Protein 8I4L (pdb70)

Organism: NCBI:txid2914505

Structure (mmCIF, N/CA/C/O backbone):
data_8I4L
#
_entry.id   8I4L
#
loop_
_atom_site.group_PDB
_atom_site.id
_atom_site.type_symbol
_atom_site.label_atom_id
_atom_site.label_alt_id
_atom_site.label_comp_id
_atom_site.label_asym_id
_atom_site.label_entity_id
_atom_site.label_seq_id
_atom_site.pdbx_PDB_ins_code
_atom_site.Cartn_x
_atom_site.Cartn_y
_atom_site.Cartn_z
_atom_site.occupancy
_atom_site.B_iso_or_equiv
_atom_site.auth_seq_id
_atom_site.auth_comp_id
_atom_site.auth_asym_id
_atom_site.auth_atom_id
_atom_site.pdbx_PDB_model_num
ATOM 1 N N . ALA A 1 2 ? 252.743 75.217 197.301 1.00 53.74 2 ALA D N 1
ATOM 2 C CA . ALA A 1 2 ? 251.516 75.798 197.833 1.00 59.96 2 ALA D CA 1
ATOM 3 C C . ALA A 1 2 ? 250.335 74.842 197.669 1.00 72.22 2 ALA D C 1
ATOM 4 O O . ALA A 1 2 ? 249.322 74.975 198.357 1.00 73.99 2 ALA D O 1
ATOM 6 N N . ASN A 1 3 ? 250.475 73.880 196.753 1.00 76.85 3 ASN D N 1
ATOM 7 C CA . ASN A 1 3 ? 249.472 72.839 196.515 1.00 69.90 3 ASN D CA 1
ATOM 8 C C . ASN A 1 3 ? 248.099 73.438 196.207 1.00 63.09 3 ASN D C 1
ATOM 9 O O . ASN A 1 3 ? 247.132 73.274 196.954 1.00 63.68 3 ASN D O 1
ATOM 14 N N . PHE A 1 4 ? 248.033 74.152 195.086 1.00 60.21 4 PHE D N 1
ATOM 15 C CA . PHE A 1 4 ? 246.767 74.670 194.594 1.00 66.92 4 PHE D CA 1
ATOM 16 C C . PHE A 1 4 ? 246.781 74.708 193.073 1.00 68.77 4 PHE D C 1
ATOM 17 O O . PHE A 1 4 ? 247.735 75.199 192.463 1.00 65.27 4 PHE D O 1
ATOM 25 N N . THR A 1 5 ? 245.724 74.171 192.475 1.00 69.37 5 THR D N 1
ATOM 26 C CA . THR A 1 5 ? 245.428 74.347 191.053 1.00 65.19 5 THR D CA 1
ATOM 27 C C . THR A 1 5 ? 244.147 75.163 190.963 1.00 64.52 5 THR D C 1
ATOM 28 O O . THR A 1 5 ? 243.055 74.626 191.233 1.00 65.29 5 THR D O 1
ATOM 32 N N . PRO A 1 6 ? 244.216 76.436 190.597 1.00 49.96 6 PRO D N 1
ATOM 33 C CA . PRO A 1 6 ? 243.107 77.355 190.868 1.00 53.23 6 PRO D CA 1
ATOM 34 C C . PRO A 1 6 ? 241.961 77.213 189.873 1.00 55.00 6 PRO D C 1
ATOM 35 O O . PRO A 1 6 ? 242.055 76.534 188.851 1.00 57.26 6 PRO D O 1
ATOM 39 N N . SER A 1 7 ? 240.854 77.878 190.213 1.00 46.96 7 SER D N 1
ATOM 40 C CA . SER A 1 7 ? 239.667 77.933 189.367 1.00 52.38 7 SER D CA 1
ATOM 41 C C . SER A 1 7 ? 239.684 79.116 188.408 1.00 53.50 7 SER D C 1
ATOM 42 O O . SER A 1 7 ? 239.014 79.072 187.369 1.00 51.63 7 SER D O 1
ATOM 45 N N . ARG A 1 8 ? 240.400 80.181 188.771 1.00 50.89 8 ARG D N 1
ATOM 46 C CA . ARG A 1 8 ? 240.719 81.335 187.933 1.00 52.77 8 ARG D CA 1
ATOM 47 C C . ARG A 1 8 ? 239.542 82.283 187.724 1.00 52.76 8 ARG D C 1
ATOM 48 O O . ARG A 1 8 ? 239.728 83.387 187.202 1.00 58.85 8 ARG D O 1
ATOM 56 N N . LEU A 1 9 ? 238.334 81.870 188.110 1.00 40.28 9 LEU D N 1
ATOM 57 C CA . LEU A 1 9 ? 237.184 82.762 188.266 1.00 41.85 9 LEU D CA 1
ATOM 58 C C . LEU A 1 9 ? 236.806 83.541 187.008 1.00 49.08 9 LEU D C 1
ATOM 59 O O . LEU A 1 9 ? 235.852 84.325 187.029 1.00 46.77 9 LEU D O 1
ATOM 64 N N . GLY A 1 10 ? 237.542 83.353 185.916 1.00 58.63 10 GLY D N 1
ATOM 65 C CA . GLY A 1 10 ? 237.235 84.051 184.684 1.00 49.98 10 GLY D CA 1
ATOM 66 C C . GLY A 1 10 ? 237.586 83.252 183.450 1.00 52.92 10 GLY D C 1
ATOM 67 O O . GLY A 1 10 ? 237.416 83.725 182.323 1.00 56.92 10 GLY D O 1
ATOM 68 N N . LEU A 1 11 ? 238.078 82.035 183.651 1.00 72.68 11 LEU D N 1
ATOM 69 C CA . LEU A 1 11 ? 238.664 81.284 182.555 1.00 73.76 11 LEU D CA 1
ATOM 70 C C . LEU A 1 11 ? 237.565 80.731 181.649 1.00 80.83 11 LEU D C 1
ATOM 71 O O . LEU A 1 11 ? 236.388 80.675 182.014 1.00 77.96 11 LEU D O 1
ATOM 76 N N . VAL A 1 12 ? 237.965 80.337 180.444 1.00 111.44 12 VAL D N 1
ATOM 77 C CA . VAL A 1 12 ? 237.076 79.749 179.450 1.00 112.17 12 VAL D CA 1
ATOM 78 C C . VAL A 1 12 ? 237.641 78.389 179.058 1.00 111.63 12 VAL D C 1
ATOM 79 O O . VAL A 1 12 ? 238.849 78.254 178.825 1.00 109.29 12 VAL D O 1
ATOM 83 N N . ASN A 1 13 ? 236.776 77.375 179.033 1.00 122.75 13 ASN D N 1
ATOM 84 C CA . ASN A 1 13 ? 237.118 75.996 178.689 1.00 123.17 13 ASN D CA 1
ATOM 85 C C . ASN A 1 13 ? 238.165 75.388 179.612 1.00 121.48 13 ASN D C 1
ATOM 86 O O . ASN A 1 13 ? 238.637 74.275 179.349 1.00 123.50 13 ASN D O 1
ATOM 91 N N . ASN A 1 14 ? 238.540 76.083 180.688 1.00 113.25 14 ASN D N 1
ATOM 92 C CA . ASN A 1 14 ? 239.599 75.633 181.595 1.00 116.89 14 ASN D CA 1
ATOM 93 C C . ASN A 1 14 ? 240.887 75.320 180.833 1.00 118.80 14 ASN D C 1
ATOM 94 O O . ASN A 1 14 ? 241.717 74.523 181.279 1.00 117.47 14 ASN D O 1
ATOM 99 N N . THR A 1 15 ? 241.059 75.953 179.672 1.00 115.61 15 THR D N 1
ATOM 100 C CA . THR A 1 15 ? 242.164 75.672 178.768 1.00 114.97 15 THR D CA 1
ATOM 101 C C . THR A 1 15 ? 242.537 76.949 178.027 1.00 114.16 15 THR D C 1
ATOM 102 O O . THR A 1 15 ? 241.667 77.760 177.698 1.00 111.80 15 THR D O 1
ATOM 106 N N . GLY A 1 16 ? 243.833 77.121 177.769 1.00 104.95 16 GLY D N 1
ATOM 107 C CA . GLY A 1 16 ? 244.292 78.260 177.002 1.00 102.93 16 GLY D CA 1
ATOM 108 C C . GLY A 1 16 ? 244.299 79.549 177.809 1.00 102.46 16 GLY D C 1
ATOM 109 O O . GLY A 1 16 ? 244.202 79.561 179.038 1.00 104.92 16 GLY D O 1
ATOM 110 N N . THR A 1 17 ? 244.415 80.653 177.082 1.00 93.66 17 THR D N 1
ATOM 111 C CA . THR A 1 17 ? 244.507 81.978 177.668 1.00 94.27 17 THR D CA 1
ATOM 112 C C . THR A 1 17 ? 243.107 82.567 177.837 1.00 93.11 17 THR D C 1
ATOM 113 O O . THR A 1 17 ? 242.094 81.882 177.666 1.00 93.69 17 THR D O 1
ATOM 117 N N . GLY A 1 18 ? 243.044 83.850 178.179 1.00 73.94 18 GLY D N 1
ATOM 118 C CA . GLY A 1 18 ? 241.772 84.513 178.381 1.00 71.70 18 GLY D CA 1
ATOM 119 C C . GLY A 1 18 ? 241.245 84.351 179.790 1.00 70.00 18 GLY D C 1
ATOM 120 O O . GLY A 1 18 ? 240.052 84.106 179.992 1.00 68.71 18 GLY D O 1
ATOM 121 N N . VAL A 1 19 ? 242.131 84.487 180.780 1.00 63.96 19 VAL D N 1
ATOM 122 C CA . VAL A 1 19 ? 241.746 84.267 182.173 1.00 60.41 19 VAL D CA 1
ATOM 123 C C . VAL A 1 19 ? 241.120 85.488 182.822 1.00 58.53 19 VAL D C 1
ATOM 124 O O . VAL A 1 19 ? 240.667 85.398 183.970 1.00 64.09 19 VAL D O 1
ATOM 128 N N . LYS A 1 20 ? 241.079 86.625 182.129 1.00 46.92 20 LYS D N 1
ATOM 129 C CA . LYS A 1 20 ? 240.453 87.835 182.648 1.00 53.15 20 LYS D CA 1
ATOM 130 C C . LYS A 1 20 ? 239.243 88.257 181.822 1.00 53.11 20 LYS D C 1
ATOM 131 O O . LYS A 1 20 ? 238.927 89.449 181.756 1.00 52.17 20 LYS D O 1
ATOM 137 N N . ASP A 1 21 ? 238.561 87.303 181.189 1.00 51.10 21 ASP D N 1
ATOM 138 C CA . ASP A 1 21 ? 237.438 87.606 180.312 1.00 48.71 21 ASP D CA 1
ATOM 139 C C . ASP A 1 21 ? 236.169 87.990 181.062 1.00 48.58 21 ASP D C 1
ATOM 140 O O . ASP A 1 21 ? 235.412 88.831 180.566 1.00 48.84 21 ASP D O 1
ATOM 145 N N . LEU A 1 22 ? 235.915 87.403 182.231 1.00 44.46 22 LEU D N 1
ATOM 146 C CA . LEU A 1 22 ? 234.700 87.670 182.988 1.00 44.81 22 LEU D CA 1
ATOM 147 C C . LEU A 1 22 ? 234.823 88.891 183.889 1.00 46.52 22 LEU D C 1
ATOM 148 O O . LEU A 1 22 ? 233.827 89.311 184.485 1.00 47.12 22 LEU D O 1
ATOM 153 N N . PHE A 1 23 ? 236.012 89.465 184.006 1.00 44.52 23 PHE D N 1
ATOM 154 C CA . PHE A 1 23 ? 236.207 90.702 184.743 1.00 33.78 23 PHE D CA 1
ATOM 155 C C . PHE A 1 23 ? 235.845 91.886 183.855 1.00 38.42 23 PHE D C 1
ATOM 156 O O . PHE A 1 23 ? 235.915 91.815 182.626 1.00 45.96 23 PHE D O 1
ATOM 164 N N . LEU A 1 24 ? 235.454 92.984 184.493 1.00 27.58 24 LEU D N 1
ATOM 165 C CA . LEU A 1 24 ? 234.956 94.150 183.781 1.00 34.13 24 LEU D CA 1
ATOM 166 C C . LEU A 1 24 ? 235.704 95.392 184.241 1.00 36.44 24 LEU D C 1
ATOM 167 O O . LEU A 1 24 ? 236.181 95.464 185.375 1.00 43.12 24 LEU D O 1
ATOM 172 N N . LYS A 1 25 ? 235.815 96.364 183.340 1.00 32.77 25 LYS D N 1
ATOM 173 C CA . LYS A 1 25 ? 236.590 97.570 183.587 1.00 34.77 25 LYS D CA 1
ATOM 174 C C . LYS A 1 25 ? 235.724 98.641 184.237 1.00 35.25 25 LYS D C 1
ATOM 175 O O . LYS A 1 25 ? 234.505 98.682 184.052 1.00 34.67 25 LYS D O 1
ATOM 181 N N . THR A 1 26 ? 236.371 99.514 185.004 1.00 31.31 26 THR D N 1
ATOM 182 C CA . THR A 1 26 ? 235.683 100.465 185.862 1.00 34.23 26 THR D CA 1
ATOM 183 C C . THR A 1 26 ? 236.057 101.896 185.504 1.00 30.47 26 THR D C 1
ATOM 184 O O . THR A 1 26 ? 237.192 102.186 185.120 1.00 30.63 26 THR D O 1
ATOM 188 N N . PHE A 1 27 ? 235.077 102.786 185.637 1.00 29.73 27 PHE D N 1
ATOM 189 C CA . PHE A 1 27 ? 235.294 104.208 185.410 1.00 26.35 27 PHE D CA 1
ATOM 190 C C . PHE A 1 27 ? 236.179 104.789 186.506 1.00 34.88 27 PHE D C 1
ATOM 191 O O . PHE A 1 27 ? 235.957 104.541 187.695 1.00 40.19 27 PHE D O 1
ATOM 199 N N . ALA A 1 28 ? 237.186 105.569 186.106 1.00 37.87 28 ALA D N 1
ATOM 200 C CA . ALA A 1 28 ? 238.133 106.105 187.079 1.00 35.32 28 ALA D CA 1
ATOM 201 C C . ALA A 1 28 ? 237.546 107.263 187.875 1.00 36.71 28 ALA D C 1
ATOM 202 O O . ALA A 1 28 ? 237.931 107.473 189.031 1.00 38.23 28 ALA D O 1
ATOM 204 N N . GLY A 1 29 ? 236.632 108.027 187.286 1.00 43.01 29 GLY D N 1
ATOM 205 C CA . GLY A 1 29 ? 235.973 109.111 187.983 1.00 41.06 29 GLY D CA 1
ATOM 206 C C . GLY A 1 29 ? 236.439 110.511 187.643 1.00 47.10 29 GLY D C 1
ATOM 207 O O . GLY A 1 29 ? 236.100 111.447 188.376 1.00 53.38 29 GLY D O 1
ATOM 208 N N . GLU A 1 30 ? 237.191 110.695 186.560 1.00 55.42 30 GLU D N 1
ATOM 209 C CA . GLU A 1 30 ? 237.753 112.000 186.244 1.00 50.18 30 GLU D CA 1
ATOM 210 C C . GLU A 1 30 ? 237.847 112.163 184.734 1.00 51.52 30 GLU D C 1
ATOM 211 O O . GLU A 1 30 ? 238.330 111.268 184.036 1.00 58.33 30 GLU D O 1
ATOM 217 N N . VAL A 1 31 ? 237.380 113.313 184.241 1.00 42.30 31 VAL D N 1
ATOM 218 C CA . VAL A 1 31 ? 237.427 113.655 182.823 1.00 36.82 31 VAL D CA 1
ATOM 219 C C . VAL A 1 31 ? 238.582 114.619 182.596 1.00 41.31 31 VAL D C 1
ATOM 220 O O . VAL A 1 31 ? 238.890 115.464 183.444 1.00 50.17 31 VAL D O 1
ATOM 224 N N . LEU A 1 32 ? 239.225 114.501 181.435 1.00 30.60 32 LEU D N 1
ATOM 225 C CA . LEU A 1 32 ? 240.489 115.188 181.184 1.00 35.54 32 LEU D CA 1
ATOM 226 C C . LEU A 1 32 ? 240.298 116.569 180.555 1.00 40.92 32 LEU D C 1
ATOM 227 O O . LEU A 1 32 ? 240.771 117.571 181.100 1.00 47.81 32 LEU D O 1
ATOM 232 N N . SER A 1 33 ? 239.620 116.634 179.407 1.00 31.75 33 SER D N 1
ATOM 233 C CA . SER A 1 33 ? 239.393 117.875 178.665 1.00 36.87 33 SER D CA 1
ATOM 234 C C . SER A 1 33 ? 240.703 118.549 178.265 1.00 37.07 33 SER D C 1
ATOM 235 O O . SER A 1 33 ? 241.770 117.930 178.328 1.00 45.48 33 SER D O 1
ATOM 238 N N . ALA A 1 34 ? 240.635 119.813 177.850 1.00 34.47 34 ALA D N 1
ATOM 239 C CA . ALA A 1 34 ? 241.773 120.519 177.278 1.00 33.21 34 ALA D CA 1
ATOM 240 C C . ALA A 1 34 ? 241.967 121.864 177.969 1.00 37.83 34 ALA D C 1
ATOM 241 O O . ALA A 1 34 ? 241.067 122.390 178.627 1.00 39.96 34 ALA D O 1
ATOM 243 N N . PHE A 1 35 ? 243.167 122.418 177.805 1.00 35.76 35 PHE D N 1
ATOM 244 C CA . PHE A 1 35 ? 243.551 123.674 178.431 1.00 29.22 35 PHE D CA 1
ATOM 245 C C . PHE A 1 35 ? 242.989 124.863 177.659 1.00 33.29 35 PHE D C 1
ATOM 246 O O . PHE A 1 35 ? 242.692 124.772 176.465 1.00 40.88 35 PHE D O 1
ATOM 254 N N . ARG A 1 36 ? 242.857 125.988 178.356 1.00 30.19 36 ARG D N 1
ATOM 255 C CA . ARG A 1 36 ? 242.324 127.212 177.772 1.00 26.28 36 ARG D CA 1
ATOM 256 C C . ARG A 1 36 ? 243.459 128.149 177.379 1.00 31.43 36 ARG D C 1
ATOM 257 O O . ARG A 1 36 ? 244.387 128.373 178.163 1.00 40.54 36 ARG D O 1
ATOM 265 N N . LYS A 1 37 ? 243.379 128.695 176.170 1.00 29.13 37 LYS D N 1
ATOM 266 C CA . LYS A 1 37 ? 244.388 129.633 175.702 1.00 29.71 37 LYS D CA 1
ATOM 267 C C . LYS A 1 37 ? 244.229 130.985 176.388 1.00 29.83 37 LYS D C 1
ATOM 268 O O . LYS A 1 37 ? 243.143 131.356 176.840 1.00 34.85 37 LYS D O 1
ATOM 274 N N . ALA A 1 38 ? 245.333 131.724 176.464 1.00 30.20 38 ALA D N 1
ATOM 275 C CA . ALA A 1 38 ? 245.328 133.044 177.080 1.00 29.51 38 ALA D CA 1
ATOM 276 C C . ALA A 1 38 ? 244.848 134.077 176.069 1.00 34.31 38 ALA D C 1
ATOM 277 O O . ALA A 1 38 ? 245.454 134.240 175.005 1.00 42.66 38 ALA D O 1
ATOM 279 N N . THR A 1 39 ? 243.768 134.773 176.404 1.00 32.69 39 THR D N 1
ATOM 280 C CA . THR A 1 39 ? 243.164 135.776 175.536 1.00 32.44 39 THR D CA 1
ATOM 281 C C . THR A 1 39 ? 243.363 137.149 176.163 1.00 33.09 39 THR D C 1
ATOM 282 O O . THR A 1 39 ? 242.884 137.400 177.274 1.00 45.10 39 THR D O 1
ATOM 286 N N . ILE A 1 40 ? 244.065 138.030 175.455 1.00 27.06 40 ILE D N 1
ATOM 287 C CA . ILE A 1 40 ? 244.435 139.328 176.005 1.00 29.11 40 ILE D CA 1
ATOM 288 C C . ILE A 1 40 ? 243.875 140.504 175.217 1.00 31.45 40 ILE D C 1
ATOM 289 O O . ILE A 1 40 ? 243.871 141.629 175.741 1.00 35.59 40 ILE D O 1
ATOM 294 N N . PHE A 1 41 ? 243.397 140.308 173.992 1.00 32.84 41 PHE D N 1
ATOM 295 C CA . PHE A 1 41 ? 242.952 141.412 173.152 1.00 18.76 41 PHE D CA 1
ATOM 296 C C . PHE A 1 41 ? 241.503 141.818 173.390 1.00 29.88 41 PHE D C 1
ATOM 297 O O . PHE A 1 41 ? 241.037 142.772 172.760 1.00 33.06 41 PHE D O 1
ATOM 305 N N . GLU A 1 42 ? 240.776 141.123 174.269 1.00 35.71 42 GLU D N 1
ATOM 306 C CA . GLU A 1 42 ? 239.407 141.534 174.572 1.00 30.28 42 GLU D CA 1
ATOM 307 C C . GLU A 1 42 ? 239.383 142.910 175.224 1.00 27.61 42 GLU D C 1
ATOM 308 O O . GLU A 1 42 ? 238.517 143.737 174.917 1.00 34.66 42 GLU D O 1
ATOM 314 N N . ASP A 1 43 ? 240.310 143.167 176.139 1.00 29.48 43 ASP D N 1
ATOM 315 C CA . ASP A 1 43 ? 240.575 144.519 176.598 1.00 36.71 43 ASP D CA 1
ATOM 316 C C . ASP A 1 43 ? 241.689 145.107 175.733 1.00 36.78 43 ASP D C 1
ATOM 317 O O . ASP A 1 43 ? 242.035 144.562 174.682 1.00 43.26 43 ASP D O 1
ATOM 322 N N . LEU A 1 44 ? 242.258 146.232 176.164 1.00 14.97 44 LEU D N 1
ATOM 323 C CA . LEU A 1 44 ? 243.278 146.953 175.399 1.00 24.76 44 LEU D CA 1
ATOM 324 C C . LEU A 1 44 ? 242.741 147.443 174.057 1.00 28.58 44 LEU D C 1
ATOM 325 O O . LEU A 1 44 ? 243.499 147.599 173.098 1.00 27.14 44 LEU D O 1
ATOM 330 N N . HIS A 1 45 ? 241.434 147.687 173.978 1.00 28.20 45 HIS D N 1
ATOM 331 C CA . HIS A 1 45 ? 240.846 148.368 172.832 1.00 23.94 45 HIS D CA 1
ATOM 332 C C . HIS A 1 45 ? 239.451 148.845 173.217 1.00 27.98 45 HIS D C 1
ATOM 333 O O . HIS A 1 45 ? 238.930 148.511 174.283 1.00 32.64 45 HIS D O 1
ATOM 340 N N . THR A 1 46 ? 238.857 149.643 172.333 1.00 16.78 46 THR D N 1
ATOM 341 C CA . THR A 1 46 ? 237.596 150.326 172.594 1.00 25.38 46 THR D CA 1
ATOM 342 C C . THR A 1 46 ? 236.425 149.519 172.048 1.00 29.52 46 THR D C 1
ATOM 343 O O . THR A 1 46 ? 236.487 148.992 170.934 1.00 35.54 46 THR D O 1
ATOM 347 N N . VAL A 1 47 ? 235.356 149.426 172.836 1.00 26.74 47 VAL D N 1
ATOM 348 C CA . VAL A 1 47 ? 234.157 148.685 172.458 1.00 30.33 47 VAL D CA 1
ATOM 349 C C . VAL A 1 47 ? 232.960 149.620 172.560 1.00 27.23 47 VAL D C 1
ATOM 350 O O . VAL A 1 47 ? 232.712 150.207 173.621 1.00 27.18 47 VAL D O 1
ATOM 354 N N . ARG A 1 48 ? 232.219 149.753 171.464 1.00 28.84 48 ARG D N 1
ATOM 355 C CA . ARG A 1 48 ? 231.014 150.566 171.398 1.00 24.39 48 ARG D CA 1
ATOM 356 C C . ARG A 1 48 ? 229.850 149.716 170.903 1.00 29.06 48 ARG D C 1
ATOM 357 O O . ARG A 1 48 ? 230.030 148.599 170.414 1.00 38.07 48 ARG D O 1
ATOM 365 N N . THR A 1 49 ? 228.638 150.249 171.050 1.00 26.72 49 THR D N 1
ATOM 366 C CA . THR A 1 49 ? 227.434 149.572 170.587 1.00 25.61 49 THR D CA 1
ATOM 367 C C . THR A 1 49 ? 226.560 150.554 169.821 1.00 29.49 49 THR D C 1
ATOM 368 O O . THR A 1 49 ? 226.470 151.729 170.186 1.00 41.51 49 THR D O 1
ATOM 372 N N . ILE A 1 50 ? 225.919 150.066 168.760 1.00 18.64 50 ILE D N 1
ATOM 373 C CA . ILE A 1 50 ? 224.972 150.850 167.980 1.00 17.76 50 ILE D CA 1
ATOM 374 C C . ILE A 1 50 ? 223.683 150.047 167.851 1.00 21.78 50 ILE D C 1
ATOM 375 O O . ILE A 1 50 ? 223.662 148.827 168.027 1.00 25.84 50 ILE D O 1
ATOM 380 N N . SER A 1 51 ? 222.595 150.752 167.541 1.00 24.41 51 SER D N 1
ATOM 381 C CA . SER A 1 51 ? 221.276 150.134 167.546 1.00 23.15 51 SER D CA 1
ATOM 382 C C . SER A 1 51 ? 220.792 149.705 166.168 1.00 24.89 51 SER D C 1
ATOM 383 O O . SER A 1 51 ? 219.900 148.853 166.084 1.00 27.93 51 SER D O 1
ATOM 386 N N . SER A 1 52 ? 221.342 150.261 165.095 1.00 24.32 52 SER D N 1
ATOM 387 C CA . SER A 1 52 ? 220.918 149.901 163.747 1.00 13.39 52 SER D CA 1
ATOM 388 C C . SER A 1 52 ? 222.030 150.277 162.774 1.00 19.70 52 SER D C 1
ATOM 389 O O . SER A 1 52 ? 223.153 150.590 163.180 1.00 32.27 52 SER D O 1
ATOM 392 N N . GLY A 1 53 ? 221.719 150.235 161.486 1.00 20.42 53 GLY D N 1
ATOM 393 C CA . GLY A 1 53 ? 222.660 150.629 160.461 1.00 21.52 53 GLY D CA 1
ATOM 394 C C . GLY A 1 53 ? 223.630 149.520 160.095 1.00 22.65 53 GLY D C 1
ATOM 395 O O . GLY A 1 53 ? 223.771 148.515 160.788 1.00 30.28 53 GLY D O 1
ATOM 396 N N . LYS A 1 54 ? 224.315 149.721 158.971 1.00 33.93 54 LYS D N 1
ATOM 397 C CA . LYS A 1 54 ? 225.289 148.757 158.482 1.00 36.27 54 LYS D CA 1
ATOM 398 C C . LYS A 1 54 ? 226.730 149.141 158.791 1.00 44.61 54 LYS D C 1
ATOM 399 O O . LYS A 1 54 ? 227.628 148.325 158.563 1.00 44.08 54 LYS D O 1
ATOM 405 N N . SER A 1 55 ? 226.974 150.346 159.298 1.00 34.04 55 SER D N 1
ATOM 406 C CA . SER A 1 55 ? 228.319 150.780 159.658 1.00 19.03 55 SER D CA 1
ATOM 407 C C . SER A 1 55 ? 228.206 151.933 160.649 1.00 22.17 55 SER D C 1
ATOM 408 O O . SER A 1 55 ? 227.107 152.362 161.008 1.00 28.21 55 SER D O 1
ATOM 411 N N . ALA A 1 56 ? 229.361 152.426 161.101 1.00 16.00 56 ALA D N 1
ATOM 412 C CA . ALA A 1 56 ? 229.426 153.519 162.062 1.00 13.71 56 ALA D CA 1
ATOM 413 C C . ALA A 1 56 ? 230.558 154.462 161.684 1.00 21.73 56 ALA D C 1
ATOM 414 O O . ALA A 1 56 ? 231.544 154.051 161.069 1.00 26.28 56 ALA D O 1
ATOM 416 N N . GLN A 1 57 ? 230.416 155.731 162.065 1.00 20.10 57 GLN D N 1
ATOM 417 C CA . GLN A 1 57 ? 231.346 156.783 161.669 1.00 16.98 57 GLN D CA 1
ATOM 418 C C . GLN A 1 57 ? 231.928 157.479 162.893 1.00 26.51 57 GLN D C 1
ATOM 419 O O . GLN A 1 57 ? 231.188 157.860 163.805 1.00 33.66 57 GLN D O 1
ATOM 425 N N . PHE A 1 58 ? 233.249 157.655 162.901 1.00 19.75 58 PHE D N 1
ATOM 426 C CA . PHE A 1 58 ? 233.946 158.388 163.954 1.00 7.46 58 PHE D CA 1
ATOM 427 C C . PHE A 1 58 ? 234.553 159.659 163.373 1.00 15.89 58 PHE D C 1
ATOM 428 O O . PHE A 1 58 ? 235.528 159.576 162.612 1.00 21.62 58 PHE D O 1
ATOM 436 N N . PRO A 1 59 ? 234.031 160.844 163.687 1.00 17.35 59 PRO D N 1
ATOM 437 C CA . PRO A 1 59 ? 234.603 162.075 163.125 1.00 18.59 59 PRO D CA 1
ATOM 438 C C . PRO A 1 59 ? 235.877 162.511 163.837 1.00 23.93 59 PRO D C 1
ATOM 439 O O . PRO A 1 59 ? 236.095 162.208 165.012 1.00 36.49 59 PRO D O 1
ATOM 443 N N . ILE A 1 60 ? 236.723 163.238 163.104 1.00 11.54 60 ILE D N 1
ATOM 444 C CA . ILE A 1 60 ? 238.021 163.701 163.585 1.00 19.39 60 ILE D CA 1
ATOM 445 C C . ILE A 1 60 ? 238.107 165.209 163.383 1.00 20.84 60 ILE D C 1
ATOM 446 O O . ILE A 1 60 ? 237.548 165.746 162.421 1.00 35.94 60 ILE D O 1
ATOM 451 N N . VAL A 1 61 ? 238.809 165.892 164.288 1.00 13.93 61 VAL D N 1
ATOM 452 C CA . VAL A 1 61 ? 238.927 167.348 164.270 1.00 10.90 61 VAL D CA 1
ATOM 453 C C . VAL A 1 61 ? 240.400 167.728 164.370 1.00 17.90 61 VAL D C 1
ATOM 454 O O . VAL A 1 61 ? 241.137 167.181 165.197 1.00 31.52 61 VAL D O 1
ATOM 458 N N . GLY A 1 62 ? 240.827 168.674 163.535 1.00 9.73 62 GLY D N 1
ATOM 459 C CA . GLY A 1 62 ? 242.213 169.083 163.446 1.00 14.82 62 GLY D CA 1
ATOM 460 C C . GLY A 1 62 ? 242.562 170.243 164.359 1.00 21.01 62 GLY D C 1
ATOM 461 O O . GLY A 1 62 ? 241.830 170.579 165.296 1.00 25.67 62 GLY D O 1
ATOM 462 N N . LEU A 1 63 ? 243.706 170.865 164.077 1.00 23.31 63 LEU D N 1
ATOM 463 C CA . LEU A 1 63 ? 244.262 171.921 164.912 1.00 19.71 63 LEU D CA 1
ATOM 464 C C . LEU A 1 63 ? 243.951 173.309 164.350 1.00 25.80 63 LEU D C 1
ATOM 465 O O . LEU A 1 63 ? 243.663 173.484 163.165 1.00 27.17 63 LEU D O 1
ATOM 470 N N . SER A 1 64 ? 244.040 174.307 165.227 1.00 19.71 64 SER D N 1
ATOM 471 C CA . SER A 1 64 ? 243.795 175.706 164.905 1.00 15.92 64 SER D CA 1
ATOM 472 C C . SER A 1 64 ? 245.108 176.477 164.807 1.00 15.71 64 SER D C 1
ATOM 473 O O . SER A 1 64 ? 246.199 175.909 164.901 1.00 26.49 64 SER D O 1
ATOM 476 N N . SER A 1 65 ? 244.989 177.789 164.616 1.00 12.70 65 SER D N 1
ATOM 477 C CA . SER A 1 65 ? 246.142 178.658 164.426 1.00 13.37 65 SER D CA 1
ATOM 478 C C . SER A 1 65 ? 245.961 179.980 165.163 1.00 22.96 65 SER D C 1
ATOM 479 O O . SER A 1 65 ? 244.950 180.209 165.832 1.00 36.46 65 SER D O 1
ATOM 482 N N . THR A 1 66 ? 246.956 180.854 165.028 1.00 17.87 66 THR D N 1
ATOM 483 C CA . THR A 1 66 ? 247.005 182.127 165.733 1.00 18.23 66 THR D CA 1
ATOM 484 C C . THR A 1 66 ? 247.556 183.208 164.811 1.00 24.24 66 THR D C 1
ATOM 485 O O . THR A 1 66 ? 248.188 182.903 163.795 1.00 31.19 66 THR D O 1
ATOM 489 N N . SER A 1 67 ? 247.312 184.469 165.163 1.00 18.89 67 SER D N 1
ATOM 490 C CA . SER A 1 67 ? 247.773 185.600 164.363 1.00 16.56 67 SER D CA 1
ATOM 491 C C . SER A 1 67 ? 247.761 186.853 165.235 1.00 21.01 67 SER D C 1
ATOM 492 O O . SER A 1 67 ? 247.395 186.812 166.412 1.00 25.31 67 SER D O 1
ATOM 495 N N . TYR A 1 68 ? 248.160 187.977 164.647 1.00 31.04 68 TYR D N 1
ATOM 496 C CA . TYR A 1 68 ? 248.194 189.265 165.324 1.00 28.21 68 TYR D CA 1
ATOM 497 C C . TYR A 1 68 ? 247.090 190.175 164.796 1.00 29.95 68 TYR D C 1
ATOM 498 O O . TYR A 1 68 ? 246.715 190.120 163.623 1.00 34.48 68 TYR D O 1
ATOM 507 N N . HIS A 1 69 ? 246.577 191.025 165.680 1.00 20.13 69 HIS D N 1
ATOM 508 C CA . HIS A 1 69 ? 245.449 191.893 165.370 1.00 19.91 69 HIS D CA 1
ATOM 509 C C . HIS A 1 69 ? 245.917 193.337 165.279 1.00 22.80 69 HIS D C 1
ATOM 510 O O . HIS A 1 69 ? 246.695 193.798 166.119 1.00 24.75 69 HIS D O 1
ATOM 517 N N . SER A 1 70 ? 245.446 194.039 164.251 1.00 24.06 70 SER D N 1
ATOM 518 C CA . SER A 1 70 ? 245.702 195.465 164.102 1.00 25.78 70 SER D CA 1
ATOM 519 C C . SER A 1 70 ? 244.513 196.243 164.649 1.00 34.33 70 SER D C 1
ATOM 520 O O . SER A 1 70 ? 243.366 195.856 164.388 1.00 34.92 70 SER D O 1
ATOM 523 N N . PRO A 1 71 ? 244.726 197.326 165.403 1.00 27.07 71 PRO D N 1
ATOM 524 C CA . PRO A 1 71 ? 243.591 198.010 166.038 1.00 21.18 71 PRO D CA 1
ATOM 525 C C . PRO A 1 71 ? 242.679 198.706 165.042 1.00 25.20 71 PRO D C 1
ATOM 526 O O . PRO A 1 71 ? 243.144 199.456 164.179 1.00 32.85 71 PRO D O 1
ATOM 530 N N . GLY A 1 72 ? 241.372 198.458 165.155 1.00 20.43 72 GLY D N 1
ATOM 531 C CA . GLY A 1 72 ? 240.364 199.091 164.322 1.00 11.93 72 GLY D CA 1
ATOM 532 C C . GLY A 1 72 ? 239.743 198.159 163.298 1.00 15.70 72 GLY D C 1
ATOM 533 O O . GLY A 1 72 ? 238.551 198.279 163.005 1.00 22.43 72 GLY D O 1
ATOM 534 N N . THR A 1 73 ? 240.527 197.230 162.759 1.00 18.22 73 THR D N 1
ATOM 535 C CA . THR A 1 73 ? 240.066 196.374 161.677 1.00 21.53 73 THR D CA 1
ATOM 536 C C . THR A 1 73 ? 239.164 195.264 162.213 1.00 24.33 73 THR D C 1
ATOM 537 O O . THR A 1 73 ? 238.952 195.122 163.419 1.00 32.68 73 THR D O 1
ATOM 541 N N . GLN A 1 74 ? 238.627 194.464 161.297 1.00 20.72 74 GLN D N 1
ATOM 542 C CA . GLN A 1 74 ? 237.693 193.396 161.615 1.00 13.62 74 GLN D CA 1
ATOM 543 C C . GLN A 1 74 ? 238.353 192.042 161.393 1.00 21.96 74 GLN D C 1
ATOM 544 O O . GLN A 1 74 ? 239.095 191.847 160.426 1.00 29.22 74 GLN D O 1
ATOM 550 N N . LEU A 1 75 ? 238.082 191.109 162.304 1.00 19.86 75 LEU D N 1
ATOM 551 C CA . LEU A 1 75 ? 238.552 189.738 162.176 1.00 20.35 75 LEU D CA 1
ATOM 552 C C . LEU A 1 75 ? 237.588 188.936 161.312 1.00 21.36 75 LEU D C 1
ATOM 553 O O . LEU A 1 75 ? 236.372 189.133 161.372 1.00 24.10 75 LEU D O 1
ATOM 558 N N . THR A 1 76 ? 238.138 188.027 160.507 1.00 22.49 76 THR D N 1
ATOM 559 C CA . THR A 1 76 ? 237.344 187.221 159.587 1.00 23.76 76 THR D CA 1
ATOM 560 C C . THR A 1 76 ? 237.271 185.761 160.012 1.00 24.24 76 THR D C 1
ATOM 561 O O . THR A 1 76 ? 236.173 185.221 160.177 1.00 31.55 76 THR D O 1
ATOM 565 N N . GLY A 1 77 ? 238.410 185.098 160.196 1.00 23.00 77 GLY D N 1
ATOM 566 C CA . GLY A 1 77 ? 238.396 183.722 160.651 1.00 24.12 77 GLY D CA 1
ATOM 567 C C . GLY A 1 77 ? 239.294 182.784 159.873 1.00 27.55 77 GLY D C 1
ATOM 568 O O . GLY A 1 77 ? 239.663 183.068 158.730 1.00 31.82 77 GLY D O 1
ATOM 569 N N . ASN A 1 78 ? 239.653 181.661 160.486 1.00 26.15 78 ASN D N 1
ATOM 570 C CA . ASN A 1 78 ? 240.474 180.647 159.844 1.00 24.66 78 ASN D CA 1
ATOM 571 C C . ASN A 1 78 ? 239.708 179.329 159.738 1.00 25.45 78 ASN D C 1
ATOM 572 O O . ASN A 1 78 ? 238.610 179.172 160.275 1.00 28.36 78 ASN D O 1
ATOM 577 N N . ALA A 1 79 ? 240.305 178.372 159.035 1.00 23.24 79 ALA D N 1
ATOM 578 C CA . ALA A 1 79 ? 239.657 177.104 158.735 1.00 19.00 79 ALA D CA 1
ATOM 579 C C . ALA A 1 79 ? 240.189 175.985 159.623 1.00 24.59 79 ALA D C 1
ATOM 580 O O . ALA A 1 79 ? 241.277 176.081 160.195 1.00 26.67 79 ALA D O 1
ATOM 582 N N . ILE A 1 80 ? 239.400 174.917 159.728 1.00 24.59 80 ILE D N 1
ATOM 583 C CA . ILE A 1 80 ? 239.713 173.757 160.553 1.00 22.66 80 ILE D CA 1
ATOM 584 C C . ILE A 1 80 ? 239.532 172.512 159.694 1.00 28.53 80 ILE D C 1
ATOM 585 O O . ILE A 1 80 ? 238.510 172.368 159.013 1.00 37.50 80 ILE D O 1
ATOM 590 N N . LYS A 1 81 ? 240.523 171.621 159.716 1.00 23.31 81 LYS D N 1
ATOM 591 C CA . LYS A 1 81 ? 240.465 170.410 158.905 1.00 27.68 81 LYS D CA 1
ATOM 592 C C . LYS A 1 81 ? 239.523 169.385 159.529 1.00 28.16 81 LYS D C 1
ATOM 593 O O . LYS A 1 81 ? 239.413 169.294 160.755 1.00 33.76 81 LYS D O 1
ATOM 599 N N . HIS A 1 82 ? 238.847 168.609 158.682 1.00 19.85 82 HIS D N 1
ATOM 600 C CA . HIS A 1 82 ? 237.895 167.601 159.127 1.00 15.44 82 HIS D CA 1
ATOM 601 C C . HIS A 1 82 ? 238.076 166.318 158.326 1.00 24.67 82 HIS D C 1
ATOM 602 O O . HIS A 1 82 ? 238.570 166.339 157.196 1.00 30.57 82 HIS D O 1
ATOM 609 N N . ALA A 1 83 ? 237.671 165.202 158.926 1.00 22.39 83 ALA D N 1
ATOM 610 C CA . ALA A 1 83 ? 237.708 163.887 158.290 1.00 15.37 83 ALA D CA 1
ATOM 611 C C . ALA A 1 83 ? 236.857 162.935 159.126 1.00 16.77 83 ALA D C 1
ATOM 612 O O . ALA A 1 83 ? 236.171 163.357 160.062 1.00 21.29 83 ALA D O 1
ATOM 614 N N . GLU A 1 84 ? 236.893 161.647 158.787 1.00 8.86 84 GLU D N 1
ATOM 615 C CA . GLU A 1 84 ? 236.182 160.649 159.577 1.00 14.68 84 GLU D CA 1
ATOM 616 C C . GLU A 1 84 ? 236.786 159.276 159.322 1.00 22.95 84 GLU D C 1
ATOM 617 O O . GLU A 1 84 ? 237.575 159.085 158.393 1.00 28.33 84 GLU D O 1
ATOM 623 N N . ALA A 1 85 ? 236.393 158.320 160.163 1.00 20.59 85 ALA D N 1
ATOM 624 C CA . ALA A 1 85 ? 236.748 156.916 160.011 1.00 13.55 85 ALA D CA 1
ATOM 625 C C . ALA A 1 85 ? 235.483 156.078 160.114 1.00 21.68 85 ALA D C 1
ATOM 626 O O . ALA A 1 85 ? 234.568 156.417 160.870 1.00 30.29 85 ALA D O 1
ATOM 628 N N . VAL A 1 86 ? 235.431 154.983 159.357 1.00 19.84 86 VAL D N 1
ATOM 629 C CA . VAL A 1 86 ? 234.233 154.160 159.239 1.00 15.19 86 VAL D CA 1
ATOM 630 C C . VAL A 1 86 ? 234.569 152.723 159.611 1.00 19.39 86 VAL D C 1
ATOM 631 O O . VAL A 1 86 ? 235.642 152.215 159.266 1.00 26.43 86 VAL D O 1
ATOM 635 N N . ILE A 1 87 ? 233.646 152.071 160.314 1.00 14.93 87 ILE D N 1
ATOM 636 C CA . ILE A 1 87 ? 233.786 150.679 160.728 1.00 16.07 87 ILE D CA 1
ATOM 637 C C . ILE A 1 87 ? 232.542 149.928 160.278 1.00 23.86 87 ILE D C 1
ATOM 638 O O . ILE A 1 87 ? 231.423 150.309 160.637 1.00 28.98 87 ILE D O 1
ATOM 643 N N . ASN A 1 88 ? 232.734 148.865 159.503 1.00 19.61 88 ASN D N 1
ATOM 644 C CA . ASN A 1 88 ? 231.624 148.080 158.987 1.00 13.63 88 ASN D CA 1
ATOM 645 C C . ASN A 1 88 ? 231.208 147.005 159.989 1.00 21.05 88 ASN D C 1
ATOM 646 O O . ASN A 1 88 ? 231.878 146.755 160.991 1.00 33.66 88 ASN D O 1
ATOM 651 N N . ILE A 1 89 ? 230.076 146.369 159.706 1.00 20.33 89 ILE D N 1
ATOM 652 C CA . ILE A 1 89 ? 229.540 145.294 160.532 1.00 19.02 89 ILE D CA 1
ATOM 653 C C . ILE A 1 89 ? 229.682 143.987 159.767 1.00 24.66 89 ILE D C 1
ATOM 654 O O . ILE A 1 89 ? 229.311 143.905 158.590 1.00 33.98 89 ILE D O 1
ATOM 659 N N . ASP A 1 90 ? 230.217 142.967 160.431 1.00 24.05 90 ASP D N 1
ATOM 660 C CA . ASP A 1 90 ? 230.427 141.672 159.805 1.00 20.21 90 ASP D CA 1
ATOM 661 C C . ASP A 1 90 ? 229.126 140.874 159.789 1.00 22.57 90 ASP D C 1
ATOM 662 O O . ASP A 1 90 ? 228.064 141.349 160.197 1.00 28.82 90 ASP D O 1
ATOM 667 N N . ASP A 1 91 ? 229.211 139.637 159.308 1.00 22.68 91 ASP D N 1
ATOM 668 C CA . ASP A 1 91 ? 228.083 138.718 159.349 1.00 20.45 91 ASP D CA 1
ATOM 669 C C . ASP A 1 91 ? 227.988 138.104 160.744 1.00 31.55 91 ASP D C 1
ATOM 670 O O . ASP A 1 91 ? 228.655 138.535 161.688 1.00 43.07 91 ASP D O 1
ATOM 675 N N . LYS A 1 92 ? 227.159 137.077 160.889 1.00 22.88 92 LYS D N 1
ATOM 676 C CA . LYS A 1 92 ? 226.886 136.469 162.182 1.00 20.80 92 LYS D CA 1
ATOM 677 C C . LYS A 1 92 ? 227.665 135.168 162.325 1.00 21.91 92 LYS D C 1
ATOM 678 O O . LYS A 1 92 ? 227.599 134.298 161.450 1.00 29.68 92 LYS D O 1
ATOM 684 N N . LEU A 1 93 ? 228.406 135.047 163.423 1.00 14.02 93 LEU D N 1
ATOM 685 C CA . LEU A 1 93 ? 229.163 133.843 163.736 1.00 17.60 93 LEU D CA 1
ATOM 686 C C . LEU A 1 93 ? 228.302 132.895 164.557 1.00 23.67 93 LEU D C 1
ATOM 687 O O . LEU A 1 93 ? 227.535 133.331 165.417 1.00 28.66 93 LEU D O 1
ATOM 692 N N . VAL A 1 94 ? 228.427 131.595 164.291 1.00 17.32 94 VAL D N 1
ATOM 693 C CA . VAL A 1 94 ? 227.628 130.590 164.982 1.00 13.12 94 VAL D CA 1
ATOM 694 C C . VAL A 1 94 ? 228.512 129.430 165.416 1.00 16.57 94 VAL D C 1
ATOM 695 O O . VAL A 1 94 ? 229.571 129.174 164.836 1.00 21.70 94 VAL D O 1
ATOM 699 N N . SER A 1 95 ? 228.060 128.728 166.454 1.00 19.68 95 SER D N 1
ATOM 700 C CA . SER A 1 95 ? 228.670 127.486 166.911 1.00 20.12 95 SER D CA 1
ATOM 701 C C . SER A 1 95 ? 227.560 126.615 167.479 1.00 27.22 95 SER D C 1
ATOM 702 O O . SER A 1 95 ? 226.769 127.089 168.298 1.00 33.19 95 SER D O 1
ATOM 705 N N . ASN A 1 96 ? 227.498 125.355 167.052 1.00 27.10 96 ASN D N 1
ATOM 706 C CA . ASN A 1 96 ? 226.345 124.524 167.365 1.00 23.26 96 ASN D CA 1
ATOM 707 C C . ASN A 1 96 ? 226.751 123.060 167.450 1.00 30.97 96 ASN D C 1
ATOM 708 O O . ASN A 1 96 ? 227.799 122.654 166.943 1.00 39.10 96 ASN D O 1
ATOM 713 N N . VAL A 1 97 ? 225.897 122.272 168.107 1.00 36.88 97 VAL D N 1
ATOM 714 C CA . VAL A 1 97 ? 226.092 120.837 168.288 1.00 36.26 97 VAL D CA 1
ATOM 715 C C . VAL A 1 97 ? 224.731 120.197 168.545 1.00 44.85 97 VAL D C 1
ATOM 716 O O . VAL A 1 97 ? 223.776 120.859 168.954 1.00 45.55 97 VAL D O 1
ATOM 720 N N . PHE A 1 98 ? 224.640 118.891 168.289 1.00 47.67 98 PHE D N 1
ATOM 721 C CA . PHE A 1 98 ? 223.421 118.121 168.512 1.00 39.36 98 PHE D CA 1
ATOM 722 C C . PHE A 1 98 ? 223.756 116.887 169.337 1.00 43.07 98 PHE D C 1
ATOM 723 O O . PHE A 1 98 ? 224.730 116.189 169.041 1.00 48.51 98 PHE D O 1
ATOM 731 N N . ILE A 1 99 ? 222.954 116.619 170.365 1.00 48.52 99 ILE D N 1
ATOM 732 C CA . ILE A 1 99 ? 223.155 115.479 171.254 1.00 47.22 99 ILE D CA 1
ATOM 733 C C . ILE A 1 99 ? 221.913 114.599 171.208 1.00 47.70 99 ILE D C 1
ATOM 734 O O . ILE A 1 99 ? 220.793 115.088 171.387 1.00 50.59 99 ILE D O 1
ATOM 739 N N . ALA A 1 100 ? 222.117 113.303 170.982 1.00 36.20 100 ALA D N 1
ATOM 740 C CA . ALA A 1 100 ? 221.032 112.340 170.870 1.00 30.99 100 ALA D CA 1
ATOM 741 C C . ALA A 1 100 ? 220.626 111.845 172.258 1.00 38.90 100 ALA D C 1
ATOM 742 O O . ALA A 1 100 ? 221.029 112.399 173.283 1.00 52.78 100 ALA D O 1
ATOM 744 N N . ASP A 1 101 ? 219.812 110.792 172.304 1.00 38.76 101 ASP D N 1
ATOM 745 C CA . ASP A 1 101 ? 219.331 110.214 173.554 1.00 36.83 101 ASP D CA 1
ATOM 746 C C . ASP A 1 101 ? 219.863 108.809 173.795 1.00 41.48 101 ASP D C 1
ATOM 747 O O . ASP A 1 101 ? 220.284 108.488 174.910 1.00 37.30 101 ASP D O 1
ATOM 752 N N . VAL A 1 102 ? 219.850 107.953 172.774 1.00 41.51 102 VAL D N 1
ATOM 753 C CA . VAL A 1 102 ? 220.439 106.624 172.902 1.00 39.81 102 VAL D CA 1
ATOM 754 C C . VAL A 1 102 ? 221.945 106.720 173.119 1.00 48.99 102 VAL D C 1
ATOM 755 O O . VAL A 1 102 ? 222.497 106.109 174.044 1.00 45.82 102 VAL D O 1
ATOM 759 N N . ASP A 1 103 ? 222.632 107.482 172.262 1.00 53.93 103 ASP D N 1
ATOM 760 C CA . ASP A 1 103 ? 224.060 107.710 172.455 1.00 42.31 103 ASP D CA 1
ATOM 761 C C . ASP A 1 103 ? 224.338 108.371 173.795 1.00 35.48 103 ASP D C 1
ATOM 762 O O . ASP A 1 103 ? 225.389 108.133 174.399 1.00 43.29 103 ASP D O 1
ATOM 767 N N . GLU A 1 104 ? 223.408 109.197 174.277 1.00 20.58 104 GLU D N 1
ATOM 768 C CA . GLU A 1 104 ? 223.527 109.730 175.628 1.00 33.39 104 GLU D CA 1
ATOM 769 C C . GLU A 1 104 ? 223.482 108.606 176.655 1.00 46.81 104 GLU D C 1
ATOM 770 O O . GLU A 1 104 ? 224.251 108.610 177.622 1.00 47.26 104 GLU D O 1
ATOM 776 N N . ALA A 1 105 ? 222.579 107.638 176.470 1.00 57.89 105 ALA D N 1
ATOM 777 C CA . ALA A 1 105 ? 222.512 106.512 177.398 1.00 48.89 105 ALA D CA 1
ATOM 778 C C . ALA A 1 105 ? 223.774 105.662 177.336 1.00 42.99 105 ALA D C 1
ATOM 779 O O . ALA A 1 105 ? 224.130 105.004 178.320 1.00 20.97 105 ALA D O 1
ATOM 781 N N . MET A 1 106 ? 224.467 105.672 176.195 1.00 59.64 106 MET D N 1
ATOM 782 C CA . MET A 1 106 ? 225.793 105.060 176.085 1.00 56.55 106 MET D CA 1
ATOM 783 C C . MET A 1 106 ? 226.833 106.039 176.646 1.00 54.76 106 MET D C 1
ATOM 784 O O . MET A 1 106 ? 227.747 106.511 175.970 1.00 46.91 106 MET D O 1
ATOM 789 N N . ASN A 1 107 ? 226.636 106.387 177.917 1.00 44.96 107 ASN D N 1
ATOM 790 C CA . ASN A 1 107 ? 227.519 107.314 178.607 1.00 39.39 107 ASN D CA 1
ATOM 791 C C . ASN A 1 107 ? 227.320 107.178 180.108 1.00 39.84 107 ASN D C 1
ATOM 792 O O . ASN A 1 107 ? 226.220 106.882 180.582 1.00 39.73 107 ASN D O 1
ATOM 797 N N . HIS A 1 108 ? 228.403 107.411 180.850 1.00 41.64 108 HIS D N 1
ATOM 798 C CA . HIS A 1 108 ? 228.397 107.336 182.304 1.00 34.22 108 HIS D CA 1
ATOM 799 C C . HIS A 1 108 ? 228.828 108.643 182.960 1.00 38.44 108 HIS D C 1
ATOM 800 O O . HIS A 1 108 ? 228.949 108.691 184.189 1.00 41.40 108 HIS D O 1
ATOM 807 N N . TYR A 1 109 ? 229.055 109.699 182.182 1.00 39.20 109 TYR D N 1
ATOM 808 C CA . TYR A 1 109 ? 229.358 111.018 182.719 1.00 29.94 109 TYR D CA 1
ATOM 809 C C . TYR A 1 109 ? 228.516 112.051 181.985 1.00 38.94 109 TYR D C 1
ATOM 810 O O . TYR A 1 109 ? 227.880 111.759 180.969 1.00 48.35 109 TYR D O 1
ATOM 819 N N . ASP A 1 110 ? 228.520 113.274 182.506 1.00 34.41 110 ASP D N 1
ATOM 820 C CA . ASP A 1 110 ? 227.676 114.344 181.996 1.00 36.12 110 ASP D CA 1
ATOM 821 C C . ASP A 1 110 ? 228.494 115.264 181.099 1.00 39.91 110 ASP D C 1
ATOM 822 O O . ASP A 1 110 ? 229.612 115.654 181.448 1.00 41.86 110 ASP D O 1
ATOM 827 N N . VAL A 1 111 ? 227.926 115.613 179.945 1.00 41.13 111 VAL D N 1
ATOM 828 C CA . VAL A 1 111 ? 228.638 116.345 178.906 1.00 36.43 111 VAL D CA 1
ATOM 829 C C . VAL A 1 111 ? 227.998 117.682 178.571 1.00 36.51 111 VAL D C 1
ATOM 830 O O . VAL A 1 111 ? 228.495 118.381 177.685 1.00 43.75 111 VAL D O 1
ATOM 834 N N . ARG A 1 112 ? 226.915 118.064 179.241 1.00 37.67 112 ARG D N 1
ATOM 835 C CA . ARG A 1 112 ? 226.230 119.293 178.862 1.00 39.65 112 ARG D CA 1
ATOM 836 C C . ARG A 1 112 ? 226.886 120.545 179.425 1.00 42.20 112 ARG D C 1
ATOM 837 O O . ARG A 1 112 ? 226.446 121.652 179.098 1.00 41.02 112 ARG D O 1
ATOM 845 N N . SER A 1 113 ? 227.914 120.403 180.257 1.00 47.28 113 SER D N 1
ATOM 846 C CA . SER A 1 113 ? 228.608 121.561 180.805 1.00 43.66 113 SER D CA 1
ATOM 847 C C . SER A 1 113 ? 229.884 121.893 180.045 1.00 43.33 113 SER D C 1
ATOM 848 O O . SER A 1 113 ? 230.303 123.056 180.033 1.00 50.65 113 SER D O 1
ATOM 851 N N . GLN A 1 114 ? 230.513 120.898 179.415 1.00 38.58 114 GLN D N 1
ATOM 852 C CA . GLN A 1 114 ? 231.740 121.145 178.665 1.00 39.46 114 GLN D CA 1
ATOM 853 C C . GLN A 1 114 ? 231.464 121.825 177.330 1.00 46.98 114 GLN D C 1
ATOM 854 O O . GLN A 1 114 ? 232.299 122.599 176.843 1.00 53.74 114 GLN D O 1
ATOM 860 N N . TYR A 1 115 ? 230.310 121.543 176.723 1.00 33.28 115 TYR D N 1
ATOM 861 C CA . TYR A 1 115 ? 230.047 122.016 175.368 1.00 32.54 115 TYR D CA 1
ATOM 862 C C . TYR A 1 115 ? 229.905 123.533 175.322 1.00 38.06 115 TYR D C 1
ATOM 863 O O . TYR A 1 115 ? 230.405 124.181 174.393 1.00 44.77 115 TYR D O 1
ATOM 872 N N . SER A 1 116 ? 229.222 124.115 176.311 1.00 30.58 116 SER D N 1
ATOM 873 C CA . SER A 1 116 ? 229.091 125.567 176.363 1.00 38.65 116 SER D CA 1
ATOM 874 C C . SER A 1 116 ? 230.451 126.234 176.514 1.00 42.95 116 SER D C 1
ATOM 875 O O . SER A 1 116 ? 230.724 127.264 175.880 1.00 46.23 116 SER D O 1
ATOM 878 N N . VAL A 1 117 ? 231.316 125.658 177.350 1.00 30.28 117 VAL D N 1
ATOM 879 C CA . VAL A 1 117 ? 232.664 126.187 177.516 1.00 29.30 117 VAL D CA 1
ATOM 880 C C . VAL A 1 117 ? 233.417 126.141 176.194 1.00 31.45 117 VAL D C 1
ATOM 881 O O . VAL A 1 117 ? 234.091 127.107 175.813 1.00 44.10 117 VAL D O 1
ATOM 885 N N . GLN A 1 118 ? 233.310 125.027 175.468 1.00 20.99 118 GLN D N 1
ATOM 886 C CA . GLN A 1 118 ? 234.032 124.916 174.203 1.00 24.80 118 GLN D CA 1
ATOM 887 C C . GLN A 1 118 ? 233.522 125.922 173.175 1.00 32.17 118 GLN D C 1
ATOM 888 O O . GLN A 1 118 ? 234.315 126.532 172.444 1.00 43.10 118 GLN D O 1
ATOM 894 N N . MET A 1 119 ? 232.202 126.122 173.108 1.00 20.98 119 MET D N 1
ATOM 895 C CA . MET A 1 119 ? 231.658 127.105 172.171 1.00 29.73 119 MET D CA 1
ATOM 896 C C . MET A 1 119 ? 232.110 128.521 172.518 1.00 32.03 119 MET D C 1
ATOM 897 O O . MET A 1 119 ? 232.502 129.296 171.628 1.00 38.49 119 MET D O 1
ATOM 902 N N . GLY A 1 120 ? 232.057 128.879 173.803 1.00 19.78 120 GLY D N 1
ATOM 903 C CA . GLY A 1 120 ? 232.541 130.187 174.212 1.00 17.13 120 GLY D CA 1
ATOM 904 C C . GLY A 1 120 ? 234.005 130.392 173.879 1.00 17.39 120 GLY D C 1
ATOM 905 O O . GLY A 1 120 ? 234.407 131.470 173.429 1.00 34.09 120 GLY D O 1
ATOM 906 N N . ASN A 1 121 ? 234.824 129.358 174.094 1.00 8.90 121 ASN D N 1
ATOM 907 C CA . ASN A 1 121 ? 236.238 129.456 173.754 1.00 19.46 121 ASN D CA 1
ATOM 908 C C . ASN A 1 121 ? 236.431 129.677 172.260 1.00 27.13 121 ASN D C 1
ATOM 909 O O . ASN A 1 121 ? 237.264 130.493 171.850 1.00 36.88 121 ASN D O 1
ATOM 914 N N . ALA A 1 122 ? 235.669 128.959 171.430 1.00 11.11 122 ALA D N 1
ATOM 915 C CA . ALA A 1 122 ? 235.761 129.145 169.983 1.00 11.76 122 ALA D CA 1
ATOM 916 C C . ALA A 1 122 ? 235.477 130.589 169.594 1.00 28.77 122 ALA D C 1
ATOM 917 O O . ALA A 1 122 ? 236.245 131.217 168.844 1.00 31.44 122 ALA D O 1
ATOM 919 N N . LEU A 1 123 ? 234.368 131.132 170.100 1.00 25.74 123 LEU D N 1
ATOM 920 C CA . LEU A 1 123 ? 233.989 132.495 169.743 1.00 15.68 123 LEU D CA 1
ATOM 921 C C . LEU A 1 123 ? 235.034 133.504 170.212 1.00 16.42 123 LEU D C 1
ATOM 922 O O . LEU A 1 123 ? 235.406 134.422 169.464 1.00 26.12 123 LEU D O 1
ATOM 927 N N . ALA A 1 124 ? 235.535 133.341 171.439 1.00 4.43 124 ALA D N 1
ATOM 928 C CA . ALA A 1 124 ? 236.533 134.271 171.957 1.00 12.79 124 ALA D CA 1
ATOM 929 C C . ALA A 1 124 ? 237.822 134.216 171.144 1.00 22.01 124 ALA D C 1
ATOM 930 O O . ALA A 1 124 ? 238.436 135.256 170.868 1.00 28.84 124 ALA D O 1
ATOM 932 N N . TYR A 1 125 ? 238.251 133.011 170.754 1.00 13.98 125 TYR D N 1
ATOM 933 C CA . TYR A 1 125 ? 239.473 132.884 169.968 1.00 14.92 125 TYR D CA 1
ATOM 934 C C . TYR A 1 125 ? 239.335 133.588 168.626 1.00 23.37 125 TYR D C 1
ATOM 935 O O . TYR A 1 125 ? 240.249 134.305 168.193 1.00 37.99 125 TYR D O 1
ATOM 944 N N . THR A 1 126 ? 238.198 133.397 167.951 1.00 14.14 126 THR D N 1
ATOM 945 C CA . THR A 1 126 ? 238.007 134.062 166.663 1.00 14.47 126 THR D CA 1
ATOM 946 C C . THR A 1 126 ? 238.000 135.579 166.821 1.00 17.47 126 THR D C 1
ATOM 947 O O . THR A 1 126 ? 238.639 136.301 166.038 1.00 23.45 126 THR D O 1
ATOM 951 N N . PHE A 1 127 ? 237.306 136.077 167.848 1.00 15.15 127 PHE D N 1
ATOM 952 C CA . PHE A 1 127 ? 237.263 137.517 168.085 1.00 17.12 127 PHE D CA 1
ATOM 953 C C . PHE A 1 127 ? 238.661 138.087 168.307 1.00 19.75 127 PHE D C 1
ATOM 954 O O . PHE A 1 127 ? 239.016 139.128 167.737 1.00 30.87 127 PHE D O 1
ATOM 962 N N . ASP A 1 128 ? 239.479 137.410 169.117 1.00 10.11 128 ASP D N 1
ATOM 963 C CA . ASP A 1 128 ? 240.797 137.954 169.434 1.00 14.02 128 ASP D CA 1
ATOM 964 C C . ASP A 1 128 ? 241.742 137.882 168.240 1.00 17.37 128 ASP D C 1
ATOM 965 O O . ASP A 1 128 ? 242.569 138.783 168.041 1.00 28.31 128 ASP D O 1
ATOM 970 N N . GLN A 1 129 ? 241.640 136.825 167.431 1.00 16.29 129 GLN D N 1
ATOM 971 C CA . GLN A 1 129 ? 242.440 136.779 166.210 1.00 11.50 129 GLN D CA 1
ATOM 972 C C . GLN A 1 129 ? 242.085 137.936 165.284 1.00 26.19 129 GLN D C 1
ATOM 973 O O . GLN A 1 129 ? 242.975 138.585 164.712 1.00 29.21 129 GLN D O 1
ATOM 979 N N . ASN A 1 130 ? 240.788 138.222 165.136 1.00 26.77 130 ASN D N 1
ATOM 980 C CA . ASN A 1 130 ? 240.382 139.347 164.298 1.00 11.52 130 ASN D CA 1
ATOM 981 C C . ASN A 1 130 ? 240.905 140.669 164.852 1.00 15.74 130 ASN D C 1
ATOM 982 O O . ASN A 1 130 ? 241.330 141.545 164.088 1.00 22.60 130 ASN D O 1
ATOM 987 N N . VAL A 1 131 ? 240.885 140.831 166.179 1.00 15.35 131 VAL D N 1
ATOM 988 C CA . VAL A 1 131 ? 241.369 142.074 166.782 1.00 8.10 131 VAL D CA 1
ATOM 989 C C . VAL A 1 131 ? 242.861 142.263 166.519 1.00 9.59 131 VAL D C 1
ATOM 990 O O . VAL A 1 131 ? 243.315 143.367 166.187 1.00 14.14 131 VAL D O 1
ATOM 994 N N . ALA A 1 132 ? 243.649 141.196 166.668 1.00 16.94 132 ALA D N 1
ATOM 995 C CA . ALA A 1 132 ? 245.082 141.304 166.393 1.00 11.92 132 ALA D CA 1
ATOM 996 C C . ALA A 1 132 ? 245.340 141.643 164.927 1.00 18.49 132 ALA D C 1
ATOM 997 O O . ALA A 1 132 ? 246.211 142.470 164.609 1.00 13.10 132 ALA D O 1
ATOM 999 N N . ALA A 1 133 ? 244.590 141.014 164.018 1.00 23.45 133 ALA D N 1
ATOM 1000 C CA . ALA A 1 133 ? 244.740 141.335 162.602 1.00 14.32 133 ALA D CA 1
ATOM 1001 C C . ALA A 1 133 ? 244.430 142.803 162.335 1.00 19.46 133 ALA D C 1
ATOM 1002 O O . ALA A 1 133 ? 245.136 143.465 161.564 1.00 22.30 133 ALA D O 1
ATOM 1004 N N . MET A 1 134 ? 243.378 143.330 162.965 1.00 20.49 134 MET D N 1
ATOM 1005 C CA . MET A 1 134 ? 243.039 144.735 162.758 1.00 11.37 134 MET D CA 1
ATOM 1006 C C . MET A 1 134 ? 244.091 145.668 163.342 1.00 9.72 134 MET D C 1
ATOM 1007 O O . MET A 1 134 ? 244.324 146.747 162.792 1.00 8.98 134 MET D O 1
ATOM 1012 N N . ILE A 1 135 ? 244.737 145.279 164.444 1.00 27.72 135 ILE D N 1
ATOM 1013 C CA . ILE A 1 135 ? 245.830 146.097 164.973 1.00 14.57 135 ILE D CA 1
ATOM 1014 C C . ILE A 1 135 ? 246.978 146.162 163.973 1.00 8.20 135 ILE D C 1
ATOM 1015 O O . ILE A 1 135 ? 247.551 147.233 163.727 1.00 9.31 135 ILE D O 1
ATOM 1020 N N . ALA A 1 136 ? 247.330 145.022 163.376 1.00 21.95 136 ALA D N 1
ATOM 1021 C CA . ALA A 1 136 ? 248.380 145.039 162.357 1.00 12.99 136 ALA D CA 1
ATOM 1022 C C . ALA A 1 136 ? 247.980 145.902 161.162 1.00 15.29 136 ALA D C 1
ATOM 1023 O O . ALA A 1 136 ? 248.791 146.684 160.645 1.00 13.82 136 ALA D O 1
ATOM 1025 N N . GLN A 1 137 ? 246.726 145.785 160.719 1.00 29.65 137 GLN D N 1
ATOM 1026 C CA . GLN A 1 137 ? 246.259 146.583 159.588 1.00 22.08 137 GLN D CA 1
ATOM 1027 C C . GLN A 1 137 ? 246.290 148.073 159.906 1.00 25.34 137 GLN D C 1
ATOM 1028 O O . GLN A 1 137 ? 246.575 148.897 159.030 1.00 15.11 137 GLN D O 1
ATOM 1034 N N . ALA A 1 138 ? 245.985 148.439 161.152 1.00 28.16 138 ALA D N 1
ATOM 1035 C CA . ALA A 1 138 ? 246.109 149.832 161.568 1.00 12.75 138 ALA D CA 1
ATOM 1036 C C . ALA A 1 138 ? 247.560 150.284 161.541 1.00 10.59 138 ALA D C 1
ATOM 1037 O O . ALA A 1 138 ? 247.857 151.421 161.162 1.00 14.66 138 ALA D O 1
ATOM 1039 N N . ALA A 1 139 ? 248.477 149.410 161.955 1.00 25.92 139 ALA D N 1
ATOM 1040 C CA . ALA A 1 139 ? 249.895 149.746 161.897 1.00 22.15 139 ALA D CA 1
ATOM 1041 C C . ALA A 1 139 ? 250.405 149.879 160.469 1.00 19.00 139 ALA D C 1
ATOM 1042 O O . ALA A 1 139 ? 251.430 150.532 160.253 1.00 14.26 139 ALA D O 1
ATOM 1044 N N . ARG A 1 140 ? 249.727 149.275 159.494 1.00 26.67 140 ARG D N 1
ATOM 1045 C CA . ARG A 1 140 ? 250.177 149.326 158.106 1.00 25.89 140 ARG D CA 1
ATOM 1046 C C . ARG A 1 140 ? 249.560 150.468 157.296 1.00 29.39 140 ARG D C 1
ATOM 1047 O O . ARG A 1 140 ? 249.637 150.439 156.064 1.00 32.64 140 ARG D O 1
ATOM 1055 N N . THR A 1 141 ? 248.951 151.460 157.943 1.00 26.51 141 THR D N 1
ATOM 1056 C CA . THR A 1 141 ? 248.356 152.592 157.238 1.00 23.48 141 THR D CA 1
ATOM 1057 C C . THR A 1 141 ? 249.362 153.738 157.172 1.00 26.25 141 THR D C 1
ATOM 1058 O O . THR A 1 141 ? 249.822 154.226 158.208 1.00 32.59 141 THR D O 1
ATOM 1062 N N . SER A 1 142 ? 249.695 154.166 155.953 1.00 23.60 142 SER D N 1
ATOM 1063 C CA . SER A 1 142 ? 250.759 155.148 155.766 1.00 27.50 142 SER D CA 1
ATOM 1064 C C . SER A 1 142 ? 250.311 156.568 156.098 1.00 26.02 142 SER D C 1
ATOM 1065 O O . SER A 1 142 ? 251.092 157.346 156.656 1.00 22.12 142 SER D O 1
ATOM 1068 N N . THR A 1 143 ? 249.074 156.930 155.762 1.00 29.53 143 THR D N 1
ATOM 1069 C CA . THR A 1 143 ? 248.610 158.307 155.892 1.00 23.01 143 THR D CA 1
ATOM 1070 C C . THR A 1 143 ? 247.336 158.358 156.722 1.00 24.80 143 THR D C 1
ATOM 1071 O O . THR A 1 143 ? 246.404 157.584 156.486 1.00 31.82 143 THR D O 1
ATOM 1075 N N . ASN A 1 144 ? 247.301 159.278 157.680 1.00 18.34 144 ASN D N 1
ATOM 1076 C CA . ASN A 1 144 ? 246.120 159.461 158.508 1.00 21.23 144 ASN D CA 1
ATOM 1077 C C . ASN A 1 144 ? 244.962 159.989 157.663 1.00 27.07 144 ASN D C 1
ATOM 1078 O O . ASN A 1 144 ? 245.181 160.761 156.725 1.00 28.50 144 ASN D O 1
ATOM 1083 N N . PRO A 1 145 ? 243.723 159.577 157.954 1.00 22.40 145 PRO D N 1
ATOM 1084 C CA . PRO A 1 145 ? 242.578 160.168 157.240 1.00 21.22 145 PRO D CA 1
ATOM 1085 C C . PRO A 1 145 ? 242.490 161.676 157.393 1.00 25.54 145 PRO D C 1
ATOM 1086 O O . PRO A 1 145 ? 242.077 162.368 156.454 1.00 32.62 145 PRO D O 1
ATOM 1090 N N . ASN A 1 146 ? 242.861 162.207 158.554 1.00 19.59 146 ASN D N 1
ATOM 1091 C CA . ASN A 1 146 ? 242.946 163.645 158.773 1.00 9.93 146 ASN D CA 1
ATOM 1092 C C . ASN A 1 146 ? 244.399 164.066 158.588 1.00 21.49 146 ASN D C 1
ATOM 1093 O O . ASN A 1 146 ? 245.271 163.650 159.357 1.00 26.14 146 ASN D O 1
ATOM 1098 N N . THR A 1 147 ? 244.654 164.889 157.569 1.00 21.95 147 THR D N 1
ATOM 1099 C CA . THR A 1 147 ? 246.024 165.185 157.164 1.00 26.49 147 THR D CA 1
ATOM 1100 C C . THR A 1 147 ? 246.792 165.969 158.222 1.00 28.18 147 THR D C 1
ATOM 1101 O O . THR A 1 147 ? 248.019 166.077 158.129 1.00 29.17 147 THR D O 1
ATOM 1105 N N . ASP A 1 148 ? 246.104 166.514 159.224 1.00 27.64 148 ASP D N 1
ATOM 1106 C CA . ASP A 1 148 ? 246.786 167.288 160.256 1.00 24.46 148 ASP D CA 1
ATOM 1107 C C . ASP A 1 148 ? 247.572 166.385 161.201 1.00 30.95 148 ASP D C 1
ATOM 1108 O O . ASP A 1 148 ? 248.599 166.798 161.752 1.00 36.14 148 ASP D O 1
ATOM 1113 N N . LEU A 1 149 ? 247.107 165.154 161.400 1.00 26.37 149 LEU D N 1
ATOM 1114 C CA . LEU A 1 149 ? 247.721 164.206 162.317 1.00 18.78 149 LEU D CA 1
ATOM 1115 C C . LEU A 1 149 ? 248.654 163.255 161.562 1.00 27.32 149 LEU D C 1
ATOM 1116 O O . LEU A 1 149 ? 248.525 163.085 160.347 1.00 32.30 149 LEU D O 1
ATOM 1121 N N . PRO A 1 150 ? 249.609 162.633 162.250 1.00 27.25 150 PRO D N 1
ATOM 1122 C CA . PRO A 1 150 ? 250.555 161.743 161.568 1.00 26.20 150 PRO D CA 1
ATOM 1123 C C . PRO A 1 150 ? 249.973 160.351 161.350 1.00 28.08 150 PRO D C 1
ATOM 1124 O O . PRO A 1 150 ? 248.899 160.005 161.842 1.00 27.57 150 PRO D O 1
ATOM 1128 N N . GLY A 1 151 ? 250.719 159.545 160.592 1.00 17.60 151 GLY D N 1
ATOM 1129 C CA . GLY A 1 151 ? 250.273 158.232 160.183 1.00 18.20 151 GLY D CA 1
ATOM 1130 C C . GLY A 1 151 ? 250.978 157.106 160.919 1.00 26.35 151 GLY D C 1
ATOM 1131 O O . GLY A 1 151 ? 251.655 157.302 161.930 1.00 32.53 151 GLY D O 1
ATOM 1132 N N . GLY A 1 152 ? 250.803 155.896 160.389 1.00 23.45 152 GLY D N 1
ATOM 1133 C CA . GLY A 1 152 ? 251.398 154.726 161.000 1.00 17.26 152 GLY D CA 1
ATOM 1134 C C . GLY A 1 152 ? 252.885 154.615 160.727 1.00 17.61 152 GLY D C 1
ATOM 1135 O O . GLY A 1 152 ? 253.453 155.313 159.888 1.00 27.88 152 GLY D O 1
ATOM 1136 N N . THR A 1 153 ? 253.529 153.708 161.460 1.00 9.86 153 THR D N 1
ATOM 1137 C CA . THR A 1 153 ? 254.974 153.543 161.393 1.00 17.55 153 THR D CA 1
ATOM 1138 C C . THR A 1 153 ? 255.319 152.061 161.371 1.00 21.54 153 THR D C 1
ATOM 1139 O O . THR A 1 153 ? 254.617 151.246 161.974 1.00 30.71 153 THR D O 1
ATOM 1143 N N . ARG A 1 154 ? 256.397 151.719 160.670 1.00 22.69 154 ARG D N 1
ATOM 1144 C CA . ARG A 1 154 ? 256.948 150.371 160.670 1.00 17.55 154 ARG D CA 1
ATOM 1145 C C . ARG A 1 154 ? 258.450 150.445 160.891 1.00 25.70 154 ARG D C 1
ATOM 1146 O O . ARG A 1 154 ? 259.131 151.292 160.306 1.00 33.40 154 ARG D O 1
ATOM 1154 N N . ILE A 1 155 ? 258.961 149.553 161.733 1.00 26.14 155 ILE D N 1
ATOM 1155 C CA . ILE A 1 155 ? 260.378 149.494 162.072 1.00 21.84 155 ILE D CA 1
ATOM 1156 C C . ILE A 1 155 ? 260.941 148.200 161.507 1.00 28.22 155 ILE D C 1
ATOM 1157 O O . ILE A 1 155 ? 260.419 147.114 161.785 1.00 38.11 155 ILE D O 1
ATOM 1162 N N . LYS A 1 156 ? 262.004 148.313 160.718 1.00 27.98 156 LYS D N 1
ATOM 1163 C CA . LYS A 1 156 ? 262.582 147.180 160.010 1.00 25.41 156 LYS D CA 1
ATOM 1164 C C . LYS A 1 156 ? 263.906 146.790 160.649 1.00 29.68 156 LYS D C 1
ATOM 1165 O O . LYS A 1 156 ? 264.743 147.653 160.930 1.00 35.50 156 LYS D O 1
ATOM 1171 N N . ILE A 1 157 ? 264.087 145.495 160.880 1.00 38.04 157 ILE D N 1
ATOM 1172 C CA . ILE A 1 157 ? 265.330 144.959 161.428 1.00 38.70 157 ILE D CA 1
ATOM 1173 C C . ILE A 1 157 ? 266.108 144.390 160.246 1.00 41.92 157 ILE D C 1
ATOM 1174 O O . ILE A 1 157 ? 265.948 143.230 159.866 1.00 42.30 157 ILE D O 1
ATOM 1179 N N . LEU A 1 158 ? 266.962 145.221 159.653 1.00 51.67 158 LEU D N 1
ATOM 1180 C CA . LEU A 1 158 ? 267.806 144.765 158.557 1.00 50.33 158 LEU D CA 1
ATOM 1181 C C . LEU A 1 158 ? 268.776 143.702 159.053 1.00 55.01 158 LEU D C 1
ATOM 1182 O O . LEU A 1 158 ? 269.438 143.881 160.079 1.00 58.49 158 LEU D O 1
ATOM 1187 N N . LYS A 1 159 ? 268.867 142.594 158.320 1.00 61.81 159 LYS D N 1
ATOM 1188 C CA . LYS A 1 159 ? 269.653 141.452 158.763 1.00 63.15 159 LYS D CA 1
ATOM 1189 C C . LYS A 1 159 ? 270.867 141.190 157.881 1.00 67.25 159 LYS D C 1
ATOM 1190 O O . LYS A 1 159 ? 271.999 141.211 158.372 1.00 67.84 159 LYS D O 1
ATOM 1196 N N . SER A 1 160 ? 270.667 140.956 156.592 1.00 83.50 160 SER D N 1
ATOM 1197 C CA . SER A 1 160 ? 271.755 140.583 155.691 1.00 84.83 160 SER D CA 1
ATOM 1198 C C . SER A 1 160 ? 271.242 140.708 154.261 1.00 86.91 160 SER D C 1
ATOM 1199 O O . SER A 1 160 ? 270.149 141.234 154.019 1.00 85.65 160 SER D O 1
ATOM 1202 N N . GLY A 1 161 ? 272.037 140.225 153.311 1.00 95.08 161 GLY D N 1
ATOM 1203 C CA . GLY A 1 161 ? 271.674 140.168 151.913 1.00 94.72 161 GLY D CA 1
ATOM 1204 C C . GLY A 1 161 ? 270.917 138.925 151.503 1.00 96.14 161 GLY D C 1
ATOM 1205 O O . GLY A 1 161 ? 270.688 138.722 150.306 1.00 95.79 161 GLY D O 1
ATOM 1206 N N . THR A 1 162 ? 270.527 138.084 152.461 1.00 96.66 162 THR D N 1
ATOM 1207 C CA . THR A 1 162 ? 269.816 136.848 152.166 1.00 96.77 162 THR D CA 1
ATOM 1208 C C . THR A 1 162 ? 268.516 137.143 151.417 1.00 100.32 162 THR D C 1
ATOM 1209 O O . THR A 1 162 ? 267.930 138.223 151.533 1.00 97.84 162 THR D O 1
ATOM 1213 N N . ALA A 1 163 ? 268.072 136.167 150.628 1.00 109.24 163 ALA D N 1
ATOM 1214 C CA . ALA A 1 163 ? 266.843 136.320 149.865 1.00 108.73 163 ALA D CA 1
ATOM 1215 C C . ALA A 1 163 ? 265.643 136.439 150.801 1.00 108.70 163 ALA D C 1
ATOM 1216 O O . ALA A 1 163 ? 265.667 135.981 151.947 1.00 106.51 163 ALA D O 1
ATOM 1218 N N . ASN A 1 164 ? 264.581 137.072 150.295 1.00 109.73 164 ASN D N 1
ATOM 1219 C CA . ASN A 1 164 ? 263.383 137.282 151.099 1.00 109.45 164 ASN D CA 1
ATOM 1220 C C . ASN A 1 164 ? 262.816 135.935 151.520 1.00 107.96 164 ASN D C 1
ATOM 1221 O O . ASN A 1 164 ? 262.255 135.202 150.698 1.00 108.30 164 ASN D O 1
ATOM 1226 N N . THR A 1 165 ? 262.955 135.605 152.801 1.00 78.17 165 THR D N 1
ATOM 1227 C CA . THR A 1 165 ? 262.643 134.271 153.292 1.00 81.15 165 THR D CA 1
ATOM 1228 C C . THR A 1 165 ? 262.392 134.374 154.791 1.00 76.34 165 THR D C 1
ATOM 1229 O O . THR A 1 165 ? 262.613 135.419 155.407 1.00 66.46 165 THR D O 1
ATOM 1233 N N . ALA A 1 166 ? 261.912 133.273 155.371 1.00 62.53 166 ALA D N 1
ATOM 1234 C CA . ALA A 1 166 ? 261.843 133.152 156.820 1.00 55.52 166 ALA D CA 1
ATOM 1235 C C . ALA A 1 166 ? 263.218 132.998 157.455 1.00 57.46 166 ALA D C 1
ATOM 1236 O O . ALA A 1 166 ? 263.318 133.022 158.686 1.00 61.70 166 ALA D O 1
ATOM 1238 N N . ALA A 1 167 ? 264.268 132.823 156.648 1.00 49.25 167 ALA D N 1
ATOM 1239 C CA . ALA A 1 167 ? 265.623 132.764 157.183 1.00 47.13 167 ALA D CA 1
ATOM 1240 C C . ALA A 1 167 ? 266.013 134.067 157.868 1.00 53.16 167 ALA D C 1
ATOM 1241 O O . ALA A 1 167 ? 266.813 134.057 158.810 1.00 52.60 167 ALA D O 1
ATOM 1243 N N . ALA A 1 168 ? 265.471 135.195 157.405 1.00 51.48 168 ALA D N 1
ATOM 1244 C CA . ALA A 1 168 ? 265.718 136.463 158.082 1.00 45.23 168 ALA D CA 1
ATOM 1245 C C . ALA A 1 168 ? 264.963 136.536 159.402 1.00 47.28 168 ALA D C 1
ATOM 1246 O O . ALA A 1 168 ? 265.485 137.056 160.393 1.00 52.11 168 ALA D O 1
ATOM 1248 N N . VAL A 1 169 ? 263.731 136.025 159.430 1.00 42.75 169 VAL D N 1
ATOM 1249 C CA . VAL A 1 169 ? 262.952 136.020 160.664 1.00 41.53 169 VAL D CA 1
ATOM 1250 C C . VAL A 1 169 ? 263.611 135.129 161.709 1.00 42.01 169 VAL D C 1
ATOM 1251 O O . VAL A 1 169 ? 263.625 135.453 162.903 1.00 46.71 169 VAL D O 1
ATOM 1255 N N . ALA A 1 170 ? 264.179 134.004 161.282 1.00 36.18 170 ALA D N 1
ATOM 1256 C CA . ALA A 1 170 ? 264.783 133.054 162.206 1.00 39.36 170 ALA D CA 1
ATOM 1257 C C . ALA A 1 170 ? 266.134 133.506 162.747 1.00 44.06 170 ALA D C 1
ATOM 1258 O O . ALA A 1 170 ? 266.630 132.899 163.701 1.00 44.33 170 ALA D O 1
ATOM 1260 N N . ALA A 1 171 ? 266.740 134.543 162.172 1.00 41.38 171 ALA D N 1
ATOM 1261 C CA . ALA A 1 171 ? 268.071 134.983 162.569 1.00 38.76 171 ALA D CA 1
ATOM 1262 C C . ALA A 1 171 ? 268.057 136.149 163.548 1.00 41.07 171 ALA D C 1
ATOM 1263 O O . ALA A 1 171 ? 269.127 136.604 163.959 1.00 44.05 171 ALA D O 1
ATOM 1265 N N . VAL A 1 172 ? 266.879 136.635 163.941 1.00 41.27 172 VAL D N 1
ATOM 1266 C CA . VAL A 1 172 ? 266.795 137.792 164.824 1.00 40.15 172 VAL D CA 1
ATOM 1267 C C . VAL A 1 172 ? 267.250 137.408 166.226 1.00 46.59 172 VAL D C 1
ATOM 1268 O O . VAL A 1 172 ? 266.939 136.319 166.724 1.00 50.05 172 VAL D O 1
ATOM 1272 N N . THR A 1 173 ? 268.004 138.300 166.867 1.00 43.39 173 THR D N 1
ATOM 1273 C CA . THR A 1 173 ? 268.481 138.117 168.231 1.00 40.48 173 THR D CA 1
ATOM 1274 C C . THR A 1 173 ? 267.821 139.137 169.155 1.00 44.09 173 THR D C 1
ATOM 1275 O O . THR A 1 173 ? 266.963 139.922 168.743 1.00 50.30 173 THR D O 1
ATOM 1279 N N . GLY A 1 174 ? 268.232 139.119 170.426 1.00 37.96 174 GLY D N 1
ATOM 1280 C CA . GLY A 1 174 ? 267.613 139.988 171.413 1.00 39.55 174 GLY D CA 1
ATOM 1281 C C . GLY A 1 174 ? 268.078 141.427 171.362 1.00 44.46 174 GLY D C 1
ATOM 1282 O O . GLY A 1 174 ? 267.322 142.335 171.724 1.00 45.39 174 GLY D O 1
ATOM 1283 N N . THR A 1 175 ? 269.318 141.661 170.926 1.00 39.78 175 THR D N 1
ATOM 1284 C CA . THR A 1 175 ? 269.807 143.029 170.790 1.00 41.19 175 THR D CA 1
ATOM 1285 C C . THR A 1 175 ? 268.988 143.804 169.766 1.00 44.83 175 THR D C 1
ATOM 1286 O O . THR A 1 175 ? 268.650 144.976 169.982 1.00 43.85 175 THR D O 1
ATOM 1290 N N . ASP A 1 176 ? 268.662 143.163 168.643 1.00 37.59 176 ASP D N 1
ATOM 1291 C CA . ASP A 1 176 ? 267.820 143.800 167.638 1.00 30.55 176 ASP D CA 1
ATOM 1292 C C . ASP A 1 176 ? 266.452 144.140 168.209 1.00 34.30 176 ASP D C 1
ATOM 1293 O O . ASP A 1 176 ? 265.903 145.211 167.931 1.00 43.76 176 ASP D O 1
ATOM 1298 N N . LEU A 1 177 ? 265.887 143.240 169.016 1.00 21.24 177 LEU D N 1
ATOM 1299 C CA . LEU A 1 177 ? 264.585 143.498 169.619 1.00 26.24 177 LEU D CA 1
ATOM 1300 C C . LEU A 1 177 ? 264.643 144.673 170.588 1.00 30.01 177 LEU D C 1
ATOM 1301 O O . LEU A 1 177 ? 263.736 145.514 170.606 1.00 38.74 177 LEU D O 1
ATOM 1306 N N . ALA A 1 178 ? 265.701 144.755 171.399 1.00 18.48 178 ALA D N 1
ATOM 1307 C CA . ALA A 1 178 ? 265.830 145.881 172.322 1.00 17.32 178 ALA D CA 1
ATOM 1308 C C . ALA A 1 178 ? 265.987 147.201 171.572 1.00 27.57 178 ALA D C 1
ATOM 1309 O O . ALA A 1 178 ? 265.366 148.212 171.933 1.00 28.46 178 ALA D O 1
ATOM 1311 N N . THR A 1 179 ? 266.810 147.209 170.521 1.00 26.30 179 THR D N 1
ATOM 1312 C CA . THR A 1 179 ? 266.975 148.417 169.719 1.00 17.23 179 THR D CA 1
ATOM 1313 C C . THR A 1 179 ? 265.659 148.834 169.071 1.00 24.35 179 THR D C 1
ATOM 1314 O O . THR A 1 179 ? 265.311 150.022 169.058 1.00 33.27 179 THR D O 1
ATOM 1318 N N . ALA A 1 180 ? 264.912 147.868 168.533 1.00 19.25 180 ALA D N 1
ATOM 1319 C CA . ALA A 1 180 ? 263.622 148.174 167.926 1.00 16.94 180 ALA D CA 1
ATOM 1320 C C . ALA A 1 180 ? 262.642 148.721 168.953 1.00 20.23 180 ALA D C 1
ATOM 1321 O O . ALA A 1 180 ? 261.862 149.630 168.652 1.00 26.33 180 ALA D O 1
ATOM 1323 N N . LEU A 1 181 ? 262.656 148.173 170.170 1.00 16.28 181 LEU D N 1
ATOM 1324 C CA . LEU A 1 181 ? 261.769 148.678 171.213 1.00 17.50 181 LEU D CA 1
ATOM 1325 C C . LEU A 1 181 ? 262.108 150.118 171.577 1.00 23.04 181 LEU D C 1
ATOM 1326 O O . LEU A 1 181 ? 261.210 150.947 171.770 1.00 31.08 181 LEU D O 1
ATOM 1331 N N . PHE A 1 182 ? 263.400 150.438 171.670 1.00 22.83 182 PHE D N 1
ATOM 1332 C CA . PHE A 1 182 ? 263.784 151.819 171.959 1.00 23.23 182 PHE D CA 1
ATOM 1333 C C . PHE A 1 182 ? 263.381 152.759 170.826 1.00 25.50 182 PHE D C 1
ATOM 1334 O O . PHE A 1 182 ? 262.916 153.880 171.075 1.00 30.67 182 PHE D O 1
ATOM 1342 N N . SER A 1 183 ? 263.549 152.321 169.575 1.00 20.56 183 SER D N 1
ATOM 1343 C CA . SER A 1 183 ? 263.122 153.140 168.442 1.00 19.31 183 SER D CA 1
ATOM 1344 C C . SER A 1 183 ? 261.616 153.371 168.465 1.00 17.10 183 SER D C 1
ATOM 1345 O O . SER A 1 183 ? 261.143 154.478 168.179 1.00 18.31 183 SER D O 1
ATOM 1348 N N . ALA A 1 184 ? 260.847 152.332 168.797 1.00 16.89 184 ALA D N 1
ATOM 1349 C CA . ALA A 1 184 ? 259.400 152.476 168.901 1.00 16.07 184 ALA D CA 1
ATOM 1350 C C . ALA A 1 184 ? 259.020 153.454 170.003 1.00 20.14 184 ALA D C 1
ATOM 1351 O O . ALA A 1 184 ? 258.100 154.260 169.836 1.00 21.94 184 ALA D O 1
ATOM 1353 N N . ALA A 1 185 ? 259.715 153.396 171.142 1.00 16.79 185 ALA D N 1
ATOM 1354 C CA . ALA A 1 185 ? 259.442 154.346 172.217 1.00 14.49 185 ALA D CA 1
ATOM 1355 C C . ALA A 1 185 ? 259.727 155.776 171.777 1.00 24.14 185 ALA D C 1
ATOM 1356 O O . ALA A 1 185 ? 258.941 156.692 172.056 1.00 23.94 185 ALA D O 1
ATOM 1358 N N . GLU A 1 186 ? 260.844 155.989 171.077 1.00 27.45 186 GLU D N 1
ATOM 1359 C CA . GLU A 1 186 ? 261.165 157.332 170.601 1.00 20.19 186 GLU D CA 1
ATOM 1360 C C . GLU A 1 186 ? 260.117 157.836 169.613 1.00 17.12 186 GLU D C 1
ATOM 1361 O O . GLU A 1 186 ? 259.683 158.994 169.689 1.00 24.56 186 GLU D O 1
ATOM 1367 N N . GLN A 1 187 ? 259.690 156.977 168.683 1.00 20.51 187 GLN D N 1
ATOM 1368 C CA . GLN A 1 187 ? 258.685 157.388 167.706 1.00 19.04 187 GLN D CA 1
ATOM 1369 C C . GLN A 1 187 ? 257.347 157.674 168.375 1.00 16.74 187 GLN D C 1
ATOM 1370 O O . GLN A 1 187 ? 256.626 158.590 167.967 1.00 8.14 187 GLN D O 1
ATOM 1376 N N . MET A 1 188 ? 256.996 156.898 169.402 1.00 25.09 188 MET D N 1
ATOM 1377 C CA . MET A 1 188 ? 255.789 157.186 170.169 1.00 16.82 188 MET D CA 1
ATOM 1378 C C . MET A 1 188 ? 255.893 158.538 170.857 1.00 17.89 188 MET D C 1
ATOM 1379 O O . MET A 1 188 ? 254.907 159.280 170.940 1.00 27.52 188 MET D O 1
ATOM 1384 N N . ASP A 1 189 ? 257.080 158.870 171.367 1.00 28.31 189 ASP D N 1
ATOM 1385 C CA . ASP A 1 189 ? 257.270 160.168 172.006 1.00 21.96 189 ASP D CA 1
ATOM 1386 C C . ASP A 1 189 ? 257.126 161.309 171.005 1.00 22.37 189 ASP D C 1
ATOM 1387 O O . ASP A 1 189 ? 256.575 162.364 171.338 1.00 20.46 189 ASP D O 1
ATOM 1392 N N . ILE A 1 190 ? 257.622 161.121 169.780 1.00 32.15 190 ILE D N 1
ATOM 1393 C CA . ILE A 1 190 ? 257.515 162.174 168.769 1.00 21.72 190 ILE D CA 1
ATOM 1394 C C . ILE A 1 190 ? 256.053 162.456 168.434 1.00 25.03 190 ILE D C 1
ATOM 1395 O O . ILE A 1 190 ? 255.659 163.612 168.237 1.00 35.58 190 ILE D O 1
ATOM 1400 N N . ASN A 1 191 ? 255.223 161.415 168.388 1.00 26.45 191 ASN D N 1
ATOM 1401 C CA . ASN A 1 191 ? 253.817 161.548 168.022 1.00 12.34 191 ASN D CA 1
ATOM 1402 C C . ASN A 1 191 ? 252.948 162.105 169.145 1.00 19.59 191 ASN D C 1
ATOM 1403 O O . ASN A 1 191 ? 251.721 162.107 169.003 1.00 30.20 191 ASN D O 1
ATOM 1408 N N . ASN A 1 192 ? 253.548 162.551 170.252 1.00 17.61 192 ASN D N 1
ATOM 1409 C CA . ASN A 1 192 ? 252.831 163.217 171.343 1.00 15.73 192 ASN D CA 1
ATOM 1410 C C . ASN A 1 192 ? 251.850 162.274 172.038 1.00 22.81 192 ASN D C 1
ATOM 1411 O O . ASN A 1 192 ? 250.758 162.677 172.437 1.00 23.47 192 ASN D O 1
ATOM 1416 N N . LEU A 1 193 ? 252.241 161.017 172.191 1.00 29.60 193 LEU D N 1
ATOM 1417 C CA . LEU A 1 193 ? 251.393 160.050 172.866 1.00 23.00 193 LEU D CA 1
ATOM 1418 C C . LEU A 1 193 ? 251.557 160.162 174.381 1.00 33.38 193 LEU D C 1
ATOM 1419 O O . LEU A 1 193 ? 252.607 160.587 174.868 1.00 35.73 193 LEU D O 1
ATOM 1424 N N . PRO A 1 1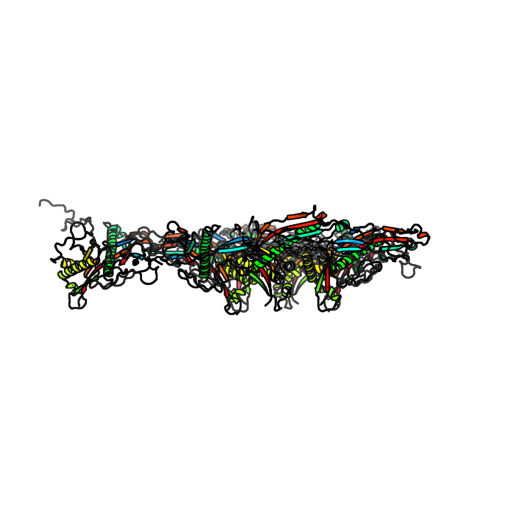94 ? 250.528 159.800 175.147 1.00 33.50 194 PRO D N 1
ATOM 1425 C CA . PRO A 1 194 ? 250.663 159.809 176.607 1.00 34.62 194 PRO D CA 1
ATOM 1426 C C . PRO A 1 194 ? 251.733 158.833 177.076 1.00 41.45 194 PRO D C 1
ATOM 1427 O O . PRO A 1 194 ? 252.181 157.951 176.342 1.00 40.28 194 PRO D O 1
ATOM 1431 N N . GLU A 1 195 ? 252.144 159.009 178.328 1.00 55.35 195 GLU D N 1
ATOM 1432 C CA . GLU A 1 195 ? 253.258 158.263 178.898 1.00 52.75 195 GLU D CA 1
ATOM 1433 C C . GLU A 1 195 ? 252.822 156.992 179.618 1.00 46.64 195 GLU D C 1
ATOM 1434 O O . GLU A 1 195 ? 253.669 156.303 180.195 1.00 45.66 195 GLU D O 1
ATOM 1440 N N . GLU A 1 196 ? 251.535 156.661 179.597 1.00 62.97 196 GLU D N 1
ATOM 1441 C CA . GLU A 1 196 ? 251.011 155.508 180.311 1.00 64.89 196 GLU D CA 1
ATOM 1442 C C . GLU A 1 196 ? 250.261 154.584 179.361 1.00 67.63 196 GLU D C 1
ATOM 1443 O O . GLU A 1 196 ? 249.695 155.024 178.355 1.00 66.21 196 GLU D O 1
ATOM 1449 N N . ASP A 1 197 ? 250.262 153.295 179.702 1.00 58.47 197 ASP D N 1
ATOM 1450 C CA . ASP A 1 197 ? 249.544 152.257 178.962 1.00 56.90 197 ASP D CA 1
ATOM 1451 C C . ASP A 1 197 ? 250.059 152.122 177.526 1.00 52.54 197 ASP D C 1
ATOM 1452 O O . ASP A 1 197 ? 249.328 152.306 176.551 1.00 55.27 197 ASP D O 1
ATOM 1457 N N . ARG A 1 198 ? 251.342 151.790 177.416 1.00 38.63 198 ARG D N 1
ATOM 1458 C CA . ARG A 1 198 ? 251.950 151.368 176.160 1.00 34.28 198 ARG D CA 1
ATOM 1459 C C . ARG A 1 198 ? 252.284 149.886 176.259 1.00 36.69 198 ARG D C 1
ATOM 1460 O O . ARG A 1 198 ? 252.941 149.460 177.214 1.00 45.73 198 ARG D O 1
ATOM 1468 N N . TYR A 1 199 ? 251.838 149.108 175.277 1.00 30.18 199 TYR D N 1
ATOM 1469 C CA . TYR A 1 199 ? 251.960 147.659 175.318 1.00 26.39 199 TYR D CA 1
ATOM 1470 C C . TYR A 1 199 ? 252.764 147.152 174.130 1.00 20.56 199 TYR D C 1
ATOM 1471 O O . TYR A 1 199 ? 252.929 147.842 173.121 1.00 31.49 199 TYR D O 1
ATOM 1480 N N . CYS A 1 200 ? 253.275 145.931 174.270 1.00 17.57 200 CYS D N 1
ATOM 1481 C CA . CYS A 1 200 ? 254.007 145.256 173.205 1.00 20.62 200 CYS D CA 1
ATOM 1482 C C . CYS A 1 200 ? 253.652 143.780 173.235 1.00 31.37 200 CYS D C 1
ATOM 1483 O O . CYS A 1 200 ? 253.974 143.086 174.203 1.00 35.58 200 CYS D O 1
ATOM 1486 N N . ALA A 1 201 ? 252.993 143.303 172.185 1.00 27.24 201 ALA D N 1
ATOM 1487 C CA . ALA A 1 201 ? 252.600 141.906 172.072 1.00 20.26 201 ALA D CA 1
ATOM 1488 C C . ALA A 1 201 ? 253.660 141.152 171.282 1.00 23.45 201 ALA D C 1
ATOM 1489 O O . ALA A 1 201 ? 254.045 141.578 170.189 1.00 34.38 201 ALA D O 1
ATOM 1491 N N . ILE A 1 202 ? 254.131 140.037 171.837 1.00 11.43 202 ILE D N 1
ATOM 1492 C CA . ILE A 1 202 ? 255.227 139.280 171.250 1.00 13.48 202 ILE D CA 1
ATOM 1493 C C . ILE A 1 202 ? 254.991 137.793 171.485 1.00 24.43 202 ILE D C 1
ATOM 1494 O O . ILE A 1 202 ? 254.421 137.385 172.501 1.00 36.41 202 ILE D O 1
ATOM 1499 N N . ASP A 1 203 ? 255.405 136.985 170.515 1.00 23.10 203 ASP D N 1
ATOM 1500 C CA . ASP A 1 203 ? 255.214 135.545 170.573 1.00 20.41 203 ASP D CA 1
ATOM 1501 C C . ASP A 1 203 ? 256.276 134.892 171.456 1.00 31.79 203 ASP D C 1
ATOM 1502 O O . ASP A 1 203 ? 257.324 135.485 171.722 1.00 39.44 203 ASP D O 1
ATOM 1507 N N . PRO A 1 204 ? 256.020 133.669 171.939 1.00 29.71 204 PRO D N 1
ATOM 1508 C CA . PRO A 1 204 ? 256.961 133.052 172.894 1.00 27.28 204 PRO D CA 1
ATOM 1509 C C . PRO A 1 204 ? 258.387 132.910 172.385 1.00 30.04 204 PRO D C 1
ATOM 1510 O O . PRO A 1 204 ? 259.327 133.067 173.174 1.00 37.33 204 PRO D O 1
ATOM 1514 N N . THR A 1 205 ? 258.586 132.610 171.100 1.00 29.16 205 THR D N 1
ATOM 1515 C CA . THR A 1 205 ? 259.944 132.428 170.594 1.00 27.89 205 THR D CA 1
ATOM 1516 C C . THR A 1 205 ? 260.763 133.705 170.741 1.00 32.41 205 THR D C 1
ATOM 1517 O O . THR A 1 205 ? 261.864 133.693 171.306 1.00 38.40 205 THR D O 1
ATOM 1521 N N . ASN A 1 206 ? 260.229 134.828 170.259 1.00 29.19 206 ASN D N 1
ATOM 1522 C CA . ASN A 1 206 ? 260.940 136.092 170.402 1.00 28.84 206 ASN D CA 1
ATOM 1523 C C . ASN A 1 206 ? 260.989 136.548 171.855 1.00 29.97 206 ASN D C 1
ATOM 1524 O O . ASN A 1 206 ? 261.954 137.200 172.263 1.00 37.38 206 ASN D O 1
ATOM 1529 N N . TYR A 1 207 ? 259.974 136.206 172.651 1.00 22.29 207 TYR D N 1
ATOM 1530 C CA . TYR A 1 207 ? 259.992 136.550 174.070 1.00 20.44 207 TYR D CA 1
ATOM 1531 C C . TYR A 1 207 ? 261.173 135.897 174.779 1.00 24.24 207 TYR D C 1
ATOM 1532 O O . TYR A 1 207 ? 261.918 136.557 175.515 1.00 31.90 207 TYR D O 1
ATOM 1541 N N . TYR A 1 208 ? 261.374 134.601 174.553 1.00 30.21 208 TYR D N 1
ATOM 1542 C CA . TYR A 1 208 ? 262.484 133.906 175.187 1.00 31.71 208 TYR D CA 1
ATOM 1543 C C . TYR A 1 208 ? 263.811 134.150 174.483 1.00 32.34 208 TYR D C 1
ATOM 1544 O O . TYR A 1 208 ? 264.857 133.821 175.048 1.00 32.42 208 TYR D O 1
ATOM 1553 N N . LYS A 1 209 ? 263.798 134.709 173.270 1.00 32.88 209 LYS D N 1
ATOM 1554 C CA . LYS A 1 209 ? 265.033 135.241 172.703 1.00 31.02 209 LYS D CA 1
ATOM 1555 C C . LYS A 1 209 ? 265.420 136.567 173.344 1.00 33.21 209 LYS D C 1
ATOM 1556 O O . LYS A 1 209 ? 266.612 136.862 173.483 1.00 38.97 209 LYS D O 1
ATOM 1562 N N . LEU A 1 210 ? 264.431 137.377 173.726 1.00 34.82 210 LEU D N 1
ATOM 1563 C CA . LEU A 1 210 ? 264.695 138.649 174.388 1.00 31.61 210 LEU D CA 1
ATOM 1564 C C . LEU A 1 210 ? 265.096 138.464 175.845 1.00 30.81 210 LEU D C 1
ATOM 1565 O O . LEU A 1 210 ? 265.922 139.229 176.355 1.00 32.16 210 LEU D O 1
ATOM 1570 N N . VAL A 1 211 ? 264.531 137.464 176.524 1.00 33.46 211 VAL D N 1
ATOM 1571 C CA . VAL A 1 211 ? 264.862 137.237 177.931 1.00 35.34 211 VAL D CA 1
ATOM 1572 C C . VAL A 1 211 ? 266.328 136.843 178.083 1.00 36.21 211 VAL D C 1
ATOM 1573 O O . VAL A 1 211 ? 266.993 137.231 179.050 1.00 33.08 211 VAL D O 1
ATOM 1577 N N . GLN A 1 212 ? 266.860 136.082 177.124 1.00 38.10 212 GLN D N 1
ATOM 1578 C CA . GLN A 1 212 ? 268.246 135.629 177.194 1.00 31.08 212 GLN D CA 1
ATOM 1579 C C . GLN A 1 212 ? 269.255 136.762 177.060 1.00 37.83 212 GLN D C 1
ATOM 1580 O O . GLN A 1 212 ? 270.443 136.534 177.309 1.00 41.21 212 GLN D O 1
ATOM 1586 N N . ASN A 1 213 ? 268.826 137.960 176.669 1.00 38.42 213 ASN D N 1
ATOM 1587 C CA . ASN A 1 213 ? 269.715 139.117 176.626 1.00 36.26 213 ASN D CA 1
ATOM 1588 C C . ASN A 1 213 ? 269.822 139.686 178.036 1.00 36.83 213 ASN D C 1
ATOM 1589 O O . ASN A 1 213 ? 268.877 140.301 178.538 1.00 36.83 213 ASN D O 1
ATOM 1594 N N . THR A 1 214 ? 270.974 139.481 178.676 1.00 37.69 214 THR D N 1
ATOM 1595 C CA . THR A 1 214 ? 271.116 139.796 180.093 1.00 41.74 214 THR D CA 1
ATOM 1596 C C . THR A 1 214 ? 271.077 141.291 180.379 1.00 41.52 214 THR D C 1
ATOM 1597 O O . THR A 1 214 ? 270.823 141.679 181.524 1.00 42.45 214 THR D O 1
ATOM 1601 N N . THR A 1 215 ? 271.331 142.136 179.378 1.00 37.29 215 THR D N 1
ATOM 1602 C CA . THR A 1 215 ? 271.332 143.576 179.612 1.00 43.93 215 THR D CA 1
ATOM 1603 C C . THR A 1 215 ? 269.945 144.078 179.994 1.00 44.69 215 THR D C 1
ATOM 1604 O O . THR A 1 215 ? 269.806 144.930 180.880 1.00 48.88 215 THR D O 1
ATOM 1608 N N . VAL A 1 216 ? 268.904 143.556 179.341 1.00 41.04 216 VAL D N 1
ATOM 1609 C CA . VAL A 1 216 ? 267.555 144.050 179.578 1.00 38.68 216 VAL D CA 1
ATOM 1610 C C . VAL A 1 216 ? 267.030 143.655 180.952 1.00 41.58 216 VAL D C 1
ATOM 1611 O O . VAL A 1 216 ? 266.113 144.304 181.469 1.00 41.31 216 VAL D O 1
ATOM 1615 N N . ILE A 1 217 ? 267.589 142.612 181.565 1.00 50.01 217 ILE D N 1
ATOM 1616 C CA . ILE A 1 217 ? 267.198 142.181 182.901 1.00 47.98 217 ILE D CA 1
ATOM 1617 C C . ILE A 1 217 ? 268.243 142.519 183.944 1.00 46.65 217 ILE D C 1
ATOM 1618 O O . ILE A 1 217 ? 268.046 142.206 185.127 1.00 45.15 217 ILE D O 1
ATOM 1623 N N . ASN A 1 218 ? 269.350 143.143 183.549 1.00 43.00 218 ASN D N 1
ATOM 1624 C CA . ASN A 1 218 ? 270.402 143.502 184.490 1.00 39.64 218 ASN D CA 1
ATOM 1625 C C . ASN A 1 218 ? 269.869 144.517 185.490 1.00 45.95 218 ASN D C 1
ATOM 1626 O O . ASN A 1 218 ? 269.438 145.609 185.106 1.00 50.79 218 ASN D O 1
ATOM 1631 N N . ARG A 1 219 ? 269.896 144.161 186.772 1.00 50.88 219 ARG D N 1
ATOM 1632 C CA . ARG A 1 219 ? 269.414 145.063 187.808 1.00 50.42 219 ARG D CA 1
ATOM 1633 C C . ARG A 1 219 ? 270.414 146.160 188.137 1.00 48.99 219 ARG D C 1
ATOM 1634 O O . ARG A 1 219 ? 270.091 147.060 188.920 1.00 53.30 219 ARG D O 1
ATOM 1642 N N . ASP A 1 220 ? 271.612 146.107 187.552 1.00 47.05 220 ASP D N 1
ATOM 1643 C CA . ASP A 1 220 ? 272.569 147.193 187.717 1.00 48.95 220 ASP D CA 1
ATOM 1644 C C . ASP A 1 220 ? 272.035 148.494 187.130 1.00 49.00 220 ASP D C 1
ATOM 1645 O O . ASP A 1 220 ? 272.194 149.561 187.732 1.00 51.41 220 ASP D O 1
ATOM 1650 N N . PHE A 1 221 ? 271.403 148.433 185.954 1.00 41.15 221 PHE D N 1
ATOM 1651 C CA . PHE A 1 221 ? 270.862 149.630 185.316 1.00 35.67 221 PHE D CA 1
ATOM 1652 C C . PHE A 1 221 ? 269.383 149.845 185.623 1.00 42.96 221 PHE D C 1
ATOM 1653 O O . PHE A 1 221 ? 269.022 150.817 186.290 1.00 48.70 221 PHE D O 1
ATOM 1661 N N . GLY A 1 222 ? 268.517 148.947 185.159 1.00 42.78 222 GLY D N 1
ATOM 1662 C CA . GLY A 1 222 ? 267.092 149.136 185.354 1.00 44.79 222 GLY D CA 1
ATOM 1663 C C . GLY A 1 222 ? 266.340 147.949 185.916 1.00 46.92 222 GLY D C 1
ATOM 1664 O O . GLY A 1 222 ? 265.250 148.109 186.474 1.00 54.20 222 GLY D O 1
ATOM 1665 N N . GLY A 1 223 ? 266.911 146.755 185.783 1.00 43.29 223 GLY D N 1
ATOM 1666 C CA . GLY A 1 223 ? 266.261 145.569 186.316 1.00 45.98 223 GLY D CA 1
ATOM 1667 C C . GLY A 1 223 ? 264.970 145.237 185.591 1.00 45.48 223 GLY D C 1
ATOM 1668 O O . GLY A 1 223 ? 264.897 145.242 184.358 1.00 42.53 223 GLY D O 1
ATOM 1669 N N . ARG A 1 224 ? 263.932 144.952 186.379 1.00 48.75 224 ARG D N 1
ATOM 1670 C CA . ARG A 1 224 ? 262.623 144.525 185.882 1.00 44.77 224 ARG D CA 1
ATOM 1671 C C . ARG A 1 224 ? 262.736 143.249 185.046 1.00 47.11 224 ARG D C 1
ATOM 1672 O O . ARG A 1 224 ? 262.438 143.220 183.852 1.00 49.69 224 ARG D O 1
ATOM 1680 N N . GLY A 1 225 ? 263.179 142.187 185.706 1.00 47.03 225 GLY D N 1
ATOM 1681 C CA . GLY A 1 225 ? 263.272 140.887 185.069 1.00 43.83 225 GLY D CA 1
ATOM 1682 C C . GLY A 1 225 ? 263.887 139.891 186.025 1.00 50.27 225 GLY D C 1
ATOM 1683 O O . GLY A 1 225 ? 264.284 140.230 187.144 1.00 53.24 225 GLY D O 1
ATOM 1684 N N . ALA A 1 226 ? 263.970 138.647 185.560 1.00 40.89 226 ALA D N 1
ATOM 1685 C CA . ALA A 1 226 ? 264.509 137.566 186.380 1.00 29.83 226 ALA D CA 1
ATOM 1686 C C . ALA A 1 226 ? 264.930 136.430 185.466 1.00 37.21 226 ALA D C 1
ATOM 1687 O O . ALA A 1 226 ? 264.107 135.913 184.705 1.00 40.51 226 ALA D O 1
ATOM 1689 N N . TYR A 1 227 ? 266.206 136.048 185.532 1.00 40.12 227 TYR D N 1
ATOM 1690 C CA . TYR A 1 227 ? 266.688 134.931 184.726 1.00 38.63 227 TYR D CA 1
ATOM 1691 C C . TYR A 1 227 ? 266.130 133.603 185.222 1.00 39.40 227 TYR D C 1
ATOM 1692 O O . TYR A 1 227 ? 265.782 132.732 184.418 1.00 36.66 227 TYR D O 1
ATOM 1701 N N . ALA A 1 228 ? 266.050 133.424 186.542 1.00 39.93 228 ALA D N 1
ATOM 1702 C CA . ALA A 1 228 ? 265.552 132.167 187.090 1.00 34.40 228 ALA D CA 1
ATOM 1703 C C . ALA A 1 228 ? 264.052 132.025 186.868 1.00 34.94 228 ALA D C 1
ATOM 1704 O O . ALA A 1 228 ? 263.574 130.968 186.442 1.00 38.64 228 ALA D O 1
ATOM 1706 N N . GLU A 1 229 ? 263.291 133.081 187.154 1.00 28.35 229 GLU D N 1
ATOM 1707 C CA . GLU A 1 229 ? 261.856 133.045 186.910 1.00 29.00 229 GLU D CA 1
ATOM 1708 C C . GLU A 1 229 ? 261.517 133.095 185.427 1.00 37.14 229 GLU D C 1
ATOM 1709 O O . GLU A 1 229 ? 260.367 132.827 185.065 1.00 40.55 229 GLU D O 1
ATOM 1715 N N . GLY A 1 230 ? 262.482 133.427 184.571 1.00 40.39 230 GLY D N 1
ATOM 1716 C CA . GLY A 1 230 ? 262.274 133.413 183.137 1.00 35.68 230 GLY D CA 1
ATOM 1717 C C . GLY A 1 230 ? 261.243 134.406 182.648 1.00 35.76 230 GLY D C 1
ATOM 1718 O O . GLY A 1 230 ? 260.331 134.038 181.902 1.00 43.48 230 GLY D O 1
ATOM 1719 N N . GLU A 1 231 ? 261.364 135.666 183.060 1.00 35.84 231 GLU D N 1
ATOM 1720 C CA . GLU A 1 231 ? 260.392 136.671 182.664 1.00 40.33 231 GLU D CA 1
ATOM 1721 C C . GLU A 1 231 ? 261.056 138.035 182.561 1.00 41.90 231 GLU D C 1
ATOM 1722 O O . GLU A 1 231 ? 262.043 138.321 183.245 1.00 42.61 231 GLU D O 1
ATOM 1728 N N . VAL A 1 232 ? 260.507 138.866 181.678 1.00 37.92 232 VAL D N 1
ATOM 1729 C CA . VAL A 1 232 ? 260.846 140.279 181.572 1.00 38.69 232 VAL D CA 1
ATOM 1730 C C . VAL A 1 232 ? 259.539 141.061 181.551 1.00 40.79 232 VAL D C 1
ATOM 1731 O O . VAL A 1 232 ? 258.558 140.629 180.936 1.00 46.67 232 VAL D O 1
ATOM 1735 N N . LEU A 1 233 ? 259.508 142.192 182.254 1.00 30.07 233 LEU D N 1
ATOM 1736 C CA . LEU A 1 233 ? 258.249 142.880 182.508 1.00 31.90 233 LEU D CA 1
ATOM 1737 C C . LEU A 1 233 ? 258.114 144.225 181.814 1.00 38.21 233 LEU D C 1
ATOM 1738 O O . LEU A 1 233 ? 257.002 144.592 181.433 1.00 39.97 233 LEU D O 1
ATOM 1743 N N . LYS A 1 234 ? 259.203 144.970 181.638 1.00 34.53 234 LYS D N 1
ATOM 1744 C CA . LYS A 1 234 ? 259.093 146.328 181.123 1.00 30.22 234 LYS D CA 1
ATOM 1745 C C . LYS A 1 234 ? 260.407 146.717 180.467 1.00 31.46 234 LYS D C 1
ATOM 1746 O O . LYS A 1 234 ? 261.472 146.542 181.063 1.00 30.25 234 LYS D O 1
ATOM 1752 N N . VAL A 1 235 ? 260.329 147.229 179.240 1.00 25.76 235 VAL D N 1
ATOM 1753 C CA . VAL A 1 235 ? 261.496 147.683 178.492 1.00 18.56 235 VAL D CA 1
ATOM 1754 C C . VAL A 1 235 ? 261.171 149.036 177.877 1.00 22.70 235 VAL D C 1
ATOM 1755 O O . VAL A 1 235 ? 260.215 149.151 177.101 1.00 33.79 235 VAL D O 1
ATOM 1759 N N . ALA A 1 236 ? 261.968 150.051 178.215 1.00 28.25 236 ALA D N 1
ATOM 1760 C CA . ALA A 1 236 ? 261.837 151.396 177.650 1.00 23.31 236 ALA D CA 1
ATOM 1761 C C . ALA A 1 236 ? 260.437 151.968 177.859 1.00 18.90 236 ALA D C 1
ATOM 1762 O O . ALA A 1 236 ? 259.896 152.661 176.997 1.00 18.99 236 ALA D O 1
ATOM 1764 N N . GLY A 1 237 ? 259.847 151.686 179.019 1.00 18.81 237 GLY D N 1
ATOM 1765 C CA . GLY A 1 237 ? 258.543 152.214 179.352 1.00 18.13 237 GLY D CA 1
ATOM 1766 C C . GLY A 1 237 ? 257.370 151.483 178.740 1.00 28.65 237 GLY D C 1
ATOM 1767 O O . GLY A 1 237 ? 256.228 151.925 178.919 1.00 32.39 237 GLY D O 1
ATOM 1768 N N . ILE A 1 238 ? 257.606 150.383 178.031 1.00 28.94 238 ILE D N 1
ATOM 1769 C CA . ILE A 1 238 ? 256.564 149.633 177.341 1.00 19.29 238 ILE D CA 1
ATOM 1770 C C . ILE A 1 238 ? 256.351 148.317 178.074 1.00 19.69 238 ILE D C 1
ATOM 1771 O O . ILE A 1 238 ? 257.315 147.598 178.362 1.00 25.15 238 ILE D O 1
ATOM 1776 N N . HIS A 1 239 ? 255.095 148.008 178.385 1.00 13.08 239 HIS D N 1
ATOM 1777 C CA . HIS A 1 239 ? 254.764 146.711 178.956 1.00 18.62 239 HIS D CA 1
ATOM 1778 C C . HIS A 1 239 ? 254.870 145.624 177.894 1.00 26.61 239 HIS D C 1
ATOM 1779 O O . HIS A 1 239 ? 254.595 145.849 176.714 1.00 34.14 239 HIS D O 1
ATOM 1786 N N . ILE A 1 240 ? 255.271 144.431 178.323 1.00 22.01 240 ILE D N 1
ATOM 1787 C CA . ILE A 1 240 ? 255.489 143.304 177.424 1.00 19.59 240 ILE D CA 1
ATOM 1788 C C . ILE A 1 240 ? 254.576 142.161 177.838 1.00 24.02 240 ILE D C 1
ATOM 1789 O O . ILE A 1 240 ? 254.575 141.750 179.003 1.00 32.15 240 ILE D O 1
ATOM 1794 N N . VAL A 1 241 ? 253.804 141.647 176.879 1.00 22.36 241 VAL D N 1
ATOM 1795 C CA . VAL A 1 241 ? 252.886 140.540 177.103 1.00 22.62 241 VAL D CA 1
ATOM 1796 C C . VAL A 1 241 ? 253.114 139.493 176.021 1.00 25.25 241 VAL D C 1
ATOM 1797 O O . VAL A 1 241 ? 253.673 139.773 174.959 1.00 19.90 241 VAL D O 1
ATOM 1801 N N . LYS A 1 242 ? 252.671 138.271 176.306 1.00 25.59 242 LYS D N 1
ATOM 1802 C CA . LYS A 1 242 ? 252.772 137.157 175.374 1.00 17.38 242 LYS D CA 1
ATOM 1803 C C . LYS A 1 242 ? 251.399 136.818 174.814 1.00 22.32 242 LYS D C 1
ATOM 1804 O O . LYS A 1 242 ? 250.397 136.862 175.533 1.00 28.41 242 LYS D O 1
ATOM 1810 N N . SER A 1 243 ? 251.361 136.467 173.531 1.00 18.85 243 SER D N 1
ATOM 1811 C CA . SER A 1 243 ? 250.124 136.040 172.899 1.00 25.10 243 SER D CA 1
ATOM 1812 C C . SER A 1 243 ? 250.444 135.025 171.814 1.00 21.62 243 SER D C 1
ATOM 1813 O O . SER A 1 243 ? 251.502 135.080 171.183 1.00 25.56 243 SER D O 1
ATOM 1816 N N . ASN A 1 244 ? 249.517 134.092 171.609 1.00 21.32 244 ASN D N 1
ATOM 1817 C CA . ASN A 1 244 ? 249.633 133.072 170.577 1.00 16.24 244 ASN D CA 1
ATOM 1818 C C . ASN A 1 244 ? 248.811 133.397 169.338 1.00 21.99 244 ASN D C 1
ATOM 1819 O O . ASN A 1 244 ? 248.733 132.571 168.423 1.00 23.64 244 ASN D O 1
ATOM 1824 N N . HIS A 1 245 ? 248.197 134.580 169.284 1.00 23.79 245 HIS D N 1
ATOM 1825 C CA . HIS A 1 245 ? 247.281 134.940 168.210 1.00 18.89 245 HIS D CA 1
ATOM 1826 C C . HIS A 1 245 ? 247.832 136.043 167.313 1.00 23.70 245 HIS D C 1
ATOM 1827 O O . HIS A 1 245 ? 247.064 136.698 166.602 1.00 25.69 245 HIS D O 1
ATOM 1834 N N . LEU A 1 246 ? 249.142 136.265 167.335 1.00 30.62 246 LEU D N 1
ATOM 1835 C CA . LEU A 1 246 ? 249.742 137.230 166.432 1.00 26.16 246 LEU D CA 1
ATOM 1836 C C . LEU A 1 246 ? 249.624 136.746 164.987 1.00 26.77 246 LEU D C 1
ATOM 1837 O O . LEU A 1 246 ? 249.696 135.544 164.719 1.00 32.78 246 LEU D O 1
ATOM 1842 N N . PRO A 1 247 ? 249.436 137.664 164.036 1.00 26.15 247 PRO D N 1
ATOM 1843 C CA . PRO A 1 247 ? 249.305 137.266 162.626 1.00 25.07 247 PRO D CA 1
ATOM 1844 C C . PRO A 1 247 ? 250.670 136.997 162.009 1.00 28.84 247 PRO D C 1
ATOM 1845 O O . PRO A 1 247 ? 251.516 137.890 161.934 1.00 32.54 247 PRO D O 1
ATOM 1849 N N . LYS A 1 248 ? 250.882 135.759 161.559 1.00 24.03 248 LYS D N 1
ATOM 1850 C CA . LYS A 1 248 ? 252.155 135.364 160.974 1.00 24.04 248 LYS D CA 1
ATOM 1851 C C . LYS A 1 248 ? 252.044 134.732 159.594 1.00 31.62 248 LYS D C 1
ATOM 1852 O O . LYS A 1 248 ? 253.072 134.589 158.924 1.00 38.63 248 LYS D O 1
ATOM 1858 N N . THR A 1 249 ? 250.852 134.349 159.149 1.00 36.53 249 THR D N 1
ATOM 1859 C CA . THR A 1 249 ? 250.662 133.712 157.856 1.00 34.54 249 THR D CA 1
ATOM 1860 C C . THR A 1 249 ? 249.808 134.601 156.966 1.00 34.73 249 THR D C 1
ATOM 1861 O O . THR A 1 249 ? 248.893 135.281 157.440 1.00 42.49 249 THR D O 1
ATOM 1865 N N . ASN A 1 250 ? 250.113 134.595 155.669 1.00 36.16 250 ASN D N 1
ATOM 1866 C CA . ASN A 1 250 ? 249.347 135.405 154.732 1.00 43.04 250 ASN D CA 1
ATOM 1867 C C . ASN A 1 250 ? 247.901 134.929 154.685 1.00 40.56 250 ASN D C 1
ATOM 1868 O O . ASN A 1 250 ? 247.622 133.731 154.599 1.00 38.52 250 ASN D O 1
ATOM 1873 N N . ARG A 1 251 ? 246.979 135.883 154.740 1.00 37.09 251 ARG D N 1
ATOM 1874 C CA . ARG A 1 251 ? 245.568 135.611 154.960 1.00 32.56 251 ARG D CA 1
ATOM 1875 C C . ARG A 1 251 ? 244.785 135.830 153.673 1.00 41.26 251 ARG D C 1
ATOM 1876 O O . ARG A 1 251 ? 245.069 136.760 152.912 1.00 45.10 251 ARG D O 1
ATOM 1884 N N . SER A 1 252 ? 243.805 134.966 153.432 1.00 42.27 252 SER D N 1
ATOM 1885 C CA . SER A 1 252 ? 242.927 135.069 152.278 1.00 38.02 252 SER D CA 1
ATOM 1886 C C . SER A 1 252 ? 241.546 135.536 152.717 1.00 39.86 252 SER D C 1
ATOM 1887 O O . SER A 1 252 ? 241.117 135.286 153.847 1.00 43.14 252 SER D O 1
ATOM 1890 N N . ALA A 1 253 ? 240.854 136.222 151.813 1.00 35.92 253 ALA D N 1
ATOM 1891 C CA . ALA A 1 253 ? 239.547 136.777 152.134 1.00 37.83 253 ALA D CA 1
ATOM 1892 C C . ALA A 1 253 ? 238.498 135.675 152.185 1.00 39.40 253 ALA D C 1
ATOM 1893 O O . ALA A 1 253 ? 238.413 134.841 151.280 1.00 42.80 253 ALA D O 1
ATOM 1895 N N . ALA A 1 254 ? 237.692 135.680 153.243 1.00 32.75 254 ALA D N 1
ATOM 1896 C CA . ALA A 1 254 ? 236.647 134.690 153.447 1.00 35.17 254 ALA D CA 1
ATOM 1897 C C . ALA A 1 254 ? 235.282 135.362 153.410 1.00 42.31 254 ALA D C 1
ATOM 1898 O O . ALA A 1 254 ? 235.133 136.520 153.809 1.00 40.02 254 ALA D O 1
ATOM 1900 N N . THR A 1 255 ? 234.287 134.624 152.926 1.00 40.90 255 THR D N 1
ATOM 1901 C CA . THR A 1 255 ? 232.940 135.164 152.823 1.00 36.32 255 THR D CA 1
ATOM 1902 C C . THR A 1 255 ? 232.353 135.405 154.208 1.00 34.21 255 THR D C 1
ATOM 1903 O O . THR A 1 255 ? 232.566 134.621 155.137 1.00 32.03 255 THR D O 1
ATOM 1907 N N . GLY A 1 256 ? 231.604 136.495 154.339 1.00 21.32 256 GLY D N 1
ATOM 1908 C CA . GLY A 1 256 ? 231.035 136.898 155.605 1.00 20.04 256 GLY D CA 1
ATOM 1909 C C . GLY A 1 256 ? 231.770 138.024 156.295 1.00 32.18 256 GLY D C 1
ATOM 1910 O O . GLY A 1 256 ? 231.231 138.601 157.247 1.00 37.34 256 GLY D O 1
ATOM 1911 N N . GLU A 1 257 ? 232.979 138.351 155.848 1.00 33.52 257 GLU D N 1
ATOM 1912 C CA . GLU A 1 257 ? 233.745 139.456 156.406 1.00 25.00 257 GLU D CA 1
ATOM 1913 C C . GLU A 1 257 ? 233.498 140.706 155.571 1.00 30.92 257 GLU D C 1
ATOM 1914 O O . GLU A 1 257 ? 233.728 140.702 154.358 1.00 36.70 257 GLU D O 1
ATOM 1920 N N . ASN A 1 258 ? 233.027 141.769 156.218 1.00 26.93 258 ASN D N 1
ATOM 1921 C CA . ASN A 1 258 ? 232.763 143.033 155.548 1.00 25.60 258 ASN D CA 1
ATOM 1922 C C . ASN A 1 258 ? 233.881 144.047 155.734 1.00 28.64 258 ASN D C 1
ATOM 1923 O O . ASN A 1 258 ? 233.744 145.190 155.288 1.00 31.68 258 ASN D O 1
ATOM 1928 N N . ASN A 1 259 ? 234.974 143.662 156.381 1.00 18.28 259 ASN D N 1
ATOM 1929 C CA . ASN A 1 259 ? 236.159 144.490 156.533 1.00 19.04 259 ASN D CA 1
ATOM 1930 C C . ASN A 1 259 ? 237.309 143.865 155.751 1.00 22.57 259 ASN D C 1
ATOM 1931 O O . ASN A 1 259 ? 237.139 142.874 155.037 1.00 35.08 259 ASN D O 1
ATOM 1936 N N . THR A 1 260 ? 238.492 144.455 155.886 1.00 16.37 260 THR D N 1
ATOM 1937 C CA . THR A 1 260 ? 239.687 143.987 155.188 1.00 27.06 260 THR D CA 1
ATOM 1938 C C . THR A 1 260 ? 240.660 143.433 156.222 1.00 31.29 260 THR D C 1
ATOM 1939 O O . THR A 1 260 ? 241.408 144.185 156.852 1.00 28.73 260 THR D O 1
ATOM 1943 N N . TYR A 1 261 ? 240.642 142.111 156.398 1.00 27.23 261 TYR D N 1
ATOM 1944 C CA . TYR A 1 261 ? 241.574 141.438 157.291 1.00 25.98 261 TYR D CA 1
ATOM 1945 C C . TYR A 1 261 ? 242.725 140.765 156.560 1.00 27.34 261 TYR D C 1
ATOM 1946 O O . TYR A 1 261 ? 243.750 140.477 157.186 1.00 29.84 261 TYR D O 1
ATOM 1955 N N . HIS A 1 262 ? 242.583 140.506 155.264 1.00 25.30 262 HIS D N 1
ATOM 1956 C CA . HIS A 1 262 ? 243.576 139.743 154.524 1.00 22.62 262 HIS D CA 1
ATOM 1957 C C . HIS A 1 262 ? 244.787 140.600 154.181 1.00 29.64 262 HIS D C 1
ATOM 1958 O O . HIS A 1 262 ? 244.655 141.766 153.801 1.00 34.62 262 HIS D O 1
ATOM 1965 N N . ALA A 1 263 ? 245.966 140.008 154.314 1.00 31.26 263 ALA D N 1
ATOM 1966 C CA . ALA A 1 263 ? 247.238 140.652 153.992 1.00 31.29 263 ALA D CA 1
ATOM 1967 C C . ALA A 1 263 ? 248.305 139.562 153.956 1.00 30.00 263 ALA D C 1
ATOM 1968 O O . ALA A 1 263 ? 247.992 138.366 153.994 1.00 34.81 263 ALA D O 1
ATOM 1970 N N . ASN A 1 264 ? 249.568 139.972 153.879 1.00 25.49 264 ASN D N 1
ATOM 1971 C CA . ASN A 1 264 ? 250.709 139.057 153.879 1.00 28.28 264 ASN D CA 1
ATOM 1972 C C . ASN A 1 264 ? 251.550 139.369 155.115 1.00 31.45 264 ASN D C 1
ATOM 1973 O O . ASN A 1 264 ? 252.443 140.217 155.072 1.00 34.21 264 ASN D O 1
ATOM 1978 N N . TYR A 1 265 ? 251.270 138.668 156.214 1.00 25.41 265 TYR D N 1
ATOM 1979 C CA . TYR A 1 265 ? 251.908 138.920 157.499 1.00 24.69 265 TYR D CA 1
ATOM 1980 C C . TYR A 1 265 ? 253.143 138.055 157.726 1.00 23.88 265 TYR D C 1
ATOM 1981 O O . TYR A 1 265 ? 253.553 137.866 158.875 1.00 27.30 265 TYR D O 1
ATOM 1990 N N . THR A 1 266 ? 253.747 137.528 156.659 1.00 24.61 266 THR D N 1
ATOM 1991 C CA . THR A 1 266 ? 254.806 136.536 156.814 1.00 23.51 266 THR D CA 1
ATOM 1992 C C . THR A 1 266 ? 256.063 137.101 157.469 1.00 30.77 266 THR D C 1
ATOM 1993 O O . THR A 1 266 ? 256.863 136.328 158.006 1.00 32.71 266 THR D O 1
ATOM 1997 N N . ASP A 1 267 ? 256.256 138.419 157.451 1.00 23.32 267 ASP D N 1
ATOM 1998 C CA . ASP A 1 267 ? 257.450 139.033 158.018 1.00 16.52 267 ASP D CA 1
ATOM 1999 C C . ASP A 1 267 ? 257.211 139.654 159.390 1.00 20.91 267 ASP D C 1
ATOM 2000 O O . ASP A 1 267 ? 258.095 140.344 159.906 1.00 27.79 267 ASP D O 1
ATOM 2005 N N . ASN A 1 268 ? 256.049 139.421 159.994 1.00 22.58 268 ASN D N 1
ATOM 2006 C CA . ASN A 1 268 ? 255.721 140.038 161.271 1.00 21.64 268 ASN D CA 1
ATOM 2007 C C . ASN A 1 268 ? 256.615 139.510 162.388 1.00 28.65 268 ASN D C 1
ATOM 2008 O O . ASN A 1 268 ? 257.044 138.353 162.378 1.00 34.98 268 ASN D O 1
ATOM 2013 N N . ILE A 1 269 ? 256.897 140.377 163.361 1.00 22.64 269 ILE D N 1
ATOM 2014 C CA . ILE A 1 269 ? 257.647 139.981 164.549 1.00 26.50 269 ILE D CA 1
ATOM 2015 C C . ILE A 1 269 ? 256.867 140.344 165.807 1.00 32.39 269 ILE D C 1
ATOM 2016 O O . ILE A 1 269 ? 256.607 139.486 166.657 1.00 34.63 269 ILE D O 1
ATOM 2021 N N . GLY A 1 270 ? 256.485 141.614 165.935 1.00 19.77 270 GLY D N 1
ATOM 2022 C CA . GLY A 1 270 ? 255.784 142.088 167.109 1.00 14.03 270 GLY D CA 1
ATOM 2023 C C . GLY A 1 270 ? 254.909 143.276 166.771 1.00 28.39 270 GLY D C 1
ATOM 2024 O O . GLY A 1 270 ? 254.884 143.750 165.634 1.00 37.15 270 GLY D O 1
ATOM 2025 N N . LEU A 1 271 ? 254.178 143.753 167.777 1.00 26.72 271 LEU D N 1
ATOM 2026 C CA . LEU A 1 271 ? 253.306 144.912 167.628 1.00 20.90 271 LEU D CA 1
ATOM 2027 C C . LEU A 1 271 ? 253.408 145.784 168.869 1.00 25.85 271 LEU D C 1
ATOM 2028 O O . LEU A 1 271 ? 253.383 145.271 169.991 1.00 27.30 271 LEU D O 1
ATOM 2033 N N . VAL A 1 272 ? 253.519 147.094 168.667 1.00 30.05 272 VAL D N 1
ATOM 2034 C CA . VAL A 1 272 ? 253.474 148.079 169.743 1.00 25.28 272 VAL D CA 1
ATOM 2035 C C . VAL A 1 272 ? 252.296 148.999 169.463 1.00 25.44 272 VAL D C 1
ATOM 2036 O O . VAL A 1 272 ? 252.235 149.625 168.398 1.00 36.44 272 VAL D O 1
ATOM 2040 N N . PHE A 1 273 ? 251.365 149.086 170.409 1.00 24.19 273 PHE D N 1
ATOM 2041 C CA . PHE A 1 273 ? 250.098 149.757 170.153 1.00 26.95 273 PHE D CA 1
ATOM 2042 C C . PHE A 1 273 ? 249.650 150.491 171.412 1.00 27.01 273 PHE D C 1
ATOM 2043 O O . PHE A 1 273 ? 250.421 150.690 172.355 1.00 19.78 273 PHE D O 1
ATOM 2051 N N . ASN A 1 274 ? 248.385 150.904 171.409 1.00 30.07 274 ASN D N 1
ATOM 2052 C CA . ASN A 1 274 ? 247.798 151.689 172.483 1.00 19.26 274 ASN D CA 1
ATOM 2053 C C . ASN A 1 274 ? 246.312 151.363 172.542 1.00 24.68 274 ASN D C 1
ATOM 2054 O O . ASN A 1 274 ? 245.748 150.777 171.615 1.00 31.91 274 ASN D O 1
ATOM 2059 N N . LYS A 1 275 ? 245.676 151.747 173.650 1.00 18.53 275 LYS D N 1
ATOM 2060 C CA . LYS A 1 275 ? 244.275 151.405 173.870 1.00 16.04 275 LYS D CA 1
ATOM 2061 C C . LYS A 1 275 ? 243.337 152.078 172.872 1.00 24.52 275 LYS D C 1
ATOM 2062 O O . LYS A 1 275 ? 242.181 151.660 172.752 1.00 27.34 275 LYS D O 1
ATOM 2068 N N . GLN A 1 276 ? 243.803 153.090 172.143 1.00 26.10 276 GLN D N 1
ATOM 2069 C CA . GLN A 1 276 ? 242.951 153.855 171.240 1.00 19.32 276 GLN D CA 1
ATOM 2070 C C . GLN A 1 276 ? 243.212 153.554 169.770 1.00 16.84 276 GLN D C 1
ATOM 2071 O O . GLN A 1 276 ? 242.691 154.263 168.904 1.00 12.88 276 GLN D O 1
ATOM 2077 N N . ALA A 1 277 ? 244.006 152.529 169.462 1.00 13.65 277 ALA D N 1
ATOM 2078 C CA . ALA A 1 277 ? 244.346 152.260 168.068 1.00 13.72 277 ALA D CA 1
ATOM 2079 C C . ALA A 1 277 ? 243.179 151.637 167.311 1.00 21.09 277 ALA D C 1
ATOM 2080 O O . ALA A 1 277 ? 242.895 152.026 166.173 1.00 20.79 277 ALA D O 1
ATOM 2082 N N . VAL A 1 278 ? 242.491 150.676 167.920 1.00 18.41 278 VAL D N 1
ATOM 2083 C CA . VAL A 1 278 ? 241.476 149.880 167.243 1.00 3.81 278 VAL D CA 1
ATOM 2084 C C . VAL A 1 278 ? 240.221 149.848 168.102 1.00 17.54 278 VAL D C 1
ATOM 2085 O O . VAL A 1 278 ? 240.301 149.720 169.328 1.00 33.02 278 VAL D O 1
ATOM 2089 N N . GLY A 1 279 ? 239.060 149.979 167.459 1.00 13.07 279 GLY D N 1
ATOM 2090 C CA . GLY A 1 279 ? 237.797 149.888 168.152 1.00 14.03 279 GLY D CA 1
ATOM 2091 C C . GLY A 1 279 ? 236.829 148.994 167.401 1.00 17.16 279 GLY D C 1
ATOM 2092 O O . GLY A 1 279 ? 236.961 148.764 166.201 1.00 24.04 279 GLY D O 1
ATOM 2093 N N . THR A 1 280 ? 235.846 148.483 168.141 1.00 20.98 280 THR D N 1
ATOM 2094 C CA . THR A 1 280 ? 234.814 147.617 167.588 1.00 20.08 280 THR D CA 1
ATOM 2095 C C . THR A 1 280 ? 233.438 148.146 167.964 1.00 19.64 280 THR D C 1
ATOM 2096 O O . THR A 1 280 ? 233.273 148.865 168.952 1.00 23.87 280 THR D O 1
ATOM 2100 N N . VAL A 1 281 ? 232.445 147.778 167.157 1.00 18.99 281 VAL D N 1
ATOM 2101 C CA . VAL A 1 281 ? 231.052 148.134 167.396 1.00 19.98 281 VAL D CA 1
ATOM 2102 C C . VAL A 1 281 ? 230.225 146.856 167.407 1.00 20.12 281 VAL D C 1
ATOM 2103 O O . VAL A 1 281 ? 230.378 146.005 166.525 1.00 24.97 281 VAL D O 1
ATOM 2107 N N . LYS A 1 282 ? 229.359 146.721 168.404 1.00 23.20 282 LYS D N 1
ATOM 2108 C CA . LYS A 1 282 ? 228.523 145.541 168.568 1.00 17.17 282 LYS D CA 1
ATOM 2109 C C . LYS A 1 282 ? 227.100 145.828 168.117 1.00 21.78 282 LYS D C 1
ATOM 2110 O O . LYS A 1 282 ? 226.567 146.914 168.361 1.00 33.63 282 LYS D O 1
ATOM 2116 N N . LEU A 1 283 ? 226.489 144.848 167.459 1.00 22.61 283 LEU D N 1
ATOM 2117 C CA . LEU A 1 283 ? 225.074 144.895 167.113 1.00 25.93 283 LEU D CA 1
ATOM 2118 C C . LEU A 1 283 ? 224.252 143.863 167.867 1.00 26.34 283 LEU D C 1
ATOM 2119 O O . LEU A 1 283 ? 223.169 144.184 168.360 1.00 25.75 283 LEU D O 1
ATOM 2124 N N . MET A 1 284 ? 224.749 142.633 167.978 1.00 31.77 284 MET D N 1
ATOM 2125 C CA . MET A 1 284 ? 224.152 141.600 168.814 1.00 29.57 284 MET D CA 1
ATOM 2126 C C . MET A 1 284 ? 225.255 140.958 169.642 1.00 30.86 284 MET D C 1
ATOM 2127 O O . MET A 1 284 ? 226.266 140.512 169.093 1.00 34.40 284 MET D O 1
ATOM 2132 N N . ASP A 1 285 ? 225.061 140.911 170.955 1.00 35.19 285 ASP D N 1
ATOM 2133 C CA . ASP A 1 285 ? 226.069 140.379 171.859 1.00 38.26 285 ASP D CA 1
ATOM 2134 C C . ASP A 1 285 ? 225.969 138.855 171.906 1.00 35.97 285 ASP D C 1
ATOM 2135 O O . ASP A 1 285 ? 225.166 138.241 171.199 1.00 38.30 285 ASP D O 1
ATOM 2140 N N . LEU A 1 286 ? 226.795 138.231 172.742 1.00 34.08 286 LEU D N 1
ATOM 2141 C CA . LEU A 1 286 ? 226.761 136.783 172.893 1.00 30.66 286 LEU D CA 1
ATOM 2142 C C . LEU A 1 286 ? 225.416 136.331 173.446 1.00 37.79 286 LEU D C 1
ATOM 2143 O O . LEU A 1 286 ? 224.813 137.001 174.288 1.00 45.58 286 LEU D O 1
ATOM 2148 N N . LYS A 1 287 ? 224.944 135.184 172.964 1.00 34.96 287 LYS D N 1
ATOM 2149 C CA . LYS A 1 287 ? 223.664 134.636 173.400 1.00 34.95 287 LYS D CA 1
ATOM 2150 C C . LYS A 1 287 ? 223.660 133.139 173.146 1.00 43.45 287 LYS D C 1
ATOM 2151 O O . LYS A 1 287 ? 223.783 132.706 171.997 1.00 49.95 287 LYS D O 1
ATOM 2157 N N . MET A 1 288 ? 223.516 132.357 174.210 1.00 45.63 288 MET D N 1
ATOM 2158 C CA . MET A 1 288 ? 223.454 130.905 174.120 1.00 39.90 288 MET D CA 1
ATOM 2159 C C . MET A 1 288 ? 221.997 130.463 174.128 1.00 42.67 288 MET D C 1
ATOM 2160 O O . MET A 1 288 ? 221.207 130.932 174.953 1.00 50.07 288 MET D O 1
ATOM 2165 N N . GLU A 1 289 ? 221.646 129.571 173.208 1.00 37.44 289 GLU D N 1
ATOM 2166 C CA . GLU A 1 289 ? 220.286 129.079 173.062 1.00 36.78 289 GLU D CA 1
ATOM 2167 C C . GLU A 1 289 ? 220.265 127.559 173.137 1.00 39.85 289 GLU D C 1
ATOM 2168 O O . GLU A 1 289 ? 221.292 126.890 173.005 1.00 45.12 289 GLU D O 1
ATOM 2174 N N . GLN A 1 290 ? 219.067 127.017 173.341 1.00 43.07 290 GLN D N 1
ATOM 2175 C CA . GLN A 1 290 ? 218.883 125.576 173.488 1.00 36.90 290 GLN D CA 1
ATOM 2176 C C . GLN A 1 290 ? 217.416 125.260 173.246 1.00 40.29 290 GLN D C 1
ATOM 2177 O O . GLN A 1 290 ? 216.547 125.808 173.931 1.00 49.19 290 GLN D O 1
ATOM 2183 N N . THR A 1 291 ? 217.140 124.394 172.273 1.00 34.78 291 THR D N 1
ATOM 2184 C CA . THR A 1 291 ? 215.779 124.095 171.837 1.00 36.06 291 THR D CA 1
ATOM 2185 C C . THR A 1 291 ? 215.519 122.604 172.000 1.00 45.46 291 THR D C 1
ATOM 2186 O O . THR A 1 291 ? 216.145 121.785 171.319 1.00 45.95 291 THR D O 1
ATOM 2190 N N . GLY A 1 292 ? 214.592 122.252 172.889 1.00 54.88 292 GLY D N 1
ATOM 2191 C CA . GLY A 1 292 ? 214.250 120.857 173.082 1.00 55.12 292 GLY D CA 1
ATOM 2192 C C . GLY A 1 292 ? 212.769 120.538 173.137 1.00 58.49 292 GLY D C 1
ATOM 2193 O O . GLY A 1 292 ? 212.392 119.363 173.103 1.00 64.08 292 GLY D O 1
ATOM 2194 N N . ALA A 1 293 ? 211.917 121.564 173.210 1.00 47.18 293 ALA D N 1
ATOM 2195 C CA . ALA A 1 293 ? 210.507 121.334 173.519 1.00 44.48 293 ALA D CA 1
ATOM 2196 C C . ALA A 1 293 ? 209.792 120.585 172.398 1.00 44.24 293 ALA D C 1
ATOM 2197 O O . ALA A 1 293 ? 209.100 119.592 172.648 1.00 39.70 293 ALA D O 1
ATOM 2199 N N . ASP A 1 294 ? 209.943 121.044 171.154 1.00 52.38 294 ASP D N 1
ATOM 2200 C CA . ASP A 1 294 ? 209.312 120.398 170.008 1.00 43.13 294 ASP D CA 1
ATOM 2201 C C . ASP A 1 294 ? 210.356 119.857 169.043 1.00 42.80 294 ASP D C 1
ATOM 2202 O O . ASP A 1 294 ? 210.145 119.851 167.829 1.00 44.40 294 ASP D O 1
ATOM 2207 N N . ILE A 1 295 ? 211.492 119.402 169.572 1.00 44.79 295 ILE D N 1
ATOM 2208 C CA . ILE A 1 295 ? 212.543 118.825 168.751 1.00 44.93 295 ILE D CA 1
ATOM 2209 C C . ILE A 1 295 ? 212.577 117.306 168.881 1.00 53.64 295 ILE D C 1
ATOM 2210 O O . ILE A 1 295 ? 213.637 116.689 168.737 1.00 57.09 295 ILE D O 1
ATOM 2215 N N . HIS A 1 296 ? 211.439 116.688 169.197 1.00 68.95 296 HIS D N 1
ATOM 2216 C CA . HIS A 1 296 ? 211.229 115.267 168.951 1.00 66.91 296 HIS D CA 1
ATOM 2217 C C . HIS A 1 296 ? 210.314 115.016 167.757 1.00 55.68 296 HIS D C 1
ATOM 2218 O O . HIS A 1 296 ? 209.801 113.902 167.614 1.00 53.17 296 HIS D O 1
ATOM 2225 N N . ALA A 1 297 ? 210.095 116.022 166.908 1.00 56.45 297 ALA D N 1
ATOM 2226 C CA . ALA A 1 297 ? 209.197 115.899 165.767 1.00 58.19 297 ALA D CA 1
ATOM 2227 C C . ALA A 1 297 ? 209.692 114.874 164.756 1.00 63.88 297 ALA D C 1
ATOM 2228 O O . ALA A 1 297 ? 209.052 113.841 164.540 1.00 76.94 297 ALA D O 1
ATOM 2230 N N . LEU A 1 298 ? 210.837 115.151 164.141 1.00 56.58 298 LEU D N 1
ATOM 2231 C CA . LEU A 1 298 ? 211.393 114.318 163.084 1.00 67.20 298 LEU D CA 1
ATOM 2232 C C . LEU A 1 298 ? 212.704 113.661 163.495 1.00 68.35 298 LEU D C 1
ATOM 2233 O O . LEU A 1 298 ? 213.268 112.881 162.722 1.00 50.54 298 LEU D O 1
ATOM 2238 N N . TYR A 1 299 ? 213.174 113.936 164.708 1.00 60.89 299 TYR D N 1
ATOM 2239 C CA . TYR A 1 299 ? 214.518 113.597 165.149 1.00 54.53 299 TYR D CA 1
ATOM 2240 C C . TYR A 1 299 ? 214.579 113.709 166.664 1.00 40.40 299 TYR D C 1
ATOM 2241 O O . TYR A 1 299 ? 213.831 114.481 167.262 1.00 39.58 299 TYR D O 1
ATOM 2250 N N . GLN A 1 300 ? 215.463 112.924 167.271 1.00 44.88 300 GLN D N 1
ATOM 2251 C CA . GLN A 1 300 ? 215.397 112.629 168.697 1.00 44.32 300 GLN D CA 1
ATOM 2252 C C . GLN A 1 300 ? 216.627 113.200 169.401 1.00 53.28 300 GLN D C 1
ATOM 2253 O O . GLN A 1 300 ? 217.719 112.632 169.294 1.00 59.71 300 GLN D O 1
ATOM 2259 N N . GLY A 1 301 ? 216.459 114.301 170.118 1.00 38.12 301 GLY D N 1
ATOM 2260 C CA . GLY A 1 301 ? 217.589 114.852 170.852 1.00 30.09 301 GLY D CA 1
ATOM 2261 C C . GLY A 1 301 ? 217.393 116.329 171.166 1.00 33.03 301 GLY D C 1
ATOM 2262 O O . GLY A 1 301 ? 216.266 116.805 171.279 1.00 41.19 301 GLY D O 1
ATOM 2263 N N . THR A 1 302 ? 218.524 117.026 171.307 1.00 42.50 302 THR D N 1
ATOM 2264 C CA . THR A 1 302 ? 218.560 118.408 171.770 1.00 41.29 302 THR D CA 1
ATOM 2265 C C . THR A 1 302 ? 219.598 119.183 170.967 1.00 34.95 302 THR D C 1
ATOM 2266 O O . THR A 1 302 ? 220.637 118.634 170.595 1.00 42.80 302 THR D O 1
ATOM 2270 N N . PHE A 1 303 ? 219.316 120.460 170.718 1.00 30.30 303 PHE D N 1
ATOM 2271 C CA . PHE A 1 303 ? 220.158 121.323 169.901 1.00 26.98 303 PHE D CA 1
ATOM 2272 C C . PHE A 1 303 ? 220.622 122.528 170.712 1.00 35.52 303 PHE D C 1
ATOM 2273 O O . PHE A 1 303 ? 219.843 123.110 171.471 1.00 45.88 303 PHE D O 1
ATOM 2281 N N . MET A 1 304 ? 221.891 122.907 170.540 1.00 28.36 304 MET D N 1
ATOM 2282 C CA . MET A 1 304 ? 222.494 124.022 171.262 1.00 21.79 304 MET D CA 1
ATOM 2283 C C . MET A 1 304 ? 223.190 124.955 170.281 1.00 28.60 304 MET D C 1
ATOM 2284 O O . MET A 1 304 ? 223.885 124.499 169.371 1.00 38.34 304 MET D O 1
ATOM 2289 N N . VAL A 1 305 ? 223.009 126.266 170.471 1.00 24.57 305 VAL D N 1
ATOM 2290 C CA . VAL A 1 305 ? 223.555 127.274 169.569 1.00 16.32 305 VAL D CA 1
ATOM 2291 C C . VAL A 1 305 ? 224.259 128.354 170.383 1.00 28.09 305 VAL D C 1
ATOM 2292 O O . VAL A 1 305 ? 223.972 128.563 171.563 1.00 43.84 305 VAL D O 1
ATOM 2296 N N . GLY A 1 306 ? 225.191 129.044 169.729 1.00 21.22 306 GLY D N 1
ATOM 2297 C CA . GLY A 1 306 ? 225.836 130.220 170.287 1.00 20.74 306 GLY D CA 1
ATOM 2298 C C . GLY A 1 306 ? 226.270 131.176 169.194 1.00 19.37 306 GLY D C 1
ATOM 2299 O O . GLY A 1 306 ? 226.995 130.776 168.280 1.00 22.42 306 GLY D O 1
ATOM 2300 N N . SER A 1 307 ? 225.849 132.438 169.270 1.00 21.49 307 SER D N 1
ATOM 2301 C CA . SER A 1 307 ? 226.038 133.352 168.152 1.00 24.27 307 SER D CA 1
ATOM 2302 C C . SER A 1 307 ? 226.328 134.759 168.654 1.00 24.14 307 SER D C 1
ATOM 2303 O O . SER A 1 307 ? 225.964 135.132 169.771 1.00 26.39 307 SER D O 1
ATOM 2306 N N . MET A 1 308 ? 226.982 135.542 167.796 1.00 23.99 308 MET D N 1
ATOM 2307 C CA . MET A 1 308 ? 227.339 136.919 168.107 1.00 24.15 308 MET D CA 1
ATOM 2308 C C . MET A 1 308 ? 227.579 137.655 166.795 1.00 25.40 308 MET D C 1
ATOM 2309 O O . MET A 1 308 ? 227.857 137.039 165.764 1.00 26.51 308 MET D O 1
ATOM 2314 N N . MET A 1 309 ? 227.466 138.983 166.844 1.00 30.48 309 MET D N 1
ATOM 2315 C CA . MET A 1 309 ? 227.521 139.810 165.640 1.00 23.51 309 MET D CA 1
ATOM 2316 C C . MET A 1 309 ? 228.141 141.158 165.974 1.00 30.59 309 MET D C 1
ATOM 2317 O O . MET A 1 309 ? 227.613 141.890 166.816 1.00 34.33 309 MET D O 1
ATOM 2322 N N . HIS A 1 310 ? 229.246 141.489 165.310 1.00 23.09 310 HIS D N 1
ATOM 2323 C CA . HIS A 1 310 ? 229.947 142.751 165.536 1.00 17.04 310 HIS D CA 1
ATOM 2324 C C . HIS A 1 310 ? 230.850 143.032 164.339 1.00 22.35 310 HIS D C 1
ATOM 2325 O O . HIS A 1 310 ? 230.719 142.410 163.280 1.00 36.22 310 HIS D O 1
ATOM 2332 N N . GLY A 1 311 ? 231.770 143.981 164.511 1.00 14.26 311 GLY D N 1
ATOM 2333 C CA . GLY A 1 311 ? 232.750 144.301 163.490 1.00 12.61 311 GLY D CA 1
ATOM 2334 C C . GLY A 1 311 ? 233.877 145.121 164.075 1.00 24.81 311 GLY D C 1
ATOM 2335 O O . GLY A 1 311 ? 233.725 145.762 165.119 1.00 28.12 311 GLY D O 1
ATOM 2336 N N . SER A 1 312 ? 235.016 145.103 163.383 1.00 29.65 312 SER D N 1
ATOM 2337 C CA . SER A 1 312 ? 236.233 145.752 163.855 1.00 16.64 312 SER D CA 1
ATOM 2338 C C . SER A 1 312 ? 236.830 146.616 162.755 1.00 19.36 312 SER D C 1
ATOM 2339 O O . SER A 1 312 ? 236.649 146.346 161.565 1.00 28.93 312 SER D O 1
ATOM 2342 N N . GLY A 1 313 ? 237.553 147.659 163.164 1.00 18.59 313 GLY D N 1
ATOM 2343 C CA . GLY A 1 313 ? 238.130 148.582 162.203 1.00 13.50 313 GLY D CA 1
ATOM 2344 C C . GLY A 1 313 ? 239.182 149.469 162.829 1.00 16.04 313 GLY D C 1
ATOM 2345 O O . GLY A 1 313 ? 239.394 149.470 164.043 1.00 31.90 313 GLY D O 1
ATOM 2346 N N . VAL A 1 314 ? 239.843 150.235 161.966 1.00 17.47 314 VAL D N 1
ATOM 2347 C CA . VAL A 1 314 ? 240.952 151.098 162.356 1.00 17.11 314 VAL D CA 1
ATOM 2348 C C . VAL A 1 314 ? 240.407 152.454 162.778 1.00 24.07 314 VAL D C 1
ATOM 2349 O O . VAL A 1 314 ? 239.562 153.036 162.089 1.00 33.01 314 VAL D O 1
ATOM 2353 N N . LEU A 1 315 ? 240.893 152.966 163.910 1.00 18.98 315 LEU D N 1
ATOM 2354 C CA . LEU A 1 315 ? 240.515 154.290 164.386 1.00 13.43 315 LEU D CA 1
ATOM 2355 C C . LEU A 1 315 ? 241.637 155.306 164.215 1.00 19.98 315 LEU D C 1
ATOM 2356 O O . LEU A 1 315 ? 241.451 156.326 163.547 1.00 27.87 315 LEU D O 1
ATOM 2361 N N . ARG A 1 316 ? 242.806 155.052 164.799 1.00 23.96 316 ARG D N 1
ATOM 2362 C CA . ARG A 1 316 ? 243.920 155.998 164.772 1.00 21.93 316 ARG D CA 1
ATOM 2363 C C . ARG A 1 316 ? 245.186 155.287 164.318 1.00 20.49 316 ARG D C 1
ATOM 2364 O O . ARG A 1 316 ? 245.779 154.516 165.092 1.00 31.24 316 ARG D O 1
ATOM 2372 N N . PRO A 1 317 ? 245.629 155.509 163.080 1.00 11.97 317 PRO D N 1
ATOM 2373 C CA . PRO A 1 317 ? 246.887 154.894 162.630 1.00 16.86 317 PRO D CA 1
ATOM 2374 C C . PRO A 1 317 ? 248.114 155.384 163.378 1.00 24.13 317 PRO D C 1
ATOM 2375 O O . PRO A 1 317 ? 249.142 154.698 163.359 1.00 26.72 317 PRO D O 1
ATOM 2379 N N . ASP A 1 318 ? 248.051 156.542 164.032 1.00 23.09 318 ASP D N 1
ATOM 2380 C CA . ASP A 1 318 ? 249.228 157.098 164.688 1.00 23.01 318 ASP D CA 1
ATOM 2381 C C . ASP A 1 318 ? 249.470 156.520 166.074 1.00 25.19 318 ASP D C 1
ATOM 2382 O O . ASP A 1 318 ? 250.419 156.940 166.742 1.00 21.85 318 ASP D O 1
ATOM 2387 N N . CYS A 1 319 ? 248.646 155.571 166.520 1.00 23.36 319 CYS D N 1
ATOM 2388 C CA . CYS A 1 319 ? 248.814 154.918 167.812 1.00 21.65 319 CYS D CA 1
ATOM 2389 C C . CYS A 1 319 ? 249.181 153.444 167.664 1.00 27.67 319 CYS D C 1
ATOM 2390 O O . CYS A 1 319 ? 248.824 152.624 168.512 1.00 31.37 319 CYS D O 1
ATOM 2393 N N . ALA A 1 320 ? 249.890 153.091 166.593 1.00 23.07 320 ALA D N 1
ATOM 2394 C CA . ALA A 1 320 ? 250.279 151.712 166.343 1.00 16.50 320 ALA D CA 1
ATOM 2395 C C . ALA A 1 320 ? 251.621 151.677 165.626 1.00 22.81 320 ALA D C 1
ATOM 2396 O O . ALA A 1 320 ? 251.914 152.528 164.784 1.00 29.89 320 ALA D O 1
ATOM 2398 N N . ILE A 1 321 ? 252.436 150.679 165.972 1.00 18.50 321 ILE D N 1
ATOM 2399 C CA . ILE A 1 321 ? 253.750 150.478 165.372 1.00 14.39 321 ILE D CA 1
ATOM 2400 C C . ILE A 1 321 ? 253.958 148.982 165.177 1.00 23.95 321 ILE D C 1
ATOM 2401 O O . ILE A 1 321 ? 253.501 148.165 165.980 1.00 33.60 321 ILE D O 1
ATOM 2406 N N . GLU A 1 322 ? 254.650 148.624 164.097 1.00 31.25 322 GLU D N 1
ATOM 2407 C CA . GLU A 1 322 ? 254.950 147.236 163.772 1.00 21.18 322 GLU D CA 1
ATOM 2408 C C . GLU A 1 322 ? 256.452 147.052 163.614 1.00 29.37 322 GLU D C 1
ATOM 2409 O O . GLU A 1 322 ? 257.118 147.876 162.981 1.00 41.31 322 GLU D O 1
ATOM 2415 N N . LEU A 1 323 ? 256.977 145.971 164.186 1.00 24.12 323 LEU D N 1
ATOM 2416 C CA . LEU A 1 323 ? 258.361 145.564 163.986 1.00 19.88 323 LEU D CA 1
ATOM 2417 C C . LEU A 1 323 ? 258.387 144.370 163.042 1.00 25.89 323 LEU D C 1
ATOM 2418 O O . LEU A 1 323 ? 257.580 143.448 163.183 1.00 38.23 323 LEU D O 1
ATOM 2423 N N . TYR A 1 324 ? 259.309 144.388 162.081 1.00 24.58 324 TYR D N 1
ATOM 2424 C CA . TYR A 1 324 ? 259.409 143.299 161.122 1.00 28.16 324 TYR D CA 1
ATOM 2425 C C . TYR A 1 324 ? 260.852 143.152 160.665 1.00 27.29 324 TYR D C 1
ATOM 2426 O O . TYR A 1 324 ? 261.666 144.068 160.803 1.00 33.10 324 TYR D O 1
ATOM 2435 N N . ALA A 1 325 ? 261.159 141.982 160.115 1.00 29.22 325 ALA D N 1
ATOM 2436 C CA . ALA A 1 325 ? 262.494 141.653 159.640 1.00 29.69 325 ALA D CA 1
ATOM 2437 C C . ALA A 1 325 ? 262.490 141.553 158.121 1.00 38.09 325 ALA D C 1
ATOM 2438 O O . ALA A 1 325 ? 261.518 141.081 157.524 1.00 40.49 325 ALA D O 1
ATOM 2440 N N . ALA A 1 326 ? 263.580 141.995 157.501 1.00 49.35 326 ALA D N 1
ATOM 2441 C CA . ALA A 1 326 ? 263.660 142.038 156.047 1.00 48.55 326 ALA D CA 1
ATOM 2442 C C . ALA A 1 326 ? 265.122 142.093 155.631 1.00 54.30 326 ALA D C 1
ATOM 2443 O O . ALA A 1 326 ? 266.028 142.144 156.466 1.00 56.35 326 ALA D O 1
ATOM 2445 N N . ASN A 1 327 ? 265.337 142.074 154.320 1.00 84.56 327 ASN D N 1
ATOM 2446 C CA . ASN A 1 327 ? 266.650 142.239 153.715 1.00 84.56 327 ASN D CA 1
ATOM 2447 C C . ASN A 1 327 ? 266.611 143.377 152.702 1.00 85.65 327 ASN D C 1
ATOM 2448 O O . ASN A 1 327 ? 265.573 143.676 152.105 1.00 86.21 327 ASN D O 1
ATOM 2453 N N . SER A 1 328 ? 267.763 144.016 152.519 1.00 98.80 328 SER D N 1
ATOM 2454 C CA . SER A 1 328 ? 267.881 145.173 151.635 1.00 101.13 328 SER D CA 1
ATOM 2455 C C . SER A 1 328 ? 267.414 144.856 150.218 1.00 102.48 328 SER D C 1
ATOM 2456 O O . SER A 1 328 ? 267.887 143.909 149.589 1.00 101.68 328 SER D O 1
ATOM 2460 N N . ALA B 1 2 ? 315.176 95.925 230.419 1.00 108.01 2 ALA A N 1
ATOM 2461 C CA . ALA B 1 2 ? 314.454 94.660 230.363 1.00 108.77 2 ALA A CA 1
ATOM 2462 C C . ALA B 1 2 ? 314.705 93.832 231.619 1.00 110.35 2 ALA A C 1
ATOM 2463 O O . ALA B 1 2 ? 313.933 93.894 232.577 1.00 110.12 2 ALA A O 1
ATOM 2465 N N . ASN B 1 3 ? 315.794 93.057 231.601 1.00 125.84 3 ASN A N 1
ATOM 2466 C CA . ASN B 1 3 ? 316.185 92.198 232.720 1.00 125.92 3 ASN A CA 1
ATOM 2467 C C . ASN B 1 3 ? 315.077 91.221 233.104 1.00 127.35 3 ASN A C 1
ATOM 2468 O O . ASN B 1 3 ? 314.862 90.942 234.286 1.00 127.09 3 ASN A O 1
ATOM 2473 N N . PHE B 1 4 ? 314.367 90.695 232.109 1.00 136.61 4 PHE A N 1
ATOM 2474 C CA . PHE B 1 4 ? 313.292 89.744 232.350 1.00 136.43 4 PHE A CA 1
ATOM 2475 C C . PHE B 1 4 ? 313.126 88.874 231.114 1.00 135.02 4 PHE A C 1
ATOM 2476 O O . PHE B 1 4 ? 313.447 89.292 229.999 1.00 133.92 4 PHE A O 1
ATOM 2484 N N . THR B 1 5 ? 312.620 87.660 231.326 1.00 131.31 5 THR A N 1
ATOM 2485 C CA . THR B 1 5 ? 312.376 86.702 230.248 1.00 132.34 5 THR A CA 1
ATOM 2486 C C . THR B 1 5 ? 310.956 86.168 230.378 1.00 132.08 5 THR A C 1
ATOM 2487 O O . THR B 1 5 ? 310.744 85.024 230.804 1.00 129.77 5 THR A O 1
ATOM 2491 N N . PRO B 1 6 ? 309.954 86.973 230.031 1.00 129.76 6 PRO A N 1
ATOM 2492 C CA . PRO B 1 6 ? 308.574 86.480 230.068 1.00 127.31 6 PRO A CA 1
ATOM 2493 C C . PRO B 1 6 ? 308.325 85.449 228.980 1.00 127.59 6 PRO A C 1
ATOM 2494 O O . PRO B 1 6 ? 308.966 85.452 227.926 1.00 127.32 6 PRO A O 1
ATOM 2498 N N . SER B 1 7 ? 307.377 84.549 229.252 1.00 127.89 7 SER A N 1
ATOM 2499 C CA . SER B 1 7 ? 307.012 83.529 228.276 1.00 127.39 7 SER A CA 1
ATOM 2500 C C . SER B 1 7 ? 306.337 84.119 227.045 1.00 127.20 7 SER A C 1
ATOM 2501 O O . SER B 1 7 ? 306.294 83.453 226.004 1.00 126.48 7 SER A O 1
ATOM 2504 N N . ARG B 1 8 ? 305.788 85.333 227.161 1.00 129.46 8 ARG A N 1
ATOM 2505 C CA . ARG B 1 8 ? 305.084 86.059 226.105 1.00 129.34 8 ARG A CA 1
ATOM 2506 C C . ARG B 1 8 ? 303.710 85.453 225.829 1.00 129.61 8 ARG A C 1
ATOM 2507 O O . ARG B 1 8 ? 302.905 86.043 225.100 1.00 126.26 8 ARG A O 1
ATOM 2515 N N . LEU B 1 9 ? 303.431 84.293 226.428 1.00 134.56 9 LEU A N 1
ATOM 2516 C CA . LEU B 1 9 ? 302.122 83.638 226.406 1.00 133.05 9 LEU A CA 1
ATOM 2517 C C . LEU B 1 9 ? 301.535 83.504 225.001 1.00 132.89 9 LEU A C 1
ATOM 2518 O O . LEU B 1 9 ? 300.311 83.464 224.844 1.00 132.43 9 LEU A O 1
ATOM 2523 N N . GLY B 1 10 ? 302.369 83.427 223.964 1.00 107.83 10 GLY A N 1
ATOM 2524 C CA . GLY B 1 10 ? 301.833 83.483 222.618 1.00 105.47 10 GLY A CA 1
ATOM 2525 C C . GLY B 1 10 ? 302.409 82.535 221.585 1.00 104.28 10 GLY A C 1
ATOM 2526 O O . GLY B 1 10 ? 301.929 82.505 220.449 1.00 105.60 10 GLY A O 1
ATOM 2527 N N . LEU B 1 11 ? 303.424 81.755 221.943 1.00 100.35 11 LEU A N 1
ATOM 2528 C CA . LEU B 1 11 ? 304.083 80.870 220.991 1.00 103.90 11 LEU A CA 1
ATOM 2529 C C . LEU B 1 11 ? 303.961 79.424 221.445 1.00 104.67 11 LEU A C 1
ATOM 2530 O O . LEU B 1 11 ? 304.318 79.092 222.580 1.00 102.73 11 LEU A O 1
ATOM 2535 N N . VAL B 1 12 ? 303.454 78.568 220.556 1.00 101.90 12 VAL A N 1
ATOM 2536 C CA . VAL B 1 12 ? 303.471 77.135 220.811 1.00 99.57 12 VAL A CA 1
ATOM 2537 C C . VAL B 1 12 ? 304.908 76.639 220.726 1.00 104.12 12 VAL A C 1
ATOM 2538 O O . VAL B 1 12 ? 305.667 77.025 219.825 1.00 102.22 12 VAL A O 1
ATOM 2542 N N . ASN B 1 13 ? 305.311 75.836 221.709 1.00 116.27 13 ASN A N 1
ATOM 2543 C CA . ASN B 1 13 ? 306.669 75.318 221.855 1.00 113.79 13 ASN A CA 1
ATOM 2544 C C . ASN B 1 13 ? 307.710 76.423 222.005 1.00 114.52 13 ASN A C 1
ATOM 2545 O O . ASN B 1 13 ? 308.911 76.128 222.057 1.00 112.96 13 ASN A O 1
ATOM 2550 N N . ASN B 1 14 ? 307.277 77.683 222.092 1.00 122.54 14 ASN A N 1
ATOM 2551 C CA . ASN B 1 14 ? 308.162 78.836 222.268 1.00 122.29 14 ASN A CA 1
ATOM 2552 C C . ASN B 1 14 ? 309.275 78.853 221.220 1.00 122.58 14 ASN A C 1
ATOM 2553 O O . ASN B 1 14 ? 310.464 78.921 221.540 1.00 123.16 14 ASN A O 1
ATOM 2558 N N . THR B 1 15 ? 308.880 78.787 219.949 1.00 115.02 15 THR A N 1
ATOM 2559 C CA . THR B 1 15 ? 309.842 78.697 218.858 1.00 115.33 15 THR A CA 1
ATOM 2560 C C . THR B 1 15 ? 309.263 79.303 217.588 1.00 116.39 15 THR A C 1
ATOM 2561 O O . THR B 1 15 ? 308.159 78.941 217.171 1.00 115.71 15 THR A O 1
ATOM 2565 N N . GLY B 1 16 ? 310.013 80.223 216.980 1.00 111.05 16 GLY A N 1
ATOM 2566 C CA . GLY B 1 16 ? 309.687 80.726 215.661 1.00 107.43 16 GLY A CA 1
ATOM 2567 C C . GLY B 1 16 ? 308.707 81.885 215.658 1.00 108.47 16 GLY A C 1
ATOM 2568 O O . GLY B 1 16 ? 308.330 82.446 216.691 1.00 107.34 16 GLY A O 1
ATOM 2569 N N . THR B 1 17 ? 308.297 82.246 214.445 1.00 118.31 17 THR A N 1
ATOM 2570 C CA . THR B 1 17 ? 307.337 83.316 214.226 1.00 119.12 17 THR A CA 1
ATOM 2571 C C . THR B 1 17 ? 305.912 82.793 214.385 1.00 120.31 17 THR A C 1
ATOM 2572 O O . THR B 1 17 ? 305.679 81.625 214.703 1.00 118.65 17 THR A O 1
ATOM 2576 N N . GLY B 1 18 ? 304.948 83.682 214.160 1.00 106.42 18 GLY A N 1
ATOM 2577 C CA . GLY B 1 18 ? 303.554 83.334 214.345 1.00 104.31 18 GLY A CA 1
ATOM 2578 C C . GLY B 1 18 ? 303.162 83.344 215.807 1.00 106.21 18 GLY A C 1
ATOM 2579 O O . GLY B 1 18 ? 302.722 82.328 216.353 1.00 100.93 18 GLY A O 1
ATOM 2580 N N . VAL B 1 19 ? 303.328 84.503 216.454 1.00 110.47 19 VAL A N 1
ATOM 2581 C CA . VAL B 1 19 ? 303.040 84.635 217.881 1.00 109.66 19 VAL A CA 1
ATOM 2582 C C . VAL B 1 19 ? 301.559 84.787 218.179 1.00 106.34 19 VAL A C 1
ATOM 2583 O O . VAL B 1 19 ? 301.190 84.961 219.347 1.00 106.27 19 VAL A O 1
ATOM 2587 N N . LYS B 1 20 ? 300.697 84.740 217.162 1.00 97.78 20 LYS A N 1
ATOM 2588 C CA . LYS B 1 20 ? 299.264 84.931 217.355 1.00 97.59 20 LYS A CA 1
ATOM 2589 C C . LYS B 1 20 ? 298.447 83.928 216.548 1.00 97.85 20 LYS A C 1
ATOM 2590 O O . LYS B 1 20 ? 297.359 84.253 216.070 1.00 95.25 20 LYS A O 1
ATOM 2596 N N . ASP B 1 21 ? 298.963 82.710 216.364 1.00 109.03 21 ASP A N 1
ATOM 2597 C CA . ASP B 1 21 ? 298.152 81.660 215.755 1.00 108.58 21 ASP A CA 1
ATOM 2598 C C . ASP B 1 21 ? 297.161 81.068 216.747 1.00 106.55 21 ASP A C 1
ATOM 2599 O O . ASP B 1 21 ? 296.063 80.661 216.351 1.00 105.57 21 ASP A O 1
ATOM 2604 N N . LEU B 1 22 ? 297.527 81.008 218.029 1.00 111.50 22 LEU A N 1
ATOM 2605 C CA . LEU B 1 22 ? 296.593 80.616 219.075 1.00 110.13 22 LEU A CA 1
ATOM 2606 C C . LEU B 1 22 ? 295.586 81.714 219.393 1.00 109.91 22 LEU A C 1
ATOM 2607 O O . LEU B 1 22 ? 294.593 81.445 220.077 1.00 105.67 22 LEU A O 1
ATOM 2612 N N . PHE B 1 23 ? 295.827 82.934 218.920 1.00 113.99 23 PHE A N 1
ATOM 2613 C CA . PHE B 1 23 ? 294.875 84.031 219.019 1.00 112.28 23 PHE A CA 1
ATOM 2614 C C . PHE B 1 23 ? 294.137 84.155 217.694 1.00 111.04 23 PHE A C 1
ATOM 2615 O O . PHE B 1 23 ? 294.760 84.160 216.628 1.00 108.02 23 PHE A O 1
ATOM 2623 N N . LEU B 1 24 ? 292.817 84.251 217.761 1.00 106.05 24 LEU A N 1
ATOM 2624 C CA . LEU B 1 24 ? 291.984 84.251 216.570 1.00 104.86 24 LEU A CA 1
ATOM 2625 C C . LEU B 1 24 ? 291.557 85.670 216.218 1.00 105.57 24 LEU A C 1
ATOM 2626 O O . LEU B 1 24 ? 291.512 86.555 217.077 1.00 105.56 24 LEU A O 1
ATOM 2631 N N . LYS B 1 25 ? 291.254 85.881 214.941 1.00 95.96 25 LYS A N 1
ATOM 2632 C CA . LYS B 1 25 ? 290.734 87.169 214.510 1.00 95.06 25 LYS A CA 1
ATOM 2633 C C . LYS B 1 25 ? 289.353 87.400 215.116 1.00 94.52 25 LYS A C 1
ATOM 2634 O O . LYS B 1 25 ? 288.607 86.459 215.399 1.00 96.69 25 LYS A O 1
ATOM 2640 N N . THR B 1 26 ? 289.021 88.670 215.331 1.00 80.61 26 THR A N 1
ATOM 2641 C CA . THR B 1 26 ? 287.869 89.040 216.137 1.00 83.28 26 THR A CA 1
ATOM 2642 C C . THR B 1 26 ? 286.861 89.840 215.325 1.00 84.26 26 THR A C 1
ATOM 2643 O O . THR B 1 26 ? 287.198 90.468 214.318 1.00 84.07 26 THR A O 1
ATOM 2647 N N . PHE B 1 27 ? 285.613 89.800 215.783 1.00 78.25 27 PHE A N 1
ATOM 2648 C CA . PHE B 1 27 ? 284.549 90.583 215.174 1.00 76.79 27 PHE A CA 1
ATOM 2649 C C . PHE B 1 27 ? 284.554 91.996 215.745 1.00 79.68 27 PHE A C 1
ATOM 2650 O O . PHE B 1 27 ? 284.440 92.186 216.960 1.00 79.43 27 PHE A O 1
ATOM 2658 N N . ALA B 1 28 ? 284.693 92.991 214.866 1.00 78.68 28 ALA A N 1
ATOM 2659 C CA . ALA B 1 28 ? 284.800 94.373 215.325 1.00 76.56 28 ALA A CA 1
ATOM 2660 C C . ALA B 1 28 ? 283.505 94.850 215.971 1.00 77.18 28 ALA A C 1
ATOM 2661 O O . ALA B 1 28 ? 283.536 95.570 216.976 1.00 77.01 28 ALA A O 1
ATOM 2663 N N . GLY B 1 29 ? 282.362 94.468 215.412 1.00 86.86 29 GLY A N 1
ATOM 2664 C CA . GLY B 1 29 ? 281.075 94.779 216.011 1.00 86.83 29 GLY A CA 1
ATOM 2665 C C . GLY B 1 29 ? 280.180 95.694 215.201 1.00 87.53 29 GLY A C 1
ATOM 2666 O O . GLY B 1 29 ? 279.107 96.067 215.697 1.00 89.24 29 GLY A O 1
ATOM 2667 N N . GLU B 1 30 ? 280.545 96.084 213.982 1.00 92.32 30 GLU A N 1
ATOM 2668 C CA . GLU B 1 30 ? 279.722 96.979 213.180 1.00 94.17 30 GLU A CA 1
ATOM 2669 C C . GLU B 1 30 ? 279.621 96.446 211.760 1.00 94.23 30 GLU A C 1
ATOM 2670 O O . GLU B 1 30 ? 280.641 96.162 211.125 1.00 93.10 30 GLU A O 1
ATOM 2676 N N . VAL B 1 31 ? 278.389 96.318 211.267 1.00 89.00 31 VAL A N 1
ATOM 2677 C CA . VAL B 1 31 ? 278.117 95.863 209.909 1.00 87.98 31 VAL A CA 1
ATOM 2678 C C . VAL B 1 31 ? 278.070 97.075 208.988 1.00 88.65 31 VAL A C 1
ATOM 2679 O O . VAL B 1 31 ? 277.646 98.166 209.382 1.00 89.21 31 VAL A O 1
ATOM 2683 N N . LEU B 1 32 ? 278.506 96.884 207.743 1.00 78.58 32 LEU A N 1
ATOM 2684 C CA . LEU B 1 32 ? 278.658 97.992 206.804 1.00 80.06 32 LEU A CA 1
ATOM 2685 C C . LEU B 1 32 ? 277.390 98.243 205.989 1.00 82.21 32 LEU A C 1
ATOM 2686 O O . LEU B 1 32 ? 276.866 99.361 205.981 1.00 85.30 32 LEU A O 1
ATOM 2691 N N . SER B 1 33 ? 276.899 97.216 205.292 1.00 74.55 33 SER A N 1
ATOM 2692 C CA . SER B 1 33 ? 275.731 97.329 204.421 1.00 75.28 33 SER A CA 1
ATOM 2693 C C . SER B 1 33 ? 275.969 98.343 203.307 1.00 77.18 33 SER A C 1
ATOM 2694 O O . SER B 1 33 ? 277.118 98.608 202.940 1.00 78.96 33 SER A O 1
ATOM 2697 N N . ALA B 1 34 ? 274.895 98.912 202.761 1.00 71.30 34 ALA A N 1
ATOM 2698 C CA . ALA B 1 34 ? 274.976 99.814 201.621 1.00 71.53 34 ALA A CA 1
ATOM 2699 C C . ALA B 1 34 ? 274.110 101.043 201.861 1.00 68.84 34 ALA A C 1
ATOM 2700 O O . ALA B 1 34 ? 273.277 101.080 202.770 1.00 66.89 34 ALA A O 1
ATOM 2702 N N . PHE B 1 35 ? 274.318 102.058 201.027 1.00 66.92 35 PHE A N 1
ATOM 2703 C CA . PHE B 1 35 ? 273.607 103.321 201.134 1.00 64.71 35 PHE A CA 1
ATOM 2704 C C . PHE B 1 35 ? 272.271 103.256 200.401 1.00 68.42 35 PHE A C 1
ATOM 2705 O O . PHE B 1 35 ? 272.076 102.461 199.479 1.00 71.91 35 PHE A O 1
ATOM 2713 N N . ARG B 1 36 ? 271.350 104.119 200.820 1.00 69.13 36 ARG A N 1
ATOM 2714 C CA . ARG B 1 36 ? 270.004 104.170 200.267 1.00 68.92 36 ARG A CA 1
ATOM 2715 C C . ARG B 1 36 ? 269.923 105.245 199.191 1.00 69.52 36 ARG A C 1
ATOM 2716 O O . ARG B 1 36 ? 270.397 106.367 199.391 1.00 71.42 36 ARG A O 1
ATOM 2724 N N . LYS B 1 37 ? 269.321 104.898 198.057 1.00 64.82 37 LYS A N 1
ATOM 2725 C CA . LYS B 1 37 ? 269.136 105.846 196.970 1.00 64.17 37 LYS A CA 1
ATOM 2726 C C . LYS B 1 37 ? 267.924 106.737 197.232 1.00 66.47 37 LYS A C 1
ATOM 2727 O O . LYS B 1 37 ? 267.154 106.526 198.171 1.00 70.40 37 LYS A O 1
ATOM 2733 N N . ALA B 1 38 ? 267.766 107.748 196.383 1.00 69.55 38 ALA A N 1
ATOM 2734 C CA . ALA B 1 38 ? 266.670 108.698 196.509 1.00 68.57 38 ALA A CA 1
ATOM 2735 C C . ALA B 1 38 ? 265.575 108.389 195.498 1.00 71.12 38 ALA A C 1
ATOM 2736 O O . ALA B 1 38 ? 265.853 108.045 194.347 1.00 76.66 38 ALA A O 1
ATOM 2738 N N . THR B 1 39 ? 264.325 108.517 195.939 1.00 64.30 39 THR A N 1
ATOM 2739 C CA . THR B 1 39 ? 263.153 108.249 195.110 1.00 65.08 39 THR A CA 1
ATOM 2740 C C . THR B 1 39 ? 262.304 109.513 195.064 1.00 64.54 39 THR A C 1
ATOM 2741 O O . THR B 1 39 ? 261.676 109.880 196.063 1.00 67.29 39 THR A O 1
ATOM 2745 N N . ILE B 1 40 ? 262.282 110.172 193.908 1.00 56.63 40 ILE A N 1
ATOM 2746 C CA . ILE B 1 40 ? 261.561 111.429 193.758 1.00 56.81 40 ILE A CA 1
ATOM 2747 C C . ILE B 1 40 ? 260.295 111.297 192.920 1.00 58.07 40 ILE A C 1
ATOM 2748 O O . ILE B 1 40 ? 259.422 112.172 193.014 1.00 58.79 40 ILE A O 1
ATOM 2753 N N . PHE B 1 41 ? 260.160 110.245 192.114 1.00 54.66 41 PHE A N 1
ATOM 2754 C CA . PHE B 1 41 ? 258.989 110.091 191.259 1.00 52.12 41 PHE A CA 1
ATOM 2755 C C . PHE B 1 41 ? 257.796 109.485 191.986 1.00 53.89 41 PHE A C 1
ATOM 2756 O O . PHE B 1 41 ? 256.739 109.320 191.368 1.00 54.97 41 PHE A O 1
ATOM 2764 N N . GLU B 1 42 ? 257.939 109.131 193.267 1.00 63.24 42 GLU A N 1
ATOM 2765 C CA . GLU B 1 42 ? 256.794 108.642 194.029 1.00 64.72 42 GLU A CA 1
ATOM 2766 C C . GLU B 1 42 ? 255.714 109.710 194.128 1.00 62.33 42 GLU A C 1
ATOM 2767 O O . GLU B 1 42 ? 254.521 109.415 193.996 1.00 63.29 42 GLU A O 1
ATOM 2773 N N . ASP B 1 43 ? 256.111 110.951 194.378 1.00 59.14 43 ASP A N 1
ATOM 2774 C CA . ASP B 1 43 ? 255.239 112.103 194.205 1.00 58.78 43 ASP A CA 1
ATOM 2775 C C . ASP B 1 43 ? 255.404 112.612 192.772 1.00 60.51 43 ASP A C 1
ATOM 2776 O O . ASP B 1 43 ? 255.917 111.895 191.909 1.00 58.35 43 ASP A O 1
ATOM 2781 N N . LEU B 1 44 ? 254.951 113.835 192.495 1.00 53.61 44 LEU A N 1
ATOM 2782 C CA . LEU B 1 44 ? 255.011 114.454 191.172 1.00 50.17 44 LEU A CA 1
ATOM 2783 C C . LEU B 1 44 ? 254.134 113.740 190.151 1.00 51.79 44 LEU A C 1
ATOM 2784 O O . LEU B 1 44 ? 254.312 113.927 188.944 1.00 52.62 44 LEU A O 1
ATOM 2789 N N . HIS B 1 45 ? 253.190 112.921 190.607 1.00 51.97 45 HIS A N 1
ATOM 2790 C CA . HIS B 1 45 ? 252.185 112.327 189.735 1.00 47.05 45 HIS A CA 1
ATOM 2791 C C . HIS B 1 45 ? 250.978 111.963 190.592 1.00 49.42 45 HIS A C 1
ATOM 2792 O O . HIS B 1 45 ? 250.969 112.177 191.807 1.00 51.36 45 HIS A O 1
ATOM 2799 N N . THR B 1 46 ? 249.949 111.424 189.947 1.00 50.79 46 THR A N 1
ATOM 2800 C CA . THR B 1 46 ? 248.659 111.185 190.581 1.00 51.69 46 THR A CA 1
ATOM 2801 C C . THR B 1 46 ? 248.471 109.697 190.835 1.00 53.19 46 THR A C 1
ATOM 2802 O O . THR B 1 46 ? 248.710 108.876 189.944 1.00 51.50 46 THR A O 1
ATOM 2806 N N . VAL B 1 47 ? 248.040 109.356 192.048 1.00 54.57 47 VAL A N 1
ATOM 2807 C CA . VAL B 1 47 ? 247.826 107.975 192.463 1.00 52.14 47 VAL A CA 1
ATOM 2808 C C . VAL B 1 47 ? 246.368 107.810 192.864 1.00 51.40 47 VAL A C 1
ATOM 2809 O O . VAL B 1 47 ? 245.857 108.573 193.691 1.00 54.59 47 VAL A O 1
ATOM 2813 N N . ARG B 1 48 ? 245.706 106.814 192.284 1.00 53.87 48 ARG A N 1
ATOM 2814 C CA . ARG B 1 48 ? 244.319 106.494 192.585 1.00 54.24 48 ARG A CA 1
ATOM 2815 C C . ARG B 1 48 ? 244.210 105.042 193.032 1.00 54.03 48 ARG A C 1
ATOM 2816 O O . ARG B 1 48 ? 245.160 104.262 192.933 1.00 55.28 48 ARG A O 1
ATOM 2824 N N . THR B 1 49 ? 243.030 104.684 193.531 1.00 52.90 49 THR A N 1
ATOM 2825 C CA . THR B 1 49 ? 242.763 103.337 194.012 1.00 56.17 49 THR A CA 1
ATOM 2826 C C . THR B 1 49 ? 241.378 102.902 193.564 1.00 55.90 49 THR A C 1
ATOM 2827 O O . THR B 1 49 ? 240.420 103.676 193.645 1.00 61.56 49 THR A O 1
ATOM 2831 N N . ILE B 1 50 ? 241.276 101.661 193.094 1.00 52.22 50 ILE A N 1
ATOM 2832 C CA . ILE B 1 50 ? 240.004 101.079 192.690 1.00 54.95 50 ILE A CA 1
ATOM 2833 C C . ILE B 1 50 ? 239.738 99.847 193.541 1.00 56.25 50 ILE A C 1
ATOM 2834 O O . ILE B 1 50 ? 240.664 99.193 194.032 1.00 56.04 50 ILE A O 1
ATOM 2839 N N . SER B 1 51 ? 238.455 99.534 193.717 1.00 56.78 51 SER A N 1
ATOM 2840 C CA . SER B 1 51 ? 238.051 98.425 194.571 1.00 58.24 51 SER A CA 1
ATOM 2841 C C . SER B 1 51 ? 238.000 97.094 193.836 1.00 59.40 51 SER A C 1
ATOM 2842 O O . SER B 1 51 ? 238.250 96.049 194.448 1.00 58.78 51 SER A O 1
ATOM 2845 N N . SER B 1 52 ? 237.683 97.106 192.544 1.00 53.18 52 SER A N 1
ATOM 2846 C CA . SER B 1 52 ? 237.569 95.876 191.774 1.00 49.67 52 SER A CA 1
ATOM 2847 C C . SER B 1 52 ? 237.697 96.209 190.296 1.00 52.96 52 SER A C 1
ATOM 2848 O O . SER B 1 52 ? 237.530 97.359 189.884 1.00 58.14 52 SER A O 1
ATOM 2851 N N . GLY B 1 53 ? 237.987 95.186 189.505 1.00 38.02 53 GLY A N 1
ATOM 2852 C CA . GLY B 1 53 ? 238.136 95.324 188.072 1.00 39.82 53 GLY A CA 1
ATOM 2853 C C . GLY B 1 53 ? 239.531 94.955 187.611 1.00 39.92 53 GLY A C 1
ATOM 2854 O O . GLY B 1 53 ? 240.396 94.563 188.393 1.00 44.84 53 GLY A O 1
ATOM 2855 N N . LYS B 1 54 ? 239.735 95.089 186.301 1.00 35.16 54 LYS A N 1
ATOM 2856 C CA . LYS B 1 54 ? 241.005 94.757 185.676 1.00 39.45 54 LYS A CA 1
ATOM 2857 C C . LYS B 1 54 ? 241.703 95.943 185.028 1.00 41.15 54 LYS A C 1
ATOM 2858 O O . LYS B 1 54 ? 242.864 95.805 184.627 1.00 44.80 54 LYS A O 1
ATOM 2864 N N . SER B 1 55 ? 241.041 97.091 184.911 1.00 31.09 55 SER A N 1
ATOM 2865 C CA . SER B 1 55 ? 241.623 98.267 184.274 1.00 30.56 55 SER A CA 1
ATOM 2866 C C . SER B 1 55 ? 240.755 99.471 184.611 1.00 37.27 55 SER A C 1
ATOM 2867 O O . SER B 1 55 ? 239.632 99.333 185.103 1.00 38.81 55 SER A O 1
ATOM 2870 N N . ALA B 1 56 ? 241.293 100.659 184.338 1.00 32.93 56 ALA A N 1
ATOM 2871 C CA . ALA B 1 56 ? 240.600 101.914 184.586 1.00 29.98 56 ALA A CA 1
ATOM 2872 C C . ALA B 1 56 ? 240.526 102.712 183.292 1.00 37.77 56 ALA A C 1
ATOM 2873 O O . ALA B 1 56 ? 241.345 102.542 182.387 1.00 42.91 56 ALA A O 1
ATOM 2875 N N . GLN B 1 57 ? 239.528 103.591 183.210 1.00 36.44 57 GLN A N 1
ATOM 2876 C CA . GLN B 1 57 ? 239.263 104.358 181.999 1.00 31.78 57 GLN A CA 1
ATOM 2877 C C . GLN B 1 57 ? 239.218 105.845 182.319 1.00 32.45 57 GLN A C 1
ATOM 2878 O O . GLN B 1 57 ? 238.543 106.260 183.265 1.00 36.27 57 GLN A O 1
ATOM 2884 N N . PHE B 1 58 ? 239.930 106.639 181.522 1.00 34.21 58 PHE A N 1
ATOM 2885 C CA . PHE B 1 58 ? 239.927 108.099 181.634 1.00 28.12 58 PHE A CA 1
ATOM 2886 C C . PHE B 1 58 ? 239.457 108.692 180.315 1.00 30.14 58 PHE A C 1
ATOM 2887 O O . PHE B 1 58 ? 240.201 108.661 179.318 1.00 37.73 58 PHE A O 1
ATOM 2895 N N . PRO B 1 59 ? 238.246 109.235 180.244 1.00 29.48 59 PRO A N 1
ATOM 2896 C CA . PRO B 1 59 ? 237.780 109.822 178.983 1.00 31.08 59 PRO A CA 1
ATOM 2897 C C . PRO B 1 59 ? 238.428 111.170 178.704 1.00 36.70 59 PRO A C 1
ATOM 2898 O O . PRO B 1 59 ? 238.769 111.926 179.615 1.00 45.06 59 PRO A O 1
ATOM 2902 N N . ILE B 1 60 ? 238.592 111.466 177.415 1.00 30.40 60 ILE A N 1
ATOM 2903 C CA . ILE B 1 60 ? 239.161 112.724 176.943 1.00 30.05 60 ILE A CA 1
ATOM 2904 C C . ILE B 1 60 ? 238.155 113.376 176.005 1.00 30.31 60 ILE A C 1
ATOM 2905 O O . ILE B 1 60 ? 237.655 112.728 175.080 1.00 35.50 60 ILE A O 1
ATOM 2910 N N . VAL B 1 61 ? 237.868 114.654 176.238 1.00 31.66 61 VAL A N 1
ATOM 2911 C CA . VAL B 1 61 ? 236.786 115.353 175.553 1.00 26.11 61 VAL A CA 1
ATOM 2912 C C . VAL B 1 61 ? 237.276 116.719 175.095 1.00 36.90 61 VAL A C 1
ATOM 2913 O O . VAL B 1 61 ? 237.978 117.416 175.834 1.00 44.35 61 VAL A O 1
ATOM 2917 N N . GLY B 1 62 ? 236.907 117.107 173.875 1.00 38.34 62 GLY A N 1
ATOM 2918 C CA . GLY B 1 62 ? 236.985 118.510 173.516 1.00 39.26 62 GLY A CA 1
ATOM 2919 C C . GLY B 1 62 ? 237.475 118.879 172.131 1.00 38.81 62 GLY A C 1
ATOM 2920 O O . GLY B 1 62 ? 238.584 118.519 171.732 1.00 40.32 62 GLY A O 1
ATOM 2921 N N . LEU B 1 63 ? 236.658 119.660 171.425 1.00 46.47 63 LEU A N 1
ATOM 2922 C CA . LEU B 1 63 ? 236.966 120.238 170.119 1.00 46.49 63 LEU A CA 1
ATOM 2923 C C . LEU B 1 63 ? 236.463 121.674 170.117 1.00 43.94 63 LEU A C 1
ATOM 2924 O O . LEU B 1 63 ? 236.103 122.227 171.160 1.00 46.61 63 LEU A O 1
ATOM 2929 N N . SER B 1 64 ? 236.421 122.277 168.933 1.00 58.40 64 SER A N 1
ATOM 2930 C CA . SER B 1 64 ? 236.042 123.675 168.783 1.00 62.14 64 SER A CA 1
ATOM 2931 C C . SER B 1 64 ? 235.865 123.978 167.304 1.00 57.94 64 SER A C 1
ATOM 2932 O O . SER B 1 64 ? 236.569 123.416 166.460 1.00 59.13 64 SER A O 1
ATOM 2935 N N . SER B 1 65 ? 234.935 124.882 167.004 1.00 33.10 65 SER A N 1
ATOM 2936 C CA . SER B 1 65 ? 234.659 125.272 165.627 1.00 28.46 65 SER A CA 1
ATOM 2937 C C . SER B 1 65 ? 233.707 126.460 165.620 1.00 29.06 65 SER A C 1
ATOM 2938 O O . SER B 1 65 ? 232.908 126.635 166.543 1.00 35.69 65 SER A O 1
ATOM 2941 N N . THR B 1 66 ? 233.805 127.266 164.564 1.00 23.20 66 THR A N 1
ATOM 2942 C CA . THR B 1 66 ? 232.906 128.392 164.350 1.00 18.98 66 THR A CA 1
ATOM 2943 C C . THR B 1 66 ? 232.879 128.717 162.863 1.00 21.81 66 THR A C 1
ATOM 2944 O O . THR B 1 66 ? 233.815 128.402 162.125 1.00 27.37 66 THR A O 1
ATOM 2948 N N . SER B 1 67 ? 231.789 129.343 162.424 1.00 16.89 67 SER A N 1
ATOM 2949 C CA . SER B 1 67 ? 231.620 129.654 161.011 1.00 16.44 67 SER A CA 1
ATOM 2950 C C . SER B 1 67 ? 230.604 130.775 160.855 1.00 17.38 67 SER A C 1
ATOM 2951 O O . SER B 1 67 ? 229.874 131.112 161.788 1.00 19.21 67 SER A O 1
ATOM 2954 N N . TYR B 1 68 ? 230.571 131.349 159.654 1.00 20.13 68 TYR A N 1
ATOM 2955 C CA . TYR B 1 68 ? 229.604 132.379 159.303 1.00 16.12 68 TYR A CA 1
ATOM 2956 C C . TYR B 1 68 ? 228.351 131.737 158.722 1.00 23.29 68 TYR A C 1
ATOM 2957 O O . TYR B 1 68 ? 228.432 130.777 157.952 1.00 36.12 68 TYR A O 1
ATOM 2966 N N . HIS B 1 69 ? 227.194 132.274 159.091 1.00 21.39 69 HIS A N 1
ATOM 2967 C CA . HIS B 1 69 ? 225.911 131.690 158.723 1.00 21.89 69 HIS A CA 1
ATOM 2968 C C . HIS B 1 69 ? 225.342 132.391 157.498 1.00 24.23 69 HIS A C 1
ATOM 2969 O O . HIS B 1 69 ? 225.270 133.623 157.458 1.00 27.02 69 HIS A O 1
ATOM 2976 N N . SER B 1 70 ? 224.941 131.601 156.505 1.00 20.02 70 SER A N 1
ATOM 2977 C CA . SER B 1 70 ? 224.276 132.125 155.320 1.00 19.03 70 SER A CA 1
ATOM 2978 C C . SER B 1 70 ? 222.771 132.129 155.549 1.00 28.71 70 SER A C 1
ATOM 2979 O O . SER B 1 70 ? 222.197 131.064 155.812 1.00 26.50 70 SER A O 1
ATOM 2982 N N . PRO B 1 71 ? 222.100 133.276 155.453 1.00 30.47 71 PRO A N 1
ATOM 2983 C CA . PRO B 1 71 ? 220.693 133.350 155.870 1.00 28.20 71 PRO A CA 1
ATOM 2984 C C . PRO B 1 71 ? 219.804 132.400 155.083 1.00 26.12 71 PRO A C 1
ATOM 2985 O O . PRO B 1 71 ? 220.000 132.179 153.886 1.00 29.55 71 PRO A O 1
ATOM 2989 N N . GLY B 1 72 ? 218.821 131.833 155.776 1.00 14.83 72 GLY A N 1
ATOM 2990 C CA . GLY B 1 72 ? 217.855 130.953 155.151 1.00 13.99 72 GLY A CA 1
ATOM 2991 C C . GLY B 1 72 ? 218.079 129.480 155.418 1.00 15.44 72 GLY A C 1
ATOM 2992 O O . GLY B 1 72 ? 217.122 128.742 155.657 1.00 24.61 72 GLY A O 1
ATOM 2993 N N . THR B 1 73 ? 219.332 129.037 155.389 1.00 21.43 73 THR A N 1
ATOM 2994 C CA . THR B 1 73 ? 219.624 127.621 155.550 1.00 22.54 73 THR A CA 1
ATOM 2995 C C . THR B 1 73 ? 219.491 127.198 157.008 1.00 23.98 73 THR A C 1
ATOM 2996 O O . THR B 1 73 ? 219.465 128.021 157.926 1.00 32.06 73 THR A O 1
ATOM 3000 N N . GLN B 1 74 ? 219.405 125.886 157.210 1.00 18.92 74 GLN A N 1
ATOM 3001 C CA . GLN B 1 74 ? 219.223 125.301 158.529 1.00 19.84 74 GLN A CA 1
ATOM 3002 C C . GLN B 1 74 ? 220.532 124.710 159.034 1.00 19.43 74 GLN A C 1
ATOM 3003 O O . GLN B 1 74 ? 221.223 123.992 158.307 1.00 24.76 74 GLN A O 1
ATOM 3009 N N . LEU B 1 75 ? 220.864 125.020 160.285 1.00 13.25 75 LEU A N 1
ATOM 3010 C CA . LEU B 1 75 ? 222.056 124.480 160.918 1.00 19.33 75 LEU A CA 1
ATOM 3011 C C . LEU B 1 75 ? 221.857 123.010 161.264 1.00 22.50 75 LEU A C 1
ATOM 3012 O O . LEU B 1 75 ? 220.774 122.599 161.687 1.00 35.78 75 LEU A O 1
ATOM 3017 N N . THR B 1 76 ? 222.912 122.216 161.084 1.00 19.87 76 THR A N 1
ATOM 3018 C CA . THR B 1 76 ? 222.878 120.791 161.389 1.00 22.47 76 THR A CA 1
ATOM 3019 C C . THR B 1 76 ? 223.659 120.437 162.645 1.00 24.45 76 THR A C 1
ATOM 3020 O O . THR B 1 76 ? 223.144 119.728 163.513 1.00 34.52 76 THR A O 1
ATOM 3024 N N . GLY B 1 77 ? 224.896 120.908 162.765 1.00 25.88 77 GLY A N 1
ATOM 3025 C CA . GLY B 1 77 ? 225.689 120.640 163.948 1.00 23.98 77 GLY A CA 1
ATOM 3026 C C . GLY B 1 77 ? 227.040 120.028 163.647 1.00 28.74 77 GLY A C 1
ATOM 3027 O O . GLY B 1 77 ? 227.155 119.151 162.787 1.00 32.36 77 GLY A O 1
ATOM 3028 N N . ASN B 1 78 ? 228.072 120.481 164.353 1.00 27.53 78 ASN A N 1
ATOM 3029 C CA . ASN B 1 78 ? 229.425 119.962 164.207 1.00 25.39 78 ASN A CA 1
ATOM 3030 C C . ASN B 1 78 ? 229.756 119.101 165.416 1.00 27.60 78 ASN A C 1
ATOM 3031 O O . ASN B 1 78 ? 229.498 119.502 166.555 1.00 36.15 78 ASN A O 1
ATOM 3036 N N . ALA B 1 79 ? 230.333 117.930 165.169 1.00 28.28 79 ALA A N 1
ATOM 3037 C CA . ALA B 1 79 ? 230.501 116.933 166.216 1.00 31.49 79 ALA A CA 1
ATOM 3038 C C . ALA B 1 79 ? 231.807 117.136 166.974 1.00 28.45 79 ALA A C 1
ATOM 3039 O O . ALA B 1 79 ? 232.880 117.226 166.371 1.00 36.69 79 ALA A O 1
ATOM 3041 N N . ILE B 1 80 ? 231.706 117.214 168.298 1.00 26.50 80 ILE A N 1
ATOM 3042 C CA . ILE B 1 80 ? 232.861 117.151 169.185 1.00 29.15 80 ILE A CA 1
ATOM 3043 C C . ILE B 1 80 ? 233.265 115.691 169.320 1.00 40.27 80 ILE A C 1
ATOM 3044 O O . ILE B 1 80 ? 232.414 114.825 169.555 1.00 49.88 80 ILE A O 1
ATOM 3049 N N . LYS B 1 81 ? 234.555 115.407 169.178 1.00 27.06 81 LYS A N 1
ATOM 3050 C CA . LYS B 1 81 ? 235.021 114.030 169.157 1.00 35.48 81 LYS A CA 1
ATOM 3051 C C . LYS B 1 81 ? 235.609 113.634 170.507 1.00 36.14 81 LYS A C 1
ATOM 3052 O O . LYS B 1 81 ? 236.168 114.460 171.232 1.00 37.56 81 LYS A O 1
ATOM 3058 N N . HIS B 1 82 ? 235.451 112.357 170.844 1.00 33.72 82 HIS A N 1
ATOM 3059 C CA . HIS B 1 82 ? 235.871 111.796 172.120 1.00 27.48 82 HIS A CA 1
ATOM 3060 C C . HIS B 1 82 ? 236.958 110.752 171.901 1.00 29.53 82 HIS A C 1
ATOM 3061 O O . HIS B 1 82 ? 237.182 110.272 170.788 1.00 40.00 82 HIS A O 1
ATOM 3068 N N . ALA B 1 83 ? 237.634 110.404 172.990 1.00 22.59 83 ALA A N 1
ATOM 3069 C CA . ALA B 1 83 ? 238.652 109.362 172.993 1.00 19.50 83 ALA A CA 1
ATOM 3070 C C . ALA B 1 83 ? 238.763 108.826 174.416 1.00 30.34 83 ALA A C 1
ATOM 3071 O O . ALA B 1 83 ? 237.974 109.190 175.293 1.00 32.90 83 ALA A O 1
ATOM 3073 N N . GLU B 1 84 ? 239.747 107.963 174.651 1.00 34.96 84 GLU A N 1
ATOM 3074 C CA . GLU B 1 84 ? 239.893 107.348 175.962 1.00 29.84 84 GLU A CA 1
ATOM 3075 C C . GLU B 1 84 ? 241.336 106.914 176.167 1.00 36.79 84 GLU A C 1
ATOM 3076 O O . GLU B 1 84 ? 242.088 106.710 175.211 1.00 41.73 84 GLU A O 1
ATOM 3082 N N . ALA B 1 85 ? 241.709 106.776 177.439 1.00 36.60 85 ALA A N 1
ATOM 3083 C CA . ALA B 1 85 ? 243.001 106.244 177.843 1.00 33.55 85 ALA A CA 1
ATOM 3084 C C . ALA B 1 85 ? 242.778 105.181 178.907 1.00 37.13 85 ALA A C 1
ATOM 3085 O O . ALA B 1 85 ? 241.991 105.381 179.836 1.00 42.05 85 ALA A O 1
ATOM 3087 N N . VAL B 1 86 ? 243.470 104.052 178.772 1.00 35.23 86 VAL A N 1
ATOM 3088 C CA . VAL B 1 86 ? 243.272 102.898 179.640 1.00 34.97 86 VAL A CA 1
ATOM 3089 C C . VAL B 1 86 ? 244.595 102.532 180.297 1.00 39.54 86 VAL A C 1
ATOM 3090 O O . VAL B 1 86 ? 245.633 102.459 179.632 1.00 40.83 86 VAL A O 1
ATOM 3094 N N . ILE B 1 87 ? 244.549 102.298 181.606 1.00 38.04 87 ILE A N 1
ATOM 3095 C CA . ILE B 1 87 ? 245.707 101.884 182.389 1.00 35.98 87 ILE A CA 1
ATOM 3096 C C . ILE B 1 87 ? 245.417 100.491 182.927 1.00 36.90 87 ILE A C 1
ATOM 3097 O O . ILE B 1 87 ? 244.550 100.322 183.794 1.00 40.00 87 ILE A O 1
ATOM 3102 N N . ASN B 1 88 ? 246.136 99.495 182.419 1.00 39.31 88 ASN A N 1
ATOM 3103 C CA . ASN B 1 88 ? 245.946 98.124 182.860 1.00 41.08 88 ASN A CA 1
ATOM 3104 C C . ASN B 1 88 ? 246.631 97.892 184.204 1.00 46.00 88 ASN A C 1
ATOM 3105 O O . ASN B 1 88 ? 247.445 98.696 184.663 1.00 52.55 88 ASN A O 1
ATOM 3110 N N . ILE B 1 89 ? 246.287 96.773 184.837 1.00 46.21 89 ILE A N 1
ATOM 3111 C CA . ILE B 1 89 ? 246.849 96.389 186.127 1.00 48.87 89 ILE A CA 1
ATOM 3112 C C . ILE B 1 89 ? 247.789 95.213 185.911 1.00 51.66 89 ILE A C 1
ATOM 3113 O O . ILE B 1 89 ? 247.415 94.214 185.285 1.00 56.27 89 ILE A O 1
ATOM 3118 N N . ASP B 1 90 ? 249.012 95.337 186.420 1.00 54.34 90 ASP A N 1
ATOM 3119 C CA . ASP B 1 90 ? 250.067 94.365 186.170 1.00 52.20 90 ASP A CA 1
ATOM 3120 C C . ASP B 1 90 ? 249.887 93.145 187.070 1.00 56.24 90 ASP A C 1
ATOM 3121 O O . ASP B 1 90 ? 248.891 93.004 187.785 1.00 59.70 90 ASP A O 1
ATOM 3126 N N . ASP B 1 91 ? 250.868 92.248 187.047 1.00 56.75 91 ASP A N 1
ATOM 3127 C CA . ASP B 1 91 ? 250.883 91.084 187.922 1.00 55.90 91 ASP A CA 1
ATOM 3128 C C . ASP B 1 91 ? 251.328 91.514 189.319 1.00 63.66 91 ASP A C 1
ATOM 3129 O O . ASP B 1 91 ? 251.446 92.703 189.623 1.00 69.10 91 ASP A O 1
ATOM 3134 N N . LYS B 1 92 ? 251.587 90.543 190.189 1.00 57.45 92 LYS A N 1
ATOM 3135 C CA . LYS B 1 92 ? 251.981 90.826 191.562 1.00 56.91 92 LYS A CA 1
ATOM 3136 C C . LYS B 1 92 ? 253.500 90.837 191.678 1.00 54.96 92 LYS A C 1
ATOM 3137 O O . LYS B 1 92 ? 254.170 89.898 191.237 1.00 53.82 92 LYS A O 1
ATOM 3143 N N . LEU B 1 93 ? 254.035 91.902 192.270 1.00 48.78 93 LEU A N 1
ATOM 3144 C CA . LEU B 1 93 ? 255.467 92.028 192.509 1.00 51.12 93 LEU A CA 1
ATOM 3145 C C . LEU B 1 93 ? 255.808 91.419 193.861 1.00 53.74 93 LEU A C 1
ATOM 3146 O O . LEU B 1 93 ? 255.230 91.804 194.880 1.00 55.60 93 LEU A O 1
ATOM 3151 N N . VAL B 1 94 ? 256.752 90.480 193.872 1.00 51.94 94 VAL A N 1
ATOM 3152 C CA . VAL B 1 94 ? 257.103 89.758 195.087 1.00 52.07 94 VAL A CA 1
ATOM 3153 C C . VAL B 1 94 ? 258.606 89.824 195.316 1.00 54.50 94 VAL A C 1
ATOM 3154 O O . VAL B 1 94 ? 259.405 89.808 194.374 1.00 53.53 94 VAL A O 1
ATOM 3158 N N . SER B 1 95 ? 258.983 89.912 196.590 1.00 54.78 95 SER A N 1
ATOM 3159 C CA . SER B 1 95 ? 260.371 89.799 197.022 1.00 50.13 95 SER A CA 1
ATOM 3160 C C . SER B 1 95 ? 260.414 88.791 198.159 1.00 53.31 95 SER A C 1
ATOM 3161 O O . SER B 1 95 ? 259.662 88.923 199.128 1.00 57.76 95 SER A O 1
ATOM 3164 N N . ASN B 1 96 ? 261.281 87.787 198.044 1.00 51.10 96 ASN A N 1
ATOM 3165 C CA . ASN B 1 96 ? 261.288 86.682 198.992 1.00 53.97 96 ASN A CA 1
ATOM 3166 C C . ASN B 1 96 ? 262.711 86.192 199.222 1.00 54.62 96 ASN A C 1
ATOM 3167 O O . ASN B 1 96 ? 263.598 86.371 198.384 1.00 56.68 96 ASN A O 1
ATOM 3172 N N . VAL B 1 97 ? 262.916 85.562 200.379 1.00 55.36 97 VAL A N 1
ATOM 3173 C CA . VAL B 1 97 ? 264.234 85.085 200.786 1.00 54.53 97 VAL A CA 1
ATOM 3174 C C . VAL B 1 97 ? 264.038 83.949 201.780 1.00 55.81 97 VAL A C 1
ATOM 3175 O O . VAL B 1 97 ? 262.976 83.812 202.388 1.00 56.86 97 VAL A O 1
ATOM 3179 N N . PHE B 1 98 ? 265.071 83.121 201.939 1.00 57.09 98 PHE A N 1
ATOM 3180 C CA . PHE B 1 98 ? 265.040 81.969 202.830 1.00 51.74 98 PHE A CA 1
ATOM 3181 C C . PHE B 1 98 ? 266.327 81.912 203.640 1.00 56.71 98 PHE A C 1
ATOM 3182 O O . PHE B 1 98 ? 267.414 82.155 203.108 1.00 64.41 98 PHE A O 1
ATOM 3190 N N . ILE B 1 99 ? 266.204 81.592 204.927 1.00 53.30 99 ILE A N 1
ATOM 3191 C CA . ILE B 1 99 ? 267.346 81.477 205.827 1.00 52.02 99 ILE A CA 1
ATOM 3192 C C . ILE B 1 99 ? 267.268 80.137 206.542 1.00 54.28 99 ILE A C 1
ATOM 3193 O O . ILE B 1 99 ? 266.242 79.813 207.148 1.00 61.44 99 ILE A O 1
ATOM 3198 N N . ALA B 1 100 ? 268.354 79.371 206.488 1.00 57.92 100 ALA A N 1
ATOM 3199 C CA . ALA B 1 100 ? 268.414 78.070 207.135 1.00 58.35 100 ALA A CA 1
ATOM 3200 C C . ALA B 1 100 ? 268.610 78.234 208.641 1.00 65.84 100 ALA A C 1
ATOM 3201 O O . ALA B 1 100 ? 268.570 79.340 209.186 1.00 70.58 100 ALA A O 1
ATOM 3203 N N . ASP B 1 101 ? 268.822 77.114 209.329 1.00 72.86 101 ASP A N 1
ATOM 3204 C CA . ASP B 1 101 ? 269.030 77.147 210.771 1.00 73.52 101 ASP A CA 1
ATOM 3205 C C . ASP B 1 101 ? 270.481 76.921 211.168 1.00 73.84 101 ASP A C 1
ATOM 3206 O O . ASP B 1 101 ? 270.942 77.505 212.155 1.00 76.64 101 ASP A O 1
ATOM 3211 N N . VAL B 1 102 ? 271.214 76.094 210.421 1.00 73.08 102 VAL A N 1
ATOM 3212 C CA . VAL B 1 102 ? 272.621 75.868 210.734 1.00 74.05 102 VAL A CA 1
ATOM 3213 C C . VAL B 1 102 ? 273.432 77.138 210.503 1.00 76.70 102 VAL A C 1
ATOM 3214 O O . VAL B 1 102 ? 274.374 77.435 211.250 1.00 76.44 102 VAL A O 1
ATOM 3218 N N . ASP B 1 103 ? 273.078 77.911 209.472 1.00 77.56 103 ASP A N 1
ATOM 3219 C CA . ASP B 1 103 ? 273.800 79.147 209.195 1.00 75.21 103 ASP A CA 1
ATOM 3220 C C . ASP B 1 103 ? 273.556 80.183 210.283 1.00 76.90 103 ASP A C 1
ATOM 3221 O O . ASP B 1 103 ? 274.466 80.939 210.643 1.00 79.50 103 ASP A O 1
ATOM 3226 N N . GLU B 1 104 ? 272.335 80.238 210.818 1.00 76.18 104 GLU A N 1
ATOM 3227 C CA . GLU B 1 104 ? 272.074 81.120 211.949 1.00 77.54 104 GLU A CA 1
ATOM 3228 C C . GLU B 1 104 ? 272.748 80.613 213.217 1.00 76.83 104 GLU A C 1
ATOM 3229 O O . GLU B 1 104 ? 273.136 81.414 214.074 1.00 77.04 104 GLU A O 1
ATOM 3235 N N . ALA B 1 105 ? 272.894 79.293 213.354 1.00 76.42 105 ALA A N 1
ATOM 3236 C CA . ALA B 1 105 ? 273.573 78.742 214.522 1.00 75.26 105 ALA A CA 1
ATOM 3237 C C . ALA B 1 105 ? 275.062 79.066 214.505 1.00 76.82 105 ALA A C 1
ATOM 3238 O O . ALA B 1 105 ? 275.650 79.357 215.553 1.00 78.56 105 ALA A O 1
ATOM 3240 N N . MET B 1 106 ? 275.690 79.019 213.331 1.00 78.33 106 MET A N 1
ATOM 3241 C CA . MET B 1 106 ? 277.123 79.262 213.222 1.00 76.68 106 MET A CA 1
ATOM 3242 C C . MET B 1 106 ? 277.483 80.732 213.033 1.00 80.11 106 MET A C 1
ATOM 3243 O O . MET B 1 106 ? 278.672 81.067 213.066 1.00 80.70 106 MET A O 1
ATOM 3248 N N . ASN B 1 107 ? 276.503 81.611 212.838 1.00 80.76 107 ASN A N 1
ATOM 3249 C CA . ASN B 1 107 ? 276.785 83.020 212.612 1.00 77.53 107 ASN A CA 1
ATOM 3250 C C . ASN B 1 107 ? 277.088 83.732 213.929 1.00 80.10 107 ASN A C 1
ATOM 3251 O O . ASN B 1 107 ? 276.832 83.220 215.022 1.00 82.80 107 ASN A O 1
ATOM 3256 N N . HIS B 1 108 ? 277.641 84.941 213.814 1.00 79.09 108 HIS A N 1
ATOM 3257 C CA . HIS B 1 108 ? 277.959 85.764 214.975 1.00 78.32 108 HIS A CA 1
ATOM 3258 C C . HIS B 1 108 ? 277.330 87.152 214.908 1.00 77.77 108 HIS A C 1
ATOM 3259 O O . HIS B 1 108 ? 277.723 88.035 215.679 1.00 79.28 108 HIS A O 1
ATOM 3266 N N . TYR B 1 109 ? 276.371 87.371 214.010 1.00 79.29 109 TYR A N 1
ATOM 3267 C CA . TYR B 1 109 ? 275.627 88.621 213.974 1.00 78.13 109 TYR A CA 1
ATOM 3268 C C . TYR B 1 109 ? 274.256 88.358 213.370 1.00 81.34 109 TYR A C 1
ATOM 3269 O O . TYR B 1 109 ? 274.086 87.447 212.555 1.00 86.38 109 TYR A O 1
ATOM 3278 N N . ASP B 1 110 ? 273.278 89.159 213.783 1.00 85.08 110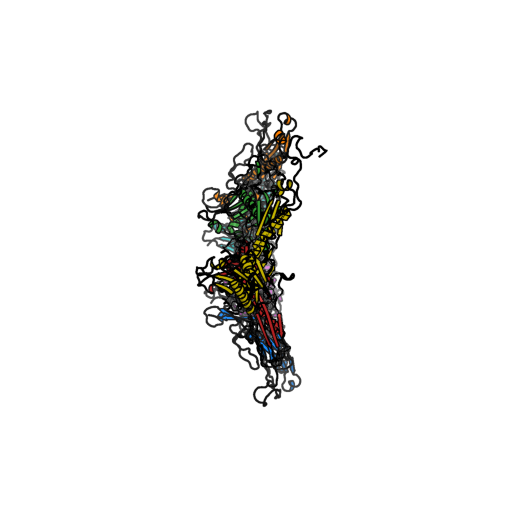 ASP A N 1
ATOM 3279 C CA . ASP B 1 110 ? 271.906 88.974 213.332 1.00 88.15 110 ASP A CA 1
ATOM 3280 C C . ASP B 1 110 ? 271.691 89.620 211.971 1.00 88.92 110 ASP A C 1
ATOM 3281 O O . ASP B 1 110 ? 272.256 90.676 211.670 1.00 86.54 110 ASP A O 1
ATOM 3286 N N . VAL B 1 111 ? 270.864 88.975 211.146 1.00 90.19 111 VAL A N 1
ATOM 3287 C CA . VAL B 1 111 ? 270.596 89.438 209.789 1.00 88.61 111 VAL A CA 1
ATOM 3288 C C . VAL B 1 111 ? 269.111 89.564 209.491 1.00 87.42 111 VAL A C 1
ATOM 3289 O O . VAL B 1 111 ? 268.750 89.958 208.381 1.00 87.88 111 VAL A O 1
ATOM 3293 N N . ARG B 1 112 ? 268.233 89.244 210.440 1.00 83.59 112 ARG A N 1
ATOM 3294 C CA . ARG B 1 112 ? 266.801 89.309 210.180 1.00 83.23 112 ARG A CA 1
ATOM 3295 C C . ARG B 1 112 ? 266.262 90.732 210.156 1.00 84.31 112 ARG A C 1
ATOM 3296 O O . ARG B 1 112 ? 265.096 90.926 209.799 1.00 84.45 112 ARG A O 1
ATOM 3304 N N . SER B 1 113 ? 267.068 91.723 210.535 1.00 88.49 113 SER A N 1
ATOM 3305 C CA . SER B 1 113 ? 266.624 93.111 210.527 1.00 87.54 113 SER A CA 1
ATOM 3306 C C . SER B 1 113 ? 266.929 93.812 209.209 1.00 88.56 113 SER A C 1
ATOM 3307 O O . SER B 1 113 ? 266.128 94.630 208.746 1.00 89.38 113 SER A O 1
ATOM 3310 N N . GLN B 1 114 ? 268.074 93.507 208.596 1.00 88.63 114 GLN A N 1
ATOM 3311 C CA . GLN B 1 114 ? 268.475 94.179 207.365 1.00 87.21 114 GLN A CA 1
ATOM 3312 C C . GLN B 1 114 ? 267.680 93.704 206.154 1.00 89.67 114 GLN A C 1
ATOM 3313 O O . GLN B 1 114 ? 267.478 94.478 205.210 1.00 91.22 114 GLN A O 1
ATOM 3319 N N . TYR B 1 115 ? 267.240 92.443 206.156 1.00 78.50 115 TYR A N 1
ATOM 3320 C CA . TYR B 1 115 ? 266.596 91.877 204.975 1.00 75.40 115 TYR A CA 1
ATOM 3321 C C . TYR B 1 115 ? 265.275 92.572 204.665 1.00 78.35 115 TYR A C 1
ATOM 3322 O O . TYR B 1 115 ? 264.944 92.784 203.492 1.00 80.59 115 TYR A O 1
ATOM 3331 N N . SER B 1 116 ? 264.502 92.924 205.695 1.00 77.47 116 SER A N 1
ATOM 3332 C CA . SER B 1 116 ? 263.250 93.639 205.464 1.00 80.81 116 SER A CA 1
ATOM 3333 C C . SER B 1 116 ? 263.504 95.004 204.836 1.00 83.59 116 SER A C 1
ATOM 3334 O O . SER B 1 116 ? 262.780 95.427 203.922 1.00 85.19 116 SER A O 1
ATOM 3337 N N . VAL B 1 117 ? 264.529 95.709 205.320 1.00 76.89 117 VAL A N 1
ATOM 3338 C CA . VAL B 1 117 ? 264.903 96.990 204.732 1.00 77.69 117 VAL A CA 1
ATOM 3339 C C . VAL B 1 117 ? 265.286 96.807 203.271 1.00 76.34 117 VAL A C 1
ATOM 3340 O O . VAL B 1 117 ? 264.890 97.597 202.405 1.00 75.76 117 VAL A O 1
ATOM 3344 N N . GLN B 1 118 ? 266.063 95.761 202.973 1.00 70.34 118 GLN A N 1
ATOM 3345 C CA . GLN B 1 118 ? 266.466 95.517 201.591 1.00 70.83 118 GLN A CA 1
ATOM 3346 C C . GLN B 1 118 ? 265.261 95.229 200.702 1.00 72.87 118 GLN A C 1
ATOM 3347 O O . GLN B 1 118 ? 265.196 95.706 199.562 1.00 78.30 118 GLN A O 1
ATOM 3353 N N . MET B 1 119 ? 264.297 94.454 201.205 1.00 61.16 119 MET A N 1
ATOM 3354 C CA . MET B 1 119 ? 263.101 94.152 200.420 1.00 61.79 119 MET A CA 1
ATOM 3355 C C . MET B 1 119 ? 262.301 95.417 200.123 1.00 65.50 119 MET A C 1
ATOM 3356 O O . MET B 1 119 ? 261.892 95.659 198.976 1.00 72.65 119 MET A O 1
ATOM 3361 N N . GLY B 1 120 ? 262.063 96.234 201.152 1.00 55.46 120 GLY A N 1
ATOM 3362 C CA . GLY B 1 120 ? 261.347 97.481 200.937 1.00 54.33 120 GLY A CA 1
ATOM 3363 C C . GLY B 1 120 ? 262.059 98.394 199.957 1.00 57.05 120 GLY A C 1
ATOM 3364 O O . GLY B 1 120 ? 261.429 99.003 199.083 1.00 57.84 120 GLY A O 1
ATOM 3365 N N . ASN B 1 121 ? 263.385 98.495 200.085 1.00 58.86 121 ASN A N 1
ATOM 3366 C CA . ASN B 1 121 ? 264.160 99.321 199.169 1.00 57.82 121 ASN A CA 1
ATOM 3367 C C . ASN B 1 121 ? 264.039 98.822 197.737 1.00 59.20 121 ASN A C 1
ATOM 3368 O O . ASN B 1 121 ? 263.876 99.620 196.809 1.00 66.23 121 ASN A O 1
ATOM 3373 N N . ALA B 1 122 ? 264.118 97.504 197.534 1.00 44.54 122 ALA A N 1
ATOM 3374 C CA . ALA B 1 122 ? 264.013 96.962 196.182 1.00 48.34 122 ALA A CA 1
ATOM 3375 C C . ALA B 1 122 ? 262.651 97.263 195.569 1.00 49.69 122 ALA A C 1
ATOM 3376 O O . ALA B 1 122 ? 262.559 97.652 194.395 1.00 53.54 122 ALA A O 1
ATOM 3378 N N . LEU B 1 123 ? 261.582 97.103 196.354 1.00 39.62 123 LEU A N 1
ATOM 3379 C CA . LEU B 1 123 ? 260.247 97.404 195.842 1.00 40.35 123 LEU A CA 1
ATOM 3380 C C . LEU B 1 123 ? 260.120 98.876 195.460 1.00 45.68 123 LEU A C 1
ATOM 3381 O O . LEU B 1 123 ? 259.599 99.214 194.384 1.00 51.84 123 LEU A O 1
ATOM 3386 N N . ALA B 1 124 ? 260.607 99.770 196.327 1.00 42.76 124 ALA A N 1
ATOM 3387 C CA . ALA B 1 124 ? 260.520 101.197 196.035 1.00 42.65 124 ALA A CA 1
ATOM 3388 C C . ALA B 1 124 ? 261.328 101.560 194.794 1.00 46.70 124 ALA A C 1
ATOM 3389 O O . ALA B 1 124 ? 260.882 102.364 193.965 1.00 49.84 124 ALA A O 1
ATOM 3391 N N . TYR B 1 125 ? 262.521 100.976 194.651 1.00 42.46 125 TYR A N 1
ATOM 3392 C CA . TYR B 1 125 ? 263.351 101.234 193.478 1.00 43.19 125 TYR A CA 1
ATOM 3393 C C . TYR B 1 125 ? 262.639 100.813 192.202 1.00 45.58 125 TYR A C 1
ATOM 3394 O O . TYR B 1 125 ? 262.647 101.541 191.201 1.00 48.72 125 TYR A O 1
ATOM 3403 N N . THR B 1 126 ? 262.033 99.622 192.211 1.00 37.60 126 THR A N 1
ATOM 3404 C CA . THR B 1 126 ? 261.352 99.143 191.011 1.00 38.87 126 THR A CA 1
ATOM 3405 C C . THR B 1 126 ? 260.184 100.049 190.644 1.00 39.48 126 THR A C 1
ATOM 3406 O O . THR B 1 126 ? 259.995 100.389 189.466 1.00 45.15 126 THR A O 1
ATOM 3410 N N . PHE B 1 127 ? 259.400 100.470 191.641 1.00 35.28 127 PHE A N 1
ATOM 3411 C CA . PHE B 1 127 ? 258.290 101.377 191.360 1.00 34.52 127 PHE A CA 1
ATOM 3412 C C . PHE B 1 127 ? 258.788 102.695 190.770 1.00 39.05 127 PHE A C 1
ATOM 3413 O O . PHE B 1 127 ? 258.221 103.205 189.792 1.00 46.10 127 PHE A O 1
ATOM 3421 N N . ASP B 1 128 ? 259.859 103.252 191.345 1.00 40.30 128 ASP A N 1
ATOM 3422 C CA . ASP B 1 128 ? 260.397 104.520 190.858 1.00 39.85 128 ASP A CA 1
ATOM 3423 C C . ASP B 1 128 ? 260.878 104.402 189.416 1.00 40.81 128 ASP A C 1
ATOM 3424 O O . ASP B 1 128 ? 260.599 105.275 188.579 1.00 41.18 128 ASP A O 1
ATOM 3429 N N . GLN B 1 129 ? 261.606 103.325 189.109 1.00 36.09 129 GLN A N 1
ATOM 3430 C CA . GLN B 1 129 ? 262.096 103.121 187.750 1.00 33.36 129 GLN A CA 1
ATOM 3431 C C . GLN B 1 129 ? 260.945 102.992 186.763 1.00 36.96 129 GLN A C 1
ATOM 3432 O O . GLN B 1 129 ? 261.000 103.548 185.657 1.00 42.31 129 GLN A O 1
ATOM 3438 N N . ASN B 1 130 ? 259.895 102.254 187.137 1.00 36.94 130 ASN A N 1
ATOM 3439 C CA . ASN B 1 130 ? 258.754 102.105 186.240 1.00 32.83 130 ASN A CA 1
ATOM 3440 C C . ASN B 1 130 ? 258.075 103.445 185.978 1.00 34.70 130 ASN A C 1
ATOM 3441 O O . ASN B 1 130 ? 257.668 103.732 184.844 1.00 40.58 130 ASN A O 1
ATOM 3446 N N . VAL B 1 131 ? 257.945 104.281 187.011 1.00 30.72 131 VAL A N 1
ATOM 3447 C CA . VAL B 1 131 ? 257.320 105.590 186.817 1.00 27.70 131 VAL A CA 1
ATOM 3448 C C . VAL B 1 131 ? 258.157 106.453 185.876 1.00 32.47 131 VAL A C 1
ATOM 3449 O O . VAL B 1 131 ? 257.623 107.133 184.986 1.00 44.01 131 VAL A O 1
ATOM 3453 N N . ALA B 1 132 ? 259.482 106.432 186.046 1.00 34.71 132 ALA A N 1
ATOM 3454 C CA . ALA B 1 132 ? 260.345 107.199 185.148 1.00 35.18 132 ALA A CA 1
ATOM 3455 C C . ALA B 1 132 ? 260.221 106.717 183.704 1.00 38.96 132 ALA A C 1
ATOM 3456 O O . ALA B 1 132 ? 260.155 107.527 182.766 1.00 34.05 132 ALA A O 1
ATOM 3458 N N . ALA B 1 133 ? 260.190 105.396 183.505 1.00 36.62 133 ALA A N 1
ATOM 3459 C CA . ALA B 1 133 ? 260.052 104.857 182.155 1.00 23.14 133 ALA A CA 1
ATOM 3460 C C . ALA B 1 133 ? 258.719 105.253 181.534 1.00 22.78 133 ALA A C 1
ATOM 3461 O O . ALA B 1 133 ? 258.647 105.545 180.334 1.00 33.08 133 ALA A O 1
ATOM 3463 N N . MET B 1 134 ? 257.649 105.265 182.333 1.00 24.43 134 MET A N 1
ATOM 3464 C CA . MET B 1 134 ? 256.357 105.697 181.808 1.00 28.50 134 MET A CA 1
ATOM 3465 C C . MET B 1 134 ? 256.378 107.168 181.418 1.00 30.55 134 MET A C 1
ATOM 3466 O O . MET B 1 134 ? 255.750 107.560 180.428 1.00 34.48 134 MET A O 1
ATOM 3471 N N . ILE B 1 135 ? 257.089 108.002 182.181 1.00 37.09 135 ILE A N 1
ATOM 3472 C CA . ILE B 1 135 ? 257.208 109.408 181.795 1.00 34.69 135 ILE A CA 1
ATOM 3473 C C . ILE B 1 135 ? 257.932 109.535 180.458 1.00 34.47 135 ILE A C 1
ATOM 3474 O O . ILE B 1 135 ? 257.528 110.312 179.582 1.00 25.98 135 ILE A O 1
ATOM 3479 N N . ALA B 1 136 ? 259.007 108.764 180.273 1.00 40.34 136 ALA A N 1
ATOM 3480 C CA . ALA B 1 136 ? 259.717 108.801 178.994 1.00 32.95 136 ALA A CA 1
ATOM 3481 C C . ALA B 1 136 ? 258.822 108.345 177.843 1.00 33.43 136 ALA A C 1
ATOM 3482 O O . ALA B 1 136 ? 258.829 108.947 176.760 1.00 36.68 136 ALA A O 1
ATOM 3484 N N . GLN B 1 137 ? 258.041 107.283 178.060 1.00 39.57 137 GLN A N 1
ATOM 3485 C CA . GLN B 1 137 ? 257.150 106.795 177.009 1.00 32.27 137 GLN A CA 1
ATOM 3486 C C . GLN B 1 137 ? 256.057 107.808 176.690 1.00 31.10 137 GLN A C 1
ATOM 3487 O O . GLN B 1 137 ? 255.636 107.930 175.535 1.00 31.27 137 GLN A O 1
ATOM 3493 N N . ALA B 1 138 ? 255.577 108.534 177.701 1.00 31.08 138 ALA A N 1
ATOM 3494 C CA . ALA B 1 138 ? 254.638 109.621 177.444 1.00 31.39 138 ALA A CA 1
ATOM 3495 C C . ALA B 1 138 ? 255.292 110.717 176.617 1.00 34.73 138 ALA A C 1
ATOM 3496 O O . ALA B 1 138 ? 254.643 111.342 175.770 1.00 33.67 138 ALA A O 1
ATOM 3498 N N . ALA B 1 139 ? 256.576 110.977 176.864 1.00 46.30 139 ALA A N 1
ATOM 3499 C CA . ALA B 1 139 ? 257.293 111.968 176.068 1.00 40.54 139 ALA A CA 1
ATOM 3500 C C . ALA B 1 139 ? 257.411 111.537 174.611 1.00 38.26 139 ALA A C 1
ATOM 35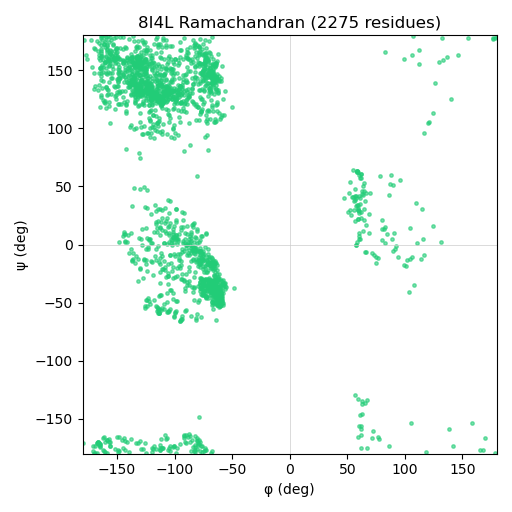01 O O . ALA B 1 139 ? 257.298 112.365 173.701 1.00 33.21 139 ALA A O 1
ATOM 3503 N N . ARG B 1 140 ? 257.640 110.248 174.367 1.00 47.04 140 ARG A N 1
ATOM 3504 C CA . ARG B 1 140 ? 257.927 109.754 173.024 1.00 42.64 140 ARG A CA 1
ATOM 3505 C C . ARG B 1 140 ? 256.682 109.442 172.193 1.00 45.43 140 ARG A C 1
ATOM 3506 O O . ARG B 1 140 ? 256.811 108.831 171.128 1.00 44.97 140 ARG A O 1
ATOM 3514 N N . THR B 1 141 ? 255.491 109.833 172.642 1.00 52.61 141 THR A N 1
ATOM 3515 C CA . THR B 1 141 ? 254.255 109.535 171.918 1.00 49.46 141 THR A CA 1
ATOM 3516 C C . THR B 1 141 ? 253.954 110.674 170.949 1.00 52.37 141 THR A C 1
ATOM 3517 O O . THR B 1 141 ? 253.668 111.800 171.370 1.00 55.19 141 THR A O 1
ATOM 3521 N N . SER B 1 142 ? 254.011 110.378 169.648 1.00 59.42 142 SER A N 1
ATOM 3522 C CA . SER B 1 142 ? 253.859 111.422 168.638 1.00 61.05 142 SER A CA 1
ATOM 3523 C C . SER B 1 142 ? 252.417 111.904 168.529 1.00 61.02 142 SER A C 1
ATOM 3524 O O . SER B 1 142 ? 252.169 113.113 168.450 1.00 60.67 142 SER A O 1
ATOM 3527 N N . THR B 1 143 ? 251.456 110.985 168.517 1.00 62.69 143 THR A N 1
ATOM 3528 C CA . THR B 1 143 ? 250.059 111.311 168.262 1.00 60.63 143 THR A CA 1
ATOM 3529 C C . THR B 1 143 ? 249.236 111.113 169.528 1.00 62.92 143 THR A C 1
ATOM 3530 O O . THR B 1 143 ? 249.279 110.042 170.142 1.00 64.52 143 THR A O 1
ATOM 3534 N N . ASN B 1 144 ? 248.487 112.144 169.905 1.00 49.24 144 ASN A N 1
ATOM 3535 C CA . ASN B 1 144 ? 247.630 112.071 171.075 1.00 46.54 144 ASN A CA 1
ATOM 3536 C C . ASN B 1 144 ? 246.501 111.066 170.843 1.00 54.58 144 ASN A C 1
ATOM 3537 O O . ASN B 1 144 ? 246.044 110.886 169.711 1.00 58.78 144 ASN A O 1
ATOM 3542 N N . PRO B 1 145 ? 246.049 110.378 171.897 1.00 48.98 145 PRO A N 1
ATOM 3543 C CA . PRO B 1 145 ? 244.873 109.504 171.744 1.00 45.56 145 PRO A CA 1
ATOM 3544 C C . PRO B 1 145 ? 243.641 110.235 171.243 1.00 47.57 145 PRO A C 1
ATOM 3545 O O . PRO B 1 145 ? 242.835 109.642 170.515 1.00 49.21 145 PRO A O 1
ATOM 3549 N N . ASN B 1 146 ? 243.465 111.500 171.612 1.00 42.57 146 ASN A N 1
ATOM 3550 C CA . ASN B 1 146 ? 242.452 112.361 171.018 1.00 38.48 146 ASN A CA 1
ATOM 3551 C C . ASN B 1 146 ? 243.116 113.188 169.926 1.00 45.38 146 ASN A C 1
ATOM 3552 O O . ASN B 1 146 ? 244.168 113.792 170.157 1.00 53.04 146 ASN A O 1
ATOM 3557 N N . THR B 1 147 ? 242.505 113.210 168.739 1.00 49.21 147 THR A N 1
ATOM 3558 C CA . THR B 1 147 ? 243.181 113.767 167.570 1.00 51.91 147 THR A CA 1
ATOM 3559 C C . THR B 1 147 ? 243.433 115.264 167.715 1.00 55.27 147 THR A C 1
ATOM 3560 O O . THR B 1 147 ? 244.511 115.752 167.352 1.00 57.51 147 THR A O 1
ATOM 3564 N N . ASP B 1 148 ? 242.463 116.009 168.252 1.00 51.88 148 ASP A N 1
ATOM 3565 C CA . ASP B 1 148 ? 242.609 117.460 168.332 1.00 56.82 148 ASP A CA 1
ATOM 3566 C C . ASP B 1 148 ? 243.780 117.862 169.222 1.00 57.91 148 ASP A C 1
ATOM 3567 O O . ASP B 1 148 ? 244.549 118.766 168.877 1.00 57.96 148 ASP A O 1
ATOM 3572 N N . LEU B 1 149 ? 243.932 117.206 170.368 1.00 46.90 149 LEU A N 1
ATOM 3573 C CA . LEU B 1 149 ? 244.934 117.621 171.334 1.00 46.18 149 LEU A CA 1
ATOM 3574 C C . LEU B 1 149 ? 246.345 117.370 170.798 1.00 50.65 149 LEU A C 1
ATOM 3575 O O . LEU B 1 149 ? 246.565 116.445 170.013 1.00 48.55 149 LEU A O 1
ATOM 3580 N N . PRO B 1 150 ? 247.314 118.192 171.197 1.00 47.21 150 PRO A N 1
ATOM 3581 C CA . PRO B 1 150 ? 248.688 118.012 170.712 1.00 45.09 150 PRO A CA 1
ATOM 3582 C C . PRO B 1 150 ? 249.351 116.804 171.357 1.00 46.34 150 PRO A C 1
ATOM 3583 O O . PRO B 1 150 ? 248.892 116.259 172.361 1.00 52.16 150 PRO A O 1
ATOM 3587 N N . GLY B 1 151 ? 250.465 116.387 170.754 1.00 40.21 151 GLY A N 1
ATOM 3588 C CA . GLY B 1 151 ? 251.192 115.218 171.181 1.00 40.13 151 GLY A CA 1
ATOM 3589 C C . GLY B 1 151 ? 252.536 115.548 171.806 1.00 43.55 151 GLY A C 1
ATOM 3590 O O . GLY B 1 151 ? 252.897 116.708 172.011 1.00 52.34 151 GLY A O 1
ATOM 3591 N N . GLY B 1 152 ? 253.282 114.489 172.112 1.00 34.74 152 GLY A N 1
ATOM 3592 C CA . GLY B 1 152 ? 254.572 114.655 172.747 1.00 38.51 152 GLY A CA 1
ATOM 3593 C C . GLY B 1 152 ? 255.616 115.229 171.810 1.00 42.72 152 GLY A C 1
ATOM 3594 O O . GLY B 1 152 ? 255.517 115.146 170.586 1.00 51.84 152 GLY A O 1
ATOM 3595 N N . THR B 1 153 ? 256.647 115.823 172.406 1.00 35.90 153 THR A N 1
ATOM 3596 C CA . THR B 1 153 ? 257.695 116.488 171.645 1.00 36.55 153 THR A CA 1
ATOM 3597 C C . THR B 1 153 ? 259.060 116.111 172.198 1.00 29.87 153 THR A C 1
ATOM 3598 O O . THR B 1 153 ? 259.197 115.750 173.369 1.00 35.04 153 THR A O 1
ATOM 3602 N N . ARG B 1 154 ? 260.071 116.197 171.337 1.00 30.19 154 ARG A N 1
ATOM 3603 C CA . ARG B 1 154 ? 261.454 115.939 171.707 1.00 36.88 154 ARG A CA 1
ATOM 3604 C C . ARG B 1 154 ? 262.322 117.103 171.257 1.00 45.18 154 ARG A C 1
ATOM 3605 O O . ARG B 1 154 ? 262.104 117.672 170.184 1.00 52.08 154 ARG A O 1
ATOM 3613 N N . ILE B 1 155 ? 263.305 117.455 172.082 1.00 45.45 155 ILE A N 1
ATOM 3614 C CA . ILE B 1 155 ? 264.214 118.563 171.810 1.00 42.25 155 ILE A CA 1
ATOM 3615 C C . ILE B 1 155 ? 265.613 118.000 171.617 1.00 43.63 155 ILE A C 1
ATOM 3616 O O . ILE B 1 155 ? 266.146 117.323 172.504 1.00 49.76 155 ILE A O 1
ATOM 3621 N N . LYS B 1 156 ? 266.208 118.294 170.467 1.00 50.55 156 LYS A N 1
ATOM 3622 C CA . LYS B 1 156 ? 267.437 117.659 170.019 1.00 50.15 156 LYS A CA 1
ATOM 3623 C C . LYS B 1 156 ? 268.627 118.597 170.162 1.00 51.29 156 LYS A C 1
ATOM 3624 O O . LYS B 1 156 ? 268.537 119.787 169.845 1.00 59.33 156 LYS A O 1
ATOM 3630 N N . ILE B 1 157 ? 269.740 118.050 170.647 1.00 48.30 157 ILE A N 1
ATOM 3631 C CA . ILE B 1 157 ? 270.994 118.786 170.759 1.00 50.24 157 ILE A CA 1
ATOM 3632 C C . ILE B 1 157 ? 271.992 118.212 169.762 1.00 53.92 157 ILE A C 1
ATOM 3633 O O . ILE B 1 157 ? 272.678 117.224 170.048 1.00 56.81 157 ILE A O 1
ATOM 3638 N N . LEU B 1 158 ? 272.069 118.822 168.582 1.00 66.90 158 LEU A N 1
ATOM 3639 C CA . LEU B 1 158 ? 273.000 118.377 167.555 1.00 66.20 158 LEU A CA 1
ATOM 3640 C C . LEU B 1 158 ? 274.425 118.760 167.935 1.00 68.05 158 LEU A C 1
ATOM 3641 O O . LEU B 1 158 ? 274.679 119.869 168.413 1.00 71.63 158 LEU A O 1
ATOM 3646 N N . LYS B 1 159 ? 275.361 117.835 167.722 1.00 72.53 159 LYS A N 1
ATOM 3647 C CA . LYS B 1 159 ? 276.740 118.031 168.148 1.00 74.35 159 LYS A CA 1
ATOM 3648 C C . LYS B 1 159 ? 277.720 118.150 166.988 1.00 79.21 159 LYS A C 1
ATOM 3649 O O . LYS B 1 159 ? 278.395 119.175 166.862 1.00 79.60 159 LYS A O 1
ATOM 3655 N N . SER B 1 160 ? 277.808 117.147 166.124 1.00 98.70 160 SER A N 1
ATOM 3656 C CA . SER B 1 160 ? 278.838 117.121 165.086 1.00 98.09 160 SER A CA 1
ATOM 3657 C C . SER B 1 160 ? 278.487 116.025 164.085 1.00 100.70 160 SER A C 1
ATOM 3658 O O . SER B 1 160 ? 277.392 115.450 164.124 1.00 101.68 160 SER A O 1
ATOM 3661 N N . GLY B 1 161 ? 279.423 115.737 163.184 1.00 102.36 161 GLY A N 1
ATOM 3662 C CA . GLY B 1 161 ? 279.291 114.696 162.189 1.00 102.21 161 GLY A CA 1
ATOM 3663 C C . GLY B 1 161 ? 279.688 113.309 162.638 1.00 102.45 161 GLY A C 1
ATOM 3664 O O . GLY B 1 161 ? 279.705 112.385 161.817 1.00 100.60 161 GLY A O 1
ATOM 3665 N N . THR B 1 162 ? 280.017 113.130 163.915 1.00 106.78 162 THR A N 1
ATOM 3666 C CA . THR B 1 162 ? 280.324 111.807 164.437 1.00 107.31 162 THR A CA 1
ATOM 3667 C C . THR B 1 162 ? 279.085 110.918 164.382 1.00 106.79 162 THR A C 1
ATOM 3668 O O . THR B 1 162 ? 277.964 111.361 164.639 1.00 103.40 162 THR A O 1
ATOM 3672 N N . ALA B 1 163 ? 279.295 109.649 164.038 1.00 109.80 163 ALA A N 1
ATOM 3673 C CA . ALA B 1 163 ? 278.188 108.722 163.856 1.00 109.81 163 ALA A CA 1
ATOM 3674 C C . ALA B 1 163 ? 277.498 108.446 165.193 1.00 110.80 163 ALA A C 1
ATOM 3675 O O . ALA B 1 163 ? 277.887 108.957 166.248 1.00 106.78 163 ALA A O 1
ATOM 3677 N N . ASN B 1 164 ? 276.448 107.623 165.141 1.0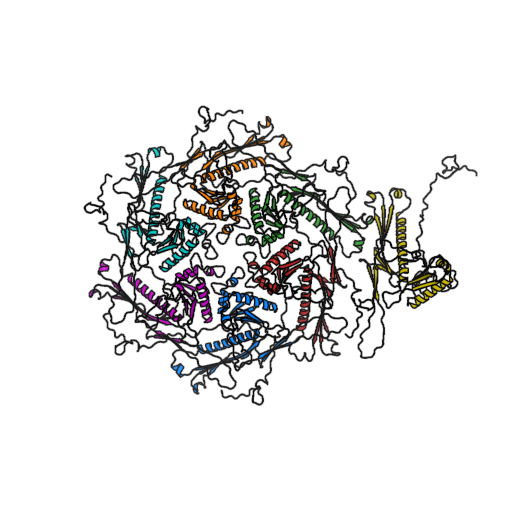0 115.97 164 ASN A N 1
ATOM 3678 C CA . ASN B 1 164 ? 275.669 107.299 166.330 1.00 115.12 164 ASN A CA 1
ATOM 3679 C C . ASN B 1 164 ? 276.543 106.650 167.395 1.00 114.06 164 ASN A C 1
ATOM 3680 O O . ASN B 1 164 ? 276.982 105.506 167.238 1.00 113.71 164 ASN A O 1
ATOM 3685 N N . THR B 1 165 ? 276.796 107.374 168.481 1.00 87.96 165 THR A N 1
ATOM 3686 C CA . THR B 1 165 ? 277.682 106.907 169.538 1.00 88.72 165 THR A CA 1
ATOM 3687 C C . THR B 1 165 ? 277.288 107.624 170.824 1.00 86.28 165 THR A C 1
ATOM 3688 O O . THR B 1 165 ? 276.524 108.592 170.807 1.00 80.70 165 THR A O 1
ATOM 3692 N N . ALA B 1 166 ? 277.805 107.124 171.947 1.00 73.00 166 ALA A N 1
ATOM 3693 C CA . ALA B 1 166 ? 277.651 107.804 173.225 1.00 70.58 166 ALA A CA 1
ATOM 3694 C C . ALA B 1 166 ? 278.612 108.974 173.383 1.00 69.99 166 ALA A C 1
ATOM 3695 O O . ALA B 1 166 ? 278.508 109.717 174.367 1.00 67.04 166 ALA A O 1
ATOM 3697 N N . ALA B 1 167 ? 279.543 109.151 172.442 1.00 63.79 167 ALA A N 1
ATOM 3698 C CA . ALA B 1 167 ? 280.433 110.305 172.482 1.00 60.94 167 ALA A CA 1
ATOM 3699 C C . ALA B 1 167 ? 279.668 111.606 172.289 1.00 62.02 167 ALA A C 1
ATOM 3700 O O . ALA B 1 167 ? 280.110 112.659 172.762 1.00 62.89 167 ALA A O 1
ATOM 3702 N N . ALA B 1 168 ? 278.530 111.558 171.594 1.00 59.27 168 ALA A N 1
ATOM 3703 C CA . ALA B 1 168 ? 277.682 112.740 171.483 1.00 57.69 168 ALA A CA 1
ATOM 3704 C C . ALA B 1 168 ? 277.082 113.112 172.832 1.00 60.57 168 ALA A C 1
ATOM 3705 O O . ALA B 1 168 ? 277.016 114.295 173.184 1.00 61.38 168 ALA A O 1
ATOM 3707 N N . VAL B 1 169 ? 276.636 112.115 173.599 1.00 61.11 169 VAL A N 1
ATOM 3708 C CA . VAL B 1 169 ? 276.102 112.378 174.931 1.00 57.10 169 VAL A CA 1
ATOM 3709 C C . VAL B 1 169 ? 277.206 112.861 175.862 1.00 59.51 169 VAL A C 1
ATOM 3710 O O . VAL B 1 169 ? 276.983 113.723 176.720 1.00 57.94 169 VAL A O 1
ATOM 3714 N N . ALA B 1 170 ? 278.416 112.320 175.707 1.00 63.71 170 ALA A N 1
ATOM 3715 C CA . ALA B 1 170 ? 279.524 112.696 176.577 1.00 61.80 170 ALA A CA 1
ATOM 3716 C C . ALA B 1 170 ? 280.056 114.100 176.312 1.00 62.09 170 ALA A C 1
ATOM 3717 O O . ALA B 1 170 ? 280.861 114.593 177.109 1.00 61.25 170 ALA A O 1
ATOM 3719 N N . ALA B 1 171 ? 279.639 114.752 175.227 1.00 61.34 171 ALA A N 1
ATOM 3720 C CA . ALA B 1 171 ? 280.187 116.045 174.838 1.00 59.02 171 ALA A CA 1
ATOM 3721 C C . ALA B 1 171 ? 279.260 117.218 175.132 1.00 58.45 171 ALA A C 1
ATOM 3722 O O . ALA B 1 171 ? 279.608 118.356 174.807 1.00 63.21 171 ALA A O 1
ATOM 3724 N N . VAL B 1 172 ? 278.099 116.978 175.742 1.00 57.48 172 VAL A N 1
ATOM 3725 C CA . VAL B 1 172 ? 277.135 118.049 175.972 1.00 60.71 172 VAL A CA 1
ATOM 3726 C C . VAL B 1 172 ? 277.678 119.017 177.015 1.00 61.04 172 VAL A C 1
ATOM 3727 O O . VAL B 1 172 ? 278.168 118.606 178.075 1.00 61.81 172 VAL A O 1
ATOM 3731 N N . THR B 1 173 ? 277.595 120.313 176.718 1.00 50.88 173 THR A N 1
ATOM 3732 C CA . THR B 1 173 ? 278.085 121.361 177.599 1.00 49.37 173 THR A CA 1
ATOM 3733 C C . THR B 1 173 ? 276.925 122.001 178.361 1.00 53.27 173 THR A C 1
ATOM 3734 O O . THR B 1 173 ? 275.776 121.560 178.286 1.00 60.11 173 THR A O 1
ATOM 3738 N N . GLY B 1 174 ? 277.237 123.060 179.108 1.00 45.28 174 GLY A N 1
ATOM 3739 C CA . GLY B 1 174 ? 276.252 123.735 179.932 1.00 42.96 174 GLY A CA 1
ATOM 3740 C C . GLY B 1 174 ? 275.435 124.785 179.204 1.00 49.93 174 GLY A C 1
ATOM 3741 O O . GLY B 1 174 ? 274.243 124.955 179.482 1.00 54.05 174 GLY A O 1
ATOM 3742 N N . THR B 1 175 ? 276.068 125.504 178.273 1.00 51.08 175 THR A N 1
ATOM 3743 C CA . THR B 1 175 ? 275.331 126.465 177.459 1.00 50.31 175 THR A CA 1
ATOM 3744 C C . THR B 1 175 ? 274.281 125.763 176.608 1.00 49.19 175 THR A C 1
ATOM 3745 O O . THR B 1 175 ? 273.166 126.272 176.430 1.00 43.70 175 THR A O 1
ATOM 3749 N N . ASP B 1 176 ? 274.622 124.586 176.077 1.00 46.33 176 ASP A N 1
ATOM 3750 C CA . ASP B 1 176 ? 273.648 123.789 175.343 1.00 45.20 176 ASP A CA 1
ATOM 3751 C C . ASP B 1 176 ? 272.481 123.393 176.237 1.00 49.50 176 ASP A C 1
ATOM 3752 O O . ASP B 1 176 ? 271.324 123.418 175.807 1.00 54.51 176 ASP A O 1
ATOM 3757 N N . LEU B 1 177 ? 272.768 123.026 177.488 1.00 38.75 177 LEU A N 1
ATOM 3758 C CA . LEU B 1 177 ? 271.701 122.669 178.417 1.00 35.72 177 LEU A CA 1
ATOM 3759 C C . LEU B 1 177 ? 270.800 123.861 178.715 1.00 36.31 177 LEU A C 1
ATOM 3760 O O . LEU B 1 177 ? 269.576 123.715 178.797 1.00 43.02 177 LEU A O 1
ATOM 3765 N N . ALA B 1 178 ? 271.385 125.049 178.884 1.00 32.94 178 ALA A N 1
ATOM 3766 C CA . ALA B 1 178 ? 270.574 126.239 179.132 1.00 32.64 178 ALA A CA 1
ATOM 3767 C C . ALA B 1 178 ? 269.689 126.565 177.934 1.00 36.56 178 ALA A C 1
ATOM 3768 O O . ALA B 1 178 ? 268.503 126.891 178.093 1.00 34.58 178 ALA A O 1
ATOM 3770 N N . THR B 1 179 ? 270.247 126.475 176.724 1.00 37.88 179 THR A N 1
ATOM 3771 C CA . THR B 1 179 ? 269.449 126.714 175.525 1.00 33.50 179 THR A CA 1
ATOM 3772 C C . THR B 1 179 ? 268.329 125.689 175.396 1.00 32.54 179 THR A C 1
ATOM 3773 O O . THR B 1 179 ? 267.202 126.033 175.020 1.00 37.23 179 THR A O 1
ATOM 3777 N N . ALA B 1 180 ? 268.620 124.424 175.708 1.00 32.87 180 ALA A N 1
ATOM 3778 C CA . ALA B 1 180 ? 267.594 123.388 175.658 1.00 29.90 180 ALA A CA 1
ATOM 3779 C C . ALA B 1 180 ? 266.490 123.653 176.671 1.00 33.20 180 ALA A C 1
ATOM 3780 O O . ALA B 1 180 ? 265.309 123.443 176.380 1.00 40.72 180 ALA A O 1
ATOM 3782 N N . LEU B 1 181 ? 266.854 124.107 177.871 1.00 28.15 181 LEU A N 1
ATOM 3783 C CA . LEU B 1 181 ? 265.845 124.417 178.878 1.00 28.63 181 LEU A CA 1
ATOM 3784 C C . LEU B 1 181 ? 264.964 125.582 178.442 1.00 33.30 181 LEU A C 1
ATOM 3785 O O . LEU B 1 181 ? 263.746 125.565 178.658 1.00 40.78 181 LEU A O 1
ATOM 3790 N N . PHE B 1 182 ? 265.557 126.600 177.816 1.00 36.10 182 PHE A N 1
ATOM 3791 C CA . PHE B 1 182 ? 264.745 127.718 177.336 1.00 29.74 182 PHE A CA 1
ATOM 3792 C C . PHE B 1 182 ? 263.844 127.297 176.178 1.00 32.09 182 PHE A C 1
ATOM 3793 O O . PHE B 1 182 ? 262.697 127.754 176.077 1.00 33.33 182 PHE A O 1
ATOM 3801 N N . SER B 1 183 ? 264.335 126.418 175.301 1.00 35.99 183 SER A N 1
ATOM 3802 C CA . SER B 1 183 ? 263.482 125.872 174.248 1.00 33.09 183 SER A CA 1
ATOM 3803 C C . SER B 1 183 ? 262.331 125.066 174.836 1.00 37.77 183 SER A C 1
ATOM 3804 O O . SER B 1 183 ? 261.201 125.123 174.337 1.00 40.11 183 SER A O 1
ATOM 3807 N N . ALA B 1 184 ? 262.606 124.296 175.891 1.00 30.18 184 ALA A N 1
ATOM 3808 C CA . ALA B 1 184 ? 261.553 123.541 176.560 1.00 23.48 184 ALA A CA 1
ATOM 3809 C C . ALA B 1 184 ? 260.510 124.468 177.163 1.00 28.93 184 ALA A C 1
ATOM 3810 O O . ALA B 1 184 ? 259.309 124.190 177.092 1.00 30.51 184 ALA A O 1
ATOM 3812 N N . ALA B 1 185 ? 260.949 125.574 177.766 1.00 33.04 185 ALA A N 1
ATOM 3813 C CA . ALA B 1 185 ? 259.999 126.544 178.305 1.00 29.51 185 ALA A CA 1
ATOM 3814 C C . ALA B 1 185 ? 259.147 127.160 177.200 1.00 31.12 185 ALA A C 1
ATOM 3815 O O . ALA B 1 185 ? 257.932 127.332 177.362 1.00 31.96 185 ALA A O 1
ATOM 3817 N N . GLU B 1 186 ? 259.767 127.496 176.065 1.00 32.60 186 GLU A N 1
ATOM 3818 C CA . GLU B 1 186 ? 259.006 128.053 174.948 1.00 29.67 186 GLU A CA 1
ATOM 3819 C C . GLU B 1 186 ? 257.972 127.058 174.430 1.00 35.42 186 GLU A C 1
ATOM 3820 O O . GLU B 1 186 ? 256.813 127.421 174.186 1.00 40.82 186 GLU A O 1
ATOM 3826 N N . GLN B 1 187 ? 258.369 125.793 174.266 1.00 39.49 187 GLN A N 1
ATOM 3827 C CA . GLN B 1 187 ? 257.434 124.770 173.802 1.00 32.50 187 GLN A CA 1
ATOM 3828 C C . GLN B 1 187 ? 256.313 124.548 174.809 1.00 26.02 187 GLN A C 1
ATOM 3829 O O . GLN B 1 187 ? 255.156 124.342 174.426 1.00 24.56 187 GLN A O 1
ATOM 3835 N N . MET B 1 188 ? 256.637 124.579 176.102 1.00 32.78 188 MET A N 1
ATOM 3836 C CA . MET B 1 188 ? 255.616 124.429 177.132 1.00 29.19 188 MET A CA 1
ATOM 3837 C C . MET B 1 188 ? 254.616 125.573 177.073 1.00 31.81 188 MET A C 1
ATOM 3838 O O . MET B 1 188 ? 253.413 125.369 177.272 1.00 36.66 188 MET A O 1
ATOM 3843 N N . ASP B 1 189 ? 255.097 126.787 176.801 1.00 39.78 189 ASP A N 1
ATOM 3844 C CA . ASP B 1 189 ? 254.198 127.930 176.679 1.00 36.77 189 ASP A CA 1
ATOM 3845 C C . ASP B 1 189 ? 253.358 127.861 175.409 1.00 30.80 189 ASP A C 1
ATOM 3846 O O . ASP B 1 189 ? 252.239 128.384 175.383 1.00 33.53 189 ASP A O 1
ATOM 3851 N N . ILE B 1 190 ? 253.878 127.236 174.351 1.00 35.40 190 ILE A N 1
ATOM 3852 C CA . ILE B 1 190 ? 253.110 127.115 173.114 1.00 31.27 190 ILE A CA 1
ATOM 3853 C C . ILE B 1 190 ? 251.870 126.251 173.329 1.00 35.86 190 ILE A C 1
ATOM 3854 O O . ILE B 1 190 ? 250.796 126.541 172.791 1.00 39.16 190 ILE A O 1
ATOM 3859 N N . ASN B 1 191 ? 251.989 125.194 174.133 1.00 36.23 191 ASN A N 1
ATOM 3860 C CA . ASN B 1 191 ? 250.891 124.266 174.385 1.00 28.53 191 ASN A CA 1
ATOM 3861 C C . ASN B 1 191 ? 249.898 124.773 175.427 1.00 37.13 191 ASN A C 1
ATOM 3862 O O . ASN B 1 191 ? 249.082 123.981 175.910 1.00 38.90 191 ASN A O 1
ATOM 3867 N N . ASN B 1 192 ? 249.954 126.058 175.786 1.00 34.89 192 ASN A N 1
ATOM 3868 C CA . ASN B 1 192 ? 249.014 126.675 176.726 1.00 29.68 192 ASN A CA 1
ATOM 3869 C C . ASN B 1 192 ? 249.033 125.993 178.091 1.00 33.74 192 ASN A C 1
ATOM 3870 O O . ASN B 1 192 ? 248.024 125.972 178.799 1.00 36.41 192 ASN A O 1
ATOM 3875 N N . LEU B 1 193 ? 250.177 125.436 178.471 1.00 37.59 193 LEU A N 1
ATOM 3876 C CA . LEU B 1 193 ? 250.292 124.772 179.756 1.00 35.51 193 LEU A CA 1
ATOM 3877 C C . LEU B 1 193 ? 250.291 125.801 180.885 1.00 42.34 193 LEU A C 1
ATOM 3878 O O . LEU B 1 193 ? 250.694 126.950 180.685 1.00 48.97 193 LEU A O 1
ATOM 3883 N N . PRO B 1 194 ? 249.836 125.419 182.078 1.00 47.89 194 PRO A N 1
ATOM 3884 C CA . PRO B 1 194 ? 249.865 126.352 183.209 1.00 45.52 194 PRO A CA 1
ATOM 3885 C C . PRO B 1 194 ? 251.292 126.721 183.589 1.00 51.21 194 PRO A C 1
ATOM 3886 O O . PRO B 1 194 ? 252.249 125.993 183.316 1.00 54.39 194 PRO A O 1
ATOM 3890 N N . GLU B 1 195 ? 251.426 127.882 184.225 1.00 66.80 195 GLU A N 1
ATOM 3891 C CA . GLU B 1 195 ? 252.728 128.461 184.528 1.00 68.69 195 GLU A CA 1
ATOM 3892 C C . GLU B 1 195 ? 253.318 127.972 185.843 1.00 69.78 195 GLU A C 1
ATOM 3893 O O . GLU B 1 195 ? 254.399 128.431 186.224 1.00 69.03 195 GLU A O 1
ATOM 3899 N N . GLU B 1 196 ? 252.647 127.064 186.543 1.00 82.15 196 GLU A N 1
ATOM 3900 C CA . GLU B 1 196 ? 253.120 126.562 187.821 1.00 79.97 196 GLU A CA 1
ATOM 3901 C C . GLU B 1 196 ? 253.386 125.064 187.735 1.00 81.60 196 GLU A C 1
ATOM 3902 O O . GLU B 1 196 ? 252.829 124.359 186.889 1.00 80.35 196 GLU A O 1
ATOM 3908 N N . ASP B 1 197 ? 254.259 124.593 188.627 1.00 66.62 197 ASP A N 1
ATOM 3909 C CA . ASP B 1 197 ? 254.557 123.168 188.782 1.00 61.74 197 ASP A CA 1
ATOM 3910 C C . ASP B 1 197 ? 255.142 122.567 187.505 1.00 59.69 197 ASP A C 1
ATOM 3911 O O . ASP B 1 197 ? 254.618 121.601 186.949 1.00 62.54 197 ASP A O 1
ATOM 3916 N N . ARG B 1 198 ? 256.246 123.146 187.043 1.00 48.38 198 ARG A N 1
ATOM 3917 C CA . ARG B 1 198 ? 257.031 122.590 185.950 1.00 45.69 198 ARG A CA 1
ATOM 3918 C C . ARG B 1 198 ? 258.339 122.056 186.512 1.00 41.85 198 ARG A C 1
ATOM 3919 O O . ARG B 1 198 ? 259.092 122.799 187.149 1.00 49.38 198 ARG A O 1
ATOM 3927 N N . TYR B 1 199 ? 258.609 120.777 186.274 1.00 29.78 199 TYR A N 1
ATOM 3928 C CA . TYR B 1 199 ? 259.749 120.100 186.869 1.00 31.45 199 TYR A CA 1
ATOM 3929 C C . TYR B 1 199 ? 260.677 119.574 185.784 1.00 32.06 199 TYR A C 1
ATOM 3930 O O . TYR B 1 199 ? 260.269 119.342 184.644 1.00 40.32 199 TYR A O 1
ATOM 3939 N N . CYS B 1 200 ? 261.942 119.395 186.156 1.00 30.10 200 CYS A N 1
ATOM 3940 C CA . CYS B 1 200 ? 262.947 118.829 185.268 1.00 35.14 200 CYS A CA 1
ATOM 3941 C C . CYS B 1 200 ? 263.772 117.814 186.041 1.00 40.11 200 CYS A C 1
ATOM 3942 O O . CYS B 1 200 ? 264.271 118.118 187.127 1.00 45.31 200 CYS A O 1
ATOM 3945 N N . ALA B 1 201 ? 263.915 116.617 185.483 1.00 36.05 201 ALA A N 1
ATOM 3946 C CA . ALA B 1 201 ? 264.710 115.557 186.084 1.00 34.99 201 ALA A CA 1
ATOM 3947 C C . ALA B 1 201 ? 265.982 115.373 185.271 1.00 40.46 201 ALA A C 1
ATOM 3948 O O . ALA B 1 201 ? 265.924 115.244 184.044 1.00 45.27 201 ALA A O 1
ATOM 3950 N N . ILE B 1 202 ? 267.125 115.361 185.952 1.00 47.39 202 ILE A N 1
ATOM 3951 C CA . ILE B 1 202 ? 268.422 115.319 185.292 1.00 49.05 202 ILE A CA 1
ATOM 3952 C C . ILE B 1 202 ? 269.370 114.457 186.114 1.00 49.12 202 ILE A C 1
ATOM 3953 O O . ILE B 1 202 ? 269.243 114.349 187.338 1.00 56.02 202 ILE A O 1
ATOM 3958 N N . ASP B 1 203 ? 270.308 113.817 185.428 1.00 47.57 203 ASP A N 1
ATOM 3959 C CA . ASP B 1 203 ? 271.305 113.001 186.097 1.00 50.85 203 ASP A CA 1
ATOM 3960 C C . ASP B 1 203 ? 272.456 113.877 186.587 1.00 55.92 203 ASP A C 1
ATOM 3961 O O . ASP B 1 203 ? 272.673 114.975 186.069 1.00 56.63 203 ASP A O 1
ATOM 3966 N N . PRO B 1 204 ? 273.202 113.419 187.599 1.00 60.87 204 PRO A N 1
ATOM 3967 C CA . PRO B 1 204 ? 274.185 114.307 188.247 1.00 62.09 204 PRO A CA 1
ATOM 3968 C C . PRO B 1 204 ? 275.249 114.874 187.319 1.00 61.49 204 PRO A C 1
ATOM 3969 O O . PRO B 1 204 ? 275.694 116.008 187.540 1.00 63.26 204 PRO A O 1
ATOM 3973 N N . THR B 1 205 ? 275.687 114.124 186.304 1.00 53.56 205 THR A N 1
ATOM 3974 C CA . THR B 1 205 ? 276.718 114.634 185.403 1.00 54.47 205 THR A CA 1
ATOM 3975 C C . THR B 1 205 ? 276.274 115.930 184.735 1.00 55.27 205 THR A C 1
ATOM 3976 O O . THR B 1 205 ? 276.978 116.947 184.787 1.00 59.15 205 THR A O 1
ATOM 3980 N N . ASN B 1 206 ? 275.088 115.920 184.124 1.00 51.42 206 ASN A N 1
ATOM 3981 C CA . ASN B 1 206 ? 274.587 117.123 183.472 1.00 49.97 206 ASN A CA 1
ATOM 3982 C C . ASN B 1 206 ? 274.252 118.211 184.482 1.00 53.94 206 ASN A C 1
ATOM 3983 O O . ASN B 1 206 ? 274.410 119.398 184.183 1.00 62.08 206 ASN A O 1
ATOM 3988 N N . TYR B 1 207 ? 273.803 117.833 185.680 1.00 44.50 207 TYR A N 1
ATOM 3989 C CA . TYR B 1 207 ? 273.516 118.824 186.713 1.00 45.78 207 TYR A CA 1
ATOM 3990 C C . TYR B 1 207 ? 274.767 119.614 187.080 1.00 47.54 207 TYR A C 1
ATOM 3991 O O . TYR B 1 207 ? 274.757 120.853 187.099 1.00 50.74 207 TYR A O 1
ATOM 4000 N N . TYR B 1 208 ? 275.865 118.911 187.359 1.00 49.98 208 TYR A N 1
ATOM 4001 C CA . TYR B 1 208 ? 277.097 119.587 187.741 1.00 50.61 208 TYR A CA 1
ATOM 4002 C C . TYR B 1 208 ? 277.822 120.199 186.552 1.00 52.51 208 TYR A C 1
ATOM 4003 O O . TYR B 1 208 ? 278.704 121.040 186.752 1.00 56.90 208 TYR A O 1
ATOM 4012 N N . LYS B 1 209 ? 277.482 119.796 185.326 1.00 51.55 209 LYS A N 1
ATOM 4013 C CA . LYS B 1 209 ? 277.952 120.546 184.167 1.00 48.81 209 LYS A CA 1
ATOM 4014 C C . LYS B 1 209 ? 277.176 121.844 183.985 1.00 46.62 209 LYS A C 1
ATOM 4015 O O . LYS B 1 209 ? 277.735 122.836 183.505 1.00 48.84 209 LYS A O 1
ATOM 4021 N N . LEU B 1 210 ? 275.895 121.852 184.358 1.00 41.82 210 LEU A N 1
ATOM 4022 C CA . LEU B 1 210 ? 275.077 123.054 184.257 1.00 39.43 210 LEU A CA 1
ATOM 4023 C C . LEU B 1 210 ? 275.405 124.062 185.348 1.00 43.52 210 LEU A C 1
ATOM 4024 O O . LEU B 1 210 ? 275.341 125.272 185.104 1.00 46.54 210 LEU A O 1
ATOM 4029 N N . VAL B 1 211 ? 275.753 123.591 186.548 1.00 43.85 211 VAL A N 1
ATOM 4030 C CA . VAL B 1 211 ? 276.090 124.511 187.634 1.00 48.99 211 VAL A CA 1
ATOM 4031 C C . VAL B 1 211 ? 277.303 125.358 187.261 1.00 49.72 211 VAL A C 1
ATOM 4032 O O . VAL B 1 211 ? 277.370 126.551 187.585 1.00 47.75 211 VAL A O 1
ATOM 4036 N N . GLN B 1 212 ? 278.272 124.762 186.560 1.00 44.62 212 GLN A N 1
ATOM 4037 C CA . GLN B 1 212 ? 279.498 125.471 186.204 1.00 39.63 212 GLN A CA 1
ATOM 4038 C C . GLN B 1 212 ? 279.246 126.685 185.316 1.00 46.82 212 GLN A C 1
ATOM 4039 O O . GLN B 1 212 ? 280.062 127.612 185.314 1.00 51.50 212 GLN A O 1
ATOM 4045 N N . ASN B 1 213 ? 278.150 126.703 184.561 1.00 44.39 213 ASN A N 1
ATOM 4046 C CA . ASN B 1 213 ? 277.809 127.864 183.744 1.00 38.91 213 ASN A CA 1
ATOM 4047 C C . ASN B 1 213 ? 277.350 128.992 184.660 1.00 45.15 213 ASN A C 1
ATOM 4048 O O . ASN B 1 213 ? 276.228 128.967 185.174 1.00 49.75 213 ASN A O 1
ATOM 4053 N N . THR B 1 214 ? 278.217 129.986 184.863 1.00 46.03 214 THR A N 1
ATOM 4054 C CA . THR B 1 214 ? 277.990 131.010 185.876 1.00 44.27 214 THR A CA 1
ATOM 4055 C C . THR B 1 214 ? 276.823 131.934 185.557 1.00 44.05 214 THR A C 1
ATOM 4056 O O . THR B 1 214 ? 276.372 132.655 186.453 1.00 46.99 214 THR A O 1
ATOM 4060 N N . THR B 1 215 ? 276.330 131.940 184.317 1.00 38.00 215 THR A N 1
ATOM 4061 C CA . THR B 1 215 ? 275.225 132.828 183.968 1.00 47.12 215 THR A CA 1
ATOM 4062 C C . THR B 1 215 ? 273.963 132.476 184.746 1.00 44.47 215 THR A C 1
ATOM 4063 O O . THR B 1 215 ? 273.209 133.365 185.158 1.00 43.41 215 THR A O 1
ATOM 4067 N N . VAL B 1 216 ? 273.721 131.181 184.969 1.00 36.90 216 VAL A N 1
ATOM 4068 C CA . VAL B 1 216 ? 272.498 130.748 185.642 1.00 41.97 216 VAL A CA 1
ATOM 4069 C C . VAL B 1 216 ? 272.541 130.938 187.149 1.00 44.96 216 VAL A C 1
ATOM 4070 O O . VAL B 1 216 ? 271.510 130.766 187.810 1.00 49.04 216 VAL A O 1
ATOM 4074 N N . ILE B 1 217 ? 273.696 131.287 187.714 1.00 50.24 217 ILE A N 1
ATOM 4075 C CA . ILE B 1 217 ? 273.833 131.497 189.150 1.00 48.29 217 ILE A CA 1
ATOM 4076 C C . ILE B 1 217 ? 274.197 132.930 189.494 1.00 54.21 217 ILE A C 1
ATOM 4077 O O . ILE B 1 217 ? 274.267 133.271 190.684 1.00 54.69 217 ILE A O 1
ATOM 4082 N N . ASN B 1 218 ? 274.429 133.781 188.498 1.00 62.07 218 ASN A N 1
ATOM 4083 C CA . ASN B 1 218 ? 274.707 135.188 188.750 1.00 57.57 218 ASN A CA 1
ATOM 4084 C C . ASN B 1 218 ? 273.457 135.870 189.290 1.00 58.69 218 ASN A C 1
ATOM 4085 O O . ASN B 1 218 ? 272.400 135.837 188.654 1.00 60.97 218 ASN A O 1
ATOM 4090 N N . ARG B 1 219 ? 273.574 136.493 190.460 1.00 61.72 219 ARG A N 1
ATOM 4091 C CA . ARG B 1 219 ? 272.415 137.084 191.116 1.00 60.64 219 ARG A CA 1
ATOM 4092 C C . ARG B 1 219 ? 272.159 138.522 190.696 1.00 62.17 219 ARG A C 1
ATOM 4093 O O . ARG B 1 219 ? 271.231 139.147 191.219 1.00 65.33 219 ARG A O 1
ATOM 4101 N N . ASP B 1 220 ? 272.957 139.064 189.777 1.00 63.54 220 ASP A N 1
ATOM 4102 C CA . ASP B 1 220 ? 272.593 140.330 189.152 1.00 60.44 220 ASP A CA 1
ATOM 4103 C C . ASP B 1 220 ? 271.369 140.164 188.261 1.00 64.06 220 ASP A C 1
ATOM 4104 O O . ASP B 1 220 ? 270.510 141.051 188.208 1.00 65.11 220 ASP A O 1
ATOM 4109 N N . PHE B 1 221 ? 271.267 139.036 187.555 1.00 56.72 221 PHE A N 1
ATOM 4110 C CA . PHE B 1 221 ? 270.144 138.826 186.647 1.00 50.81 221 PHE A CA 1
ATOM 4111 C C . PHE B 1 221 ? 268.999 138.061 187.309 1.00 51.74 221 PHE A C 1
ATOM 4112 O O . PHE B 1 221 ? 267.906 138.605 187.487 1.00 55.40 221 PHE A O 1
ATOM 4120 N N . GLY B 1 222 ? 269.233 136.803 187.678 1.00 50.90 222 GLY A N 1
ATOM 4121 C CA . GLY B 1 222 ? 268.188 136.026 188.317 1.00 50.53 222 GLY A CA 1
ATOM 4122 C C . GLY B 1 222 ? 268.627 135.190 189.500 1.00 52.37 222 GLY A C 1
ATOM 4123 O O . GLY B 1 222 ? 267.788 134.726 190.277 1.00 57.42 222 GLY A O 1
ATOM 4124 N N . GLY B 1 223 ? 269.934 135.010 189.658 1.00 56.16 223 GLY A N 1
ATOM 4125 C CA . GLY B 1 223 ? 270.454 134.268 190.797 1.00 59.96 223 GLY A CA 1
ATOM 4126 C C . GLY B 1 223 ? 269.894 132.864 190.902 1.00 60.47 223 GLY A C 1
ATOM 4127 O O . GLY B 1 223 ? 269.901 132.088 189.940 1.00 56.46 223 GLY A O 1
ATOM 4128 N N . ARG B 1 224 ? 269.405 132.539 192.100 1.00 57.54 224 ARG A N 1
ATOM 4129 C CA . ARG B 1 224 ? 268.828 131.234 192.422 1.00 48.46 224 ARG A CA 1
ATOM 4130 C C . ARG B 1 224 ? 269.854 130.116 192.224 1.00 47.93 224 ARG A C 1
ATOM 4131 O O . ARG B 1 224 ? 269.668 129.189 191.436 1.00 55.02 224 ARG A O 1
ATOM 4139 N N . GLY B 1 225 ? 270.949 130.228 192.963 1.00 39.44 225 GLY A N 1
ATOM 4140 C CA . GLY B 1 225 ? 271.992 129.221 192.932 1.00 42.24 225 GLY A CA 1
ATOM 4141 C C . GLY B 1 225 ? 273.131 129.637 193.832 1.00 50.09 225 GLY A C 1
ATOM 4142 O O . GLY B 1 225 ? 273.093 130.692 194.473 1.00 56.51 225 GLY A O 1
ATOM 4143 N N . ALA B 1 226 ? 274.158 128.792 193.869 1.00 48.68 226 ALA A N 1
ATOM 4144 C CA . ALA B 1 226 ? 275.329 129.072 194.689 1.00 43.64 226 ALA A CA 1
ATOM 4145 C C . ALA B 1 226 ? 276.505 128.264 194.166 1.00 39.92 226 ALA A C 1
ATOM 4146 O O . ALA B 1 226 ? 276.389 127.051 193.980 1.00 48.02 226 ALA A O 1
ATOM 4148 N N . TYR B 1 227 ? 277.629 128.939 193.928 1.00 43.70 227 TYR A N 1
ATOM 4149 C CA . TYR B 1 227 ? 278.820 128.258 193.438 1.00 46.11 227 TYR A CA 1
ATOM 4150 C C . TYR B 1 227 ? 279.515 127.458 194.531 1.00 50.33 227 TYR A C 1
ATOM 4151 O O . TYR B 1 227 ? 280.142 126.435 194.238 1.00 52.61 227 TYR A O 1
ATOM 4160 N N . ALA B 1 228 ? 279.423 127.903 195.786 1.00 59.00 228 ALA A N 1
ATOM 4161 C CA . ALA B 1 228 ? 280.072 127.179 196.873 1.00 56.45 228 ALA A CA 1
ATOM 4162 C C . ALA B 1 228 ? 279.336 125.886 197.196 1.00 57.87 228 ALA A C 1
ATOM 4163 O O . ALA B 1 228 ? 279.963 124.835 197.370 1.00 59.78 228 ALA A O 1
ATOM 4165 N N . GLU B 1 229 ? 278.006 125.940 197.281 1.00 61.32 229 GLU A N 1
ATOM 4166 C CA . GLU B 1 229 ? 277.221 124.742 197.549 1.00 57.29 229 GLU A CA 1
ATOM 4167 C C . GLU B 1 229 ? 277.086 123.842 196.328 1.00 58.65 229 GLU A C 1
ATOM 4168 O O . GLU B 1 229 ? 276.662 122.692 196.475 1.00 62.88 229 GLU A O 1
ATOM 4174 N N . GLY B 1 230 ? 277.435 124.331 195.142 1.00 57.09 230 GLY A N 1
ATOM 4175 C CA . GLY B 1 230 ? 277.293 123.540 193.931 1.00 51.88 230 GLY A CA 1
ATOM 4176 C C . GLY B 1 230 ? 275.861 123.172 193.614 1.00 56.41 230 GLY A C 1
ATOM 4177 O O . GLY B 1 230 ? 275.577 122.012 193.293 1.00 63.34 230 GLY A O 1
ATOM 4178 N N . GLU B 1 231 ? 274.947 124.135 193.701 1.00 44.84 231 GLU A N 1
ATOM 4179 C CA . GLU B 1 231 ? 273.532 123.863 193.515 1.00 45.59 231 GLU A CA 1
ATOM 4180 C C . GLU B 1 231 ? 272.890 124.962 192.680 1.00 45.66 231 GLU A C 1
ATOM 4181 O O . GLU B 1 231 ? 273.236 126.140 192.802 1.00 51.00 231 GLU A O 1
ATOM 4187 N N . VAL B 1 232 ? 271.954 124.558 191.824 1.00 38.70 232 VAL A N 1
ATOM 4188 C CA . VAL B 1 232 ? 271.130 125.476 191.046 1.00 37.13 232 VAL A CA 1
ATOM 4189 C C . VAL B 1 232 ? 269.677 125.060 191.227 1.00 37.60 232 VAL A C 1
ATOM 4190 O O . VAL B 1 232 ? 269.345 123.872 191.145 1.00 43.98 232 VAL A O 1
ATOM 4194 N N . LEU B 1 233 ? 268.807 126.036 191.495 1.00 32.63 233 LEU A N 1
ATOM 4195 C CA . LEU B 1 233 ? 267.460 125.740 191.960 1.00 35.95 233 LEU A CA 1
ATOM 4196 C C . LEU B 1 233 ? 266.365 125.941 190.924 1.00 37.65 233 LEU A C 1
ATOM 4197 O O . LEU B 1 233 ? 265.329 125.278 191.020 1.00 47.52 233 LEU A O 1
ATOM 4202 N N . LYS B 1 234 ? 266.553 126.827 189.948 1.00 27.62 234 LYS A N 1
ATOM 4203 C CA . LYS B 1 234 ? 265.469 127.145 189.027 1.00 29.58 234 LYS A CA 1
ATOM 4204 C C . LYS B 1 234 ? 266.034 127.852 187.807 1.00 32.47 234 LYS A C 1
ATOM 4205 O O . LYS B 1 234 ? 266.748 128.849 187.944 1.00 42.48 234 LYS A O 1
ATOM 4211 N N . VAL B 1 235 ? 265.712 127.337 186.622 1.00 25.55 235 VAL A N 1
ATOM 4212 C CA . VAL B 1 235 ? 266.139 127.924 185.357 1.00 19.43 235 VAL A CA 1
ATOM 4213 C C . VAL B 1 235 ? 264.910 128.097 184.479 1.00 22.61 235 VAL A C 1
ATOM 4214 O O . VAL B 1 235 ? 264.228 127.115 184.165 1.00 38.88 235 VAL A O 1
ATOM 4218 N N . ALA B 1 236 ? 264.631 129.341 184.085 1.00 23.66 236 ALA A N 1
ATOM 4219 C CA . ALA B 1 236 ? 263.517 129.676 183.195 1.00 23.11 236 ALA A CA 1
ATOM 4220 C C . ALA B 1 236 ? 262.172 129.218 183.753 1.00 24.96 236 ALA A C 1
ATOM 4221 O O . ALA B 1 236 ? 261.267 128.859 182.997 1.00 27.76 236 ALA A O 1
ATOM 4223 N N . GLY B 1 237 ? 262.022 129.239 185.075 1.00 28.19 237 GLY A N 1
ATOM 4224 C CA . GLY B 1 237 ? 260.762 128.889 185.697 1.00 25.80 237 GLY A CA 1
ATOM 4225 C C . GLY B 1 237 ? 260.517 127.410 185.881 1.00 33.98 237 GLY A C 1
ATOM 4226 O O . GLY B 1 237 ? 259.376 127.018 186.148 1.00 36.94 237 GLY A O 1
ATOM 4227 N N . ILE B 1 238 ? 261.545 126.577 185.753 1.00 32.79 238 ILE A N 1
ATOM 4228 C CA . ILE B 1 238 ? 261.414 125.128 185.841 1.00 29.40 238 ILE A CA 1
ATOM 4229 C C . ILE B 1 238 ? 262.283 124.647 186.994 1.00 27.43 238 ILE A C 1
ATOM 4230 O O . ILE B 1 238 ? 263.500 124.860 186.988 1.00 33.84 238 ILE A O 1
ATOM 4235 N N . HIS B 1 239 ? 261.661 124.007 187.982 1.00 20.91 239 HIS A N 1
ATOM 4236 C CA . HIS B 1 239 ? 262.415 123.440 189.092 1.00 24.03 239 HIS A CA 1
ATOM 4237 C C . HIS B 1 239 ? 263.332 122.334 188.589 1.00 28.29 239 HIS A C 1
ATOM 4238 O O . HIS B 1 239 ? 262.934 121.502 187.771 1.00 45.05 239 HIS A O 1
ATOM 4245 N N . ILE B 1 240 ? 264.565 122.321 189.085 1.00 19.98 240 ILE A N 1
ATOM 4246 C CA . ILE B 1 240 ? 265.568 121.345 188.674 1.00 30.32 240 ILE A CA 1
ATOM 4247 C C . ILE B 1 240 ? 265.818 120.393 189.836 1.00 37.45 240 ILE A C 1
ATOM 4248 O O . ILE B 1 240 ? 266.162 120.828 190.942 1.00 42.63 240 ILE A O 1
ATOM 4253 N N . VAL B 1 241 ? 265.647 119.093 189.583 1.00 39.96 241 VAL A N 1
ATOM 4254 C CA . VAL B 1 241 ? 265.868 118.054 190.579 1.00 36.62 241 VAL A CA 1
ATOM 4255 C C . VAL B 1 241 ? 266.771 116.982 189.983 1.00 37.18 241 VAL A C 1
ATOM 4256 O O . VAL B 1 241 ? 266.879 116.831 188.764 1.00 41.24 241 VAL A O 1
ATOM 4260 N N . LYS B 1 242 ? 267.425 116.233 190.865 1.00 44.18 242 LYS A N 1
ATOM 4261 C CA . LYS B 1 242 ? 268.343 115.173 190.481 1.00 46.62 242 LYS A CA 1
ATOM 4262 C C . LYS B 1 242 ? 267.710 113.808 190.720 1.00 50.18 242 LYS A C 1
ATOM 4263 O O . LYS B 1 242 ? 266.797 113.655 191.535 1.00 53.84 242 LYS A O 1
ATOM 4269 N N . SER B 1 243 ? 268.220 112.810 190.001 1.00 49.91 243 SER A N 1
ATOM 4270 C CA . SER B 1 243 ? 267.749 111.441 190.156 1.00 50.14 243 SER A CA 1
ATOM 4271 C C . SER B 1 243 ? 268.755 110.494 189.522 1.00 47.86 243 SER A C 1
ATOM 4272 O O . SER B 1 243 ? 269.412 110.836 188.536 1.00 49.58 243 SER A O 1
ATOM 4275 N N . ASN B 1 244 ? 268.868 109.303 190.103 1.00 46.46 244 ASN A N 1
ATOM 4276 C CA . ASN B 1 244 ? 269.699 108.239 189.557 1.00 48.25 244 ASN A CA 1
ATOM 4277 C C . ASN B 1 244 ? 268.890 107.170 188.835 1.00 51.48 244 ASN A C 1
ATOM 4278 O O . ASN B 1 244 ? 269.466 106.176 188.384 1.00 50.28 244 ASN A O 1
ATOM 4283 N N . HIS B 1 245 ? 267.575 107.350 188.710 1.00 53.98 245 HIS A N 1
ATOM 4284 C CA . HIS B 1 245 ? 266.691 106.344 188.136 1.00 51.41 245 HIS A CA 1
ATOM 4285 C C . HIS B 1 245 ? 266.128 106.770 186.782 1.00 51.29 245 HIS A C 1
ATOM 4286 O O . HIS B 1 245 ? 265.016 106.382 186.418 1.00 51.87 245 HIS A O 1
ATOM 4293 N N . LEU B 1 246 ? 266.879 107.571 186.027 1.00 46.15 246 LEU A N 1
ATOM 4294 C CA . LEU B 1 246 ? 266.435 107.938 184.693 1.00 46.77 246 LEU A CA 1
ATOM 4295 C C . LEU B 1 246 ? 266.657 106.786 183.714 1.00 49.63 246 LEU A C 1
ATOM 4296 O O . LEU B 1 246 ? 267.607 106.012 183.861 1.00 53.73 246 LEU A O 1
ATOM 4301 N N . PRO B 1 247 ? 265.792 106.651 182.704 1.00 48.17 247 PRO A N 1
ATOM 4302 C CA . PRO B 1 247 ? 265.981 105.585 181.710 1.00 47.88 247 PRO A CA 1
ATOM 4303 C C . PRO B 1 247 ? 267.158 105.865 180.792 1.00 47.79 247 PRO A C 1
ATOM 4304 O O . PRO B 1 247 ? 267.135 106.829 180.021 1.00 50.66 247 PRO A O 1
ATOM 4308 N N . LYS B 1 248 ? 268.194 105.028 180.858 1.00 51.13 248 LYS A N 1
ATOM 4309 C CA . LYS B 1 248 ? 269.427 105.288 180.130 1.00 53.75 248 LYS A CA 1
ATOM 4310 C C . LYS B 1 248 ? 269.886 104.148 179.234 1.00 57.16 248 LYS A C 1
ATOM 4311 O O . LYS B 1 248 ? 270.780 104.367 178.411 1.00 62.66 248 LYS A O 1
ATOM 4317 N N . THR B 1 249 ? 269.317 102.952 179.359 1.00 62.52 249 THR A N 1
ATOM 4318 C CA . THR B 1 249 ? 269.706 101.815 178.540 1.00 62.85 249 THR A CA 1
ATOM 4319 C C . THR B 1 249 ? 268.474 101.222 177.873 1.00 62.25 249 THR A C 1
ATOM 4320 O O . THR B 1 249 ? 267.363 101.310 178.402 1.00 66.46 249 THR A O 1
ATOM 4324 N N . ASN B 1 250 ? 268.681 100.624 176.701 1.00 64.29 250 ASN A N 1
ATOM 4325 C CA . ASN B 1 250 ? 267.576 100.001 175.985 1.00 67.14 250 ASN A CA 1
ATOM 4326 C C . ASN B 1 250 ? 266.990 98.857 176.802 1.00 68.03 250 ASN A C 1
ATOM 4327 O O . ASN B 1 250 ? 267.713 98.007 177.327 1.00 65.55 250 ASN A O 1
ATOM 4332 N N . ARG B 1 251 ? 265.666 98.841 176.906 1.00 62.32 251 ARG A N 1
ATOM 4333 C CA . ARG B 1 251 ? 264.961 97.946 177.807 1.00 57.31 251 ARG A CA 1
ATOM 4334 C C . ARG B 1 251 ? 264.279 96.839 177.017 1.00 63.27 251 ARG A C 1
ATOM 4335 O O . ARG B 1 251 ? 263.979 96.993 175.829 1.00 65.54 251 ARG A O 1
ATOM 4343 N N . SER B 1 252 ? 264.044 95.717 177.687 1.00 74.79 252 SER A N 1
ATOM 4344 C CA . SER B 1 252 ? 263.411 94.554 177.088 1.00 74.84 252 SER A CA 1
ATOM 4345 C C . SER B 1 252 ? 262.117 94.230 177.822 1.00 74.77 252 SER A C 1
ATOM 4346 O O . SER B 1 252 ? 261.980 94.495 179.019 1.00 76.21 252 SER A O 1
ATOM 4349 N N . ALA B 1 253 ? 261.167 93.656 177.089 1.00 75.32 253 ALA A N 1
ATOM 4350 C CA . ALA B 1 253 ? 259.892 93.280 177.682 1.00 78.67 253 ALA A CA 1
ATOM 4351 C C . ALA B 1 253 ? 260.092 92.192 178.729 1.00 80.33 253 ALA A C 1
ATOM 4352 O O . ALA B 1 253 ? 260.933 91.303 178.574 1.00 79.00 253 ALA A O 1
ATOM 4354 N N . ALA B 1 254 ? 259.310 92.267 179.802 1.00 76.05 254 ALA A N 1
ATOM 4355 C CA . ALA B 1 254 ? 259.388 91.321 180.904 1.00 74.05 254 ALA A CA 1
ATOM 4356 C C . ALA B 1 254 ? 258.029 90.674 181.125 1.00 76.22 254 ALA A C 1
ATOM 4357 O O . ALA B 1 254 ? 256.992 91.340 181.041 1.00 76.95 254 ALA A O 1
ATOM 4359 N N . THR B 1 255 ? 258.043 89.372 181.401 1.00 74.63 255 THR A N 1
ATOM 4360 C CA . THR B 1 255 ? 256.808 88.642 181.653 1.00 70.03 255 THR A CA 1
ATOM 4361 C C . THR B 1 255 ? 256.099 89.203 182.878 1.00 70.01 255 THR A C 1
ATOM 4362 O O . THR B 1 255 ? 256.731 89.553 183.878 1.00 72.49 255 THR A O 1
ATOM 4366 N N . GLY B 1 256 ? 254.773 89.286 182.796 1.00 68.29 256 GLY A N 1
ATOM 4367 C CA . GLY B 1 256 ? 253.973 89.838 183.866 1.00 67.71 256 GLY A CA 1
ATOM 4368 C C . GLY B 1 256 ? 253.697 91.320 183.766 1.00 68.67 256 GLY A C 1
ATOM 4369 O O . GLY B 1 256 ? 252.961 91.853 184.606 1.00 71.30 256 GLY A O 1
ATOM 4370 N N . GLU B 1 257 ? 254.261 92.005 182.776 1.00 63.07 257 GLU A N 1
ATOM 4371 C CA . GLU B 1 257 ? 254.000 93.420 182.549 1.00 60.76 257 GLU A CA 1
ATOM 4372 C C . GLU B 1 257 ? 252.886 93.550 181.518 1.00 63.71 257 GLU A C 1
ATOM 4373 O O . GLU B 1 257 ? 253.059 93.157 180.360 1.00 65.88 257 GLU A O 1
ATOM 4379 N N . ASN B 1 258 ? 251.746 94.093 181.939 1.00 58.56 258 ASN A N 1
ATOM 4380 C CA . ASN B 1 258 ? 250.608 94.277 181.050 1.00 56.83 258 ASN A CA 1
ATOM 4381 C C . ASN B 1 258 ? 250.603 95.642 180.378 1.00 57.53 258 ASN A C 1
ATOM 4382 O O . ASN B 1 258 ? 249.747 95.894 179.525 1.00 56.64 258 ASN A O 1
ATOM 4387 N N . ASN B 1 259 ? 251.530 96.519 180.741 1.00 56.13 259 ASN A N 1
ATOM 4388 C CA . ASN B 1 259 ? 251.726 97.798 180.081 1.00 51.14 259 ASN A CA 1
ATOM 4389 C C . ASN B 1 259 ? 253.039 97.760 179.313 1.00 56.06 259 ASN A C 1
ATOM 4390 O O . ASN B 1 259 ? 253.772 96.768 179.340 1.00 56.23 259 ASN A O 1
ATOM 4395 N N . THR B 1 260 ? 253.339 98.854 178.621 1.00 56.91 260 THR A N 1
ATOM 4396 C CA . THR B 1 260 ? 254.519 98.935 177.770 1.00 57.29 260 THR A CA 1
ATOM 4397 C C . THR B 1 260 ? 255.574 99.808 178.437 1.00 56.98 260 THR A C 1
ATOM 4398 O O . THR B 1 260 ? 255.301 100.959 178.791 1.00 53.83 260 THR A O 1
ATOM 4402 N N . TYR B 1 261 ? 256.773 99.255 178.606 1.00 54.95 261 TYR A N 1
ATOM 4403 C CA . TYR B 1 261 ? 257.918 99.984 179.134 1.00 49.79 261 TYR A CA 1
ATOM 4404 C C . TYR B 1 261 ? 259.153 99.899 178.253 1.00 54.90 261 TYR A C 1
ATOM 4405 O O . TYR B 1 261 ? 259.961 100.829 178.260 1.00 60.43 261 TYR A O 1
ATOM 4414 N N . HIS B 1 262 ? 259.322 98.813 177.503 1.00 57.79 262 HIS A N 1
ATOM 4415 C CA . HIS B 1 262 ? 260.542 98.609 176.736 1.00 59.05 262 HIS A CA 1
ATOM 4416 C C . HIS B 1 262 ? 260.661 99.619 175.601 1.00 60.60 262 HIS A C 1
ATOM 4417 O O . HIS B 1 262 ? 259.681 99.941 174.925 1.00 62.39 262 HIS A O 1
ATOM 4424 N N . ALA B 1 263 ? 261.875 100.114 175.403 1.00 57.54 263 ALA A N 1
ATOM 4425 C CA . ALA B 1 263 ? 262.232 101.010 174.306 1.00 56.23 263 ALA A CA 1
ATOM 4426 C C . ALA B 1 263 ? 263.752 101.120 174.299 1.00 59.54 263 ALA A C 1
ATOM 4427 O O . ALA B 1 263 ? 264.441 100.419 175.049 1.00 63.62 263 ALA A O 1
ATOM 4429 N N . ASN B 1 264 ? 264.281 101.996 173.451 1.00 54.48 264 ASN A N 1
ATOM 4430 C CA . ASN B 1 264 ? 265.704 102.316 173.439 1.00 53.34 264 ASN A CA 1
ATOM 4431 C C . ASN B 1 264 ? 265.871 103.701 174.051 1.00 56.83 264 ASN A C 1
ATOM 4432 O O . ASN B 1 264 ? 265.435 104.699 173.468 1.00 56.33 264 ASN A O 1
ATOM 4437 N N . TYR B 1 265 ? 266.500 103.760 175.225 1.00 53.30 265 TYR A N 1
ATOM 4438 C CA . TYR B 1 265 ? 266.676 105.001 175.968 1.00 49.86 265 TYR A CA 1
ATOM 4439 C C . TYR B 1 265 ? 268.135 105.442 176.007 1.00 52.07 265 TYR A C 1
ATOM 4440 O O . TYR B 1 265 ? 268.539 106.189 176.900 1.00 56.99 265 TYR A O 1
ATOM 4449 N N . THR B 1 266 ? 268.938 104.989 175.044 1.00 53.78 266 THR A N 1
ATOM 4450 C CA . THR B 1 266 ? 270.373 105.236 175.098 1.00 52.84 266 THR A CA 1
ATOM 4451 C C . THR B 1 266 ? 270.732 106.689 174.810 1.00 54.53 266 THR A C 1
ATOM 4452 O O . THR B 1 266 ? 271.847 107.111 175.131 1.00 59.35 266 THR A O 1
ATOM 4456 N N . ASP B 1 267 ? 269.823 107.463 174.222 1.00 56.66 267 ASP A N 1
ATOM 4457 C CA . ASP B 1 267 ? 270.086 108.854 173.880 1.00 55.12 267 ASP A CA 1
ATOM 4458 C C . ASP B 1 267 ? 269.447 109.840 174.850 1.00 57.11 267 ASP A C 1
ATOM 4459 O O . ASP B 1 267 ? 269.533 111.051 174.628 1.00 56.33 267 ASP A O 1
ATOM 4464 N N . ASN B 1 268 ? 268.819 109.355 175.917 1.00 55.81 268 ASN A N 1
ATOM 4465 C CA . ASN B 1 268 ? 268.123 110.235 176.846 1.00 53.43 268 ASN A CA 1
ATOM 4466 C C . ASN B 1 268 ? 269.111 111.090 177.631 1.00 56.22 268 ASN A C 1
ATOM 4467 O O . ASN B 1 268 ? 270.211 110.644 177.970 1.00 59.11 268 ASN A O 1
ATOM 4472 N N . ILE B 1 269 ? 268.715 112.334 177.910 1.00 50.23 269 ILE A N 1
ATOM 4473 C CA . ILE B 1 269 ? 269.507 113.265 178.705 1.00 50.43 269 ILE A CA 1
ATOM 4474 C C . ILE B 1 269 ? 268.720 113.786 179.902 1.00 50.20 269 ILE A C 1
ATOM 4475 O O . ILE B 1 269 ? 269.216 113.790 181.033 1.00 50.48 269 ILE A O 1
ATOM 4480 N N . GLY B 1 270 ? 267.484 114.222 179.675 1.00 44.78 270 GLY A N 1
ATOM 4481 C CA . GLY B 1 270 ? 266.655 114.746 180.744 1.00 38.73 270 GLY A CA 1
ATOM 4482 C C . GLY B 1 270 ? 265.198 114.726 180.342 1.00 38.95 270 GLY A C 1
ATOM 4483 O O . GLY B 1 270 ? 264.847 114.407 179.205 1.00 43.72 270 GLY A O 1
ATOM 4484 N N . LEU B 1 271 ? 264.344 115.071 181.302 1.00 31.78 271 LEU A N 1
ATOM 4485 C CA . LEU B 1 271 ? 262.902 115.076 181.101 1.00 28.90 271 LEU A CA 1
ATOM 4486 C C . LEU B 1 271 ? 262.306 116.335 181.710 1.00 30.87 271 LEU A C 1
ATOM 4487 O O . LEU B 1 271 ? 262.610 116.675 182.857 1.00 39.74 271 LEU A O 1
ATOM 4492 N N . VAL B 1 272 ? 261.460 117.019 180.945 1.00 27.85 272 VAL A N 1
ATOM 4493 C CA . VAL B 1 272 ? 260.669 118.144 181.433 1.00 36.22 272 VAL A CA 1
ATOM 4494 C C . VAL B 1 272 ? 259.208 117.731 181.352 1.00 37.36 272 VAL A C 1
ATOM 4495 O O . VAL B 1 272 ? 258.722 117.361 180.277 1.00 43.41 272 VAL A O 1
ATOM 4499 N N . PHE B 1 273 ? 258.506 117.788 182.482 1.00 40.86 273 PHE A N 1
ATOM 4500 C CA . PHE B 1 273 ? 257.177 117.204 182.568 1.00 35.84 273 PHE A CA 1
ATOM 4501 C C . PHE B 1 273 ? 256.314 118.018 183.523 1.00 34.24 273 PHE A C 1
ATOM 4502 O O . PHE B 1 273 ? 256.759 119.002 184.118 1.00 38.50 273 PHE A O 1
ATOM 4510 N N . ASN B 1 274 ? 255.065 117.591 183.658 1.00 36.56 274 ASN A N 1
ATOM 4511 C CA . ASN B 1 274 ? 254.084 118.164 184.565 1.00 31.39 274 ASN A CA 1
ATOM 4512 C C . ASN B 1 274 ? 253.643 117.093 185.557 1.00 42.71 274 ASN A C 1
ATOM 4513 O O . ASN B 1 274 ? 254.126 115.959 185.535 1.00 45.98 274 ASN A O 1
ATOM 4518 N N . LYS B 1 275 ? 252.714 117.459 186.434 1.00 43.72 275 LYS A N 1
ATOM 4519 C CA . LYS B 1 275 ? 252.168 116.512 187.396 1.00 39.87 275 LYS A CA 1
ATOM 4520 C C . LYS B 1 275 ? 250.957 115.754 186.868 1.00 41.41 275 LYS A C 1
ATOM 4521 O O . LYS B 1 275 ? 250.513 114.800 187.515 1.00 40.65 275 LYS A O 1
ATOM 4527 N N . GLN B 1 276 ? 250.420 116.145 185.713 1.00 41.79 276 GLN A N 1
ATOM 4528 C CA . GLN B 1 276 ? 249.250 115.506 185.129 1.00 34.94 276 GLN A CA 1
ATOM 4529 C C . GLN B 1 276 ? 249.594 114.617 183.943 1.00 33.45 276 GLN A C 1
ATOM 4530 O O . GLN B 1 276 ? 248.685 114.130 183.264 1.00 35.15 276 GLN A O 1
ATOM 4536 N N . ALA B 1 277 ? 250.880 114.393 183.675 1.00 31.86 277 ALA A N 1
ATOM 4537 C CA . ALA B 1 277 ? 251.270 113.650 182.483 1.00 31.08 277 ALA A CA 1
ATOM 4538 C C . ALA B 1 277 ? 251.049 112.150 182.639 1.00 30.87 277 ALA A C 1
ATOM 4539 O O . ALA B 1 277 ? 250.671 111.476 181.676 1.00 33.26 277 ALA A O 1
ATOM 4541 N N . VAL B 1 278 ? 251.282 111.609 183.832 1.00 35.86 278 VAL A N 1
ATOM 4542 C CA . VAL B 1 278 ? 251.273 110.167 184.050 1.00 31.64 278 VAL A CA 1
ATOM 4543 C C . VAL B 1 278 ? 250.553 109.870 185.358 1.00 36.92 278 VAL A C 1
ATOM 4544 O O . VAL B 1 278 ? 250.734 110.578 186.354 1.00 46.34 278 VAL A O 1
ATOM 4548 N N . GLY B 1 279 ? 249.726 108.818 185.352 1.00 31.70 279 GLY A N 1
ATOM 4549 C CA . GLY B 1 279 ? 249.026 108.390 186.542 1.00 36.37 279 GLY A CA 1
ATOM 4550 C C . GLY B 1 279 ? 249.224 106.904 186.785 1.00 36.23 279 GLY A C 1
ATOM 4551 O O . GLY B 1 279 ? 249.683 106.165 185.913 1.00 34.96 279 GLY A O 1
ATOM 4552 N N . THR B 1 280 ? 248.868 106.479 187.996 1.00 42.54 280 THR A N 1
ATOM 4553 C CA . THR B 1 280 ? 248.995 105.088 188.401 1.00 44.54 280 THR A CA 1
ATOM 4554 C C . THR B 1 280 ? 247.723 104.637 189.105 1.00 43.65 280 THR A C 1
ATOM 4555 O O . THR B 1 280 ? 246.997 105.445 189.690 1.00 45.35 280 THR A O 1
ATOM 4559 N N . VAL B 1 281 ? 247.448 103.336 189.022 1.00 44.56 281 VAL A N 1
ATOM 4560 C CA . VAL B 1 281 ? 246.261 102.729 189.615 1.00 40.19 281 VAL A CA 1
ATOM 4561 C C . VAL B 1 281 ? 246.711 101.650 190.589 1.00 43.54 281 VAL A C 1
ATOM 4562 O O . VAL B 1 281 ? 247.565 100.822 190.254 1.00 43.86 281 VAL A O 1
ATOM 4566 N N . LYS B 1 282 ? 246.135 101.659 191.786 1.00 48.64 282 LYS A N 1
ATOM 4567 C CA . LYS B 1 282 ? 246.506 100.740 192.852 1.00 48.25 282 LYS A CA 1
ATOM 4568 C C . LYS B 1 282 ? 245.345 99.808 193.173 1.00 49.05 282 LYS A C 1
ATOM 4569 O O . LYS B 1 282 ? 244.191 100.241 193.246 1.00 54.48 282 LYS A O 1
ATOM 4575 N N . LEU B 1 283 ? 245.655 98.526 193.357 1.00 46.63 283 LEU A N 1
ATOM 4576 C CA . LEU B 1 283 ? 244.659 97.529 193.730 1.00 49.27 283 LEU A CA 1
ATOM 4577 C C . LEU B 1 283 ? 244.913 96.942 195.109 1.00 55.19 283 LEU A C 1
ATOM 4578 O O . LEU B 1 283 ? 244.015 96.955 195.958 1.00 57.18 283 LEU A O 1
ATOM 4583 N N . MET B 1 284 ? 246.116 96.428 195.359 1.00 61.67 284 MET A N 1
ATOM 4584 C CA . MET B 1 284 ? 246.493 95.893 196.659 1.00 54.98 284 MET A CA 1
ATOM 4585 C C . MET B 1 284 ? 247.761 96.582 197.139 1.00 62.58 284 MET A C 1
ATOM 4586 O O . MET B 1 284 ? 248.685 96.817 196.356 1.00 65.06 284 MET A O 1
ATOM 4591 N N . ASP B 1 285 ? 247.801 96.901 198.429 1.00 74.70 285 ASP A N 1
ATOM 4592 C CA . ASP B 1 285 ? 248.918 97.625 199.009 1.00 71.06 285 ASP A CA 1
ATOM 4593 C C . ASP B 1 285 ? 249.928 96.660 199.630 1.00 71.08 285 ASP A C 1
ATOM 4594 O O . ASP B 1 285 ? 249.715 95.447 199.696 1.00 71.36 285 ASP A O 1
ATOM 4599 N N . LEU B 1 286 ? 251.048 97.217 200.090 1.00 67.21 286 LEU A N 1
ATOM 4600 C CA . LEU B 1 286 ? 252.185 96.416 200.522 1.00 68.29 286 LEU A CA 1
ATOM 4601 C C . LEU B 1 286 ? 251.818 95.565 201.734 1.00 70.30 286 LEU A C 1
ATOM 4602 O O . LEU B 1 286 ? 251.035 95.980 202.592 1.00 71.44 286 LEU A O 1
ATOM 4607 N N . LYS B 1 287 ? 252.389 94.363 201.798 1.00 70.30 287 LYS A N 1
ATOM 4608 C CA . LYS B 1 287 ? 252.140 93.442 202.897 1.00 66.96 287 LYS A CA 1
ATOM 4609 C C . LYS B 1 287 ? 253.343 92.528 203.070 1.00 71.36 287 LYS A C 1
ATOM 4610 O O . LYS B 1 287 ? 253.900 92.033 202.087 1.00 70.18 287 LYS A O 1
ATOM 4616 N N . MET B 1 288 ? 253.737 92.310 204.321 1.00 81.28 288 MET A N 1
ATOM 4617 C CA . MET B 1 288 ? 254.855 91.443 204.662 1.00 80.32 288 MET A CA 1
ATOM 4618 C C . MET B 1 288 ? 254.340 90.213 205.399 1.00 80.51 288 MET A C 1
ATOM 4619 O O . MET B 1 288 ? 253.354 90.289 206.139 1.00 82.33 288 MET A O 1
ATOM 4624 N N . GLU B 1 289 ? 255.008 89.079 205.191 1.00 78.90 289 GLU A N 1
ATOM 4625 C CA . GLU B 1 289 ? 254.540 87.810 205.728 1.00 80.32 289 GLU A CA 1
ATOM 4626 C C . GLU B 1 289 ? 255.740 86.939 206.073 1.00 81.50 289 GLU A C 1
ATOM 4627 O O . GLU B 1 289 ? 256.789 87.024 205.431 1.00 80.34 289 GLU A O 1
ATOM 4633 N N . GLN B 1 290 ? 255.577 86.101 207.098 1.00 84.82 290 GLN A N 1
ATOM 4634 C CA . GLN B 1 290 ? 256.642 85.219 207.554 1.00 83.38 290 GLN A CA 1
ATOM 4635 C C . GLN B 1 290 ? 256.024 83.956 208.141 1.00 83.97 290 GLN A C 1
ATOM 4636 O O . GLN B 1 290 ? 254.981 84.018 208.796 1.00 84.57 290 GLN A O 1
ATOM 4642 N N . THR B 1 291 ? 256.672 82.816 207.902 1.00 79.15 291 THR A N 1
ATOM 4643 C CA . THR B 1 291 ? 256.189 81.515 208.350 1.00 79.03 291 THR A CA 1
ATOM 4644 C C . THR B 1 291 ? 257.135 80.947 209.399 1.00 82.41 291 THR A C 1
ATOM 4645 O O . THR B 1 291 ? 258.357 80.987 209.221 1.00 83.43 291 THR A O 1
ATOM 4649 N N . GLY B 1 292 ? 256.576 80.423 210.490 1.00 87.43 292 GLY A N 1
ATOM 4650 C CA . GLY B 1 292 ? 257.411 79.841 211.524 1.00 86.15 292 GLY A CA 1
ATOM 4651 C C . GLY B 1 292 ? 256.903 78.603 212.242 1.00 85.93 292 GLY A C 1
ATOM 4652 O O . GLY B 1 292 ? 257.582 78.107 213.145 1.00 88.87 292 GLY A O 1
ATOM 4653 N N . ALA B 1 293 ? 255.732 78.082 211.870 1.00 79.59 293 ALA A N 1
ATOM 4654 C CA . ALA B 1 293 ? 255.086 77.039 212.666 1.00 80.11 293 ALA A CA 1
ATOM 4655 C C . ALA B 1 293 ? 255.289 75.636 212.099 1.00 80.09 293 ALA A C 1
ATOM 4656 O O . ALA B 1 293 ? 255.883 74.779 212.760 1.00 77.92 293 ALA A O 1
ATOM 4658 N N . ASP B 1 294 ? 254.808 75.384 210.883 1.00 80.01 294 ASP A N 1
ATOM 4659 C CA . ASP B 1 294 ? 254.895 74.061 210.277 1.00 78.32 294 ASP A CA 1
ATOM 4660 C C . ASP B 1 294 ? 255.945 73.959 209.186 1.00 78.53 294 ASP A C 1
ATOM 4661 O O . ASP B 1 294 ? 256.466 72.869 208.949 1.00 75.77 294 ASP A O 1
ATOM 4666 N N . ILE B 1 295 ? 256.261 75.069 208.517 1.00 79.93 295 ILE A N 1
ATOM 4667 C CA . ILE B 1 295 ? 257.326 75.060 207.523 1.00 77.33 295 ILE A CA 1
ATOM 4668 C C . ILE B 1 295 ? 258.665 74.775 208.184 1.00 76.24 295 ILE A C 1
ATOM 4669 O O . ILE B 1 295 ? 259.555 74.175 207.569 1.00 75.23 295 ILE A O 1
ATOM 4674 N N . HIS B 1 296 ? 258.829 75.194 209.441 1.00 70.79 296 HIS A N 1
ATOM 4675 C CA . HIS B 1 296 ? 260.066 74.934 210.171 1.00 68.29 296 HIS A CA 1
ATOM 4676 C C . HIS B 1 296 ? 260.325 73.439 210.317 1.00 70.30 296 HIS A C 1
ATOM 4677 O O . HIS B 1 296 ? 261.470 72.986 210.206 1.00 70.64 296 HIS A O 1
ATOM 4684 N N . ALA B 1 297 ? 259.274 72.657 210.573 1.00 65.35 297 ALA A N 1
ATOM 4685 C CA . ALA B 1 297 ? 259.455 71.228 210.809 1.00 62.65 297 ALA A CA 1
ATOM 4686 C C . ALA B 1 297 ? 259.792 70.482 209.525 1.00 63.74 297 ALA A C 1
ATOM 4687 O O . ALA B 1 297 ? 260.684 69.626 209.517 1.00 63.26 297 ALA A O 1
ATOM 4689 N N . LEU B 1 298 ? 259.086 70.784 208.432 1.00 63.00 298 LEU A N 1
ATOM 4690 C CA . LEU B 1 298 ? 259.284 70.044 207.188 1.00 60.23 298 LEU A CA 1
ATOM 4691 C C . LEU B 1 298 ? 260.697 70.236 206.653 1.00 62.90 298 LEU A C 1
ATOM 4692 O O . LEU B 1 298 ? 261.402 69.263 206.361 1.00 63.52 298 LEU A O 1
ATOM 4697 N N . TYR B 1 299 ? 261.125 71.486 206.512 1.00 66.41 299 TYR A N 1
ATOM 4698 C CA . TYR B 1 299 ? 262.514 71.797 206.207 1.00 64.65 299 TYR A CA 1
ATOM 4699 C C . TYR B 1 299 ? 262.941 72.981 207.060 1.00 65.13 299 TYR A C 1
ATOM 4700 O O . TYR B 1 299 ? 262.237 73.991 207.133 1.00 69.62 299 TYR A O 1
ATOM 4709 N N . GLN B 1 300 ? 264.068 72.827 207.748 1.00 64.35 300 GLN A N 1
ATOM 4710 C CA . GLN B 1 300 ? 264.448 73.764 208.796 1.00 65.47 300 GLN A CA 1
ATOM 4711 C C . GLN B 1 300 ? 264.842 75.107 208.193 1.00 66.70 300 GLN A C 1
ATOM 4712 O O . GLN B 1 300 ? 265.840 75.203 207.472 1.00 71.25 300 GLN A O 1
ATOM 4718 N N . GLY B 1 301 ? 264.058 76.137 208.486 1.00 60.88 301 GLY A N 1
ATOM 4719 C CA . GLY B 1 301 ? 264.342 77.459 207.969 1.00 59.14 301 GLY A CA 1
ATOM 4720 C C . GLY B 1 301 ? 263.180 78.399 208.221 1.00 61.50 301 GLY A C 1
ATOM 4721 O O . GLY B 1 301 ? 262.270 78.100 208.996 1.00 65.94 301 GLY A O 1
ATOM 4722 N N . THR B 1 302 ? 263.231 79.544 207.544 1.00 58.53 302 THR A N 1
ATOM 4723 C CA . THR B 1 302 ? 262.219 80.581 207.687 1.00 56.66 302 THR A CA 1
ATOM 4724 C C . THR B 1 302 ? 262.084 81.324 206.365 1.00 59.53 302 THR A C 1
ATOM 4725 O O . THR B 1 302 ? 263.078 81.557 205.674 1.00 61.69 302 THR A O 1
ATOM 4729 N N . PHE B 1 303 ? 260.852 81.688 206.018 1.00 60.09 303 PHE A N 1
ATOM 4730 C CA . PHE B 1 303 ? 260.540 82.330 204.750 1.00 57.43 303 PHE A CA 1
ATOM 4731 C C . PHE B 1 303 ? 259.889 83.683 205.002 1.00 59.92 303 PHE A C 1
ATOM 4732 O O . PHE B 1 303 ? 259.035 83.814 205.884 1.00 64.65 303 PHE A O 1
ATOM 4740 N N . MET B 1 304 ? 260.294 84.690 204.227 1.00 59.67 304 MET A N 1
ATOM 4741 C CA . MET B 1 304 ? 259.736 86.033 204.322 1.00 59.29 304 MET A CA 1
ATOM 4742 C C . MET B 1 304 ? 259.371 86.539 202.935 1.00 63.20 304 MET A C 1
ATOM 4743 O O . MET B 1 304 ? 260.119 86.335 201.976 1.00 65.52 304 MET A O 1
ATOM 4748 N N . VAL B 1 305 ? 258.220 87.209 202.835 1.00 67.20 305 VAL A N 1
ATOM 4749 C CA . VAL B 1 305 ? 257.686 87.669 201.560 1.00 63.27 305 VAL A CA 1
ATOM 4750 C C . VAL B 1 305 ? 257.314 89.142 201.683 1.00 64.87 305 VAL A C 1
ATOM 4751 O O . VAL B 1 305 ? 257.137 89.676 202.780 1.00 69.36 305 VAL A O 1
ATOM 4755 N N . GLY B 1 306 ? 257.207 89.798 200.529 1.00 57.17 306 GLY A N 1
ATOM 4756 C CA . GLY B 1 306 ? 256.645 91.131 200.423 1.00 54.99 306 GLY A CA 1
ATOM 4757 C C . GLY B 1 306 ? 256.005 91.299 199.060 1.00 59.73 306 GLY A C 1
ATOM 4758 O O . GLY B 1 306 ? 256.630 90.974 198.048 1.00 65.29 306 GLY A O 1
ATOM 4759 N N . SER B 1 307 ? 254.772 91.800 199.003 1.00 59.23 307 SER A N 1
ATOM 4760 C CA . SER B 1 307 ? 254.019 91.751 197.758 1.00 57.90 307 SER A CA 1
ATOM 4761 C C . SER B 1 307 ? 253.082 92.944 197.645 1.00 56.53 307 SER A C 1
ATOM 4762 O O . SER B 1 307 ? 252.538 93.424 198.642 1.00 61.05 307 SER A O 1
ATOM 4765 N N . MET B 1 308 ? 252.884 93.402 196.408 1.00 54.34 308 MET A N 1
ATOM 4766 C CA . MET B 1 308 ? 252.006 94.530 196.126 1.00 54.27 308 MET A CA 1
ATOM 4767 C C . MET B 1 308 ? 251.685 94.539 194.636 1.00 56.98 308 MET A C 1
ATOM 4768 O O . MET B 1 308 ? 252.377 93.909 193.833 1.00 59.13 308 MET A O 1
ATOM 4773 N N . MET B 1 309 ? 250.622 95.259 194.275 1.00 57.68 309 MET A N 1
ATOM 4774 C CA . MET B 1 309 ? 250.067 95.198 192.926 1.00 52.90 309 MET A CA 1
ATOM 4775 C C . MET B 1 309 ? 249.587 96.575 192.492 1.00 57.77 309 MET A C 1
ATOM 4776 O O . MET B 1 309 ? 248.875 97.247 193.243 1.00 61.81 309 MET A O 1
ATOM 4781 N N . HIS B 1 310 ? 249.962 96.985 191.282 1.00 49.70 310 HIS A N 1
ATOM 4782 C CA . HIS B 1 310 ? 249.601 98.304 190.769 1.00 49.27 310 HIS A CA 1
ATOM 4783 C C . HIS B 1 310 ? 249.659 98.277 189.245 1.00 50.76 310 HIS A C 1
ATOM 4784 O O . HIS B 1 310 ? 249.795 97.216 188.627 1.00 53.13 310 HIS A O 1
ATOM 4791 N N . GLY B 1 311 ? 249.558 99.459 188.643 1.00 39.56 311 GLY A N 1
ATOM 4792 C CA . GLY B 1 311 ? 249.780 99.625 187.220 1.00 33.09 311 GLY A CA 1
ATOM 4793 C C . GLY B 1 311 ? 249.993 101.086 186.903 1.00 37.47 311 GLY A C 1
ATOM 4794 O O . GLY B 1 311 ? 249.499 101.966 187.613 1.00 45.21 311 GLY A O 1
ATOM 4795 N N . SER B 1 312 ? 250.737 101.346 185.829 1.00 40.20 312 SER A N 1
ATOM 4796 C CA . SER B 1 312 ? 251.042 102.706 185.409 1.00 39.58 312 SER A CA 1
ATOM 4797 C C . SER B 1 312 ? 250.709 102.881 183.934 1.00 33.75 312 SER A C 1
ATOM 4798 O O . SER B 1 312 ? 250.692 101.920 183.161 1.00 39.84 312 SER A O 1
ATOM 4801 N N . GLY B 1 313 ? 250.446 104.128 183.550 1.00 26.03 313 GLY A N 1
ATOM 4802 C CA . GLY B 1 313 ? 250.053 104.416 182.183 1.00 30.12 313 GLY A CA 1
ATOM 4803 C C . GLY B 1 313 ? 250.234 105.879 181.847 1.00 32.83 313 GLY A C 1
ATOM 4804 O O . GLY B 1 313 ? 250.529 106.711 182.708 1.00 40.10 313 GLY A O 1
ATOM 4805 N N . VAL B 1 314 ? 250.045 106.181 180.566 1.00 29.20 314 VAL A N 1
ATOM 4806 C CA . VAL B 1 314 ? 250.216 107.525 180.025 1.00 29.80 314 VAL A CA 1
ATOM 4807 C C . VAL B 1 314 ? 248.854 108.199 179.962 1.00 28.56 314 VAL A C 1
ATOM 4808 O O . VAL B 1 314 ? 247.894 107.627 179.432 1.00 35.54 314 VAL A O 1
ATOM 4812 N N . LEU B 1 315 ? 248.765 109.415 180.498 1.00 26.47 315 LEU A N 1
ATOM 4813 C CA . LEU B 1 315 ? 247.510 110.153 180.544 1.00 29.96 315 LEU A CA 1
ATOM 4814 C C . LEU B 1 315 ? 247.463 111.283 179.524 1.00 33.99 315 LEU A C 1
ATOM 4815 O O . LEU B 1 315 ? 246.554 111.325 178.691 1.00 39.46 315 LEU A O 1
ATOM 4820 N N . ARG B 1 316 ? 248.418 112.209 179.568 1.00 40.90 316 ARG A N 1
ATOM 4821 C CA . ARG B 1 316 ? 248.461 113.344 178.647 1.00 34.18 316 ARG A CA 1
ATOM 4822 C C . ARG B 1 316 ? 249.847 113.427 178.024 1.00 36.93 316 ARG A C 1
ATOM 4823 O O . ARG B 1 316 ? 250.792 113.912 178.670 1.00 42.29 316 ARG A O 1
ATOM 4831 N N . PRO B 1 317 ? 250.016 112.965 176.783 1.00 36.86 317 PRO A N 1
ATOM 4832 C CA . PRO B 1 317 ? 251.341 113.049 176.148 1.00 33.59 317 PRO A CA 1
ATOM 4833 C C . PRO B 1 317 ? 251.801 114.469 175.869 1.00 34.92 317 PRO A C 1
ATOM 4834 O O . PRO B 1 317 ? 252.997 114.673 175.631 1.00 42.08 317 PRO A O 1
ATOM 4838 N N . ASP B 1 318 ? 250.906 115.456 175.890 1.00 32.27 318 ASP A N 1
ATOM 4839 C CA . ASP B 1 318 ? 251.292 116.828 175.585 1.00 36.32 318 ASP A CA 1
ATOM 4840 C C . ASP B 1 318 ? 251.867 117.569 176.783 1.00 38.44 318 ASP A C 1
ATOM 4841 O O . ASP B 1 318 ? 252.265 118.729 176.637 1.00 36.19 318 ASP A O 1
ATOM 4846 N N . CYS B 1 319 ? 251.923 116.938 177.954 1.00 34.92 319 CYS A N 1
ATOM 4847 C CA . CYS B 1 319 ? 252.478 117.551 179.151 1.00 26.64 319 CYS A CA 1
ATOM 4848 C C . CYS B 1 319 ? 253.893 117.078 179.451 1.00 29.26 319 CYS A C 1
ATOM 4849 O O . CYS B 1 319 ? 254.392 117.321 180.553 1.00 37.22 319 CYS A O 1
ATOM 4852 N N . ALA B 1 320 ? 254.551 116.411 178.504 1.00 23.44 320 ALA A N 1
ATOM 4853 C CA . ALA B 1 320 ? 255.884 115.870 178.719 1.00 26.42 320 ALA A CA 1
ATOM 4854 C C . ALA B 1 320 ? 256.783 116.192 177.534 1.00 31.20 320 ALA A C 1
ATOM 4855 O O . ALA B 1 320 ? 256.336 116.231 176.385 1.00 36.69 320 ALA A O 1
ATOM 4857 N N . ILE B 1 321 ? 258.064 116.417 177.830 1.00 34.88 321 ILE A N 1
ATOM 4858 C CA . ILE B 1 321 ? 259.074 116.755 176.834 1.00 29.89 321 ILE A CA 1
ATOM 4859 C C . ILE B 1 321 ? 260.333 115.959 177.152 1.00 33.96 321 ILE A C 1
ATOM 4860 O O . ILE B 1 321 ? 260.584 115.600 178.305 1.00 39.53 321 ILE A O 1
ATOM 4865 N N . GLU B 1 322 ? 261.128 115.679 176.120 1.00 39.20 322 GLU A N 1
ATOM 4866 C CA . GLU B 1 322 ? 262.382 114.954 176.272 1.00 35.11 322 GLU A CA 1
ATOM 4867 C C . GLU B 1 322 ? 263.511 115.713 175.590 1.00 37.03 322 GLU A C 1
ATOM 4868 O O . GLU B 1 322 ? 263.324 116.282 174.512 1.00 44.55 322 GLU A O 1
ATOM 4874 N N . LEU B 1 323 ? 264.681 115.717 176.223 1.00 39.75 323 LEU A N 1
ATOM 4875 C CA . LEU B 1 323 ? 265.893 116.289 175.652 1.00 37.82 323 LEU A CA 1
ATOM 4876 C C . LEU B 1 323 ? 266.880 115.167 175.366 1.00 42.29 323 LEU A C 1
ATOM 4877 O O . LEU B 1 323 ? 267.216 114.390 176.265 1.00 44.91 323 LEU A O 1
ATOM 4882 N N . TYR B 1 324 ? 267.345 115.085 174.122 1.00 48.66 324 TYR A N 1
ATOM 4883 C CA . TYR B 1 324 ? 268.259 114.028 173.716 1.00 48.43 324 TYR A CA 1
ATOM 4884 C C . TYR B 1 324 ? 269.351 114.608 172.831 1.00 46.91 324 TYR A C 1
ATOM 4885 O O . TYR B 1 324 ? 269.206 115.689 172.257 1.00 49.37 324 TYR A O 1
ATOM 4894 N N . ALA B 1 325 ? 270.452 113.870 172.728 1.00 48.30 325 ALA A N 1
ATOM 4895 C CA . ALA B 1 325 ? 271.614 114.278 171.951 1.00 49.02 325 ALA A CA 1
ATOM 4896 C C . ALA B 1 325 ? 271.741 113.388 170.723 1.00 54.39 325 ALA A C 1
ATOM 4897 O O . ALA B 1 325 ? 271.622 112.163 170.824 1.00 57.91 325 ALA A O 1
ATOM 4899 N N . ALA B 1 326 ? 271.989 114.004 169.572 1.00 66.32 326 ALA A N 1
ATOM 4900 C CA . ALA B 1 326 ? 272.084 113.281 168.312 1.00 65.30 326 ALA A CA 1
ATOM 4901 C C . ALA B 1 326 ? 273.124 113.969 167.435 1.00 69.35 326 ALA A C 1
ATOM 4902 O O . ALA B 1 326 ? 273.882 114.826 167.897 1.00 72.20 326 ALA A O 1
ATOM 4904 N N . ASN B 1 327 ? 273.161 113.584 166.160 1.00 92.32 327 ASN A N 1
ATOM 4905 C CA . ASN B 1 327 ? 274.102 114.161 165.208 1.00 92.92 327 ASN A CA 1
ATOM 4906 C C . ASN B 1 327 ? 273.381 114.613 163.946 1.00 92.72 327 ASN A C 1
ATOM 4907 O O . ASN B 1 327 ? 272.147 114.665 163.914 1.00 91.41 327 ASN A O 1
ATOM 4912 N N . SER B 1 328 ? 274.140 114.949 162.908 1.00 113.61 328 SER A N 1
ATOM 4913 C CA . SER B 1 328 ? 273.564 115.395 161.645 1.00 116.71 328 SER A CA 1
ATOM 4914 C C . SER B 1 328 ? 272.669 114.321 161.035 1.00 115.98 328 SER A C 1
ATOM 4915 O O . SER B 1 328 ? 272.965 113.128 161.114 1.00 115.56 328 SER A O 1
ATOM 4919 N N . ALA C 1 2 ? 231.365 194.247 169.013 1.00 50.31 2 ALA B N 1
ATOM 4920 C CA . ALA C 1 2 ? 232.214 195.310 169.538 1.00 62.89 2 ALA B CA 1
ATOM 4921 C C . ALA C 1 2 ? 231.832 196.649 168.916 1.00 66.95 2 ALA B C 1
ATOM 4922 O O . ALA C 1 2 ? 230.999 197.379 169.454 1.00 69.75 2 ALA B O 1
ATOM 4924 N N . ASN C 1 3 ? 232.447 196.956 167.773 1.00 69.73 3 ASN B N 1
ATOM 4925 C CA . ASN C 1 3 ? 232.053 198.087 166.931 1.00 71.22 3 ASN B CA 1
ATOM 4926 C C . ASN C 1 3 ? 232.193 199.435 167.644 1.00 77.91 3 ASN B C 1
ATOM 4927 O O . ASN C 1 3 ? 231.213 200.162 167.813 1.00 82.45 3 ASN B O 1
ATOM 4932 N N . PHE C 1 4 ? 233.415 199.783 168.051 1.00 86.11 4 PHE B N 1
ATOM 4933 C CA . PHE C 1 4 ? 233.697 201.105 168.601 1.00 87.28 4 PHE B CA 1
ATOM 4934 C C . PHE C 1 4 ? 235.136 201.507 168.304 1.00 83.08 4 PHE B C 1
ATOM 4935 O O . PHE C 1 4 ? 235.974 200.690 167.912 1.00 69.48 4 PHE B O 1
ATOM 4943 N N . THR C 1 5 ? 235.402 202.799 168.498 1.00 72.81 5 THR B N 1
ATOM 4944 C CA . THR C 1 5 ? 236.733 203.384 168.331 1.00 66.55 5 THR B CA 1
ATOM 4945 C C . THR C 1 5 ? 236.917 204.431 169.417 1.00 66.60 5 THR B C 1
ATOM 4946 O O . THR C 1 5 ? 236.720 205.630 169.187 1.00 65.03 5 THR B O 1
ATOM 4950 N N . PRO C 1 6 ? 237.295 204.014 170.623 1.00 67.60 6 PRO B N 1
ATOM 4951 C CA . PRO C 1 6 ? 237.362 204.956 171.748 1.00 65.68 6 PRO B CA 1
ATOM 4952 C C . PRO C 1 6 ? 238.485 205.967 171.570 1.00 74.25 6 PRO B C 1
ATOM 4953 O O . PRO C 1 6 ? 239.205 205.982 170.570 1.00 77.19 6 PRO B O 1
ATOM 4957 N N . SER C 1 7 ? 238.616 206.843 172.570 1.00 92.25 7 SER B N 1
ATOM 4958 C CA . SER C 1 7 ? 239.633 207.888 172.509 1.00 93.56 7 SER B CA 1
ATOM 4959 C C . SER C 1 7 ? 241.037 207.338 172.736 1.00 94.50 7 SER B C 1
ATOM 4960 O O . SER C 1 7 ? 242.015 208.020 172.413 1.00 94.91 7 SER B O 1
ATOM 4963 N N . ARG C 1 8 ? 241.153 206.139 173.310 1.00 75.54 8 ARG B N 1
ATOM 4964 C CA . ARG C 1 8 ? 242.388 205.359 173.348 1.00 74.50 8 ARG B CA 1
ATOM 4965 C C . ARG C 1 8 ? 243.506 206.003 174.159 1.00 65.84 8 ARG B C 1
ATOM 4966 O O . ARG C 1 8 ? 244.562 205.391 174.343 1.00 71.77 8 ARG B O 1
ATOM 4974 N N . LEU C 1 9 ? 243.309 207.232 174.630 1.00 54.17 9 LEU B N 1
ATOM 4975 C CA . LEU C 1 9 ? 244.170 207.903 175.598 1.00 71.05 9 LEU B CA 1
ATOM 4976 C C . LEU C 1 9 ? 245.565 208.202 175.048 1.00 72.83 9 LEU B C 1
ATOM 4977 O O . LEU C 1 9 ? 246.333 208.918 175.705 1.00 75.29 9 LEU B O 1
ATOM 4982 N N . GLY C 1 10 ? 245.907 207.730 173.851 1.00 53.10 10 GLY B N 1
ATOM 4983 C CA . GLY C 1 10 ? 247.267 207.877 173.373 1.00 54.17 10 GLY B CA 1
ATOM 4984 C C . GLY C 1 10 ? 247.415 208.187 171.900 1.00 52.31 10 GLY B C 1
ATOM 4985 O O . GLY C 1 10 ? 248.540 208.283 171.397 1.00 41.90 10 GLY B O 1
ATOM 4986 N N . LEU C 1 11 ? 246.297 208.340 171.194 1.00 58.81 11 LEU B N 1
ATOM 4987 C CA . LEU C 1 11 ? 246.327 208.663 169.770 1.00 71.27 11 LEU B CA 1
ATOM 4988 C C . LEU C 1 11 ? 246.762 210.113 169.590 1.00 76.31 11 LEU B C 1
ATOM 4989 O O . LEU C 1 11 ? 245.984 211.040 169.843 1.00 72.00 11 LEU B O 1
ATOM 4994 N N . VAL C 1 12 ? 247.997 210.311 169.135 1.00 77.85 12 VAL B N 1
ATOM 4995 C CA . VAL C 1 12 ? 248.543 211.654 168.980 1.00 78.65 12 VAL B CA 1
ATOM 4996 C C . VAL C 1 12 ? 247.793 212.389 167.873 1.00 86.43 12 VAL B C 1
ATOM 4997 O O . VAL C 1 12 ? 247.790 211.960 166.713 1.00 91.66 12 VAL B O 1
ATOM 5001 N N . ASN C 1 13 ? 247.145 213.499 168.237 1.00 90.98 13 ASN B N 1
ATOM 5002 C CA . ASN C 1 13 ? 246.552 214.448 167.286 1.00 89.67 13 ASN B CA 1
ATOM 5003 C C . ASN C 1 13 ? 245.620 213.777 166.279 1.00 91.03 13 ASN B C 1
ATOM 5004 O O . ASN C 1 13 ? 245.466 214.258 165.154 1.00 85.05 13 ASN B O 1
ATOM 5009 N N . ASN C 1 14 ? 244.983 212.672 166.680 1.00 101.52 14 ASN B N 1
ATOM 5010 C CA . ASN C 1 14 ? 244.057 211.937 165.812 1.00 99.58 14 ASN B CA 1
ATOM 5011 C C . ASN C 1 14 ? 244.665 211.733 164.427 1.00 97.49 14 ASN B C 1
ATOM 5012 O O . ASN C 1 14 ? 243.994 211.856 163.401 1.00 95.23 14 ASN B O 1
ATOM 5017 N N . THR C 1 15 ? 245.963 211.429 164.406 1.00 101.19 15 THR B N 1
ATOM 5018 C CA . THR C 1 15 ? 246.774 211.448 163.193 1.00 103.92 15 THR B CA 1
ATOM 5019 C C . THR C 1 15 ? 247.370 210.063 162.969 1.00 106.47 15 THR B C 1
ATOM 5020 O O . THR C 1 15 ? 248.443 209.752 163.499 1.00 104.85 15 THR B O 1
ATOM 5024 N N . GLY C 1 16 ? 246.673 209.235 162.193 1.00 99.52 16 GLY B N 1
ATOM 5025 C CA . GLY C 1 16 ? 247.184 207.961 161.716 1.00 95.82 16 GLY B CA 1
ATOM 5026 C C . GLY C 1 16 ? 247.525 206.983 162.827 1.00 98.93 16 GLY B C 1
ATOM 5027 O O . GLY C 1 16 ? 246.886 206.934 163.882 1.00 100.31 16 GLY B O 1
ATOM 5028 N N . THR C 1 17 ? 248.555 206.179 162.571 1.00 98.36 17 THR B N 1
ATOM 5029 C CA . THR C 1 17 ? 249.047 205.170 163.498 1.00 97.66 17 THR B CA 1
ATOM 5030 C C . THR C 1 17 ? 250.206 205.735 164.317 1.00 98.20 17 THR B C 1
ATOM 5031 O O . THR C 1 17 ? 250.520 206.927 164.258 1.00 98.95 17 THR B O 1
ATOM 5035 N N . GLY C 1 18 ? 250.848 204.856 165.083 1.00 73.65 18 GLY B N 1
ATOM 5036 C CA . GLY C 1 18 ? 251.849 205.278 166.043 1.00 67.32 18 GLY B CA 1
ATOM 5037 C C . GLY C 1 18 ? 251.199 205.557 167.379 1.00 58.51 18 GLY B C 1
ATOM 5038 O O . GLY C 1 18 ? 251.401 206.617 167.977 1.00 60.14 18 GLY B O 1
ATOM 5039 N N . VAL C 1 19 ? 250.417 204.592 167.858 1.00 50.36 19 VAL B N 1
ATOM 5040 C CA . VAL C 1 19 ? 249.501 204.794 168.974 1.00 60.28 19 VAL B CA 1
ATOM 5041 C C . VAL C 1 19 ? 250.230 204.959 170.303 1.00 61.35 19 VAL B C 1
ATOM 5042 O O . VAL C 1 19 ? 249.596 205.216 171.332 1.00 63.05 19 VAL B O 1
ATOM 5046 N N . LYS C 1 20 ? 251.556 204.818 170.305 1.00 50.55 20 LYS B N 1
ATOM 5047 C CA . LYS C 1 20 ? 252.283 204.816 171.571 1.00 49.80 20 LYS B CA 1
ATOM 5048 C C . LYS C 1 20 ? 253.423 205.825 171.605 1.00 43.78 20 LYS B C 1
ATOM 5049 O O . LYS C 1 20 ? 254.548 205.488 171.987 1.00 42.79 20 LYS B O 1
ATOM 5055 N N . ASP C 1 21 ? 253.141 207.065 171.216 1.00 49.58 21 ASP B N 1
ATOM 5056 C CA . ASP C 1 21 ? 254.131 208.130 171.279 1.00 47.61 21 ASP B CA 1
ATOM 5057 C C . ASP C 1 21 ? 254.037 208.954 172.558 1.00 40.62 21 ASP B C 1
ATOM 5058 O O . ASP C 1 21 ? 254.968 209.708 172.860 1.00 39.96 21 ASP B O 1
ATOM 5063 N N . LEU C 1 22 ? 252.942 208.825 173.313 1.00 39.42 22 LEU B N 1
ATOM 5064 C CA . LEU C 1 22 ? 252.706 209.607 174.522 1.00 34.14 22 LEU B CA 1
ATOM 5065 C C . LEU C 1 22 ? 252.609 208.739 175.772 1.00 34.77 22 LEU B C 1
ATOM 5066 O O . LEU C 1 22 ? 252.207 209.232 176.830 1.00 35.61 22 LEU B O 1
ATOM 5071 N N . PHE C 1 23 ? 252.950 207.459 175.677 1.00 32.62 23 PHE B N 1
ATOM 5072 C CA . PHE C 1 23 ? 252.901 206.569 176.827 1.00 24.42 23 PHE B CA 1
ATOM 5073 C C . PHE C 1 23 ? 254.232 206.573 177.570 1.00 32.12 23 PHE B C 1
ATOM 5074 O O . PHE C 1 23 ? 255.265 206.997 177.048 1.00 38.02 23 PHE B O 1
ATOM 5082 N N . LEU C 1 24 ? 254.193 206.090 178.806 1.00 29.27 24 LEU B N 1
ATOM 5083 C CA . LEU C 1 24 ? 255.365 206.021 179.664 1.00 27.19 24 LEU B CA 1
ATOM 5084 C C . LEU C 1 24 ? 255.806 204.575 179.851 1.00 31.79 24 LEU B C 1
ATOM 5085 O O . LEU C 1 24 ? 255.037 203.634 179.645 1.00 40.80 24 LEU B O 1
ATOM 5090 N N . LYS C 1 25 ? 257.064 204.409 180.239 1.00 26.46 25 LYS B N 1
ATOM 5091 C CA . LYS C 1 25 ? 257.604 203.102 180.579 1.00 33.36 25 LYS B CA 1
ATOM 5092 C C . LYS C 1 25 ? 257.666 202.966 182.094 1.00 29.37 25 LYS B C 1
ATOM 5093 O O . LYS C 1 25 ? 257.943 203.936 182.806 1.00 28.78 25 LYS B O 1
ATOM 5099 N N . THR C 1 26 ? 257.381 201.766 182.585 1.00 21.88 26 THR B N 1
ATOM 5100 C CA . THR C 1 26 ? 257.175 201.534 184.004 1.00 29.05 26 THR B CA 1
ATOM 5101 C C . THR C 1 26 ? 258.369 200.825 184.627 1.00 31.45 26 THR B C 1
ATOM 5102 O O . THR C 1 26 ? 259.181 200.204 183.937 1.00 33.13 26 THR B O 1
ATOM 5106 N N . PHE C 1 27 ? 258.464 200.937 185.948 1.00 38.62 27 PHE B N 1
ATOM 5107 C CA . PHE C 1 27 ? 259.493 200.250 186.715 1.00 36.77 27 PHE B CA 1
ATOM 5108 C C . PHE C 1 27 ? 259.015 198.839 187.032 1.00 45.01 27 PHE B C 1
ATOM 5109 O O . PHE C 1 27 ? 257.940 198.661 187.614 1.00 47.34 27 PHE B O 1
ATOM 5117 N N . ALA C 1 28 ? 259.803 197.837 186.636 1.00 46.15 28 ALA B N 1
ATOM 5118 C CA . ALA C 1 28 ? 259.396 196.451 186.840 1.00 42.10 28 ALA B CA 1
ATOM 5119 C C . ALA C 1 28 ? 259.265 196.126 188.322 1.00 47.06 28 ALA B C 1
ATOM 5120 O O . ALA C 1 28 ? 258.293 195.491 188.747 1.00 48.80 28 ALA B O 1
ATOM 5122 N N . GLY C 1 29 ? 260.234 196.557 189.127 1.00 55.28 29 GLY B N 1
ATOM 5123 C CA . GLY C 1 29 ? 260.133 196.394 190.563 1.00 55.15 29 GLY B CA 1
ATOM 5124 C C . GLY C 1 29 ? 261.280 195.652 191.219 1.00 58.45 29 GLY B C 1
ATOM 5125 O O . GLY C 1 29 ? 261.150 195.214 192.365 1.00 61.25 29 GLY B O 1
ATOM 5126 N N . GLU C 1 30 ? 262.404 195.501 190.521 1.00 51.51 30 GLU B N 1
ATOM 5127 C CA . GLU C 1 30 ? 263.535 194.786 191.095 1.00 48.09 30 GLU B CA 1
ATOM 5128 C C . GLU C 1 30 ? 264.816 195.169 190.367 1.00 46.89 30 GLU B C 1
ATOM 5129 O O . GLU C 1 30 ? 264.805 195.459 189.168 1.00 49.60 30 GLU B O 1
ATOM 5135 N N . VAL C 1 31 ? 265.918 195.167 191.116 1.00 44.38 31 VAL B N 1
ATOM 5136 C CA . VAL C 1 31 ? 267.257 195.366 190.575 1.00 43.52 31 VAL B CA 1
ATOM 5137 C C . VAL C 1 31 ? 267.945 194.010 190.518 1.00 45.50 31 VAL B C 1
ATOM 5138 O O . VAL C 1 31 ? 267.663 193.116 191.323 1.00 49.75 31 VAL B O 1
ATOM 5142 N N . LEU C 1 32 ? 268.858 193.849 189.561 1.00 35.59 32 LEU B N 1
ATOM 5143 C CA . LEU C 1 32 ? 269.438 192.542 189.273 1.00 39.76 32 LEU B CA 1
ATOM 5144 C C . LEU C 1 32 ? 270.807 192.329 189.912 1.00 46.48 32 LEU B C 1
ATOM 5145 O O . LEU C 1 32 ? 271.038 191.281 190.522 1.00 53.60 32 LEU B O 1
ATOM 5150 N N . SER C 1 33 ? 271.724 193.288 189.766 1.00 39.41 33 SER B N 1
ATOM 5151 C CA . SER C 1 33 ? 273.063 193.207 190.350 1.00 44.82 33 SER B CA 1
ATOM 5152 C C . SER C 1 33 ? 273.856 192.028 189.794 1.00 47.15 33 SER B C 1
ATOM 5153 O O . SER C 1 33 ? 273.550 191.527 188.707 1.00 51.24 33 SER B O 1
ATOM 5156 N N . ALA C 1 34 ? 274.874 191.579 190.529 1.00 45.15 34 ALA B N 1
ATOM 5157 C CA . ALA C 1 34 ? 275.798 190.546 190.073 1.00 45.86 34 ALA B CA 1
ATOM 5158 C C . ALA C 1 34 ? 275.902 189.442 191.122 1.00 49.33 34 ALA B C 1
ATOM 5159 O O . ALA C 1 34 ? 275.323 189.528 192.209 1.00 52.19 34 ALA B O 1
ATOM 5161 N N . PHE C 1 35 ? 276.652 188.396 190.787 1.00 53.25 35 PHE B N 1
ATOM 5162 C CA . PHE C 1 35 ? 276.818 187.224 191.635 1.00 48.93 35 PHE B CA 1
ATOM 5163 C C . PHE C 1 35 ? 278.153 187.268 192.371 1.00 53.51 35 PHE B C 1
ATOM 5164 O O . PHE C 1 35 ? 279.105 187.926 191.946 1.00 56.23 35 PHE B O 1
ATOM 5172 N N . ARG C 1 36 ? 278.214 186.539 193.482 1.00 49.55 36 ARG B N 1
ATOM 5173 C CA . ARG C 1 36 ? 279.355 186.564 194.389 1.00 47.54 36 ARG B CA 1
ATOM 5174 C C . ARG C 1 36 ? 280.230 185.336 194.172 1.00 56.43 36 ARG B C 1
ATOM 5175 O O . ARG C 1 36 ? 279.725 184.210 194.113 1.00 64.36 36 ARG B O 1
ATOM 5183 N N . LYS C 1 37 ? 281.538 185.555 194.055 1.00 51.83 37 LYS B N 1
ATOM 5184 C CA . LYS C 1 37 ? 282.482 184.464 193.854 1.00 51.80 37 LYS B CA 1
ATOM 5185 C C . LYS C 1 37 ? 282.805 183.776 195.174 1.00 52.67 37 LYS B C 1
ATOM 5186 O O . LYS C 1 37 ? 282.910 184.422 196.220 1.00 54.72 37 LYS B O 1
ATOM 5192 N N . ALA C 1 38 ? 282.966 182.456 195.118 1.00 54.66 38 ALA B N 1
ATOM 5193 C CA . ALA C 1 38 ? 283.262 181.668 196.306 1.00 55.50 38 ALA B CA 1
ATOM 5194 C C . ALA C 1 38 ? 284.721 181.843 196.711 1.00 58.73 38 ALA B C 1
ATOM 5195 O O . ALA C 1 38 ? 285.622 181.766 195.870 1.00 58.77 38 ALA B O 1
ATOM 5197 N N . THR C 1 39 ? 284.949 182.074 198.001 1.00 63.42 39 THR B N 1
ATOM 5198 C CA . THR C 1 39 ? 286.282 182.288 198.552 1.00 63.65 39 THR B CA 1
ATOM 5199 C C . THR C 1 39 ? 286.626 181.133 199.482 1.00 65.29 39 THR B C 1
ATOM 5200 O O . THR C 1 39 ? 285.900 180.873 200.447 1.00 68.91 39 THR B O 1
ATOM 5204 N N . ILE C 1 40 ? 287.730 180.445 199.195 1.00 65.19 40 ILE B N 1
ATOM 5205 C CA . ILE C 1 40 ? 288.150 179.295 199.989 1.00 64.10 40 ILE B CA 1
ATOM 5206 C C . ILE C 1 40 ? 289.525 179.468 200.613 1.00 63.15 40 ILE B C 1
ATOM 5207 O O . ILE C 1 40 ? 289.878 178.689 201.511 1.00 67.38 40 ILE B O 1
ATOM 5212 N N . PHE C 1 41 ? 290.314 180.448 200.185 1.00 64.56 41 PHE B N 1
ATOM 5213 C CA . PHE C 1 41 ? 291.687 180.584 200.653 1.00 64.79 41 PHE B CA 1
ATOM 5214 C C . PHE C 1 41 ? 291.815 181.442 201.903 1.00 67.32 41 PHE B C 1
ATOM 5215 O O . PHE C 1 41 ? 292.933 181.630 202.391 1.00 64.71 41 PHE B O 1
ATOM 5223 N N . GLU C 1 42 ? 290.708 181.972 202.428 1.00 77.80 42 GLU B N 1
ATOM 5224 C CA . GLU C 1 42 ? 290.778 182.753 203.658 1.00 76.96 42 GLU B CA 1
ATOM 5225 C C . GLU C 1 42 ? 291.232 181.884 204.824 1.00 78.38 42 GLU B C 1
ATOM 5226 O O . GLU C 1 42 ? 292.104 182.277 205.607 1.00 80.15 42 GLU B O 1
ATOM 5232 N N . ASP C 1 43 ? 290.645 180.701 204.958 1.00 79.70 43 ASP B N 1
ATOM 5233 C CA . ASP C 1 43 ? 291.154 179.686 205.865 1.00 78.00 43 ASP B CA 1
ATOM 5234 C C . ASP C 1 43 ? 292.214 178.866 205.129 1.00 78.63 43 ASP B C 1
ATOM 5235 O O . ASP C 1 43 ? 292.722 179.271 204.081 1.00 82.32 43 ASP B O 1
ATOM 5240 N N . LEU C 1 44 ? 292.567 177.706 205.682 1.00 72.57 44 LEU B N 1
ATOM 5241 C CA . LEU C 1 44 ? 293.616 176.846 205.131 1.00 76.16 44 LEU B CA 1
ATOM 5242 C C . LEU C 1 44 ? 294.965 177.561 205.078 1.00 76.12 44 LEU B C 1
ATOM 5243 O O . LEU C 1 44 ? 295.814 177.241 204.243 1.00 75.85 44 LEU B O 1
ATOM 5248 N N . HIS C 1 45 ? 295.168 178.530 205.967 1.00 73.77 45 HIS B N 1
ATOM 5249 C CA . HIS C 1 45 ? 296.459 179.189 206.116 1.00 73.28 45 HIS B CA 1
ATOM 5250 C C . HIS C 1 45 ? 296.472 179.926 207.447 1.00 76.90 45 HIS B C 1
ATOM 5251 O O . HIS C 1 45 ? 295.431 180.131 208.075 1.00 74.74 45 HIS B O 1
ATOM 5258 N N . THR C 1 46 ? 297.672 180.316 207.871 1.00 86.00 46 THR B N 1
ATOM 5259 C CA . THR C 1 46 ? 297.885 180.887 209.195 1.00 85.89 46 THR B CA 1
ATOM 5260 C C . THR C 1 46 ? 297.653 182.394 209.173 1.00 84.84 46 THR B C 1
ATOM 5261 O O . THR C 1 46 ? 298.195 183.099 208.316 1.00 86.41 46 THR B O 1
ATOM 5265 N N . VAL C 1 47 ? 296.854 182.881 210.119 1.00 81.98 47 VAL B N 1
ATOM 5266 C CA . VAL C 1 47 ? 296.576 184.305 210.270 1.00 83.32 47 VAL B CA 1
ATOM 5267 C C . VAL C 1 47 ? 297.123 184.750 211.619 1.00 84.99 47 VAL B C 1
ATOM 5268 O O . VAL C 1 47 ? 296.726 184.216 212.662 1.00 85.51 47 VAL B O 1
ATOM 5272 N N . ARG C 1 48 ? 298.020 185.729 211.599 1.00 89.24 48 ARG B N 1
ATOM 5273 C CA . ARG C 1 48 ? 298.619 186.294 212.801 1.00 85.99 48 ARG B CA 1
ATOM 5274 C C . ARG C 1 48 ? 298.293 187.782 212.885 1.00 88.30 48 ARG B C 1
ATOM 5275 O O . ARG C 1 48 ? 297.526 188.321 212.085 1.00 91.37 48 ARG B O 1
ATOM 5283 N N . THR C 1 49 ? 298.876 188.444 213.883 1.00 89.62 49 THR B N 1
ATOM 5284 C CA . THR C 1 49 ? 298.662 189.867 214.109 1.00 90.22 49 THR B CA 1
ATOM 5285 C C . THR C 1 49 ? 299.806 190.409 214.952 1.00 88.24 49 THR B C 1
ATOM 5286 O O . THR C 1 49 ? 300.210 189.782 215.934 1.00 90.36 49 THR B O 1
ATOM 5290 N N . ILE C 1 50 ? 300.324 191.573 214.564 1.00 87.03 50 ILE B N 1
ATOM 5291 C CA . ILE C 1 50 ? 301.349 192.264 215.332 1.00 88.84 50 ILE B CA 1
ATOM 5292 C C . ILE C 1 50 ? 300.864 193.679 215.618 1.00 89.71 50 ILE B C 1
ATOM 5293 O O . ILE C 1 50 ? 299.982 194.211 214.940 1.00 89.66 50 ILE B O 1
ATOM 5298 N N . SER C 1 51 ? 301.457 194.289 216.644 1.00 88.53 51 SER B N 1
ATOM 5299 C CA . SER C 1 51 ? 301.037 195.616 217.077 1.00 87.44 51 SER B CA 1
ATOM 5300 C C . SER C 1 51 ? 301.864 196.736 216.463 1.00 87.87 51 SER B C 1
ATOM 5301 O O . SER C 1 51 ? 301.347 197.843 216.277 1.00 91.19 51 SER B O 1
ATOM 5304 N N . SER C 1 52 ? 303.130 196.480 216.146 1.00 80.56 52 SER B N 1
ATOM 5305 C CA . SER C 1 52 ? 303.998 197.508 215.588 1.00 79.52 52 SER B CA 1
ATOM 5306 C C . SER C 1 52 ? 305.168 196.832 214.890 1.00 79.97 52 SER B C 1
ATOM 5307 O O . SER C 1 52 ? 305.378 195.623 215.012 1.00 81.56 52 SER B O 1
ATOM 5310 N N . GLY C 1 53 ? 305.929 197.630 214.154 1.00 73.85 53 GLY B N 1
ATOM 5311 C CA . GLY C 1 53 ? 307.058 197.144 213.389 1.00 73.60 53 GLY B CA 1
ATOM 5312 C C . GLY C 1 53 ? 306.758 197.128 211.900 1.00 76.20 53 GLY B C 1
ATOM 5313 O O . GLY C 1 53 ? 305.668 197.480 211.446 1.00 78.20 53 GLY B O 1
ATOM 5314 N N . LYS C 1 54 ? 307.765 196.702 211.136 1.00 73.67 54 LYS B N 1
ATOM 5315 C CA . LYS C 1 54 ? 307.663 196.661 209.685 1.00 73.08 54 LYS B CA 1
ATOM 5316 C C . LYS C 1 54 ? 307.631 195.255 209.104 1.00 77.08 54 LYS B C 1
ATOM 5317 O O . LYS C 1 54 ? 307.160 195.086 207.975 1.00 75.56 54 LYS B O 1
ATOM 5323 N N . SER C 1 55 ? 308.112 194.251 209.834 1.00 81.92 55 SER B N 1
ATOM 5324 C CA . SER C 1 55 ? 308.092 192.875 209.356 1.00 79.42 55 SER B CA 1
ATOM 5325 C C . SER C 1 55 ? 308.191 191.941 210.554 1.00 78.05 55 SER B C 1
ATOM 5326 O O . SER C 1 55 ? 308.427 192.371 211.685 1.00 79.62 55 SER B O 1
ATOM 5329 N N . ALA C 1 56 ? 308.009 190.650 210.287 1.00 76.71 56 ALA B N 1
ATOM 5330 C CA . ALA C 1 56 ? 308.057 189.619 211.312 1.00 80.52 56 ALA B CA 1
ATOM 5331 C C . ALA C 1 56 ? 309.080 188.563 210.920 1.00 81.98 56 ALA B C 1
ATOM 5332 O O . ALA C 1 56 ? 309.425 188.414 209.747 1.00 84.02 56 ALA B O 1
ATOM 5334 N N . GLN C 1 57 ? 309.568 187.831 211.919 1.00 82.02 57 GLN B N 1
ATOM 5335 C CA . GLN C 1 57 ? 310.614 186.836 211.725 1.00 78.87 57 GLN B CA 1
ATOM 5336 C C . GLN C 1 57 ? 310.193 185.515 212.352 1.00 81.81 57 GLN B C 1
ATOM 5337 O O . GLN C 1 57 ? 309.788 185.480 213.517 1.00 82.18 57 GLN B O 1
ATOM 5343 N N . PHE C 1 58 ? 310.299 184.435 211.581 1.00 83.52 58 PHE B N 1
ATOM 5344 C CA . PHE C 1 58 ? 309.992 183.084 212.056 1.00 79.88 58 PHE B CA 1
ATOM 5345 C C . PHE C 1 58 ? 311.253 182.236 211.997 1.00 82.41 58 PHE B C 1
ATOM 5346 O O . PHE C 1 58 ? 311.609 181.725 210.920 1.00 84.45 58 PHE B O 1
ATOM 5354 N N . PRO C 1 59 ? 311.964 182.060 213.108 1.00 83.84 59 PRO B N 1
ATOM 5355 C CA . PRO C 1 59 ? 313.197 181.265 213.076 1.00 83.05 59 PRO B CA 1
ATOM 5356 C C . PRO C 1 59 ? 312.924 179.785 212.848 1.00 84.88 59 PRO B C 1
ATOM 5357 O O . PRO C 1 59 ? 311.882 179.251 213.234 1.00 86.50 59 PRO B O 1
ATOM 5361 N N . ILE C 1 60 ? 313.891 179.123 212.214 1.00 84.16 60 ILE B N 1
ATOM 5362 C CA . ILE C 1 60 ? 313.825 177.700 211.903 1.00 82.08 60 ILE B CA 1
ATOM 5363 C C . ILE C 1 60 ? 315.061 177.026 212.482 1.00 82.41 60 ILE B C 1
ATOM 5364 O O . ILE C 1 60 ? 316.127 177.644 212.578 1.00 82.57 60 ILE B O 1
ATOM 5369 N N . VAL C 1 61 ? 314.917 175.756 212.871 1.00 83.07 61 VAL B N 1
ATOM 5370 C CA . VAL C 1 61 ? 315.967 175.023 213.565 1.00 81.85 61 VAL B CA 1
ATOM 5371 C C . VAL C 1 61 ? 315.876 173.551 213.170 1.00 84.36 61 VAL B C 1
ATOM 5372 O O . VAL C 1 61 ? 314.913 173.112 212.539 1.00 84.41 61 VAL B O 1
ATOM 5376 N N . GLY C 1 62 ? 316.900 172.789 213.549 1.00 95.82 62 GLY B N 1
ATOM 5377 C CA . GLY C 1 62 ? 316.876 171.342 213.458 1.00 95.41 62 GLY B CA 1
ATOM 5378 C C . GLY C 1 62 ? 317.933 170.691 212.588 1.00 96.45 62 GLY B C 1
ATOM 5379 O O . GLY C 1 62 ? 317.841 170.680 211.358 1.00 95.99 62 GLY B O 1
ATOM 5380 N N . LEU C 1 63 ? 318.921 170.102 213.260 1.00 107.92 63 LEU B N 1
ATOM 5381 C CA . LEU C 1 63 ? 319.976 169.277 212.688 1.00 106.44 63 LEU B CA 1
ATOM 5382 C C . LEU C 1 63 ? 320.444 168.333 213.784 1.00 107.14 63 LEU B C 1
ATOM 5383 O O . LEU C 1 63 ? 320.430 168.689 214.965 1.00 109.82 63 LEU B O 1
ATOM 5388 N N . SER C 1 64 ? 320.864 167.131 213.398 1.00 103.68 64 SER B N 1
ATOM 5389 C CA . SER C 1 64 ? 321.347 166.184 214.394 1.00 102.81 64 SER B CA 1
ATOM 5390 C C . SER C 1 64 ? 322.193 165.119 213.713 1.00 105.39 64 SER B C 1
ATOM 5391 O O . SER C 1 64 ? 322.063 164.867 212.513 1.00 107.06 64 SER B O 1
ATOM 5394 N N . SER C 1 65 ? 323.062 164.495 214.507 1.00 107.03 65 SER B N 1
ATOM 5395 C CA . SER C 1 65 ? 323.978 163.479 214.007 1.00 106.77 65 SER B CA 1
ATOM 5396 C C . SER C 1 65 ? 324.281 162.496 215.127 1.00 105.31 65 SER B C 1
ATOM 5397 O O . SER C 1 65 ? 323.958 162.733 216.293 1.00 106.80 65 SER B O 1
ATOM 5400 N N . THR C 1 66 ? 324.909 161.384 214.750 1.00 104.40 66 THR B N 1
ATOM 5401 C CA . THR C 1 66 ? 325.324 160.352 215.688 1.00 104.84 66 THR B CA 1
ATOM 5402 C C . THR C 1 66 ? 326.586 159.689 215.156 1.00 107.15 66 THR B C 1
ATOM 5403 O O . THR C 1 66 ? 326.846 159.701 213.950 1.00 108.92 66 THR B O 1
ATOM 5407 N N . SER C 1 67 ? 327.374 159.116 216.062 1.00 114.11 67 SER B N 1
ATOM 5408 C CA . SER C 1 67 ? 328.659 158.542 215.683 1.00 114.27 67 SER B CA 1
ATOM 5409 C C . SER C 1 67 ? 329.072 157.503 216.715 1.00 114.98 67 SER B C 1
ATOM 5410 O O . SER C 1 67 ? 328.507 157.420 217.808 1.00 114.24 67 SER B O 1
ATOM 5413 N N . TYR C 1 68 ? 330.065 156.701 216.343 1.00 127.95 68 TYR B N 1
ATOM 5414 C CA . TYR C 1 68 ? 330.742 155.812 217.276 1.00 128.32 68 TYR B CA 1
ATOM 5415 C C . TYR C 1 68 ? 332.002 156.489 217.803 1.00 128.73 68 TYR B C 1
ATOM 5416 O O . TYR C 1 68 ? 332.761 157.103 217.049 1.00 127.79 68 TYR B O 1
ATOM 5425 N N . HIS C 1 69 ? 332.220 156.368 219.108 1.00 138.01 69 HIS B N 1
ATOM 5426 C CA . HIS C 1 69 ? 333.275 157.099 219.792 1.00 138.74 69 HIS B CA 1
ATOM 5427 C C . HIS C 1 69 ? 334.544 156.261 219.880 1.00 139.87 69 HIS B C 1
ATOM 5428 O O . HIS C 1 69 ? 334.497 155.069 220.201 1.00 139.53 69 HIS B O 1
ATOM 5435 N N . SER C 1 70 ? 335.679 156.896 219.589 1.00 131.12 70 SER B N 1
ATOM 5436 C CA . SER C 1 70 ? 336.979 156.261 219.749 1.00 130.43 70 SER B CA 1
ATOM 5437 C C . SER C 1 70 ? 337.475 156.486 221.171 1.00 131.25 70 SER B C 1
ATOM 5438 O O . SER C 1 70 ? 337.506 157.637 221.627 1.00 130.38 70 SER B O 1
ATOM 5441 N N . PRO C 1 71 ? 337.859 155.441 221.900 1.00 127.32 71 PRO B N 1
ATOM 5442 C CA . PRO C 1 71 ? 338.249 155.627 223.302 1.00 125.80 71 PRO B CA 1
ATOM 5443 C C . PRO C 1 71 ? 339.523 156.447 223.435 1.00 125.66 71 PRO B C 1
ATOM 5444 O O . PRO C 1 71 ? 340.404 156.422 222.572 1.00 125.32 71 PRO B O 1
ATOM 5448 N N . GLY C 1 72 ? 339.608 157.183 224.542 1.00 120.52 72 GLY B N 1
ATOM 5449 C CA . GLY C 1 72 ? 340.756 158.009 224.836 1.00 119.92 72 GLY B CA 1
ATOM 5450 C C . GLY C 1 72 ? 340.689 159.424 224.304 1.00 121.61 72 GLY B C 1
ATOM 5451 O O . GLY C 1 72 ? 341.585 160.223 224.607 1.00 120.12 72 GLY B O 1
ATOM 5452 N N . THR C 1 73 ? 339.665 159.764 223.528 1.00 132.60 73 THR B N 1
ATOM 5453 C CA . THR C 1 73 ? 339.512 161.097 222.968 1.00 132.19 73 THR B CA 1
ATOM 5454 C C . THR C 1 73 ? 338.382 161.840 223.671 1.00 132.37 73 THR B C 1
ATOM 5455 O O . THR C 1 73 ? 337.635 161.272 224.472 1.00 132.39 73 THR B O 1
ATOM 5459 N N . GLN C 1 74 ? 338.270 163.128 223.359 1.00 138.43 74 GLN B N 1
ATOM 5460 C CA . GLN C 1 74 ? 337.285 164.006 223.976 1.00 138.65 74 GLN B CA 1
ATOM 5461 C C . GLN C 1 74 ? 336.235 164.403 222.946 1.00 139.25 74 GLN B C 1
ATOM 5462 O O . GLN C 1 74 ? 336.575 164.798 221.826 1.00 138.25 74 GLN B O 1
ATOM 5468 N N . LEU C 1 75 ? 334.964 164.293 223.329 1.00 132.67 75 LEU B N 1
ATOM 5469 C CA . LEU C 1 75 ? 333.875 164.670 222.437 1.00 131.27 75 LEU B CA 1
ATOM 5470 C C . LEU C 1 75 ? 333.921 166.163 222.142 1.00 129.98 75 LEU B C 1
ATOM 5471 O O . LEU C 1 75 ? 334.277 166.974 223.002 1.00 129.61 75 LEU B O 1
ATOM 5476 N N . THR C 1 76 ? 333.560 166.526 220.912 1.00 118.80 76 THR B N 1
ATOM 5477 C CA . THR C 1 76 ? 333.642 167.903 220.443 1.00 120.17 76 THR B CA 1
ATOM 5478 C C . THR C 1 76 ? 332.278 168.534 220.218 1.00 117.42 76 THR B C 1
ATOM 5479 O O . THR C 1 76 ? 331.990 169.600 220.769 1.00 116.49 76 THR B O 1
ATOM 5483 N N . GLY C 1 77 ? 331.434 167.907 219.420 1.00 103.70 77 GLY B N 1
ATOM 5484 C CA . GLY C 1 77 ? 330.100 168.408 219.150 1.00 102.70 77 GLY B CA 1
ATOM 5485 C C . GLY C 1 77 ? 329.825 168.445 217.661 1.00 100.74 77 GLY B C 1
ATOM 5486 O O . GLY C 1 77 ? 330.731 168.489 216.828 1.00 99.79 77 GLY B O 1
ATOM 5487 N N . ASN C 1 78 ? 328.542 168.430 217.320 1.00 100.26 78 ASN B N 1
ATOM 5488 C CA . ASN C 1 78 ? 328.088 168.509 215.940 1.00 101.66 78 ASN B CA 1
ATOM 5489 C C . ASN C 1 78 ? 327.417 169.858 215.728 1.00 101.37 78 ASN B C 1
ATOM 5490 O O . ASN C 1 78 ? 326.449 170.187 216.421 1.00 101.61 78 ASN B O 1
ATOM 5495 N N . ALA C 1 79 ? 327.931 170.632 214.776 1.00 95.35 79 ALA B N 1
ATOM 5496 C CA . ALA C 1 79 ? 327.491 172.008 214.597 1.00 94.94 79 ALA B CA 1
ATOM 5497 C C . ALA C 1 79 ? 326.078 172.053 214.032 1.00 97.22 79 ALA B C 1
ATOM 5498 O O . ALA C 1 79 ? 325.784 171.419 213.014 1.00 97.02 79 ALA B O 1
ATOM 5500 N N . ILE C 1 80 ? 325.207 172.809 214.694 1.00 102.62 80 ILE B N 1
ATOM 5501 C CA . ILE C 1 80 ? 323.829 173.015 214.260 1.00 101.44 80 ILE B CA 1
ATOM 5502 C C . ILE C 1 80 ? 323.663 174.501 213.970 1.00 104.40 80 ILE B C 1
ATOM 5503 O O . ILE C 1 80 ? 323.929 175.339 214.841 1.00 102.58 80 ILE B O 1
ATOM 5508 N N . LYS C 1 81 ? 323.222 174.830 212.757 1.00 109.35 81 LYS B N 1
ATOM 5509 C CA . LYS C 1 81 ? 322.985 176.215 212.377 1.00 109.41 81 LYS B CA 1
ATOM 5510 C C . LYS C 1 81 ? 321.548 176.381 211.903 1.00 108.32 81 LYS B C 1
ATOM 5511 O O . LYS C 1 81 ? 320.918 175.433 211.423 1.00 103.17 81 LYS B O 1
ATOM 5517 N N . HIS C 1 82 ? 321.036 177.599 212.051 1.00 94.89 82 HIS B N 1
ATOM 5518 C CA . HIS C 1 82 ? 319.624 177.906 211.898 1.00 93.55 82 HIS B CA 1
ATOM 5519 C C . HIS C 1 82 ? 319.382 178.747 210.645 1.00 93.66 82 HIS B C 1
ATOM 5520 O O . HIS C 1 82 ? 320.293 179.004 209.850 1.00 93.83 82 HIS B O 1
ATOM 5527 N N . ALA C 1 83 ? 318.134 179.172 210.474 1.00 84.95 83 ALA B N 1
ATOM 5528 C CA . ALA C 1 83 ? 317.734 180.084 209.411 1.00 81.90 83 ALA B CA 1
ATOM 5529 C C . ALA C 1 83 ? 316.430 180.743 209.840 1.00 84.47 83 ALA B C 1
ATOM 5530 O O . ALA C 1 83 ? 315.910 180.478 210.927 1.00 85.53 83 ALA B O 1
ATOM 5532 N N . GLU C 1 84 ? 315.899 181.610 208.980 1.00 85.62 84 GLU B N 1
ATOM 5533 C CA . GLU C 1 84 ? 314.664 182.307 209.310 1.00 84.56 84 GLU B CA 1
ATOM 5534 C C . GLU C 1 84 ? 313.941 182.695 208.031 1.00 82.77 84 GLU B C 1
ATOM 5535 O O . GLU C 1 84 ? 314.534 182.757 206.951 1.00 86.13 84 GLU B O 1
ATOM 5541 N N . ALA C 1 85 ? 312.643 182.952 208.173 1.00 75.90 85 ALA B N 1
ATOM 5542 C CA . ALA C 1 85 ? 311.801 183.430 207.087 1.00 78.10 85 ALA B CA 1
ATOM 5543 C C . ALA C 1 85 ? 311.075 184.683 207.549 1.00 77.83 85 ALA B C 1
ATOM 5544 O O . ALA C 1 85 ? 310.344 184.646 208.544 1.00 78.26 85 ALA B O 1
ATOM 5546 N N . VAL C 1 86 ? 311.271 185.785 206.830 1.00 75.41 86 VAL B N 1
ATOM 5547 C CA . VAL C 1 86 ? 310.683 187.066 207.196 1.00 75.27 86 VAL B CA 1
ATOM 5548 C C . VAL C 1 86 ? 309.532 187.372 206.248 1.00 74.77 86 VAL B C 1
ATOM 5549 O O . VAL C 1 86 ? 309.524 186.953 205.085 1.00 76.15 86 VAL B O 1
ATOM 5553 N N . ILE C 1 87 ? 308.547 188.103 206.763 1.00 73.45 87 ILE B N 1
ATOM 5554 C CA . ILE C 1 87 ? 307.345 188.460 206.019 1.00 71.11 87 ILE B CA 1
ATOM 5555 C C . ILE C 1 87 ? 307.144 189.961 206.163 1.00 73.55 87 ILE B C 1
ATOM 5556 O O . ILE C 1 87 ? 306.865 190.451 207.264 1.00 75.25 87 ILE B O 1
ATOM 5561 N N . ASN C 1 88 ? 307.280 190.690 205.059 1.00 77.98 88 ASN B N 1
ATOM 5562 C CA . ASN C 1 88 ? 307.097 192.130 205.069 1.00 74.46 88 ASN B CA 1
ATOM 5563 C C . ASN C 1 88 ? 305.616 192.482 204.956 1.00 74.50 88 ASN B C 1
ATOM 5564 O O . ASN C 1 88 ? 304.759 191.627 204.719 1.00 74.75 88 ASN B O 1
ATOM 5569 N N . ILE C 1 89 ? 305.318 193.767 205.128 1.00 74.59 89 ILE B N 1
ATOM 5570 C CA . ILE C 1 89 ? 303.951 194.274 205.150 1.00 74.22 89 ILE B CA 1
ATOM 5571 C C . ILE C 1 89 ? 303.763 195.215 203.968 1.00 75.29 89 ILE B C 1
ATOM 5572 O O . ILE C 1 89 ? 304.572 196.127 203.758 1.00 74.28 89 ILE B O 1
ATOM 5577 N N . ASP C 1 90 ? 302.700 194.991 203.199 1.00 79.84 90 ASP B N 1
ATOM 5578 C CA . ASP C 1 90 ? 302.421 195.793 202.018 1.00 77.88 90 ASP B CA 1
ATOM 5579 C C . ASP C 1 90 ? 301.916 197.179 202.420 1.00 79.81 90 ASP B C 1
ATOM 5580 O O . ASP C 1 90 ? 301.834 197.530 203.600 1.00 83.56 90 ASP B O 1
ATOM 5585 N N . ASP C 1 91 ? 301.570 197.979 201.415 1.00 78.05 91 ASP B N 1
ATOM 5586 C CA . ASP C 1 91 ? 301.021 199.307 201.647 1.00 75.81 91 ASP B CA 1
ATOM 5587 C C . ASP C 1 91 ? 299.538 199.184 201.993 1.00 75.82 91 ASP B C 1
ATOM 5588 O O . ASP C 1 91 ? 299.016 198.088 202.216 1.00 78.15 91 ASP B O 1
ATOM 5593 N N . LYS C 1 92 ? 298.836 200.312 202.043 1.00 65.88 92 LYS B N 1
ATOM 5594 C CA . LYS C 1 92 ? 297.432 200.319 202.430 1.00 65.35 92 LYS B CA 1
ATOM 5595 C C . LYS C 1 92 ? 296.554 200.133 201.200 1.00 62.54 92 LYS B C 1
ATOM 5596 O O . LYS C 1 92 ? 296.833 200.694 200.136 1.00 68.18 92 LYS B O 1
ATOM 5602 N N . LEU C 1 93 ? 295.500 199.341 201.353 1.00 54.23 93 LEU B N 1
ATOM 5603 C CA . LEU C 1 93 ? 294.564 199.037 200.283 1.00 51.63 93 LEU B CA 1
ATOM 5604 C C . LEU C 1 93 ? 293.286 199.837 200.507 1.00 58.61 93 LEU B C 1
ATOM 5605 O O . LEU C 1 93 ? 292.771 199.884 201.626 1.00 60.64 93 LEU B O 1
ATOM 5610 N N . VAL C 1 94 ? 292.777 200.475 199.449 1.00 58.70 94 VAL B N 1
ATOM 5611 C CA . VAL C 1 94 ? 291.621 201.355 199.576 1.00 57.18 94 VAL B CA 1
ATOM 5612 C C . VAL C 1 94 ? 290.599 201.053 198.486 1.00 49.97 94 VAL B C 1
ATOM 5613 O O . VAL C 1 94 ? 290.913 200.481 197.441 1.00 51.28 94 VAL B O 1
ATOM 5617 N N . SER C 1 95 ? 289.351 201.456 198.753 1.00 46.30 95 SER B N 1
ATOM 5618 C CA . SER C 1 95 ? 288.252 201.267 197.803 1.00 50.78 95 SER B CA 1
ATOM 5619 C C . SER C 1 95 ? 287.179 202.311 198.124 1.00 55.32 95 SER B C 1
ATOM 5620 O O . SER C 1 95 ? 286.433 202.148 199.093 1.00 58.99 95 SER B O 1
ATOM 5623 N N . ASN C 1 96 ? 287.098 203.358 197.301 1.00 50.95 96 ASN B N 1
ATOM 5624 C CA . ASN C 1 96 ? 286.281 204.526 197.603 1.00 44.98 96 ASN B CA 1
ATOM 5625 C C . ASN C 1 96 ? 285.293 204.812 196.478 1.00 52.27 96 ASN B C 1
ATOM 5626 O O . ASN C 1 96 ? 285.396 204.265 195.378 1.00 59.48 96 ASN B O 1
ATOM 5631 N N . VAL C 1 97 ? 284.328 205.687 196.772 1.00 53.54 97 VAL B N 1
ATOM 5632 C CA . VAL C 1 97 ? 283.278 206.049 195.822 1.00 49.95 97 VAL B CA 1
ATOM 5633 C C . VAL C 1 97 ? 282.662 207.367 196.273 1.00 49.78 97 VAL B C 1
ATOM 5634 O O . VAL C 1 97 ? 282.747 207.738 197.446 1.00 53.22 97 VAL B O 1
ATOM 5638 N N . PHE C 1 98 ? 282.047 208.085 195.329 1.00 48.24 98 PHE B N 1
ATOM 5639 C CA . PHE C 1 98 ? 281.395 209.364 195.592 1.00 45.34 98 PHE B CA 1
ATOM 5640 C C . PHE C 1 98 ? 280.036 209.403 194.906 1.00 46.66 98 PHE B C 1
ATOM 5641 O O . PHE C 1 98 ? 279.900 208.964 193.761 1.00 53.65 98 PHE B O 1
ATOM 5649 N N . ILE C 1 99 ? 279.034 209.938 195.603 1.00 44.11 99 ILE B N 1
ATOM 5650 C CA . ILE C 1 99 ? 277.664 209.998 195.102 1.00 46.52 99 ILE B CA 1
ATOM 5651 C C . ILE C 1 99 ? 277.160 211.432 195.193 1.00 51.03 99 ILE B C 1
ATOM 5652 O O . ILE C 1 99 ? 277.250 212.059 196.253 1.00 51.37 99 ILE B O 1
ATOM 5657 N N . ALA C 1 100 ? 276.622 211.943 194.088 1.00 53.61 100 ALA B N 1
ATOM 5658 C CA . ALA C 1 100 ? 276.049 213.280 194.055 1.00 45.47 100 ALA B CA 1
ATOM 5659 C C . ALA C 1 100 ? 274.652 213.288 194.672 1.00 51.85 100 ALA B C 1
ATOM 5660 O O . ALA C 1 100 ? 274.007 212.250 194.837 1.00 58.54 100 ALA B O 1
ATOM 5662 N N . ASP C 1 101 ? 274.186 214.491 195.012 1.00 48.68 101 ASP B N 1
ATOM 5663 C CA . ASP C 1 101 ? 272.896 214.636 195.680 1.00 49.03 101 ASP B CA 1
ATOM 5664 C C . ASP C 1 101 ? 271.736 214.647 194.689 1.00 55.00 101 ASP B C 1
ATOM 5665 O O . ASP C 1 101 ? 270.689 214.041 194.949 1.00 51.91 101 ASP B O 1
ATOM 5670 N N . VAL C 1 102 ? 271.899 215.334 193.557 1.00 53.98 102 VAL B N 1
ATOM 5671 C CA . VAL C 1 102 ? 270.824 215.413 192.574 1.00 46.29 102 VAL B CA 1
ATOM 5672 C C . VAL C 1 102 ? 270.542 214.040 191.978 1.00 51.55 102 VAL B C 1
ATOM 5673 O O . VAL C 1 102 ? 269.388 213.701 191.685 1.00 52.44 102 VAL B O 1
ATOM 5677 N N . ASP C 1 103 ? 271.588 213.234 191.779 1.00 53.02 103 ASP B N 1
ATOM 5678 C CA . ASP C 1 103 ? 271.396 211.878 191.279 1.00 48.02 103 ASP B CA 1
ATOM 5679 C C . ASP C 1 103 ? 270.551 211.054 192.241 1.00 48.16 103 ASP B C 1
ATOM 5680 O O . ASP C 1 103 ? 269.646 210.325 191.817 1.00 52.10 103 ASP B O 1
ATOM 5685 N N . GLU C 1 104 ? 270.828 211.159 193.541 1.00 46.98 104 GLU B N 1
ATOM 5686 C CA . GLU C 1 104 ? 270.019 210.456 194.529 1.00 49.14 104 GLU B CA 1
ATOM 5687 C C . GLU C 1 104 ? 268.601 211.007 194.592 1.00 53.55 104 GLU B C 1
ATOM 5688 O O . GLU C 1 104 ? 267.662 210.261 194.890 1.00 52.04 104 GLU B O 1
ATOM 5694 N N . ALA C 1 105 ? 268.425 212.302 194.322 1.00 55.86 105 ALA B N 1
ATOM 5695 C CA . ALA C 1 105 ? 267.093 212.894 194.393 1.00 54.63 105 ALA B CA 1
ATOM 5696 C C . ALA C 1 105 ? 266.226 212.469 193.212 1.00 49.92 105 ALA B C 1
ATOM 5697 O O . ALA C 1 105 ? 265.020 212.250 193.371 1.00 48.91 105 ALA B O 1
ATOM 5699 N N . MET C 1 106 ? 266.816 212.356 192.021 1.00 46.76 106 MET B N 1
ATOM 5700 C CA . MET C 1 106 ? 266.051 211.985 190.836 1.00 45.99 106 MET B CA 1
ATOM 5701 C C . MET C 1 106 ? 265.877 210.479 190.671 1.00 51.19 106 MET B C 1
ATOM 5702 O O . MET C 1 106 ? 265.049 210.058 189.857 1.00 54.83 106 MET B O 1
ATOM 5707 N N . ASN C 1 107 ? 266.621 209.664 191.414 1.00 48.15 107 ASN B N 1
ATOM 5708 C CA . ASN C 1 107 ? 266.575 208.222 191.228 1.00 44.56 107 ASN B CA 1
ATOM 5709 C C . ASN C 1 107 ? 265.266 207.642 191.759 1.00 45.78 107 ASN B C 1
ATOM 5710 O O . ASN C 1 107 ? 264.583 208.236 192.597 1.00 50.36 107 ASN B O 1
ATOM 5715 N N . HIS C 1 108 ? 264.919 206.458 191.252 1.00 40.47 108 HIS B N 1
ATOM 5716 C CA . HIS C 1 108 ? 263.718 205.749 191.674 1.00 43.26 108 HIS B CA 1
ATOM 5717 C C . HIS C 1 108 ? 264.027 204.478 192.459 1.00 47.47 108 HIS B C 1
ATOM 5718 O O . HIS C 1 108 ? 263.122 203.669 192.687 1.00 51.33 108 HIS B O 1
ATOM 5725 N N . TYR C 1 109 ? 265.275 204.286 192.884 1.00 49.89 109 TYR B N 1
ATOM 5726 C CA . TYR C 1 109 ? 265.632 203.176 193.757 1.00 48.56 109 TYR B CA 1
ATOM 5727 C C . TYR C 1 109 ? 266.877 203.550 194.551 1.00 51.09 109 TYR B C 1
ATOM 5728 O O . TYR C 1 109 ? 267.595 204.494 194.210 1.00 59.82 109 TYR B O 1
ATOM 5737 N N . ASP C 1 110 ? 267.121 202.798 195.620 1.00 54.81 110 ASP B N 1
ATOM 5738 C CA . ASP C 1 110 ? 268.237 203.060 196.517 1.00 61.68 110 ASP B CA 1
ATOM 5739 C C . ASP C 1 110 ? 269.481 202.297 196.075 1.00 61.97 110 ASP B C 1
ATOM 5740 O O . ASP C 1 110 ? 269.397 201.179 195.559 1.00 60.81 110 ASP B O 1
ATOM 5745 N N . VAL C 1 111 ? 270.644 202.914 196.289 1.00 66.30 111 VAL B N 1
ATOM 5746 C CA . VAL C 1 111 ? 271.919 202.323 195.899 1.00 66.64 111 VAL B CA 1
ATOM 5747 C C . VAL C 1 111 ? 272.955 202.359 197.011 1.00 71.33 111 VAL B C 1
ATOM 5748 O O . VAL C 1 111 ? 274.106 201.988 196.776 1.00 74.41 111 VAL B O 1
ATOM 5752 N N . ARG C 1 112 ? 272.594 202.792 198.217 1.00 71.21 112 ARG B N 1
ATOM 5753 C CA . ARG C 1 112 ? 273.586 202.937 199.273 1.00 70.70 112 ARG B CA 1
ATOM 5754 C C . ARG C 1 112 ? 273.886 201.634 199.999 1.00 74.00 112 ARG B C 1
ATOM 5755 O O . ARG C 1 112 ? 274.762 201.618 200.869 1.00 75.82 112 ARG B O 1
ATOM 5763 N N . SER C 1 113 ? 273.191 200.548 199.670 1.00 77.02 113 SER B N 1
ATOM 5764 C CA . SER C 1 113 ? 273.501 199.254 200.262 1.00 74.18 113 SER B CA 1
ATOM 5765 C C . SER C 1 113 ? 274.310 198.364 199.330 1.00 75.67 113 SER B C 1
ATOM 5766 O O . SER C 1 113 ? 275.081 197.522 199.804 1.00 79.05 113 SER B O 1
ATOM 5769 N N . GLN C 1 114 ? 274.150 198.532 198.017 1.00 69.09 114 GLN B N 1
ATOM 5770 C CA . GLN C 1 114 ? 274.890 197.713 197.062 1.00 68.51 114 GLN B CA 1
ATOM 5771 C C . GLN C 1 114 ? 276.377 198.054 197.067 1.00 73.50 114 GLN B C 1
ATOM 5772 O O . GLN C 1 114 ? 277.226 197.161 196.932 1.00 79.23 114 GLN B O 1
ATOM 5778 N N . TYR C 1 115 ? 276.707 199.339 197.217 1.00 62.85 115 TYR B N 1
ATOM 5779 C CA . TYR C 1 115 ? 278.093 199.776 197.073 1.00 62.75 115 TYR B CA 1
ATOM 5780 C C . TYR C 1 115 ? 278.989 199.169 198.145 1.00 70.42 115 TYR B C 1
ATOM 5781 O O . TYR C 1 115 ? 280.125 198.769 197.860 1.00 74.86 115 TYR B O 1
ATOM 5790 N N . SER C 1 116 ? 278.507 199.110 199.388 1.00 70.98 116 SER B N 1
ATOM 5791 C CA . SER C 1 116 ? 279.313 198.540 200.463 1.00 72.57 116 SER B CA 1
ATOM 5792 C C . SER C 1 116 ? 279.608 197.068 200.205 1.00 75.26 116 SER B C 1
ATOM 5793 O O . SER C 1 116 ? 280.736 196.601 200.423 1.00 73.88 116 SER B O 1
ATOM 5796 N N . VAL C 1 117 ? 278.604 196.325 199.735 1.00 65.87 117 VAL B N 1
ATOM 5797 C CA . VAL C 1 117 ? 278.812 194.925 199.385 1.00 62.15 117 VAL B CA 1
ATOM 5798 C C . VAL C 1 117 ? 279.858 194.808 198.285 1.00 63.99 117 VAL B C 1
ATOM 5799 O O . VAL C 1 117 ? 280.736 193.938 198.334 1.00 69.04 117 VAL B O 1
ATOM 5803 N N . GLN C 1 118 ? 279.791 195.688 197.283 1.00 58.91 118 GLN B N 1
ATOM 5804 C CA . GLN C 1 118 ? 280.773 195.629 196.201 1.00 58.97 118 GLN B CA 1
ATOM 5805 C C . GLN C 1 118 ? 282.187 195.904 196.707 1.00 61.79 118 GLN B C 1
ATOM 5806 O O . GLN C 1 118 ? 283.137 195.213 196.317 1.00 68.24 118 GLN B O 1
ATOM 5812 N N . MET C 1 119 ? 282.349 196.902 197.581 1.00 57.07 119 MET B N 1
ATOM 5813 C CA . MET C 1 119 ? 283.682 197.194 198.109 1.00 60.24 119 MET B CA 1
ATOM 5814 C C . MET C 1 119 ? 284.228 196.027 198.929 1.00 62.59 119 MET B C 1
ATOM 5815 O O . MET C 1 119 ? 285.396 195.635 198.769 1.00 66.26 119 MET B O 1
ATOM 5820 N N . GLY C 1 120 ? 283.398 195.462 199.810 1.00 54.55 120 GLY B N 1
ATOM 5821 C CA . GLY C 1 120 ? 283.844 194.321 200.594 1.00 52.84 120 GLY B CA 1
ATOM 5822 C C . GLY C 1 120 ? 284.233 193.140 199.726 1.00 55.81 120 GLY B C 1
ATOM 5823 O O . GLY C 1 120 ? 285.259 192.490 199.962 1.00 60.48 120 GLY B O 1
ATOM 5824 N N . ASN C 1 121 ? 283.426 192.854 198.701 1.00 48.48 121 ASN B N 1
ATOM 5825 C CA . ASN C 1 121 ? 283.738 191.759 197.793 1.00 49.56 121 ASN B CA 1
ATOM 5826 C C . ASN C 1 121 ? 285.054 191.999 197.066 1.00 54.33 121 ASN B C 1
ATOM 5827 O O . ASN C 1 121 ? 285.856 191.073 196.905 1.00 61.04 121 ASN B O 1
ATOM 5832 N N . ALA C 1 122 ? 285.290 193.231 196.606 1.00 46.34 122 ALA B N 1
ATOM 5833 C CA . ALA C 1 122 ? 286.532 193.523 195.896 1.00 44.81 122 ALA B CA 1
ATOM 5834 C C . ALA C 1 122 ? 287.746 193.309 196.791 1.00 48.03 122 ALA B C 1
ATOM 5835 O O . ALA C 1 122 ? 288.748 192.710 196.367 1.00 53.42 122 ALA B O 1
ATOM 5837 N N . LEU C 1 123 ? 287.673 193.783 198.038 1.00 47.64 123 LEU B N 1
ATOM 5838 C CA . LEU C 1 123 ? 288.791 193.581 198.957 1.00 47.00 123 LEU B CA 1
ATOM 5839 C C . LEU C 1 123 ? 289.027 192.096 199.227 1.00 52.72 123 LEU B C 1
ATOM 5840 O O . LEU C 1 123 ? 290.178 191.627 199.231 1.00 54.49 123 LEU B O 1
ATOM 5845 N N . ALA C 1 124 ? 287.947 191.337 199.436 1.00 50.33 124 ALA B N 1
ATOM 5846 C CA . ALA C 1 124 ? 288.087 189.903 199.668 1.00 50.66 124 ALA B CA 1
ATOM 5847 C C . ALA C 1 124 ? 288.727 189.206 198.471 1.00 53.63 124 ALA B C 1
ATOM 5848 O O . ALA C 1 124 ? 289.584 188.326 198.637 1.00 57.41 124 ALA B O 1
ATOM 5850 N N . TYR C 1 125 ? 288.317 189.582 197.257 1.00 45.76 125 TYR B N 1
ATOM 5851 C CA . TYR C 1 125 ? 288.874 188.967 196.057 1.00 43.73 125 TYR B CA 1
ATOM 5852 C C . TYR C 1 125 ? 290.365 189.247 195.938 1.00 48.51 125 TYR B C 1
ATOM 5853 O O . TYR C 1 125 ? 291.148 188.353 195.588 1.00 57.12 125 TYR B O 1
ATOM 5862 N N . THR C 1 126 ? 290.775 190.489 196.213 1.00 48.44 126 THR B N 1
ATOM 5863 C CA . THR C 1 126 ? 292.199 190.812 196.150 1.00 49.30 126 THR B CA 1
ATOM 5864 C C . THR C 1 126 ? 292.994 189.979 197.148 1.00 51.21 126 THR B C 1
ATOM 5865 O O . THR C 1 126 ? 294.060 189.435 196.814 1.00 54.46 126 THR B O 1
ATOM 5869 N N . PHE C 1 127 ? 292.478 189.849 198.374 1.00 56.12 127 PHE B N 1
ATOM 5870 C CA . PHE C 1 127 ? 293.167 189.042 199.378 1.00 55.71 127 PHE B CA 1
ATOM 5871 C C . PHE C 1 127 ? 293.311 187.594 198.917 1.00 60.90 127 PHE B C 1
ATOM 5872 O O . PHE C 1 127 ? 294.395 187.000 199.021 1.00 60.06 127 PHE B O 1
ATOM 5880 N N . ASP C 1 128 ? 292.224 187.010 198.400 1.00 62.38 128 ASP B N 1
ATOM 5881 C CA . ASP C 1 128 ? 292.273 185.621 197.946 1.00 58.65 128 ASP B CA 1
ATOM 5882 C C . ASP C 1 128 ? 293.294 185.427 196.832 1.00 58.69 128 ASP B C 1
ATOM 5883 O O . ASP C 1 128 ? 294.057 184.450 196.840 1.00 60.89 128 ASP B O 1
ATOM 5888 N N . GLN C 1 129 ? 293.303 186.331 195.849 1.00 55.26 129 GLN B N 1
ATOM 5889 C CA . GLN C 1 129 ? 294.246 186.195 194.745 1.00 55.85 129 GLN B CA 1
ATOM 5890 C C . GLN C 1 129 ? 295.684 186.254 195.242 1.00 57.81 129 GLN B C 1
ATOM 5891 O O . GLN C 1 129 ? 296.534 185.462 194.808 1.00 59.06 129 GLN B O 1
ATOM 5897 N N . ASN C 1 130 ? 295.975 187.179 196.163 1.00 59.11 130 ASN B N 1
ATOM 5898 C CA . ASN C 1 130 ? 297.332 187.263 196.700 1.00 54.85 130 ASN B CA 1
ATOM 5899 C C . ASN C 1 130 ? 297.720 185.987 197.442 1.00 59.06 130 ASN B C 1
ATOM 5900 O O . ASN C 1 130 ? 298.852 185.502 197.306 1.00 64.14 130 ASN B O 1
ATOM 5905 N N . VAL C 1 131 ? 296.796 185.425 198.229 1.00 54.09 131 VAL B N 1
ATOM 5906 C CA . VAL C 1 131 ? 297.111 184.202 198.970 1.00 55.37 131 VAL B CA 1
ATOM 5907 C C . VAL C 1 131 ? 297.405 183.049 198.016 1.00 55.62 131 VAL B C 1
ATOM 5908 O O . VAL C 1 131 ? 298.347 182.273 198.227 1.00 55.17 131 VAL B O 1
ATOM 5912 N N . ALA C 1 132 ? 296.603 182.908 196.957 1.00 61.57 132 ALA B N 1
ATOM 5913 C CA . ALA C 1 132 ? 296.844 181.830 195.998 1.00 55.13 132 ALA B CA 1
ATOM 5914 C C . ALA C 1 132 ? 298.183 182.008 195.286 1.00 53.58 132 ALA B C 1
ATOM 5915 O O . ALA C 1 132 ? 298.920 181.033 195.068 1.00 56.05 132 ALA B O 1
ATOM 5917 N N . ALA C 1 133 ? 298.515 183.248 194.916 1.00 56.12 133 ALA B N 1
ATOM 5918 C CA . ALA C 1 133 ? 299.810 183.500 194.294 1.00 54.55 133 ALA B CA 1
ATOM 5919 C C . ALA C 1 133 ? 300.950 183.133 195.234 1.00 54.86 133 ALA B C 1
ATOM 5920 O O . ALA C 1 133 ? 301.968 182.575 194.803 1.00 58.07 133 ALA B O 1
ATOM 5922 N N . MET C 1 134 ? 300.798 183.432 196.526 1.00 61.00 134 MET B N 1
ATOM 5923 C CA . MET C 1 134 ? 301.839 183.060 197.478 1.00 61.86 134 MET B CA 1
ATOM 5924 C C . MET C 1 134 ? 301.935 181.551 197.656 1.00 63.45 134 MET B C 1
ATOM 5925 O O . MET C 1 134 ? 303.032 181.030 197.875 1.00 61.78 134 MET B O 1
ATOM 5930 N N . ILE C 1 135 ? 300.813 180.834 197.570 1.00 66.25 135 ILE B N 1
ATOM 5931 C CA . ILE C 1 135 ? 300.874 179.373 197.624 1.00 58.83 135 ILE B CA 1
ATOM 5932 C C . ILE C 1 135 ? 301.679 178.835 196.446 1.00 60.60 135 ILE B C 1
ATOM 5933 O O . ILE C 1 135 ? 302.532 177.950 196.604 1.00 59.38 135 ILE B O 1
ATOM 5938 N N . ALA C 1 136 ? 301.427 179.368 195.248 1.00 63.50 136 ALA B N 1
ATOM 5939 C CA . ALA C 1 136 ? 302.197 178.939 194.080 1.00 58.17 136 ALA B CA 1
ATOM 5940 C C . ALA C 1 136 ? 303.681 179.257 194.244 1.00 58.79 136 ALA B C 1
ATOM 5941 O O . ALA C 1 136 ? 304.546 178.429 193.923 1.00 56.95 136 ALA B O 1
ATOM 5943 N N . GLN C 1 137 ? 303.993 180.454 194.747 1.00 64.37 137 GLN B N 1
ATOM 5944 C CA . GLN C 1 137 ? 305.388 180.832 194.955 1.00 60.60 137 GLN B CA 1
ATOM 5945 C C . GLN C 1 137 ? 306.064 179.916 195.968 1.00 61.00 137 GLN B C 1
ATOM 5946 O O . GLN C 1 137 ? 307.227 179.535 195.793 1.00 61.33 137 GLN B O 1
ATOM 5952 N N . ALA C 1 138 ? 305.354 179.561 197.041 1.00 64.88 138 ALA B N 1
ATOM 5953 C CA . ALA C 1 138 ? 305.887 178.607 198.006 1.00 64.79 138 ALA B CA 1
ATOM 5954 C C . ALA C 1 138 ? 306.145 177.259 197.352 1.00 64.14 138 ALA B C 1
ATOM 5955 O O . ALA C 1 138 ? 307.123 176.576 197.679 1.00 62.31 138 ALA B O 1
ATOM 5957 N N . ALA C 1 139 ? 305.269 176.855 196.431 1.00 70.92 139 ALA B N 1
ATOM 5958 C CA . ALA C 1 139 ? 305.485 175.605 195.710 1.00 68.03 139 ALA B CA 1
ATOM 5959 C C . ALA C 1 139 ? 306.759 175.657 194.872 1.00 66.67 139 ALA B C 1
ATOM 5960 O O . ALA C 1 139 ? 307.517 174.682 194.825 1.00 63.12 139 ALA B O 1
ATOM 5962 N N . ARG C 1 140 ? 307.016 176.783 194.209 1.00 74.08 140 ARG B N 1
ATOM 5963 C CA . ARG C 1 140 ? 308.115 176.844 193.246 1.00 69.45 140 ARG B CA 1
ATOM 5964 C C . ARG C 1 140 ? 309.499 176.995 193.875 1.00 68.64 140 ARG B C 1
ATOM 5965 O O . ARG C 1 140 ? 310.490 176.959 193.138 1.00 69.03 140 ARG B O 1
ATOM 5973 N N . THR C 1 141 ? 309.610 177.163 195.190 1.00 76.13 141 THR B N 1
ATOM 5974 C CA . THR C 1 141 ? 310.914 177.367 195.816 1.00 78.44 141 THR B CA 1
ATOM 5975 C C . THR C 1 141 ? 311.663 176.039 195.900 1.00 77.40 141 THR B C 1
ATOM 5976 O O . THR C 1 141 ? 311.214 175.106 196.573 1.00 77.75 141 THR B O 1
ATOM 5980 N N . SER C 1 142 ? 312.799 175.954 195.204 1.00 82.63 142 SER B N 1
ATOM 5981 C CA . SER C 1 142 ? 313.546 174.702 195.127 1.00 84.02 142 SER B CA 1
ATOM 5982 C C . SER C 1 142 ? 314.354 174.427 196.391 1.00 85.01 142 SER B C 1
ATOM 5983 O O . SER C 1 142 ? 314.421 173.280 196.846 1.00 82.26 142 SER B O 1
ATOM 5986 N N . THR C 1 143 ? 314.978 175.452 196.967 1.00 92.56 143 THR B N 1
ATOM 5987 C CA . THR C 1 143 ? 315.893 175.284 198.091 1.00 89.99 143 THR B CA 1
ATOM 5988 C C . THR C 1 143 ? 315.284 175.898 199.344 1.00 90.11 143 THR B C 1
ATOM 5989 O O . THR C 1 143 ? 314.931 177.082 199.353 1.00 91.23 143 THR B O 1
ATOM 5993 N N . ASN C 1 144 ? 315.172 175.092 200.394 1.00 81.33 144 ASN B N 1
ATOM 5994 C CA . ASN C 1 144 ? 314.656 175.570 201.667 1.00 81.27 144 ASN B CA 1
ATOM 5995 C C . ASN C 1 144 ? 315.628 176.579 202.275 1.00 84.14 144 ASN B C 1
ATOM 5996 O O . ASN C 1 144 ? 316.846 176.421 202.145 1.00 83.39 144 ASN B O 1
ATOM 6001 N N . PRO C 1 145 ? 315.127 177.637 202.923 1.00 82.50 145 PRO B N 1
ATOM 6002 C CA . PRO C 1 145 ? 316.036 178.538 203.652 1.00 80.04 145 PRO B CA 1
ATOM 6003 C C . PRO C 1 145 ? 316.902 177.817 204.670 1.00 81.47 145 PRO B C 1
ATOM 6004 O O . PRO C 1 145 ? 318.071 178.180 204.850 1.00 83.24 145 PRO B O 1
ATOM 6008 N N . ASN C 1 146 ? 316.363 176.804 205.341 1.00 82.94 146 ASN B N 1
ATOM 6009 C CA . ASN C 1 146 ? 317.165 175.900 206.154 1.00 83.18 146 ASN B CA 1
ATOM 6010 C C . ASN C 1 146 ? 317.628 174.752 205.265 1.00 84.65 146 ASN B C 1
ATOM 6011 O O . ASN C 1 146 ? 316.802 174.033 204.694 1.00 84.10 146 ASN B O 1
ATOM 6016 N N . THR C 1 147 ? 318.948 174.584 205.152 1.00 88.11 147 THR B N 1
ATOM 6017 C CA . THR C 1 147 ? 319.505 173.706 204.126 1.00 88.43 147 THR B CA 1
ATOM 6018 C C . THR C 1 147 ? 319.069 172.257 204.317 1.00 90.72 147 THR B C 1
ATOM 6019 O O . THR C 1 147 ? 318.724 171.574 203.346 1.00 91.06 147 THR B O 1
ATOM 6023 N N . ASP C 1 148 ? 319.075 171.771 205.561 1.00 92.05 148 ASP B N 1
ATOM 6024 C CA . ASP C 1 148 ? 318.799 170.358 205.805 1.00 92.13 148 ASP B CA 1
ATOM 6025 C C . ASP C 1 148 ? 317.380 169.980 205.399 1.00 94.19 148 ASP B C 1
ATOM 6026 O O . ASP C 1 148 ? 317.155 168.903 204.833 1.00 93.86 148 ASP B O 1
ATOM 6031 N N . LEU C 1 149 ? 316.411 170.845 205.681 1.00 85.44 149 LEU B N 1
ATOM 6032 C CA . LEU C 1 149 ? 315.024 170.523 205.389 1.00 83.72 149 LEU B CA 1
ATOM 6033 C C . LEU C 1 149 ? 314.781 170.522 203.879 1.00 83.11 149 LEU B C 1
ATOM 6034 O O . LEU C 1 149 ? 315.392 171.300 203.142 1.00 83.18 149 LEU B O 1
ATOM 6039 N N . PRO C 1 150 ? 313.898 169.653 203.393 1.00 76.34 150 PRO B N 1
ATOM 6040 C CA . PRO C 1 150 ? 313.682 169.555 201.946 1.00 76.80 150 PRO B CA 1
ATOM 6041 C C . PRO C 1 150 ? 312.898 170.741 201.404 1.00 79.80 150 PRO B C 1
ATOM 6042 O O . PRO C 1 150 ? 312.138 171.404 202.113 1.00 79.95 150 PRO B O 1
ATOM 6046 N N . GLY C 1 151 ? 313.095 170.996 200.110 1.00 74.24 151 GLY B N 1
ATOM 6047 C CA . GLY C 1 151 ? 312.436 172.085 199.426 1.00 71.71 151 GLY B CA 1
ATOM 6048 C C . GLY C 1 151 ? 311.217 171.627 198.639 1.00 73.72 151 GLY B C 1
ATOM 6049 O O . GLY C 1 151 ? 310.846 170.456 198.622 1.00 76.26 151 GLY B O 1
ATOM 6050 N N . GLY C 1 152 ? 310.589 172.596 197.974 1.00 71.14 152 GLY B N 1
ATOM 6051 C CA . GLY C 1 152 ? 309.393 172.312 197.211 1.00 68.87 152 GLY B CA 1
ATOM 6052 C C . GLY C 1 152 ? 309.679 171.516 195.953 1.00 70.97 152 GLY B C 1
ATOM 6053 O O . GLY C 1 152 ? 310.793 171.489 195.430 1.00 70.30 152 GLY B O 1
ATOM 6054 N N . THR C 1 153 ? 308.635 170.854 195.456 1.00 74.00 153 THR B N 1
ATOM 6055 C CA . THR C 1 153 ? 308.734 169.980 194.296 1.00 74.52 153 THR B CA 1
ATOM 6056 C C . THR C 1 153 ? 307.572 170.253 193.351 1.00 72.30 153 THR B C 1
ATOM 6057 O O . THR C 1 153 ? 306.452 170.524 193.794 1.00 73.82 153 THR B O 1
ATOM 6061 N N . ARG C 1 154 ? 307.845 170.186 192.049 1.00 69.06 154 ARG B N 1
ATOM 6062 C CA . ARG C 1 154 ? 306.835 170.337 191.012 1.00 67.16 154 ARG B CA 1
ATOM 6063 C C . ARG C 1 154 ? 306.701 169.029 190.246 1.00 71.05 154 ARG B C 1
ATOM 6064 O O . ARG C 1 154 ? 307.703 168.391 189.910 1.00 72.80 154 ARG B O 1
ATOM 6072 N N . ILE C 1 155 ? 305.461 168.632 189.970 1.00 68.21 155 ILE B N 1
ATOM 6073 C CA . ILE C 1 155 ? 305.161 167.380 189.281 1.00 67.00 155 ILE B CA 1
ATOM 6074 C C . ILE C 1 155 ? 304.697 167.714 187.871 1.00 65.69 155 ILE B C 1
ATOM 6075 O O . ILE C 1 155 ? 303.718 168.448 187.689 1.00 66.92 155 ILE B O 1
ATOM 6080 N N . LYS C 1 156 ? 305.391 167.168 186.878 1.00 66.04 156 LYS B N 1
ATOM 6081 C CA . LYS C 1 156 ? 305.151 167.490 185.481 1.00 64.28 156 LYS B CA 1
ATOM 6082 C C . LYS C 1 156 ? 304.243 166.455 184.827 1.00 62.54 156 LYS B C 1
ATOM 6083 O O . LYS C 1 156 ? 304.163 165.303 185.261 1.00 64.07 156 LYS B O 1
ATOM 6089 N N . ILE C 1 157 ? 303.548 166.888 183.779 1.00 64.01 157 ILE B N 1
ATOM 6090 C CA . ILE C 1 157 ? 302.663 166.035 182.993 1.00 63.57 157 ILE B CA 1
ATOM 6091 C C . ILE C 1 157 ? 303.146 166.119 181.551 1.00 66.84 157 ILE B C 1
ATOM 6092 O O . ILE C 1 157 ? 302.792 167.052 180.820 1.00 68.53 157 ILE B O 1
ATOM 6097 N N . LEU C 1 158 ? 303.968 165.157 181.140 1.00 73.16 158 LEU B N 1
ATOM 6098 C CA . LEU C 1 158 ? 304.509 165.157 179.788 1.00 72.86 158 LEU B CA 1
ATOM 6099 C C . LEU C 1 158 ? 303.418 164.846 178.771 1.00 74.93 158 LEU B C 1
ATOM 6100 O O . LEU C 1 158 ? 302.618 163.925 178.957 1.00 75.85 158 LEU B O 1
ATOM 6105 N N . LYS C 1 159 ? 303.390 165.619 177.686 1.00 77.46 159 LYS B N 1
ATOM 6106 C CA . LYS C 1 159 ? 302.407 165.421 176.629 1.00 79.42 159 LYS B CA 1
ATOM 6107 C C . LYS C 1 159 ? 303.030 164.999 175.307 1.00 82.72 159 LYS B C 1
ATOM 6108 O O . LYS C 1 159 ? 302.679 163.938 174.775 1.00 81.38 159 LYS B O 1
ATOM 6114 N N . SER C 1 160 ? 303.952 165.784 174.768 1.00 99.95 160 SER B N 1
ATOM 6115 C CA . SER C 1 160 ? 304.528 165.533 173.449 1.00 99.67 160 SER B CA 1
ATOM 6116 C C . SER C 1 160 ? 305.767 166.411 173.306 1.00 103.00 160 SER B C 1
ATOM 6117 O O . SER C 1 160 ? 306.228 167.022 174.277 1.00 101.71 160 SER B O 1
ATOM 6120 N N . GLY C 1 161 ? 306.310 166.471 172.092 1.00 112.88 161 GLY B N 1
ATOM 6121 C CA . GLY C 1 161 ? 307.472 167.293 171.814 1.00 111.81 161 GLY B CA 1
ATOM 6122 C C . GLY C 1 161 ? 307.128 168.623 171.175 1.00 112.06 161 GLY B C 1
ATOM 6123 O O . GLY C 1 161 ? 307.984 169.265 170.559 1.00 111.84 161 GLY B O 1
ATOM 6124 N N . THR C 1 162 ? 305.872 169.041 171.309 1.00 110.91 162 THR B N 1
ATOM 6125 C CA . THR C 1 162 ? 305.416 170.302 170.746 1.00 110.65 162 THR B CA 1
ATOM 6126 C C . THR C 1 162 ? 306.095 171.478 171.450 1.00 111.60 162 THR B C 1
ATOM 6127 O O . THR C 1 162 ? 306.613 171.358 172.563 1.00 109.10 162 THR B O 1
ATOM 6131 N N . ALA C 1 163 ? 306.104 172.625 170.775 1.00 116.15 163 ALA B N 1
ATOM 6132 C CA . ALA C 1 163 ? 306.641 173.838 171.372 1.00 115.73 163 ALA B CA 1
ATOM 6133 C C . ALA C 1 163 ? 305.796 174.258 172.573 1.00 115.74 163 ALA B C 1
ATOM 6134 O O . ALA C 1 163 ? 304.606 173.945 172.670 1.00 114.86 163 ALA B O 1
ATOM 6136 N N . ASN C 1 164 ? 306.436 174.972 173.503 1.00 118.95 164 ASN B N 1
ATOM 6137 C CA . ASN C 1 164 ? 305.775 175.394 174.733 1.00 119.39 164 ASN B CA 1
ATOM 6138 C C . ASN C 1 164 ? 304.529 176.210 174.416 1.00 118.76 164 ASN B C 1
ATOM 6139 O O . ASN C 1 164 ? 304.622 177.340 173.924 1.00 118.54 164 ASN B O 1
ATOM 6144 N N . THR C 1 165 ? 303.358 175.645 174.703 1.00 96.11 165 THR B N 1
ATOM 6145 C CA . THR C 1 165 ? 302.096 176.221 174.267 1.00 97.03 165 THR B CA 1
ATOM 6146 C C . THR C 1 165 ? 301.024 175.859 175.288 1.00 92.22 165 THR B C 1
ATOM 6147 O O . THR C 1 165 ? 301.237 175.032 176.177 1.00 88.07 165 THR B O 1
ATOM 6151 N N . ALA C 1 166 ? 299.862 176.502 175.157 1.00 74.41 166 ALA B N 1
ATOM 6152 C CA . ALA C 1 166 ? 298.699 176.153 175.961 1.00 72.40 166 ALA B CA 1
ATOM 6153 C C . ALA C 1 166 ? 298.001 174.894 175.467 1.00 74.27 166 ALA B C 1
ATOM 6154 O O . ALA C 1 166 ? 297.062 174.428 176.121 1.00 74.99 166 ALA B O 1
ATOM 6156 N N . ALA C 1 167 ? 298.432 174.342 174.330 1.00 67.67 167 ALA B N 1
ATOM 6157 C CA . ALA C 1 167 ? 297.847 173.099 173.837 1.00 64.97 167 ALA B CA 1
ATOM 6158 C C . ALA C 1 167 ? 298.117 171.946 174.794 1.00 66.42 167 ALA B C 1
ATOM 6159 O O . ALA C 1 167 ? 297.266 171.069 174.977 1.00 66.31 167 ALA B O 1
ATOM 6161 N N . ALA C 1 168 ? 299.303 171.926 175.407 1.00 65.21 168 ALA B N 1
ATOM 6162 C CA . ALA C 1 168 ? 299.609 170.890 176.388 1.00 63.35 168 ALA B CA 1
ATOM 6163 C C . ALA C 1 168 ? 298.684 170.987 177.594 1.00 64.52 168 ALA B C 1
ATOM 6164 O O . ALA C 1 168 ? 298.239 169.966 178.129 1.00 67.10 168 ALA B O 1
ATOM 6166 N N . VAL C 1 169 ? 298.390 172.209 178.041 1.00 64.40 169 VAL B N 1
ATOM 6167 C CA . VAL C 1 169 ? 297.459 172.391 179.150 1.00 63.43 169 VAL B CA 1
ATOM 6168 C C . VAL C 1 169 ? 296.052 171.980 178.737 1.00 61.83 169 VAL B C 1
ATOM 6169 O O . VAL C 1 169 ? 295.294 171.417 179.535 1.00 63.59 169 VAL B O 1
ATOM 6173 N N . ALA C 1 170 ? 295.679 172.250 177.487 1.00 60.90 170 ALA B N 1
ATOM 6174 C CA . ALA C 1 170 ? 294.352 171.897 177.002 1.00 63.01 170 ALA B CA 1
ATOM 6175 C C . ALA C 1 170 ? 294.206 170.417 176.668 1.00 63.54 170 ALA B C 1
ATOM 6176 O O . ALA C 1 170 ? 293.075 169.951 176.493 1.00 60.95 170 ALA B O 1
ATOM 6178 N N . ALA C 1 171 ? 295.307 169.674 176.573 1.00 62.23 171 ALA B N 1
ATOM 6179 C CA . ALA C 1 171 ? 295.273 168.266 176.198 1.00 61.81 171 ALA B CA 1
ATOM 6180 C C . ALA C 1 171 ? 295.367 167.323 177.390 1.00 66.12 171 ALA B C 1
ATOM 6181 O O . ALA C 1 171 ? 295.466 166.108 177.191 1.00 68.91 171 ALA B O 1
ATOM 6183 N N . VAL C 1 172 ? 295.341 167.845 178.616 1.00 62.44 172 VAL B N 1
ATOM 6184 C CA . VAL C 1 172 ? 295.466 167.003 179.800 1.00 59.21 172 VAL B CA 1
ATOM 6185 C C . VAL C 1 172 ? 294.168 166.238 180.024 1.00 60.54 172 VAL B C 1
ATOM 6186 O O . VAL C 1 172 ? 293.073 166.810 179.960 1.00 60.96 172 VAL B O 1
ATOM 6190 N N . THR C 1 173 ? 294.285 164.939 180.280 1.00 65.66 173 THR B N 1
ATOM 6191 C CA . THR C 1 173 ? 293.145 164.063 180.507 1.00 65.95 173 THR B CA 1
ATOM 6192 C C . THR C 1 173 ? 293.003 163.748 181.992 1.00 65.23 173 THR B C 1
ATOM 6193 O O . THR C 1 173 ? 293.872 164.064 182.809 1.00 68.90 173 THR B O 1
ATOM 6197 N N . GLY C 1 174 ? 291.881 163.111 182.334 1.00 62.09 174 GLY B N 1
ATOM 6198 C CA . GLY C 1 174 ? 291.604 162.809 183.731 1.00 63.21 174 GLY B CA 1
ATOM 6199 C C . GLY C 1 174 ? 292.538 161.768 184.320 1.00 65.80 174 GLY B C 1
ATOM 6200 O O . GLY C 1 174 ? 292.907 161.847 185.497 1.00 69.61 174 GLY B O 1
ATOM 6201 N N . THR C 1 175 ? 292.917 160.767 183.521 1.00 64.40 175 THR B N 1
ATOM 6202 C CA . THR C 1 175 ? 293.802 159.717 184.015 1.00 65.89 175 THR B CA 1
ATOM 6203 C C . THR C 1 175 ? 295.156 160.283 184.420 1.00 67.40 175 THR B C 1
ATOM 6204 O O . THR C 1 175 ? 295.734 159.875 185.437 1.00 67.29 175 THR B O 1
ATOM 6208 N N . ASP C 1 176 ? 295.683 161.218 183.628 1.00 62.01 176 ASP B N 1
ATOM 6209 C CA . ASP C 1 176 ? 296.920 161.891 184.002 1.00 62.94 176 ASP B CA 1
ATOM 6210 C C . ASP C 1 176 ? 296.753 162.640 185.315 1.00 62.12 176 ASP B C 1
ATOM 6211 O O . ASP C 1 176 ? 297.664 162.655 186.149 1.00 66.31 176 ASP B O 1
ATOM 6216 N N . LEU C 1 177 ? 295.591 163.263 185.518 1.00 50.73 177 LEU B N 1
ATOM 6217 C CA . LEU C 1 177 ? 295.334 163.962 186.772 1.00 50.36 177 LEU B CA 1
ATOM 6218 C C . LEU C 1 177 ? 295.343 163.002 187.954 1.00 54.26 177 LEU B C 1
ATOM 6219 O O . LEU C 1 177 ? 295.910 163.312 189.006 1.00 59.96 177 LEU B O 1
ATOM 6224 N N . ALA C 1 178 ? 294.716 161.832 187.805 1.00 50.80 178 ALA B N 1
ATOM 6225 C CA . ALA C 1 178 ? 294.705 160.862 188.898 1.00 47.81 178 ALA B CA 1
ATOM 6226 C C . ALA C 1 178 ? 296.107 160.341 189.196 1.00 47.86 178 ALA B C 1
ATOM 6227 O O . ALA C 1 178 ? 296.495 160.197 190.366 1.00 50.86 178 ALA B O 1
ATOM 6229 N N . THR C 1 179 ? 296.885 160.052 188.149 1.00 45.49 179 THR B N 1
ATOM 6230 C CA . THR C 1 179 ? 298.257 159.600 188.357 1.00 49.40 179 THR B CA 1
ATOM 6231 C C . THR C 1 179 ? 299.089 160.671 189.053 1.00 53.95 179 THR B C 1
ATOM 6232 O O . THR C 1 179 ? 299.875 160.368 189.958 1.00 56.80 179 THR B O 1
ATOM 6236 N N . ALA C 1 180 ? 298.919 161.933 188.652 1.00 47.47 180 ALA B N 1
ATOM 6237 C CA . ALA C 1 180 ? 299.641 163.023 189.299 1.00 43.34 180 ALA B CA 1
ATOM 6238 C C . ALA C 1 180 ? 299.209 163.191 190.750 1.00 44.94 180 ALA B C 1
ATOM 6239 O O . ALA C 1 180 ? 300.029 163.524 191.610 1.00 52.63 180 ALA B O 1
ATOM 6241 N N . LEU C 1 181 ? 297.925 162.978 191.041 1.00 40.20 181 LEU B N 1
ATOM 6242 C CA . LEU C 1 181 ? 297.460 163.055 192.422 1.00 41.23 181 LEU B CA 1
ATOM 6243 C C . LEU C 1 181 ? 298.109 161.977 193.281 1.00 45.99 181 LEU B C 1
ATOM 6244 O O . LEU C 1 181 ? 298.535 162.242 194.413 1.00 54.83 181 LEU B O 1
ATOM 6249 N N . PHE C 1 182 ? 298.200 160.753 192.757 1.00 45.77 182 PHE B N 1
ATOM 6250 C CA . PHE C 1 182 ? 298.863 159.691 193.511 1.00 44.24 182 PHE B CA 1
ATOM 6251 C C . PHE C 1 182 ? 300.354 159.973 193.676 1.00 44.63 182 PHE B C 1
ATOM 6252 O O . PHE C 1 182 ? 300.936 159.677 194.728 1.00 46.52 182 PHE B O 1
ATOM 6260 N N . SER C 1 183 ? 300.987 160.551 192.652 1.00 43.01 183 SER B N 1
ATOM 6261 C CA . SER C 1 183 ? 302.390 160.941 192.775 1.00 43.07 183 SER B CA 1
ATOM 6262 C C . SER C 1 183 ? 302.575 162.011 193.845 1.00 47.10 183 SER B C 1
ATOM 6263 O O . SER C 1 183 ? 303.547 161.977 194.609 1.00 47.30 183 SER B O 1
ATOM 6266 N N . ALA C 1 184 ? 301.657 162.976 193.904 1.00 50.02 184 ALA B N 1
ATOM 6267 C CA . ALA C 1 184 ? 301.711 164.001 194.940 1.00 48.06 184 ALA B CA 1
ATOM 6268 C C . ALA C 1 184 ? 301.545 163.393 196.324 1.00 49.90 184 ALA B C 1
ATOM 6269 O O . ALA C 1 184 ? 302.224 163.798 197.274 1.00 53.24 184 ALA B O 1
ATOM 6271 N N . ALA C 1 185 ? 300.635 162.427 196.461 1.00 52.07 185 ALA B N 1
ATOM 6272 C CA . ALA C 1 185 ? 300.478 161.741 197.741 1.00 46.53 185 ALA B CA 1
ATOM 6273 C C . ALA C 1 185 ? 301.758 161.016 198.138 1.00 45.95 185 ALA B C 1
ATOM 6274 O O . ALA C 1 185 ? 302.173 161.064 199.302 1.00 51.07 185 ALA B O 1
ATOM 6276 N N . GLU C 1 186 ? 302.403 160.342 197.183 1.00 54.59 186 GLU B N 1
ATOM 6277 C CA . GLU C 1 186 ? 303.666 159.671 197.480 1.00 55.77 186 GLU B CA 1
ATOM 6278 C C . GLU C 1 186 ? 304.733 160.667 197.921 1.00 58.92 186 GLU B C 1
ATOM 6279 O O . GLU C 1 186 ? 305.456 160.428 198.898 1.00 61.87 186 GLU B O 1
ATOM 6285 N N . GLN C 1 187 ? 304.841 161.795 197.215 1.00 60.81 187 GLN B N 1
ATOM 6286 C CA . GLN C 1 187 ? 305.858 162.784 197.556 1.00 57.54 187 GLN B CA 1
ATOM 6287 C C . GLN C 1 187 ? 305.600 163.388 198.930 1.00 53.83 187 GLN B C 1
ATOM 6288 O O . GLN C 1 187 ? 306.539 163.625 199.697 1.00 54.13 187 GLN B O 1
ATOM 6294 N N . MET C 1 188 ? 304.333 163.647 199.255 1.00 56.91 188 MET B N 1
ATOM 6295 C CA . MET C 1 188 ? 303.992 164.164 200.575 1.00 54.45 188 MET B CA 1
ATOM 6296 C C . MET C 1 188 ? 304.270 163.139 201.667 1.00 58.74 188 MET B C 1
ATOM 6297 O O . MET C 1 188 ? 304.667 163.512 202.776 1.00 62.55 188 MET B O 1
ATOM 6302 N N . ASP C 1 189 ? 304.065 161.852 201.378 1.00 68.78 189 ASP B N 1
ATOM 6303 C CA . ASP C 1 189 ? 304.434 160.814 202.336 1.00 66.01 189 ASP B CA 1
ATOM 6304 C C . ASP C 1 189 ? 305.940 160.744 202.541 1.00 64.63 189 ASP B C 1
ATOM 6305 O O . ASP C 1 189 ? 306.399 160.436 203.647 1.00 64.32 189 ASP B O 1
ATOM 6310 N N . ILE C 1 190 ? 306.723 161.009 201.493 1.00 66.88 190 ILE B N 1
ATOM 6311 C CA . ILE C 1 190 ? 308.176 160.933 201.617 1.00 65.55 190 ILE B CA 1
ATOM 6312 C C . ILE C 1 190 ? 308.694 161.994 202.585 1.00 66.17 190 ILE B C 1
ATOM 6313 O O . ILE C 1 190 ? 309.632 161.747 203.352 1.00 69.09 190 ILE B O 1
ATOM 6318 N N . ASN C 1 191 ? 308.084 163.179 202.585 1.00 69.34 191 ASN B N 1
ATOM 6319 C CA . ASN C 1 191 ? 308.530 164.282 203.431 1.00 68.00 191 ASN B CA 1
ATOM 6320 C C . ASN C 1 191 ? 308.047 164.171 204.875 1.00 66.71 191 ASN B C 1
ATOM 6321 O O . ASN C 1 191 ? 308.159 165.151 205.620 1.00 67.82 191 ASN B O 1
ATOM 6326 N N . ASN C 1 192 ? 307.509 163.017 205.276 1.00 68.92 192 ASN B N 1
ATOM 6327 C CA . ASN C 1 192 ? 307.098 162.765 206.660 1.00 72.05 192 ASN B CA 1
ATOM 6328 C C . ASN C 1 192 ? 306.017 163.743 207.116 1.00 70.49 192 ASN B C 1
ATOM 6329 O O . ASN C 1 192 ? 305.973 164.151 208.277 1.00 72.77 192 ASN B O 1
ATOM 6334 N N . LEU C 1 193 ? 305.135 164.117 206.198 1.00 65.85 193 LEU B N 1
ATOM 6335 C CA . LEU C 1 193 ? 304.063 165.046 206.511 1.00 67.38 193 LEU B CA 1
ATOM 6336 C C . LEU C 1 193 ? 302.935 164.341 207.264 1.00 70.69 193 LEU B C 1
ATOM 6337 O O . LEU C 1 193 ? 302.769 163.124 207.150 1.00 72.62 193 LEU B O 1
ATOM 6342 N N . PRO C 1 194 ? 302.152 165.084 208.046 1.00 71.63 194 PRO B N 1
ATOM 6343 C CA . PRO C 1 194 ? 300.987 164.481 208.702 1.00 72.94 194 PRO B CA 1
ATOM 6344 C C . PRO C 1 194 ? 299.955 164.024 207.682 1.00 74.88 194 PRO B C 1
ATOM 6345 O O . PRO C 1 194 ? 299.857 164.562 206.577 1.00 77.52 194 PRO B O 1
ATOM 6349 N N . GLU C 1 195 ? 299.178 163.014 208.068 1.00 83.68 195 GLU B N 1
ATOM 6350 C CA . GLU C 1 195 ? 298.270 162.345 207.145 1.00 84.07 195 GLU B CA 1
ATOM 6351 C C . GLU C 1 195 ? 296.933 163.056 206.982 1.00 85.39 195 GLU B C 1
ATOM 6352 O O . GLU C 1 195 ? 296.117 162.614 206.166 1.00 87.12 195 GLU B O 1
ATOM 6358 N N . GLU C 1 196 ? 296.684 164.133 207.719 1.00 93.65 196 GLU B N 1
ATOM 6359 C CA . GLU C 1 196 ? 295.423 164.855 207.645 1.00 93.96 196 GLU B CA 1
ATOM 6360 C C . GLU C 1 196 ? 295.633 166.241 207.045 1.00 95.66 196 GLU B C 1
ATOM 6361 O O . GLU C 1 196 ? 296.760 166.683 206.810 1.00 97.01 196 GLU B O 1
ATOM 6367 N N . ASP C 1 197 ? 294.510 166.920 206.797 1.00 86.33 197 ASP B N 1
ATOM 6368 C CA . ASP C 1 197 ? 294.497 168.301 206.310 1.00 84.92 197 ASP B CA 1
ATOM 6369 C C . ASP C 1 197 ? 295.276 168.454 205.005 1.00 87.96 197 ASP B C 1
ATOM 6370 O O . ASP C 1 197 ? 296.018 169.419 204.814 1.00 89.91 197 ASP B O 1
ATOM 6375 N N . ARG C 1 198 ? 295.104 167.498 204.098 1.00 72.97 198 ARG B N 1
ATOM 6376 C CA . ARG C 1 198 ? 295.708 167.555 202.773 1.00 70.05 198 ARG B CA 1
ATOM 6377 C C . ARG C 1 198 ? 294.650 168.028 201.784 1.00 70.44 198 ARG B C 1
ATOM 6378 O O . ARG C 1 198 ? 293.570 167.435 201.697 1.00 72.20 198 ARG B O 1
ATOM 6386 N N . TYR C 1 199 ? 294.956 169.093 201.046 1.00 63.60 199 TYR B N 1
ATOM 6387 C CA . TYR C 1 199 ? 293.980 169.741 200.185 1.00 60.62 199 TYR B CA 1
ATOM 6388 C C . TYR C 1 199 ? 294.539 169.914 198.781 1.00 59.99 199 TYR B C 1
ATOM 6389 O O . TYR C 1 199 ? 295.754 169.989 198.580 1.00 58.40 199 TYR B O 1
ATOM 6398 N N . CYS C 1 200 ? 293.630 169.977 197.809 1.00 60.64 200 CYS B N 1
ATOM 6399 C CA . CYS C 1 200 ? 293.980 170.225 196.416 1.00 63.43 200 CYS B CA 1
ATOM 6400 C C . CYS C 1 200 ? 292.907 171.108 195.800 1.00 65.62 200 CYS B C 1
ATOM 6401 O O . CYS C 1 200 ? 291.732 170.733 195.779 1.00 64.13 200 CYS B O 1
ATOM 6404 N N . ALA C 1 201 ? 293.309 172.273 195.298 1.00 58.61 201 ALA B N 1
ATOM 6405 C CA . ALA C 1 201 ? 292.394 173.225 194.682 1.00 58.04 201 ALA B CA 1
ATOM 6406 C C . ALA C 1 201 ? 292.679 173.284 193.188 1.00 59.28 201 ALA B C 1
ATOM 6407 O O . ALA C 1 201 ? 293.820 173.529 192.780 1.00 59.95 201 ALA B O 1
ATOM 6409 N N . ILE C 1 202 ? 291.646 173.054 192.375 1.00 55.97 202 ILE B N 1
ATOM 6410 C CA . ILE C 1 202 ? 291.773 173.055 190.924 1.00 56.58 202 ILE B CA 1
ATOM 6411 C C . ILE C 1 202 ? 290.611 173.828 190.315 1.00 58.20 202 ILE B C 1
ATOM 6412 O O . ILE C 1 202 ? 289.536 173.955 190.905 1.00 59.43 202 ILE B O 1
ATOM 6417 N N . ASP C 1 203 ? 290.846 174.348 189.112 1.00 54.06 203 ASP B N 1
ATOM 6418 C CA . ASP C 1 203 ? 289.831 175.091 188.386 1.00 50.67 203 ASP B CA 1
ATOM 6419 C C . ASP C 1 203 ? 288.764 174.142 187.842 1.00 51.91 203 ASP B C 1
ATOM 6420 O O . ASP C 1 203 ? 288.999 172.938 187.717 1.00 60.53 203 ASP B O 1
ATOM 6425 N N . PRO C 1 204 ? 287.574 174.663 187.523 1.00 43.72 204 PRO B N 1
ATOM 6426 C CA . PRO C 1 204 ? 286.472 173.776 187.109 1.00 50.90 204 PRO B CA 1
ATOM 6427 C C . PRO C 1 204 ? 286.768 172.913 185.891 1.00 52.22 204 PRO B C 1
ATOM 6428 O O . PRO C 1 204 ? 286.217 171.809 185.791 1.00 53.05 204 PRO B O 1
ATOM 6432 N N . THR C 1 205 ? 287.609 173.372 184.961 1.00 44.53 205 THR B N 1
ATOM 6433 C CA . THR C 1 205 ? 287.893 172.575 183.769 1.00 41.44 205 THR B CA 1
ATOM 6434 C C . THR C 1 205 ? 288.539 171.242 184.133 1.00 45.47 205 THR B C 1
ATOM 6435 O O . THR C 1 205 ? 288.046 170.174 183.750 1.00 45.59 205 THR B O 1
ATOM 6439 N N . ASN C 1 206 ? 289.631 171.282 184.899 1.00 44.11 206 ASN B N 1
ATOM 6440 C CA . ASN C 1 206 ? 290.286 170.043 185.302 1.00 40.49 206 ASN B CA 1
ATOM 6441 C C . ASN C 1 206 ? 289.428 169.248 186.276 1.00 43.70 206 ASN B C 1
ATOM 6442 O O . ASN C 1 206 ? 289.470 168.013 186.270 1.00 54.29 206 ASN B O 1
ATOM 6447 N N . TYR C 1 207 ? 288.637 169.930 187.105 1.00 36.13 207 TYR B N 1
ATOM 6448 C CA . TYR C 1 207 ? 287.747 169.230 188.026 1.00 40.56 207 TYR B CA 1
ATOM 6449 C C . TYR C 1 207 ? 286.747 168.364 187.270 1.00 40.29 207 TYR B C 1
ATOM 6450 O O . TYR C 1 207 ? 286.565 167.180 187.583 1.00 44.75 207 TYR B O 1
ATOM 6459 N N . TYR C 1 208 ? 286.102 168.932 186.251 1.00 40.95 208 TYR B N 1
ATOM 6460 C CA . TYR C 1 208 ? 285.128 168.166 185.486 1.00 40.72 208 TYR B CA 1
ATOM 6461 C C . TYR C 1 208 ? 285.778 167.220 184.487 1.00 42.67 208 TYR B C 1
ATOM 6462 O O . TYR C 1 208 ? 285.121 166.276 184.039 1.00 43.35 208 TYR B O 1
ATOM 6471 N N . LYS C 1 209 ? 287.044 167.442 184.127 1.00 44.98 209 LYS B N 1
ATOM 6472 C CA . LYS C 1 209 ? 287.770 166.420 183.382 1.00 39.78 209 LYS B CA 1
ATOM 6473 C C . LYS C 1 209 ? 288.169 165.248 184.268 1.00 42.74 209 LYS B C 1
ATOM 6474 O O . LYS C 1 209 ? 288.390 164.145 183.759 1.00 44.09 209 LYS B O 1
ATOM 6480 N N . LEU C 1 210 ? 288.273 165.470 185.579 1.00 45.55 210 LEU B N 1
ATOM 6481 C CA . LEU C 1 210 ? 288.569 164.390 186.511 1.00 42.30 210 LEU B CA 1
ATOM 6482 C C . LEU C 1 210 ? 287.314 163.612 186.885 1.00 41.58 210 LEU B C 1
ATOM 6483 O O . LEU C 1 210 ? 287.367 162.388 187.047 1.00 46.52 210 LEU B O 1
ATOM 6488 N N . VAL C 1 211 ? 286.181 164.303 187.031 1.00 38.74 211 VAL B N 1
ATOM 6489 C CA . VAL C 1 211 ? 284.942 163.626 187.410 1.00 41.69 211 VAL B CA 1
ATOM 6490 C C . VAL C 1 211 ? 284.524 162.611 186.349 1.00 42.26 211 VAL B C 1
ATOM 6491 O O . VAL C 1 211 ? 283.916 161.581 186.668 1.00 42.22 211 VAL B O 1
ATOM 6495 N N . GLN C 1 212 ? 284.862 162.864 185.081 1.00 43.02 212 GLN B N 1
ATOM 6496 C CA . GLN C 1 212 ? 284.456 161.960 184.009 1.00 40.86 212 GLN B CA 1
ATOM 6497 C C . GLN C 1 212 ? 285.132 160.599 184.117 1.00 44.75 212 GLN B C 1
ATOM 6498 O O . GLN C 1 212 ? 284.505 159.576 183.820 1.00 49.06 212 GLN B O 1
ATOM 6504 N N . ASN C 1 213 ? 286.402 160.561 184.519 1.00 45.72 213 ASN B N 1
ATOM 6505 C CA . ASN C 1 213 ? 287.094 159.295 184.744 1.00 45.66 213 ASN B CA 1
ATOM 6506 C C . ASN C 1 213 ? 286.399 158.548 185.874 1.00 46.89 213 ASN B C 1
ATOM 6507 O O . ASN C 1 213 ? 286.403 159.000 187.023 1.00 50.38 213 ASN B O 1
ATOM 6512 N N . THR C 1 214 ? 285.800 157.401 185.553 1.00 45.17 214 THR B N 1
ATOM 6513 C CA . THR C 1 214 ? 284.918 156.714 186.488 1.00 48.07 214 THR B CA 1
ATOM 6514 C C . THR C 1 214 ? 285.654 155.829 187.485 1.00 50.05 214 THR B C 1
ATOM 6515 O O . THR C 1 214 ? 285.007 155.270 188.378 1.00 49.56 214 THR B O 1
ATOM 6519 N N . THR C 1 215 ? 286.974 155.677 187.362 1.00 51.21 215 THR B N 1
ATOM 6520 C CA . THR C 1 215 ? 287.705 154.858 188.324 1.00 50.00 215 THR B CA 1
ATOM 6521 C C . THR C 1 215 ? 287.755 155.524 189.695 1.00 51.41 215 THR B C 1
ATOM 6522 O O . THR C 1 215 ? 287.634 154.849 190.723 1.00 51.58 215 THR B O 1
ATOM 6526 N N . VAL C 1 216 ? 287.923 156.849 189.730 1.00 55.83 216 VAL B N 1
ATOM 6527 C CA . VAL C 1 216 ? 287.894 157.587 190.988 1.00 54.59 216 VAL B CA 1
ATOM 6528 C C . VAL C 1 216 ? 286.486 157.747 191.536 1.00 55.94 216 VAL B C 1
ATOM 6529 O O . VAL C 1 216 ? 286.314 158.263 192.646 1.00 53.91 216 VAL B O 1
ATOM 6533 N N . ILE C 1 217 ? 285.480 157.313 190.785 1.00 58.79 217 ILE B N 1
ATOM 6534 C CA . ILE C 1 217 ? 284.088 157.455 191.182 1.00 54.81 217 ILE B CA 1
ATOM 6535 C C . ILE C 1 217 ? 283.468 156.116 191.569 1.00 56.05 217 ILE B C 1
ATOM 6536 O O . ILE C 1 217 ? 282.516 156.099 192.367 1.00 51.53 217 ILE B O 1
ATOM 6541 N N . ASN C 1 218 ? 284.026 155.001 191.098 1.00 57.61 218 ASN B N 1
ATOM 6542 C CA . ASN C 1 218 ? 283.450 153.679 191.306 1.00 56.00 218 ASN B CA 1
ATOM 6543 C C . ASN C 1 218 ? 283.253 153.372 192.785 1.00 57.75 218 ASN B C 1
ATOM 6544 O O . ASN C 1 218 ? 284.161 153.559 193.599 1.00 60.38 218 ASN B O 1
ATOM 6549 N N . ARG C 1 219 ? 282.056 152.885 193.128 1.00 61.92 219 ARG B N 1
ATOM 6550 C CA . ARG C 1 219 ? 281.766 152.499 194.504 1.00 60.70 219 ARG B CA 1
ATOM 6551 C C . ARG C 1 219 ? 282.450 151.200 194.899 1.00 62.68 219 ARG B C 1
ATOM 6552 O O . ARG C 1 219 ? 282.595 150.932 196.096 1.00 65.65 219 ARG B O 1
ATOM 6560 N N . ASP C 1 220 ? 282.856 150.384 193.924 1.00 63.06 220 ASP B N 1
ATOM 6561 C CA . ASP C 1 220 ? 283.488 149.108 194.240 1.00 59.46 220 ASP B CA 1
ATOM 6562 C C . ASP C 1 220 ? 284.804 149.306 194.978 1.00 60.19 220 ASP B C 1
ATOM 6563 O O . ASP C 1 220 ? 285.110 148.566 195.917 1.00 60.82 220 ASP B O 1
ATOM 6568 N N . PHE C 1 221 ? 285.600 150.295 194.569 1.00 58.97 221 PHE B N 1
ATOM 6569 C CA . PHE C 1 221 ? 286.931 150.455 195.144 1.00 54.12 221 PHE B CA 1
ATOM 6570 C C . PHE C 1 221 ? 286.947 151.438 196.313 1.00 55.41 221 PHE B C 1
ATOM 6571 O O . PHE C 1 221 ? 287.231 151.050 197.450 1.00 59.86 221 PHE B O 1
ATOM 6579 N N . GLY C 1 222 ? 286.637 152.706 196.055 1.00 59.23 222 GLY B N 1
ATOM 6580 C CA . GLY C 1 222 ? 286.650 153.688 197.121 1.00 58.11 222 GLY B CA 1
ATOM 6581 C C . GLY C 1 222 ? 285.452 154.612 197.173 1.00 56.38 222 GLY B C 1
ATOM 6582 O O . GLY C 1 222 ? 285.210 155.258 198.196 1.00 59.54 222 GLY B O 1
ATOM 6583 N N . GLY C 1 223 ? 284.683 154.665 196.091 1.00 62.65 223 GLY B N 1
ATOM 6584 C CA . GLY C 1 223 ? 283.511 155.526 196.066 1.00 65.75 223 GLY B CA 1
ATOM 6585 C C . GLY C 1 223 ? 283.864 156.982 196.297 1.00 66.46 223 GLY B C 1
ATOM 6586 O O . GLY C 1 223 ? 284.806 157.522 195.704 1.00 64.35 223 GLY B O 1
ATOM 6587 N N . ARG C 1 224 ? 283.107 157.619 197.193 1.00 71.30 224 ARG B N 1
ATOM 6588 C CA . ARG C 1 224 ? 283.257 159.036 197.528 1.00 67.03 224 ARG B CA 1
ATOM 6589 C C . ARG C 1 224 ? 283.088 159.921 196.292 1.00 65.02 224 ARG B C 1
ATOM 6590 O O . ARG C 1 224 ? 284.001 160.626 195.859 1.00 65.99 224 ARG B O 1
ATOM 6598 N N . GLY C 1 225 ? 281.889 159.864 195.729 1.00 51.28 225 GLY B N 1
ATOM 6599 C CA . GLY C 1 225 ? 281.538 160.711 194.605 1.00 49.20 225 GLY B CA 1
ATOM 6600 C C . GLY C 1 225 ? 280.242 160.241 193.986 1.00 53.65 225 GLY B C 1
ATOM 6601 O O . GLY C 1 225 ? 279.607 159.295 194.461 1.00 60.39 225 GLY B O 1
ATOM 6602 N N . ALA C 1 226 ? 279.858 160.918 192.906 1.00 47.60 226 ALA B N 1
ATOM 6603 C CA . ALA C 1 226 ? 278.615 160.604 192.218 1.00 42.01 226 ALA B CA 1
ATOM 6604 C C . ALA C 1 226 ? 278.684 161.132 190.794 1.00 40.26 226 ALA B C 1
ATOM 6605 O O . ALA C 1 226 ? 279.307 162.164 190.540 1.00 47.13 226 ALA B O 1
ATOM 6607 N N . TYR C 1 227 ? 278.041 160.416 189.872 1.00 41.60 227 TYR B N 1
ATOM 6608 C CA . TYR C 1 227 ? 278.006 160.815 188.470 1.00 43.27 227 TYR B CA 1
ATOM 6609 C C . TYR C 1 227 ? 276.826 161.723 188.156 1.00 41.06 227 TYR B C 1
ATOM 6610 O O . TYR C 1 227 ? 276.945 162.623 187.319 1.00 44.14 227 TYR B O 1
ATOM 6619 N N . ALA C 1 228 ? 275.684 161.499 188.807 1.00 43.65 228 ALA B N 1
ATOM 6620 C CA . ALA C 1 228 ? 274.534 162.371 188.599 1.00 36.59 228 ALA B CA 1
ATOM 6621 C C . ALA C 1 228 ? 274.784 163.761 189.167 1.00 39.38 228 ALA B C 1
ATOM 6622 O O . ALA C 1 228 ? 274.452 164.767 188.530 1.00 44.78 228 ALA B O 1
ATOM 6624 N N . GLU C 1 229 ? 275.366 163.839 190.364 1.00 49.57 229 GLU B N 1
ATOM 6625 C CA . GLU C 1 229 ? 275.686 165.128 190.964 1.00 47.68 229 GLU B CA 1
ATOM 6626 C C . GLU C 1 229 ? 276.947 165.748 190.382 1.00 42.44 229 GLU B C 1
ATOM 6627 O O . GLU C 1 229 ? 277.164 166.952 190.554 1.00 44.07 229 GLU B O 1
ATOM 6633 N N . GLY C 1 230 ? 277.775 164.960 189.702 1.00 47.12 230 GLY B N 1
ATOM 6634 C CA . GLY C 1 230 ? 278.995 165.467 189.110 1.00 45.74 230 GLY B CA 1
ATOM 6635 C C . GLY C 1 230 ? 279.977 166.006 190.127 1.00 44.36 230 GLY B C 1
ATOM 6636 O O . GLY C 1 230 ? 280.565 167.071 189.920 1.00 48.28 230 GLY B O 1
ATOM 6637 N N . GLU C 1 231 ? 280.166 165.287 191.230 1.00 43.73 231 GLU B N 1
ATOM 6638 C CA . GLU C 1 231 ? 281.068 165.729 192.281 1.00 43.39 231 GLU B CA 1
ATOM 6639 C C . GLU C 1 231 ? 282.003 164.598 192.678 1.00 43.43 231 GLU B C 1
ATOM 6640 O O . GLU C 1 231 ? 281.615 163.427 192.685 1.00 47.62 231 GLU B O 1
ATOM 6646 N N . VAL C 1 232 ? 283.246 164.961 192.980 1.00 48.81 232 VAL B N 1
ATOM 6647 C CA . VAL C 1 232 ? 284.229 164.060 193.567 1.00 49.66 232 VAL B CA 1
ATOM 6648 C C . VAL C 1 232 ? 284.754 164.713 194.837 1.00 51.19 232 VAL B C 1
ATOM 6649 O O . VAL C 1 232 ? 285.056 165.912 194.852 1.00 57.28 232 VAL B O 1
ATOM 6653 N N . LEU C 1 233 ? 284.836 163.932 195.909 1.00 43.05 233 LEU B N 1
ATOM 6654 C CA . LEU C 1 233 ? 285.140 164.466 197.231 1.00 46.37 233 LEU B CA 1
ATOM 6655 C C . LEU C 1 233 ? 286.579 164.252 197.664 1.00 51.42 233 LEU B C 1
ATOM 6656 O O . LEU C 1 233 ? 287.214 165.189 198.150 1.00 52.49 233 LEU B O 1
ATOM 6661 N N . LYS C 1 234 ? 287.116 163.046 197.501 1.00 53.76 234 LYS B N 1
ATOM 6662 C CA . LYS C 1 234 ? 288.447 162.743 198.009 1.00 51.77 234 LYS B CA 1
ATOM 6663 C C . LYS C 1 234 ? 289.092 161.714 197.096 1.00 49.85 234 LYS B C 1
ATOM 6664 O O . LYS C 1 234 ? 288.417 160.795 196.626 1.00 54.47 234 LYS B O 1
ATOM 6670 N N . VAL C 1 235 ? 290.388 161.877 196.840 1.00 44.30 235 VAL B N 1
ATOM 6671 C CA . VAL C 1 235 ? 291.146 160.975 195.980 1.00 45.29 235 VAL B CA 1
ATOM 6672 C C . VAL C 1 235 ? 292.529 160.793 196.587 1.00 46.40 235 VAL B C 1
ATOM 6673 O O . VAL C 1 235 ? 293.244 161.776 196.807 1.00 54.83 235 VAL B O 1
ATOM 6677 N N . ALA C 1 236 ? 292.904 159.542 196.860 1.00 43.81 236 ALA B N 1
ATOM 6678 C CA . ALA C 1 236 ? 294.222 159.199 197.396 1.00 47.65 236 ALA B CA 1
ATOM 6679 C C . ALA C 1 236 ? 294.491 159.879 198.735 1.00 46.54 236 ALA B C 1
ATOM 6680 O O . ALA C 1 236 ? 295.641 160.162 199.077 1.00 44.04 236 ALA B O 1
ATOM 6682 N N . GLY C 1 237 ? 293.439 160.137 199.506 1.00 53.72 237 GLY B N 1
ATOM 6683 C CA . GLY C 1 237 ? 293.590 160.765 200.802 1.00 52.36 237 GLY B CA 1
ATOM 6684 C C . GLY C 1 237 ? 293.724 162.270 200.782 1.00 54.62 237 GLY B C 1
ATOM 6685 O O . GLY C 1 237 ? 294.105 162.852 201.803 1.00 55.79 237 GLY B O 1
ATOM 6686 N N . ILE C 1 238 ? 293.423 162.920 199.662 1.00 54.89 238 ILE B N 1
ATOM 6687 C CA . ILE C 1 238 ? 293.572 164.362 199.511 1.00 51.77 238 ILE B CA 1
ATOM 6688 C C . ILE C 1 238 ? 292.208 164.957 199.197 1.00 52.38 238 ILE B C 1
ATOM 6689 O O . ILE C 1 238 ? 291.528 164.502 198.271 1.00 55.56 238 ILE B O 1
ATOM 6694 N N . HIS C 1 239 ? 291.806 165.962 199.971 1.00 55.52 239 HIS B N 1
ATOM 6695 C CA . HIS C 1 239 ? 290.554 166.656 199.704 1.00 54.24 239 HIS B CA 1
ATOM 6696 C C . HIS C 1 239 ? 290.640 167.422 198.389 1.00 58.36 239 HIS B C 1
ATOM 6697 O O . HIS C 1 239 ? 291.700 167.917 198.001 1.00 63.86 239 HIS B O 1
ATOM 6704 N N . ILE C 1 240 ? 289.506 167.521 197.703 1.00 56.10 240 ILE B N 1
ATOM 6705 C CA . ILE C 1 240 ? 289.419 168.207 196.419 1.00 56.88 240 ILE B CA 1
ATOM 6706 C C . ILE C 1 240 ? 288.417 169.344 196.553 1.00 57.01 240 ILE B C 1
ATOM 6707 O O . ILE C 1 240 ? 287.264 169.121 196.940 1.00 57.22 240 ILE B O 1
ATOM 6712 N N . VAL C 1 241 ? 288.859 170.561 196.230 1.00 58.13 241 VAL B N 1
ATOM 6713 C CA . VAL C 1 241 ? 288.026 171.753 196.296 1.00 56.04 241 VAL B CA 1
ATOM 6714 C C . VAL C 1 241 ? 288.208 172.550 195.011 1.00 56.58 241 VAL B C 1
ATOM 6715 O O . VAL C 1 241 ? 289.228 172.449 194.327 1.00 58.65 241 VAL B O 1
ATOM 6719 N N . LYS C 1 242 ? 287.199 173.352 194.689 1.00 51.50 242 LYS B N 1
ATOM 6720 C CA . LYS C 1 242 ? 287.216 174.188 193.499 1.00 53.31 242 LYS B CA 1
ATOM 6721 C C . LYS C 1 242 ? 287.552 175.627 193.867 1.00 55.81 242 LYS B C 1
ATOM 6722 O O . LYS C 1 242 ? 287.265 176.087 194.975 1.00 62.43 242 LYS B O 1
ATOM 6728 N N . SER C 1 243 ? 288.165 176.337 192.923 1.00 49.58 243 SER B N 1
ATOM 6729 C CA . SER C 1 243 ? 288.516 177.733 193.139 1.00 48.89 243 SER B CA 1
ATOM 6730 C C . SER C 1 243 ? 288.617 178.439 191.797 1.00 49.17 243 SER B C 1
ATOM 6731 O O . SER C 1 243 ? 289.074 177.852 190.813 1.00 49.51 243 SER B O 1
ATOM 6734 N N . ASN C 1 244 ? 288.192 179.700 191.770 1.00 53.65 244 ASN B N 1
ATOM 6735 C CA . ASN C 1 244 ? 288.243 180.530 190.576 1.00 50.17 244 ASN B CA 1
ATOM 6736 C C . ASN C 1 244 ? 289.360 181.563 190.625 1.00 50.03 244 ASN B C 1
ATOM 6737 O O . ASN C 1 244 ? 289.405 182.453 189.770 1.00 47.81 244 ASN B O 1
ATOM 6742 N N . HIS C 1 245 ? 290.263 181.467 191.600 1.00 54.89 245 HIS B N 1
ATOM 6743 C CA . HIS C 1 245 ? 291.283 182.485 191.824 1.00 54.90 245 HIS B CA 1
ATOM 6744 C C . HIS C 1 245 ? 292.689 181.894 191.836 1.00 57.22 245 HIS B C 1
ATOM 6745 O O . HIS C 1 245 ? 293.569 182.388 192.543 1.00 59.94 245 HIS B O 1
ATOM 6752 N N . LEU C 1 246 ? 292.916 180.840 191.062 1.00 55.45 246 LEU B N 1
ATOM 6753 C CA . LEU C 1 246 ? 294.251 180.290 190.922 1.00 53.08 246 LEU B CA 1
ATOM 6754 C C . LEU C 1 246 ? 295.095 181.166 190.001 1.00 55.37 246 LEU B C 1
ATOM 6755 O O . LEU C 1 246 ? 294.563 181.892 189.159 1.00 62.65 246 LEU B O 1
ATOM 6760 N N . PRO C 1 247 ? 296.422 181.123 190.146 1.00 52.45 247 PRO B N 1
ATOM 6761 C CA . PRO C 1 247 ? 297.299 181.868 189.232 1.00 57.85 247 PRO B CA 1
ATOM 6762 C C . PRO C 1 247 ? 297.438 181.142 187.904 1.00 61.83 247 PRO B C 1
ATOM 6763 O O . PRO C 1 247 ? 298.027 180.059 187.827 1.00 66.76 247 PRO B O 1
ATOM 6767 N N . LYS C 1 248 ? 296.896 181.743 186.845 1.00 61.94 248 LYS B N 1
ATOM 6768 C CA . LYS C 1 248 ? 296.876 181.123 185.528 1.00 59.69 248 LYS B CA 1
ATOM 6769 C C . LYS C 1 248 ? 297.540 181.964 184.448 1.00 62.97 248 LYS B C 1
ATOM 6770 O O . LYS C 1 248 ? 297.636 181.507 183.304 1.00 61.29 248 LYS B O 1
ATOM 6776 N N . THR C 1 249 ? 297.991 183.176 184.769 1.00 70.41 249 THR B N 1
ATOM 6777 C CA . THR C 1 249 ? 298.629 184.063 183.807 1.00 68.37 249 THR B CA 1
ATOM 6778 C C . THR C 1 249 ? 299.920 184.605 184.402 1.00 67.96 249 THR B C 1
ATOM 6779 O O . THR C 1 249 ? 300.105 184.621 185.620 1.00 74.57 249 THR B O 1
ATOM 6783 N N . ASN C 1 250 ? 300.818 185.053 183.528 1.00 70.41 250 ASN B N 1
ATOM 6784 C CA . ASN C 1 250 ? 302.037 185.690 184.003 1.00 74.75 250 ASN B CA 1
ATOM 6785 C C . ASN C 1 250 ? 301.715 187.054 184.603 1.00 76.12 250 ASN B C 1
ATOM 6786 O O . ASN C 1 250 ? 300.765 187.729 184.198 1.00 77.98 250 ASN B O 1
ATOM 6791 N N . ARG C 1 251 ? 302.512 187.451 185.588 1.00 75.85 251 ARG B N 1
ATOM 6792 C CA . ARG C 1 251 ? 302.189 188.592 186.428 1.00 73.73 251 ARG B CA 1
ATOM 6793 C C . ARG C 1 251 ? 303.386 189.525 186.516 1.00 77.67 251 ARG B C 1
ATOM 6794 O O . ARG C 1 251 ? 304.538 189.096 186.409 1.00 80.16 251 ARG B O 1
ATOM 6802 N N . SER C 1 252 ? 303.101 190.809 186.714 1.00 81.67 252 SER B N 1
ATOM 6803 C CA . SER C 1 252 ? 304.123 191.838 186.805 1.00 81.44 252 SER B CA 1
ATOM 6804 C C . SER C 1 252 ? 304.013 192.562 188.140 1.00 82.46 252 SER B C 1
ATOM 6805 O O . SER C 1 252 ? 302.945 192.619 188.756 1.00 81.69 252 SER B O 1
ATOM 6808 N N . ALA C 1 253 ? 305.141 193.110 188.582 1.00 78.54 253 ALA B N 1
ATOM 6809 C CA . ALA C 1 253 ? 305.185 193.818 189.852 1.00 78.67 253 ALA B CA 1
ATOM 6810 C C . ALA C 1 253 ? 304.371 195.104 189.786 1.00 81.21 253 ALA B C 1
ATOM 6811 O O . ALA C 1 253 ? 304.349 195.794 188.764 1.00 79.93 253 ALA B O 1
ATOM 6813 N N . ALA C 1 254 ? 303.700 195.423 190.889 1.00 79.60 254 ALA B N 1
ATOM 6814 C CA . ALA C 1 254 ? 302.911 196.638 191.009 1.00 76.45 254 ALA B CA 1
ATOM 6815 C C . ALA C 1 254 ? 303.404 197.450 192.198 1.00 75.87 254 ALA B C 1
ATOM 6816 O O . ALA C 1 254 ? 303.785 196.895 193.232 1.00 77.76 254 ALA B O 1
ATOM 6818 N N . THR C 1 255 ? 303.397 198.770 192.039 1.00 77.82 255 THR B N 1
ATOM 6819 C CA . THR C 1 255 ? 303.865 199.652 193.099 1.00 77.92 255 THR B CA 1
ATOM 6820 C C . THR C 1 255 ? 302.939 199.565 194.306 1.00 77.25 255 THR B C 1
ATOM 6821 O O . THR C 1 255 ? 301.718 199.691 194.177 1.00 75.54 255 THR B O 1
ATOM 6825 N N . GLY C 1 256 ? 303.527 199.354 195.481 1.00 76.23 256 GLY B N 1
ATOM 6826 C CA . GLY C 1 256 ? 302.773 199.147 196.701 1.00 75.11 256 GLY B CA 1
ATOM 6827 C C . GLY C 1 256 ? 302.839 197.741 197.253 1.00 77.19 256 GLY B C 1
ATOM 6828 O O . GLY C 1 256 ? 302.207 197.470 198.281 1.00 80.64 256 GLY B O 1
ATOM 6829 N N . GLU C 1 257 ? 303.581 196.840 196.616 1.00 73.01 257 GLU B N 1
ATOM 6830 C CA . GLU C 1 257 ? 303.726 195.463 197.068 1.00 70.93 257 GLU B CA 1
ATOM 6831 C C . GLU C 1 257 ? 305.151 195.260 197.560 1.00 74.66 257 GLU B C 1
ATOM 6832 O O . GLU C 1 257 ? 306.106 195.446 196.798 1.00 75.16 257 GLU B O 1
ATOM 6838 N N . ASN C 1 258 ? 305.293 194.878 198.828 1.00 75.63 258 ASN B N 1
ATOM 6839 C CA . ASN C 1 258 ? 306.605 194.665 199.424 1.00 73.70 258 ASN B CA 1
ATOM 6840 C C . ASN C 1 258 ? 307.047 193.210 199.386 1.00 73.41 258 ASN B C 1
ATOM 6841 O O . ASN C 1 258 ? 308.200 192.920 199.722 1.00 70.72 258 ASN B O 1
ATOM 6846 N N . ASN C 1 259 ? 306.166 192.297 198.993 1.00 75.72 259 ASN B N 1
ATOM 6847 C CA . ASN C 1 259 ? 306.498 190.894 198.812 1.00 75.06 259 ASN B CA 1
ATOM 6848 C C . ASN C 1 259 ? 306.540 190.567 197.325 1.00 75.08 259 ASN B C 1
ATOM 6849 O O . ASN C 1 259 ? 306.141 191.371 196.479 1.00 76.08 259 ASN B O 1
ATOM 6854 N N . THR C 1 260 ? 307.036 189.373 197.012 1.00 77.00 260 THR B N 1
ATOM 6855 C CA . THR C 1 260 ? 307.163 188.928 195.629 1.00 79.96 260 THR B CA 1
ATOM 6856 C C . THR C 1 260 ? 305.947 188.083 195.265 1.00 78.61 260 THR B C 1
ATOM 6857 O O . THR C 1 260 ? 305.789 186.963 195.760 1.00 78.64 260 THR B O 1
ATOM 6861 N N . TYR C 1 261 ? 305.088 188.621 194.399 1.00 72.02 261 TYR B N 1
ATOM 6862 C CA . TYR C 1 261 ? 303.941 187.889 193.886 1.00 69.20 261 TYR B CA 1
ATOM 6863 C C . TYR C 1 261 ? 304.035 187.592 192.398 1.00 74.03 261 TYR B C 1
ATOM 6864 O O . TYR C 1 261 ? 303.282 186.746 191.906 1.00 77.70 261 TYR B O 1
ATOM 6873 N N . HIS C 1 262 ? 304.929 188.259 191.674 1.00 81.95 262 HIS B N 1
ATOM 6874 C CA . HIS C 1 262 ? 304.994 188.144 190.225 1.00 79.96 262 HIS B CA 1
ATOM 6875 C C . HIS C 1 262 ? 305.813 186.930 189.809 1.00 80.63 262 HIS B C 1
ATOM 6876 O O . HIS C 1 262 ? 306.868 186.645 190.384 1.00 79.81 262 HIS B O 1
ATOM 6883 N N . ALA C 1 263 ? 305.312 186.218 188.805 1.00 80.99 263 ALA B N 1
ATOM 6884 C CA . ALA C 1 263 ? 305.976 185.055 188.225 1.00 79.45 263 ALA B CA 1
ATOM 6885 C C . ALA C 1 263 ? 305.234 184.698 186.943 1.00 77.31 263 ALA B C 1
ATOM 6886 O O . ALA C 1 263 ? 304.267 185.362 186.558 1.00 76.42 263 ALA B O 1
ATOM 6888 N N . ASN C 1 264 ? 305.695 183.639 186.285 1.00 72.76 264 ASN B N 1
ATOM 6889 C CA . ASN C 1 264 ? 305.077 183.137 185.059 1.00 73.34 264 ASN B CA 1
ATOM 6890 C C . ASN C 1 264 ? 304.204 181.943 185.432 1.00 73.49 264 ASN B C 1
ATOM 6891 O O . ASN C 1 264 ? 304.692 180.817 185.550 1.00 73.28 264 ASN B O 1
ATOM 6896 N N . TYR C 1 265 ? 302.908 182.192 185.621 1.00 66.48 265 TYR B N 1
ATOM 6897 C CA . TYR C 1 265 ? 301.959 181.162 186.025 1.00 64.40 265 TYR B CA 1
ATOM 6898 C C . TYR C 1 265 ? 301.173 180.605 184.843 1.00 66.37 265 TYR B C 1
ATOM 6899 O O . TYR C 1 265 ? 300.019 180.196 185.004 1.00 67.76 265 TYR B O 1
ATOM 6908 N N . THR C 1 266 ? 301.779 180.581 183.655 1.00 66.80 266 THR B N 1
ATOM 6909 C CA . THR C 1 266 ? 301.056 180.167 182.456 1.00 65.43 266 THR B CA 1
ATOM 6910 C C . THR C 1 266 ? 300.710 178.682 182.487 1.00 65.80 266 THR B C 1
ATOM 6911 O O . THR C 1 266 ? 299.609 178.289 182.085 1.00 64.15 266 THR B O 1
ATOM 6915 N N . ASP C 1 267 ? 301.630 177.845 182.962 1.00 66.70 267 ASP B N 1
ATOM 6916 C CA . ASP C 1 267 ? 301.493 176.397 182.871 1.00 63.19 267 ASP B CA 1
ATOM 6917 C C . ASP C 1 267 ? 300.886 175.771 184.121 1.00 64.72 267 ASP B C 1
ATOM 6918 O O . ASP C 1 267 ? 300.935 174.547 184.270 1.00 65.61 267 ASP B O 1
ATOM 6923 N N . ASN C 1 268 ? 300.318 176.574 185.016 1.00 63.11 268 ASN B N 1
ATOM 6924 C CA . ASN C 1 268 ? 299.737 176.040 186.240 1.00 60.88 268 ASN B CA 1
ATOM 6925 C C . ASN C 1 268 ? 298.518 175.177 185.936 1.00 63.20 268 ASN B C 1
ATOM 6926 O O . ASN C 1 268 ? 297.734 175.477 185.032 1.00 62.87 268 ASN B O 1
ATOM 6931 N N . ILE C 1 269 ? 298.368 174.091 186.697 1.00 64.88 269 ILE B N 1
ATOM 6932 C CA . ILE C 1 269 ? 297.224 173.193 186.590 1.00 62.01 269 ILE B CA 1
ATOM 6933 C C . ILE C 1 269 ? 296.499 173.053 187.925 1.00 64.58 269 ILE B C 1
ATOM 6934 O O . ILE C 1 269 ? 295.268 173.136 187.987 1.00 62.30 269 ILE B O 1
ATOM 6939 N N . GLY C 1 270 ? 297.246 172.846 189.004 1.00 63.35 270 GLY B N 1
ATOM 6940 C CA . GLY C 1 270 ? 296.649 172.729 190.323 1.00 58.77 270 GLY B CA 1
ATOM 6941 C C . GLY C 1 270 ? 297.718 172.771 191.391 1.00 62.06 270 GLY B C 1
ATOM 6942 O O . GLY C 1 270 ? 298.915 172.673 191.108 1.00 62.50 270 GLY B O 1
ATOM 6943 N N . LEU C 1 271 ? 297.264 172.917 192.634 1.00 61.05 271 LEU B N 1
ATOM 6944 C CA . LEU C 1 271 ? 298.156 173.040 193.779 1.00 57.73 271 LEU B CA 1
ATOM 6945 C C . LEU C 1 271 ? 297.748 172.051 194.860 1.00 57.49 271 LEU B C 1
ATOM 6946 O O . LEU C 1 271 ? 296.572 171.982 195.231 1.00 57.50 271 LEU B O 1
ATOM 6951 N N . VAL C 1 272 ? 298.718 171.291 195.361 1.00 60.82 272 VAL B N 1
ATOM 6952 C CA . VAL C 1 272 ? 298.538 170.429 196.524 1.00 61.93 272 VAL B CA 1
ATOM 6953 C C . VAL C 1 272 ? 299.365 171.021 197.654 1.00 62.23 272 VAL B C 1
ATOM 6954 O O . VAL C 1 272 ? 300.588 171.159 197.530 1.00 60.84 272 VAL B O 1
ATOM 6958 N N . PHE C 1 273 ? 298.704 171.373 198.754 1.00 66.59 273 PHE B N 1
ATOM 6959 C CA . PHE C 1 273 ? 299.344 172.133 199.816 1.00 66.22 273 PHE B CA 1
ATOM 6960 C C . PHE C 1 273 ? 298.835 171.670 201.173 1.00 64.75 273 PHE B C 1
ATOM 6961 O O . PHE C 1 273 ? 297.867 170.912 201.280 1.00 62.58 273 PHE B O 1
ATOM 6969 N N . ASN C 1 274 ? 299.508 172.145 202.214 1.00 71.94 274 ASN B N 1
ATOM 6970 C CA . ASN C 1 274 ? 299.145 171.923 203.604 1.00 71.46 274 ASN B CA 1
ATOM 6971 C C . ASN C 1 274 ? 298.556 173.205 204.185 1.00 76.79 274 ASN B C 1
ATOM 6972 O O . ASN C 1 274 ? 298.387 174.212 203.492 1.00 79.14 274 ASN B O 1
ATOM 6977 N N . LYS C 1 275 ? 298.244 173.164 205.477 1.00 74.24 275 LYS B N 1
ATOM 6978 C CA . LYS C 1 275 ? 297.741 174.330 206.189 1.00 71.00 275 LYS B CA 1
ATOM 6979 C C . LYS C 1 275 ? 298.852 175.173 206.802 1.00 72.74 275 LYS B C 1
ATOM 6980 O O . LYS C 1 275 ? 298.560 176.197 207.427 1.00 72.98 275 LYS B O 1
ATOM 6986 N N . GLN C 1 276 ? 300.113 174.776 206.636 1.00 70.72 276 GLN B N 1
ATOM 6987 C CA . GLN C 1 276 ? 301.248 175.488 207.212 1.00 67.98 276 GLN B CA 1
ATOM 6988 C C . GLN C 1 276 ? 302.258 175.892 206.143 1.00 70.09 276 GLN B C 1
ATOM 6989 O O . GLN C 1 276 ? 303.460 175.950 206.407 1.00 74.05 276 GLN B O 1
ATOM 6995 N N . ALA C 1 277 ? 301.787 176.169 204.930 1.00 66.26 277 ALA B N 1
ATOM 6996 C CA . ALA C 1 277 ? 302.678 176.584 203.855 1.00 66.09 277 ALA B CA 1
ATOM 6997 C C . ALA C 1 277 ? 302.797 178.096 203.737 1.00 69.47 277 ALA B C 1
ATOM 6998 O O . ALA C 1 277 ? 303.844 178.596 203.312 1.00 66.57 277 ALA B O 1
ATOM 7000 N N . VAL C 1 278 ? 301.749 178.834 204.100 1.00 72.44 278 VAL B N 1
ATOM 7001 C CA . VAL C 1 278 ? 301.702 180.282 203.950 1.00 65.34 278 VAL B CA 1
ATOM 7002 C C . VAL C 1 278 ? 301.274 180.894 205.276 1.00 68.56 278 VAL B C 1
ATOM 7003 O O . VAL C 1 278 ? 300.624 180.233 206.094 1.00 72.24 278 VAL B O 1
ATOM 7007 N N . GLY C 1 279 ? 301.642 182.150 205.489 1.00 70.74 279 GLY B N 1
ATOM 7008 C CA . GLY C 1 279 ? 301.224 182.875 206.671 1.00 71.24 279 GLY B CA 1
ATOM 7009 C C . GLY C 1 279 ? 301.088 184.354 206.380 1.00 71.24 279 GLY B C 1
ATOM 7010 O O . GLY C 1 279 ? 301.901 184.949 205.674 1.00 70.18 279 GLY B O 1
ATOM 7011 N N . THR C 1 280 ? 300.040 184.945 206.946 1.00 74.05 280 THR B N 1
ATOM 7012 C CA . THR C 1 280 ? 299.747 186.357 206.761 1.00 73.62 280 THR B CA 1
ATOM 7013 C C . THR C 1 280 ? 299.866 187.088 208.092 1.00 73.49 280 THR B C 1
ATOM 7014 O O . THR C 1 280 ? 299.650 186.509 209.161 1.00 75.39 280 THR B O 1
ATOM 7018 N N . VAL C 1 281 ? 300.240 188.362 208.016 1.00 73.02 281 VAL B N 1
ATOM 7019 C CA . VAL C 1 281 ? 300.395 189.216 209.186 1.00 73.90 281 VAL B CA 1
ATOM 7020 C C . VAL C 1 281 ? 299.521 190.445 208.992 1.00 74.98 281 VAL B C 1
ATOM 7021 O O . VAL C 1 281 ? 299.627 191.130 207.970 1.00 77.56 281 VAL B O 1
ATOM 7025 N N . LYS C 1 282 ? 298.663 190.724 209.969 1.00 78.09 282 LYS B N 1
ATOM 7026 C CA . LYS C 1 282 ? 297.710 191.821 209.891 1.00 76.80 282 LYS B CA 1
ATOM 7027 C C . LYS C 1 282 ? 298.142 192.950 210.815 1.00 78.22 282 LYS B C 1
ATOM 7028 O O . LYS C 1 282 ? 298.385 192.726 212.004 1.00 80.04 282 LYS B O 1
ATOM 7034 N N . LEU C 1 283 ? 298.235 194.159 210.267 1.00 79.48 283 LEU B N 1
ATOM 7035 C CA . LEU C 1 283 ? 298.498 195.363 211.047 1.00 78.72 283 LEU B CA 1
ATOM 7036 C C . LEU C 1 283 ? 297.259 196.216 211.254 1.00 80.32 283 LEU B C 1
ATOM 7037 O O . LEU C 1 283 ? 297.070 196.770 212.338 1.00 79.83 283 LEU B O 1
ATOM 7042 N N . MET C 1 284 ? 296.409 196.336 210.236 1.00 80.44 284 MET B N 1
ATOM 7043 C CA . MET C 1 284 ? 295.108 196.973 210.358 1.00 77.56 284 MET B CA 1
ATOM 7044 C C . MET C 1 284 ? 294.058 196.067 209.734 1.00 80.77 284 MET B C 1
ATOM 7045 O O . MET C 1 284 ? 294.361 195.253 208.859 1.00 86.31 284 MET B O 1
ATOM 7050 N N . ASP C 1 285 ? 292.821 196.210 210.194 1.00 76.04 285 ASP B N 1
ATOM 7051 C CA . ASP C 1 285 ? 291.732 195.360 209.747 1.00 77.44 285 ASP B CA 1
ATOM 7052 C C . ASP C 1 285 ? 290.688 196.182 208.994 1.00 78.71 285 ASP B C 1
ATOM 7053 O O . ASP C 1 285 ? 290.806 197.399 208.838 1.00 77.62 285 ASP B O 1
ATOM 7058 N N . LEU C 1 286 ? 289.654 195.494 208.516 1.00 76.67 286 LEU B N 1
ATOM 7059 C CA . LEU C 1 286 ? 288.638 196.127 207.688 1.00 72.38 286 LEU B CA 1
ATOM 7060 C C . LEU C 1 286 ? 287.894 197.207 208.463 1.00 74.40 286 LEU B C 1
ATOM 7061 O O . LEU C 1 286 ? 287.615 197.060 209.656 1.00 76.67 286 LEU B O 1
ATOM 7066 N N . LYS C 1 287 ? 287.574 198.299 207.774 1.00 76.60 287 LYS B N 1
ATOM 7067 C CA . LYS C 1 287 ? 286.830 199.399 208.369 1.00 75.15 287 LYS B CA 1
ATOM 7068 C C . LYS C 1 287 ? 286.158 200.192 207.259 1.00 74.39 287 LYS B C 1
ATOM 7069 O O . LYS C 1 287 ? 286.677 200.283 206.143 1.00 76.18 287 LYS B O 1
ATOM 7075 N N . MET C 1 288 ? 285.000 200.759 207.576 1.00 70.95 288 MET B N 1
ATOM 7076 C CA . MET C 1 288 ? 284.256 201.598 206.649 1.00 72.53 288 MET B CA 1
ATOM 7077 C C . MET C 1 288 ? 284.052 202.974 207.263 1.00 73.77 288 MET B C 1
ATOM 7078 O O . MET C 1 288 ? 283.689 203.093 208.438 1.00 76.37 288 MET B O 1
ATOM 7083 N N . GLU C 1 289 ? 284.296 204.013 206.468 1.00 71.38 289 GLU B N 1
ATOM 7084 C CA . GLU C 1 289 ? 284.140 205.390 206.907 1.00 71.35 289 GLU B CA 1
ATOM 7085 C C . GLU C 1 289 ? 283.328 206.163 205.878 1.00 73.69 289 GLU B C 1
ATOM 7086 O O . GLU C 1 289 ? 283.185 205.744 204.727 1.00 75.78 289 GLU B O 1
ATOM 7092 N N . GLN C 1 290 ? 282.786 207.300 206.311 1.00 73.48 290 GLN B N 1
ATOM 7093 C CA . GLN C 1 290 ? 282.072 208.193 205.410 1.00 71.82 290 GLN B CA 1
ATOM 7094 C C . GLN C 1 290 ? 281.954 209.565 206.058 1.00 71.68 290 GLN B C 1
ATOM 7095 O O . GLN C 1 290 ? 281.955 209.690 207.285 1.00 73.46 290 GLN B O 1
ATOM 7101 N N . THR C 1 291 ? 281.858 210.589 205.214 1.00 71.85 291 THR B N 1
ATOM 7102 C CA . THR C 1 291 ? 281.808 211.979 205.642 1.00 72.24 291 THR B CA 1
ATOM 7103 C C . THR C 1 291 ? 280.425 212.558 205.380 1.00 76.31 291 THR B C 1
ATOM 7104 O O . THR C 1 291 ? 279.841 212.335 204.315 1.00 78.99 291 THR B O 1
ATOM 7108 N N . GLY C 1 292 ? 279.902 213.302 206.352 1.00 80.66 292 GLY B N 1
ATOM 7109 C CA . GLY C 1 292 ? 278.585 213.889 206.195 1.00 82.01 292 GLY B CA 1
ATOM 7110 C C . GLY C 1 292 ? 278.394 215.275 206.777 1.00 80.83 292 GLY B C 1
ATOM 7111 O O . GLY C 1 292 ? 277.282 215.811 206.733 1.00 81.55 292 GLY B O 1
ATOM 7112 N N . ALA C 1 293 ? 279.451 215.874 207.327 1.00 74.73 293 ALA B N 1
ATOM 7113 C CA . ALA C 1 293 ? 279.312 217.120 208.075 1.00 76.30 293 ALA B CA 1
ATOM 7114 C C . ALA C 1 293 ? 279.686 218.354 207.258 1.00 74.71 293 ALA B C 1
ATOM 7115 O O . ALA C 1 293 ? 278.856 219.247 207.067 1.00 70.58 293 ALA B O 1
ATOM 7117 N N . ASP C 1 294 ? 280.924 218.419 206.762 1.00 68.08 294 ASP B N 1
ATOM 7118 C CA . ASP C 1 294 ? 281.393 219.590 206.033 1.00 61.00 294 ASP B CA 1
ATOM 7119 C C . ASP C 1 294 ? 281.647 219.333 204.557 1.00 61.51 294 ASP B C 1
ATOM 7120 O O . ASP C 1 294 ? 281.627 220.285 203.772 1.00 65.80 294 ASP B O 1
ATOM 7125 N N . ILE C 1 295 ? 281.891 218.082 204.162 1.00 58.27 295 ILE B N 1
ATOM 7126 C CA . ILE C 1 295 ? 282.033 217.766 202.749 1.00 58.45 295 ILE B CA 1
ATOM 7127 C C . ILE C 1 295 ? 280.724 217.985 202.006 1.00 60.44 295 ILE B C 1
ATOM 7128 O O . ILE C 1 295 ? 280.735 218.393 200.840 1.00 64.47 295 ILE B O 1
ATOM 7133 N N . HIS C 1 296 ? 279.589 217.741 202.664 1.00 53.45 296 HIS B N 1
ATOM 7134 C CA . HIS C 1 296 ? 278.296 217.957 202.024 1.00 51.67 296 HIS B CA 1
ATOM 7135 C C . HIS C 1 296 ? 278.096 219.422 201.657 1.00 55.01 296 HIS B C 1
ATOM 7136 O O . HIS C 1 296 ? 277.549 219.731 200.593 1.00 56.91 296 HIS B O 1
ATOM 7143 N N . ALA C 1 297 ? 278.523 220.340 202.527 1.00 52.39 297 ALA B N 1
ATOM 7144 C CA . ALA C 1 297 ? 278.313 221.760 202.265 1.00 48.20 297 ALA B CA 1
ATOM 7145 C C . ALA C 1 297 ? 279.234 222.274 201.164 1.00 49.81 297 ALA B C 1
ATOM 7146 O O . ALA C 1 297 ? 278.786 222.988 200.260 1.00 54.44 297 ALA B O 1
ATOM 7148 N N . LEU C 1 298 ? 280.523 221.924 201.222 1.00 46.19 298 LEU B N 1
ATOM 7149 C CA . LEU C 1 298 ? 281.488 222.482 200.277 1.00 43.56 298 LEU B CA 1
ATOM 7150 C C . LEU C 1 298 ? 281.182 222.052 198.848 1.00 46.00 298 LEU B C 1
ATOM 7151 O O . LEU C 1 298 ? 281.269 222.859 197.917 1.00 50.69 298 LEU B O 1
ATOM 7156 N N . TYR C 1 299 ? 280.832 220.785 198.655 1.00 45.94 299 TYR B N 1
ATOM 7157 C CA . TYR C 1 299 ? 280.331 220.306 197.371 1.00 48.61 299 TYR B CA 1
ATOM 7158 C C . TYR C 1 299 ? 279.358 219.172 197.635 1.00 45.65 299 TYR B C 1
ATOM 7159 O O . TYR C 1 299 ? 279.728 218.161 198.239 1.00 49.79 299 TYR B O 1
ATOM 7168 N N . GLN C 1 300 ? 278.119 219.357 197.186 1.00 44.04 300 GLN B N 1
ATOM 7169 C CA . GLN C 1 300 ? 277.017 218.489 197.577 1.00 46.13 300 GLN B CA 1
ATOM 7170 C C . GLN C 1 300 ? 277.313 217.040 197.214 1.00 51.28 300 GLN B C 1
ATOM 7171 O O . GLN C 1 300 ? 277.617 216.727 196.059 1.00 58.93 300 GLN B O 1
ATOM 7177 N N . GLY C 1 301 ? 277.231 216.161 198.200 1.00 47.36 301 GLY B N 1
ATOM 7178 C CA . GLY C 1 301 ? 277.449 214.750 197.960 1.00 46.47 301 GLY B CA 1
ATOM 7179 C C . GLY C 1 301 ? 277.906 214.039 199.215 1.00 50.26 301 GLY B C 1
ATOM 7180 O O . GLY C 1 301 ? 278.095 214.640 200.271 1.00 52.18 301 GLY B O 1
ATOM 7181 N N . THR C 1 302 ? 278.081 212.727 199.066 1.00 55.22 302 THR B N 1
ATOM 7182 C CA . THR C 1 302 ? 278.533 211.849 200.136 1.00 50.98 302 THR B CA 1
ATOM 7183 C C . THR C 1 302 ? 279.671 210.985 199.614 1.00 50.43 302 THR B C 1
ATOM 7184 O O . THR C 1 302 ? 279.702 210.636 198.431 1.00 51.33 302 THR B O 1
ATOM 7188 N N . PHE C 1 303 ? 280.602 210.635 200.500 1.00 51.55 303 PHE B N 1
ATOM 7189 C CA . PHE C 1 303 ? 281.836 209.961 200.117 1.00 51.27 303 PHE B CA 1
ATOM 7190 C C . PHE C 1 303 ? 282.090 208.793 201.059 1.00 54.31 303 PHE B C 1
ATOM 7191 O O . PHE C 1 303 ? 281.965 208.940 202.278 1.00 58.77 303 PHE B O 1
ATOM 7199 N N . MET C 1 304 ? 282.443 207.636 200.493 1.00 58.10 304 MET B N 1
ATOM 7200 C CA . MET C 1 304 ? 282.592 206.396 201.245 1.00 54.69 304 MET B CA 1
ATOM 7201 C C . MET C 1 304 ? 283.973 205.799 201.013 1.00 57.03 304 MET B C 1
ATOM 7202 O O . MET C 1 304 ? 284.540 205.932 199.925 1.00 59.55 304 MET B O 1
ATOM 7207 N N . VAL C 1 305 ? 284.504 205.126 202.037 1.00 58.03 305 VAL B N 1
ATOM 7208 C CA . VAL C 1 305 ? 285.846 204.555 202.003 1.00 55.52 305 VAL B CA 1
ATOM 7209 C C . VAL C 1 305 ? 285.866 203.242 202.778 1.00 59.90 305 VAL B C 1
ATOM 7210 O O . VAL C 1 305 ? 285.163 203.079 203.779 1.00 65.81 305 VAL B O 1
ATOM 7214 N N . GLY C 1 306 ? 286.670 202.295 202.291 1.00 57.56 306 GLY B N 1
ATOM 7215 C CA . GLY C 1 306 ? 286.993 201.080 203.017 1.00 54.56 306 GLY B CA 1
ATOM 7216 C C . GLY C 1 306 ? 288.451 200.714 202.824 1.00 56.32 306 GLY B C 1
ATOM 7217 O O . GLY C 1 306 ? 288.969 200.830 201.710 1.00 61.32 306 GLY B O 1
ATOM 7218 N N . SER C 1 307 ? 289.133 200.272 203.881 1.00 64.46 307 SER B N 1
ATOM 7219 C CA . SER C 1 307 ? 290.574 200.080 203.794 1.00 64.48 307 SER B CA 1
ATOM 7220 C C . SER C 1 307 ? 291.029 198.967 204.728 1.00 67.51 307 SER B C 1
ATOM 7221 O O . SER C 1 307 ? 290.317 198.571 205.654 1.00 67.44 307 SER B O 1
ATOM 7224 N N . MET C 1 308 ? 292.236 198.468 204.464 1.00 71.96 308 MET B N 1
ATOM 7225 C CA . MET C 1 308 ? 292.864 197.404 205.241 1.00 69.40 308 MET B CA 1
ATOM 7226 C C . MET C 1 308 ? 294.343 197.348 204.879 1.00 66.38 308 MET B C 1
ATOM 7227 O O . MET C 1 308 ? 294.765 197.884 203.851 1.00 72.46 308 MET B O 1
ATOM 7232 N N . MET C 1 309 ? 295.124 196.693 205.738 1.00 70.84 309 MET B N 1
ATOM 7233 C CA . MET C 1 309 ? 296.572 196.624 205.568 1.00 73.31 309 MET B CA 1
ATOM 7234 C C . MET C 1 309 ? 297.090 195.325 206.169 1.00 77.56 309 MET B C 1
ATOM 7235 O O . MET C 1 309 ? 296.786 195.016 207.324 1.00 80.40 309 MET B O 1
ATOM 7240 N N . HIS C 1 310 ? 297.873 194.580 205.395 1.00 73.43 310 HIS B N 1
ATOM 7241 C CA . HIS C 1 310 ? 298.408 193.288 205.827 1.00 71.89 310 HIS B CA 1
ATOM 7242 C C . HIS C 1 310 ? 299.539 192.893 204.882 1.00 71.76 310 HIS B C 1
ATOM 7243 O O . HIS C 1 310 ? 299.975 193.688 204.040 1.00 72.32 310 HIS B O 1
ATOM 7250 N N . GLY C 1 311 ? 300.018 191.658 205.028 1.00 67.55 311 GLY B N 1
ATOM 7251 C CA . GLY C 1 311 ? 301.055 191.109 204.172 1.00 66.81 311 GLY B CA 1
ATOM 7252 C C . GLY C 1 311 ? 300.970 189.599 204.151 1.00 70.97 311 GLY B C 1
ATOM 7253 O O . GLY C 1 311 ? 300.156 188.992 204.850 1.00 77.35 311 GLY B O 1
ATOM 7254 N N . SER C 1 312 ? 301.827 188.992 203.331 1.00 70.81 312 SER B N 1
ATOM 7255 C CA . SER C 1 312 ? 301.857 187.542 203.194 1.00 70.86 312 SER B CA 1
ATOM 7256 C C . SER C 1 312 ? 303.267 187.098 202.832 1.00 70.41 312 SER B C 1
ATOM 7257 O O . SER C 1 312 ? 304.075 187.883 202.332 1.00 76.13 312 SER B O 1
ATOM 7260 N N . GLY C 1 313 ? 303.552 185.823 203.084 1.00 65.91 313 GLY B N 1
ATOM 7261 C CA . GLY C 1 313 ? 304.882 185.299 202.822 1.00 65.85 313 GLY B CA 1
ATOM 7262 C C . GLY C 1 313 ? 304.909 183.789 202.891 1.00 69.56 313 GLY B C 1
ATOM 7263 O O . GLY C 1 313 ? 303.919 183.138 203.236 1.00 73.09 313 GLY B O 1
ATOM 7264 N N . VAL C 1 314 ? 306.076 183.240 202.562 1.00 71.48 314 VAL B N 1
ATOM 7265 C CA . VAL C 1 314 ? 306.292 181.799 202.482 1.00 72.14 314 VAL B CA 1
ATOM 7266 C C . VAL C 1 314 ? 307.005 181.338 203.744 1.00 70.49 314 VAL B C 1
ATOM 7267 O O . VAL C 1 314 ? 308.002 181.943 204.159 1.00 71.16 314 VAL B O 1
ATOM 7271 N N . LEU C 1 315 ? 306.502 180.265 204.356 1.00 70.14 315 LEU B N 1
ATOM 7272 C CA . LEU C 1 315 ? 307.074 179.733 205.586 1.00 71.92 315 LEU B CA 1
ATOM 7273 C C . LEU C 1 315 ? 307.692 178.354 205.391 1.00 71.50 315 LEU B C 1
ATOM 7274 O O . LEU C 1 315 ? 308.874 178.160 205.686 1.00 70.32 315 LEU B O 1
ATOM 7279 N N . ARG C 1 316 ? 306.923 177.385 204.900 1.00 77.82 316 ARG B N 1
ATOM 7280 C CA . ARG C 1 316 ? 307.407 176.016 204.712 1.00 77.31 316 ARG B CA 1
ATOM 7281 C C . ARG C 1 316 ? 307.268 175.609 203.252 1.00 75.84 316 ARG B C 1
ATOM 7282 O O . ARG C 1 316 ? 306.165 175.241 202.810 1.00 74.17 316 ARG B O 1
ATOM 7290 N N . PRO C 1 317 ? 308.344 175.656 202.464 1.00 75.09 317 PRO B N 1
ATOM 7291 C CA . PRO C 1 317 ? 308.233 175.260 201.051 1.00 77.00 317 PRO B CA 1
ATOM 7292 C C . PRO C 1 317 ? 307.988 173.775 200.842 1.00 77.69 317 PRO B C 1
ATOM 7293 O O . PRO C 1 317 ? 307.545 173.390 199.753 1.00 78.61 317 PRO B O 1
ATOM 7297 N N . ASP C 1 318 ? 308.253 172.930 201.837 1.00 80.81 318 ASP B N 1
ATOM 7298 C CA . ASP C 1 318 ? 308.097 171.491 201.668 1.00 81.21 318 ASP B CA 1
ATOM 7299 C C . ASP C 1 318 ? 306.661 171.018 201.852 1.00 78.92 318 ASP B C 1
ATOM 7300 O O . ASP C 1 318 ? 306.395 169.824 201.683 1.00 79.64 318 ASP B O 1
ATOM 7305 N N . CYS C 1 319 ? 305.738 171.914 202.191 1.00 73.35 319 CYS B N 1
ATOM 7306 C CA . CYS C 1 319 ? 304.338 171.564 202.381 1.00 73.94 319 CYS B CA 1
ATOM 7307 C C . CYS C 1 319 ? 303.480 171.884 201.164 1.00 76.39 319 CYS B C 1
ATOM 7308 O O . CYS C 1 319 ? 302.255 171.754 201.232 1.00 75.84 319 CYS B O 1
ATOM 7311 N N . ALA C 1 320 ? 304.090 172.297 200.055 1.00 70.95 320 ALA B N 1
ATOM 7312 C CA . ALA C 1 320 ? 303.359 172.670 198.854 1.00 66.86 320 ALA B CA 1
ATOM 7313 C C . ALA C 1 320 ? 303.926 171.934 197.650 1.00 68.34 320 ALA B C 1
ATOM 7314 O O . ALA C 1 320 ? 305.144 171.773 197.527 1.00 69.11 320 ALA B O 1
ATOM 7316 N N . ILE C 1 321 ? 303.036 171.484 196.767 1.00 62.11 321 ILE B N 1
ATOM 7317 C CA . ILE C 1 321 ? 303.408 170.820 195.524 1.00 63.18 321 ILE B CA 1
ATOM 7318 C C . ILE C 1 321 ? 302.577 171.410 194.394 1.00 64.75 321 ILE B C 1
ATOM 7319 O O . ILE C 1 321 ? 301.377 171.657 194.558 1.00 60.97 321 ILE B O 1
ATOM 7324 N N . GLU C 1 322 ? 303.214 171.630 193.247 1.00 68.08 322 GLU B N 1
ATOM 7325 C CA . GLU C 1 322 ? 302.583 172.247 192.089 1.00 62.44 322 GLU B CA 1
ATOM 7326 C C . GLU C 1 322 ? 302.523 171.246 190.945 1.00 64.74 322 GLU B C 1
ATOM 7327 O O . GLU C 1 322 ? 303.516 170.572 190.653 1.00 64.14 322 GLU B O 1
ATOM 7333 N N . LEU C 1 323 ? 301.360 171.151 190.304 1.00 65.68 323 LEU B N 1
ATOM 7334 C CA . LEU C 1 323 ? 301.159 170.300 189.138 1.00 65.00 323 LEU B CA 1
ATOM 7335 C C . LEU C 1 323 ? 301.089 171.171 187.892 1.00 65.14 323 LEU B C 1
ATOM 7336 O O . LEU C 1 323 ? 300.327 172.142 187.854 1.00 65.62 323 LEU B O 1
ATOM 7341 N N . TYR C 1 324 ? 301.876 170.821 186.876 1.00 63.79 324 TYR B N 1
ATOM 7342 C CA . TYR C 1 324 ? 301.936 171.602 185.650 1.00 61.42 324 TYR B CA 1
ATOM 7343 C C . TYR C 1 324 ? 302.117 170.677 184.455 1.00 63.56 324 TYR B C 1
ATOM 7344 O O . TYR C 1 324 ? 302.587 169.545 184.584 1.00 68.78 324 TYR B O 1
ATOM 7353 N N . ALA C 1 325 ? 301.740 171.183 183.284 1.00 59.19 325 ALA B N 1
ATOM 7354 C CA . ALA C 1 325 ? 301.872 170.461 182.027 1.00 58.01 325 ALA B CA 1
ATOM 7355 C C . ALA C 1 325 ? 302.926 171.132 181.159 1.00 61.01 325 ALA B C 1
ATOM 7356 O O . ALA C 1 325 ? 303.017 172.363 181.117 1.00 66.61 325 ALA B O 1
ATOM 7358 N N . ALA C 1 326 ? 303.716 170.320 180.465 1.00 71.28 326 ALA B N 1
ATOM 7359 C CA . ALA C 1 326 ? 304.807 170.823 179.643 1.00 74.16 326 ALA B CA 1
ATOM 7360 C C . ALA C 1 326 ? 304.988 169.885 178.456 1.00 76.51 326 ALA B C 1
ATOM 7361 O O . ALA C 1 326 ? 304.119 169.062 178.154 1.00 74.69 326 ALA B O 1
ATOM 7363 N N . ASN C 1 327 ? 306.122 170.018 177.776 1.00 98.31 327 ASN B N 1
ATOM 7364 C CA . ASN C 1 327 ? 306.454 169.199 176.620 1.00 97.83 327 ASN B CA 1
ATOM 7365 C C . ASN C 1 327 ? 307.869 168.656 176.780 1.00 97.97 327 ASN B C 1
ATOM 7366 O O . ASN C 1 327 ? 308.586 168.990 177.729 1.00 96.90 327 ASN B O 1
ATOM 7371 N N . SER C 1 328 ? 308.269 167.805 175.842 1.00 107.38 328 SER B N 1
ATOM 7372 C CA . SER C 1 328 ? 309.590 167.190 175.878 1.00 108.10 328 SER B CA 1
ATOM 7373 C C . SER C 1 328 ? 310.687 168.230 175.673 1.00 108.21 328 SER B C 1
ATOM 7374 O O . SER C 1 328 ? 310.451 169.295 175.104 1.00 107.40 328 SER B O 1
ATOM 7378 N N . ALA D 1 2 ? 218.924 124.432 153.187 1.00 26.27 2 ALA C N 1
ATOM 7379 C CA . ALA D 1 2 ? 218.288 125.681 152.787 1.00 30.16 2 ALA C CA 1
ATOM 7380 C C . ALA D 1 2 ? 216.844 125.734 153.275 1.00 30.45 2 ALA C C 1
ATOM 7381 O O . ALA D 1 2 ? 216.571 126.202 154.378 1.00 38.33 2 ALA C O 1
ATOM 7383 N N . ASN D 1 3 ? 215.926 125.263 152.433 1.00 26.27 3 ASN C N 1
ATOM 7384 C CA . ASN D 1 3 ? 214.507 125.129 152.757 1.00 30.70 3 ASN C CA 1
ATOM 7385 C C . ASN D 1 3 ? 213.823 126.465 153.032 1.00 33.65 3 ASN C C 1
ATOM 7386 O O . ASN D 1 3 ? 212.687 126.488 153.511 1.00 50.58 3 ASN C O 1
ATOM 7391 N N . PHE D 1 4 ? 214.470 127.591 152.741 1.00 16.70 4 PHE C N 1
ATOM 7392 C CA . PHE D 1 4 ? 213.839 128.882 152.973 1.00 14.07 4 PHE C CA 1
ATOM 7393 C C . PHE D 1 4 ? 214.325 129.877 151.930 1.00 25.76 4 PHE C C 1
ATOM 7394 O O . PHE D 1 4 ? 215.430 129.749 151.400 1.00 33.07 4 PHE C O 1
ATOM 7402 N N . THR D 1 5 ? 213.483 130.871 151.641 1.00 17.98 5 THR C N 1
ATOM 7403 C CA . THR D 1 5 ? 213.788 131.919 150.666 1.00 19.60 5 THR C CA 1
ATOM 7404 C C . THR D 1 5 ? 213.566 133.283 151.307 1.00 26.60 5 THR C C 1
ATOM 7405 O O . THR D 1 5 ? 212.440 133.797 151.328 1.00 29.16 5 THR C O 1
ATOM 7409 N N . PRO D 1 6 ? 214.617 133.898 151.845 1.00 13.50 6 PRO C N 1
ATOM 7410 C CA . PRO D 1 6 ? 214.455 135.191 152.520 1.00 13.73 6 PRO C CA 1
ATOM 7411 C C . PRO D 1 6 ? 214.227 136.336 151.542 1.00 25.90 6 PRO C C 1
ATOM 7412 O O . PRO D 1 6 ? 214.567 136.267 150.359 1.00 30.54 6 PRO C O 1
ATOM 7416 N N . SER D 1 7 ? 213.633 137.411 152.069 1.00 23.45 7 SER C N 1
ATOM 7417 C CA . SER D 1 7 ? 213.409 138.624 151.286 1.00 24.05 7 SER C CA 1
ATOM 7418 C C . SER D 1 7 ? 214.643 139.520 151.240 1.00 31.49 7 SER C C 1
ATOM 7419 O O . SER D 1 7 ? 214.798 140.304 150.296 1.00 36.56 7 SER C O 1
ATOM 7422 N N . ARG D 1 8 ? 215.488 139.447 152.269 1.00 32.12 8 ARG C N 1
ATOM 7423 C CA . ARG D 1 8 ? 216.796 140.095 152.367 1.00 40.27 8 ARG C CA 1
ATOM 7424 C C . ARG D 1 8 ? 216.739 141.598 152.632 1.00 43.26 8 ARG C C 1
ATOM 7425 O O . ARG D 1 8 ? 217.757 142.189 153.007 1.00 56.82 8 ARG C O 1
ATOM 7433 N N . LEU D 1 9 ? 215.582 142.231 152.434 1.00 37.94 9 LEU C N 1
ATOM 7434 C CA . LEU D 1 9 ? 215.300 143.567 152.960 1.00 40.74 9 LEU C CA 1
ATOM 7435 C C . LEU D 1 9 ? 216.289 144.645 152.520 1.00 40.17 9 LEU C C 1
ATOM 7436 O O . LEU D 1 9 ? 216.140 145.810 152.900 1.00 40.52 9 LEU C O 1
ATOM 7441 N N . GLY D 1 10 ? 217.297 144.280 151.731 1.00 40.60 10 GLY C N 1
ATOM 7442 C CA . GLY D 1 10 ? 218.323 145.230 151.347 1.00 27.32 10 GLY C CA 1
ATOM 7443 C C . GLY D 1 10 ? 218.582 145.260 149.859 1.00 31.89 10 GLY C C 1
ATOM 7444 O O . GLY D 1 10 ? 219.131 146.232 149.334 1.00 38.10 10 GLY C O 1
ATOM 7445 N N . LEU D 1 11 ? 218.197 144.192 149.170 1.00 34.80 11 LEU C N 1
ATOM 7446 C CA . LEU D 1 11 ? 218.281 144.165 147.720 1.00 26.52 11 LEU C CA 1
ATOM 7447 C C . LEU D 1 11 ? 217.227 145.083 147.117 1.00 33.60 11 LEU C C 1
ATOM 7448 O O . LEU D 1 11 ? 216.129 145.240 147.657 1.00 39.93 11 LEU C O 1
ATOM 7453 N N . VAL D 1 12 ? 217.565 145.693 145.985 1.00 32.45 12 VAL C N 1
ATOM 7454 C CA . VAL D 1 12 ? 216.618 146.500 145.226 1.00 25.62 12 VAL C CA 1
ATOM 7455 C C . VAL D 1 12 ? 216.055 145.647 144.097 1.00 24.29 12 VAL C C 1
ATOM 7456 O O . VAL D 1 12 ? 216.806 145.016 143.343 1.00 25.85 12 VAL C O 1
ATOM 7460 N N . ASN D 1 13 ? 214.727 145.573 144.027 1.00 23.93 13 ASN C N 1
ATOM 7461 C CA . ASN D 1 13 ? 214.003 144.862 142.977 1.00 25.39 13 ASN C CA 1
ATOM 7462 C C . ASN D 1 13 ? 214.400 143.394 142.869 1.00 27.56 13 ASN C C 1
ATOM 7463 O O . ASN D 1 13 ? 214.176 142.769 141.828 1.00 31.74 13 ASN C O 1
ATOM 7468 N N . ASN D 1 14 ? 214.989 142.831 143.926 1.00 20.81 14 ASN C N 1
ATOM 7469 C CA . ASN D 1 14 ? 215.321 141.407 143.990 1.00 21.92 14 ASN C CA 1
ATOM 7470 C C . ASN D 1 14 ? 216.258 140.984 142.860 1.00 26.43 14 ASN C C 1
ATOM 7471 O O . ASN D 1 14 ? 216.179 139.859 142.364 1.00 31.03 14 ASN C O 1
ATOM 7476 N N . THR D 1 15 ? 217.156 141.874 142.447 1.00 27.31 15 THR C N 1
ATOM 7477 C CA . THR D 1 15 ? 218.022 141.634 141.300 1.00 33.13 15 THR C CA 1
ATOM 7478 C C . THR D 1 15 ? 219.476 141.860 141.686 1.00 40.60 15 THR C C 1
ATOM 7479 O O . THR D 1 15 ? 219.810 142.881 142.294 1.00 39.02 15 THR C O 1
ATOM 7483 N N . GLY D 1 16 ? 220.334 140.907 141.331 1.00 53.40 16 GLY C N 1
ATOM 7484 C CA . GLY D 1 16 ? 221.762 141.071 141.491 1.00 53.02 16 GLY C CA 1
ATOM 7485 C C . GLY D 1 16 ? 222.238 140.877 142.918 1.00 55.83 16 GLY C C 1
ATOM 7486 O O . GLY D 1 16 ? 221.530 140.375 143.795 1.00 53.97 16 GLY C O 1
ATOM 7487 N N . THR D 1 17 ? 223.483 141.285 143.138 1.00 55.57 17 THR C N 1
ATOM 7488 C CA . THR D 1 17 ? 224.114 141.244 144.444 1.00 49.50 17 THR C CA 1
ATOM 7489 C C . THR D 1 17 ? 224.078 142.639 145.065 1.00 45.90 17 THR C C 1
ATOM 7490 O O . THR D 1 17 ? 223.466 143.567 144.529 1.00 50.52 17 THR C O 1
ATOM 7494 N N . GLY D 1 18 ? 224.738 142.797 146.208 1.00 34.51 18 GLY C N 1
ATOM 7495 C CA . GLY D 1 18 ? 224.691 144.059 146.917 1.00 39.96 18 GLY C CA 1
ATOM 7496 C C . GLY D 1 18 ? 223.510 144.124 147.860 1.00 39.47 18 GLY C C 1
ATOM 7497 O O . GLY D 1 18 ? 222.648 144.999 147.738 1.00 33.80 18 GLY C O 1
ATOM 7498 N N . VAL D 1 19 ? 223.469 143.191 148.816 1.00 38.16 19 VAL C N 1
ATOM 7499 C CA . VAL D 1 19 ? 222.315 143.040 149.700 1.00 29.97 19 VAL C CA 1
ATOM 7500 C C . VAL D 1 19 ? 222.262 144.081 150.803 1.00 35.91 19 VAL C C 1
ATOM 7501 O O . VAL D 1 19 ? 221.374 144.008 151.661 1.00 38.11 19 VAL C O 1
ATOM 7505 N N . LYS D 1 20 ? 223.182 145.040 150.819 1.00 34.16 20 LYS C N 1
ATOM 7506 C CA . LYS D 1 20 ? 223.221 146.090 151.830 1.00 28.21 20 LYS C CA 1
ATOM 7507 C C . LYS D 1 20 ? 223.182 147.469 151.184 1.00 37.11 20 LYS C C 1
ATOM 7508 O O . LYS D 1 20 ? 223.965 148.357 151.524 1.00 48.99 20 LYS C O 1
ATOM 7514 N N . ASP D 1 21 ? 222.269 147.663 150.236 1.00 37.37 21 ASP C N 1
ATOM 7515 C CA . ASP D 1 21 ? 222.172 148.928 149.521 1.00 32.97 21 ASP C CA 1
ATOM 7516 C C . ASP D 1 21 ? 221.176 149.891 150.147 1.00 37.40 21 ASP C C 1
ATOM 7517 O O . ASP D 1 21 ? 221.312 151.107 149.973 1.00 44.66 21 ASP C O 1
ATOM 7522 N N . LEU D 1 22 ? 220.179 149.385 150.868 1.00 41.58 22 LEU C N 1
ATOM 7523 C CA . LEU D 1 22 ? 219.147 150.219 151.463 1.00 39.73 22 LEU C CA 1
ATOM 7524 C C . LEU D 1 22 ? 219.362 150.454 152.953 1.00 43.72 22 LEU C C 1
ATOM 7525 O O . LEU D 1 22 ? 218.467 150.980 153.620 1.00 49.89 22 LEU C O 1
ATOM 7530 N N . PHE D 1 23 ? 220.521 150.082 153.488 1.00 41.62 23 PHE C N 1
ATOM 7531 C CA . PHE D 1 23 ? 220.854 150.324 154.883 1.00 36.41 23 PHE C CA 1
ATOM 7532 C C . PHE D 1 23 ? 221.706 151.583 155.008 1.00 46.44 23 PHE C C 1
ATOM 7533 O O . PHE D 1 23 ? 222.495 151.912 154.119 1.00 52.83 23 PHE C O 1
ATOM 7541 N N . LEU D 1 24 ? 221.538 152.284 156.124 1.00 41.34 24 LEU C N 1
ATOM 7542 C CA . LEU D 1 24 ? 222.223 153.543 156.373 1.00 42.51 24 LEU C CA 1
ATOM 7543 C C . LEU D 1 24 ? 223.389 153.342 157.335 1.00 42.10 24 LEU C C 1
ATOM 7544 O O . LEU D 1 24 ? 223.562 152.281 157.933 1.00 43.81 24 LEU C O 1
ATOM 7549 N N . LYS D 1 25 ? 224.199 154.387 157.475 1.00 24.48 25 LYS C N 1
ATOM 7550 C CA . LYS D 1 25 ? 225.283 154.418 158.446 1.00 23.62 25 LYS C CA 1
ATOM 7551 C C . LYS D 1 25 ? 224.926 155.395 159.559 1.00 26.88 25 LYS C C 1
ATOM 7552 O O . LYS D 1 25 ? 224.254 156.403 159.320 1.00 35.94 25 LYS C O 1
ATOM 7558 N N . THR D 1 26 ? 225.358 155.084 160.777 1.00 11.36 26 THR C N 1
ATOM 7559 C CA . THR D 1 26 ? 224.925 155.804 161.963 1.00 19.33 26 THR C CA 1
ATOM 7560 C C . THR D 1 26 ? 226.112 156.443 162.671 1.00 24.92 26 THR C C 1
ATOM 7561 O O . THR D 1 26 ? 227.267 156.063 162.468 1.00 23.12 26 THR C O 1
ATOM 7565 N N . PHE D 1 27 ? 225.804 157.430 163.506 1.00 17.80 27 PHE C N 1
ATOM 7566 C CA . PHE D 1 27 ? 226.808 158.085 164.332 1.00 18.84 27 PHE C CA 1
ATOM 7567 C C . PHE D 1 27 ? 227.160 157.192 165.515 1.00 22.78 27 PHE C C 1
ATOM 7568 O O . PHE D 1 27 ? 226.277 156.768 166.266 1.00 26.39 27 PHE C O 1
ATOM 7576 N N . ALA D 1 28 ? 228.452 156.901 165.676 1.00 14.17 28 ALA C N 1
ATOM 7577 C CA . ALA D 1 28 ? 228.879 156.006 166.746 1.00 18.27 28 ALA C CA 1
ATOM 7578 C C . ALA D 1 28 ? 228.636 156.625 168.117 1.00 26.95 28 ALA C C 1
ATOM 7579 O O . ALA D 1 28 ? 228.029 155.999 168.992 1.00 29.73 28 ALA C O 1
ATOM 7581 N N . GLY D 1 29 ? 229.097 157.855 168.322 1.00 28.68 29 GLY C N 1
ATOM 7582 C CA . GLY D 1 29 ? 228.855 158.539 169.576 1.00 15.41 29 GLY C CA 1
ATOM 7583 C C . GLY D 1 29 ? 230.081 159.176 170.196 1.00 20.34 29 GLY C C 1
ATOM 7584 O O . GLY D 1 29 ? 229.993 159.760 171.279 1.00 30.23 29 GLY C O 1
ATOM 7585 N N . GLU D 1 30 ? 231.229 159.081 169.529 1.00 29.66 30 GLU C N 1
ATOM 7586 C CA . GLU D 1 30 ? 232.480 159.570 170.088 1.00 33.89 30 GLU C CA 1
ATOM 7587 C C . GLU D 1 30 ? 233.292 160.284 169.016 1.00 33.79 30 GLU C C 1
ATOM 7588 O O . GLU D 1 30 ? 233.404 159.801 167.886 1.00 37.26 30 GLU C O 1
ATOM 7594 N N . VAL D 1 31 ? 233.860 161.433 169.383 1.00 28.21 31 VAL C N 1
ATOM 7595 C CA . VAL D 1 31 ? 234.656 162.269 168.489 1.00 19.41 31 VAL C CA 1
ATOM 7596 C C . VAL D 1 31 ? 236.118 162.136 168.890 1.00 25.25 31 VAL C C 1
ATOM 7597 O O . VAL D 1 31 ? 236.446 162.169 170.082 1.00 30.10 31 VAL C O 1
ATOM 7601 N N . LEU D 1 32 ? 236.998 161.996 167.896 1.00 21.12 32 LEU C N 1
ATOM 7602 C CA . LEU D 1 32 ? 238.382 161.616 168.167 1.00 23.88 32 LEU C CA 1
ATOM 7603 C C . LEU D 1 32 ? 239.235 162.799 168.622 1.00 30.72 32 LEU C C 1
ATOM 7604 O O . LEU D 1 32 ? 239.807 162.773 169.717 1.00 39.25 32 LEU C O 1
ATOM 7609 N N . SER D 1 33 ? 239.353 163.829 167.781 1.00 13.25 33 SER C N 1
ATOM 7610 C CA . SER D 1 33 ? 240.192 164.998 168.049 1.00 26.85 33 SER C CA 1
ATOM 7611 C C . SER D 1 33 ? 241.667 164.623 168.174 1.00 25.01 33 SER C C 1
ATOM 7612 O O . SER D 1 33 ? 242.040 163.467 167.955 1.00 17.94 33 SER C O 1
ATOM 7615 N N . ALA D 1 34 ? 242.510 165.592 168.522 1.00 22.19 34 ALA C N 1
ATOM 7616 C CA . ALA D 1 34 ? 243.959 165.427 168.561 1.00 24.43 34 ALA C CA 1
ATOM 7617 C C . ALA D 1 34 ? 244.459 165.443 170.005 1.00 29.49 34 ALA C C 1
ATOM 7618 O O . ALA D 1 34 ? 243.696 165.651 170.951 1.00 34.60 34 ALA C O 1
ATOM 7620 N N . PHE D 1 35 ? 245.761 165.220 170.164 1.00 27.62 35 PHE C N 1
ATOM 7621 C CA . PHE D 1 35 ? 246.399 165.187 171.472 1.00 21.95 35 PHE C CA 1
ATOM 7622 C C . PHE D 1 35 ? 246.940 166.561 171.853 1.00 31.03 35 PHE C C 1
ATOM 7623 O O . PHE D 1 35 ? 247.169 167.428 171.007 1.00 38.92 35 PHE C O 1
ATOM 7631 N N . ARG D 1 36 ? 247.151 166.745 173.154 1.00 30.92 36 ARG C N 1
ATOM 7632 C CA . ARG D 1 36 ? 247.650 167.996 173.712 1.00 24.52 36 ARG C CA 1
ATOM 7633 C C . ARG D 1 36 ? 249.143 167.860 173.986 1.00 28.48 36 ARG C C 1
ATOM 7634 O O . ARG D 1 36 ? 249.554 167.034 174.808 1.00 37.63 36 ARG C O 1
ATOM 7642 N N . LYS D 1 37 ? 249.948 168.667 173.301 1.00 22.76 37 LYS C N 1
ATOM 7643 C CA . LYS D 1 37 ? 251.392 168.616 173.480 1.00 23.56 37 LYS C CA 1
ATOM 7644 C C . LYS D 1 37 ? 251.787 169.137 174.856 1.00 29.15 37 LYS C C 1
ATOM 7645 O O . LYS D 1 37 ? 251.171 170.063 175.389 1.00 34.68 37 LYS C O 1
ATOM 7651 N N . ALA D 1 38 ? 252.825 168.536 175.431 1.00 27.79 38 ALA C N 1
ATOM 7652 C CA . ALA D 1 38 ? 253.313 168.968 176.733 1.00 31.64 38 ALA C CA 1
ATOM 7653 C C . ALA D 1 38 ? 253.989 170.328 176.620 1.00 32.37 38 ALA C C 1
ATOM 7654 O O . ALA D 1 38 ? 254.833 170.545 175.747 1.00 27.91 38 ALA C O 1
ATOM 7656 N N . THR D 1 39 ? 253.617 171.242 177.513 1.00 39.57 39 THR C N 1
ATOM 7657 C CA . THR D 1 39 ? 254.151 172.600 177.542 1.00 36.22 39 THR C CA 1
ATOM 7658 C C . THR D 1 39 ? 254.856 172.804 178.875 1.00 38.54 39 THR C C 1
ATOM 7659 O O . THR D 1 39 ? 254.205 172.854 179.924 1.00 46.56 39 THR C O 1
ATOM 7663 N N . ILE D 1 40 ? 256.183 172.924 178.837 1.00 37.47 40 ILE C N 1
ATOM 7664 C CA . ILE D 1 40 ? 256.984 173.017 180.055 1.00 37.29 40 ILE C CA 1
ATOM 7665 C C . ILE D 1 40 ? 257.649 174.372 180.232 1.00 42.91 40 ILE C C 1
ATOM 7666 O O . ILE D 1 40 ? 258.168 174.646 181.326 1.00 42.31 40 ILE C O 1
ATOM 7671 N N . PHE D 1 41 ? 257.660 175.223 179.212 1.00 46.03 41 PHE C N 1
ATOM 7672 C CA . PHE D 1 41 ? 258.349 176.505 179.284 1.00 32.08 41 PHE C CA 1
ATOM 7673 C C . PHE D 1 41 ? 257.537 177.590 179.978 1.00 33.09 41 PHE C C 1
ATOM 7674 O O . PHE D 1 41 ? 258.056 178.692 180.174 1.00 39.38 41 PHE C O 1
ATOM 7682 N N . GLU D 1 42 ? 256.282 177.316 180.342 1.00 36.84 42 GLU C N 1
ATOM 7683 C CA . GLU D 1 42 ? 255.490 178.304 181.070 1.00 37.53 42 GLU C CA 1
ATOM 7684 C C . GLU D 1 42 ? 256.158 178.672 182.388 1.00 43.36 42 GLU C C 1
ATOM 7685 O O . GLU D 1 42 ? 256.280 179.854 182.727 1.00 47.27 42 GLU C O 1
ATOM 7691 N N . ASP D 1 43 ? 256.588 177.673 183.151 1.00 42.55 43 ASP C N 1
ATOM 7692 C CA . ASP D 1 43 ? 257.437 177.915 184.305 1.00 42.83 43 ASP C CA 1
ATOM 7693 C C . ASP D 1 43 ? 258.893 177.907 183.843 1.00 42.50 43 ASP C C 1
ATOM 7694 O O . ASP D 1 43 ? 259.184 177.984 182.647 1.00 48.39 43 ASP C O 1
ATOM 7699 N N . LEU D 1 44 ? 259.824 177.823 184.792 1.00 32.74 44 LEU C N 1
ATOM 7700 C CA . LEU D 1 44 ? 261.261 177.888 184.511 1.00 38.24 44 LEU C CA 1
ATOM 7701 C C . LEU D 1 44 ? 261.653 179.206 183.849 1.00 40.03 44 LEU C C 1
ATOM 7702 O O . LEU D 1 44 ? 262.616 179.261 183.082 1.00 40.59 44 LEU C O 1
ATOM 7707 N N . HIS D 1 45 ? 260.913 180.275 184.138 1.00 35.08 45 HIS C N 1
ATOM 7708 C CA . HIS D 1 45 ? 261.295 181.617 183.716 1.00 33.21 45 HIS C CA 1
ATOM 7709 C C . HIS D 1 45 ? 260.493 182.623 184.531 1.00 34.28 45 HIS C C 1
ATOM 7710 O O . HIS D 1 45 ? 259.518 182.275 185.201 1.00 38.51 45 HIS C O 1
ATOM 7717 N N . THR D 1 46 ? 260.926 183.880 184.471 1.00 30.31 46 THR C N 1
ATOM 7718 C CA . THR D 1 46 ? 260.397 184.935 185.328 1.00 32.26 46 THR C CA 1
ATOM 7719 C C . THR D 1 46 ? 259.135 185.537 184.722 1.00 27.86 46 THR C C 1
ATOM 7720 O O . THR D 1 46 ? 259.120 185.905 183.544 1.00 30.15 46 THR C O 1
ATOM 7724 N N . VAL D 1 47 ? 258.083 185.643 185.531 1.00 28.34 47 VAL C N 1
ATOM 7725 C CA . VAL D 1 47 ? 256.806 186.206 185.106 1.00 31.32 47 VAL C CA 1
ATOM 7726 C C . VAL D 1 47 ? 256.487 187.409 185.981 1.00 37.13 47 VAL C C 1
ATOM 7727 O O . VAL D 1 47 ? 256.451 187.296 187.212 1.00 42.55 47 VAL C O 1
ATOM 7731 N N . ARG D 1 48 ? 256.251 188.555 185.347 1.00 35.64 48 ARG C N 1
ATOM 7732 C CA . ARG D 1 48 ? 255.865 189.781 186.029 1.00 25.48 48 ARG C CA 1
ATOM 7733 C C . ARG D 1 48 ? 254.578 190.312 185.415 1.00 29.99 48 ARG C C 1
ATOM 7734 O O . ARG D 1 48 ? 254.070 189.781 184.424 1.00 37.10 48 ARG C O 1
ATOM 7742 N N . THR D 1 49 ? 254.045 191.372 186.019 1.00 36.90 49 THR C N 1
ATOM 7743 C CA . THR D 1 49 ? 252.795 191.968 185.568 1.00 34.77 49 THR C CA 1
ATOM 7744 C C . THR D 1 49 ? 252.814 193.460 185.867 1.00 33.37 49 THR C C 1
ATOM 7745 O O . THR D 1 49 ? 253.227 193.875 186.952 1.00 39.92 49 THR C O 1
ATOM 7749 N N . ILE D 1 50 ? 252.363 194.258 184.900 1.00 25.23 50 ILE C N 1
ATOM 7750 C CA . ILE D 1 50 ? 252.250 195.701 185.061 1.00 32.21 50 ILE C CA 1
ATOM 7751 C C . ILE D 1 50 ? 250.824 196.114 184.731 1.00 37.87 50 ILE C C 1
ATOM 7752 O O . ILE D 1 50 ? 250.133 195.459 183.945 1.00 36.39 50 ILE C O 1
ATOM 7757 N N . SER D 1 51 ? 250.384 197.215 185.341 1.00 37.89 51 SER C N 1
ATOM 7758 C CA . SER D 1 51 ? 249.018 197.692 185.171 1.00 36.01 51 SER C CA 1
ATOM 7759 C C . SER D 1 51 ? 248.873 198.744 184.081 1.00 35.73 51 SER C C 1
ATOM 7760 O O . SER D 1 51 ? 247.751 198.980 183.619 1.00 40.77 51 SER C O 1
ATOM 7763 N N . SER D 1 52 ? 249.966 199.371 183.659 1.00 25.38 52 SER C N 1
ATOM 7764 C CA . SER D 1 52 ? 249.925 200.369 182.600 1.00 20.69 52 SER C CA 1
ATOM 7765 C C . SER D 1 52 ? 251.332 200.531 182.045 1.00 27.33 52 SER C C 1
ATOM 7766 O O . SER D 1 52 ? 252.295 199.968 182.569 1.00 36.96 52 SER C O 1
ATOM 7769 N N . GLY D 1 53 ? 251.439 201.299 180.971 1.00 21.15 53 GLY C N 1
ATOM 7770 C CA . GLY D 1 53 ? 252.722 201.570 180.362 1.00 18.65 53 GLY C CA 1
ATOM 7771 C C . GLY D 1 53 ? 252.981 200.694 179.148 1.00 21.63 53 GLY C C 1
ATOM 7772 O O . GLY D 1 53 ? 252.379 199.635 178.961 1.00 26.79 53 GLY C O 1
ATOM 7773 N N . LYS D 1 54 ? 253.902 201.154 178.304 1.00 19.40 54 LYS C N 1
ATOM 7774 C CA . LYS D 1 54 ? 254.221 200.457 177.066 1.00 18.63 54 LYS C CA 1
ATOM 7775 C C . LYS D 1 54 ? 255.387 199.485 177.198 1.00 31.39 54 LYS C C 1
ATOM 7776 O O . LYS D 1 54 ? 255.660 198.748 176.244 1.00 39.14 54 LYS C O 1
ATOM 7782 N N . SER D 1 55 ? 256.074 199.458 178.336 1.00 32.09 55 SER C N 1
ATOM 7783 C CA . SER D 1 55 ? 257.208 198.560 178.537 1.00 25.52 55 SER C CA 1
ATOM 7784 C C . SER D 1 55 ? 257.560 198.558 180.020 1.00 27.57 55 SER C C 1
ATOM 7785 O O . SER D 1 55 ? 256.920 199.232 180.833 1.00 31.21 55 SER C O 1
ATOM 7788 N N . ALA D 1 56 ? 258.589 197.786 180.364 1.00 28.93 56 ALA C N 1
ATOM 7789 C CA . ALA D 1 56 ? 259.113 197.724 181.720 1.00 23.14 56 ALA C CA 1
ATOM 7790 C C . ALA D 1 56 ? 260.632 197.705 181.660 1.00 25.37 56 ALA C C 1
ATOM 7791 O O . ALA D 1 56 ? 261.221 197.204 180.699 1.00 28.69 56 ALA C O 1
ATOM 7793 N N . GLN D 1 57 ? 261.264 198.252 182.695 1.00 29.49 57 GLN C N 1
ATOM 7794 C CA . GLN D 1 57 ? 262.711 198.427 182.734 1.00 29.26 57 GLN C CA 1
ATOM 7795 C C . GLN D 1 57 ? 263.294 197.690 183.932 1.00 34.92 57 GLN C C 1
ATOM 7796 O O . GLN D 1 57 ? 262.748 197.766 185.038 1.00 36.98 57 GLN C O 1
ATOM 7802 N N . PHE D 1 58 ? 264.400 196.984 183.707 1.00 30.45 58 PHE C N 1
ATOM 7803 C CA . PHE D 1 58 ? 265.114 196.255 184.756 1.00 28.44 58 PHE C CA 1
ATOM 7804 C C . PHE D 1 58 ? 266.515 196.832 184.897 1.00 35.24 58 PHE C C 1
ATOM 7805 O O . PHE D 1 58 ? 267.403 196.510 184.088 1.00 43.11 58 PHE C O 1
ATOM 7813 N N . PRO D 1 59 ? 266.772 197.678 185.890 1.00 33.07 59 PRO C N 1
ATOM 7814 C CA . PRO D 1 59 ? 268.131 198.201 186.069 1.00 28.07 59 PRO C CA 1
ATOM 7815 C C . PRO D 1 59 ? 269.092 197.116 186.529 1.00 34.90 59 PRO C C 1
ATOM 7816 O O . PRO D 1 59 ? 268.703 196.142 187.177 1.00 43.73 59 PRO C O 1
ATOM 7820 N N . ILE D 1 60 ? 270.366 197.293 186.181 1.00 34.32 60 ILE C N 1
ATOM 7821 C CA . ILE D 1 60 ? 271.421 196.353 186.541 1.00 41.51 60 ILE C CA 1
ATOM 7822 C C . ILE D 1 60 ? 272.620 197.134 187.060 1.00 38.89 60 ILE C C 1
ATOM 7823 O O . ILE D 1 60 ? 272.943 198.211 186.548 1.00 38.19 60 ILE C O 1
ATOM 7828 N N . VAL D 1 61 ? 273.275 196.588 188.088 1.00 43.49 61 VAL C N 1
ATOM 7829 C CA . VAL D 1 61 ? 274.316 197.280 188.837 1.00 40.10 61 VAL C CA 1
ATOM 7830 C C . VAL D 1 61 ? 275.501 196.326 188.972 1.00 47.75 61 VAL C C 1
ATOM 7831 O O . VAL D 1 61 ? 275.401 195.134 188.675 1.00 51.91 61 VAL C O 1
ATOM 7835 N N . GLY D 1 62 ? 276.632 196.859 189.431 1.00 52.10 62 GLY C N 1
ATOM 7836 C CA . GLY D 1 62 ? 277.770 196.039 189.798 1.00 50.63 62 GLY C CA 1
ATOM 7837 C C . GLY D 1 62 ? 279.088 196.343 189.118 1.00 50.54 62 GLY C C 1
ATOM 7838 O O . GLY D 1 62 ? 279.260 196.150 187.911 1.00 50.80 62 GLY C O 1
ATOM 7839 N N . LEU D 1 63 ? 280.028 196.820 189.933 1.00 63.34 63 LEU C N 1
ATOM 7840 C CA . LEU D 1 63 ? 281.415 197.068 189.567 1.00 62.50 63 LEU C CA 1
ATOM 7841 C C . LEU D 1 63 ? 282.129 197.536 190.826 1.00 67.05 63 LEU C C 1
ATOM 7842 O O . LEU D 1 63 ? 281.495 197.952 191.800 1.00 74.18 63 LEU C O 1
ATOM 7847 N N . SER D 1 64 ? 283.456 197.477 190.799 1.00 66.97 64 SER C N 1
ATOM 7848 C CA . SER D 1 64 ? 284.280 198.018 191.873 1.00 67.49 64 SER C CA 1
ATOM 7849 C C . SER D 1 64 ? 285.733 197.944 191.431 1.00 71.61 64 SER C C 1
ATOM 7850 O O . SER D 1 64 ? 286.051 197.417 190.362 1.00 76.74 64 SER C O 1
ATOM 7853 N N . SER D 1 65 ? 286.612 198.481 192.271 1.00 65.24 65 SER C N 1
ATOM 7854 C CA . SER D 1 65 ? 288.039 198.452 191.989 1.00 64.56 65 SER C CA 1
ATOM 7855 C C . SER D 1 65 ? 288.799 198.575 193.299 1.00 64.34 65 SER C C 1
ATOM 7856 O O . SER D 1 65 ? 288.247 198.971 194.327 1.00 68.11 65 SER C O 1
ATOM 7859 N N . THR D 1 66 ? 290.081 198.229 193.240 1.00 59.09 66 THR C N 1
ATOM 7860 C CA . THR D 1 66 ? 290.952 198.245 194.404 1.00 58.49 66 THR C CA 1
ATOM 7861 C C . THR D 1 66 ? 292.325 198.741 193.980 1.00 62.30 66 THR C C 1
ATOM 7862 O O . THR D 1 66 ? 292.815 198.383 192.907 1.00 68.15 66 THR C O 1
ATOM 7866 N N . SER D 1 67 ? 292.939 199.570 194.821 1.00 59.38 67 SER C N 1
ATOM 7867 C CA . SER D 1 67 ? 294.222 200.171 194.487 1.00 56.93 67 SER C CA 1
ATOM 7868 C C . SER D 1 67 ? 294.961 200.517 195.770 1.00 57.71 67 SER C C 1
ATOM 7869 O O . SER D 1 67 ? 294.370 200.587 196.850 1.00 62.07 67 SER C O 1
ATOM 7872 N N . TYR D 1 68 ? 296.266 200.728 195.634 1.00 61.51 68 TYR C N 1
ATOM 7873 C CA . TYR D 1 68 ? 297.082 201.166 196.753 1.00 63.19 68 TYR C CA 1
ATOM 7874 C C . TYR D 1 68 ? 296.980 202.678 196.927 1.00 62.90 68 TYR C C 1
ATOM 7875 O O . TYR D 1 68 ? 296.558 203.409 196.028 1.00 65.91 68 TYR C O 1
ATOM 7884 N N . HIS D 1 69 ? 297.374 203.144 198.109 1.00 68.31 69 HIS C N 1
ATOM 7885 C CA . HIS D 1 69 ? 297.271 204.548 198.478 1.00 69.88 69 HIS C CA 1
ATOM 7886 C C . HIS D 1 69 ? 298.640 205.086 198.867 1.00 71.70 69 HIS C C 1
ATOM 7887 O O . HIS D 1 69 ? 299.411 204.411 199.556 1.00 73.70 69 HIS C O 1
ATOM 7894 N N . SER D 1 70 ? 298.938 206.303 198.416 1.00 76.12 70 SER C N 1
ATOM 7895 C CA . SER D 1 70 ? 300.148 207.007 198.808 1.00 78.14 70 SER C CA 1
ATOM 7896 C C . SER D 1 70 ? 299.793 208.116 199.783 1.00 80.56 70 SER C C 1
ATOM 7897 O O . SER D 1 70 ? 298.892 208.916 199.497 1.00 80.99 70 SER C O 1
ATOM 7900 N N . PRO D 1 71 ? 300.462 208.198 200.932 1.00 82.37 71 PRO C N 1
ATOM 7901 C CA . PRO D 1 71 ? 300.060 209.180 201.946 1.00 81.18 71 PRO C CA 1
ATOM 7902 C C . PRO D 1 71 ? 300.286 210.608 201.471 1.00 81.56 71 PRO C C 1
ATOM 7903 O O . PRO D 1 71 ? 301.252 210.905 200.764 1.00 80.08 71 PRO C O 1
ATOM 7907 N N . GLY D 1 72 ? 299.378 211.496 201.875 1.00 74.95 72 GLY C N 1
ATOM 7908 C CA . GLY D 1 72 ? 299.440 212.893 201.531 1.00 72.04 72 GLY C CA 1
ATOM 7909 C C . GLY D 1 72 ? 298.524 213.314 200.399 1.00 75.87 72 GLY C C 1
ATOM 7910 O O . GLY D 1 72 ? 298.245 214.511 200.260 1.00 82.05 72 GLY C O 1
ATOM 7911 N N . THR D 1 73 ? 298.050 212.374 199.591 1.00 65.44 73 THR C N 1
ATOM 7912 C CA . THR D 1 73 ? 297.175 212.674 198.468 1.00 63.27 73 THR C CA 1
ATOM 7913 C C . THR D 1 73 ? 295.720 212.405 198.833 1.00 62.09 73 THR C C 1
ATOM 7914 O O . THR D 1 73 ? 295.411 211.664 199.769 1.00 62.92 73 THR C O 1
ATOM 7918 N N . GLN D 1 74 ? 294.823 213.022 198.070 1.00 50.88 74 GLN C N 1
ATOM 7919 C CA . GLN D 1 74 ? 293.390 212.953 198.317 1.00 49.76 74 GLN C CA 1
ATOM 7920 C C . GLN D 1 74 ? 292.746 211.941 197.380 1.00 51.75 74 GLN C C 1
ATOM 7921 O O . GLN D 1 74 ? 293.009 211.950 196.173 1.00 58.07 74 GLN C O 1
ATOM 7927 N N . LEU D 1 75 ? 291.910 211.070 197.939 1.00 48.17 75 LEU C N 1
ATOM 7928 C CA . LEU D 1 75 ? 291.143 210.137 197.127 1.00 52.32 75 LEU C CA 1
ATOM 7929 C C . LEU D 1 75 ? 290.020 210.877 196.409 1.00 53.17 75 LEU C C 1
ATOM 7930 O O . LEU D 1 75 ? 289.338 211.716 197.004 1.00 55.30 75 LEU C O 1
ATOM 7935 N N . THR D 1 76 ? 289.826 210.566 195.127 1.00 53.15 76 THR C N 1
ATOM 7936 C CA . THR D 1 76 ? 288.786 211.205 194.326 1.00 53.87 76 THR C CA 1
ATOM 7937 C C . THR D 1 76 ? 287.543 210.331 194.203 1.00 53.27 76 THR C C 1
ATOM 7938 O O . THR D 1 76 ? 286.446 210.749 194.583 1.00 55.20 76 THR C O 1
ATOM 7942 N N . GLY D 1 77 ? 287.693 209.128 193.680 1.00 58.94 77 GLY C N 1
ATOM 7943 C CA . GLY D 1 77 ? 286.585 208.204 193.525 1.00 58.20 77 GLY C CA 1
ATOM 7944 C C . GLY D 1 77 ? 286.736 207.358 192.276 1.00 61.76 77 GLY C C 1
ATOM 7945 O O . GLY D 1 77 ? 287.512 207.660 191.370 1.00 63.96 77 GLY C O 1
ATOM 7946 N N . ASN D 1 78 ? 285.975 206.268 192.233 1.00 56.14 78 ASN C N 1
ATOM 7947 C CA . ASN D 1 78 ? 285.912 205.385 191.078 1.00 55.32 78 ASN C CA 1
ATOM 7948 C C . ASN D 1 78 ? 284.448 205.144 190.744 1.00 56.37 78 ASN C C 1
ATOM 7949 O O . ASN D 1 78 ? 283.644 204.868 191.639 1.00 59.79 78 ASN C O 1
ATOM 7954 N N . ALA D 1 79 ? 284.106 205.243 189.463 1.00 53.03 79 ALA C N 1
ATOM 7955 C CA . ALA D 1 79 ? 282.713 205.291 189.041 1.00 54.46 79 ALA C CA 1
ATOM 7956 C C . ALA D 1 79 ? 282.166 203.892 188.795 1.00 56.90 79 ALA C C 1
ATOM 7957 O O . ALA D 1 79 ? 282.792 203.083 188.104 1.00 62.06 79 ALA C O 1
ATOM 7959 N N . ILE D 1 80 ? 280.994 203.620 189.358 1.00 60.21 80 ILE C N 1
ATOM 7960 C CA . ILE D 1 80 ? 280.252 202.386 189.126 1.00 58.77 80 ILE C CA 1
ATOM 7961 C C . ILE D 1 80 ? 279.028 202.770 188.303 1.00 64.60 80 ILE C C 1
ATOM 7962 O O . ILE D 1 80 ? 278.058 203.319 188.838 1.00 64.85 80 ILE C O 1
ATOM 7967 N N . LYS D 1 81 ? 279.058 202.486 187.004 1.00 62.83 81 LYS C N 1
ATOM 7968 C CA . LYS D 1 81 ? 277.988 202.888 186.104 1.00 64.02 81 LYS C CA 1
ATOM 7969 C C . LYS D 1 81 ? 277.112 201.690 185.755 1.00 55.38 81 LYS C C 1
ATOM 7970 O O . LYS D 1 81 ? 277.563 200.541 185.764 1.00 44.22 81 LYS C O 1
ATOM 7976 N N . HIS D 1 82 ? 275.847 201.979 185.456 1.00 43.92 82 HIS C N 1
ATOM 7977 C CA . HIS D 1 82 ? 274.786 200.991 185.359 1.00 42.50 82 HIS C CA 1
ATOM 7978 C C . HIS D 1 82 ? 274.333 200.813 183.910 1.00 39.47 82 HIS C C 1
ATOM 7979 O O . HIS D 1 82 ? 274.905 201.387 182.976 1.00 46.48 82 HIS C O 1
ATOM 7986 N N . ALA D 1 83 ? 273.296 200.001 183.733 1.00 27.88 83 ALA C N 1
ATOM 7987 C CA . ALA D 1 83 ? 272.632 199.785 182.453 1.00 26.29 83 ALA C CA 1
ATOM 7988 C C . ALA D 1 83 ? 271.214 199.312 182.756 1.00 28.31 83 ALA C C 1
ATOM 7989 O O . ALA D 1 83 ? 270.764 199.363 183.905 1.00 37.23 83 ALA C O 1
ATOM 7991 N N . GLU D 1 84 ? 270.500 198.851 181.731 1.00 21.36 84 GLU C N 1
ATOM 7992 C CA . GLU D 1 84 ? 269.129 198.407 181.947 1.00 28.88 84 GLU C CA 1
ATOM 7993 C C . GLU D 1 84 ? 268.725 197.417 180.865 1.00 32.89 84 GLU C C 1
ATOM 7994 O O . GLU D 1 84 ? 269.372 197.306 179.821 1.00 37.24 84 GLU C O 1
ATOM 8000 N N . ALA D 1 85 ? 267.643 196.693 181.142 1.00 27.56 85 ALA C N 1
ATOM 8001 C CA . ALA D 1 85 ? 267.018 195.777 180.198 1.00 23.79 85 ALA C CA 1
ATOM 8002 C C . ALA D 1 85 ? 265.553 196.156 180.049 1.00 29.11 85 ALA C C 1
ATOM 8003 O O . ALA D 1 85 ? 264.861 196.370 181.049 1.00 34.90 85 ALA C O 1
ATOM 8005 N N . VAL D 1 86 ? 265.082 196.234 178.807 1.00 23.84 86 VAL C N 1
ATOM 8006 C CA . VAL D 1 86 ? 263.727 196.675 178.501 1.00 18.03 86 VAL C CA 1
ATOM 8007 C C . VAL D 1 86 ? 262.996 195.557 177.773 1.00 20.77 86 VAL C C 1
ATOM 8008 O O . VAL D 1 86 ? 263.579 194.865 176.931 1.00 35.07 86 VAL C O 1
ATOM 8012 N N . ILE D 1 87 ? 261.720 195.379 178.104 1.00 15.12 87 ILE C N 1
ATOM 8013 C CA . ILE D 1 87 ? 260.873 194.359 177.495 1.00 24.25 87 ILE C CA 1
ATOM 8014 C C . ILE D 1 87 ? 259.658 195.071 176.914 1.00 25.11 87 ILE C C 1
ATOM 8015 O O . ILE D 1 87 ? 258.684 195.340 177.628 1.00 25.54 87 ILE C O 1
ATOM 8020 N N . ASN D 1 88 ? 259.705 195.377 175.621 1.00 23.14 88 ASN C N 1
ATOM 8021 C CA . ASN D 1 88 ? 258.561 195.974 174.952 1.00 19.55 88 ASN C CA 1
ATOM 8022 C C . ASN D 1 88 ? 257.412 194.976 174.871 1.00 27.21 88 ASN C C 1
ATOM 8023 O O . ASN D 1 88 ? 257.618 193.762 174.791 1.00 34.31 88 ASN C O 1
ATOM 8028 N N . ILE D 1 89 ? 256.191 195.499 174.891 1.00 21.32 89 ILE C N 1
ATOM 8029 C CA . ILE D 1 89 ? 254.991 194.672 174.861 1.00 23.08 89 ILE C CA 1
ATOM 8030 C C . ILE D 1 89 ? 254.551 194.490 173.415 1.00 22.26 89 ILE C C 1
ATOM 8031 O O . ILE D 1 89 ? 254.410 195.466 172.670 1.00 32.68 89 ILE C O 1
ATOM 8036 N N . ASP D 1 90 ? 254.333 193.238 173.019 1.00 21.67 90 ASP C N 1
ATOM 8037 C CA . ASP D 1 90 ? 253.973 192.906 171.650 1.00 20.16 90 ASP C CA 1
ATOM 8038 C C . ASP D 1 90 ? 252.520 193.279 171.370 1.00 24.53 90 ASP C C 1
ATOM 8039 O O . ASP D 1 90 ? 251.812 193.827 172.218 1.00 33.02 90 ASP C O 1
ATOM 8044 N N . ASP D 1 91 ? 252.068 192.974 170.159 1.00 27.18 91 ASP C N 1
ATOM 8045 C CA . ASP D 1 91 ? 250.682 193.203 169.777 1.00 20.68 91 ASP C CA 1
ATOM 8046 C C . ASP D 1 91 ? 249.803 192.122 170.405 1.00 28.67 91 ASP C C 1
ATOM 8047 O O . ASP D 1 91 ? 250.254 191.295 171.201 1.00 39.03 91 ASP C O 1
ATOM 8052 N N . LYS D 1 92 ? 248.525 192.115 170.041 1.00 21.15 92 LYS C N 1
ATOM 8053 C CA . LYS D 1 92 ? 247.560 191.200 170.634 1.00 23.11 92 LYS C CA 1
ATOM 8054 C C . LYS D 1 92 ? 247.430 189.954 169.765 1.00 23.75 92 LYS C C 1
ATOM 8055 O O . LYS D 1 92 ? 247.105 190.050 168.577 1.00 26.41 92 LYS C O 1
ATOM 8061 N N . LEU D 1 93 ? 247.690 188.791 170.359 1.00 17.78 93 LEU C N 1
ATOM 8062 C CA . LEU D 1 93 ? 247.493 187.519 169.678 1.00 18.99 93 LEU C CA 1
ATOM 8063 C C . LEU D 1 93 ? 246.021 187.138 169.702 1.00 24.40 93 LEU C C 1
ATOM 8064 O O . LEU D 1 93 ? 245.346 187.298 170.720 1.00 28.08 93 LEU C O 1
ATOM 8069 N N . VAL D 1 94 ? 245.523 186.623 168.576 1.00 22.92 94 VAL C N 1
ATOM 8070 C CA . VAL D 1 94 ? 244.121 186.249 168.454 1.00 15.35 94 VAL C CA 1
ATOM 8071 C C . VAL D 1 94 ? 244.013 184.862 167.837 1.00 19.71 94 VAL C C 1
ATOM 8072 O O . VAL D 1 94 ? 244.939 184.363 167.195 1.00 20.71 94 VAL C O 1
ATOM 8076 N N . SER D 1 95 ? 242.854 184.242 168.048 1.00 24.69 95 SER C N 1
ATOM 8077 C CA . SER D 1 95 ? 242.518 182.958 167.441 1.00 21.99 95 SER C CA 1
ATOM 8078 C C . SER D 1 95 ? 241.007 182.906 167.290 1.00 24.32 95 SER C C 1
ATOM 8079 O O . SER D 1 95 ? 240.289 182.936 168.292 1.00 23.33 95 SER C O 1
ATOM 8082 N N . ASN D 1 96 ? 240.525 182.830 166.049 1.00 29.92 96 ASN C N 1
ATOM 8083 C CA . ASN D 1 96 ? 239.111 183.025 165.763 1.00 28.18 96 ASN C CA 1
ATOM 8084 C C . ASN D 1 96 ? 238.635 182.005 164.740 1.00 33.08 96 ASN C C 1
ATOM 8085 O O . ASN D 1 96 ? 239.432 181.364 164.053 1.00 44.45 96 ASN C O 1
ATOM 8090 N N . VAL D 1 97 ? 237.312 181.863 164.650 1.00 50.00 97 VAL C N 1
ATOM 8091 C CA . VAL D 1 97 ? 236.692 180.906 163.739 1.00 50.15 97 VAL C CA 1
ATOM 8092 C C . VAL D 1 97 ? 235.250 181.336 163.507 1.00 50.30 97 VAL C C 1
ATOM 8093 O O . VAL D 1 97 ? 234.640 181.992 164.355 1.00 49.46 97 VAL C O 1
ATOM 8097 N N . PHE D 1 98 ? 234.713 180.981 162.341 1.00 44.66 98 PHE C N 1
ATOM 8098 C CA . PHE D 1 98 ? 233.335 181.283 161.971 1.00 34.54 98 PHE C CA 1
ATOM 8099 C C . PHE D 1 98 ? 232.616 179.992 161.611 1.00 42.23 98 PHE C C 1
ATOM 8100 O O . PHE D 1 98 ? 233.126 179.198 160.815 1.00 54.63 98 PHE C O 1
ATOM 8108 N N . ILE D 1 99 ? 231.435 179.786 162.188 1.00 34.56 99 ILE C N 1
ATOM 8109 C CA . ILE D 1 99 ? 230.629 178.594 161.946 1.00 33.81 99 ILE C CA 1
ATOM 8110 C C . ILE D 1 99 ? 229.273 179.037 161.418 1.00 39.95 99 ILE C C 1
ATOM 8111 O O . ILE D 1 99 ? 228.546 179.769 162.101 1.00 43.05 99 ILE C O 1
ATOM 8116 N N . ALA D 1 100 ? 228.928 178.590 160.213 1.00 29.10 100 ALA C N 1
ATOM 8117 C CA . ALA D 1 100 ? 227.637 178.916 159.629 1.00 24.07 100 ALA C CA 1
ATOM 8118 C C . ALA D 1 100 ? 226.532 178.107 160.305 1.00 33.60 100 ALA C C 1
ATOM 8119 O O . ALA D 1 100 ? 226.783 177.117 160.995 1.00 41.50 100 ALA C O 1
ATOM 8121 N N . ASP D 1 101 ? 225.288 178.545 160.108 1.00 29.66 101 ASP C N 1
ATOM 8122 C CA . ASP D 1 101 ? 224.152 177.843 160.691 1.00 26.33 101 ASP C CA 1
ATOM 8123 C C . ASP D 1 101 ? 223.635 176.718 159.808 1.00 29.10 101 ASP C C 1
ATOM 8124 O O . ASP D 1 101 ? 222.945 175.823 160.308 1.00 36.96 101 ASP C O 1
ATOM 8129 N N . VAL D 1 102 ? 223.959 176.741 158.515 1.00 26.52 102 VAL C N 1
ATOM 8130 C CA . VAL D 1 102 ? 223.655 175.611 157.644 1.00 22.21 102 VAL C CA 1
ATOM 8131 C C . VAL D 1 102 ? 224.398 174.364 158.107 1.00 32.77 102 VAL C C 1
ATOM 8132 O O . VAL D 1 102 ? 223.809 173.283 158.238 1.00 37.65 102 VAL C O 1
ATOM 8136 N N . ASP D 1 103 ? 225.700 174.496 158.368 1.00 23.70 103 ASP C N 1
ATOM 8137 C CA . ASP D 1 103 ? 226.481 173.365 158.855 1.00 12.45 103 ASP C CA 1
ATOM 8138 C C . ASP D 1 103 ? 226.017 172.933 160.239 1.00 20.04 103 ASP C C 1
ATOM 8139 O O . ASP D 1 103 ? 225.971 171.736 160.541 1.00 39.13 103 ASP C O 1
ATOM 8144 N N . GLU D 1 104 ? 225.672 173.897 161.095 1.00 13.03 104 GLU C N 1
ATOM 8145 C CA . GLU D 1 104 ? 225.161 173.569 162.421 1.00 13.92 104 GLU C CA 1
ATOM 8146 C C . GLU D 1 104 ? 223.863 172.776 162.338 1.00 26.05 104 GLU C C 1
ATOM 8147 O O . GLU D 1 104 ? 223.646 171.843 163.119 1.00 30.08 104 GLU C O 1
ATOM 8153 N N . ALA D 1 105 ? 222.982 173.137 161.402 1.00 29.89 105 ALA C N 1
ATOM 8154 C CA . ALA D 1 105 ? 221.711 172.434 161.276 1.00 26.44 105 ALA C CA 1
ATOM 8155 C C . ALA D 1 105 ? 221.878 171.070 160.621 1.00 26.37 105 ALA C C 1
ATOM 8156 O O . ALA D 1 105 ? 221.137 170.136 160.947 1.00 25.46 105 ALA C O 1
ATOM 8158 N N . MET D 1 106 ? 222.832 170.931 159.704 1.00 31.12 106 MET C N 1
ATOM 8159 C CA . MET D 1 106 ? 223.048 169.671 159.003 1.00 23.19 106 MET C CA 1
ATOM 8160 C C . MET D 1 106 ? 223.973 168.713 159.745 1.00 32.78 106 MET C C 1
ATOM 8161 O O . MET D 1 106 ? 224.224 167.613 159.244 1.00 40.20 106 MET C O 1
ATOM 8166 N N . ASN D 1 107 ? 224.484 169.092 160.912 1.00 32.38 107 ASN C N 1
ATOM 8167 C CA . ASN D 1 107 ? 225.445 168.276 161.639 1.00 25.92 107 ASN C CA 1
ATOM 8168 C C . ASN D 1 107 ? 224.751 167.416 162.691 1.00 34.20 107 ASN C C 1
ATOM 8169 O O . ASN D 1 107 ? 223.619 167.679 163.099 1.00 37.99 107 ASN C O 1
ATOM 8174 N N . HIS D 1 108 ? 225.460 166.377 163.136 1.00 31.90 108 HIS C N 1
ATOM 8175 C CA . HIS D 1 108 ? 224.942 165.441 164.128 1.00 31.48 108 HIS C CA 1
ATOM 8176 C C . HIS D 1 108 ? 225.712 165.476 165.444 1.00 33.16 108 HIS C C 1
ATOM 8177 O O . HIS D 1 108 ? 225.505 164.600 166.291 1.00 36.51 108 HIS C O 1
ATOM 8184 N N . TYR D 1 109 ? 226.584 166.462 165.644 1.00 33.42 109 TYR C N 1
ATOM 8185 C CA . TYR D 1 109 ? 227.272 166.636 166.916 1.00 23.77 109 TYR C CA 1
ATOM 8186 C C . TYR D 1 109 ? 227.617 168.109 167.077 1.00 35.00 109 TYR C C 1
ATOM 8187 O O . TYR D 1 109 ? 227.538 168.893 166.129 1.00 42.41 109 TYR C O 1
ATOM 8196 N N . ASP D 1 110 ? 227.995 168.483 168.297 1.00 30.14 110 ASP C N 1
ATOM 8197 C CA . ASP D 1 110 ? 228.295 169.869 168.639 1.00 32.23 110 ASP C CA 1
ATOM 8198 C C . ASP D 1 110 ? 229.787 170.122 168.471 1.00 31.46 110 ASP C C 1
ATOM 8199 O O . ASP D 1 110 ? 230.610 169.432 169.082 1.00 29.15 110 ASP C O 1
ATOM 8204 N N . VAL D 1 111 ? 230.131 171.114 167.647 1.00 29.87 111 VAL C N 1
ATOM 8205 C CA . VAL D 1 111 ? 231.527 171.454 167.388 1.00 32.48 111 VAL C CA 1
ATOM 8206 C C . VAL D 1 111 ? 232.035 172.588 168.262 1.00 38.11 111 VAL C C 1
ATOM 8207 O O . VAL D 1 111 ? 233.252 172.830 168.293 1.00 42.90 111 VAL C O 1
ATOM 8211 N N . ARG D 1 112 ? 231.154 173.291 168.971 1.00 36.16 112 ARG C N 1
ATOM 8212 C CA . ARG D 1 112 ? 231.567 174.440 169.763 1.00 36.11 112 ARG C CA 1
ATOM 8213 C C . ARG D 1 112 ? 232.292 174.056 171.046 1.00 40.68 112 ARG C C 1
ATOM 8214 O O . ARG D 1 112 ? 232.857 174.936 171.702 1.00 47.84 112 ARG C O 1
ATOM 8222 N N . SER D 1 113 ? 232.293 172.779 171.419 1.00 30.47 113 SER C N 1
ATOM 8223 C CA . SER D 1 113 ? 233.034 172.335 172.592 1.00 29.20 113 SER C CA 1
ATOM 8224 C C . SER D 1 113 ? 234.476 171.972 172.274 1.00 33.86 113 SER C C 1
ATOM 8225 O O . SER D 1 113 ? 235.320 171.977 173.176 1.00 39.96 113 SER C O 1
ATOM 8228 N N . GLN D 1 114 ? 234.777 171.648 171.018 1.00 24.36 114 GLN C N 1
ATOM 8229 C CA . GLN D 1 114 ? 236.135 171.299 170.622 1.00 27.54 114 GLN C CA 1
ATOM 8230 C C . GLN D 1 114 ? 236.930 172.500 170.132 1.00 35.19 114 GLN C C 1
ATOM 8231 O O . GLN D 1 114 ? 238.158 172.541 170.303 1.00 44.01 114 GLN C O 1
ATOM 8237 N N . TYR D 1 115 ? 236.252 173.481 169.534 1.00 22.70 115 TYR C N 1
ATOM 8238 C CA . TYR D 1 115 ? 236.950 174.639 168.992 1.00 21.27 115 TYR C CA 1
ATOM 8239 C C . TYR D 1 115 ? 237.611 175.454 170.095 1.00 31.78 115 TYR C C 1
ATOM 8240 O O . TYR D 1 115 ? 238.718 175.972 169.911 1.00 35.98 115 TYR C O 1
ATOM 8249 N N . SER D 1 116 ? 236.947 175.589 171.245 1.00 21.33 116 SER C N 1
ATOM 8250 C CA . SER D 1 116 ? 237.535 176.336 172.352 1.00 29.80 116 SER C CA 1
ATOM 8251 C C . SER D 1 116 ? 238.822 175.680 172.837 1.00 31.85 116 SER C C 1
ATOM 8252 O O . SER D 1 116 ? 239.827 176.363 173.086 1.00 39.63 116 SER C O 1
ATOM 8255 N N . VAL D 1 117 ? 238.809 174.353 172.968 1.00 11.56 117 VAL C N 1
ATOM 8256 C CA . VAL D 1 117 ? 240.006 173.627 173.374 1.00 18.20 117 VAL C CA 1
ATOM 8257 C C . VAL D 1 117 ? 241.117 173.830 172.355 1.00 23.33 117 VAL C C 1
ATOM 8258 O O . VAL D 1 117 ? 242.275 174.077 172.718 1.00 29.80 117 VAL C O 1
ATOM 8262 N N . GLN D 1 118 ? 240.784 173.740 171.065 1.00 13.37 118 GLN C N 1
ATOM 8263 C CA . GLN D 1 118 ? 241.807 173.904 170.037 1.00 13.54 118 GLN C CA 1
ATOM 8264 C C . GLN D 1 118 ? 242.416 175.303 170.070 1.00 24.75 118 GLN C C 1
ATOM 8265 O O . GLN D 1 118 ? 243.637 175.459 169.947 1.00 36.72 118 GLN C O 1
ATOM 8271 N N . MET D 1 119 ? 241.586 176.333 170.252 1.00 21.03 119 MET C N 1
ATOM 8272 C CA . MET D 1 119 ? 242.103 177.699 170.287 1.00 18.68 119 MET C CA 1
ATOM 8273 C C . MET D 1 119 ? 242.991 177.935 171.507 1.00 28.43 119 MET C C 1
ATOM 8274 O O . MET D 1 119 ? 244.066 178.547 171.394 1.00 35.85 119 MET C O 1
ATOM 8279 N N . GLY D 1 120 ? 242.561 177.462 172.681 1.00 17.20 120 GLY C N 1
ATOM 8280 C CA . GLY D 1 120 ? 243.398 177.598 173.863 1.00 20.36 120 GLY C CA 1
ATOM 8281 C C . GLY D 1 120 ? 244.732 176.893 173.711 1.00 27.14 120 GLY C C 1
ATOM 8282 O O . GLY D 1 120 ? 245.785 177.431 174.084 1.00 33.38 120 GLY C O 1
ATOM 8283 N N . ASN D 1 121 ? 244.710 175.683 173.146 1.00 10.22 121 ASN C N 1
ATOM 8284 C CA . ASN D 1 121 ? 245.952 174.955 172.920 1.00 15.71 121 ASN C CA 1
ATOM 8285 C C . ASN D 1 121 ? 246.860 175.701 171.952 1.00 15.95 121 ASN C C 1
ATOM 8286 O O . ASN D 1 121 ? 248.079 175.752 172.152 1.00 26.71 121 ASN C O 1
ATOM 8291 N N . ALA D 1 122 ? 246.289 176.282 170.894 1.00 6.59 122 ALA C N 1
ATOM 8292 C CA . ALA D 1 122 ? 247.101 177.023 169.933 1.00 13.49 122 ALA C CA 1
ATOM 8293 C C . ALA D 1 122 ? 247.789 178.212 170.590 1.00 20.06 122 ALA C C 1
ATOM 8294 O O . ALA D 1 122 ? 248.980 178.466 170.351 1.00 23.81 122 ALA C O 1
ATOM 8296 N N . LEU D 1 123 ? 247.057 178.949 171.428 1.00 19.18 123 LEU C N 1
ATOM 8297 C CA . LEU D 1 123 ? 247.665 180.079 172.125 1.00 13.29 123 LEU C CA 1
ATOM 8298 C C . LEU D 1 123 ? 248.798 179.623 173.042 1.00 16.88 123 LEU C C 1
ATOM 8299 O O . LEU D 1 123 ? 249.877 180.238 173.071 1.00 18.25 123 LEU C O 1
ATOM 8304 N N . ALA D 1 124 ? 248.579 178.533 173.785 1.00 13.50 124 ALA C N 1
ATOM 8305 C CA . ALA D 1 124 ? 249.626 178.034 174.675 1.00 18.94 124 ALA C CA 1
ATOM 8306 C C . ALA D 1 124 ? 250.866 177.604 173.895 1.00 22.99 124 ALA C C 1
ATOM 8307 O O . ALA D 1 124 ? 252.001 177.877 174.313 1.00 25.59 124 ALA C O 1
ATOM 8309 N N . TYR D 1 125 ? 250.670 176.923 172.763 1.00 18.69 125 TYR C N 1
ATOM 8310 C CA . TYR D 1 125 ? 251.804 176.472 171.962 1.00 14.98 125 TYR C CA 1
ATOM 8311 C C . TYR D 1 125 ? 252.602 177.653 171.432 1.00 16.80 125 TYR C C 1
ATOM 8312 O O . TYR D 1 125 ? 253.841 177.627 171.424 1.00 20.99 125 TYR C O 1
ATOM 8321 N N . THR D 1 126 ? 251.906 178.697 170.969 1.00 15.52 126 THR C N 1
ATOM 8322 C CA . THR D 1 126 ? 252.606 179.882 170.483 1.00 18.37 126 THR C CA 1
ATOM 8323 C C . THR D 1 126 ? 253.434 180.523 171.589 1.00 25.20 126 THR C C 1
ATOM 8324 O O . THR D 1 126 ? 254.591 180.908 171.368 1.00 25.45 126 THR C O 1
ATOM 8328 N N . PHE D 1 127 ? 252.863 180.632 172.793 1.00 22.04 127 PHE C N 1
ATOM 8329 C CA . PHE D 1 127 ? 253.617 181.214 173.900 1.00 19.87 127 PHE C CA 1
ATOM 8330 C C . PHE D 1 127 ? 254.869 180.398 174.213 1.00 28.77 127 PHE C C 1
ATOM 8331 O O . PHE D 1 127 ? 255.951 180.964 174.428 1.00 21.00 127 PHE C O 1
ATOM 8339 N N . ASP D 1 128 ? 254.743 179.067 174.243 1.00 29.12 128 ASP C N 1
ATOM 8340 C CA . ASP D 1 128 ? 255.903 178.222 174.530 1.00 21.98 128 ASP C CA 1
ATOM 8341 C C . ASP D 1 128 ? 256.991 178.379 173.475 1.00 27.12 128 ASP C C 1
ATOM 8342 O O . ASP D 1 128 ? 258.183 178.471 173.802 1.00 30.28 128 ASP C O 1
ATOM 8347 N N . GLN D 1 129 ? 256.604 178.380 172.198 1.00 20.35 129 GLN C N 1
ATOM 8348 C CA . GLN D 1 129 ? 257.599 178.529 171.141 1.00 14.65 129 GLN C CA 1
ATOM 8349 C C . GLN D 1 129 ? 258.314 179.868 171.251 1.00 25.49 129 GLN C C 1
ATOM 8350 O O . GLN D 1 129 ? 259.536 179.947 171.064 1.00 26.14 129 GLN C O 1
ATOM 8356 N N . ASN D 1 130 ? 257.571 180.933 171.568 1.00 29.24 130 ASN C N 1
ATOM 8357 C CA . ASN D 1 130 ? 258.199 182.242 171.727 1.00 17.75 130 ASN C CA 1
ATOM 8358 C C . ASN D 1 130 ? 259.184 182.252 172.892 1.00 23.93 130 ASN C C 1
ATOM 8359 O O . ASN D 1 130 ? 260.279 182.820 172.784 1.00 21.40 130 ASN C O 1
ATOM 8364 N N . VAL D 1 131 ? 258.816 181.628 174.015 1.00 29.99 131 VAL C N 1
ATOM 8365 C CA . VAL D 1 131 ? 259.715 181.592 175.170 1.00 26.10 131 VAL C CA 1
ATOM 8366 C C . VAL D 1 131 ? 260.998 180.836 174.834 1.00 25.38 131 VAL C C 1
ATOM 8367 O O . VAL D 1 131 ? 262.105 181.272 175.183 1.00 25.08 131 VAL C O 1
ATOM 8371 N N . ALA D 1 132 ? 260.873 179.689 174.160 1.00 23.27 132 ALA C N 1
ATOM 8372 C CA . ALA D 1 132 ? 262.063 178.925 173.789 1.00 12.32 132 ALA C CA 1
ATOM 8373 C C . ALA D 1 132 ? 262.953 179.711 172.831 1.00 26.24 132 ALA C C 1
ATOM 8374 O O . ALA D 1 132 ? 264.186 179.702 172.960 1.00 22.73 132 ALA C O 1
ATOM 8376 N N . ALA D 1 133 ? 262.344 180.402 171.862 1.00 30.03 133 ALA C N 1
ATOM 8377 C CA . ALA D 1 133 ? 263.124 181.228 170.946 1.00 12.71 133 ALA C CA 1
ATOM 8378 C C . ALA D 1 133 ? 263.864 182.329 171.693 1.00 20.88 133 ALA C C 1
ATOM 8379 O O . ALA D 1 133 ? 265.024 182.629 171.384 1.00 26.29 133 ALA C O 1
ATOM 8381 N N . MET D 1 134 ? 263.209 182.946 172.679 1.00 25.45 134 MET C N 1
ATOM 8382 C CA . MET D 1 134 ? 263.870 183.994 173.452 1.00 23.10 134 MET C CA 1
ATOM 8383 C C . MET D 1 134 ? 265.025 183.439 174.277 1.00 28.49 134 MET C C 1
ATOM 8384 O O . MET D 1 134 ? 266.054 184.105 174.435 1.00 27.10 134 MET C O 1
ATOM 8389 N N . ILE D 1 135 ? 264.872 182.229 174.823 1.00 36.36 135 ILE C N 1
ATOM 8390 C CA . ILE D 1 135 ? 265.978 181.618 175.564 1.00 23.63 135 ILE C CA 1
ATOM 8391 C C . ILE D 1 135 ? 267.166 181.378 174.640 1.00 18.32 135 ILE C C 1
ATOM 8392 O O . ILE D 1 135 ? 268.320 181.649 174.999 1.00 20.00 135 ILE C O 1
ATOM 8397 N N . ALA D 1 136 ? 266.905 180.875 173.432 1.00 27.19 136 ALA C N 1
ATOM 8398 C CA . ALA D 1 136 ? 267.991 180.683 172.472 1.00 28.15 136 ALA C CA 1
ATOM 8399 C C . ALA D 1 136 ? 268.659 182.008 172.116 1.00 29.33 136 ALA C C 1
ATOM 8400 O O . ALA D 1 136 ? 269.891 182.092 172.033 1.00 31.67 136 ALA C O 1
ATOM 8402 N N . GLN D 1 137 ? 267.860 183.058 171.910 1.00 34.26 137 GLN C N 1
ATOM 8403 C CA . GLN D 1 137 ? 268.420 184.366 171.583 1.00 23.69 137 GLN C CA 1
ATOM 8404 C C . GLN D 1 137 ? 269.284 184.900 172.718 1.00 27.89 137 GLN C C 1
ATOM 8405 O O . GLN D 1 137 ? 270.344 185.489 172.476 1.00 27.08 137 GLN C O 1
ATOM 8411 N N . ALA D 1 138 ? 268.842 184.715 173.963 1.00 35.66 138 ALA C N 1
ATOM 8412 C CA . ALA D 1 138 ? 269.672 185.083 175.105 1.00 28.31 138 ALA C CA 1
ATOM 8413 C C . ALA D 1 138 ? 270.976 184.299 175.102 1.00 28.67 138 ALA C C 1
ATOM 8414 O O . ALA D 1 138 ? 272.036 184.837 175.442 1.00 26.63 138 ALA C O 1
ATOM 8416 N N . ALA D 1 139 ? 270.914 183.021 174.725 1.00 42.75 139 ALA C N 1
ATOM 8417 C CA . ALA D 1 139 ? 272.131 182.224 174.617 1.00 40.44 139 ALA C CA 1
ATOM 8418 C C . ALA D 1 139 ? 273.081 182.778 173.561 1.00 36.73 139 ALA C C 1
ATOM 8419 O O . ALA D 1 139 ? 274.303 182.700 173.727 1.00 35.89 139 ALA C O 1
ATOM 8421 N N . ARG D 1 140 ? 272.547 183.340 172.477 1.00 46.26 140 ARG C N 1
ATOM 8422 C CA . ARG D 1 140 ? 273.381 183.823 171.378 1.00 44.35 140 ARG C CA 1
ATOM 8423 C C . ARG D 1 140 ? 273.918 185.238 171.577 1.00 47.35 140 ARG C C 1
ATOM 8424 O O . ARG D 1 140 ? 274.644 185.729 170.708 1.00 46.38 140 ARG C O 1
ATOM 8432 N N . THR D 1 141 ? 273.588 185.907 172.680 1.00 53.64 141 THR C N 1
ATOM 8433 C CA . THR D 1 141 ? 274.025 187.284 172.896 1.00 49.81 141 THR C CA 1
ATOM 8434 C C . THR D 1 141 ? 275.468 187.300 173.388 1.00 50.09 141 THR C C 1
ATOM 8435 O O . THR D 1 141 ? 275.771 186.766 174.460 1.00 53.07 141 THR C O 1
ATOM 8439 N N . SER D 1 142 ? 276.357 187.918 172.606 1.00 55.03 142 SER C N 1
ATOM 8440 C CA . SER D 1 142 ? 277.787 187.865 172.894 1.00 59.02 142 SER C CA 1
ATOM 8441 C C . SER D 1 142 ? 278.210 188.807 174.015 1.00 61.03 142 SER C C 1
ATOM 8442 O O . SER D 1 142 ? 279.140 188.485 174.763 1.00 57.27 142 SER C O 1
ATOM 8445 N N . THR D 1 143 ? 277.569 189.967 174.146 1.00 64.28 143 THR C N 1
ATOM 8446 C CA . THR D 1 143 ? 277.977 190.983 175.108 1.00 61.23 143 THR C CA 1
ATOM 8447 C C . THR D 1 143 ? 276.817 191.318 176.033 1.00 60.03 143 THR C C 1
ATOM 8448 O O . THR D 1 143 ? 275.684 191.496 175.576 1.00 62.75 143 THR C O 1
ATOM 8452 N N . ASN D 1 144 ? 277.107 191.412 177.327 1.00 50.42 144 ASN C N 1
ATOM 8453 C CA . ASN D 1 144 ? 276.102 191.806 178.299 1.00 54.36 144 ASN C CA 1
ATOM 8454 C C . ASN D 1 144 ? 275.766 193.289 178.130 1.00 59.60 144 ASN C C 1
ATOM 8455 O O . ASN D 1 144 ? 276.638 194.093 177.790 1.00 61.93 144 ASN C O 1
ATOM 8460 N N . PRO D 1 145 ? 274.502 193.674 178.336 1.00 53.64 145 PRO C N 1
ATOM 8461 C CA . PRO D 1 145 ? 274.177 195.109 178.349 1.00 49.84 145 PRO C CA 1
ATOM 8462 C C . PRO D 1 145 ? 274.986 195.899 179.361 1.00 52.68 145 PRO C C 1
ATOM 8463 O O . PRO D 1 145 ? 275.305 197.067 179.108 1.00 55.14 145 PRO C O 1
ATOM 8467 N N . ASN D 1 146 ? 275.329 195.301 180.497 1.00 50.59 146 ASN C N 1
ATOM 8468 C CA . ASN D 1 146 ? 276.292 195.885 181.419 1.00 46.74 146 ASN C CA 1
ATOM 8469 C C . ASN D 1 146 ? 277.682 195.388 181.043 1.00 47.93 146 ASN C C 1
ATOM 8470 O O . ASN D 1 146 ? 277.915 194.178 180.971 1.00 52.77 146 ASN C O 1
ATOM 8475 N N . THR D 1 147 ? 278.602 196.326 180.806 1.00 55.05 147 THR C N 1
ATOM 8476 C CA . THR D 1 147 ? 279.882 195.972 180.198 1.00 57.82 147 THR C CA 1
ATOM 8477 C C . THR D 1 147 ? 280.703 195.051 181.095 1.00 63.19 147 THR C C 1
ATOM 8478 O O . THR D 1 147 ? 281.484 194.230 180.601 1.00 63.95 147 THR C O 1
ATOM 8482 N N . ASP D 1 148 ? 280.545 195.169 182.415 1.00 67.03 148 ASP C N 1
ATOM 8483 C CA . ASP D 1 148 ? 281.371 194.377 183.322 1.00 66.68 148 ASP C CA 1
ATOM 8484 C C . ASP D 1 148 ? 280.972 192.906 183.323 1.00 70.39 148 ASP C C 1
ATOM 8485 O O . ASP D 1 148 ? 281.837 192.025 183.268 1.00 72.00 148 ASP C O 1
ATOM 8490 N N . LEU D 1 149 ? 279.676 192.620 183.390 1.00 62.87 149 LEU C N 1
ATOM 8491 C CA . LEU D 1 149 ? 279.224 191.250 183.565 1.00 55.79 149 LEU C CA 1
ATOM 8492 C C . LEU D 1 149 ? 279.499 190.427 182.305 1.00 60.20 149 LEU C C 1
ATOM 8493 O O . LEU D 1 149 ? 279.599 190.977 181.205 1.00 63.23 149 LEU C O 1
ATOM 8498 N N . PRO D 1 150 ? 279.644 189.111 182.439 1.00 59.26 150 PRO C N 1
ATOM 8499 C CA . PRO D 1 150 ? 279.919 188.270 181.269 1.00 63.30 150 PRO C CA 1
ATOM 8500 C C . PRO D 1 150 ? 278.647 187.947 180.494 1.00 59.94 150 PRO C C 1
ATOM 8501 O O . PRO D 1 150 ? 277.526 188.131 180.967 1.00 59.07 150 PRO C O 1
ATOM 8505 N N . GLY D 1 151 ? 278.850 187.447 179.274 1.00 53.89 151 GLY C N 1
ATOM 8506 C CA . GLY D 1 151 ? 277.776 187.191 178.347 1.00 51.14 151 GLY C CA 1
ATOM 8507 C C . GLY D 1 151 ? 277.567 185.714 178.066 1.00 55.40 151 GLY C C 1
ATOM 8508 O O . GLY D 1 151 ? 278.165 184.835 178.689 1.00 59.21 151 GLY C O 1
ATOM 8509 N N . GLY D 1 152 ? 276.688 185.452 177.100 1.00 52.14 152 GLY C N 1
ATOM 8510 C CA . GLY D 1 152 ? 276.348 184.087 176.761 1.00 51.59 152 GLY C CA 1
ATOM 8511 C C . GLY D 1 152 ? 277.463 183.369 176.026 1.00 54.62 152 GLY C C 1
ATOM 8512 O O . GLY D 1 152 ? 278.378 183.973 175.466 1.00 56.91 152 GLY C O 1
ATOM 8513 N N . THR D 1 153 ? 277.375 182.040 176.032 1.00 50.23 153 THR C N 1
ATOM 8514 C CA . THR D 1 153 ? 278.409 181.190 175.462 1.00 53.00 153 THR C CA 1
ATOM 8515 C C . THR D 1 153 ? 277.764 179.978 174.805 1.00 48.07 153 THR C C 1
ATOM 8516 O O . THR D 1 153 ? 276.808 179.410 175.338 1.00 50.00 153 THR C O 1
ATOM 8520 N N . ARG D 1 154 ? 278.289 179.592 173.645 1.00 44.41 154 ARG C N 1
ATOM 8521 C CA . ARG D 1 154 ? 277.822 178.429 172.907 1.00 45.73 154 ARG C CA 1
ATOM 8522 C C . ARG D 1 154 ? 278.912 177.367 172.877 1.00 50.01 154 ARG C C 1
ATOM 8523 O O . ARG D 1 154 ? 280.103 177.687 172.821 1.00 50.58 154 ARG C O 1
ATOM 8531 N N . ILE D 1 155 ? 278.498 176.103 172.909 1.00 49.70 155 ILE C N 1
ATOM 8532 C CA . ILE D 1 155 ? 279.407 174.962 172.907 1.00 45.55 155 ILE C CA 1
ATOM 8533 C C . ILE D 1 155 ? 279.223 174.209 171.599 1.00 46.87 155 ILE C C 1
ATOM 8534 O O . ILE D 1 155 ? 278.092 173.891 171.211 1.00 44.99 155 ILE C O 1
ATOM 8539 N N . LYS D 1 156 ? 280.331 173.922 170.924 1.00 46.77 156 LYS C N 1
ATOM 8540 C CA . LYS D 1 156 ? 280.325 173.382 169.571 1.00 41.56 156 LYS C CA 1
ATOM 8541 C C . LYS D 1 156 ? 280.767 171.927 169.586 1.00 41.74 156 LYS C C 1
ATOM 8542 O O . LYS D 1 156 ? 281.784 171.589 170.201 1.00 48.93 156 LYS C O 1
ATOM 8548 N N . ILE D 1 157 ? 280.004 171.074 168.911 1.00 45.15 157 ILE C N 1
ATOM 8549 C CA . ILE D 1 157 ? 280.332 169.661 168.763 1.00 47.49 157 ILE C CA 1
ATOM 8550 C C . ILE D 1 157 ? 280.924 169.489 167.367 1.00 51.20 157 ILE C C 1
ATOM 8551 O O . ILE D 1 157 ? 280.195 169.421 166.373 1.00 52.82 157 ILE C O 1
ATOM 8556 N N . LEU D 1 158 ? 282.251 169.427 167.287 1.00 54.56 158 LEU C N 1
ATOM 8557 C CA . LEU D 1 158 ? 282.913 169.190 166.012 1.00 52.08 158 LEU C CA 1
ATOM 8558 C C . LEU D 1 158 ? 282.617 167.778 165.528 1.00 56.72 158 LEU C C 1
ATOM 8559 O O . LEU D 1 158 ? 282.613 166.825 166.312 1.00 59.94 158 LEU C O 1
ATOM 8564 N N . LYS D 1 159 ? 282.360 167.639 164.231 1.00 61.91 159 LYS C N 1
ATOM 8565 C CA . LYS D 1 159 ? 281.956 166.338 163.717 1.00 62.57 159 LYS C CA 1
ATOM 8566 C C . LYS D 1 159 ? 282.871 165.782 162.638 1.00 64.67 159 LYS C C 1
ATOM 8567 O O . LYS D 1 159 ? 283.313 164.636 162.752 1.00 65.80 159 LYS C O 1
ATOM 8573 N N . SER D 1 160 ? 283.179 166.551 161.602 1.00 84.31 160 SER C N 1
ATOM 8574 C CA . SER D 1 160 ? 283.981 166.060 160.483 1.00 85.55 160 SER C CA 1
ATOM 8575 C C . SER D 1 160 ? 284.440 167.260 159.660 1.00 92.36 160 SER C C 1
ATOM 8576 O O . SER D 1 160 ? 284.254 168.416 160.060 1.00 92.30 160 SER C O 1
ATOM 8579 N N . GLY D 1 161 ? 285.043 166.981 158.508 1.00 104.43 161 GLY C N 1
ATOM 8580 C CA . GLY D 1 161 ? 285.464 167.978 157.549 1.00 103.31 161 GLY C CA 1
ATOM 8581 C C . GLY D 1 161 ? 284.438 168.309 156.490 1.00 104.59 161 GLY C C 1
ATOM 8582 O O . GLY D 1 161 ? 284.765 168.997 155.517 1.00 104.24 161 GLY C O 1
ATOM 8583 N N . THR D 1 162 ? 283.205 167.833 156.646 1.00 106.06 162 THR C N 1
ATOM 8584 C CA . THR D 1 162 ? 282.140 168.100 155.693 1.00 106.16 162 THR C CA 1
ATOM 8585 C C . THR D 1 162 ? 281.751 169.580 155.750 1.00 106.18 162 THR C C 1
ATOM 8586 O O . THR D 1 162 ? 282.092 170.304 156.689 1.00 103.82 162 THR C O 1
ATOM 8590 N N . ALA D 1 163 ? 281.066 170.043 154.708 1.00 113.59 163 ALA C N 1
ATOM 8591 C CA . ALA D 1 163 ? 280.497 171.380 154.723 1.00 113.10 163 ALA C CA 1
ATOM 8592 C C . ALA D 1 163 ? 279.296 171.432 155.666 1.00 113.45 163 ALA C C 1
ATOM 8593 O O . ALA D 1 163 ? 278.752 170.405 156.081 1.00 111.88 163 ALA C O 1
ATOM 8595 N N . ASN D 1 164 ? 278.884 172.654 156.009 1.00 112.76 164 ASN C N 1
ATOM 8596 C CA . ASN D 1 164 ? 277.769 172.856 156.929 1.00 113.29 164 ASN C CA 1
ATOM 8597 C C . ASN D 1 164 ? 276.499 172.198 156.406 1.00 112.17 164 ASN C C 1
ATOM 8598 O O . ASN D 1 164 ? 275.927 172.641 155.405 1.00 111.99 164 ASN C O 1
ATOM 8603 N N . THR D 1 165 ? 276.051 171.141 157.082 1.00 82.84 165 THR C N 1
ATOM 8604 C CA . THR D 1 165 ? 274.909 170.362 156.629 1.00 83.63 165 THR C CA 1
ATOM 8605 C C . THR D 1 165 ? 274.218 169.769 157.852 1.00 79.43 165 THR C C 1
ATOM 8606 O O . THR D 1 165 ? 274.738 169.819 158.969 1.00 72.24 165 THR C O 1
ATOM 8610 N N . ALA D 1 166 ? 273.026 169.211 157.629 1.00 62.90 166 ALA C N 1
ATOM 8611 C CA . ALA D 1 166 ? 272.310 168.488 158.673 1.00 57.20 166 ALA C CA 1
ATOM 8612 C C . ALA D 1 166 ? 272.890 167.102 158.927 1.00 58.71 166 ALA C C 1
ATOM 8613 O O . ALA D 1 166 ? 272.459 166.432 159.873 1.00 57.08 166 ALA C O 1
ATOM 8615 N N . ALA D 1 167 ? 273.841 166.656 158.103 1.00 54.83 167 ALA C N 1
ATOM 8616 C CA . ALA D 1 167 ? 274.513 165.388 158.365 1.00 51.12 167 ALA C CA 1
ATOM 8617 C C . ALA D 1 167 ? 275.298 165.434 159.667 1.00 56.04 167 ALA C C 1
ATOM 8618 O O . ALA D 1 167 ? 275.470 164.401 160.324 1.00 60.54 167 ALA C O 1
ATOM 8620 N N . ALA D 1 168 ? 275.787 166.613 160.053 1.00 50.38 168 ALA C N 1
ATOM 8621 C CA . ALA D 1 168 ? 276.457 166.746 161.340 1.00 48.04 168 ALA C CA 1
ATOM 8622 C C . ALA D 1 168 ? 275.464 166.631 162.490 1.00 49.51 168 ALA C C 1
ATOM 8623 O O . ALA D 1 168 ? 275.790 166.080 163.547 1.00 52.38 168 ALA C O 1
ATOM 8625 N N . VAL D 1 169 ? 274.250 167.152 162.304 1.00 45.68 169 VAL C N 1
ATOM 8626 C CA . VAL D 1 169 ? 273.217 167.013 163.325 1.00 43.71 169 VAL C CA 1
ATOM 8627 C C . VAL D 1 169 ? 272.778 165.560 163.447 1.00 46.31 169 VAL C C 1
ATOM 8628 O O . VAL D 1 169 ? 272.505 165.069 164.548 1.00 47.95 169 VAL C O 1
ATOM 8632 N N . ALA D 1 170 ? 272.714 164.845 162.324 1.00 40.91 170 ALA C N 1
ATOM 8633 C CA . ALA D 1 170 ? 272.233 163.470 162.334 1.00 39.54 170 ALA C CA 1
ATOM 8634 C C . ALA D 1 170 ? 273.272 162.462 162.812 1.00 42.05 170 ALA C C 1
ATOM 8635 O O . ALA D 1 170 ? 272.917 161.302 163.045 1.00 43.36 170 ALA C O 1
ATOM 8637 N N . ALA D 1 171 ? 274.534 162.859 162.963 1.00 42.66 171 ALA C N 1
ATOM 8638 C CA . ALA D 1 171 ? 275.599 161.934 163.327 1.00 42.56 171 ALA C CA 1
ATOM 8639 C C . ALA D 1 171 ? 275.981 161.992 164.801 1.00 44.99 171 ALA C C 1
ATOM 8640 O O . ALA D 1 171 ? 276.897 161.275 165.214 1.00 46.52 171 ALA C O 1
ATOM 8642 N N . VAL D 1 172 ? 275.305 162.816 165.603 1.00 44.00 172 VAL C N 1
ATOM 8643 C CA . VAL D 1 172 ? 275.677 162.984 167.003 1.00 41.07 172 VAL C CA 1
ATOM 8644 C C . VAL D 1 172 ? 275.373 161.710 167.782 1.00 49.50 172 VAL C C 1
ATOM 8645 O O . VAL D 1 172 ? 274.321 161.083 167.599 1.00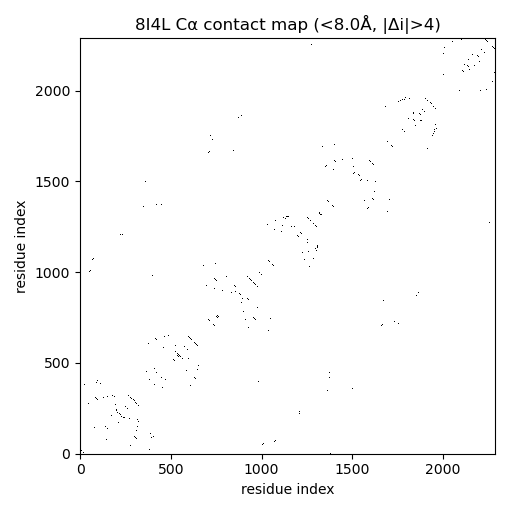 52.45 172 VAL C O 1
ATOM 8649 N N . THR D 1 173 ? 276.302 161.314 168.650 1.00 49.92 173 THR C N 1
ATOM 8650 C CA . THR D 1 173 ? 276.168 160.133 169.492 1.00 44.43 173 THR C CA 1
ATOM 8651 C C . THR D 1 173 ? 275.920 160.547 170.941 1.00 49.05 173 THR C C 1
ATOM 8652 O O . THR D 1 173 ? 275.922 161.732 171.286 1.00 56.16 173 THR C O 1
ATOM 8656 N N . GLY D 1 174 ? 275.704 159.546 171.798 1.00 41.56 174 GLY C N 1
ATOM 8657 C CA . GLY D 1 174 ? 275.448 159.819 173.202 1.00 37.39 174 GLY C CA 1
ATOM 8658 C C . GLY D 1 174 ? 276.682 160.244 173.973 1.00 45.35 174 GLY C C 1
ATOM 8659 O O . GLY D 1 174 ? 276.581 161.009 174.938 1.00 54.77 174 GLY C O 1
ATOM 8660 N N . THR D 1 175 ? 277.857 159.755 173.569 1.00 41.13 175 THR C N 1
ATOM 8661 C CA . THR D 1 175 ? 279.096 160.170 174.220 1.00 44.42 175 THR C CA 1
ATOM 8662 C C . THR D 1 175 ? 279.353 161.657 174.014 1.00 43.37 175 THR C C 1
ATOM 8663 O O . THR D 1 175 ? 279.757 162.365 174.948 1.00 49.57 175 THR C O 1
ATOM 8667 N N . ASP D 1 176 ? 279.126 162.147 172.794 1.00 31.42 176 ASP C N 1
ATOM 8668 C CA . ASP D 1 176 ? 279.254 163.575 172.531 1.00 38.31 176 ASP C CA 1
ATOM 8669 C C . ASP D 1 176 ? 278.288 164.375 173.393 1.00 38.51 176 ASP C C 1
ATOM 8670 O O . ASP D 1 176 ? 278.647 165.435 173.915 1.00 40.90 176 ASP C O 1
ATOM 8675 N N . LEU D 1 177 ? 277.059 163.882 173.555 1.00 26.72 177 LEU C N 1
ATOM 8676 C CA . LEU D 1 177 ? 276.082 164.583 174.380 1.00 29.55 177 LEU C CA 1
ATOM 8677 C C . LEU D 1 177 ? 276.514 164.631 175.840 1.00 33.94 177 LEU C C 1
ATOM 8678 O O . LEU D 1 177 ? 276.369 165.665 176.501 1.00 44.85 177 LEU C O 1
ATOM 8683 N N . ALA D 1 178 ? 277.045 163.525 176.365 1.00 22.72 178 ALA C N 1
ATOM 8684 C CA . ALA D 1 178 ? 277.505 163.523 177.753 1.00 27.08 178 ALA C CA 1
ATOM 8685 C C . ALA D 1 178 ? 278.676 164.480 177.951 1.00 35.47 178 ALA C C 1
ATOM 8686 O O . ALA D 1 178 ? 278.713 165.241 178.930 1.00 37.76 178 ALA C O 1
ATOM 8688 N N . THR D 1 179 ? 279.640 164.462 177.027 1.00 32.98 179 THR C N 1
ATOM 8689 C CA . THR D 1 179 ? 280.774 165.376 177.129 1.00 32.97 179 THR C CA 1
ATOM 8690 C C . THR D 1 179 ? 280.323 166.829 177.027 1.00 39.27 179 THR C C 1
ATOM 8691 O O . THR D 1 179 ? 280.826 167.698 177.752 1.00 38.24 179 THR C O 1
ATOM 8695 N N . ALA D 1 180 ? 279.367 167.113 176.138 1.00 25.65 180 ALA C N 1
ATOM 8696 C CA . ALA D 1 180 ? 278.849 168.469 176.008 1.00 24.08 180 ALA C CA 1
ATOM 8697 C C . ALA D 1 180 ? 278.119 168.907 177.269 1.00 33.37 180 ALA C C 1
ATOM 8698 O O . ALA D 1 180 ? 278.215 170.068 177.675 1.00 42.42 180 ALA C O 1
ATOM 8700 N N . LEU D 1 181 ? 277.377 167.995 177.900 1.00 23.98 181 LEU C N 1
ATOM 8701 C CA . LEU D 1 181 ? 276.706 168.332 179.150 1.00 25.29 181 LEU C CA 1
ATOM 8702 C C . LEU D 1 181 ? 277.713 168.647 180.248 1.00 22.68 181 LEU C C 1
ATOM 8703 O O . LEU D 1 181 ? 277.515 169.579 181.037 1.00 30.58 181 LEU C O 1
ATOM 8708 N N . PHE D 1 182 ? 278.803 167.882 180.317 1.00 25.35 182 PHE C N 1
ATOM 8709 C CA . PHE D 1 182 ? 279.826 168.176 181.318 1.00 27.69 182 PHE C CA 1
ATOM 8710 C C . PHE D 1 182 ? 280.507 169.515 181.046 1.00 32.98 182 PHE C C 1
ATOM 8711 O O . PHE D 1 182 ? 280.782 170.280 181.981 1.00 39.44 182 PHE C O 1
ATOM 8719 N N . SER D 1 183 ? 280.778 169.822 179.775 1.00 29.95 183 SER C N 1
ATOM 8720 C CA . SER D 1 183 ? 281.334 171.131 179.435 1.00 27.55 183 SER C CA 1
ATOM 8721 C C . SER D 1 183 ? 280.373 172.255 179.805 1.00 27.12 183 SER C C 1
ATOM 8722 O O . SER D 1 183 ? 280.795 173.316 180.282 1.00 30.15 183 SER C O 1
ATOM 8725 N N . ALA D 1 184 ? 279.075 172.045 179.580 1.00 30.50 184 ALA C N 1
ATOM 8726 C CA . ALA D 1 184 ? 278.081 173.042 179.960 1.00 26.92 184 ALA C CA 1
ATOM 8727 C C . ALA D 1 184 ? 278.062 173.258 181.466 1.00 31.18 184 ALA C C 1
ATOM 8728 O O . ALA D 1 184 ? 277.963 174.396 181.933 1.00 40.97 184 ALA C O 1
ATOM 8730 N N . ALA D 1 185 ? 278.151 172.176 182.242 1.00 35.23 185 ALA C N 1
ATOM 8731 C CA . ALA D 1 185 ? 278.210 172.315 183.696 1.00 31.46 185 ALA C CA 1
ATOM 8732 C C . ALA D 1 185 ? 279.451 173.090 184.123 1.00 30.55 185 ALA C C 1
ATOM 8733 O O . ALA D 1 185 ? 279.386 173.943 185.018 1.00 37.41 185 ALA C O 1
ATOM 8735 N N . GLU D 1 186 ? 280.589 172.812 183.486 1.00 27.65 186 GLU C N 1
ATOM 8736 C CA . GLU D 1 186 ? 281.803 173.567 183.785 1.00 34.49 186 GLU C CA 1
ATOM 8737 C C . GLU D 1 186 ? 281.616 175.052 183.498 1.00 36.81 186 GLU C C 1
ATOM 8738 O O . GLU D 1 186 ? 282.003 175.905 184.307 1.00 44.47 186 GLU C O 1
ATOM 8744 N N . GLN D 1 187 ? 281.018 175.381 182.351 1.00 38.48 187 GLN C N 1
ATOM 8745 C CA . GLN D 1 187 ? 280.812 176.784 182.000 1.00 35.81 187 GLN C CA 1
ATOM 8746 C C . GLN D 1 187 ? 279.846 177.463 182.966 1.00 36.13 187 GLN C C 1
ATOM 8747 O O . GLN D 1 187 ? 280.045 178.626 183.334 1.00 30.15 187 GLN C O 1
ATOM 8753 N N . MET D 1 188 ? 278.793 176.755 183.384 1.00 37.93 188 MET C N 1
ATOM 8754 C CA . MET D 1 188 ? 277.875 177.307 184.377 1.00 32.92 188 MET C CA 1
ATOM 8755 C C . MET D 1 188 ? 278.593 177.584 185.690 1.00 36.40 188 MET C C 1
ATOM 8756 O O . MET D 1 188 ? 278.315 178.585 186.359 1.00 39.64 188 MET C O 1
ATOM 8761 N N . ASP D 1 189 ? 279.514 176.702 186.082 1.00 47.48 189 ASP C N 1
ATOM 8762 C CA . ASP D 1 189 ? 280.251 176.911 187.322 1.00 48.28 189 ASP C CA 1
ATOM 8763 C C . ASP D 1 189 ? 281.321 177.989 187.202 1.00 45.84 189 ASP C C 1
ATOM 8764 O O . ASP D 1 189 ? 281.741 178.539 188.224 1.00 43.03 189 ASP C O 1
ATOM 8769 N N . ILE D 1 190 ? 281.774 178.296 185.985 1.00 47.85 190 ILE C N 1
ATOM 8770 C CA . ILE D 1 190 ? 282.760 179.359 185.810 1.00 46.67 190 ILE C CA 1
ATOM 8771 C C . ILE D 1 190 ? 282.135 180.724 186.084 1.00 44.29 190 ILE C C 1
ATOM 8772 O O . ILE D 1 190 ? 282.769 181.605 186.678 1.00 44.37 190 ILE C O 1
ATOM 8777 N N . ASN D 1 191 ? 280.883 180.917 185.672 1.00 43.62 191 ASN C N 1
ATOM 8778 C CA . ASN D 1 191 ? 280.192 182.192 185.821 1.00 38.94 191 ASN C CA 1
ATOM 8779 C C . ASN D 1 191 ? 279.559 182.375 187.196 1.00 43.27 191 ASN C C 1
ATOM 8780 O O . ASN D 1 191 ? 278.709 183.258 187.352 1.00 44.11 191 ASN C O 1
ATOM 8785 N N . ASN D 1 192 ? 279.944 181.560 188.180 1.00 46.62 192 ASN C N 1
ATOM 8786 C CA . ASN D 1 192 ? 279.513 181.721 189.572 1.00 45.54 192 ASN C CA 1
ATOM 8787 C C . ASN D 1 192 ? 277.993 181.686 189.714 1.00 46.96 192 ASN C C 1
ATOM 8788 O O . ASN D 1 192 ? 277.408 182.450 190.484 1.00 49.30 192 ASN C O 1
ATOM 8793 N N . LEU D 1 193 ? 277.344 180.797 188.971 1.00 43.08 193 LEU C N 1
ATOM 8794 C CA . LEU D 1 193 ? 275.914 180.600 189.135 1.00 42.11 193 LEU C CA 1
ATOM 8795 C C . LEU D 1 193 ? 275.620 179.728 190.351 1.00 46.95 193 LEU C C 1
ATOM 8796 O O . LEU D 1 193 ? 276.466 178.942 190.784 1.00 52.85 193 LEU C O 1
ATOM 8801 N N . PRO D 1 194 ? 274.424 179.848 190.922 1.00 51.76 194 PRO C N 1
ATOM 8802 C CA . PRO D 1 194 ? 274.031 178.939 192.002 1.00 53.79 194 PRO C CA 1
ATOM 8803 C C . PRO D 1 194 ? 273.933 177.506 191.505 1.00 57.05 194 PRO C C 1
ATOM 8804 O O . PRO D 1 194 ? 273.742 177.238 190.317 1.00 62.06 194 PRO C O 1
ATOM 8808 N N . GLU D 1 195 ? 274.071 176.573 192.443 1.00 65.36 195 GLU C N 1
ATOM 8809 C CA . GLU D 1 195 ? 274.067 175.153 192.125 1.00 65.83 195 GLU C CA 1
ATOM 8810 C C . GLU D 1 195 ? 272.689 174.521 192.252 1.00 66.13 195 GLU C C 1
ATOM 8811 O O . GLU D 1 195 ? 272.594 173.320 192.525 1.00 67.73 195 GLU C O 1
ATOM 8817 N N . GLU D 1 196 ? 271.624 175.295 192.067 1.00 69.66 196 GLU C N 1
ATOM 8818 C CA . GLU D 1 196 ? 270.264 174.783 192.090 1.00 68.54 196 GLU C CA 1
ATOM 8819 C C . GLU D 1 196 ? 269.493 175.309 190.887 1.00 68.20 196 GLU C C 1
ATOM 8820 O O . GLU D 1 196 ? 269.824 176.359 190.326 1.00 68.30 196 GLU C O 1
ATOM 8826 N N . ASP D 1 197 ? 268.463 174.558 190.496 1.00 55.34 197 ASP C N 1
ATOM 8827 C CA . ASP D 1 197 ? 267.538 174.962 189.436 1.00 55.87 197 ASP C CA 1
ATOM 8828 C C . ASP D 1 197 ? 268.250 175.165 188.100 1.00 55.90 197 ASP C C 1
ATOM 8829 O O . ASP D 1 197 ? 267.966 176.111 187.364 1.00 57.63 197 ASP C O 1
ATOM 8834 N N . ARG D 1 198 ? 269.182 174.272 187.780 1.00 46.42 198 ARG C N 1
ATOM 8835 C CA . ARG D 1 198 ? 269.766 174.202 186.449 1.00 40.37 198 ARG C CA 1
ATOM 8836 C C . ARG D 1 198 ? 268.980 173.196 185.621 1.00 44.86 198 ARG C C 1
ATOM 8837 O O . ARG D 1 198 ? 268.542 172.165 186.137 1.00 51.37 198 ARG C O 1
ATOM 8845 N N . TYR D 1 199 ? 268.802 173.497 184.337 1.00 38.48 199 TYR C N 1
ATOM 8846 C CA . TYR D 1 199 ? 267.936 172.697 183.485 1.00 30.67 199 TYR C CA 1
ATOM 8847 C C . TYR D 1 199 ? 268.592 172.480 182.131 1.00 33.30 199 TYR C C 1
ATOM 8848 O O . TYR D 1 199 ? 269.522 173.191 181.745 1.00 42.51 199 TYR C O 1
ATOM 8857 N N . CYS D 1 200 ? 268.095 171.472 181.418 1.00 29.67 200 CYS C N 1
ATOM 8858 C CA . CYS D 1 200 ? 268.533 171.177 180.060 1.00 29.46 200 CYS C CA 1
ATOM 8859 C C . CYS D 1 200 ? 267.337 170.672 179.268 1.00 32.92 200 CYS C C 1
ATOM 8860 O O . CYS D 1 200 ? 266.661 169.735 179.699 1.00 35.24 200 CYS C O 1
ATOM 8863 N N . ALA D 1 201 ? 267.083 171.289 178.118 1.00 22.50 201 ALA C N 1
ATOM 8864 C CA . ALA D 1 201 ? 265.954 170.936 177.266 1.00 23.34 201 ALA C CA 1
ATOM 8865 C C . ALA D 1 201 ? 266.480 170.278 175.998 1.00 32.01 201 ALA C C 1
ATOM 8866 O O . ALA D 1 201 ? 267.276 170.877 175.268 1.00 38.11 201 ALA C O 1
ATOM 8868 N N . ILE D 1 202 ? 266.030 169.049 175.738 1.00 32.46 202 ILE C N 1
ATOM 8869 C CA . ILE D 1 202 ? 266.488 168.266 174.600 1.00 29.48 202 ILE C CA 1
ATOM 8870 C C . ILE D 1 202 ? 265.284 167.623 173.921 1.00 35.36 202 ILE C C 1
ATOM 8871 O O . ILE D 1 202 ? 264.203 167.509 174.500 1.00 38.40 202 ILE C O 1
ATOM 8876 N N . ASP D 1 203 ? 265.482 167.214 172.668 1.00 30.50 203 ASP C N 1
ATOM 8877 C CA . ASP D 1 203 ? 264.433 166.621 171.853 1.00 26.54 203 ASP C CA 1
ATOM 8878 C C . ASP D 1 203 ? 264.507 165.099 171.907 1.00 35.02 203 ASP C C 1
ATOM 8879 O O . ASP D 1 203 ? 265.566 164.531 172.187 1.00 39.10 203 ASP C O 1
ATOM 8884 N N . PRO D 1 204 ? 263.390 164.406 171.641 1.00 34.47 204 PRO C N 1
ATOM 8885 C CA . PRO D 1 204 ? 263.348 162.954 171.906 1.00 35.71 204 PRO C CA 1
ATOM 8886 C C . PRO D 1 204 ? 264.428 162.142 171.207 1.00 33.00 204 PRO C C 1
ATOM 8887 O O . PRO D 1 204 ? 264.912 161.160 171.783 1.00 39.43 204 PRO C O 1
ATOM 8891 N N . THR D 1 205 ? 264.820 162.512 169.987 1.00 25.42 205 THR C N 1
ATOM 8892 C CA . THR D 1 205 ? 265.863 161.762 169.291 1.00 27.66 205 THR C CA 1
ATOM 8893 C C . THR D 1 205 ? 267.168 161.773 170.080 1.00 31.14 205 THR C C 1
ATOM 8894 O O . THR D 1 205 ? 267.744 160.717 170.373 1.00 40.51 205 THR C O 1
ATOM 8898 N N . ASN D 1 206 ? 267.636 162.964 170.460 1.00 22.70 206 ASN C N 1
ATOM 8899 C CA . ASN D 1 206 ? 268.858 163.056 171.250 1.00 28.42 206 ASN C CA 1
ATOM 8900 C C . ASN D 1 206 ? 268.668 162.479 172.645 1.00 27.13 206 ASN C C 1
ATOM 8901 O O . ASN D 1 206 ? 269.604 161.897 173.203 1.00 31.86 206 ASN C O 1
ATOM 8906 N N . TYR D 1 207 ? 267.473 162.623 173.222 1.00 20.44 207 TYR C N 1
ATOM 8907 C CA . TYR D 1 207 ? 267.221 162.070 174.549 1.00 23.01 207 TYR C CA 1
ATOM 8908 C C . TYR D 1 207 ? 267.398 160.558 174.554 1.00 28.97 207 TYR C C 1
ATOM 8909 O O . TYR D 1 207 ? 268.046 159.998 175.446 1.00 30.25 207 TYR C O 1
ATOM 8918 N N . TYR D 1 208 ? 266.835 159.878 173.557 1.00 33.33 208 TYR C N 1
ATOM 8919 C CA . TYR D 1 208 ? 266.951 158.428 173.506 1.00 26.55 208 TYR C CA 1
ATOM 8920 C C . TYR D 1 208 ? 268.288 157.967 172.953 1.00 27.49 208 TYR C C 1
ATOM 8921 O O . TYR D 1 208 ? 268.659 156.810 173.162 1.00 25.59 208 TYR C O 1
ATOM 8930 N N . LYS D 1 209 ? 269.020 158.834 172.251 1.00 31.91 209 LYS C N 1
ATOM 8931 C CA . LYS D 1 209 ? 270.413 158.516 171.962 1.00 29.58 209 LYS C CA 1
ATOM 8932 C C . LYS D 1 209 ? 271.266 158.597 173.222 1.00 32.70 209 LYS C C 1
ATOM 8933 O O . LYS D 1 209 ? 272.245 157.856 173.358 1.00 37.55 209 LYS C O 1
ATOM 8939 N N . LEU D 1 210 ? 270.910 159.493 174.144 1.00 33.49 210 LEU C N 1
ATOM 8940 C CA . LEU D 1 210 ? 271.634 159.625 175.403 1.00 29.70 210 LEU C CA 1
ATOM 8941 C C . LEU D 1 210 ? 271.308 158.493 176.370 1.00 29.61 210 LEU C C 1
ATOM 8942 O O . LEU D 1 210 ? 272.204 157.976 177.046 1.00 30.16 210 LEU C O 1
ATOM 8947 N N . VAL D 1 211 ? 270.034 158.101 176.452 1.00 36.52 211 VAL C N 1
ATOM 8948 C CA . VAL D 1 211 ? 269.615 157.104 177.436 1.00 30.52 211 VAL C CA 1
ATOM 8949 C C . VAL D 1 211 ? 270.290 155.762 177.174 1.00 32.43 211 VAL C C 1
ATOM 8950 O O . VAL D 1 211 ? 270.734 155.083 178.107 1.00 30.18 211 VAL C O 1
ATOM 8954 N N . GLN D 1 212 ? 270.385 155.362 175.903 1.00 36.74 212 GLN C N 1
ATOM 8955 C CA . GLN D 1 212 ? 270.975 154.069 175.571 1.00 28.32 212 GLN C CA 1
ATOM 8956 C C . GLN D 1 212 ? 272.451 153.986 175.938 1.00 37.47 212 GLN C C 1
ATOM 8957 O O . GLN D 1 212 ? 273.003 152.883 175.980 1.00 39.20 212 GLN C O 1
ATOM 8963 N N . ASN D 1 213 ? 273.103 155.117 176.194 1.00 37.41 213 ASN C N 1
ATOM 8964 C CA . ASN D 1 213 ? 274.464 155.103 176.721 1.00 31.10 213 ASN C CA 1
ATOM 8965 C C . ASN D 1 213 ? 274.416 154.653 178.177 1.00 38.31 213 ASN C C 1
ATOM 8966 O O . ASN D 1 213 ? 273.970 155.402 179.052 1.00 39.15 213 ASN C O 1
ATOM 8971 N N . THR D 1 214 ? 274.877 153.429 178.437 1.00 36.58 214 THR C N 1
ATOM 8972 C CA . THR D 1 214 ? 274.649 152.772 179.718 1.00 33.12 214 THR C CA 1
ATOM 8973 C C . THR D 1 214 ? 275.414 153.403 180.874 1.00 33.21 214 THR C C 1
ATOM 8974 O O . THR D 1 214 ? 275.087 153.119 182.030 1.00 38.27 214 THR C O 1
ATOM 8978 N N . THR D 1 215 ? 276.418 154.237 180.599 1.00 31.51 215 THR C N 1
ATOM 8979 C CA . THR D 1 215 ? 277.218 154.813 181.676 1.00 34.23 215 THR C CA 1
ATOM 8980 C C . THR D 1 215 ? 276.393 155.758 182.543 1.00 35.98 215 THR C C 1
ATOM 8981 O O . THR D 1 215 ? 276.535 155.767 183.771 1.00 43.24 215 THR C O 1
ATOM 8985 N N . VAL D 1 216 ? 275.511 156.547 181.925 1.00 35.54 216 VAL C N 1
ATOM 8986 C CA . VAL D 1 216 ? 274.756 157.559 182.656 1.00 34.42 216 VAL C CA 1
ATOM 8987 C C . VAL D 1 216 ? 273.708 156.974 183.589 1.00 36.59 216 VAL C C 1
ATOM 8988 O O . VAL D 1 216 ? 273.244 157.677 184.493 1.00 39.10 216 VAL C O 1
ATOM 8992 N N . ILE D 1 217 ? 273.324 155.712 183.405 1.00 35.97 217 ILE C N 1
ATOM 8993 C CA . ILE D 1 217 ? 272.323 155.065 184.246 1.00 34.65 217 ILE C CA 1
ATOM 8994 C C . ILE D 1 217 ? 272.926 154.015 185.158 1.00 33.56 217 ILE C C 1
ATOM 8995 O O . ILE D 1 217 ? 272.187 153.366 185.912 1.00 32.95 217 ILE C O 1
ATOM 9000 N N . ASN D 1 218 ? 274.240 153.823 185.113 1.00 39.90 218 ASN C N 1
ATOM 9001 C CA . ASN D 1 218 ? 274.897 152.834 185.955 1.00 41.93 218 ASN C CA 1
ATOM 9002 C C . ASN D 1 218 ? 274.792 153.242 187.418 1.00 43.64 218 ASN C C 1
ATOM 9003 O O . ASN D 1 218 ? 275.349 154.266 187.824 1.00 50.41 218 ASN C O 1
ATOM 9008 N N . ARG D 1 219 ? 274.077 152.444 188.216 1.00 47.86 219 ARG C N 1
ATOM 9009 C CA . ARG D 1 219 ? 273.998 152.722 189.646 1.00 47.38 219 ARG C CA 1
ATOM 9010 C C . ARG D 1 219 ? 275.343 152.570 190.335 1.00 47.43 219 ARG C C 1
ATOM 9011 O O . ARG D 1 219 ? 275.510 153.055 191.458 1.00 46.70 219 ARG C O 1
ATOM 9019 N N . ASP D 1 220 ? 276.300 151.905 189.690 1.00 55.32 220 ASP C N 1
ATOM 9020 C CA . ASP D 1 220 ? 277.596 151.679 190.315 1.00 56.47 220 ASP C CA 1
ATOM 9021 C C . ASP D 1 220 ? 278.383 152.977 190.451 1.00 57.95 220 ASP C C 1
ATOM 9022 O O . ASP D 1 220 ? 279.148 153.142 191.408 1.00 60.38 220 ASP C O 1
ATOM 9027 N N . PHE D 1 221 ? 278.222 153.907 189.507 1.00 56.57 221 PHE C N 1
ATOM 9028 C CA . PHE D 1 221 ? 278.886 155.204 189.601 1.00 49.08 221 PHE C CA 1
ATOM 9029 C C . PHE D 1 221 ? 277.995 156.277 190.220 1.00 53.22 221 PHE C C 1
ATOM 9030 O O . PHE D 1 221 ? 278.278 156.762 191.318 1.00 58.68 221 PHE C O 1
ATOM 9038 N N . GLY D 1 222 ? 276.911 156.649 189.542 1.00 49.60 222 GLY C N 1
ATOM 9039 C CA . GLY D 1 222 ? 276.034 157.676 190.069 1.00 45.27 222 GLY C CA 1
ATOM 9040 C C . GLY D 1 222 ? 274.555 157.386 189.942 1.00 47.73 222 GLY C C 1
ATOM 9041 O O . GLY D 1 222 ? 273.733 158.055 190.574 1.00 53.26 222 GLY C O 1
ATOM 9042 N N . GLY D 1 223 ? 274.204 156.387 189.138 1.00 46.28 223 GLY C N 1
ATOM 9043 C CA . GLY D 1 223 ? 272.808 156.017 188.981 1.00 49.08 223 GLY C CA 1
ATOM 9044 C C . GLY D 1 223 ? 271.969 157.131 188.390 1.00 45.14 223 GLY C C 1
ATOM 9045 O O . GLY D 1 223 ? 272.354 157.790 187.417 1.00 39.39 223 GLY C O 1
ATOM 9046 N N . ARG D 1 224 ? 270.804 157.353 189.002 1.00 48.08 224 ARG C N 1
ATOM 9047 C CA . ARG D 1 224 ? 269.808 158.320 188.538 1.00 44.05 224 ARG C CA 1
ATOM 9048 C C . ARG D 1 224 ? 269.351 158.004 187.112 1.00 44.40 224 ARG C C 1
ATOM 9049 O O . ARG D 1 224 ? 269.548 158.777 186.174 1.00 43.79 224 ARG C O 1
ATOM 9057 N N . GLY D 1 225 ? 268.738 156.836 186.971 1.00 42.63 225 GLY C N 1
ATOM 9058 C CA . GLY D 1 225 ? 268.168 156.420 185.703 1.00 39.82 225 GLY C CA 1
ATOM 9059 C C . GLY D 1 225 ? 267.542 155.052 185.846 1.00 43.17 225 GLY C C 1
ATOM 9060 O O . GLY D 1 225 ? 267.586 154.431 186.912 1.00 46.50 225 GLY C O 1
ATOM 9061 N N . ALA D 1 226 ? 266.957 154.582 184.746 1.00 41.51 226 ALA C N 1
ATOM 9062 C CA . ALA D 1 226 ? 266.260 153.298 184.752 1.00 33.85 226 ALA C CA 1
ATOM 9063 C C . ALA D 1 226 ? 266.151 152.790 183.325 1.00 34.87 226 ALA C C 1
ATOM 9064 O O . ALA D 1 226 ? 265.514 153.433 182.487 1.00 39.96 226 ALA C O 1
ATOM 9066 N N . TYR D 1 227 ? 266.776 151.644 183.048 1.00 35.96 227 TYR C N 1
ATOM 9067 C CA . TYR D 1 227 ? 266.642 151.024 181.734 1.00 30.08 227 TYR C CA 1
ATOM 9068 C C . TYR D 1 227 ? 265.211 150.566 181.481 1.00 32.07 227 TYR C C 1
ATOM 9069 O O . TYR D 1 227 ? 264.708 150.680 180.358 1.00 34.66 227 TYR C O 1
ATOM 9078 N N . ALA D 1 228 ? 264.546 150.037 182.509 1.00 35.80 228 ALA C N 1
ATOM 9079 C CA . ALA D 1 228 ? 263.185 149.541 182.338 1.00 28.66 228 ALA C CA 1
ATOM 9080 C C . ALA D 1 228 ? 262.212 150.679 182.063 1.00 34.96 228 ALA C C 1
ATOM 9081 O O . ALA D 1 228 ? 261.387 150.595 181.147 1.00 43.52 228 ALA C O 1
ATOM 9083 N N . GLU D 1 229 ? 262.290 151.751 182.848 1.00 37.99 229 GLU C N 1
ATOM 9084 C CA . GLU D 1 229 ? 261.426 152.903 182.634 1.00 32.54 229 GLU C CA 1
ATOM 9085 C C . GLU D 1 229 ? 261.869 153.761 181.458 1.00 35.75 229 GLU C C 1
ATOM 9086 O O . GLU D 1 229 ? 261.103 154.628 181.024 1.00 41.37 229 GLU C O 1
ATOM 9092 N N . GLY D 1 230 ? 263.072 153.537 180.933 1.00 36.17 230 GLY C N 1
ATOM 9093 C CA . GLY D 1 230 ? 263.552 154.261 179.774 1.00 32.16 230 GLY C CA 1
ATOM 9094 C C . GLY D 1 230 ? 263.725 155.745 180.010 1.00 34.41 230 GLY C C 1
ATOM 9095 O O . GLY D 1 230 ? 263.291 156.558 179.191 1.00 42.12 230 GLY C O 1
ATOM 9096 N N . GLU D 1 231 ? 264.350 156.115 181.125 1.00 31.15 231 GLU C N 1
ATOM 9097 C CA . GLU D 1 231 ? 264.495 157.516 181.483 1.00 35.27 231 GLU C CA 1
ATOM 9098 C C . GLU D 1 231 ? 265.872 157.776 182.073 1.00 38.79 231 GLU C C 1
ATOM 9099 O O . GLU D 1 231 ? 266.497 156.889 182.660 1.00 35.08 231 GLU C O 1
ATOM 9105 N N . VAL D 1 232 ? 266.339 159.009 181.894 1.00 36.48 232 VAL C N 1
ATOM 9106 C CA . VAL D 1 232 ? 267.464 159.561 182.635 1.00 32.24 232 VAL C CA 1
ATOM 9107 C C . VAL D 1 232 ? 266.978 160.845 183.292 1.00 33.58 232 VAL C C 1
ATOM 9108 O O . VAL D 1 232 ? 266.127 161.557 182.749 1.00 37.54 232 VAL C O 1
ATOM 9112 N N . LEU D 1 233 ? 267.494 161.123 184.482 1.00 32.77 233 LEU C N 1
ATOM 9113 C CA . LEU D 1 233 ? 266.945 162.196 185.297 1.00 27.35 233 LEU C CA 1
ATOM 9114 C C . LEU D 1 233 ? 267.925 163.313 185.609 1.00 32.33 233 LEU C C 1
ATOM 9115 O O . LEU D 1 233 ? 267.487 164.443 185.833 1.00 40.68 233 LEU C O 1
ATOM 9120 N N . LYS D 1 234 ? 269.228 163.043 185.625 1.00 34.83 234 LYS C N 1
ATOM 9121 C CA . LYS D 1 234 ? 270.188 164.050 186.054 1.00 24.11 234 LYS C CA 1
ATOM 9122 C C . LYS D 1 234 ? 271.581 163.634 185.613 1.00 27.76 234 LYS C C 1
ATOM 9123 O O . LYS D 1 234 ? 272.001 162.503 185.870 1.00 39.76 234 LYS C O 1
ATOM 9129 N N . VAL D 1 235 ? 272.286 164.546 184.948 1.00 25.50 235 VAL C N 1
ATOM 9130 C CA . VAL D 1 235 ? 273.666 164.341 184.529 1.00 25.14 235 VAL C CA 1
ATOM 9131 C C . VAL D 1 235 ? 274.463 165.580 184.905 1.00 29.92 235 VAL C C 1
ATOM 9132 O O . VAL D 1 235 ? 274.092 166.696 184.526 1.00 38.67 235 VAL C O 1
ATOM 9136 N N . ALA D 1 236 ? 275.551 165.383 185.652 1.00 27.91 236 ALA C N 1
ATOM 9137 C CA . ALA D 1 236 ? 276.428 166.468 186.095 1.00 30.12 236 ALA C CA 1
ATOM 9138 C C . ALA D 1 236 ? 275.670 167.543 186.869 1.00 35.39 236 ALA C C 1
ATOM 9139 O O . ALA D 1 236 ? 276.046 168.716 186.851 1.00 33.64 236 ALA C O 1
ATOM 9141 N N . GLY D 1 237 ? 274.599 167.155 187.557 1.00 35.76 237 GLY C N 1
ATOM 9142 C CA . GLY D 1 237 ? 273.835 168.098 188.347 1.00 29.79 237 GLY C CA 1
ATOM 9143 C C . GLY D 1 237 ? 272.865 168.956 187.572 1.00 30.39 237 GLY C C 1
ATOM 9144 O O . GLY D 1 237 ? 272.473 170.019 188.062 1.00 38.58 237 GLY C O 1
ATOM 9145 N N . ILE D 1 238 ? 272.460 168.533 186.378 1.00 27.91 238 ILE C N 1
ATOM 9146 C CA . ILE D 1 238 ? 271.571 169.306 185.519 1.00 26.42 238 ILE C CA 1
ATOM 9147 C C . ILE D 1 238 ? 270.338 168.464 185.224 1.00 29.71 238 ILE C C 1
ATOM 9148 O O . ILE D 1 238 ? 270.450 167.370 184.658 1.00 38.79 238 ILE C O 1
ATOM 9153 N N . HIS D 1 239 ? 269.166 168.969 185.608 1.00 27.01 239 HIS C N 1
ATOM 9154 C CA . HIS D 1 239 ? 267.919 168.278 185.310 1.00 26.35 239 HIS C CA 1
ATOM 9155 C C . HIS D 1 239 ? 267.701 168.206 183.803 1.00 33.71 239 HIS C C 1
ATOM 9156 O O . HIS D 1 239 ? 267.963 169.167 183.076 1.00 47.92 239 HIS C O 1
ATOM 9163 N N . ILE D 1 240 ? 267.210 167.062 183.333 1.00 28.10 240 ILE C N 1
ATOM 9164 C CA . ILE D 1 240 ? 267.038 166.801 181.909 1.00 27.18 240 ILE C CA 1
ATOM 9165 C C . ILE D 1 240 ? 265.558 166.594 181.622 1.00 32.69 240 ILE C C 1
ATOM 9166 O O . ILE D 1 240 ? 264.904 165.767 182.267 1.00 40.26 240 ILE C O 1
ATOM 9171 N N . VAL D 1 241 ? 265.033 167.345 180.651 1.00 29.72 241 VAL C N 1
ATOM 9172 C CA . VAL D 1 241 ? 263.628 167.290 180.273 1.00 32.97 241 VAL C CA 1
ATOM 9173 C C . VAL D 1 241 ? 263.524 167.202 178.755 1.00 31.07 241 VAL C C 1
ATOM 9174 O O . VAL D 1 241 ? 264.468 167.506 178.024 1.00 32.61 241 VAL C O 1
ATOM 9178 N N . LYS D 1 242 ? 262.354 166.776 178.286 1.00 28.18 242 LYS C N 1
ATOM 9179 C CA . LYS D 1 242 ? 262.069 166.660 176.864 1.00 30.41 242 LYS C CA 1
ATOM 9180 C C . LYS D 1 242 ? 261.030 167.692 176.446 1.00 36.75 242 LYS C C 1
ATOM 9181 O O . LYS D 1 242 ? 260.118 168.023 177.209 1.00 45.16 242 LYS C O 1
ATOM 9187 N N . SER D 1 243 ? 261.171 168.191 175.220 1.00 27.83 243 SER C N 1
ATOM 9188 C CA . SER D 1 243 ? 260.226 169.154 174.673 1.00 30.54 243 SER C CA 1
ATOM 9189 C C . SER D 1 243 ? 260.238 169.068 173.155 1.00 32.74 243 SER C C 1
ATOM 9190 O O . SER D 1 243 ? 261.290 168.858 172.547 1.00 32.96 243 SER C O 1
ATOM 9193 N N . ASN D 1 244 ? 259.064 169.233 172.552 1.00 27.58 244 ASN C N 1
ATOM 9194 C CA . ASN D 1 244 ? 258.916 169.224 171.104 1.00 22.29 244 ASN C CA 1
ATOM 9195 C C . ASN D 1 244 ? 258.891 170.621 170.497 1.00 30.52 244 ASN C C 1
ATOM 9196 O O . ASN D 1 244 ? 258.679 170.750 169.288 1.00 35.60 244 ASN C O 1
ATOM 9201 N N . HIS D 1 245 ? 259.100 171.665 171.299 1.00 28.99 245 HIS C N 1
ATOM 9202 C CA . HIS D 1 245 ? 258.965 173.045 170.848 1.00 24.19 245 HIS C CA 1
ATOM 9203 C C . HIS D 1 245 ? 260.294 173.794 170.856 1.00 33.42 245 HIS C C 1
ATOM 9204 O O . HIS D 1 245 ? 260.324 175.006 171.072 1.00 46.43 245 HIS C O 1
ATOM 9211 N N . LEU D 1 246 ? 261.399 173.091 170.629 1.00 29.63 246 LEU C N 1
ATOM 9212 C CA . LEU D 1 246 ? 262.688 173.751 170.533 1.00 30.50 246 LEU C CA 1
ATOM 9213 C C . LEU D 1 246 ? 262.805 174.483 169.197 1.00 35.71 246 LEU C C 1
ATOM 9214 O O . LEU D 1 246 ? 262.126 174.136 168.228 1.00 39.36 246 LEU C O 1
ATOM 9219 N N . PRO D 1 247 ? 263.660 175.510 169.121 1.00 36.65 247 PRO C N 1
ATOM 9220 C CA . PRO D 1 247 ? 263.888 176.199 167.841 1.00 36.34 247 PRO C CA 1
ATOM 9221 C C . PRO D 1 247 ? 264.798 175.380 166.941 1.00 40.67 247 PRO C C 1
ATOM 9222 O O . PRO D 1 247 ? 265.981 175.184 167.236 1.00 43.50 247 PRO C O 1
ATOM 9226 N N . LYS D 1 248 ? 264.244 174.900 165.824 1.00 44.40 248 LYS C N 1
ATOM 9227 C CA . LYS D 1 248 ? 264.961 173.991 164.940 1.00 41.61 248 LYS C CA 1
ATOM 9228 C C . LYS D 1 248 ? 264.932 174.428 163.480 1.00 46.57 248 LYS C C 1
ATOM 9229 O O . LYS D 1 248 ? 265.430 173.693 162.620 1.00 47.98 248 LYS C O 1
ATOM 9235 N N . THR D 1 249 ? 264.362 175.590 163.172 1.00 49.89 249 THR C N 1
ATOM 9236 C CA . THR D 1 249 ? 264.285 176.101 161.810 1.00 45.38 249 THR C CA 1
ATOM 9237 C C . THR D 1 249 ? 264.902 177.493 161.768 1.00 48.14 249 THR C C 1
ATOM 9238 O O . THR D 1 249 ? 265.369 178.018 162.782 1.00 55.72 249 THR C O 1
ATOM 9242 N N . ASN D 1 250 ? 264.903 178.103 160.586 1.00 44.72 250 ASN C N 1
ATOM 9243 C CA . ASN D 1 250 ? 265.217 179.520 160.493 1.00 48.85 250 ASN C CA 1
ATOM 9244 C C . ASN D 1 250 ? 263.925 180.328 160.555 1.00 53.38 250 ASN C C 1
ATOM 9245 O O . ASN D 1 250 ? 262.863 179.875 160.122 1.00 56.51 250 ASN C O 1
ATOM 9250 N N . ARG D 1 251 ? 264.010 181.504 161.165 1.00 45.11 251 ARG C N 1
ATOM 9251 C CA . ARG D 1 251 ? 262.823 182.277 161.491 1.00 42.35 251 ARG C CA 1
ATOM 9252 C C . ARG D 1 251 ? 262.929 183.666 160.883 1.00 51.29 251 ARG C C 1
ATOM 9253 O O . ARG D 1 251 ? 264.013 184.253 160.837 1.00 52.87 251 ARG C O 1
ATOM 9261 N N . SER D 1 252 ? 261.796 184.183 160.416 1.00 56.01 252 SER C N 1
ATOM 9262 C CA . SER D 1 252 ? 261.722 185.492 159.793 1.00 49.55 252 SER C CA 1
ATOM 9263 C C . SER D 1 252 ? 260.853 186.416 160.634 1.00 51.94 252 SER C C 1
ATOM 9264 O O . SER D 1 252 ? 259.974 185.973 161.378 1.00 54.80 252 SER C O 1
ATOM 9267 N N . ALA D 1 253 ? 261.116 187.714 160.512 1.00 54.57 253 ALA C N 1
ATOM 9268 C CA . ALA D 1 253 ? 260.366 188.702 161.273 1.00 54.38 253 ALA C CA 1
ATOM 9269 C C . ALA D 1 253 ? 258.915 188.750 160.813 1.00 54.50 253 ALA C C 1
ATOM 9270 O O . ALA D 1 253 ? 258.620 188.672 159.618 1.00 55.95 253 ALA C O 1
ATOM 9272 N N . ALA D 1 254 ? 258.006 188.885 161.774 1.00 49.10 254 ALA C N 1
ATOM 9273 C CA . ALA D 1 254 ? 256.580 188.961 161.506 1.00 49.88 254 ALA C CA 1
ATOM 9274 C C . ALA D 1 254 ? 256.017 190.260 162.063 1.00 49.21 254 ALA C C 1
ATOM 9275 O O . ALA D 1 254 ? 256.577 190.850 162.992 1.00 51.19 254 ALA C O 1
ATOM 9277 N N . THR D 1 255 ? 254.908 190.704 161.482 1.00 47.34 255 THR C N 1
ATOM 9278 C CA . THR D 1 255 ? 254.251 191.915 161.953 1.00 49.43 255 THR C CA 1
ATOM 9279 C C . THR D 1 255 ? 253.694 191.702 163.354 1.00 48.06 255 THR C C 1
ATOM 9280 O O . THR D 1 255 ? 253.215 190.617 163.691 1.00 49.33 255 THR C O 1
ATOM 9284 N N . GLY D 1 256 ? 253.761 192.748 164.173 1.00 37.23 256 GLY C N 1
ATOM 9285 C CA . GLY D 1 256 ? 253.256 192.695 165.527 1.00 29.39 256 GLY C CA 1
ATOM 9286 C C . GLY D 1 256 ? 254.236 192.213 166.572 1.00 33.66 256 GLY C C 1
ATOM 9287 O O . GLY D 1 256 ? 253.845 192.060 167.735 1.00 38.04 256 GLY C O 1
ATOM 9288 N N . GLU D 1 257 ? 255.492 191.968 166.206 1.00 37.41 257 GLU C N 1
ATOM 9289 C CA . GLU D 1 257 ? 256.515 191.520 167.146 1.00 30.36 257 GLU C CA 1
ATOM 9290 C C . GLU D 1 257 ? 257.439 192.692 167.453 1.00 36.20 257 GLU C C 1
ATOM 9291 O O . GLU D 1 257 ? 258.195 193.139 166.585 1.00 35.62 257 GLU C O 1
ATOM 9297 N N . ASN D 1 258 ? 257.385 193.181 168.689 1.00 35.68 258 ASN C N 1
ATOM 9298 C CA . ASN D 1 258 ? 258.230 194.284 169.124 1.00 34.72 258 ASN C CA 1
ATOM 9299 C C . ASN D 1 258 ? 259.531 193.815 169.760 1.00 33.44 258 ASN C C 1
ATOM 9300 O O . ASN D 1 258 ? 260.325 194.649 170.204 1.00 30.13 258 ASN C O 1
ATOM 9305 N N . ASN D 1 259 ? 259.762 192.508 169.818 1.00 34.98 259 ASN C N 1
ATOM 9306 C CA . ASN D 1 259 ? 261.019 191.936 170.267 1.00 29.97 259 ASN C CA 1
ATOM 9307 C C . ASN D 1 259 ? 261.603 191.080 169.151 1.00 34.96 259 ASN C C 1
ATOM 9308 O O . ASN D 1 259 ? 260.888 190.620 168.258 1.00 39.43 259 ASN C O 1
ATOM 9313 N N . THR D 1 260 ? 262.915 190.866 169.208 1.00 28.54 260 THR C N 1
ATOM 9314 C CA . THR D 1 260 ? 263.627 190.154 168.147 1.00 33.51 260 THR C CA 1
ATOM 9315 C C . THR D 1 260 ? 263.583 188.658 168.438 1.00 40.42 260 THR C C 1
ATOM 9316 O O . THR D 1 260 ? 264.301 188.160 169.308 1.00 39.94 260 THR C O 1
ATOM 9320 N N . TYR D 1 261 ? 262.737 187.937 167.701 1.00 36.78 261 TYR C N 1
ATOM 9321 C CA . TYR D 1 261 ? 262.632 186.489 167.818 1.00 31.47 261 TYR C CA 1
ATOM 9322 C C . TYR D 1 261 ? 263.296 185.741 166.671 1.00 38.69 261 TYR C C 1
ATOM 9323 O O . TYR D 1 261 ? 263.419 184.515 166.746 1.00 43.68 261 TYR C O 1
ATOM 9332 N N . HIS D 1 262 ? 263.722 186.435 165.622 1.00 38.37 262 HIS C N 1
ATOM 9333 C CA . HIS D 1 262 ? 264.139 185.799 164.381 1.00 29.01 262 HIS C CA 1
ATOM 9334 C C . HIS D 1 262 ? 265.647 185.593 164.347 1.00 37.14 262 HIS C C 1
ATOM 9335 O O . HIS D 1 262 ? 266.418 186.484 164.716 1.00 44.14 262 HIS C O 1
ATOM 9342 N N . ALA D 1 263 ? 266.054 184.413 163.901 1.00 40.89 263 ALA C N 1
ATOM 9343 C CA . ALA D 1 263 ? 267.454 184.038 163.720 1.00 38.91 263 ALA C CA 1
ATOM 9344 C C . ALA D 1 263 ? 267.472 182.763 162.885 1.00 40.20 263 ALA C C 1
ATOM 9345 O O . ALA D 1 263 ? 266.443 182.347 162.340 1.00 43.05 263 ALA C O 1
ATOM 9347 N N . ASN D 1 264 ? 268.642 182.141 162.775 1.00 39.08 264 ASN C N 1
ATOM 9348 C CA . ASN D 1 264 ? 268.800 180.886 162.049 1.00 38.03 264 ASN C CA 1
ATOM 9349 C C . ASN D 1 264 ? 269.190 179.802 163.048 1.00 40.92 264 ASN C C 1
ATOM 9350 O O . ASN D 1 264 ? 270.335 179.757 163.508 1.00 45.68 264 ASN C O 1
ATOM 9355 N N . TYR D 1 265 ? 268.239 178.930 163.375 1.00 31.96 265 TYR C N 1
ATOM 9356 C CA . TYR D 1 265 ? 268.409 177.894 164.389 1.00 36.28 265 TYR C CA 1
ATOM 9357 C C . TYR D 1 265 ? 268.580 176.513 163.762 1.00 42.00 265 TYR C C 1
ATOM 9358 O O . TYR D 1 265 ? 268.073 175.515 164.277 1.00 44.59 265 TYR C O 1
ATOM 9367 N N . THR D 1 266 ? 269.295 176.437 162.639 1.00 46.05 266 THR C N 1
ATOM 9368 C CA . THR D 1 266 ? 269.343 175.191 161.880 1.00 41.94 266 THR C CA 1
ATOM 9369 C C . THR D 1 266 ? 270.183 174.123 162.572 1.00 41.15 266 THR C C 1
ATOM 9370 O O . THR D 1 266 ? 269.910 172.928 162.413 1.00 41.16 266 THR C O 1
ATOM 9374 N N . ASP D 1 267 ? 271.199 174.521 163.340 1.00 38.10 267 ASP C N 1
ATOM 9375 C CA . ASP D 1 267 ? 272.130 173.576 163.945 1.00 35.88 267 ASP C CA 1
ATOM 9376 C C . ASP D 1 267 ? 271.921 173.418 165.448 1.00 39.87 267 ASP C C 1
ATOM 9377 O O . ASP D 1 267 ? 272.841 173.001 166.155 1.00 45.66 267 ASP C O 1
ATOM 9382 N N . ASN D 1 268 ? 270.731 173.734 165.948 1.00 41.51 268 ASN C N 1
ATOM 9383 C CA . ASN D 1 268 ? 270.467 173.616 167.375 1.00 37.51 268 ASN C CA 1
ATOM 9384 C C . ASN D 1 268 ? 270.359 172.154 167.791 1.00 44.10 268 ASN C C 1
ATOM 9385 O O . ASN D 1 268 ? 269.891 171.300 167.034 1.00 50.56 268 ASN C O 1
ATOM 9390 N N . ILE D 1 269 ? 270.806 171.870 169.015 1.00 42.52 269 ILE C N 1
ATOM 9391 C CA . ILE D 1 269 ? 270.695 170.548 169.621 1.00 43.50 269 ILE C CA 1
ATOM 9392 C C . ILE D 1 269 ? 269.926 170.603 170.935 1.00 45.19 269 ILE C C 1
ATOM 9393 O O . ILE D 1 269 ? 269.006 169.812 171.164 1.00 39.72 269 ILE C O 1
ATOM 9398 N N . GLY D 1 270 ? 270.282 171.539 171.808 1.00 40.59 270 GLY C N 1
ATOM 9399 C CA . GLY D 1 270 ? 269.617 171.657 173.093 1.00 37.11 270 GLY C CA 1
ATOM 9400 C C . GLY D 1 270 ? 270.034 172.930 173.791 1.00 35.32 270 GLY C C 1
ATOM 9401 O O . GLY D 1 270 ? 270.976 173.613 173.381 1.00 36.30 270 GLY C O 1
ATOM 9402 N N . LEU D 1 271 ? 269.312 173.239 174.865 1.00 29.71 271 LEU C N 1
ATOM 9403 C CA . LEU D 1 271 ? 269.531 174.447 175.646 1.00 28.20 271 LEU C CA 1
ATOM 9404 C C . LEU D 1 271 ? 269.832 174.083 177.092 1.00 32.19 271 LEU C C 1
ATOM 9405 O O . LEU D 1 271 ? 269.179 173.210 177.669 1.00 38.59 271 LEU C O 1
ATOM 9410 N N . VAL D 1 272 ? 270.825 174.752 177.671 1.00 27.87 272 VAL C N 1
ATOM 9411 C CA . VAL D 1 272 ? 271.129 174.658 179.096 1.00 31.55 272 VAL C CA 1
ATOM 9412 C C . VAL D 1 272 ? 270.997 176.058 179.674 1.00 34.68 272 VAL C C 1
ATOM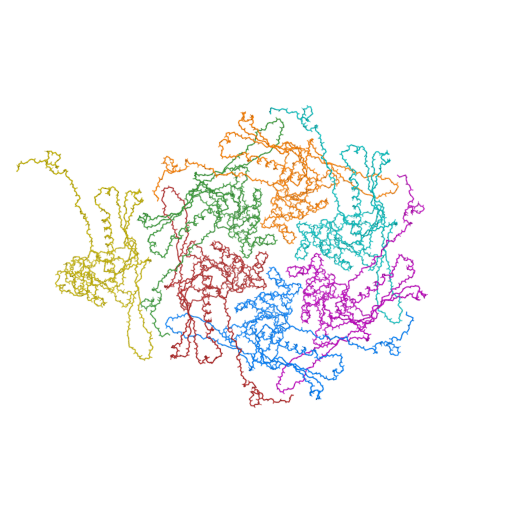 9413 O O . VAL D 1 272 ? 271.765 176.958 179.310 1.00 41.97 272 VAL C O 1
ATOM 9417 N N . PHE D 1 273 ? 270.034 176.245 180.572 1.00 31.55 273 PHE C N 1
ATOM 9418 C CA . PHE D 1 273 ? 269.645 177.583 180.995 1.00 34.84 273 PHE C CA 1
ATOM 9419 C C . PHE D 1 273 ? 269.345 177.574 182.490 1.00 33.36 273 PHE C C 1
ATOM 9420 O O . PHE D 1 273 ? 269.612 176.600 183.199 1.00 35.37 273 PHE C O 1
ATOM 9428 N N . ASN D 1 274 ? 268.783 178.684 182.965 1.00 39.97 274 ASN C N 1
ATOM 9429 C CA . ASN D 1 274 ? 268.435 178.880 184.363 1.00 34.23 274 ASN C CA 1
ATOM 9430 C C . ASN D 1 274 ? 267.055 179.519 184.427 1.00 37.98 274 ASN C C 1
ATOM 9431 O O . ASN D 1 274 ? 266.430 179.799 183.400 1.00 44.73 274 ASN C O 1
ATOM 9436 N N . LYS D 1 275 ? 266.574 179.762 185.646 1.00 34.38 275 LYS C N 1
ATOM 9437 C CA . LYS D 1 275 ? 265.270 180.387 185.825 1.00 33.06 275 LYS C CA 1
ATOM 9438 C C . LYS D 1 275 ? 265.308 181.903 185.679 1.00 37.70 275 LYS C C 1
ATOM 9439 O O . LYS D 1 275 ? 264.246 182.523 185.565 1.00 40.23 275 LYS C O 1
ATOM 9445 N N . GLN D 1 276 ? 266.493 182.512 185.671 1.00 33.45 276 GLN C N 1
ATOM 9446 C CA . GLN D 1 276 ? 266.629 183.961 185.615 1.00 28.91 276 GLN C CA 1
ATOM 9447 C C . GLN D 1 276 ? 267.143 184.457 184.271 1.00 35.16 276 GLN C C 1
ATOM 9448 O O . GLN D 1 276 ? 267.522 185.627 184.160 1.00 42.71 276 GLN C O 1
ATOM 9454 N N . ALA D 1 277 ? 267.176 183.601 183.251 1.00 34.68 277 ALA C N 1
ATOM 9455 C CA . ALA D 1 277 ? 267.745 184.005 181.971 1.00 30.49 277 ALA C CA 1
ATOM 9456 C C . ALA D 1 277 ? 266.785 184.870 181.163 1.00 27.52 277 ALA C C 1
ATOM 9457 O O . ALA D 1 277 ? 267.220 185.781 180.451 1.00 26.62 277 ALA C O 1
ATOM 9459 N N . VAL D 1 278 ? 265.485 184.603 181.253 1.00 28.12 278 VAL C N 1
ATOM 9460 C CA . VAL D 1 278 ? 264.490 185.245 180.403 1.00 18.70 278 VAL C CA 1
ATOM 9461 C C . VAL D 1 278 ? 263.264 185.573 181.243 1.00 22.99 278 VAL C C 1
ATOM 9462 O O . VAL D 1 278 ? 262.841 184.770 182.081 1.00 30.95 278 VAL C O 1
ATOM 9466 N N . GLY D 1 279 ? 262.695 186.760 181.020 1.00 20.41 279 GLY C N 1
ATOM 9467 C CA . GLY D 1 279 ? 261.504 187.175 181.724 1.00 22.76 279 GLY C CA 1
ATOM 9468 C C . GLY D 1 279 ? 260.408 187.580 180.757 1.00 21.46 279 GLY C C 1
ATOM 9469 O O . GLY D 1 279 ? 260.655 187.887 179.593 1.00 27.99 279 GLY C O 1
ATOM 9470 N N . THR D 1 280 ? 259.178 187.569 181.266 1.00 20.06 280 THR C N 1
ATOM 9471 C CA . THR D 1 280 ? 258.008 187.938 180.484 1.00 22.98 280 THR C CA 1
ATOM 9472 C C . THR D 1 280 ? 257.161 188.929 181.270 1.00 21.84 280 THR C C 1
ATOM 9473 O O . THR D 1 280 ? 257.195 188.959 182.502 1.00 38.22 280 THR C O 1
ATOM 9477 N N . VAL D 1 281 ? 256.413 189.753 180.540 1.00 16.60 281 VAL C N 1
ATOM 9478 C CA . VAL D 1 281 ? 255.543 190.766 181.125 1.00 17.40 281 VAL C CA 1
ATOM 9479 C C . VAL D 1 281 ? 254.148 190.585 180.551 1.00 22.28 281 VAL C C 1
ATOM 9480 O O . VAL D 1 281 ? 253.987 190.451 179.334 1.00 31.29 281 VAL C O 1
ATOM 9484 N N . LYS D 1 282 ? 253.144 190.581 181.421 1.00 24.61 282 LYS C N 1
ATOM 9485 C CA . LYS D 1 282 ? 251.756 190.401 181.024 1.00 22.87 282 LYS C CA 1
ATOM 9486 C C . LYS D 1 282 ? 250.971 191.681 181.271 1.00 29.67 282 LYS C C 1
ATOM 9487 O O . LYS D 1 282 ? 251.142 192.337 182.302 1.00 37.84 282 LYS C O 1
ATOM 9493 N N . LEU D 1 283 ? 250.113 192.031 180.318 1.00 26.37 283 LEU C N 1
ATOM 9494 C CA . LEU D 1 283 ? 249.247 193.200 180.421 1.00 28.81 283 LEU C CA 1
ATOM 9495 C C . LEU D 1 283 ? 247.771 192.846 180.413 1.00 29.31 283 LEU C C 1
ATOM 9496 O O . LEU D 1 283 ? 247.018 193.346 181.252 1.00 29.43 283 LEU C O 1
ATOM 9501 N N . MET D 1 284 ? 247.335 191.997 179.486 1.00 30.23 284 MET C N 1
ATOM 9502 C CA . MET D 1 284 ? 245.967 191.504 179.442 1.00 27.46 284 MET C CA 1
ATOM 9503 C C . MET D 1 284 ? 245.990 189.984 179.454 1.00 30.54 284 MET C C 1
ATOM 9504 O O . MET D 1 284 ? 246.807 189.362 178.769 1.00 37.50 284 MET C O 1
ATOM 9509 N N . ASP D 1 285 ? 245.096 189.390 180.238 1.00 36.66 285 ASP C N 1
ATOM 9510 C CA . ASP D 1 285 ? 245.042 187.947 180.389 1.00 36.56 285 ASP C CA 1
ATOM 9511 C C . ASP D 1 285 ? 244.188 187.329 179.285 1.00 38.17 285 ASP C C 1
ATOM 9512 O O . ASP D 1 285 ? 243.683 188.016 178.394 1.00 40.87 285 ASP C O 1
ATOM 9517 N N . LEU D 1 286 ? 244.027 186.009 179.343 1.00 30.71 286 LEU C N 1
ATOM 9518 C CA . LEU D 1 286 ? 243.245 185.300 178.341 1.00 30.55 286 LEU C CA 1
ATOM 9519 C C . LEU D 1 286 ? 241.773 185.683 178.443 1.00 35.01 286 LEU C C 1
ATOM 9520 O O . LEU D 1 286 ? 241.291 186.111 179.495 1.00 41.12 286 LEU C O 1
ATOM 9525 N N . LYS D 1 287 ? 241.058 185.533 177.330 1.00 27.91 287 LYS C N 1
ATOM 9526 C CA . LYS D 1 287 ? 239.656 185.917 177.263 1.00 26.96 287 LYS C CA 1
ATOM 9527 C C . LYS D 1 287 ? 238.996 185.190 176.102 1.00 30.34 287 LYS C C 1
ATOM 9528 O O . LYS D 1 287 ? 239.557 185.125 175.007 1.00 40.08 287 LYS C O 1
ATOM 9534 N N . MET D 1 288 ? 237.806 184.651 176.348 1.00 30.27 288 MET C N 1
ATOM 9535 C CA . MET D 1 288 ? 237.025 183.951 175.337 1.00 26.98 288 MET C CA 1
ATOM 9536 C C . MET D 1 288 ? 235.699 184.672 175.147 1.00 32.89 288 MET C C 1
ATOM 9537 O O . MET D 1 288 ? 234.987 184.932 176.122 1.00 41.92 288 MET C O 1
ATOM 9542 N N . GLU D 1 289 ? 235.372 184.993 173.897 1.00 28.08 289 GLU C N 1
ATOM 9543 C CA . GLU D 1 289 ? 234.178 185.759 173.571 1.00 26.69 289 GLU C CA 1
ATOM 9544 C C . GLU D 1 289 ? 233.450 185.120 172.397 1.00 29.19 289 GLU C C 1
ATOM 9545 O O . GLU D 1 289 ? 234.055 184.439 171.566 1.00 34.01 289 GLU C O 1
ATOM 9551 N N . GLN D 1 290 ? 232.142 185.363 172.329 1.00 33.06 290 GLN C N 1
ATOM 9552 C CA . GLN D 1 290 ? 231.293 184.764 171.309 1.00 31.81 290 GLN C CA 1
ATOM 9553 C C . GLN D 1 290 ? 230.121 185.693 171.024 1.00 35.58 290 GLN C C 1
ATOM 9554 O O . GLN D 1 290 ? 229.502 186.222 171.951 1.00 42.85 290 GLN C O 1
ATOM 9560 N N . THR D 1 291 ? 229.823 185.887 169.741 1.00 29.35 291 THR C N 1
ATOM 9561 C CA . THR D 1 291 ? 228.827 186.853 169.292 1.00 30.23 291 THR C CA 1
ATOM 9562 C C . THR D 1 291 ? 227.634 186.133 168.682 1.00 34.32 291 THR C C 1
ATOM 9563 O O . THR D 1 291 ? 227.796 185.341 167.749 1.00 40.83 291 THR C O 1
ATOM 9567 N N . GLY D 1 292 ? 226.439 186.412 169.201 1.00 36.87 292 GLY C N 1
ATOM 9568 C CA . GLY D 1 292 ? 225.240 185.811 168.649 1.00 42.16 292 GLY C CA 1
ATOM 9569 C C . GLY D 1 292 ? 223.985 186.662 168.646 1.00 37.15 292 GLY C C 1
ATOM 9570 O O . GLY D 1 292 ? 222.907 186.160 168.316 1.00 34.72 292 GLY C O 1
ATOM 9571 N N . ALA D 1 293 ? 224.091 187.944 168.999 1.00 37.74 293 ALA C N 1
ATOM 9572 C CA . ALA D 1 293 ? 222.885 188.752 169.164 1.00 40.55 293 ALA C CA 1
ATOM 9573 C C . ALA D 1 293 ? 222.363 189.274 167.829 1.00 39.90 293 ALA C C 1
ATOM 9574 O O . ALA D 1 293 ? 221.272 188.899 167.386 1.00 32.32 293 ALA C O 1
ATOM 9576 N N . ASP D 1 294 ? 223.140 190.132 167.165 1.00 41.55 294 ASP C N 1
ATOM 9577 C CA . ASP D 1 294 ? 222.754 190.686 165.877 1.00 33.61 294 ASP C CA 1
ATOM 9578 C C . ASP D 1 294 ? 223.636 190.219 164.733 1.00 33.69 294 ASP C C 1
ATOM 9579 O O . ASP D 1 294 ? 223.238 190.363 163.574 1.00 40.53 294 ASP C O 1
ATOM 9584 N N . ILE D 1 295 ? 224.818 189.673 165.028 1.00 36.25 295 ILE C N 1
ATOM 9585 C CA . ILE D 1 295 ? 225.662 189.118 163.978 1.00 35.24 295 ILE C CA 1
ATOM 9586 C C . ILE D 1 295 ? 224.968 187.942 163.311 1.00 32.80 295 ILE C C 1
ATOM 9587 O O . ILE D 1 295 ? 225.220 187.644 162.139 1.00 40.13 295 ILE C O 1
ATOM 9592 N N . HIS D 1 296 ? 224.060 187.277 164.031 1.00 29.24 296 HIS C N 1
ATOM 9593 C CA . HIS D 1 296 ? 223.383 186.106 163.485 1.00 29.15 296 HIS C CA 1
ATOM 9594 C C . HIS D 1 296 ? 222.505 186.466 162.294 1.00 33.06 296 HIS C C 1
ATOM 9595 O O . HIS D 1 296 ? 222.429 185.708 161.321 1.00 39.44 296 HIS C O 1
ATOM 9602 N N . ALA D 1 297 ? 221.822 187.610 162.353 1.00 37.90 297 ALA C N 1
ATOM 9603 C CA . ALA D 1 297 ? 220.900 187.964 161.279 1.00 31.52 297 ALA C CA 1
ATOM 9604 C C . ALA D 1 297 ? 221.636 188.486 160.051 1.00 36.16 297 ALA C C 1
ATOM 9605 O O . ALA D 1 297 ? 221.289 188.132 158.920 1.00 49.96 297 ALA C O 1
ATOM 9607 N N . LEU D 1 298 ? 222.649 189.332 160.248 1.00 41.29 298 LEU C N 1
ATOM 9608 C CA . LEU D 1 298 ? 223.400 189.868 159.116 1.00 40.08 298 LEU C CA 1
ATOM 9609 C C . LEU D 1 298 ? 224.190 188.769 158.414 1.00 45.62 298 LEU C C 1
ATOM 9610 O O . LEU D 1 298 ? 224.056 188.567 157.202 1.00 56.13 298 LEU C O 1
ATOM 9615 N N . TYR D 1 299 ? 225.031 188.060 159.158 1.00 41.16 299 TYR C N 1
ATOM 9616 C CA . TYR D 1 299 ? 225.707 186.860 158.683 1.00 32.44 299 TYR C CA 1
ATOM 9617 C C . TYR D 1 299 ? 225.072 185.668 159.380 1.00 42.87 299 TYR C C 1
ATOM 9618 O O . TYR D 1 299 ? 225.166 185.545 160.604 1.00 60.57 299 TYR C O 1
ATOM 9627 N N . GLN D 1 300 ? 224.448 184.781 158.614 1.00 34.24 300 GLN C N 1
ATOM 9628 C CA . GLN D 1 300 ? 223.771 183.659 159.249 1.00 39.64 300 GLN C CA 1
ATOM 9629 C C . GLN D 1 300 ? 224.790 182.679 159.819 1.00 36.26 300 GLN C C 1
ATOM 9630 O O . GLN D 1 300 ? 225.102 181.661 159.193 1.00 41.89 300 GLN C O 1
ATOM 9636 N N . GLY D 1 301 ? 225.306 182.980 161.006 1.00 26.69 301 GLY C N 1
ATOM 9637 C CA . GLY D 1 301 ? 226.341 182.165 161.606 1.00 26.75 301 GLY C CA 1
ATOM 9638 C C . GLY D 1 301 ? 226.744 182.712 162.962 1.00 31.93 301 GLY C C 1
ATOM 9639 O O . GLY D 1 301 ? 226.100 183.610 163.506 1.00 33.42 301 GLY C O 1
ATOM 9640 N N . THR D 1 302 ? 227.827 182.145 163.497 1.00 37.27 302 THR C N 1
ATOM 9641 C CA . THR D 1 302 ? 228.345 182.498 164.812 1.00 30.00 302 THR C CA 1
ATOM 9642 C C . THR D 1 302 ? 229.851 182.706 164.725 1.00 26.55 302 THR C C 1
ATOM 9643 O O . THR D 1 302 ? 230.519 182.145 163.854 1.00 37.78 302 THR C O 1
ATOM 9647 N N . PHE D 1 303 ? 230.384 183.517 165.639 1.00 29.03 303 PHE C N 1
ATOM 9648 C CA . PHE D 1 303 ? 231.792 183.892 165.638 1.00 26.43 303 PHE C CA 1
ATOM 9649 C C . PHE D 1 303 ? 232.359 183.763 167.045 1.00 34.04 303 PHE C C 1
ATOM 9650 O O . PHE D 1 303 ? 231.730 184.208 168.011 1.00 40.23 303 PHE C O 1
ATOM 9658 N N . MET D 1 304 ? 233.548 183.167 167.159 1.00 29.69 304 MET C N 1
ATOM 9659 C CA . MET D 1 304 ? 234.208 182.943 168.439 1.00 23.19 304 MET C CA 1
ATOM 9660 C C . MET D 1 304 ? 235.637 183.464 168.381 1.00 25.71 304 MET C C 1
ATOM 9661 O O . MET D 1 304 ? 236.313 183.318 167.360 1.00 35.61 304 MET C O 1
ATOM 9666 N N . VAL D 1 305 ? 236.098 184.067 169.482 1.00 26.08 305 VAL C N 1
ATOM 9667 C CA . VAL D 1 305 ? 237.416 184.686 169.548 1.00 23.08 305 VAL C CA 1
ATOM 9668 C C . VAL D 1 305 ? 238.134 184.195 170.800 1.00 31.02 305 VAL C C 1
ATOM 9669 O O . VAL D 1 305 ? 237.526 183.652 171.724 1.00 35.37 305 VAL C O 1
ATOM 9673 N N . GLY D 1 306 ? 239.452 184.390 170.812 1.00 24.02 306 GLY C N 1
ATOM 9674 C CA . GLY D 1 306 ? 240.283 184.184 171.983 1.00 15.45 306 GLY C CA 1
ATOM 9675 C C . GLY D 1 306 ? 241.562 184.984 171.845 1.00 24.15 306 GLY C C 1
ATOM 9676 O O . GLY D 1 306 ? 242.227 184.894 170.810 1.00 38.59 306 GLY C O 1
ATOM 9677 N N . SER D 1 307 ? 241.925 185.771 172.857 1.00 14.23 307 SER C N 1
ATOM 9678 C CA . SER D 1 307 ? 243.007 186.731 172.685 1.00 21.40 307 SER C CA 1
ATOM 9679 C C . SER D 1 307 ? 243.711 186.995 174.008 1.00 21.85 307 SER C C 1
ATOM 9680 O O . SER D 1 307 ? 243.137 186.826 175.086 1.00 31.80 307 SER C O 1
ATOM 9683 N N . MET D 1 308 ? 244.967 187.433 173.905 1.00 14.75 308 MET C N 1
ATOM 9684 C CA . MET D 1 308 ? 245.774 187.778 175.068 1.00 16.87 308 MET C CA 1
ATOM 9685 C C . MET D 1 308 ? 246.953 188.628 174.610 1.00 27.31 308 MET C C 1
ATOM 9686 O O . MET D 1 308 ? 247.336 188.606 173.439 1.00 34.62 308 MET C O 1
ATOM 9691 N N . MET D 1 309 ? 247.526 189.376 175.553 1.00 29.99 309 MET C N 1
ATOM 9692 C CA . MET D 1 309 ? 248.576 190.348 175.262 1.00 21.87 309 MET C CA 1
ATOM 9693 C C . MET D 1 309 ? 249.704 190.200 176.273 1.00 28.38 309 MET C C 1
ATOM 9694 O O . MET D 1 309 ? 249.442 190.079 177.473 1.00 43.01 309 MET C O 1
ATOM 9699 N N . HIS D 1 310 ? 250.947 190.225 175.796 1.00 21.08 310 HIS C N 1
ATOM 9700 C CA . HIS D 1 310 ? 252.118 190.067 176.656 1.00 19.44 310 HIS C CA 1
ATOM 9701 C C . HIS D 1 310 ? 253.365 190.393 175.841 1.00 19.25 310 HIS C C 1
ATOM 9702 O O . HIS D 1 310 ? 253.288 190.734 174.658 1.00 33.79 310 HIS C O 1
ATOM 9709 N N . GLY D 1 311 ? 254.521 190.278 176.490 1.00 9.96 311 GLY C N 1
ATOM 9710 C CA . GLY D 1 311 ? 255.794 190.440 175.815 1.00 10.67 311 GLY C CA 1
ATOM 9711 C C . GLY D 1 311 ? 256.890 189.738 176.580 1.00 20.52 311 GLY C C 1
ATOM 9712 O O . GLY D 1 311 ? 256.798 189.555 177.797 1.00 28.48 311 GLY C O 1
ATOM 9713 N N . SER D 1 312 ? 257.941 189.346 175.861 1.00 24.17 312 SER C N 1
ATOM 9714 C CA . SER D 1 312 ? 259.057 188.609 176.439 1.00 20.23 312 SER C CA 1
ATOM 9715 C C . SER D 1 312 ? 260.377 189.219 175.987 1.00 21.78 312 SER C C 1
ATOM 9716 O O . SER D 1 312 ? 260.459 189.864 174.940 1.00 35.65 312 SER C O 1
ATOM 9719 N N . GLY D 1 313 ? 261.418 189.001 176.788 1.00 16.46 313 GLY C N 1
ATOM 9720 C CA . GLY D 1 313 ? 262.713 189.583 176.491 1.00 22.01 313 GLY C CA 1
ATOM 9721 C C . GLY D 1 313 ? 263.831 188.918 177.267 1.00 24.17 313 GLY C C 1
ATOM 9722 O O . GLY D 1 313 ? 263.610 188.027 178.089 1.00 29.14 313 GLY C O 1
ATOM 9723 N N . VAL D 1 314 ? 265.049 189.383 176.994 1.00 25.00 314 VAL C N 1
ATOM 9724 C CA . VAL D 1 314 ? 266.277 188.808 177.534 1.00 22.27 314 VAL C CA 1
ATOM 9725 C C . VAL D 1 314 ? 266.727 189.636 178.728 1.00 27.05 314 VAL C C 1
ATOM 9726 O O . VAL D 1 314 ? 266.851 190.863 178.628 1.00 35.68 314 VAL C O 1
ATOM 9730 N N . LEU D 1 315 ? 266.987 188.972 179.855 1.00 32.03 315 LEU C N 1
ATOM 9731 C CA . LEU D 1 315 ? 267.426 189.649 181.070 1.00 28.71 315 LEU C CA 1
ATOM 9732 C C . LEU D 1 315 ? 268.908 189.433 181.354 1.00 31.89 315 LEU C C 1
ATOM 9733 O O . LEU D 1 315 ? 269.661 190.403 181.470 1.00 34.05 315 LEU C O 1
ATOM 9738 N N . ARG D 1 316 ? 269.352 188.184 181.470 1.00 44.37 316 ARG C N 1
ATOM 9739 C CA . ARG D 1 316 ? 270.738 187.867 181.812 1.00 39.81 316 ARG C CA 1
ATOM 9740 C C . ARG D 1 316 ? 271.322 186.918 180.774 1.00 39.49 316 ARG C C 1
ATOM 9741 O O . ARG D 1 316 ? 271.038 185.708 180.807 1.00 39.89 316 ARG C O 1
ATOM 9749 N N . PRO D 1 317 ? 272.132 187.419 179.840 1.00 40.11 317 PRO C N 1
ATOM 9750 C CA . PRO D 1 317 ? 272.750 186.523 178.851 1.00 41.05 317 PRO C CA 1
ATOM 9751 C C . PRO D 1 317 ? 273.686 185.488 179.452 1.00 43.01 317 PRO C C 1
ATOM 9752 O O . PRO D 1 317 ? 273.930 184.458 178.813 1.00 48.22 317 PRO C O 1
ATOM 9756 N N . ASP D 1 318 ? 274.213 185.714 180.655 1.00 44.34 318 ASP C N 1
ATOM 9757 C CA . ASP D 1 318 ? 275.214 184.815 181.216 1.00 47.53 318 ASP C CA 1
ATOM 9758 C C . ASP D 1 318 ? 274.622 183.557 181.840 1.00 43.79 318 ASP C C 1
ATOM 9759 O O . ASP D 1 318 ? 275.385 182.680 182.256 1.00 43.80 318 ASP C O 1
ATOM 9764 N N . CYS D 1 319 ? 273.297 183.443 181.918 1.00 36.46 319 CYS C N 1
ATOM 9765 C CA . CYS D 1 319 ? 272.648 182.281 182.508 1.00 39.19 319 CYS C CA 1
ATOM 9766 C C . CYS D 1 319 ? 272.065 181.338 181.461 1.00 40.79 319 CYS C C 1
ATOM 9767 O O . CYS D 1 319 ? 271.203 180.518 181.790 1.00 44.80 319 CYS C O 1
ATOM 9770 N N . ALA D 1 320 ? 272.513 181.437 180.211 1.00 37.58 320 ALA C N 1
ATOM 9771 C CA . ALA D 1 320 ? 272.007 180.602 179.132 1.00 34.34 320 ALA C CA 1
ATOM 9772 C C . ALA D 1 320 ? 273.165 180.078 178.295 1.00 38.22 320 ALA C C 1
ATOM 9773 O O . ALA D 1 320 ? 274.153 180.784 178.075 1.00 42.23 320 ALA C O 1
ATOM 9775 N N . ILE D 1 321 ? 273.037 178.836 177.829 1.00 39.72 321 ILE C N 1
ATOM 9776 C CA . ILE D 1 321 ? 274.064 178.177 177.028 1.00 34.54 321 ILE C CA 1
ATOM 9777 C C . ILE D 1 321 ? 273.388 177.450 175.874 1.00 39.14 321 ILE C C 1
ATOM 9778 O O . ILE D 1 321 ? 272.314 176.863 176.041 1.00 45.95 321 ILE C O 1
ATOM 9783 N N . GLU D 1 322 ? 274.015 177.489 174.703 1.00 43.91 322 GLU C N 1
ATOM 9784 C CA . GLU D 1 322 ? 273.521 176.809 173.513 1.00 43.03 322 GLU C CA 1
ATOM 9785 C C . GLU D 1 322 ? 274.486 175.704 173.115 1.00 44.12 322 GLU C C 1
ATOM 9786 O O . GLU D 1 322 ? 275.700 175.924 173.064 1.00 45.01 322 GLU C O 1
ATOM 9792 N N . LEU D 1 323 ? 273.946 174.523 172.830 1.00 49.46 323 LEU C N 1
ATOM 9793 C CA . LEU D 1 323 ? 274.707 173.419 172.264 1.00 44.65 323 LEU C CA 1
ATOM 9794 C C . LEU D 1 323 ? 274.336 173.272 170.796 1.00 44.15 323 LEU C C 1
ATOM 9795 O O . LEU D 1 323 ? 273.155 173.138 170.462 1.00 41.91 323 LEU C O 1
ATOM 9800 N N . TYR D 1 324 ? 275.340 173.299 169.924 1.00 42.36 324 TYR C N 1
ATOM 9801 C CA . TYR D 1 324 ? 275.105 173.181 168.495 1.00 42.20 324 TYR C CA 1
ATOM 9802 C C . TYR D 1 324 ? 276.169 172.291 167.874 1.00 43.62 324 TYR C C 1
ATOM 9803 O O . TYR D 1 324 ? 277.285 172.180 168.386 1.00 51.17 324 TYR C O 1
ATOM 9812 N N . ALA D 1 325 ? 275.809 171.660 166.760 1.00 43.06 325 ALA C N 1
ATOM 9813 C CA . ALA D 1 325 ? 276.691 170.750 166.045 1.00 45.37 325 ALA C CA 1
ATOM 9814 C C . ALA D 1 325 ? 277.026 171.341 164.686 1.00 47.02 325 ALA C C 1
ATOM 9815 O O . ALA D 1 325 ? 276.125 171.659 163.904 1.00 48.71 325 ALA C O 1
ATOM 9817 N N . ALA D 1 326 ? 278.317 171.477 164.407 1.00 55.70 326 ALA C N 1
ATOM 9818 C CA . ALA D 1 326 ? 278.778 172.002 163.133 1.00 58.26 326 ALA C CA 1
ATOM 9819 C C . ALA D 1 326 ? 280.153 171.412 162.845 1.00 60.40 326 ALA C C 1
ATOM 9820 O O . ALA D 1 326 ? 280.659 170.574 163.596 1.00 61.35 326 ALA C O 1
ATOM 9822 N N . ASN D 1 327 ? 280.756 171.852 161.750 1.00 87.47 327 ASN C N 1
ATOM 9823 C CA . ASN D 1 327 ? 282.060 171.385 161.308 1.00 89.05 327 ASN C CA 1
ATOM 9824 C C . ASN D 1 327 ? 283.076 172.517 161.420 1.00 91.23 327 ASN C C 1
ATOM 9825 O O . ASN D 1 327 ? 282.772 173.618 161.888 1.00 90.81 327 ASN C O 1
ATOM 9830 N N . SER D 1 328 ? 284.299 172.233 160.986 1.00 112.83 328 SER C N 1
ATOM 9831 C CA . SER D 1 328 ? 285.385 173.203 161.071 1.00 114.75 328 SER C CA 1
ATOM 9832 C C . SER D 1 328 ? 285.127 174.408 160.170 1.00 114.89 328 SER C C 1
ATOM 9833 O O . SER D 1 328 ? 284.302 174.353 159.258 1.00 114.81 328 SER C O 1
ATOM 9837 N N . ALA E 1 2 ? 343.431 163.792 223.880 1.00 121.73 2 ALA E N 1
ATOM 9838 C CA . ALA E 1 2 ? 343.898 162.490 224.339 1.00 122.41 2 ALA E CA 1
ATOM 9839 C C . ALA E 1 2 ? 344.049 162.468 225.856 1.00 123.92 2 ALA E C 1
ATOM 9840 O O . ALA E 1 2 ? 343.058 162.414 226.586 1.00 123.78 2 ALA E O 1
ATOM 9842 N N . ASN E 1 3 ? 345.302 162.505 226.318 1.00 136.09 3 ASN E N 1
ATOM 9843 C CA . ASN E 1 3 ? 345.632 162.525 227.744 1.00 136.29 3 ASN E CA 1
ATOM 9844 C C . ASN E 1 3 ? 345.083 161.304 228.476 1.00 135.76 3 ASN E C 1
ATOM 9845 O O . ASN E 1 3 ? 344.746 161.377 229.661 1.00 134.64 3 ASN E O 1
ATOM 9850 N N . PHE E 1 4 ? 344.991 160.172 227.781 1.00 138.74 4 PHE E N 1
ATOM 9851 C CA . PHE E 1 4 ? 344.507 158.938 228.383 1.00 138.51 4 PHE E CA 1
ATOM 9852 C C . PHE E 1 4 ? 345.004 157.761 227.556 1.00 138.30 4 PHE E C 1
ATOM 9853 O O . PHE E 1 4 ? 344.918 157.783 226.326 1.00 137.32 4 PHE E O 1
ATOM 9861 N N . THR E 1 5 ? 345.520 156.740 228.239 1.00 129.18 5 THR E N 1
ATOM 9862 C CA . THR E 1 5 ? 346.051 155.537 227.597 1.00 128.71 5 THR E CA 1
ATOM 9863 C C . THR E 1 5 ? 345.453 154.314 228.282 1.00 128.97 5 THR E C 1
ATOM 9864 O O . THR E 1 5 ? 346.101 153.678 229.124 1.00 126.57 5 THR E O 1
ATOM 9868 N N . PRO E 1 6 ? 344.211 153.964 227.954 1.00 131.40 6 PRO E N 1
ATOM 9869 C CA . PRO E 1 6 ? 343.602 152.773 228.555 1.00 129.63 6 PRO E CA 1
ATOM 9870 C C . PRO E 1 6 ? 344.271 151.495 228.073 1.00 129.60 6 PRO E C 1
ATOM 9871 O O . PRO E 1 6 ? 344.767 151.409 226.947 1.00 129.53 6 PRO E O 1
ATOM 9875 N N . SER E 1 7 ? 344.277 150.490 228.951 1.00 134.48 7 SER E N 1
ATOM 9876 C CA . SER E 1 7 ? 344.853 149.194 228.612 1.00 135.17 7 SER E CA 1
ATOM 9877 C C . SER E 1 7 ? 343.880 148.298 227.857 1.00 135.58 7 SER E C 1
ATOM 9878 O O . SER E 1 7 ? 344.299 147.254 227.343 1.00 134.98 7 SER E O 1
ATOM 9881 N N . ARG E 1 8 ? 342.596 148.665 227.818 1.00 143.07 8 ARG E N 1
ATOM 9882 C CA . ARG E 1 8 ? 341.547 147.972 227.071 1.00 143.07 8 ARG E CA 1
ATOM 9883 C C . ARG E 1 8 ? 341.183 146.632 227.701 1.00 142.21 8 ARG E C 1
ATOM 9884 O O . ARG E 1 8 ? 340.231 145.978 227.263 1.00 142.05 8 ARG E O 1
ATOM 9892 N N . LEU E 1 9 ? 341.942 146.211 228.717 1.00 136.86 9 LEU E N 1
ATOM 9893 C CA . LEU E 1 9 ? 341.622 145.044 229.537 1.00 137.87 9 LEU E CA 1
ATOM 9894 C C . LEU E 1 9 ? 341.566 143.740 228.746 1.00 137.61 9 LEU E C 1
ATOM 9895 O O . LEU E 1 9 ? 341.216 142.694 229.303 1.00 136.22 9 LEU E O 1
ATOM 9900 N N . GLY E 1 10 ? 341.903 143.779 227.459 1.00 136.96 10 GLY E N 1
ATOM 9901 C CA . GLY E 1 10 ? 341.794 142.591 226.634 1.00 136.26 10 GLY E CA 1
ATOM 9902 C C . GLY E 1 10 ? 343.018 142.278 225.800 1.00 136.20 10 GLY E C 1
ATOM 9903 O O . GLY E 1 10 ? 343.127 141.183 225.240 1.00 135.20 10 GLY E O 1
ATOM 9904 N N . LEU E 1 11 ? 343.946 143.226 225.705 1.00 135.94 11 LEU E N 1
ATOM 9905 C CA . LEU E 1 11 ? 345.140 143.032 224.896 1.00 136.03 11 LEU E CA 1
ATOM 9906 C C . LEU E 1 11 ? 346.152 142.161 225.628 1.00 136.17 11 LEU E C 1
ATOM 9907 O O . LEU E 1 11 ? 346.342 142.288 226.841 1.00 134.86 11 LEU E O 1
ATOM 9912 N N . VAL E 1 12 ? 346.803 141.273 224.881 1.00 134.60 12 VAL E N 1
ATOM 9913 C CA . VAL E 1 12 ? 347.846 140.404 225.413 1.00 133.87 12 VAL E CA 1
ATOM 9914 C C . VAL E 1 12 ? 349.202 140.994 225.049 1.00 134.51 12 VAL E C 1
ATOM 9915 O O . VAL E 1 12 ? 349.460 141.312 223.881 1.00 133.67 12 VAL E O 1
ATOM 9919 N N . ASN E 1 13 ? 350.054 141.176 226.057 1.00 137.26 13 ASN E N 1
ATOM 9920 C CA . ASN E 1 13 ? 351.392 141.747 225.926 1.00 136.56 13 ASN E CA 1
ATOM 9921 C C . ASN E 1 13 ? 351.384 143.164 225.362 1.00 136.23 13 ASN E C 1
ATOM 9922 O O . ASN E 1 13 ? 352.451 143.697 225.031 1.00 136.38 13 ASN E O 1
ATOM 9927 N N . ASN E 1 14 ? 350.208 143.790 225.254 1.00 136.57 14 ASN E N 1
ATOM 9928 C CA . ASN E 1 14 ? 350.069 145.148 224.722 1.00 137.16 14 ASN E CA 1
ATOM 9929 C C . ASN E 1 14 ? 350.714 145.274 223.342 1.00 136.57 14 ASN E C 1
ATOM 9930 O O . ASN E 1 14 ? 351.376 146.266 223.029 1.00 135.86 14 ASN E O 1
ATOM 9935 N N . THR E 1 15 ? 350.519 144.254 222.509 1.00 131.88 15 THR E N 1
ATOM 9936 C CA . THR E 1 15 ? 351.099 144.211 221.174 1.00 132.69 15 THR E CA 1
ATOM 9937 C C . THR E 1 15 ? 350.014 143.881 220.160 1.00 132.67 15 THR E C 1
ATOM 9938 O O . THR E 1 15 ? 349.259 142.921 220.344 1.00 131.74 15 THR E O 1
ATOM 9942 N N . GLY E 1 16 ? 349.940 144.677 219.094 1.00 117.75 16 GLY E N 1
ATOM 9943 C CA . GLY E 1 16 ? 349.005 144.400 218.023 1.00 115.24 16 GLY E CA 1
ATOM 9944 C C . GLY E 1 16 ? 347.560 144.689 218.404 1.00 116.15 16 GLY E C 1
ATOM 9945 O O . GLY E 1 16 ? 347.258 145.425 219.348 1.00 115.03 16 GLY E O 1
ATOM 9946 N N . THR E 1 17 ? 346.657 144.088 217.637 1.00 122.10 17 THR E N 1
ATOM 9947 C CA . THR E 1 17 ? 345.225 144.235 217.827 1.00 122.66 17 THR E CA 1
ATOM 9948 C C . THR E 1 17 ? 344.673 143.011 218.557 1.00 121.51 17 THR E C 1
ATOM 9949 O O . THR E 1 17 ? 345.419 142.136 219.006 1.00 119.50 17 THR E O 1
ATOM 9953 N N . GLY E 1 18 ? 343.349 142.943 218.677 1.00 128.50 18 GLY E N 1
ATOM 9954 C CA . GLY E 1 18 ? 342.714 141.852 219.391 1.00 128.41 18 GLY E CA 1
ATOM 9955 C C . GLY E 1 18 ? 342.407 142.188 220.835 1.00 129.62 18 GLY E C 1
ATOM 9956 O O . GLY E 1 18 ? 342.838 141.483 221.752 1.00 128.48 18 GLY E O 1
ATOM 9957 N N . VAL E 1 19 ? 341.660 143.271 221.048 1.00 141.09 19 VAL E N 1
ATOM 9958 C CA . VAL E 1 19 ? 341.324 143.738 222.389 1.00 141.36 19 VAL E CA 1
ATOM 9959 C C . VAL E 1 19 ? 340.201 142.891 222.977 1.00 141.80 19 VAL E C 1
ATOM 9960 O O . VAL E 1 19 ? 339.803 143.087 224.130 1.00 141.55 19 VAL E O 1
ATOM 9964 N N . LYS E 1 20 ? 339.680 141.949 222.190 1.00 149.82 20 LYS E N 1
ATOM 9965 C CA . LYS E 1 20 ? 338.586 141.085 222.617 1.00 149.21 20 LYS E CA 1
ATOM 9966 C C . LYS E 1 20 ? 338.986 139.613 222.577 1.00 149.32 20 LYS E C 1
ATOM 9967 O O . LYS E 1 20 ? 338.135 138.734 222.424 1.00 148.34 20 LYS E O 1
ATOM 9973 N N . ASP E 1 21 ? 340.283 139.332 222.712 1.00 148.91 21 ASP E N 1
ATOM 9974 C CA . ASP E 1 21 ? 340.761 137.955 222.661 1.00 149.13 21 ASP E CA 1
ATOM 9975 C C . ASP E 1 21 ? 340.485 137.195 223.952 1.00 148.94 21 ASP E C 1
ATOM 9976 O O . ASP E 1 21 ? 340.308 135.972 223.918 1.00 147.65 21 ASP E O 1
ATOM 9981 N N . LEU E 1 22 ? 340.443 137.889 225.090 1.00 152.07 22 LEU E N 1
ATOM 9982 C CA . LEU E 1 22 ? 340.303 137.258 226.397 1.00 151.82 22 LEU E CA 1
ATOM 9983 C C . LEU E 1 22 ? 338.895 137.400 226.969 1.00 151.76 22 LEU E C 1
ATOM 9984 O O . LEU E 1 22 ? 338.734 137.586 228.180 1.00 151.31 22 LEU E O 1
ATOM 9989 N N . PHE E 1 23 ? 337.871 137.313 226.123 1.00 150.10 23 PHE E N 1
ATOM 9990 C CA . PHE E 1 23 ? 336.489 137.468 226.549 1.00 149.22 23 PHE E CA 1
ATOM 9991 C C . PHE E 1 23 ? 335.666 136.267 226.102 1.00 149.44 23 PHE E C 1
ATOM 9992 O O . PHE E 1 23 ? 335.978 135.617 225.100 1.00 147.97 23 PHE E O 1
ATOM 10000 N N . LEU E 1 24 ? 334.607 135.980 226.857 1.00 149.52 24 LEU E N 1
ATOM 10001 C CA . LEU E 1 24 ? 333.740 134.841 226.604 1.00 148.62 24 LEU E CA 1
ATOM 10002 C C . LEU E 1 24 ? 332.290 135.295 226.499 1.00 148.62 24 LEU E C 1
ATOM 10003 O O . LEU E 1 24 ? 331.909 136.358 226.997 1.00 148.31 24 LEU E O 1
ATOM 10008 N N . LYS E 1 25 ? 331.482 134.467 225.844 1.00 126.97 25 LYS E N 1
ATOM 10009 C CA . LYS E 1 25 ? 330.084 134.770 225.585 1.00 125.88 25 LYS E CA 1
ATOM 10010 C C . LYS E 1 25 ? 329.196 134.274 226.725 1.00 126.00 25 LYS E C 1
ATOM 10011 O O . LYS E 1 25 ? 329.612 133.480 227.572 1.00 124.22 25 LYS E O 1
ATOM 10017 N N . THR E 1 26 ? 327.956 134.760 226.736 1.00 110.77 26 THR E N 1
ATOM 10018 C CA . THR E 1 26 ? 327.003 134.478 227.800 1.00 107.45 26 THR E CA 1
ATOM 10019 C C . THR E 1 26 ? 325.839 133.653 227.270 1.00 105.55 26 THR E C 1
ATOM 10020 O O . THR E 1 26 ? 325.679 133.454 226.063 1.00 106.39 26 THR E O 1
ATOM 10024 N N . PHE E 1 27 ? 325.023 133.167 228.201 1.00 97.83 27 PHE E N 1
ATOM 10025 C CA . PHE E 1 27 ? 323.827 132.397 227.888 1.00 98.05 27 PHE E CA 1
ATOM 10026 C C . PHE E 1 27 ? 322.605 133.277 228.121 1.00 98.72 27 PHE E C 1
ATOM 10027 O O . PHE E 1 27 ? 322.335 133.679 229.258 1.00 99.37 27 PHE E O 1
ATOM 10035 N N . ALA E 1 28 ? 321.872 133.573 227.045 1.00 91.20 28 ALA E N 1
ATOM 10036 C CA . ALA E 1 28 ? 320.736 134.482 227.150 1.00 90.37 28 ALA E CA 1
ATOM 10037 C C . ALA E 1 28 ? 319.638 133.910 228.037 1.00 92.11 28 ALA E C 1
ATOM 10038 O O . ALA E 1 28 ? 319.015 134.643 228.813 1.00 93.40 28 ALA E O 1
ATOM 10040 N N . GLY E 1 29 ? 319.380 132.610 227.936 1.00 91.89 29 GLY E N 1
ATOM 10041 C CA . GLY E 1 29 ? 318.382 131.989 228.783 1.00 90.28 29 GLY E CA 1
ATOM 10042 C C . GLY E 1 29 ? 317.123 131.564 228.057 1.00 91.41 29 GLY E C 1
ATOM 10043 O O . GLY E 1 29 ? 316.025 131.651 228.614 1.00 92.21 29 GLY E O 1
ATOM 10044 N N . GLU E 1 30 ? 317.262 131.107 226.814 1.00 97.07 30 GLU E N 1
ATOM 10045 C CA . GLU E 1 30 ? 316.123 130.613 226.056 1.00 97.43 30 GLU E CA 1
ATOM 10046 C C . GLU E 1 30 ? 316.617 129.684 224.958 1.00 97.70 30 GLU E C 1
ATOM 10047 O O . GLU E 1 30 ? 317.565 130.011 224.239 1.00 97.81 30 GLU E O 1
ATOM 10053 N N . VAL E 1 31 ? 315.966 128.530 224.835 1.00 93.84 31 VAL E N 1
ATOM 10054 C CA . VAL E 1 31 ? 316.269 127.546 223.803 1.00 92.39 31 VAL E CA 1
ATOM 10055 C C . VAL E 1 31 ? 315.203 127.647 222.722 1.00 93.45 31 VAL E C 1
ATOM 10056 O O . VAL E 1 31 ? 314.006 127.716 223.022 1.00 93.04 31 VAL E O 1
ATOM 10060 N N . LEU E 1 32 ? 315.642 127.651 221.462 1.00 94.44 32 LEU E N 1
ATOM 10061 C CA . LEU E 1 32 ? 314.754 128.014 220.361 1.00 95.95 32 LEU E CA 1
ATOM 10062 C C . LEU E 1 32 ? 313.902 126.838 219.896 1.00 95.61 32 LEU E C 1
ATOM 10063 O O . LEU E 1 32 ? 312.688 126.983 219.715 1.00 95.27 32 LEU E O 1
ATOM 10068 N N . SER E 1 33 ? 314.524 125.676 219.680 1.00 92.80 33 SER E N 1
ATOM 10069 C CA . SER E 1 33 ? 313.841 124.477 219.198 1.00 93.05 33 SER E CA 1
ATOM 10070 C C . SER E 1 33 ? 313.240 124.697 217.814 1.00 94.36 33 SER E C 1
ATOM 10071 O O . SER E 1 33 ? 313.697 125.565 217.064 1.00 92.46 33 SER E O 1
ATOM 10074 N N . ALA E 1 34 ? 312.218 123.916 217.466 1.00 94.42 34 ALA E N 1
ATOM 10075 C CA . ALA E 1 34 ? 311.618 123.942 216.140 1.00 91.62 34 ALA E CA 1
ATOM 10076 C C . ALA E 1 34 ? 310.099 123.999 216.253 1.00 91.01 34 ALA E C 1
ATOM 10077 O O . ALA E 1 34 ? 309.524 123.852 217.334 1.00 92.53 34 ALA E O 1
ATOM 10079 N N . PHE E 1 35 ? 309.452 124.219 215.112 1.00 87.87 35 PHE E N 1
ATOM 10080 C CA . PHE E 1 35 ? 308.003 124.324 215.036 1.00 89.28 35 PHE E CA 1
ATOM 10081 C C . PHE E 1 35 ? 307.362 122.943 214.956 1.00 91.23 35 PHE E C 1
ATOM 10082 O O . PHE E 1 35 ? 308.032 121.927 214.762 1.00 92.55 35 PHE E O 1
ATOM 10090 N N . ARG E 1 36 ? 306.042 122.920 215.112 1.00 90.08 36 ARG E N 1
ATOM 10091 C CA . ARG E 1 36 ? 305.256 121.695 215.075 1.00 87.68 36 ARG E CA 1
ATOM 10092 C C . ARG E 1 36 ? 304.337 121.715 213.861 1.00 87.22 36 ARG E C 1
ATOM 10093 O O . ARG E 1 36 ? 303.590 122.677 213.660 1.00 83.36 36 ARG E O 1
ATOM 10101 N N . LYS E 1 37 ? 304.391 120.652 213.062 1.00 92.06 37 LYS E N 1
ATOM 10102 C CA . LYS E 1 37 ? 303.574 120.570 211.862 1.00 89.07 37 LYS E CA 1
ATOM 10103 C C . LYS E 1 37 ? 302.101 120.393 212.220 1.00 89.51 37 LYS E C 1
ATOM 10104 O O . LYS E 1 37 ? 301.738 120.086 213.358 1.00 89.66 37 LYS E O 1
ATOM 10110 N N . ALA E 1 38 ? 301.246 120.596 211.222 1.00 95.14 38 ALA E N 1
ATOM 10111 C CA . ALA E 1 38 ? 299.815 120.401 211.397 1.00 94.68 38 ALA E CA 1
ATOM 10112 C C . ALA E 1 38 ? 299.448 118.954 211.094 1.00 98.38 38 ALA E C 1
ATOM 10113 O O . ALA E 1 38 ? 299.803 118.421 210.038 1.00 100.22 38 ALA E O 1
ATOM 10115 N N . THR E 1 39 ? 298.738 118.321 212.025 1.00 93.93 39 THR E N 1
ATOM 10116 C CA . THR E 1 39 ? 298.295 116.938 211.883 1.00 91.30 39 THR E CA 1
ATOM 10117 C C . THR E 1 39 ? 296.774 116.934 211.811 1.00 88.57 39 THR E C 1
ATOM 10118 O O . THR E 1 39 ? 296.100 117.058 212.839 1.00 88.96 39 THR E O 1
ATOM 10122 N N . ILE E 1 40 ? 296.237 116.790 210.601 1.00 80.68 40 ILE E N 1
ATOM 10123 C CA . ILE E 1 40 ? 294.794 116.836 210.386 1.00 84.32 40 ILE E CA 1
ATOM 10124 C C . ILE E 1 40 ? 294.180 115.463 210.171 1.00 84.72 40 ILE E C 1
ATOM 10125 O O . ILE E 1 40 ? 292.950 115.333 210.275 1.00 84.16 40 ILE E O 1
ATOM 10130 N N . PHE E 1 41 ? 294.979 114.442 209.883 1.00 85.20 41 PHE E N 1
ATOM 10131 C CA . PHE E 1 41 ? 294.466 113.109 209.599 1.00 80.63 41 PHE E CA 1
ATOM 10132 C C . PHE E 1 41 ? 294.311 112.246 210.845 1.00 83.24 41 PHE E C 1
ATOM 10133 O O . PHE E 1 41 ? 293.903 111.087 210.725 1.00 85.00 41 PHE E O 1
ATOM 10141 N N . GLU E 1 42 ? 294.640 112.769 212.029 1.00 94.91 42 GLU E N 1
ATOM 10142 C CA . GLU E 1 42 ? 294.383 112.027 213.260 1.00 94.15 42 GLU E CA 1
ATOM 10143 C C . GLU E 1 42 ? 292.893 111.749 213.414 1.00 93.10 42 GLU E C 1
ATOM 10144 O O . GLU E 1 42 ? 292.479 110.604 213.627 1.00 90.09 42 GLU E O 1
ATOM 10150 N N . ASP E 1 43 ? 292.075 112.790 213.305 1.00 92.49 43 ASP E N 1
ATOM 10151 C CA . ASP E 1 43 ? 290.636 112.649 213.141 1.00 92.12 43 ASP E CA 1
ATOM 10152 C C . ASP E 1 43 ? 290.350 112.388 211.660 1.00 92.99 43 ASP E C 1
ATOM 10153 O O . ASP E 1 43 ? 291.254 112.027 210.902 1.00 93.28 43 ASP E O 1
ATOM 10158 N N . LEU E 1 44 ? 289.093 112.536 211.241 1.00 84.65 44 LEU E N 1
ATOM 10159 C CA . LEU E 1 44 ? 288.619 112.279 209.882 1.00 86.68 44 LEU E CA 1
ATOM 10160 C C . LEU E 1 44 ? 288.645 110.799 209.529 1.00 85.54 44 LEU E C 1
ATOM 10161 O O . LEU E 1 44 ? 288.461 110.443 208.358 1.00 84.56 44 LEU E O 1
ATOM 10166 N N . HIS E 1 45 ? 288.876 109.928 210.506 1.00 79.39 45 HIS E N 1
ATOM 10167 C CA . HIS E 1 45 ? 288.719 108.491 210.336 1.00 76.96 45 HIS E CA 1
ATOM 10168 C C . HIS E 1 45 ? 288.513 107.884 211.714 1.00 79.50 45 HIS E C 1
ATOM 10169 O O . HIS E 1 45 ? 288.856 108.487 212.734 1.00 79.76 45 HIS E O 1
ATOM 10176 N N . THR E 1 46 ? 287.945 106.682 211.735 1.00 81.67 46 THR E N 1
ATOM 10177 C CA . THR E 1 46 ? 287.530 106.056 212.982 1.00 78.86 46 THR E CA 1
ATOM 10178 C C . THR E 1 46 ? 288.629 105.151 213.522 1.00 77.91 46 THR E C 1
ATOM 10179 O O . THR E 1 46 ? 289.262 104.404 212.771 1.00 77.47 46 THR E O 1
ATOM 10183 N N . VAL E 1 47 ? 288.844 105.218 214.833 1.00 84.88 47 VAL E N 1
ATOM 10184 C CA . VAL E 1 47 ? 289.853 104.419 215.518 1.00 87.17 47 VAL E CA 1
ATOM 10185 C C . VAL E 1 47 ? 289.137 103.420 216.416 1.00 86.83 47 VAL E C 1
ATOM 10186 O O . VAL E 1 47 ? 288.346 103.809 217.285 1.00 86.66 47 VAL E O 1
ATOM 10190 N N . ARG E 1 48 ? 289.413 102.138 216.205 1.00 93.81 48 ARG E N 1
ATOM 10191 C CA . ARG E 1 48 ? 288.894 101.058 217.031 1.00 91.95 48 ARG E CA 1
ATOM 10192 C C . ARG E 1 48 ? 290.030 100.428 217.827 1.00 92.90 48 ARG E C 1
ATOM 10193 O O . ARG E 1 48 ? 291.211 100.706 217.602 1.00 96.22 48 ARG E O 1
ATOM 10201 N N . THR E 1 49 ? 289.660 99.567 218.771 1.00 90.70 49 THR E N 1
ATOM 10202 C CA . THR E 1 49 ? 290.633 98.864 219.592 1.00 90.56 49 THR E CA 1
ATOM 10203 C C . THR E 1 49 ? 290.160 97.441 219.846 1.00 90.90 49 THR E C 1
ATOM 10204 O O . THR E 1 49 ? 288.964 97.198 220.029 1.00 90.88 49 THR E O 1
ATOM 10208 N N . ILE E 1 50 ? 291.106 96.504 219.847 1.00 88.38 50 ILE E N 1
ATOM 10209 C CA . ILE E 1 50 ? 290.838 95.107 220.158 1.00 87.55 50 ILE E CA 1
ATOM 10210 C C . ILE E 1 50 ? 291.828 94.649 221.218 1.00 89.30 50 ILE E C 1
ATOM 10211 O O . ILE E 1 50 ? 292.919 95.209 221.360 1.00 90.80 50 ILE E O 1
ATOM 10216 N N . SER E 1 51 ? 291.436 93.623 221.972 1.00 91.49 51 SER E N 1
ATOM 10217 C CA . SER E 1 51 ? 292.260 93.128 223.067 1.00 91.73 51 SER E CA 1
ATOM 10218 C C . SER E 1 51 ? 293.217 92.025 222.637 1.00 92.37 51 SER E C 1
ATOM 10219 O O . SER E 1 51 ? 294.371 92.009 223.080 1.00 90.56 51 SER E O 1
ATOM 10222 N N . SER E 1 52 ? 292.770 91.108 221.783 1.00 92.57 52 SER E N 1
ATOM 10223 C CA . SER E 1 52 ? 293.612 90.013 221.327 1.00 91.58 52 SER E CA 1
ATOM 10224 C C . SER E 1 52 ? 293.311 89.740 219.863 1.00 92.35 52 SER E C 1
ATOM 10225 O O . SER E 1 52 ? 292.345 90.260 219.300 1.00 91.77 52 SER E O 1
ATOM 10228 N N . GLY E 1 53 ? 294.156 88.928 219.250 1.00 92.60 53 GLY E N 1
ATOM 10229 C CA . GLY E 1 53 ? 293.978 88.545 217.867 1.00 91.92 53 GLY E CA 1
ATOM 10230 C C . GLY E 1 53 ? 294.971 89.244 216.952 1.00 91.41 53 GLY E C 1
ATOM 10231 O O . GLY E 1 53 ? 295.601 90.245 217.305 1.00 93.44 53 GLY E O 1
ATOM 10232 N N . LYS E 1 54 ? 295.105 88.693 215.746 1.00 84.39 54 LYS E N 1
ATOM 10233 C CA . LYS E 1 54 ? 296.035 89.223 214.760 1.00 83.36 54 LYS E CA 1
ATOM 10234 C C . LYS E 1 54 ? 295.386 90.165 213.756 1.00 86.46 54 LYS E C 1
ATOM 10235 O O . LYS E 1 54 ? 296.103 90.935 213.107 1.00 88.53 54 LYS E O 1
ATOM 10241 N N . SER E 1 55 ? 294.065 90.131 213.613 1.00 84.19 55 SER E N 1
ATOM 10242 C CA . SER E 1 55 ? 293.377 90.979 212.648 1.00 82.40 55 SER E CA 1
ATOM 10243 C C . SER E 1 55 ? 291.918 91.113 213.066 1.00 82.41 55 SER E C 1
ATOM 10244 O O . SER E 1 55 ? 291.429 90.385 213.934 1.00 85.38 55 SER E O 1
ATOM 10247 N N . ALA E 1 56 ? 291.224 92.059 212.435 1.00 76.57 56 ALA E N 1
ATOM 10248 C CA . ALA E 1 56 ? 289.812 92.307 212.683 1.00 79.34 56 ALA E CA 1
ATOM 10249 C C . ALA E 1 56 ? 289.047 92.216 211.371 1.00 81.79 56 ALA E C 1
ATOM 10250 O O . ALA E 1 56 ? 289.571 92.550 210.306 1.00 81.24 56 ALA E O 1
ATOM 10252 N N . GLN E 1 57 ? 287.798 91.763 211.455 1.00 81.67 57 GLN E N 1
ATOM 10253 C CA . GLN E 1 57 ? 286.973 91.509 210.283 1.00 78.28 57 GLN E CA 1
ATOM 10254 C C . GLN E 1 57 ? 285.715 92.368 210.325 1.00 79.12 57 GLN E C 1
ATOM 10255 O O . GLN E 1 57 ? 285.065 92.485 211.368 1.00 80.71 57 GLN E O 1
ATOM 10261 N N . PHE E 1 58 ? 285.385 92.972 209.185 1.00 74.92 58 PHE E N 1
ATOM 10262 C CA . PHE E 1 58 ? 284.201 93.820 209.039 1.00 73.86 58 PHE E CA 1
ATOM 10263 C C . PHE E 1 58 ? 283.286 93.233 207.973 1.00 73.44 58 PHE E C 1
ATOM 10264 O O . PHE E 1 58 ? 283.540 93.409 206.769 1.00 75.98 58 PHE E O 1
ATOM 10272 N N . PRO E 1 59 ? 282.219 92.533 208.352 1.00 71.54 59 PRO E N 1
ATOM 10273 C CA . PRO E 1 59 ? 281.352 91.913 207.342 1.00 71.53 59 PRO E CA 1
ATOM 10274 C C . PRO E 1 59 ? 280.522 92.942 206.587 1.00 72.03 59 PRO E C 1
ATOM 10275 O O . PRO E 1 59 ? 279.991 93.891 207.169 1.00 71.38 59 PRO E O 1
ATOM 10279 N N . ILE E 1 60 ? 280.410 92.736 205.275 1.00 71.47 60 ILE E N 1
ATOM 10280 C CA . ILE E 1 60 ? 279.641 93.599 204.386 1.00 70.74 60 ILE E CA 1
ATOM 10281 C C . ILE E 1 60 ? 278.457 92.808 203.849 1.00 71.19 60 ILE E C 1
ATOM 10282 O O . ILE E 1 60 ? 278.580 91.614 203.551 1.00 71.96 60 ILE E O 1
ATOM 10287 N N . VAL E 1 61 ? 277.307 93.475 203.729 1.00 68.80 61 VAL E N 1
ATOM 10288 C CA . VAL E 1 61 ? 276.040 92.824 203.419 1.00 66.80 61 VAL E CA 1
ATOM 10289 C C . VAL E 1 61 ? 275.344 93.600 202.304 1.00 71.56 61 VAL E C 1
ATOM 10290 O O . VAL E 1 61 ? 275.650 94.764 202.041 1.00 75.83 61 VAL E O 1
ATOM 10294 N N . GLY E 1 62 ? 274.399 92.932 201.641 1.00 74.15 62 GLY E N 1
ATOM 10295 C CA . GLY E 1 62 ? 273.397 93.607 200.838 1.00 71.92 62 GLY E CA 1
ATOM 10296 C C . GLY E 1 62 ? 273.282 93.288 199.361 1.00 72.42 62 GLY E C 1
ATOM 10297 O O . GLY E 1 62 ? 274.096 93.714 198.540 1.00 70.62 62 GLY E O 1
ATOM 10298 N N . LEU E 1 63 ? 272.225 92.539 199.040 1.00 98.94 63 LEU E N 1
ATOM 10299 C CA . LEU E 1 63 ? 271.632 92.407 197.714 1.00 97.71 63 LEU E CA 1
ATOM 10300 C C . LEU E 1 63 ? 270.130 92.260 197.897 1.00 97.27 63 LEU E C 1
ATOM 10301 O O . LEU E 1 63 ? 269.653 91.876 198.968 1.00 99.62 63 LEU E O 1
ATOM 10306 N N . SER E 1 64 ? 269.388 92.555 196.834 1.00 83.27 64 SER E N 1
ATOM 10307 C CA . SER E 1 64 ? 267.954 92.301 196.812 1.00 79.31 64 SER E CA 1
ATOM 10308 C C . SER E 1 64 ? 267.477 92.407 195.373 1.00 80.58 64 SER E C 1
ATOM 10309 O O . SER E 1 64 ? 268.140 93.011 194.526 1.00 83.47 64 SER E O 1
ATOM 10312 N N . SER E 1 65 ? 266.315 91.817 195.110 1.00 70.78 65 SER E N 1
ATOM 10313 C CA . SER E 1 65 ? 265.766 91.795 193.762 1.00 70.50 65 SER E CA 1
ATOM 10314 C C . SER E 1 65 ? 264.252 91.682 193.852 1.00 67.39 65 SER E C 1
ATOM 10315 O O . SER E 1 65 ? 263.684 91.483 194.928 1.00 68.99 65 SER E O 1
ATOM 10318 N N . THR E 1 66 ? 263.605 91.813 192.698 1.00 56.86 66 THR E N 1
ATOM 10319 C CA . THR E 1 66 ? 262.159 91.728 192.595 1.00 58.23 66 THR E CA 1
ATOM 10320 C C . THR E 1 66 ? 261.795 90.924 191.354 1.00 59.32 66 THR E C 1
ATOM 10321 O O . THR E 1 66 ? 262.589 90.791 190.420 1.00 59.23 66 THR E O 1
ATOM 10325 N N . SER E 1 67 ? 260.585 90.374 191.361 1.00 55.62 67 SER E N 1
ATOM 10326 C CA . SER E 1 67 ? 260.097 89.570 190.248 1.00 51.53 67 SER E CA 1
ATOM 10327 C C . SER E 1 67 ? 258.578 89.497 190.340 1.00 55.08 67 SER E C 1
ATOM 10328 O O . SER E 1 67 ? 257.961 90.096 191.225 1.00 53.58 67 SER E O 1
ATOM 10331 N N . TYR E 1 68 ? 257.977 88.756 189.415 1.00 56.70 68 TYR E N 1
ATOM 10332 C CA . TYR E 1 68 ? 256.533 88.591 189.366 1.00 54.43 68 TYR E CA 1
ATOM 10333 C C . TYR E 1 68 ? 256.147 87.158 189.712 1.00 56.32 68 TYR E C 1
ATOM 10334 O O . TYR E 1 68 ? 256.959 86.233 189.638 1.00 56.45 68 TYR E O 1
ATOM 10343 N N . HIS E 1 69 ? 254.885 86.984 190.093 1.00 55.09 69 HIS E N 1
ATOM 10344 C CA . HIS E 1 69 ? 254.375 85.707 190.566 1.00 54.32 69 HIS E CA 1
ATOM 10345 C C . HIS E 1 69 ? 253.244 85.223 189.671 1.00 56.05 69 HIS E C 1
ATOM 10346 O O . HIS E 1 69 ? 252.354 85.996 189.303 1.00 53.02 69 HIS E O 1
ATOM 10353 N N . SER E 1 70 ? 253.290 83.937 189.324 1.00 58.84 70 SER E N 1
ATOM 10354 C CA . SER E 1 70 ? 252.228 83.294 188.565 1.00 56.80 70 SER E CA 1
ATOM 10355 C C . SER E 1 70 ? 251.330 82.535 189.526 1.00 60.46 70 SER E C 1
ATOM 10356 O O . SER E 1 70 ? 251.834 81.695 190.287 1.00 61.17 70 SER E O 1
ATOM 10359 N N . PRO E 1 71 ? 250.022 82.789 189.536 1.00 61.20 71 PRO E N 1
ATOM 10360 C CA . PRO E 1 71 ? 249.171 82.245 190.603 1.00 60.16 71 PRO E CA 1
ATOM 10361 C C . PRO E 1 71 ? 249.171 80.724 190.624 1.00 55.91 71 PRO E C 1
ATOM 10362 O O . PRO E 1 71 ? 249.169 80.066 189.582 1.00 51.62 71 PRO E O 1
ATOM 10366 N N . GLY E 1 72 ? 249.164 80.171 191.836 1.00 54.46 72 GLY E N 1
ATOM 10367 C CA . GLY E 1 72 ? 249.149 78.739 192.043 1.00 52.56 72 GLY E CA 1
ATOM 10368 C C . GLY E 1 72 ? 250.503 78.088 192.224 1.00 57.43 72 GLY E C 1
ATOM 10369 O O . GLY E 1 72 ? 250.555 76.916 192.614 1.00 63.16 72 GLY E O 1
ATOM 10370 N N . THR E 1 73 ? 251.594 78.800 191.966 1.00 55.20 73 THR E N 1
ATOM 10371 C CA . THR E 1 73 ? 252.938 78.252 192.078 1.00 54.04 73 THR E CA 1
ATOM 10372 C C . THR E 1 73 ? 253.536 78.583 193.439 1.00 56.15 73 THR E C 1
ATOM 10373 O O . THR E 1 73 ? 253.019 79.413 194.191 1.00 59.09 73 THR E O 1
ATOM 10377 N N . GLN E 1 74 ? 254.648 77.921 193.746 1.00 53.43 74 GLN E N 1
ATOM 10378 C CA . GLN E 1 74 ? 255.322 78.056 195.031 1.00 50.60 74 GLN E CA 1
ATOM 10379 C C . GLN E 1 74 ? 256.580 78.900 194.881 1.00 54.68 74 GLN E C 1
ATOM 10380 O O . GLN E 1 74 ? 257.397 78.653 193.988 1.00 59.32 74 GLN E O 1
ATOM 10386 N N . LEU E 1 75 ? 256.729 79.892 195.754 1.00 54.17 75 LEU E N 1
ATOM 10387 C CA . LEU E 1 75 ? 257.941 80.695 195.811 1.00 50.37 75 LEU E CA 1
ATOM 10388 C C . LEU E 1 75 ? 259.080 79.893 196.429 1.00 50.99 75 LEU E C 1
ATOM 10389 O O . LEU E 1 75 ? 258.865 79.022 197.276 1.00 56.36 75 LEU E O 1
ATOM 10394 N N . THR E 1 76 ? 260.304 80.190 195.997 1.00 54.89 76 THR E N 1
ATOM 10395 C CA . THR E 1 76 ? 261.483 79.473 196.469 1.00 57.77 76 THR E CA 1
ATOM 10396 C C . THR E 1 76 ? 262.451 80.353 197.246 1.00 60.68 76 THR E C 1
ATOM 10397 O O . THR E 1 76 ? 262.824 80.012 198.373 1.00 66.03 76 THR E O 1
ATOM 10401 N N . GLY E 1 77 ? 262.873 81.471 196.683 1.00 57.77 77 GLY E N 1
ATOM 10402 C CA . GLY E 1 77 ? 263.790 82.376 197.351 1.00 58.07 77 GLY E CA 1
ATOM 10403 C C . GLY E 1 77 ? 264.878 82.865 196.416 1.00 63.43 77 GLY E C 1
ATOM 10404 O O . GLY E 1 77 ? 265.153 82.281 195.368 1.00 62.79 77 GLY E O 1
ATOM 10405 N N . ASN E 1 78 ? 265.513 83.968 196.809 1.00 70.06 78 ASN E N 1
ATOM 10406 C CA . ASN E 1 78 ? 266.598 84.572 196.048 1.00 67.43 78 ASN E CA 1
ATOM 10407 C C . ASN E 1 78 ? 267.819 84.700 196.946 1.00 64.99 78 ASN E C 1
ATOM 10408 O O . ASN E 1 78 ? 267.699 85.111 198.104 1.00 62.64 78 ASN E O 1
ATOM 10413 N N . ALA E 1 79 ? 268.988 84.356 196.410 1.00 74.28 79 ALA E N 1
ATOM 10414 C CA . ALA E 1 79 ? 270.196 84.251 197.218 1.00 76.87 79 ALA E CA 1
ATOM 10415 C C . ALA E 1 79 ? 270.874 85.606 197.374 1.00 79.25 79 ALA E C 1
ATOM 10416 O O . ALA E 1 79 ? 271.050 86.341 196.398 1.00 78.53 79 ALA E O 1
ATOM 10418 N N . ILE E 1 80 ? 271.261 85.926 198.607 1.00 92.40 80 ILE E N 1
ATOM 10419 C CA . ILE E 1 80 ? 272.013 87.134 198.933 1.00 90.36 80 ILE E CA 1
ATOM 10420 C C . ILE E 1 80 ? 273.353 86.691 199.504 1.00 92.47 80 ILE E C 1
ATOM 10421 O O . ILE E 1 80 ? 273.394 85.901 200.455 1.00 92.85 80 ILE E O 1
ATOM 10426 N N . LYS E 1 81 ? 274.445 87.195 198.933 1.00 97.02 81 LYS E N 1
ATOM 10427 C CA . LYS E 1 81 ? 275.784 86.794 199.337 1.00 99.75 81 LYS E CA 1
ATOM 10428 C C . LYS E 1 81 ? 276.532 87.969 199.958 1.00 95.56 81 LYS E C 1
ATOM 10429 O O . LYS E 1 81 ? 276.236 89.137 199.695 1.00 92.43 81 LYS E O 1
ATOM 10435 N N . HIS E 1 82 ? 277.504 87.644 200.800 1.00 77.90 82 HIS E N 1
ATOM 10436 C CA . HIS E 1 82 ? 278.179 88.627 201.635 1.00 78.15 82 HIS E CA 1
ATOM 10437 C C . HIS E 1 82 ? 279.669 88.688 201.298 1.00 79.99 82 HIS E C 1
ATOM 10438 O O . HIS E 1 82 ? 280.151 88.034 200.369 1.00 81.63 82 HIS E O 1
ATOM 10445 N N . ALA E 1 83 ? 280.392 89.495 202.069 1.00 73.68 83 ALA E N 1
ATOM 10446 C CA . ALA E 1 83 ? 281.836 89.656 201.947 1.00 68.21 83 ALA E CA 1
ATOM 10447 C C . ALA E 1 83 ? 282.332 90.318 203.227 1.00 69.75 83 ALA E C 1
ATOM 10448 O O . ALA E 1 83 ? 281.547 90.632 204.125 1.00 71.25 83 ALA E O 1
ATOM 10450 N N . GLU E 1 84 ? 283.644 90.533 203.308 1.00 70.78 84 GLU E N 1
ATOM 10451 C CA . GLU E 1 84 ? 284.220 91.114 204.512 1.00 71.85 84 GLU E CA 1
ATOM 10452 C C . GLU E 1 84 ? 285.494 91.872 204.168 1.00 76.14 84 GLU E C 1
ATOM 10453 O O . GLU E 1 84 ? 286.097 91.673 203.110 1.00 75.13 84 GLU E O 1
ATOM 10459 N N . ALA E 1 85 ? 285.893 92.751 205.086 1.00 76.47 85 ALA E N 1
ATOM 10460 C CA . ALA E 1 85 ? 287.130 93.513 204.993 1.00 72.60 85 ALA E CA 1
ATOM 10461 C C . ALA E 1 85 ? 287.961 93.274 206.245 1.00 72.41 85 ALA E C 1
ATOM 10462 O O . ALA E 1 85 ? 287.439 93.321 207.364 1.00 72.19 85 ALA E O 1
ATOM 10464 N N . VAL E 1 86 ? 289.254 93.020 206.057 1.00 74.94 86 VAL E N 1
ATOM 10465 C CA . VAL E 1 86 ? 290.149 92.617 207.136 1.00 76.38 86 VAL E CA 1
ATOM 10466 C C . VAL E 1 86 ? 291.254 93.655 207.276 1.00 78.80 86 VAL E C 1
ATOM 10467 O O . VAL E 1 86 ? 291.881 94.040 206.283 1.00 78.90 86 VAL E O 1
ATOM 10471 N N . ILE E 1 87 ? 291.494 94.096 208.509 1.00 77.87 87 ILE E N 1
ATOM 10472 C CA . ILE E 1 87 ? 292.543 95.060 208.829 1.00 73.12 87 ILE E CA 1
ATOM 10473 C C . ILE E 1 87 ? 293.537 94.368 209.751 1.00 73.39 87 ILE E C 1
ATOM 10474 O O . ILE E 1 87 ? 293.190 93.993 210.878 1.00 76.28 87 ILE E O 1
ATOM 10479 N N . ASN E 1 88 ? 294.769 94.201 209.280 1.00 77.77 88 ASN E N 1
ATOM 10480 C CA . ASN E 1 88 ? 295.791 93.520 210.059 1.00 78.89 88 ASN E CA 1
ATOM 10481 C C . ASN E 1 88 ? 296.439 94.476 211.058 1.00 81.76 88 ASN E C 1
ATOM 10482 O O . ASN E 1 88 ? 296.074 95.648 211.174 1.00 84.01 88 ASN E O 1
ATOM 10487 N N . ILE E 1 89 ? 297.417 93.953 211.793 1.00 85.26 89 ILE E N 1
ATOM 10488 C CA . ILE E 1 89 ? 298.161 94.712 212.792 1.00 87.49 89 ILE E CA 1
ATOM 10489 C C . ILE E 1 89 ? 299.633 94.702 212.407 1.00 87.29 89 ILE E C 1
ATOM 10490 O O . ILE E 1 89 ? 300.224 93.634 212.209 1.00 87.45 89 ILE E O 1
ATOM 10495 N N . ASP E 1 90 ? 300.222 95.890 212.308 1.00 95.81 90 ASP E N 1
ATOM 10496 C CA . ASP E 1 90 ? 301.606 96.038 211.883 1.00 94.98 90 ASP E CA 1
ATOM 10497 C C . ASP E 1 90 ? 302.537 95.718 213.051 1.00 97.47 90 ASP E C 1
ATOM 10498 O O . ASP E 1 90 ? 302.112 95.244 214.107 1.00 98.53 90 ASP E O 1
ATOM 10503 N N . ASP E 1 91 ? 303.829 95.976 212.870 1.00 102.48 91 ASP E N 1
ATOM 10504 C CA . ASP E 1 91 ? 304.816 95.763 213.920 1.00 101.49 91 ASP E CA 1
ATOM 10505 C C . ASP E 1 91 ? 304.783 96.944 214.891 1.00 101.91 91 ASP E C 1
ATOM 10506 O O . ASP E 1 91 ? 303.871 97.774 214.867 1.00 102.77 91 ASP E O 1
ATOM 10511 N N . LYS E 1 92 ? 305.778 97.028 215.769 1.00 97.19 92 LYS E N 1
ATOM 10512 C CA . LYS E 1 92 ? 305.821 98.050 216.806 1.00 97.42 92 LYS E CA 1
ATOM 10513 C C . LYS E 1 92 ? 306.800 99.147 216.408 1.00 97.15 92 LYS E C 1
ATOM 10514 O O . LYS E 1 92 ? 307.964 98.866 216.103 1.00 98.99 92 LYS E O 1
ATOM 10520 N N . LEU E 1 93 ? 306.326 100.390 216.412 1.00 91.60 93 LEU E N 1
ATOM 10521 C CA . LEU E 1 93 ? 307.174 101.540 216.140 1.00 91.27 93 LEU E CA 1
ATOM 10522 C C . LEU E 1 93 ? 308.011 101.886 217.364 1.00 90.47 93 LEU E C 1
ATOM 10523 O O . LEU E 1 93 ? 307.583 101.705 218.507 1.00 92.36 93 LEU E O 1
ATOM 10528 N N . VAL E 1 94 ? 309.219 102.390 217.117 1.00 88.86 94 VAL E N 1
ATOM 10529 C CA . VAL E 1 94 ? 310.130 102.786 218.184 1.00 90.59 94 VAL E CA 1
ATOM 10530 C C . VAL E 1 94 ? 310.778 104.114 217.822 1.00 91.69 94 VAL E C 1
ATOM 10531 O O . VAL E 1 94 ? 311.173 104.345 216.675 1.00 93.94 94 VAL E O 1
ATOM 10535 N N . SER E 1 95 ? 310.883 104.994 218.818 1.00 93.98 95 SER E N 1
ATOM 10536 C CA . SER E 1 95 ? 311.546 106.286 218.644 1.00 92.66 95 SER E CA 1
ATOM 10537 C C . SER E 1 95 ? 312.398 106.513 219.889 1.00 94.13 95 SER E C 1
ATOM 10538 O O . SER E 1 95 ? 311.870 106.868 220.947 1.00 95.63 95 SER E O 1
ATOM 10541 N N . ASN E 1 96 ? 313.705 106.309 219.755 1.00 101.60 96 ASN E N 1
ATOM 10542 C CA . ASN E 1 96 ? 314.615 106.279 220.889 1.00 101.38 96 ASN E CA 1
ATOM 10543 C C . ASN E 1 96 ? 315.773 107.239 220.661 1.00 104.29 96 ASN E C 1
ATOM 10544 O O . ASN E 1 96 ? 316.168 107.512 219.525 1.00 106.02 96 ASN E O 1
ATOM 10549 N N . VAL E 1 97 ? 316.314 107.752 221.764 1.00 109.17 97 VAL E N 1
ATOM 10550 C CA . VAL E 1 97 ? 317.401 108.724 221.734 1.00 108.45 97 VAL E CA 1
ATOM 10551 C C . VAL E 1 97 ? 318.411 108.359 222.815 1.00 108.34 97 VAL E C 1
ATOM 10552 O O . VAL E 1 97 ? 318.038 107.916 223.905 1.00 106.81 97 VAL E O 1
ATOM 10556 N N . PHE E 1 98 ? 319.693 108.529 222.504 1.00 129.26 98 PHE E N 1
ATOM 10557 C CA . PHE E 1 98 ? 320.776 108.273 223.444 1.00 132.06 98 PHE E CA 1
ATOM 10558 C C . PHE E 1 98 ? 321.373 109.598 223.895 1.00 130.76 98 PHE E C 1
ATOM 10559 O O . PHE E 1 98 ? 321.716 110.446 223.064 1.00 129.46 98 PHE E O 1
ATOM 10567 N N . ILE E 1 99 ? 321.495 109.773 225.209 1.00 131.81 99 ILE E N 1
ATOM 10568 C CA . ILE E 1 99 ? 322.039 110.989 225.802 1.00 133.45 99 ILE E CA 1
ATOM 10569 C C . ILE E 1 99 ? 323.275 110.607 226.602 1.00 133.73 99 ILE E C 1
ATOM 10570 O O . ILE E 1 99 ? 323.191 109.800 227.537 1.00 133.01 99 ILE E O 1
ATOM 10575 N N . ALA E 1 100 ? 324.418 111.182 226.239 1.00 133.60 100 ALA E N 1
ATOM 10576 C CA . ALA E 1 100 ? 325.655 110.929 226.961 1.00 133.06 100 ALA E CA 1
ATOM 10577 C C . ALA E 1 100 ? 325.739 111.806 228.205 1.00 133.92 100 ALA E C 1
ATOM 10578 O O . ALA E 1 100 ? 325.350 112.977 228.194 1.00 133.00 100 ALA E O 1
ATOM 10580 N N . ASP E 1 101 ? 326.253 111.220 229.289 1.00 135.94 101 ASP E N 1
ATOM 10581 C CA . ASP E 1 101 ? 326.387 111.961 230.539 1.00 136.35 101 ASP E CA 1
ATOM 10582 C C . ASP E 1 101 ? 327.448 113.051 230.451 1.00 135.87 101 ASP E C 1
ATOM 10583 O O . ASP E 1 101 ? 327.313 114.091 231.103 1.00 134.40 101 ASP E O 1
ATOM 10588 N N . VAL E 1 102 ? 328.505 112.833 229.665 1.00 136.23 102 VAL E N 1
ATOM 10589 C CA . VAL E 1 102 ? 329.538 113.853 229.507 1.00 135.83 102 VAL E CA 1
ATOM 10590 C C . VAL E 1 102 ? 328.974 115.084 228.805 1.00 135.30 102 VAL E C 1
ATOM 10591 O O . VAL E 1 102 ? 329.258 116.225 229.195 1.00 135.00 102 VAL E O 1
ATOM 10595 N N . ASP E 1 103 ? 328.172 114.874 227.757 1.00 136.45 103 ASP E N 1
ATOM 10596 C CA . ASP E 1 103 ? 327.554 115.997 227.059 1.00 136.78 103 ASP E CA 1
ATOM 10597 C C . ASP E 1 103 ? 326.631 116.776 227.985 1.00 136.87 103 ASP E C 1
ATOM 10598 O O . ASP E 1 103 ? 326.565 118.009 227.917 1.00 135.58 103 ASP E O 1
ATOM 10603 N N . GLU E 1 104 ? 325.903 116.072 228.855 1.00 134.56 104 GLU E N 1
ATOM 10604 C CA . GLU E 1 104 ? 325.095 116.747 229.864 1.00 133.92 104 GLU E CA 1
ATOM 10605 C C . GLU E 1 104 ? 325.974 117.525 230.836 1.00 133.84 104 GLU E C 1
ATOM 10606 O O . GLU E 1 104 ? 325.603 118.616 231.285 1.00 132.61 104 GLU E O 1
ATOM 10612 N N . ALA E 1 105 ? 327.141 116.972 231.178 1.00 132.41 105 ALA E N 1
ATOM 10613 C CA . ALA E 1 105 ? 328.053 117.658 232.088 1.00 130.87 105 ALA E CA 1
ATOM 10614 C C . ALA E 1 105 ? 328.558 118.965 231.490 1.00 131.76 105 ALA E C 1
ATOM 10615 O O . ALA E 1 105 ? 328.640 119.983 232.188 1.00 130.83 105 ALA E O 1
ATOM 10617 N N . MET E 1 106 ? 328.900 118.961 230.203 1.00 142.02 106 MET E N 1
ATOM 10618 C CA . MET E 1 106 ? 329.350 120.180 229.540 1.00 141.23 106 MET E CA 1
ATOM 10619 C C . MET E 1 106 ? 328.205 121.033 229.007 1.00 141.02 106 MET E C 1
ATOM 10620 O O . MET E 1 106 ? 328.464 122.062 228.375 1.00 140.75 106 MET E O 1
ATOM 10625 N N . ASN E 1 107 ? 326.957 120.639 229.242 1.00 134.34 107 ASN E N 1
ATOM 10626 C CA . ASN E 1 107 ? 325.821 121.432 228.797 1.00 134.07 107 ASN E CA 1
ATOM 10627 C C . ASN E 1 107 ? 325.438 122.468 229.848 1.00 134.10 107 ASN E C 1
ATOM 10628 O O . ASN E 1 107 ? 325.608 122.259 231.052 1.00 133.37 107 ASN E O 1
ATOM 10633 N N . HIS E 1 108 ? 324.906 123.598 229.375 1.00 128.64 108 HIS E N 1
ATOM 10634 C CA . HIS E 1 108 ? 324.421 124.661 230.247 1.00 128.02 108 HIS E CA 1
ATOM 10635 C C . HIS E 1 108 ? 322.898 124.753 230.252 1.00 126.34 108 HIS E C 1
ATOM 10636 O O . HIS E 1 108 ? 322.344 125.787 230.638 1.00 124.07 108 HIS E O 1
ATOM 10643 N N . TYR E 1 109 ? 322.215 123.693 229.827 1.00 119.06 109 TYR E N 1
ATOM 10644 C CA . TYR E 1 109 ? 320.762 123.628 229.888 1.00 117.27 109 TYR E CA 1
ATOM 10645 C C . TYR E 1 109 ? 320.350 122.164 229.894 1.00 117.01 109 TYR E C 1
ATOM 10646 O O . TYR E 1 109 ? 321.118 121.284 229.497 1.00 117.57 109 TYR E O 1
ATOM 10655 N N . ASP E 1 110 ? 319.126 121.916 230.353 1.00 118.32 110 ASP E N 1
ATOM 10656 C CA . ASP E 1 110 ? 318.598 120.562 230.459 1.00 118.25 110 ASP E CA 1
ATOM 10657 C C . ASP E 1 110 ? 317.850 120.200 229.182 1.00 118.40 110 ASP E C 1
ATOM 10658 O O . ASP E 1 110 ? 317.024 120.978 228.696 1.00 117.68 110 ASP E O 1
ATOM 10663 N N . VAL E 1 111 ? 318.141 119.015 228.646 1.00 111.29 111 VAL E N 1
ATOM 10664 C CA . VAL E 1 111 ? 317.631 118.607 227.339 1.00 111.22 111 VAL E CA 1
ATOM 10665 C C . VAL E 1 111 ? 316.583 117.510 227.418 1.00 110.84 111 VAL E C 1
ATOM 10666 O O . VAL E 1 111 ? 315.894 117.266 226.413 1.00 111.50 111 VAL E O 1
ATOM 10670 N N . ARG E 1 112 ? 316.433 116.842 228.563 1.00 108.98 112 ARG E N 1
ATOM 10671 C CA . ARG E 1 112 ? 315.532 115.698 228.646 1.00 109.42 112 ARG E CA 1
ATOM 10672 C C . ARG E 1 112 ? 314.065 116.076 228.487 1.00 109.30 112 ARG E C 1
ATOM 10673 O O . ARG E 1 112 ? 313.242 115.190 228.238 1.00 110.07 112 ARG E O 1
ATOM 10681 N N . SER E 1 113 ? 313.716 117.356 228.626 1.00 101.23 113 SER E N 1
ATOM 10682 C CA . SER E 1 113 ? 312.333 117.770 228.420 1.00 101.47 113 SER E CA 1
ATOM 10683 C C . SER E 1 113 ? 311.978 117.840 226.938 1.00 103.41 113 SER E C 1
ATOM 10684 O O . SER E 1 113 ? 310.854 117.501 226.551 1.00 102.09 113 SER E O 1
ATOM 10687 N N . GLN E 1 114 ? 312.915 118.281 226.097 1.00 104.76 114 GLN E N 1
ATOM 10688 C CA . GLN E 1 114 ? 312.624 118.470 224.680 1.00 103.24 114 GLN E CA 1
ATOM 10689 C C . GLN E 1 114 ? 312.610 117.159 223.901 1.00 102.03 114 GLN E C 1
ATOM 10690 O O . GLN E 1 114 ? 311.857 117.033 222.926 1.00 104.30 114 GLN E O 1
ATOM 10696 N N . TYR E 1 115 ? 313.430 116.185 224.301 1.00 97.24 115 TYR E N 1
ATOM 10697 C CA . TYR E 1 115 ? 313.535 114.947 223.534 1.00 98.07 115 TYR E CA 1
ATOM 10698 C C . TYR E 1 115 ? 312.206 114.203 223.502 1.00 99.82 115 TYR E C 1
ATOM 10699 O O . TYR E 1 115 ? 311.849 113.593 222.486 1.00 101.99 115 TYR E O 1
ATOM 10708 N N . SER E 1 116 ? 311.461 114.239 224.609 1.00 94.61 116 SER E N 1
ATOM 10709 C CA . SER E 1 116 ? 310.173 113.558 224.658 1.00 96.15 116 SER E CA 1
ATOM 10710 C C . SER E 1 116 ? 309.189 114.154 223.660 1.00 96.20 116 SER E C 1
ATOM 10711 O O . SER E 1 116 ? 308.485 113.418 222.954 1.00 95.98 116 SER E O 1
ATOM 10714 N N . VAL E 1 117 ? 309.121 115.486 223.585 1.00 91.30 117 VAL E N 1
ATOM 10715 C CA . VAL E 1 117 ? 308.209 116.103 222.630 1.00 90.34 117 VAL E CA 1
ATOM 10716 C C . VAL E 1 117 ? 308.674 115.839 221.203 1.00 91.09 117 VAL E C 1
ATOM 10717 O O . VAL E 1 117 ? 307.845 115.653 220.304 1.00 92.04 117 VAL E O 1
ATOM 10721 N N . GLN E 1 118 ? 309.990 115.786 220.969 1.00 91.71 118 GLN E N 1
ATOM 10722 C CA . GLN E 1 118 ? 310.479 115.434 219.637 1.00 91.64 118 GLN E CA 1
ATOM 10723 C C . GLN E 1 118 ? 310.019 114.036 219.234 1.00 93.51 118 GLN E C 1
ATOM 10724 O O . GLN E 1 118 ? 309.529 113.822 218.116 1.00 96.04 118 GLN E O 1
ATOM 10730 N N . MET E 1 119 ? 310.159 113.070 220.145 1.00 88.74 119 MET E N 1
ATOM 10731 C CA . MET E 1 119 ? 309.773 111.695 219.835 1.00 88.68 119 MET E CA 1
ATOM 10732 C C . MET E 1 119 ? 308.268 111.575 219.615 1.00 90.62 119 MET E C 1
ATOM 10733 O O . MET E 1 119 ? 307.818 110.901 218.676 1.00 93.13 119 MET E O 1
ATOM 10738 N N . GLY E 1 120 ? 307.473 112.231 220.464 1.00 81.53 120 GLY E N 1
ATOM 10739 C CA . GLY E 1 120 ? 306.031 112.212 220.270 1.00 82.15 120 GLY E CA 1
ATOM 10740 C C . GLY E 1 120 ? 305.612 112.828 218.948 1.00 84.49 120 GLY E C 1
ATOM 10741 O O . GLY E 1 120 ? 304.735 112.301 218.253 1.00 86.34 120 GLY E O 1
ATOM 10742 N N . ASN E 1 121 ? 306.237 113.950 218.579 1.00 83.06 121 ASN E N 1
ATOM 10743 C CA . ASN E 1 121 ? 305.928 114.584 217.304 1.00 82.52 121 ASN E CA 1
ATOM 10744 C C . ASN E 1 121 ? 306.269 113.668 216.137 1.00 83.59 121 ASN E C 1
ATOM 10745 O O . ASN E 1 121 ? 305.499 113.565 215.176 1.00 85.99 121 ASN E O 1
ATOM 10750 N N . ALA E 1 122 ? 307.421 112.994 216.203 1.00 79.79 122 ALA E N 1
ATOM 10751 C CA . ALA E 1 122 ? 307.792 112.078 215.127 1.00 80.73 122 ALA E CA 1
ATOM 10752 C C . ALA E 1 122 ? 306.787 110.941 214.995 1.00 81.73 122 ALA E C 1
ATOM 10753 O O . ALA E 1 122 ? 306.399 110.566 213.878 1.00 83.70 122 ALA E O 1
ATOM 10755 N N . LEU E 1 123 ? 306.357 110.374 216.126 1.00 79.38 123 LEU E N 1
ATOM 10756 C CA . LEU E 1 123 ? 305.376 109.294 216.074 1.00 81.39 123 LEU E CA 1
ATOM 10757 C C . LEU E 1 123 ? 304.062 109.769 215.460 1.00 80.90 123 LEU E C 1
ATOM 10758 O O . LEU E 1 123 ? 303.469 109.076 214.619 1.00 82.35 123 LEU E O 1
ATOM 10763 N N . ALA E 1 124 ? 303.599 110.957 215.859 1.00 79.88 124 ALA E N 1
ATOM 10764 C CA . ALA E 1 124 ? 302.367 111.496 215.289 1.00 79.07 124 ALA E CA 1
ATOM 10765 C C . ALA E 1 124 ? 302.501 111.718 213.787 1.00 80.25 124 ALA E C 1
ATOM 10766 O O . ALA E 1 124 ? 301.571 111.426 213.019 1.00 85.08 124 ALA E O 1
ATOM 10768 N N . TYR E 1 125 ? 303.649 112.241 213.349 1.00 74.87 125 TYR E N 1
ATOM 10769 C CA . TYR E 1 125 ? 303.860 112.482 211.925 1.00 75.58 125 TYR E CA 1
ATOM 10770 C C . TYR E 1 125 ? 303.821 111.179 211.138 1.00 78.22 125 TYR E C 1
ATOM 10771 O O . TYR E 1 125 ? 303.214 111.112 210.060 1.00 81.57 125 TYR E O 1
ATOM 10780 N N . THR E 1 126 ? 304.467 110.132 211.660 1.00 79.32 126 THR E N 1
ATOM 10781 C CA . THR E 1 126 ? 304.442 108.840 210.979 1.00 79.33 126 THR E CA 1
ATOM 10782 C C . THR E 1 126 ? 303.021 108.294 210.888 1.00 79.60 126 THR E C 1
ATOM 10783 O O . THR E 1 126 ? 302.612 107.770 209.841 1.00 81.23 126 THR E O 1
ATOM 10787 N N . PHE E 1 127 ? 302.250 108.417 211.972 1.00 75.06 127 PHE E N 1
ATOM 10788 C CA . PHE E 1 127 ? 300.869 107.941 211.954 1.00 73.31 127 PHE E CA 1
ATOM 10789 C C . PHE E 1 127 ? 300.052 108.661 210.886 1.00 78.55 127 PHE E C 1
ATOM 10790 O O . PHE E 1 127 ? 299.313 108.030 210.115 1.00 81.83 127 PHE E O 1
ATOM 10798 N N . ASP E 1 128 ? 300.179 109.989 210.818 1.00 79.11 128 ASP E N 1
ATOM 10799 C CA . ASP E 1 128 ? 299.420 110.747 209.827 1.00 75.07 128 ASP E CA 1
ATOM 10800 C C . ASP E 1 128 ? 299.834 110.383 208.405 1.00 76.19 128 ASP E C 1
ATOM 10801 O O . ASP E 1 128 ? 298.981 110.258 207.513 1.00 79.32 128 ASP E O 1
ATOM 10806 N N . GLN E 1 129 ? 301.139 110.223 208.169 1.00 72.44 129 GLN E N 1
ATOM 10807 C CA . GLN E 1 129 ? 301.601 109.835 206.840 1.00 71.80 129 GLN E CA 1
ATOM 10808 C C . GLN E 1 129 ? 301.022 108.487 206.430 1.00 74.47 129 GLN E C 1
ATOM 10809 O O . GLN E 1 129 ? 300.578 108.312 205.287 1.00 73.59 129 GLN E O 1
ATOM 10815 N N . ASN E 1 130 ? 301.010 107.522 207.353 1.00 74.84 130 ASN E N 1
ATOM 10816 C CA . ASN E 1 130 ? 300.461 106.209 207.030 1.00 72.60 130 ASN E CA 1
ATOM 10817 C C . ASN E 1 130 ? 298.968 106.287 206.732 1.00 72.64 130 ASN E C 1
ATOM 10818 O O . ASN E 1 130 ? 298.474 105.614 205.817 1.00 71.56 130 ASN E O 1
ATOM 10823 N N . VAL E 1 131 ? 298.231 107.103 207.491 1.00 68.55 131 VAL E N 1
ATOM 10824 C CA . VAL E 1 131 ? 296.797 107.238 207.235 1.00 65.80 131 VAL E CA 1
ATOM 10825 C C . VAL E 1 131 ? 296.547 107.838 205.854 1.00 67.56 131 VAL E C 1
ATOM 10826 O O . VAL E 1 131 ? 295.670 107.380 205.109 1.00 70.19 131 VAL E O 1
ATOM 10830 N N . ALA E 1 132 ? 297.309 108.873 205.489 1.00 69.10 132 ALA E N 1
ATOM 10831 C CA . ALA E 1 132 ? 297.143 109.472 204.166 1.00 61.99 132 ALA E CA 1
ATOM 10832 C C . ALA E 1 132 ? 297.477 108.475 203.061 1.00 65.06 132 ALA E C 1
ATOM 10833 O O . ALA E 1 132 ? 296.787 108.414 202.031 1.00 65.51 132 ALA E O 1
ATOM 10835 N N . ALA E 1 133 ? 298.534 107.683 203.258 1.00 71.22 133 ALA E N 1
ATOM 10836 C CA . ALA E 1 133 ? 298.884 106.665 202.274 1.00 67.80 133 ALA E CA 1
ATOM 10837 C C . ALA E 1 133 ? 297.765 105.644 202.113 1.00 66.41 133 ALA E C 1
ATOM 10838 O O . ALA E 1 133 ? 297.455 105.224 200.992 1.00 65.26 133 ALA E O 1
ATOM 10840 N N . MET E 1 134 ? 297.145 105.230 203.222 1.00 68.35 134 MET E N 1
ATOM 10841 C CA . MET E 1 134 ? 296.023 104.300 203.120 1.00 65.82 134 MET E CA 1
ATOM 10842 C C . MET E 1 134 ? 294.817 104.926 202.434 1.00 66.12 134 MET E C 1
ATOM 10843 O O . MET E 1 134 ? 294.090 104.229 201.721 1.00 69.29 134 MET E O 1
ATOM 10848 N N . ILE E 1 135 ? 294.577 106.223 202.634 1.00 63.50 135 ILE E N 1
ATOM 10849 C CA . ILE E 1 135 ? 293.474 106.869 201.923 1.00 60.80 135 ILE E CA 1
ATOM 10850 C C . ILE E 1 135 ? 293.731 106.851 200.420 1.00 64.02 135 ILE E C 1
ATOM 10851 O O . ILE E 1 135 ? 292.832 106.553 199.619 1.00 66.55 135 ILE E O 1
ATOM 10856 N N . ALA E 1 136 ? 294.967 107.149 200.013 1.00 69.29 136 ALA E N 1
ATOM 10857 C CA . ALA E 1 136 ? 295.304 107.079 198.591 1.00 65.57 136 ALA E CA 1
ATOM 10858 C C . ALA E 1 136 ? 295.154 105.659 198.052 1.00 66.94 136 ALA E C 1
ATOM 10859 O O . ALA E 1 136 ? 294.625 105.453 196.951 1.00 65.48 136 ALA E O 1
ATOM 10861 N N . GLN E 1 137 ? 295.610 104.664 198.819 1.00 69.37 137 GLN E N 1
ATOM 10862 C CA . GLN E 1 137 ? 295.504 103.275 198.381 1.00 67.37 137 GLN E CA 1
ATOM 10863 C C . GLN E 1 137 ? 294.048 102.849 198.240 1.00 64.77 137 GLN E C 1
ATOM 10864 O O . GLN E 1 137 ? 293.695 102.113 197.312 1.00 64.89 137 GLN E O 1
ATOM 10870 N N . ALA E 1 138 ? 293.190 103.294 199.160 1.00 61.37 138 ALA E N 1
ATOM 10871 C CA . ALA E 1 138 ? 291.761 103.031 199.033 1.00 60.62 138 ALA E CA 1
ATOM 10872 C C . ALA E 1 138 ? 291.200 103.675 197.776 1.00 63.31 138 ALA E C 1
ATOM 10873 O O . ALA E 1 138 ? 290.368 103.080 197.082 1.00 65.88 138 ALA E O 1
ATOM 10875 N N . ALA E 1 139 ? 291.637 104.899 197.472 1.00 70.25 139 ALA E N 1
ATOM 10876 C CA . ALA E 1 139 ? 291.215 105.537 196.229 1.00 65.79 139 ALA E CA 1
ATOM 10877 C C . ALA E 1 139 ? 291.680 104.753 195.008 1.00 65.85 139 ALA E C 1
ATOM 10878 O O . ALA E 1 139 ? 291.032 104.802 193.956 1.00 63.86 139 ALA E O 1
ATOM 10880 N N . ARG E 1 140 ? 292.791 104.027 195.124 1.00 78.47 140 ARG E N 1
ATOM 10881 C CA . ARG E 1 140 ? 293.373 103.300 194.002 1.00 76.26 140 ARG E CA 1
ATOM 10882 C C . ARG E 1 140 ? 292.875 101.855 193.893 1.00 75.38 140 ARG E C 1
ATOM 10883 O O . ARG E 1 140 ? 293.595 101.001 193.364 1.00 76.44 140 ARG E O 1
ATOM 10891 N N . THR E 1 141 ? 291.670 101.555 194.380 1.00 72.22 141 THR E N 1
ATOM 10892 C CA . THR E 1 141 ? 291.123 100.200 194.330 1.00 71.56 141 THR E CA 1
ATOM 10893 C C . THR E 1 141 ? 289.949 100.165 193.355 1.00 69.75 141 THR E C 1
ATOM 10894 O O . THR E 1 141 ? 288.968 100.893 193.528 1.00 68.35 141 THR E O 1
ATOM 10898 N N . SER E 1 142 ? 290.052 99.310 192.335 1.00 67.47 142 SER E N 1
ATOM 10899 C CA . SER E 1 142 ? 289.048 99.288 191.275 1.00 67.74 142 SER E CA 1
ATOM 10900 C C . SER E 1 142 ? 287.793 98.535 191.701 1.00 69.15 142 SER E C 1
ATOM 10901 O O . SER E 1 142 ? 286.673 99.023 191.508 1.00 69.89 142 SER E O 1
ATOM 10904 N N . THR E 1 143 ? 287.957 97.344 192.273 1.00 74.53 143 THR E N 1
ATOM 10905 C CA . THR E 1 143 ? 286.845 96.445 192.549 1.00 73.41 143 THR E CA 1
ATOM 10906 C C . THR E 1 143 ? 286.634 96.311 194.048 1.00 74.04 143 THR E C 1
ATOM 10907 O O . THR E 1 143 ? 287.596 96.196 194.812 1.00 73.90 143 THR E O 1
ATOM 10911 N N . ASN E 1 144 ? 285.369 96.316 194.455 1.00 72.95 144 ASN E N 1
ATOM 10912 C CA . ASN E 1 144 ? 284.977 96.232 195.853 1.00 72.84 144 ASN E CA 1
ATOM 10913 C C . ASN E 1 144 ? 285.025 94.782 196.344 1.00 75.74 144 ASN E C 1
ATOM 10914 O O . ASN E 1 144 ? 284.946 93.848 195.540 1.00 77.75 144 ASN E O 1
ATOM 10919 N N . PRO E 1 145 ? 285.215 94.566 197.650 1.00 79.01 145 PRO E N 1
ATOM 10920 C CA . PRO E 1 145 ? 285.007 93.251 198.208 1.00 79.19 145 PRO E CA 1
ATOM 10921 C C . PRO E 1 145 ? 283.693 92.606 197.806 1.00 79.16 145 PRO E C 1
ATOM 10922 O O . PRO E 1 145 ? 283.649 91.390 197.582 1.00 77.90 145 PRO E O 1
ATOM 10926 N N . ASN E 1 146 ? 282.622 93.387 197.711 1.00 77.46 146 ASN E N 1
ATOM 10927 C CA . ASN E 1 146 ? 281.313 92.896 197.307 1.00 75.68 146 ASN E CA 1
ATOM 10928 C C . ASN E 1 146 ? 281.033 93.301 195.865 1.00 78.83 146 ASN E C 1
ATOM 10929 O O . ASN E 1 146 ? 281.353 94.424 195.456 1.00 82.13 146 ASN E O 1
ATOM 10934 N N . THR E 1 147 ? 280.438 92.378 195.100 1.00 79.77 147 THR E N 1
ATOM 10935 C CA . THR E 1 147 ? 280.217 92.621 193.678 1.00 78.05 147 THR E CA 1
ATOM 10936 C C . THR E 1 147 ? 279.290 93.810 193.446 1.00 79.39 147 THR E C 1
ATOM 10937 O O . THR E 1 147 ? 279.531 94.630 192.551 1.00 83.51 147 THR E O 1
ATOM 10941 N N . ASP E 1 148 ? 278.230 93.925 194.246 1.00 78.84 148 ASP E N 1
ATOM 10942 C CA . ASP E 1 148 ? 277.251 94.989 194.041 1.00 83.43 148 ASP E CA 1
ATOM 10943 C C . ASP E 1 148 ? 277.874 96.367 194.227 1.00 87.26 148 ASP E C 1
ATOM 10944 O O . ASP E 1 148 ? 277.752 97.239 193.359 1.00 90.63 148 ASP E O 1
ATOM 10949 N N . LEU E 1 149 ? 278.545 96.580 195.350 1.00 76.88 149 LEU E N 1
ATOM 10950 C CA . LEU E 1 149 ? 279.016 97.907 195.703 1.00 76.73 149 LEU E CA 1
ATOM 10951 C C . LEU E 1 149 ? 280.127 98.364 194.758 1.00 77.25 149 LEU E C 1
ATOM 10952 O O . LEU E 1 149 ? 280.922 97.550 194.280 1.00 73.34 149 LEU E O 1
ATOM 10957 N N . PRO E 1 150 ? 280.193 99.659 194.467 1.00 76.07 150 PRO E N 1
ATOM 10958 C CA . PRO E 1 150 ? 281.209 100.164 193.540 1.00 74.98 150 PRO E CA 1
ATOM 10959 C C . PRO E 1 150 ? 282.564 100.305 194.221 1.00 76.55 150 PRO E C 1
ATOM 10960 O O . PRO E 1 150 ? 282.701 100.192 195.440 1.00 78.25 150 PRO E O 1
ATOM 10964 N N . GLY E 1 151 ? 283.576 100.563 193.397 1.00 74.00 151 GLY E N 1
ATOM 10965 C CA . GLY E 1 151 ? 284.934 100.692 193.885 1.00 72.35 151 GLY E CA 1
ATOM 10966 C C . GLY E 1 151 ? 285.476 102.102 193.779 1.00 74.92 151 GLY E C 1
ATOM 10967 O O . GLY E 1 151 ? 284.722 103.047 193.532 1.00 75.72 151 GLY E O 1
ATOM 10968 N N . GLY E 1 152 ? 286.782 102.256 193.966 1.00 73.94 152 GLY E N 1
ATOM 10969 C CA . GLY E 1 152 ? 287.393 103.565 193.905 1.00 72.22 152 GLY E CA 1
ATOM 10970 C C . GLY E 1 152 ? 287.464 104.099 192.489 1.00 72.12 152 GLY E C 1
ATOM 10971 O O . GLY E 1 152 ? 287.218 103.402 191.505 1.00 73.81 152 GLY E O 1
ATOM 10972 N N . THR E 1 153 ? 287.812 105.380 192.393 1.00 67.49 153 THR E N 1
ATOM 10973 C CA . THR E 1 153 ? 287.861 106.061 191.109 1.00 68.29 153 THR E CA 1
ATOM 10974 C C . THR E 1 153 ? 288.965 107.106 191.137 1.00 69.29 153 THR E C 1
ATOM 10975 O O . THR E 1 153 ? 289.410 107.543 192.200 1.00 74.08 153 THR E O 1
ATOM 10979 N N . ARG E 1 154 ? 289.410 107.497 189.944 1.00 67.12 154 ARG E N 1
ATOM 10980 C CA . ARG E 1 154 ? 290.468 108.483 189.789 1.00 64.82 154 ARG E CA 1
ATOM 10981 C C . ARG E 1 154 ? 290.091 109.454 188.680 1.00 67.60 154 ARG E C 1
ATOM 10982 O O . ARG E 1 154 ? 289.448 109.077 187.697 1.00 72.52 154 ARG E O 1
ATOM 10990 N N . ILE E 1 155 ? 290.503 110.708 188.846 1.00 65.87 155 ILE E N 1
ATOM 10991 C CA . ILE E 1 155 ? 290.195 111.783 187.909 1.00 65.02 155 ILE E CA 1
ATOM 10992 C C . ILE E 1 155 ? 291.500 112.287 187.310 1.00 67.58 155 ILE E C 1
ATOM 10993 O O . ILE E 1 155 ? 292.452 112.584 188.040 1.00 68.89 155 ILE E O 1
ATOM 10998 N N . LYS E 1 156 ? 291.538 112.393 185.985 1.00 73.02 156 LYS E N 1
ATOM 10999 C CA . LYS E 1 156 ? 292.744 112.744 185.249 1.00 71.70 156 LYS E CA 1
ATOM 11000 C C . LYS E 1 156 ? 292.691 114.198 184.805 1.00 73.90 156 LYS E C 1
ATOM 11001 O O . LYS E 1 156 ? 291.614 114.734 184.526 1.00 77.37 156 LYS E O 1
ATOM 11007 N N . ILE E 1 157 ? 293.857 114.832 184.744 1.00 79.48 157 ILE E N 1
ATOM 11008 C CA . ILE E 1 157 ? 293.998 116.204 184.270 1.00 80.84 157 ILE E CA 1
ATOM 11009 C C . ILE E 1 157 ? 294.932 116.164 183.066 1.00 83.93 157 ILE E C 1
ATOM 11010 O O . ILE E 1 157 ? 296.159 116.159 183.214 1.00 81.71 157 ILE E O 1
ATOM 11015 N N . LEU E 1 158 ? 294.352 116.122 181.867 1.00 92.95 158 LEU E N 1
ATOM 11016 C CA . LEU E 1 158 ? 295.142 116.102 180.642 1.00 89.17 158 LEU E CA 1
ATOM 11017 C C . LEU E 1 158 ? 295.840 117.440 180.445 1.00 89.80 158 LEU E C 1
ATOM 11018 O O . LEU E 1 158 ? 295.214 118.499 180.554 1.00 91.91 158 LEU E O 1
ATOM 11023 N N . LYS E 1 159 ? 297.139 117.397 180.149 1.00 86.33 159 LYS E N 1
ATOM 11024 C CA . LYS E 1 159 ? 297.926 118.621 180.043 1.00 90.17 159 LYS E CA 1
ATOM 11025 C C . LYS E 1 159 ? 298.440 118.875 178.632 1.00 93.03 159 LYS E C 1
ATOM 11026 O O . LYS E 1 159 ? 298.118 119.915 178.048 1.00 92.06 159 LYS E O 1
ATOM 11032 N N . SER E 1 160 ? 299.217 117.962 178.060 1.00 100.25 160 SER E N 1
ATOM 11033 C CA . SER E 1 160 ? 299.822 118.186 176.751 1.00 99.92 160 SER E CA 1
ATOM 11034 C C . SER E 1 160 ? 300.265 116.843 176.182 1.00 100.26 160 SER E C 1
ATOM 11035 O O . SER E 1 160 ? 299.885 115.779 176.682 1.00 101.14 160 SER E O 1
ATOM 11038 N N . GLY E 1 161 ? 301.074 116.896 175.126 1.00 99.65 161 GLY E N 1
ATOM 11039 C CA . GLY E 1 161 ? 301.657 115.725 174.510 1.00 99.02 161 GLY E CA 1
ATOM 11040 C C . GLY E 1 161 ? 302.965 115.263 175.106 1.00 100.32 161 GLY E C 1
ATOM 11041 O O . GLY E 1 161 ? 303.581 114.333 174.576 1.00 97.98 161 GLY E O 1
ATOM 11042 N N . THR E 1 162 ? 303.415 115.889 176.191 1.00 108.03 162 THR E N 1
ATOM 11043 C CA . THR E 1 162 ? 304.640 115.473 176.859 1.00 107.10 162 THR E CA 1
ATOM 11044 C C . THR E 1 162 ? 304.464 114.092 177.482 1.00 106.38 162 THR E C 1
ATOM 11045 O O . THR E 1 162 ? 303.349 113.661 177.785 1.00 104.14 162 THR E O 1
ATOM 11049 N N . ALA E 1 163 ? 305.579 113.388 177.665 1.00 113.03 163 ALA E N 1
ATOM 11050 C CA . ALA E 1 163 ? 305.540 112.075 178.291 1.00 112.54 163 ALA E CA 1
ATOM 11051 C C . ALA E 1 163 ? 305.278 112.216 179.791 1.00 112.75 163 ALA E C 1
ATOM 11052 O O . ALA E 1 163 ? 305.066 113.312 180.318 1.00 111.63 163 ALA E O 1
ATOM 11054 N N . ASN E 1 164 ? 305.289 111.081 180.491 1.00 112.30 164 ASN E N 1
ATOM 11055 C CA . ASN E 1 164 ? 305.076 111.086 181.933 1.00 111.74 164 ASN E CA 1
ATOM 11056 C C . ASN E 1 164 ? 306.232 111.793 182.628 1.00 110.16 164 ASN E C 1
ATOM 11057 O O . ASN E 1 164 ? 307.330 111.238 182.738 1.00 109.18 164 ASN E O 1
ATOM 11062 N N . THR E 1 165 ? 305.994 113.013 183.103 1.00 98.65 165 THR E N 1
ATOM 11063 C CA . THR E 1 165 ? 307.052 113.831 183.678 1.00 99.25 165 THR E CA 1
ATOM 11064 C C . THR E 1 165 ? 306.441 114.725 184.749 1.00 98.22 165 THR E C 1
ATOM 11065 O O . THR E 1 165 ? 305.225 114.931 184.793 1.00 94.14 165 THR E O 1
ATOM 11069 N N . ALA E 1 166 ? 307.300 115.247 185.628 1.00 93.30 166 ALA E N 1
ATOM 11070 C CA . ALA E 1 166 ? 306.870 116.226 186.618 1.00 91.36 166 ALA E CA 1
ATOM 11071 C C . ALA E 1 166 ? 306.467 117.554 185.993 1.00 90.78 166 ALA E C 1
ATOM 11072 O O . ALA E 1 166 ? 305.826 118.369 186.667 1.00 89.28 166 ALA E O 1
ATOM 11074 N N . ALA E 1 167 ? 306.832 117.793 184.730 1.00 84.07 167 ALA E N 1
ATOM 11075 C CA . ALA E 1 167 ? 306.400 119.008 184.049 1.00 83.00 167 ALA E CA 1
ATOM 11076 C C . ALA E 1 167 ? 304.886 119.056 183.899 1.00 84.03 167 ALA E C 1
ATOM 11077 O O . ALA E 1 167 ? 304.298 120.143 183.891 1.00 84.81 167 ALA E O 1
ATOM 11079 N N . ALA E 1 168 ? 304.240 117.895 183.766 1.00 80.01 168 ALA E N 1
ATOM 11080 C CA . ALA E 1 168 ? 302.782 117.862 183.720 1.00 79.86 168 ALA E CA 1
ATOM 11081 C C . ALA E 1 168 ? 302.180 118.332 185.038 1.00 83.25 168 ALA E C 1
ATOM 11082 O O . ALA E 1 168 ? 301.183 119.063 185.050 1.00 83.64 168 ALA E O 1
ATOM 11084 N N . VAL E 1 169 ? 302.767 117.911 186.160 1.00 80.12 169 VAL E N 1
ATOM 11085 C CA . VAL E 1 169 ? 302.285 118.347 187.467 1.00 78.46 169 VAL E CA 1
ATOM 11086 C C . VAL E 1 169 ? 302.559 119.833 187.672 1.00 79.75 169 VAL E C 1
ATOM 11087 O O . VAL E 1 169 ? 301.744 120.554 188.257 1.00 79.25 169 VAL E O 1
ATOM 11091 N N . ALA E 1 170 ? 303.708 120.315 187.195 1.00 75.57 170 ALA E N 1
ATOM 11092 C CA . ALA E 1 170 ? 304.073 121.711 187.411 1.00 70.85 170 ALA E CA 1
ATOM 11093 C C . ALA E 1 170 ? 303.213 122.686 186.612 1.00 73.56 170 ALA E C 1
ATOM 11094 O O . ALA E 1 170 ? 303.216 123.882 186.919 1.00 74.92 170 ALA E O 1
ATOM 11096 N N . ALA E 1 171 ? 302.483 122.214 185.604 1.00 73.86 171 ALA E N 1
ATOM 11097 C CA . ALA E 1 171 ? 301.739 123.093 184.710 1.00 73.05 171 ALA E CA 1
ATOM 11098 C C . ALA E 1 171 ? 300.290 123.318 185.130 1.00 76.71 171 ALA E C 1
ATOM 11099 O O . ALA E 1 171 ? 299.596 124.110 184.484 1.00 79.13 171 ALA E O 1
ATOM 11101 N N . VAL E 1 172 ? 299.818 122.654 186.189 1.00 75.10 172 VAL E N 1
ATOM 11102 C CA . VAL E 1 172 ? 298.412 122.750 186.562 1.00 74.64 172 VAL E CA 1
ATOM 11103 C C . VAL E 1 172 ? 298.049 124.187 186.941 1.00 76.51 172 VAL E C 1
ATOM 11104 O O . VAL E 1 172 ? 298.867 124.942 187.481 1.00 79.09 172 VAL E O 1
ATOM 11108 N N . THR E 1 173 ? 296.809 124.567 186.642 1.00 75.81 173 THR E N 1
ATOM 11109 C CA . THR E 1 173 ? 296.270 125.890 186.924 1.00 77.90 173 THR E CA 1
ATOM 11110 C C . THR E 1 173 ? 295.093 125.775 187.890 1.00 80.29 173 THR E C 1
ATOM 11111 O O . THR E 1 173 ? 294.791 124.702 188.419 1.00 84.34 173 THR E O 1
ATOM 11115 N N . GLY E 1 174 ? 294.423 126.908 188.122 1.00 69.27 174 GLY E N 1
ATOM 11116 C CA . GLY E 1 174 ? 293.311 126.927 189.056 1.00 67.96 174 GLY E CA 1
ATOM 11117 C C . GLY E 1 174 ? 291.996 126.475 188.461 1.00 70.92 174 GLY E C 1
ATOM 11118 O O . GLY E 1 174 ? 291.197 125.826 189.146 1.00 72.26 174 GLY E O 1
ATOM 11119 N N . THR E 1 175 ? 291.744 126.810 187.193 1.00 73.22 175 THR E N 1
ATOM 11120 C CA . THR E 1 175 ? 290.529 126.340 186.536 1.00 74.75 175 THR E CA 1
ATOM 11121 C C . THR E 1 175 ? 290.512 124.821 186.446 1.00 73.46 175 THR E C 1
ATOM 11122 O O . THR E 1 175 ? 289.454 124.193 186.579 1.00 73.37 175 THR E O 1
ATOM 11126 N N . ASP E 1 176 ? 291.680 124.212 186.228 1.00 66.11 176 ASP E N 1
ATOM 11127 C CA . ASP E 1 176 ? 291.768 122.757 186.232 1.00 68.28 176 ASP E CA 1
ATOM 11128 C C . ASP E 1 176 ? 291.387 122.191 187.593 1.00 71.29 176 ASP E C 1
ATOM 11129 O O . ASP E 1 176 ? 290.670 121.187 187.678 1.00 73.93 176 ASP E O 1
ATOM 11134 N N . LEU E 1 177 ? 291.854 122.825 188.670 1.00 60.19 177 LEU E N 1
ATOM 11135 C CA . LEU E 1 177 ? 291.497 122.371 190.009 1.00 58.34 177 LEU E CA 1
ATOM 11136 C C . LEU E 1 177 ? 290.000 122.505 190.260 1.00 59.43 177 LEU E C 1
ATOM 11137 O O . LEU E 1 177 ? 289.382 121.613 190.850 1.00 63.28 177 LEU E O 1
ATOM 11142 N N . ALA E 1 178 ? 289.398 123.614 189.823 1.00 51.12 178 ALA E N 1
ATOM 11143 C CA . ALA E 1 178 ? 287.958 123.785 190.005 1.00 53.12 178 ALA E CA 1
ATOM 11144 C C . ALA E 1 178 ? 287.172 122.729 189.234 1.00 59.89 178 ALA E C 1
ATOM 11145 O O . ALA E 1 178 ? 286.205 122.153 189.756 1.00 63.66 178 ALA E O 1
ATOM 11147 N N . THR E 1 179 ? 287.575 122.459 187.990 1.00 54.20 179 THR E N 1
ATOM 11148 C CA . THR E 1 179 ? 286.900 121.436 187.199 1.00 52.03 179 THR E CA 1
ATOM 11149 C C . THR E 1 179 ? 287.047 120.060 187.837 1.00 57.57 179 THR E C 1
ATOM 11150 O O . THR E 1 179 ? 286.088 119.279 187.873 1.00 58.98 179 THR E O 1
ATOM 11154 N N . ALA E 1 180 ? 288.239 119.747 188.350 1.00 51.80 180 ALA E N 1
ATOM 11155 C CA . ALA E 1 180 ? 288.445 118.462 189.011 1.00 47.16 180 ALA E CA 1
ATOM 11156 C C . ALA E 1 180 ? 287.596 118.345 190.270 1.00 50.45 180 ALA E C 1
ATOM 11157 O O . ALA E 1 180 ? 287.049 117.275 190.559 1.00 57.76 180 ALA E O 1
ATOM 11159 N N . LEU E 1 181 ? 287.480 119.431 191.037 1.00 45.70 181 LEU E N 1
ATOM 11160 C CA . LEU E 1 181 ? 286.642 119.402 192.232 1.00 50.07 181 LEU E CA 1
ATOM 11161 C C . LEU E 1 181 ? 285.180 119.172 191.873 1.00 49.64 181 LEU E C 1
ATOM 11162 O O . LEU E 1 181 ? 284.477 118.412 192.551 1.00 56.93 181 LEU E O 1
ATOM 11167 N N . PHE E 1 182 ? 284.703 119.815 190.806 1.00 44.60 182 PHE E N 1
ATOM 11168 C CA . PHE E 1 182 ? 283.318 119.600 190.393 1.00 45.49 182 PHE E CA 1
ATOM 11169 C C . PHE E 1 182 ? 283.102 118.176 189.888 1.00 49.90 182 PHE E C 1
ATOM 11170 O O . PHE E 1 182 ? 282.052 117.574 190.143 1.00 55.27 182 PHE E O 1
ATOM 11178 N N . SER E 1 183 ? 284.087 117.615 189.181 1.00 48.92 183 SER E N 1
ATOM 11179 C CA . SER E 1 183 ? 283.986 116.221 188.753 1.00 49.24 183 SER E CA 1
ATOM 11180 C C . SER E 1 183 ? 283.945 115.277 189.949 1.00 50.69 183 SER E C 1
ATOM 11181 O O . SER E 1 183 ? 283.197 114.292 189.951 1.00 51.47 183 SER E O 1
ATOM 11184 N N . ALA E 1 184 ? 284.754 115.557 190.973 1.00 51.39 184 ALA E N 1
ATOM 11185 C CA . ALA E 1 184 ? 284.739 114.736 192.179 1.00 48.67 184 ALA E CA 1
ATOM 11186 C C . ALA E 1 184 ? 283.397 114.829 192.895 1.00 47.05 184 ALA E C 1
ATOM 11187 O O . ALA E 1 184 ? 282.887 113.825 193.406 1.00 50.70 184 ALA E O 1
ATOM 11189 N N . ALA E 1 185 ? 282.813 116.028 192.948 1.00 50.98 185 ALA E N 1
ATOM 11190 C CA . ALA E 1 185 ? 281.482 116.173 193.533 1.00 50.04 185 ALA E CA 1
ATOM 11191 C C . ALA E 1 185 ? 280.447 115.382 192.743 1.00 51.92 185 ALA E C 1
ATOM 11192 O O . ALA E 1 185 ? 279.566 114.739 193.326 1.00 52.67 185 ALA E O 1
ATOM 11194 N N . GLU E 1 186 ? 280.543 115.414 191.413 1.00 54.47 186 GLU E N 1
ATOM 11195 C CA . GLU E 1 186 ? 279.653 114.615 190.575 1.00 52.74 186 GLU E CA 1
ATOM 11196 C C . GLU E 1 186 ? 279.779 113.130 190.896 1.00 55.35 186 GLU E C 1
ATOM 11197 O O . GLU E 1 186 ? 278.773 112.427 191.064 1.00 58.53 186 GLU E O 1
ATOM 11203 N N . GLN E 1 187 ? 281.015 112.635 190.984 1.00 54.60 187 GLN E N 1
ATOM 11204 C CA . GLN E 1 187 ? 281.225 111.218 191.262 1.00 49.46 187 GLN E CA 1
ATOM 11205 C C . GLN E 1 187 ? 280.690 110.838 192.637 1.00 47.66 187 GLN E C 1
ATOM 11206 O O . GLN E 1 187 ? 280.081 109.774 192.801 1.00 50.46 187 GLN E O 1
ATOM 11212 N N . MET E 1 188 ? 280.911 111.691 193.639 1.00 52.73 188 MET E N 1
ATOM 11213 C CA . MET E 1 188 ? 280.364 111.426 194.966 1.00 53.52 188 MET E CA 1
ATOM 11214 C C . MET E 1 188 ? 278.843 111.402 194.937 1.00 55.44 188 MET E C 1
ATOM 11215 O O . MET E 1 188 ? 278.212 110.615 195.651 1.00 50.47 188 MET E O 1
ATOM 11220 N N . ASP E 1 189 ? 278.236 112.265 194.120 1.00 64.22 189 ASP E N 1
ATOM 11221 C CA . ASP E 1 189 ? 276.783 112.273 193.999 1.00 58.55 189 ASP E CA 1
ATOM 11222 C C . ASP E 1 189 ? 276.266 111.009 193.326 1.00 53.36 189 ASP E C 1
ATOM 11223 O O . ASP E 1 189 ? 275.170 110.540 193.651 1.00 54.54 189 ASP E O 1
ATOM 11228 N N . ILE E 1 190 ? 277.033 110.450 192.387 1.00 57.77 190 ILE E N 1
ATOM 11229 C CA . ILE E 1 190 ? 276.609 109.227 191.707 1.00 57.37 190 ILE E CA 1
ATOM 11230 C C . ILE E 1 190 ? 276.555 108.055 192.684 1.00 58.33 190 ILE E C 1
ATOM 11231 O O . ILE E 1 190 ? 275.659 107.206 192.606 1.00 55.32 190 ILE E O 1
ATOM 11236 N N . ASN E 1 191 ? 277.491 108.002 193.630 1.00 58.70 191 ASN E N 1
ATOM 11237 C CA . ASN E 1 191 ? 277.615 106.875 194.547 1.00 52.11 191 ASN E CA 1
ATOM 11238 C C . ASN E 1 191 ? 276.651 106.944 195.727 1.00 54.16 191 ASN E C 1
ATOM 11239 O O . ASN E 1 191 ? 276.751 106.103 196.627 1.00 55.72 191 ASN E O 1
ATOM 11244 N N . ASN E 1 192 ? 275.741 107.920 195.751 1.00 59.92 192 ASN E N 1
ATOM 11245 C CA . ASN E 1 192 ? 274.730 108.054 196.805 1.00 55.68 192 ASN E CA 1
ATOM 11246 C C . ASN E 1 192 ? 275.364 108.253 198.180 1.00 59.26 192 ASN E C 1
ATOM 11247 O O . ASN E 1 192 ? 274.903 107.702 199.180 1.00 64.86 192 ASN E O 1
ATOM 11252 N N . LEU E 1 193 ? 276.426 109.047 198.234 1.00 60.84 193 LEU E N 1
ATOM 11253 C CA . LEU E 1 193 ? 277.045 109.391 199.503 1.00 60.45 193 LEU E CA 1
ATOM 11254 C C . LEU E 1 193 ? 276.238 110.473 200.215 1.00 62.54 193 LEU E C 1
ATOM 11255 O O . LEU E 1 193 ? 275.502 111.232 199.579 1.00 62.14 193 LEU E O 1
ATOM 11260 N N . PRO E 1 194 ? 276.351 110.562 201.540 1.00 68.75 194 PRO E N 1
ATOM 11261 C CA . PRO E 1 194 ? 275.659 111.634 202.262 1.00 70.15 194 PRO E CA 1
ATOM 11262 C C . PRO E 1 194 ? 276.220 113.000 201.902 1.00 74.29 194 PRO E C 1
ATOM 11263 O O . PRO E 1 194 ? 277.380 113.140 201.505 1.00 74.05 194 PRO E O 1
ATOM 11267 N N . GLU E 1 195 ? 275.375 114.019 202.049 1.00 86.84 195 GLU E N 1
ATOM 11268 C CA . GLU E 1 195 ? 275.733 115.380 201.669 1.00 84.06 195 GLU E CA 1
ATOM 11269 C C . GLU E 1 195 ? 276.474 116.134 202.764 1.00 85.27 195 GLU E C 1
ATOM 11270 O O . GLU E 1 195 ? 276.674 117.345 202.630 1.00 84.45 195 GLU E O 1
ATOM 11276 N N . GLU E 1 196 ? 276.879 115.460 203.835 1.00 95.25 196 GLU E N 1
ATOM 11277 C CA . GLU E 1 196 ? 277.603 116.086 204.928 1.00 92.73 196 GLU E CA 1
ATOM 11278 C C . GLU E 1 196 ? 278.970 115.437 205.081 1.00 92.07 196 GLU E C 1
ATOM 11279 O O . GLU E 1 196 ? 279.158 114.262 204.751 1.00 95.63 196 GLU E O 1
ATOM 11285 N N . ASP E 1 197 ? 279.926 116.225 205.575 1.00 85.54 197 ASP E N 1
ATOM 11286 C CA . ASP E 1 197 ? 281.277 115.752 205.879 1.00 86.38 197 ASP E CA 1
ATOM 11287 C C . ASP E 1 197 ? 281.993 115.245 204.627 1.00 87.06 197 ASP E C 1
ATOM 11288 O O . ASP E 1 197 ? 282.430 114.095 204.553 1.00 88.49 197 ASP E O 1
ATOM 11293 N N . ARG E 1 198 ? 282.107 116.119 203.633 1.00 78.28 198 ARG E N 1
ATOM 11294 C CA . ARG E 1 198 ? 282.960 115.888 202.476 1.00 75.63 198 ARG E CA 1
ATOM 11295 C C . ARG E 1 198 ? 284.184 116.785 202.583 1.00 75.35 198 ARG E C 1
ATOM 11296 O O . ARG E 1 198 ? 284.069 117.970 202.909 1.00 76.59 198 ARG E O 1
ATOM 11304 N N . TYR E 1 199 ? 285.357 116.219 202.311 1.00 72.24 199 TYR E N 1
ATOM 11305 C CA . TYR E 1 199 ? 286.611 116.923 202.529 1.00 72.86 199 TYR E CA 1
ATOM 11306 C C . TYR E 1 199 ? 287.523 116.780 201.322 1.00 72.76 199 TYR E C 1
ATOM 11307 O O . TYR E 1 199 ? 287.432 115.816 200.559 1.00 75.12 199 TYR E O 1
ATOM 11316 N N . CYS E 1 200 ? 288.401 117.766 201.157 1.00 69.12 200 CYS E N 1
ATOM 11317 C CA . CYS E 1 200 ? 289.454 117.742 200.153 1.00 67.32 200 CYS E CA 1
ATOM 11318 C C . CYS E 1 200 ? 290.759 118.147 200.819 1.00 69.80 200 CYS E C 1
ATOM 11319 O O . CYS E 1 200 ? 290.805 119.151 201.536 1.00 73.86 200 CYS E O 1
ATOM 11322 N N . ALA E 1 201 ? 291.811 117.369 200.589 1.00 60.57 201 ALA E N 1
ATOM 11323 C CA . ALA E 1 201 ? 293.124 117.628 201.162 1.00 58.00 201 ALA E CA 1
ATOM 11324 C C . ALA E 1 201 ? 294.088 118.004 200.047 1.00 62.34 201 ALA E C 1
ATOM 11325 O O . ALA E 1 201 ? 294.206 117.280 199.053 1.00 65.26 201 ALA E O 1
ATOM 11327 N N . ILE E 1 202 ? 294.774 119.136 200.212 1.00 69.55 202 ILE E N 1
ATOM 11328 C CA . ILE E 1 202 ? 295.629 119.692 199.172 1.00 66.92 202 ILE E CA 1
ATOM 11329 C C . ILE E 1 202 ? 296.844 120.350 199.815 1.00 68.92 202 ILE E C 1
ATOM 11330 O O . ILE E 1 202 ? 296.834 120.714 200.992 1.00 72.85 202 ILE E O 1
ATOM 11335 N N . ASP E 1 203 ? 297.906 120.485 199.021 1.00 73.49 203 ASP E N 1
ATOM 11336 C CA . ASP E 1 203 ? 299.161 121.084 199.449 1.00 73.08 203 ASP E CA 1
ATOM 11337 C C . ASP E 1 203 ? 299.150 122.589 199.209 1.00 75.03 203 ASP E C 1
ATOM 11338 O O . ASP E 1 203 ? 298.339 123.097 198.430 1.00 78.71 203 ASP E O 1
ATOM 11343 N N . PRO E 1 204 ? 300.033 123.338 199.883 1.00 72.98 204 PRO E N 1
ATOM 11344 C CA . PRO E 1 204 ? 299.994 124.807 199.747 1.00 74.53 204 PRO E CA 1
ATOM 11345 C C . PRO E 1 204 ? 300.172 125.318 198.327 1.00 75.52 204 PRO E C 1
ATOM 11346 O O . PRO E 1 204 ? 299.570 126.339 197.973 1.00 76.98 204 PRO E O 1
ATOM 11350 N N . THR E 1 205 ? 300.988 124.655 197.505 1.00 74.04 205 THR E N 1
ATOM 11351 C CA . THR E 1 205 ? 301.232 125.152 196.152 1.00 73.59 205 THR E CA 1
ATOM 11352 C C . THR E 1 205 ? 299.947 125.174 195.331 1.00 71.40 205 THR E C 1
ATOM 11353 O O . THR E 1 205 ? 299.575 126.206 194.759 1.00 70.23 205 THR E O 1
ATOM 11357 N N . ASN E 1 206 ? 299.240 124.045 195.281 1.00 67.71 206 ASN E N 1
ATOM 11358 C CA . ASN E 1 206 ? 297.992 124.003 194.530 1.00 66.51 206 ASN E CA 1
ATOM 11359 C C . ASN E 1 206 ? 296.899 124.813 195.215 1.00 66.15 206 ASN E C 1
ATOM 11360 O O . ASN E 1 206 ? 296.033 125.377 194.538 1.00 70.07 206 ASN E O 1
ATOM 11365 N N . TYR E 1 207 ? 296.933 124.904 196.546 1.00 63.52 207 TYR E N 1
ATOM 11366 C CA . TYR E 1 207 ? 295.965 125.732 197.259 1.00 63.36 207 TYR E CA 1
ATOM 11367 C C . TYR E 1 207 ? 296.086 127.194 196.845 1.00 65.54 207 TYR E C 1
ATOM 11368 O O . TYR E 1 207 ? 295.082 127.861 196.562 1.00 66.45 207 TYR E O 1
ATOM 11377 N N . TYR E 1 208 ? 297.314 127.705 196.785 1.00 69.16 208 TYR E N 1
ATOM 11378 C CA . TYR E 1 208 ? 297.524 129.092 196.399 1.00 65.17 208 TYR E CA 1
ATOM 11379 C C . TYR E 1 208 ? 297.485 129.299 194.894 1.00 65.85 208 TYR E C 1
ATOM 11380 O O . TYR E 1 208 ? 297.394 130.446 194.449 1.00 65.57 208 TYR E O 1
ATOM 11389 N N . LYS E 1 209 ? 297.558 128.229 194.100 1.00 67.53 209 LYS E N 1
ATOM 11390 C CA . LYS E 1 209 ? 297.196 128.357 192.693 1.00 64.40 209 LYS E CA 1
ATOM 11391 C C . LYS E 1 209 ? 295.686 128.458 192.519 1.00 63.67 209 LYS E C 1
ATOM 11392 O O . LYS E 1 209 ? 295.210 129.142 191.606 1.00 63.22 209 LYS E O 1
ATOM 11398 N N . LEU E 1 210 ? 294.924 127.782 193.381 1.00 61.23 210 LEU E N 1
ATOM 11399 C CA . LEU E 1 210 ? 293.469 127.823 193.305 1.00 58.48 210 LEU E CA 1
ATOM 11400 C C . LEU E 1 210 ? 292.907 129.144 193.818 1.00 58.65 210 LEU E C 1
ATOM 11401 O O . LEU E 1 210 ? 291.959 129.682 193.235 1.00 60.34 210 LEU E O 1
ATOM 11406 N N . VAL E 1 211 ? 293.469 129.683 194.905 1.00 60.41 211 VAL E N 1
ATOM 11407 C CA . VAL E 1 211 ? 292.867 130.867 195.517 1.00 61.13 211 VAL E CA 1
ATOM 11408 C C . VAL E 1 211 ? 292.996 132.087 194.608 1.00 62.04 211 VAL E C 1
ATOM 11409 O O . VAL E 1 211 ? 292.135 132.976 194.630 1.00 58.98 211 VAL E O 1
ATOM 11413 N N . GLN E 1 212 ? 294.053 132.160 193.793 1.00 63.64 212 GLN E N 1
ATOM 11414 C CA . GLN E 1 212 ? 294.196 133.290 192.878 1.00 56.11 212 GLN E CA 1
ATOM 11415 C C . GLN E 1 212 ? 293.109 133.296 191.812 1.00 59.60 212 GLN E C 1
ATOM 11416 O O . GLN E 1 212 ? 292.720 134.367 191.333 1.00 62.46 212 GLN E O 1
ATOM 11422 N N . ASN E 1 213 ? 292.613 132.124 191.423 1.00 62.76 213 ASN E N 1
ATOM 11423 C CA . ASN E 1 213 ? 291.484 132.045 190.501 1.00 61.02 213 ASN E CA 1
ATOM 11424 C C . ASN E 1 213 ? 290.263 132.651 191.183 1.00 62.12 213 ASN E C 1
ATOM 11425 O O . ASN E 1 213 ? 289.704 132.060 192.111 1.00 66.56 213 ASN E O 1
ATOM 11430 N N . THR E 1 214 ? 289.850 133.831 190.725 1.00 56.59 214 THR E N 1
ATOM 11431 C CA . THR E 1 214 ? 288.894 134.653 191.456 1.00 55.60 214 THR E CA 1
ATOM 11432 C C . THR E 1 214 ? 287.445 134.234 191.254 1.00 60.13 214 THR E C 1
ATOM 11433 O O . THR E 1 214 ? 286.559 134.836 191.869 1.00 61.64 214 THR E O 1
ATOM 11437 N N . THR E 1 215 ? 287.173 133.237 190.411 1.00 56.74 215 THR E N 1
ATOM 11438 C CA . THR E 1 215 ? 285.791 132.820 190.196 1.00 56.46 215 THR E CA 1
ATOM 11439 C C . THR E 1 215 ? 285.209 132.161 191.442 1.00 58.83 215 THR E C 1
ATOM 11440 O O . THR E 1 215 ? 284.018 132.314 191.733 1.00 57.61 215 THR E O 1
ATOM 11444 N N . VAL E 1 216 ? 286.035 131.428 192.194 1.00 56.94 216 VAL E N 1
ATOM 11445 C CA . VAL E 1 216 ? 285.554 130.755 193.395 1.00 52.43 216 VAL E CA 1
ATOM 11446 C C . VAL E 1 216 ? 285.409 131.713 194.569 1.00 56.69 216 VAL E C 1
ATOM 11447 O O . VAL E 1 216 ? 284.748 131.377 195.558 1.00 59.56 216 VAL E O 1
ATOM 11451 N N . ILE E 1 217 ? 286.011 132.898 194.491 1.00 60.47 217 ILE E N 1
ATOM 11452 C CA . ILE E 1 217 ? 285.978 133.861 195.585 1.00 55.42 217 ILE E CA 1
ATOM 11453 C C . ILE E 1 217 ? 284.916 134.911 195.285 1.00 55.57 217 ILE E C 1
ATOM 11454 O O . ILE E 1 217 ? 284.315 135.485 196.201 1.00 51.72 217 ILE E O 1
ATOM 11459 N N . ASN E 1 218 ? 284.664 135.142 193.998 1.00 62.83 218 ASN E N 1
ATOM 11460 C CA . ASN E 1 218 ? 283.725 136.166 193.552 1.00 62.23 218 ASN E CA 1
ATOM 11461 C C . ASN E 1 218 ? 282.390 136.038 194.268 1.00 58.29 218 ASN E C 1
ATOM 11462 O O . ASN E 1 218 ? 281.707 135.017 194.158 1.00 62.09 218 ASN E O 1
ATOM 11467 N N . ARG E 1 219 ? 282.026 137.089 195.006 1.00 62.77 219 ARG E N 1
ATOM 11468 C CA . ARG E 1 219 ? 280.785 137.092 195.770 1.00 60.50 219 ARG E CA 1
ATOM 11469 C C . ARG E 1 219 ? 279.562 137.104 194.864 1.00 61.00 219 ARG E C 1
ATOM 11470 O O . ARG E 1 219 ? 278.453 136.815 195.326 1.00 60.76 219 ARG E O 1
ATOM 11478 N N . ASP E 1 220 ? 279.745 137.412 193.578 1.00 64.83 220 ASP E N 1
ATOM 11479 C CA . ASP E 1 220 ? 278.624 137.427 192.645 1.00 66.45 220 ASP E CA 1
ATOM 11480 C C . ASP E 1 220 ? 277.967 136.057 192.541 1.00 66.41 220 ASP E C 1
ATOM 11481 O O . ASP E 1 220 ? 276.736 135.954 192.497 1.00 66.20 220 ASP E O 1
ATOM 11486 N N . PHE E 1 221 ? 278.767 134.991 192.493 1.00 58.85 221 PHE E N 1
ATOM 11487 C CA . PHE E 1 221 ? 278.210 133.662 192.267 1.00 51.64 221 PHE E CA 1
ATOM 11488 C C . PHE E 1 221 ? 277.944 132.910 193.569 1.00 56.80 221 PHE E C 1
ATOM 11489 O O . PHE E 1 221 ? 276.791 132.611 193.893 1.00 58.22 221 PHE E O 1
ATOM 11497 N N . GLY E 1 222 ? 278.995 132.607 194.328 1.00 58.82 222 GLY E N 1
ATOM 11498 C CA . GLY E 1 222 ? 278.815 131.829 195.538 1.00 55.14 222 GLY E CA 1
ATOM 11499 C C . GLY E 1 222 ? 279.567 132.313 196.759 1.00 55.05 222 GLY E C 1
ATOM 11500 O O . GLY E 1 222 ? 279.294 131.860 197.874 1.00 61.21 222 GLY E O 1
ATOM 11501 N N . GLY E 1 223 ? 280.509 133.233 196.570 1.00 65.07 223 GLY E N 1
ATOM 11502 C CA . GLY E 1 223 ? 281.277 133.729 197.702 1.00 69.35 223 GLY E CA 1
ATOM 11503 C C . GLY E 1 223 ? 282.146 132.650 198.324 1.00 67.55 223 GLY E C 1
ATOM 11504 O O . GLY E 1 223 ? 282.793 131.856 197.631 1.00 63.85 223 GLY E O 1
ATOM 11505 N N . ARG E 1 224 ? 282.150 132.618 199.658 1.00 75.40 224 ARG E N 1
ATOM 11506 C CA . ARG E 1 224 ? 282.939 131.670 200.448 1.00 72.89 224 ARG E CA 1
ATOM 11507 C C . ARG E 1 224 ? 284.433 131.790 200.137 1.00 76.35 224 ARG E C 1
ATOM 11508 O O . ARG E 1 224 ? 285.077 130.861 199.647 1.00 74.64 224 ARG E O 1
ATOM 11516 N N . GLY E 1 225 ? 284.970 132.966 200.437 1.00 73.96 225 GLY E N 1
ATOM 11517 C CA . GLY E 1 225 ? 286.392 133.213 200.283 1.00 69.02 225 GLY E CA 1
ATOM 11518 C C . GLY E 1 225 ? 286.704 134.656 200.606 1.00 72.49 225 GLY E C 1
ATOM 11519 O O . GLY E 1 225 ? 285.810 135.463 200.880 1.00 71.42 225 GLY E O 1
ATOM 11520 N N . ALA E 1 226 ? 287.996 134.975 200.566 1.00 71.35 226 ALA E N 1
ATOM 11521 C CA . ALA E 1 226 ? 288.453 136.335 200.842 1.00 66.81 226 ALA E CA 1
ATOM 11522 C C . ALA E 1 226 ? 289.843 136.510 200.256 1.00 66.72 226 ALA E C 1
ATOM 11523 O O . ALA E 1 226 ? 290.755 135.749 200.593 1.00 69.57 226 ALA E O 1
ATOM 11525 N N . TYR E 1 227 ? 290.002 137.504 199.380 1.00 63.68 227 TYR E N 1
ATOM 11526 C CA . TYR E 1 227 ? 291.305 137.765 198.776 1.00 65.59 227 TYR E CA 1
ATOM 11527 C C . TYR E 1 227 ? 292.316 138.235 199.814 1.00 67.27 227 TYR E C 1
ATOM 11528 O O . TYR E 1 227 ? 293.486 137.835 199.774 1.00 65.31 227 TYR E O 1
ATOM 11537 N N . ALA E 1 228 ? 291.887 139.088 200.747 1.00 67.89 228 ALA E N 1
ATOM 11538 C CA . ALA E 1 228 ? 292.808 139.638 201.736 1.00 65.06 228 ALA E CA 1
ATOM 11539 C C . ALA E 1 228 ? 293.341 138.553 202.663 1.00 69.13 228 ALA E C 1
ATOM 11540 O O . ALA E 1 228 ? 294.553 138.449 202.882 1.00 70.72 228 ALA E O 1
ATOM 11542 N N . GLU E 1 229 ? 292.448 137.736 203.223 1.00 75.29 229 GLU E N 1
ATOM 11543 C CA . GLU E 1 229 ? 292.867 136.662 204.114 1.00 73.73 229 GLU E CA 1
ATOM 11544 C C . GLU E 1 229 ? 293.550 135.518 203.378 1.00 74.22 229 GLU E C 1
ATOM 11545 O O . GLU E 1 229 ? 294.190 134.685 204.027 1.00 74.70 229 GLU E O 1
ATOM 11551 N N . GLY E 1 230 ? 293.436 135.460 202.055 1.00 70.43 230 GLY E N 1
ATOM 11552 C CA . GLY E 1 230 ? 294.067 134.393 201.295 1.00 67.10 230 GLY E CA 1
ATOM 11553 C C . GLY E 1 230 ? 293.528 133.017 201.610 1.00 73.18 230 GLY E C 1
ATOM 11554 O O . GLY E 1 230 ? 294.305 132.063 201.742 1.00 75.33 230 GLY E O 1
ATOM 11555 N N . GLU E 1 231 ? 292.209 132.887 201.737 1.00 71.44 231 GLU E N 1
ATOM 11556 C CA . GLU E 1 231 ? 291.588 131.620 202.084 1.00 66.27 231 GLU E CA 1
ATOM 11557 C C . GLU E 1 231 ? 290.406 131.340 201.167 1.00 68.38 231 GLU E C 1
ATOM 11558 O O . GLU E 1 231 ? 289.712 132.255 200.715 1.00 67.71 231 GLU E O 1
ATOM 11564 N N . VAL E 1 232 ? 290.207 130.057 200.877 1.00 69.56 232 VAL E N 1
ATOM 11565 C CA . VAL E 1 232 ? 289.015 129.560 200.203 1.00 68.27 232 VAL E CA 1
ATOM 11566 C C . VAL E 1 232 ? 288.435 128.441 201.056 1.00 67.22 232 VAL E C 1
ATOM 11567 O O . VAL E 1 232 ? 289.162 127.552 201.512 1.00 67.46 232 VAL E O 1
ATOM 11571 N N . LEU E 1 233 ? 287.129 128.498 201.298 1.00 68.67 233 LEU E N 1
ATOM 11572 C CA . LEU E 1 233 ? 286.494 127.633 202.284 1.00 69.12 233 LEU E CA 1
ATOM 11573 C C . LEU E 1 233 ? 285.759 126.444 201.690 1.00 69.26 233 LEU E C 1
ATOM 11574 O O . LEU E 1 233 ? 285.864 125.338 202.224 1.00 66.46 233 LEU E O 1
ATOM 11579 N N . LYS E 1 234 ? 285.023 126.628 200.598 1.00 68.16 234 LYS E N 1
ATOM 11580 C CA . LYS E 1 234 ? 284.144 125.569 200.111 1.00 62.02 234 LYS E CA 1
ATOM 11581 C C . LYS E 1 234 ? 283.885 125.769 198.628 1.00 62.54 234 LYS E C 1
ATOM 11582 O O . LYS E 1 234 ? 283.394 126.827 198.224 1.00 66.20 234 LYS E O 1
ATOM 11588 N N . VAL E 1 235 ? 284.213 124.760 197.824 1.00 58.42 235 VAL E N 1
ATOM 11589 C CA . VAL E 1 235 ? 283.884 124.727 196.405 1.00 58.74 235 VAL E CA 1
ATOM 11590 C C . VAL E 1 235 ? 283.094 123.456 196.132 1.00 62.29 235 VAL E C 1
ATOM 11591 O O . VAL E 1 235 ? 283.529 122.359 196.501 1.00 66.45 235 VAL E O 1
ATOM 11595 N N . ALA E 1 236 ? 281.930 123.609 195.498 1.00 57.71 236 ALA E N 1
ATOM 11596 C CA . ALA E 1 236 ? 281.063 122.501 195.098 1.00 58.11 236 ALA E CA 1
ATOM 11597 C C . ALA E 1 236 ? 280.554 121.692 196.287 1.00 59.23 236 ALA E C 1
ATOM 11598 O O . ALA E 1 236 ? 280.177 120.527 196.131 1.00 56.99 236 ALA E O 1
ATOM 11600 N N . GLY E 1 237 ? 280.524 122.288 197.477 1.00 65.48 237 GLY E N 1
ATOM 11601 C CA . GLY E 1 237 ? 280.059 121.591 198.658 1.00 63.09 237 GLY E CA 1
ATOM 11602 C C . GLY E 1 237 ? 281.094 120.743 199.358 1.00 64.43 237 GLY E C 1
ATOM 11603 O O . GLY E 1 237 ? 280.738 119.993 200.273 1.00 71.15 237 GLY E O 1
ATOM 11604 N N . ILE E 1 238 ? 282.360 120.836 198.964 1.00 59.71 238 ILE E N 1
ATOM 11605 C CA . ILE E 1 238 ? 283.440 120.049 199.548 1.00 61.34 238 ILE E CA 1
ATOM 11606 C C . ILE E 1 238 ? 284.337 120.993 200.337 1.00 65.77 238 ILE E C 1
ATOM 11607 O O . ILE E 1 238 ? 284.940 121.907 199.764 1.00 70.29 238 ILE E O 1
ATOM 11612 N N . HIS E 1 239 ? 284.420 120.779 201.649 1.00 73.03 239 HIS E N 1
ATOM 11613 C CA . HIS E 1 239 ? 285.303 121.587 202.481 1.00 70.43 239 HIS E CA 1
ATOM 11614 C C . HIS E 1 239 ? 286.754 121.357 202.083 1.00 70.34 239 HIS E C 1
ATOM 11615 O O . HIS E 1 239 ? 287.152 120.240 201.744 1.00 74.93 239 HIS E O 1
ATOM 11622 N N . ILE E 1 240 ? 287.550 122.421 202.126 1.00 69.60 240 ILE E N 1
ATOM 11623 C CA . ILE E 1 240 ? 288.935 122.385 201.670 1.00 70.89 240 ILE E CA 1
ATOM 11624 C C . ILE E 1 240 ? 289.850 122.613 202.862 1.00 69.45 240 ILE E C 1
ATOM 11625 O O . ILE E 1 240 ? 289.682 123.586 203.606 1.00 72.24 240 ILE E O 1
ATOM 11630 N N . VAL E 1 241 ? 290.819 121.714 203.038 1.00 67.72 241 VAL E N 1
ATOM 11631 C CA . VAL E 1 241 ? 291.818 121.808 204.092 1.00 71.36 241 VAL E CA 1
ATOM 11632 C C . VAL E 1 241 ? 293.198 121.712 203.454 1.00 70.62 241 VAL E C 1
ATOM 11633 O O . VAL E 1 241 ? 293.340 121.440 202.262 1.00 71.49 241 VAL E O 1
ATOM 11637 N N . LYS E 1 242 ? 294.224 121.943 204.268 1.00 71.03 242 LYS E N 1
ATOM 11638 C CA . LYS E 1 242 ? 295.605 121.920 203.814 1.00 70.69 242 LYS E CA 1
ATOM 11639 C C . LYS E 1 242 ? 296.419 120.950 204.657 1.00 74.85 242 LYS E C 1
ATOM 11640 O O . LYS E 1 242 ? 296.122 120.722 205.833 1.00 82.19 242 LYS E O 1
ATOM 11646 N N . SER E 1 243 ? 297.454 120.382 204.043 1.00 76.51 243 SER E N 1
ATOM 11647 C CA . SER E 1 243 ? 298.361 119.489 204.748 1.00 80.14 243 SER E CA 1
ATOM 11648 C C . SER E 1 243 ? 299.670 119.407 203.981 1.00 82.16 243 SER E C 1
ATOM 11649 O O . SER E 1 243 ? 299.741 119.743 202.797 1.00 84.14 243 SER E O 1
ATOM 11652 N N . ASN E 1 244 ? 300.711 118.953 204.679 1.00 86.31 244 ASN E N 1
ATOM 11653 C CA . ASN E 1 244 ? 302.014 118.717 204.078 1.00 84.76 244 ASN E CA 1
ATOM 11654 C C . ASN E 1 244 ? 302.385 117.244 204.015 1.00 85.22 244 ASN E C 1
ATOM 11655 O O . ASN E 1 244 ? 303.409 116.907 203.409 1.00 88.13 244 ASN E O 1
ATOM 11660 N N . HIS E 1 245 ? 301.589 116.361 204.619 1.00 78.01 245 HIS E N 1
ATOM 11661 C CA . HIS E 1 245 ? 301.908 114.943 204.709 1.00 78.61 245 HIS E CA 1
ATOM 11662 C C . HIS E 1 245 ? 301.198 114.115 203.644 1.00 82.00 245 HIS E C 1
ATOM 11663 O O . HIS E 1 245 ? 300.887 112.942 203.875 1.00 86.50 245 HIS E O 1
ATOM 11670 N N . LEU E 1 246 ? 300.931 114.701 202.484 1.00 77.81 246 LEU E N 1
ATOM 11671 C CA . LEU E 1 246 ? 300.352 113.930 201.398 1.00 77.22 246 LEU E CA 1
ATOM 11672 C C . LEU E 1 246 ? 301.402 113.003 200.788 1.00 80.27 246 LEU E C 1
ATOM 11673 O O . LEU E 1 246 ? 302.598 113.303 200.822 1.00 81.02 246 LEU E O 1
ATOM 11678 N N . PRO E 1 247 ? 300.982 111.864 200.232 1.00 78.23 247 PRO E N 1
ATOM 11679 C CA . PRO E 1 247 ? 301.937 110.963 199.567 1.00 74.96 247 PRO E CA 1
ATOM 11680 C C . PRO E 1 247 ? 302.342 111.532 198.215 1.00 77.03 247 PRO E C 1
ATOM 11681 O O . PRO E 1 247 ? 301.499 111.755 197.345 1.00 76.99 247 PRO E O 1
ATOM 11685 N N . LYS E 1 248 ? 303.645 111.769 198.041 1.00 83.07 248 LYS E N 1
ATOM 11686 C CA . LYS E 1 248 ? 304.127 112.470 196.857 1.00 83.62 248 LYS E CA 1
ATOM 11687 C C . LYS E 1 248 ? 305.390 111.861 196.260 1.00 83.72 248 LYS E C 1
ATOM 11688 O O . LYS E 1 248 ? 305.991 112.479 195.373 1.00 84.01 248 LYS E O 1
ATOM 11694 N N . THR E 1 249 ? 305.814 110.682 196.704 1.00 87.92 249 THR E N 1
ATOM 11695 C CA . THR E 1 249 ? 307.085 110.115 196.281 1.00 90.19 249 THR E CA 1
ATOM 11696 C C . THR E 1 249 ? 306.924 108.637 195.953 1.00 89.57 249 THR E C 1
ATOM 11697 O O . THR E 1 249 ? 306.002 107.968 196.427 1.00 89.12 249 THR E O 1
ATOM 11701 N N . ASN E 1 250 ? 307.837 108.136 195.125 1.00 91.01 250 ASN E N 1
ATOM 11702 C CA . ASN E 1 250 ? 307.888 106.708 194.844 1.00 90.74 250 ASN E CA 1
ATOM 11703 C C . ASN E 1 250 ? 308.308 105.970 196.108 1.00 92.71 250 ASN E C 1
ATOM 11704 O O . ASN E 1 250 ? 309.395 106.205 196.645 1.00 91.13 250 ASN E O 1
ATOM 11709 N N . ARG E 1 251 ? 307.449 105.072 196.577 1.00 96.39 251 ARG E N 1
ATOM 11710 C CA . ARG E 1 251 ? 307.609 104.432 197.873 1.00 94.97 251 ARG E CA 1
ATOM 11711 C C . ARG E 1 251 ? 307.925 102.955 197.693 1.00 96.78 251 ARG E C 1
ATOM 11712 O O . ARG E 1 251 ? 307.332 102.282 196.845 1.00 97.06 251 ARG E O 1
ATOM 11720 N N . SER E 1 252 ? 308.867 102.462 198.489 1.00 92.39 252 SER E N 1
ATOM 11721 C CA . SER E 1 252 ? 309.244 101.058 198.495 1.00 91.86 252 SER E CA 1
ATOM 11722 C C . SER E 1 252 ? 308.802 100.409 199.799 1.00 91.74 252 SER E C 1
ATOM 11723 O O . SER E 1 252 ? 308.671 101.074 200.830 1.00 90.31 252 SER E O 1
ATOM 11726 N N . ALA E 1 253 ? 308.567 99.101 199.742 1.00 95.91 253 ALA E N 1
ATOM 11727 C CA . ALA E 1 253 ? 308.126 98.370 200.921 1.00 95.66 253 ALA E CA 1
ATOM 11728 C C . ALA E 1 253 ? 309.233 98.310 201.966 1.00 97.73 253 ALA E C 1
ATOM 11729 O O . ALA E 1 253 ? 310.419 98.221 201.636 1.00 97.48 253 ALA E O 1
ATOM 11731 N N . ALA E 1 254 ? 308.836 98.362 203.234 1.00 101.94 254 ALA E N 1
ATOM 11732 C CA . ALA E 1 254 ? 309.752 98.245 204.357 1.00 99.56 254 ALA E CA 1
ATOM 11733 C C . ALA E 1 254 ? 309.397 97.014 205.178 1.00 101.86 254 ALA E C 1
ATOM 11734 O O . ALA E 1 254 ? 308.228 96.632 205.279 1.00 103.63 254 ALA E O 1
ATOM 11736 N N . THR E 1 255 ? 310.420 96.393 205.760 1.00 103.66 255 THR E N 1
ATOM 11737 C CA . THR E 1 255 ? 310.211 95.198 206.565 1.00 104.07 255 THR E CA 1
ATOM 11738 C C . THR E 1 255 ? 309.400 95.527 207.813 1.00 104.04 255 THR E C 1
ATOM 11739 O O . THR E 1 255 ? 309.603 96.562 208.452 1.00 102.14 255 THR E O 1
ATOM 11743 N N . GLY E 1 256 ? 308.479 94.631 208.160 1.00 108.25 256 GLY E N 1
ATOM 11744 C CA . GLY E 1 256 ? 307.595 94.837 209.285 1.00 107.76 256 GLY E CA 1
ATOM 11745 C C . GLY E 1 256 ? 306.272 95.486 208.948 1.00 108.35 256 GLY E C 1
ATOM 11746 O O . GLY E 1 256 ? 305.445 95.673 209.850 1.00 108.56 256 GLY E O 1
ATOM 11747 N N . GLU E 1 257 ? 306.044 95.833 207.685 1.00 109.43 257 GLU E N 1
ATOM 11748 C CA . GLU E 1 257 ? 304.812 96.483 207.245 1.00 108.11 257 GLU E CA 1
ATOM 11749 C C . GLU E 1 257 ? 303.876 95.396 206.726 1.00 109.47 257 GLU E C 1
ATOM 11750 O O . GLU E 1 257 ? 304.078 94.855 205.636 1.00 110.04 257 GLU E O 1
ATOM 11756 N N . ASN E 1 258 ? 302.851 95.075 207.514 1.00 103.28 258 ASN E N 1
ATOM 11757 C CA . ASN E 1 258 ? 301.923 93.999 207.192 1.00 100.87 258 ASN E CA 1
ATOM 11758 C C . ASN E 1 258 ? 300.762 94.449 206.315 1.00 100.34 258 ASN E C 1
ATOM 11759 O O . ASN E 1 258 ? 299.956 93.610 205.901 1.00 100.42 258 ASN E O 1
ATOM 11764 N N . ASN E 1 259 ? 300.656 95.741 206.026 1.00 96.53 259 ASN E N 1
ATOM 11765 C CA . ASN E 1 259 ? 299.654 96.267 205.116 1.00 95.73 259 ASN E CA 1
ATOM 11766 C C . ASN E 1 259 ? 300.351 96.920 203.931 1.00 96.35 259 ASN E C 1
ATOM 11767 O O . ASN E 1 259 ? 301.489 97.386 204.033 1.00 97.21 259 ASN E O 1
ATOM 11772 N N . THR E 1 260 ? 299.658 96.945 202.796 1.00 95.58 260 THR E N 1
ATOM 11773 C CA . THR E 1 260 ? 300.238 97.496 201.580 1.00 96.42 260 THR E CA 1
ATOM 11774 C C . THR E 1 260 ? 300.196 99.022 201.637 1.00 97.76 260 THR E C 1
ATOM 11775 O O . THR E 1 260 ? 299.156 99.621 201.934 1.00 97.43 260 THR E O 1
ATOM 11779 N N . TYR E 1 261 ? 301.352 99.642 201.426 1.00 89.32 261 TYR E N 1
ATOM 11780 C CA . TYR E 1 261 ? 301.501 101.090 201.437 1.00 87.09 261 TYR E CA 1
ATOM 11781 C C . TYR E 1 261 ? 302.264 101.628 200.239 1.00 89.50 261 TYR E C 1
ATOM 11782 O O . TYR E 1 261 ? 301.990 102.748 199.804 1.00 90.76 261 TYR E O 1
ATOM 11791 N N . HIS E 1 262 ? 303.208 100.863 199.696 1.00 95.34 262 HIS E N 1
ATOM 11792 C CA . HIS E 1 262 ? 304.074 101.358 198.639 1.00 95.03 262 HIS E CA 1
ATOM 11793 C C . HIS E 1 262 ? 303.333 101.427 197.311 1.00 94.79 262 HIS E C 1
ATOM 11794 O O . HIS E 1 262 ? 302.538 100.543 196.976 1.00 94.15 262 HIS E O 1
ATOM 11801 N N . ALA E 1 263 ? 303.605 102.482 196.558 1.00 92.88 263 ALA E N 1
ATOM 11802 C CA . ALA E 1 263 ? 303.016 102.722 195.244 1.00 93.37 263 ALA E CA 1
ATOM 11803 C C . ALA E 1 263 ? 303.837 103.822 194.579 1.00 92.50 263 ALA E C 1
ATOM 11804 O O . ALA E 1 263 ? 304.896 104.216 195.083 1.00 91.19 263 ALA E O 1
ATOM 11806 N N . ASN E 1 264 ? 303.355 104.319 193.446 1.00 87.97 264 ASN E N 1
ATOM 11807 C CA . ASN E 1 264 ? 303.996 105.419 192.731 1.00 88.33 264 ASN E CA 1
ATOM 11808 C C . ASN E 1 264 ? 303.082 106.634 192.849 1.00 88.77 264 ASN E C 1
ATOM 11809 O O . ASN E 1 264 ? 302.120 106.775 192.089 1.00 88.73 264 ASN E O 1
ATOM 11814 N N . TYR E 1 265 ? 303.386 107.510 193.808 1.00 82.99 265 TYR E N 1
ATOM 11815 C CA . TYR E 1 265 ? 302.588 108.698 194.077 1.00 81.11 265 TYR E CA 1
ATOM 11816 C C . TYR E 1 265 ? 303.171 109.947 193.430 1.00 83.60 265 TYR E C 1
ATOM 11817 O O . TYR E 1 265 ? 302.871 111.062 193.870 1.00 86.71 265 TYR E O 1
ATOM 11826 N N . THR E 1 266 ? 304.001 109.782 192.399 1.00 86.58 266 THR E N 1
ATOM 11827 C CA . THR E 1 266 ? 304.688 110.924 191.806 1.00 85.17 266 THR E CA 1
ATOM 11828 C C . THR E 1 266 ? 303.718 111.891 191.137 1.00 83.09 266 THR E C 1
ATOM 11829 O O . THR E 1 266 ? 303.978 113.099 191.103 1.00 83.39 266 THR E O 1
ATOM 11833 N N . ASP E 1 267 ? 302.601 111.391 190.610 1.00 78.51 267 ASP E N 1
ATOM 11834 C CA . ASP E 1 267 ? 301.640 112.212 189.886 1.00 80.04 267 ASP E CA 1
ATOM 11835 C C . ASP E 1 267 ? 300.446 112.627 190.738 1.00 81.84 267 ASP E C 1
ATOM 11836 O O . ASP E 1 267 ? 299.486 113.188 190.204 1.00 82.64 267 ASP E O 1
ATOM 11841 N N . ASN E 1 268 ? 300.481 112.366 192.041 1.00 83.22 268 ASN E N 1
ATOM 11842 C CA . ASN E 1 268 ? 299.368 112.725 192.907 1.00 81.26 268 ASN E CA 1
ATOM 11843 C C . ASN E 1 268 ? 299.288 114.239 193.083 1.00 83.00 268 ASN E C 1
ATOM 11844 O O . ASN E 1 268 ? 300.304 114.939 193.102 1.00 84.78 268 ASN E O 1
ATOM 11849 N N . ILE E 1 269 ? 298.059 114.744 193.210 1.00 79.38 269 ILE E N 1
ATOM 11850 C CA . ILE E 1 269 ? 297.796 116.167 193.391 1.00 77.98 269 ILE E CA 1
ATOM 11851 C C . ILE E 1 269 ? 296.983 116.428 194.654 1.00 79.05 269 ILE E C 1
ATOM 11852 O O . ILE E 1 269 ? 297.372 117.238 195.501 1.00 79.54 269 ILE E O 1
ATOM 11857 N N . GLY E 1 270 ? 295.849 115.747 194.801 1.00 69.30 270 GLY E N 1
ATOM 11858 C CA . GLY E 1 270 ? 294.992 115.947 195.955 1.00 66.38 270 GLY E CA 1
ATOM 11859 C C . GLY E 1 270 ? 294.120 114.735 196.186 1.00 68.21 270 GLY E C 1
ATOM 11860 O O . GLY E 1 270 ? 294.111 113.787 195.399 1.00 71.30 270 GLY E O 1
ATOM 11861 N N . LEU E 1 271 ? 293.380 114.777 197.292 1.00 61.40 271 LEU E N 1
ATOM 11862 C CA . LEU E 1 271 ? 292.515 113.679 197.697 1.00 56.07 271 LEU E CA 1
ATOM 11863 C C . LEU E 1 271 ? 291.158 114.213 198.127 1.00 59.13 271 LEU E C 1
ATOM 11864 O O . LEU E 1 271 ? 291.075 115.207 198.853 1.00 65.85 271 LEU E O 1
ATOM 11869 N N . VAL E 1 272 ? 290.099 113.548 197.674 1.00 55.42 272 VAL E N 1
ATOM 11870 C CA . VAL E 1 272 ? 288.735 113.815 198.117 1.00 55.59 272 VAL E CA 1
ATOM 11871 C C . VAL E 1 272 ? 288.194 112.523 198.708 1.00 57.50 272 VAL E C 1
ATOM 11872 O O . VAL E 1 272 ? 288.205 111.481 198.042 1.00 63.84 272 VAL E O 1
ATOM 11876 N N . PHE E 1 273 ? 287.723 112.584 199.951 1.00 60.53 273 PHE E N 1
ATOM 11877 C CA . PHE E 1 273 ? 287.356 111.375 200.672 1.00 62.36 273 PHE E CA 1
ATOM 11878 C C . PHE E 1 273 ? 286.217 111.675 201.637 1.00 61.34 273 PHE E C 1
ATOM 11879 O O . PHE E 1 273 ? 285.693 112.790 201.694 1.00 58.53 273 PHE E O 1
ATOM 11887 N N . ASN E 1 274 ? 285.837 110.651 202.397 1.00 71.52 274 ASN E N 1
ATOM 11888 C CA . ASN E 1 274 ? 284.808 110.723 203.423 1.00 70.42 274 ASN E CA 1
ATOM 11889 C C . ASN E 1 274 ? 285.383 110.167 204.721 1.00 75.34 274 ASN E C 1
ATOM 11890 O O . ASN E 1 274 ? 286.505 109.654 204.758 1.00 74.43 274 ASN E O 1
ATOM 11895 N N . LYS E 1 275 ? 284.607 110.265 205.798 1.00 76.64 275 LYS E N 1
ATOM 11896 C CA . LYS E 1 275 ? 285.078 109.836 207.109 1.00 73.07 275 LYS E CA 1
ATOM 11897 C C . LYS E 1 275 ? 285.068 108.324 207.291 1.00 74.36 275 LYS E C 1
ATOM 11898 O O . LYS E 1 275 ? 285.582 107.841 208.305 1.00 78.30 275 LYS E O 1
ATOM 11904 N N . GLN E 1 276 ? 284.502 107.570 206.350 1.00 72.25 276 GLN E N 1
ATOM 11905 C CA . GLN E 1 276 ? 284.413 106.119 206.460 1.00 71.23 276 GLN E CA 1
ATOM 11906 C C . GLN E 1 276 ? 285.269 105.393 205.430 1.00 71.21 276 GLN E C 1
ATOM 11907 O O . GLN E 1 276 ? 285.078 104.191 205.221 1.00 72.93 276 GLN E O 1
ATOM 11913 N N . ALA E 1 277 ? 286.200 106.088 204.778 1.00 67.82 277 ALA E N 1
ATOM 11914 C CA . ALA E 1 277 ? 286.996 105.454 203.733 1.00 66.26 277 ALA E CA 1
ATOM 11915 C C . ALA E 1 277 ? 288.094 104.560 204.294 1.00 66.73 277 ALA E C 1
ATOM 11916 O O . ALA E 1 277 ? 288.486 103.589 203.639 1.00 67.45 277 ALA E O 1
ATOM 11918 N N . VAL E 1 278 ? 288.598 104.861 205.488 1.00 66.26 278 VAL E N 1
ATOM 11919 C CA . VAL E 1 278 ? 289.737 104.147 206.058 1.00 67.10 278 VAL E CA 1
ATOM 11920 C C . VAL E 1 278 ? 289.515 104.013 207.559 1.00 70.81 278 VAL E C 1
ATOM 11921 O O . VAL E 1 278 ? 288.959 104.911 208.198 1.00 71.30 278 VAL E O 1
ATOM 11925 N N . GLY E 1 279 ? 289.946 102.877 208.121 1.00 70.92 279 GLY E N 1
ATOM 11926 C CA . GLY E 1 279 ? 289.829 102.637 209.541 1.00 68.05 279 GLY E CA 1
ATOM 11927 C C . GLY E 1 279 ? 291.171 102.259 210.146 1.00 69.97 279 GLY E C 1
ATOM 11928 O O . GLY E 1 279 ? 292.139 101.970 209.439 1.00 69.53 279 GLY E O 1
ATOM 11929 N N . THR E 1 280 ? 291.209 102.271 211.477 1.00 81.07 280 THR E N 1
ATOM 11930 C CA . THR E 1 280 ? 292.424 101.986 212.227 1.00 81.51 280 THR E CA 1
ATOM 11931 C C . THR E 1 280 ? 292.082 101.156 213.456 1.00 79.56 280 THR E C 1
ATOM 11932 O O . THR E 1 280 ? 291.116 101.455 214.163 1.00 82.12 280 THR E O 1
ATOM 11936 N N . VAL E 1 281 ? 292.877 100.118 213.706 1.00 81.61 281 VAL E N 1
ATOM 11937 C CA . VAL E 1 281 ? 292.724 99.267 214.881 1.00 82.54 281 VAL E CA 1
ATOM 11938 C C . VAL E 1 281 ? 293.872 99.559 215.836 1.00 85.61 281 VAL E C 1
ATOM 11939 O O . VAL E 1 281 ? 294.954 99.982 215.411 1.00 88.43 281 VAL E O 1
ATOM 11943 N N . LYS E 1 282 ? 293.631 99.357 217.128 1.00 92.56 282 LYS E N 1
ATOM 11944 C CA . LYS E 1 282 ? 294.600 99.676 218.165 1.00 92.56 282 LYS E CA 1
ATOM 11945 C C . LYS E 1 282 ? 294.795 98.477 219.082 1.00 93.09 282 LYS E C 1
ATOM 11946 O O . LYS E 1 282 ? 293.825 97.825 219.479 1.00 93.47 282 LYS E O 1
ATOM 11952 N N . LEU E 1 283 ? 296.052 98.190 219.421 1.00 99.10 283 LEU E N 1
ATOM 11953 C CA . LEU E 1 283 ? 296.376 97.127 220.363 1.00 99.66 283 LEU E CA 1
ATOM 11954 C C . LEU E 1 283 ? 296.984 97.672 221.649 1.00 100.58 283 LEU E C 1
ATOM 11955 O O . LEU E 1 283 ? 296.467 97.408 222.738 1.00 101.22 283 LEU E O 1
ATOM 11960 N N . MET E 1 284 ? 298.071 98.436 221.554 1.00 115.99 284 MET E N 1
ATOM 11961 C CA . MET E 1 284 ? 298.703 99.050 222.713 1.00 115.63 284 MET E CA 1
ATOM 11962 C C . MET E 1 284 ? 298.851 100.545 222.480 1.00 117.02 284 MET E C 1
ATOM 11963 O O . MET E 1 284 ? 299.187 100.979 221.375 1.00 117.81 284 MET E O 1
ATOM 11968 N N . ASP E 1 285 ? 298.596 101.328 223.525 1.00 118.40 285 ASP E N 1
ATOM 11969 C CA . ASP E 1 285 ? 298.716 102.774 223.441 1.00 118.05 285 ASP E CA 1
ATOM 11970 C C . ASP E 1 285 ? 300.174 103.194 223.616 1.00 117.45 285 ASP E C 1
ATOM 11971 O O . ASP E 1 285 ? 301.053 102.380 223.913 1.00 117.92 285 ASP E O 1
ATOM 11976 N N . LEU E 1 286 ? 300.433 104.485 223.420 1.00 106.94 286 LEU E N 1
ATOM 11977 C CA . LEU E 1 286 ? 301.782 105.014 223.577 1.00 106.26 286 LEU E CA 1
ATOM 11978 C C . LEU E 1 286 ? 302.258 104.833 225.012 1.00 108.14 286 LEU E C 1
ATOM 11979 O O . LEU E 1 286 ? 301.551 105.178 225.963 1.00 108.46 286 LEU E O 1
ATOM 11984 N N . LYS E 1 287 ? 303.466 104.293 225.166 1.00 116.66 287 LYS E N 1
ATOM 11985 C CA . LYS E 1 287 ? 304.026 103.983 226.475 1.00 116.82 287 LYS E CA 1
ATOM 11986 C C . LYS E 1 287 ? 305.464 104.474 226.509 1.00 116.35 287 LYS E C 1
ATOM 11987 O O . LYS E 1 287 ? 306.283 104.061 225.681 1.00 115.70 287 LYS E O 1
ATOM 11993 N N . MET E 1 288 ? 305.771 105.346 227.464 1.00 126.06 288 MET E N 1
ATOM 11994 C CA . MET E 1 288 ? 307.064 106.013 227.535 1.00 126.91 288 MET E CA 1
ATOM 11995 C C . MET E 1 288 ? 307.911 105.372 228.626 1.00 126.89 288 MET E C 1
ATOM 11996 O O . MET E 1 288 ? 307.454 105.223 229.764 1.00 126.77 288 MET E O 1
ATOM 12001 N N . GLU E 1 289 ? 309.142 104.996 228.279 1.00 124.22 289 GLU E N 1
ATOM 12002 C CA . GLU E 1 289 ? 310.060 104.368 229.217 1.00 123.86 289 GLU E CA 1
ATOM 12003 C C . GLU E 1 289 ? 311.432 105.020 229.128 1.00 124.47 289 GLU E C 1
ATOM 12004 O O . GLU E 1 289 ? 311.823 105.542 228.081 1.00 124.28 289 GLU E O 1
ATOM 12010 N N . GLN E 1 290 ? 312.160 104.978 230.242 1.00 128.47 290 GLN E N 1
ATOM 12011 C CA . GLN E 1 290 ? 313.523 105.483 230.310 1.00 128.09 290 GLN E CA 1
ATOM 12012 C C . GLN E 1 290 ? 314.365 104.522 231.135 1.00 127.72 290 GLN E C 1
ATOM 12013 O O . GLN E 1 290 ? 313.921 104.041 232.182 1.00 127.33 290 GLN E O 1
ATOM 12019 N N . THR E 1 291 ? 315.578 104.247 230.661 1.00 133.52 291 THR E N 1
ATOM 12020 C CA . THR E 1 291 ? 316.493 103.309 231.307 1.00 134.20 291 THR E CA 1
ATOM 12021 C C . THR E 1 291 ? 317.516 104.100 232.115 1.00 133.84 291 THR E C 1
ATOM 12022 O O . THR E 1 291 ? 318.459 104.663 231.549 1.00 133.49 291 THR E O 1
ATOM 12026 N N . GLY E 1 292 ? 317.329 104.139 233.432 1.00 115.01 292 GLY E N 1
ATOM 12027 C CA . GLY E 1 292 ? 318.239 104.859 234.302 1.00 113.95 292 GLY E CA 1
ATOM 12028 C C . GLY E 1 292 ? 318.476 104.199 235.646 1.00 114.37 292 GLY E C 1
ATOM 12029 O O . GLY E 1 292 ? 319.099 104.794 236.530 1.00 113.03 292 GLY E O 1
ATOM 12030 N N . ALA E 1 293 ? 317.984 102.971 235.818 1.00 118.81 293 ALA E N 1
ATOM 12031 C CA . ALA E 1 293 ? 318.119 102.288 237.102 1.00 118.08 293 ALA E CA 1
ATOM 12032 C C . ALA E 1 293 ? 319.491 101.638 237.246 1.00 118.13 293 ALA E C 1
ATOM 12033 O O . ALA E 1 293 ? 320.277 102.008 238.125 1.00 115.97 293 ALA E O 1
ATOM 12035 N N . ASP E 1 294 ? 319.795 100.665 236.387 1.00 126.94 294 ASP E N 1
ATOM 12036 C CA . ASP E 1 294 ? 321.085 99.993 236.395 1.00 126.77 294 ASP E CA 1
ATOM 12037 C C . ASP E 1 294 ? 321.819 100.076 235.066 1.00 126.81 294 ASP E C 1
ATOM 12038 O O . ASP E 1 294 ? 322.945 99.574 234.971 1.00 126.35 294 ASP E O 1
ATOM 12043 N N . ILE E 1 295 ? 321.217 100.684 234.043 1.00 133.05 295 ILE E N 1
ATOM 12044 C CA . ILE E 1 295 ? 321.886 100.825 232.754 1.00 134.15 295 ILE E CA 1
ATOM 12045 C C . ILE E 1 295 ? 323.097 101.742 232.876 1.00 135.26 295 ILE E C 1
ATOM 12046 O O . ILE E 1 295 ? 324.133 101.514 232.238 1.00 134.80 295 ILE E O 1
ATOM 12051 N N . HIS E 1 296 ? 322.994 102.783 233.706 1.00 137.07 296 HIS E N 1
ATOM 12052 C CA . HIS E 1 296 ? 324.105 103.716 233.870 1.00 136.45 296 HIS E CA 1
ATOM 12053 C C . HIS E 1 296 ? 325.323 103.030 234.478 1.00 136.04 296 HIS E C 1
ATOM 12054 O O . HIS E 1 296 ? 326.465 103.399 234.180 1.00 134.46 296 HIS E O 1
ATOM 12061 N N . ALA E 1 297 ? 325.099 102.033 235.339 1.00 128.90 297 ALA E N 1
ATOM 12062 C CA . ALA E 1 297 ? 326.215 101.325 235.958 1.00 128.61 297 ALA E CA 1
ATOM 12063 C C . ALA E 1 297 ? 327.053 100.588 234.919 1.00 129.26 297 ALA E C 1
ATOM 12064 O O . ALA E 1 297 ? 328.288 100.616 234.974 1.00 128.28 297 ALA E O 1
ATOM 12066 N N . LEU E 1 298 ? 326.399 99.917 233.968 1.00 135.31 298 LEU E N 1
ATOM 12067 C CA . LEU E 1 298 ? 327.134 99.207 232.925 1.00 134.99 298 LEU E CA 1
ATOM 12068 C C . LEU E 1 298 ? 327.864 100.182 232.008 1.00 135.26 298 LEU E C 1
ATOM 12069 O O . LEU E 1 298 ? 329.062 100.026 231.746 1.00 134.48 298 LEU E O 1
ATOM 12074 N N . TYR E 1 299 ? 327.157 101.195 231.512 1.00 141.00 299 TYR E N 1
ATOM 12075 C CA . TYR E 1 299 ? 327.760 102.227 230.684 1.00 141.07 299 TYR E CA 1
ATOM 12076 C C . TYR E 1 299 ? 327.019 103.534 230.920 1.00 140.08 299 TYR E C 1
ATOM 12077 O O . TYR E 1 299 ? 325.797 103.540 231.088 1.00 139.85 299 TYR E O 1
ATOM 12086 N N . GLN E 1 300 ? 327.765 104.635 230.932 1.00 139.15 300 GLN E N 1
ATOM 12087 C CA . GLN E 1 300 ? 327.199 105.938 231.268 1.00 139.76 300 GLN E CA 1
ATOM 12088 C C . GLN E 1 300 ? 326.410 106.479 230.083 1.00 139.98 300 GLN E C 1
ATOM 12089 O O . GLN E 1 300 ? 326.980 106.768 229.026 1.00 139.40 300 GLN E O 1
ATOM 12095 N N . GLY E 1 301 ? 325.102 106.620 230.257 1.00 134.51 301 GLY E N 1
ATOM 12096 C CA . GLY E 1 301 ? 324.262 107.154 229.203 1.00 133.79 301 GLY E CA 1
ATOM 12097 C C . GLY E 1 301 ? 322.814 107.172 229.638 1.00 134.01 301 GLY E C 1
ATOM 12098 O O . GLY E 1 301 ? 322.462 106.731 230.737 1.00 132.71 301 GLY E O 1
ATOM 12099 N N . THR E 1 302 ? 321.973 107.697 228.751 1.00 133.42 302 THR E N 1
ATOM 12100 C CA . THR E 1 302 ? 320.535 107.752 228.962 1.00 133.51 302 THR E CA 1
ATOM 12101 C C . THR E 1 302 ? 319.833 107.214 227.726 1.00 133.29 302 THR E C 1
ATOM 12102 O O . THR E 1 302 ? 320.313 107.392 226.603 1.00 131.07 302 THR E O 1
ATOM 12106 N N . PHE E 1 303 ? 318.698 106.551 227.937 1.00 128.27 303 PHE E N 1
ATOM 12107 C CA . PHE E 1 303 ? 317.955 105.914 226.856 1.00 126.26 303 PHE E CA 1
ATOM 12108 C C . PHE E 1 303 ? 316.470 105.997 227.164 1.00 123.42 303 PHE E C 1
ATOM 12109 O O . PHE E 1 303 ? 316.019 105.485 228.192 1.00 123.51 303 PHE E O 1
ATOM 12117 N N . MET E 1 304 ? 315.715 106.632 226.273 1.00 118.12 304 MET E N 1
ATOM 12118 C CA . MET E 1 304 ? 314.272 106.768 226.409 1.00 118.97 304 MET E CA 1
ATOM 12119 C C . MET E 1 304 ? 313.603 106.153 225.189 1.00 118.24 304 MET E C 1
ATOM 12120 O O . MET E 1 304 ? 314.019 106.408 224.055 1.00 118.20 304 MET E O 1
ATOM 12125 N N . VAL E 1 305 ? 312.576 105.341 225.426 1.00 108.05 305 VAL E N 1
ATOM 12126 C CA . VAL E 1 305 ? 311.917 104.567 224.380 1.00 106.20 305 VAL E CA 1
ATOM 12127 C C . VAL E 1 305 ? 310.464 105.009 224.286 1.00 107.44 305 VAL E C 1
ATOM 12128 O O . VAL E 1 305 ? 309.767 105.088 225.304 1.00 108.87 305 VAL E O 1
ATOM 12132 N N . GLY E 1 306 ? 310.014 105.295 223.068 1.00 96.69 306 GLY E N 1
ATOM 12133 C CA . GLY E 1 306 ? 308.610 105.544 222.810 1.00 96.60 306 GLY E CA 1
ATOM 12134 C C . GLY E 1 306 ? 308.073 104.552 221.801 1.00 97.36 306 GLY E C 1
ATOM 12135 O O . GLY E 1 306 ? 308.617 104.436 220.699 1.00 100.32 306 GLY E O 1
ATOM 12136 N N . SER E 1 307 ? 307.013 103.828 222.154 1.00 96.79 307 SER E N 1
ATOM 12137 C CA . SER E 1 307 ? 306.532 102.736 221.321 1.00 97.51 307 SER E CA 1
ATOM 12138 C C . SER E 1 307 ? 305.014 102.775 221.227 1.00 97.96 307 SER E C 1
ATOM 12139 O O . SER E 1 307 ? 304.328 103.336 222.085 1.00 99.19 307 SER E O 1
ATOM 12142 N N . MET E 1 308 ? 304.501 102.160 220.164 1.00 100.32 308 MET E N 1
ATOM 12143 C CA . MET E 1 308 ? 303.071 102.063 219.911 1.00 99.06 308 MET E CA 1
ATOM 12144 C C . MET E 1 308 ? 302.846 101.008 218.836 1.00 100.88 308 MET E C 1
ATOM 12145 O O . MET E 1 308 ? 303.689 100.816 217.955 1.00 102.39 308 MET E O 1
ATOM 12150 N N . MET E 1 309 ? 301.715 100.311 218.935 1.00 104.78 309 MET E N 1
ATOM 12151 C CA . MET E 1 309 ? 301.375 99.228 218.020 1.00 103.98 309 MET E CA 1
ATOM 12152 C C . MET E 1 309 ? 299.940 99.401 217.549 1.00 104.55 309 MET E C 1
ATOM 12153 O O . MET E 1 309 ? 299.032 99.562 218.371 1.00 107.08 309 MET E O 1
ATOM 12158 N N . HIS E 1 310 ? 299.736 99.355 216.239 1.00 91.71 310 HIS E N 1
ATOM 12159 C CA . HIS E 1 310 ? 298.418 99.564 215.645 1.00 90.67 310 HIS E CA 1
ATOM 12160 C C . HIS E 1 310 ? 298.464 99.076 214.200 1.00 91.12 310 HIS E C 1
ATOM 12161 O O . HIS E 1 310 ? 299.447 98.467 213.763 1.00 93.27 310 HIS E O 1
ATOM 12168 N N . GLY E 1 311 ? 297.393 99.347 213.459 1.00 82.43 311 GLY E N 1
ATOM 12169 C CA . GLY E 1 311 ? 297.324 98.985 212.057 1.00 82.01 311 GLY E CA 1
ATOM 12170 C C . GLY E 1 311 ? 296.221 99.753 211.368 1.00 84.64 311 GLY E C 1
ATOM 12171 O O . GLY E 1 311 ? 295.321 100.299 212.013 1.00 88.14 311 GLY E O 1
ATOM 12172 N N . SER E 1 312 ? 296.299 99.789 210.039 1.00 82.29 312 SER E N 1
ATOM 12173 C CA . SER E 1 312 ? 295.334 100.519 209.229 1.00 80.74 312 SER E CA 1
ATOM 12174 C C . SER E 1 312 ? 294.950 99.681 208.019 1.00 82.38 312 SER E C 1
ATOM 12175 O O . SER E 1 312 ? 295.670 98.763 207.618 1.00 83.62 312 SER E O 1
ATOM 12178 N N . GLY E 1 313 ? 293.800 100.007 207.443 1.00 73.63 313 GLY E N 1
ATOM 12179 C CA . GLY E 1 313 ? 293.296 99.270 206.308 1.00 72.22 313 GLY E CA 1
ATOM 12180 C C . GLY E 1 313 ? 292.265 100.068 205.542 1.00 71.01 313 GLY E C 1
ATOM 12181 O O . GLY E 1 313 ? 292.072 101.261 205.779 1.00 71.42 313 GLY E O 1
ATOM 12182 N N . VAL E 1 314 ? 291.600 99.384 204.615 1.00 68.09 314 VAL E N 1
ATOM 12183 C CA . VAL E 1 314 ? 290.602 99.983 203.735 1.00 66.44 314 VAL E CA 1
ATOM 12184 C C . VAL E 1 314 ? 289.246 99.374 204.058 1.00 65.33 314 VAL E C 1
ATOM 12185 O O . VAL E 1 314 ? 289.106 98.146 204.104 1.00 65.76 314 VAL E O 1
ATOM 12189 N N . LEU E 1 315 ? 288.247 100.230 204.273 1.00 66.68 315 LEU E N 1
ATOM 12190 C CA . LEU E 1 315 ? 286.910 99.781 204.646 1.00 66.21 315 LEU E CA 1
ATOM 12191 C C . LEU E 1 315 ? 285.928 99.864 203.483 1.00 67.29 315 LEU E C 1
ATOM 12192 O O . LEU E 1 315 ? 285.297 98.864 203.128 1.00 69.75 315 LEU E O 1
ATOM 12197 N N . ARG E 1 316 ? 285.784 101.042 202.881 1.00 69.28 316 ARG E N 1
ATOM 12198 C CA . ARG E 1 316 ? 284.841 101.255 201.784 1.00 70.99 316 ARG E CA 1
ATOM 12199 C C . ARG E 1 316 ? 285.521 102.048 200.677 1.00 73.79 316 ARG E C 1
ATOM 12200 O O . ARG E 1 316 ? 285.625 103.284 200.767 1.00 73.91 316 ARG E O 1
ATOM 12208 N N . PRO E 1 317 ? 285.990 101.384 199.615 1.00 73.62 317 PRO E N 1
ATOM 12209 C CA . PRO E 1 317 ? 286.676 102.110 198.536 1.00 72.59 317 PRO E CA 1
ATOM 12210 C C . PRO E 1 317 ? 285.767 103.024 197.734 1.00 73.38 317 PRO E C 1
ATOM 12211 O O . PRO E 1 317 ? 286.277 103.825 196.941 1.00 76.69 317 PRO E O 1
ATOM 12215 N N . ASP E 1 318 ? 284.450 102.938 197.910 1.00 75.23 318 ASP E N 1
ATOM 12216 C CA . ASP E 1 318 ? 283.514 103.787 197.187 1.00 74.45 318 ASP E CA 1
ATOM 12217 C C . ASP E 1 318 ? 283.329 105.155 197.834 1.00 73.58 318 ASP E C 1
ATOM 12218 O O . ASP E 1 318 ? 282.341 105.837 197.540 1.00 73.48 318 ASP E O 1
ATOM 12223 N N . CYS E 1 319 ? 284.253 105.570 198.702 1.00 74.40 319 CYS E N 1
ATOM 12224 C CA . CYS E 1 319 ? 284.196 106.878 199.342 1.00 75.41 319 CYS E CA 1
ATOM 12225 C C . CYS E 1 319 ? 285.497 107.658 199.194 1.00 75.32 319 CYS E C 1
ATOM 12226 O O . CYS E 1 319 ? 285.687 108.658 199.894 1.00 75.02 319 CYS E O 1
ATOM 12229 N N . ALA E 1 320 ? 286.395 107.231 198.310 1.00 70.15 320 ALA E N 1
ATOM 12230 C CA . ALA E 1 320 ? 287.679 107.889 198.114 1.00 67.62 320 ALA E CA 1
ATOM 12231 C C . ALA E 1 320 ? 287.888 108.190 196.638 1.00 67.49 320 ALA E C 1
ATOM 12232 O O . ALA E 1 320 ? 287.686 107.323 195.783 1.00 70.53 320 ALA E O 1
ATOM 12234 N N . ILE E 1 321 ? 288.291 109.426 196.345 1.00 61.53 321 ILE E N 1
ATOM 12235 C CA . ILE E 1 321 ? 288.556 109.884 194.986 1.00 58.92 321 ILE E CA 1
ATOM 12236 C C . ILE E 1 321 ? 289.900 110.597 194.977 1.00 60.24 321 ILE E C 1
ATOM 12237 O O . ILE E 1 321 ? 290.184 111.413 195.860 1.00 66.69 321 ILE E O 1
ATOM 12242 N N . GLU E 1 322 ? 290.727 110.290 193.982 1.00 63.38 322 GLU E N 1
ATOM 12243 C CA . GLU E 1 322 ? 292.071 110.842 193.882 1.00 67.73 322 GLU E CA 1
ATOM 12244 C C . GLU E 1 322 ? 292.223 111.633 192.589 1.00 69.79 322 GLU E C 1
ATOM 12245 O O . GLU E 1 322 ? 291.774 111.196 191.525 1.00 72.02 322 GLU E O 1
ATOM 12251 N N . LEU E 1 323 ? 292.853 112.802 192.690 1.00 70.48 323 LEU E N 1
ATOM 12252 C CA . LEU E 1 323 ? 293.128 113.660 191.546 1.00 68.50 323 LEU E CA 1
ATOM 12253 C C . LEU E 1 323 ? 294.605 113.567 191.193 1.00 70.43 323 LEU E C 1
ATOM 12254 O O . LEU E 1 323 ? 295.466 113.706 192.068 1.00 70.53 323 LEU E O 1
ATOM 12259 N N . TYR E 1 324 ? 294.895 113.336 189.915 1.00 70.55 324 TYR E N 1
ATOM 12260 C CA . TYR E 1 324 ? 296.265 113.212 189.445 1.00 70.19 324 TYR E CA 1
ATOM 12261 C C . TYR E 1 324 ? 296.398 113.876 188.083 1.00 72.28 324 TYR E C 1
ATOM 12262 O O . TYR E 1 324 ? 295.451 113.906 187.294 1.00 73.71 324 TYR E O 1
ATOM 12271 N N . ALA E 1 325 ? 297.588 114.402 187.814 1.00 73.20 325 ALA E N 1
ATOM 12272 C CA . ALA E 1 325 ? 297.900 115.025 186.536 1.00 73.08 325 ALA E CA 1
ATOM 12273 C C . ALA E 1 325 ? 298.770 114.082 185.718 1.00 74.42 325 ALA E C 1
ATOM 12274 O O . ALA E 1 325 ? 299.762 113.549 186.226 1.00 73.89 325 ALA E O 1
ATOM 12276 N N . ALA E 1 326 ? 298.398 113.880 184.461 1.00 83.13 326 ALA E N 1
ATOM 12277 C CA . ALA E 1 326 ? 299.114 112.956 183.592 1.00 84.05 326 ALA E CA 1
ATOM 12278 C C . ALA E 1 326 ? 298.995 113.461 182.158 1.00 86.37 326 ALA E C 1
ATOM 12279 O O . ALA E 1 326 ? 298.606 114.610 181.921 1.00 88.56 326 ALA E O 1
ATOM 12281 N N . ASN E 1 327 ? 299.332 112.602 181.197 1.00 101.80 327 ASN E N 1
ATOM 12282 C CA . ASN E 1 327 ? 299.282 112.969 179.788 1.00 101.23 327 ASN E CA 1
ATOM 12283 C C . ASN E 1 327 ? 298.603 111.885 178.964 1.00 102.24 327 ASN E C 1
ATOM 12284 O O . ASN E 1 327 ? 298.029 110.943 179.519 1.00 101.74 327 ASN E O 1
ATOM 12289 N N . SER E 1 328 ? 298.662 112.014 177.641 1.00 116.47 328 SER E N 1
ATOM 12290 C CA . SER E 1 328 ? 298.017 111.067 176.736 1.00 117.87 328 SER E CA 1
ATOM 12291 C C . SER E 1 328 ? 298.515 109.643 176.960 1.00 117.40 328 SER E C 1
ATOM 12292 O O . SER E 1 328 ? 299.670 109.323 176.680 1.00 117.98 328 SER E O 1
ATOM 12296 N N . ALA F 1 2 ? 297.294 217.089 198.096 1.00 87.89 2 ALA F N 1
ATOM 12297 C CA . ALA F 1 2 ? 296.932 218.452 198.466 1.00 91.53 2 ALA F CA 1
ATOM 12298 C C . ALA F 1 2 ? 296.545 218.540 199.940 1.00 96.63 2 ALA F C 1
ATOM 12299 O O . ALA F 1 2 ? 296.051 217.572 200.519 1.00 96.52 2 ALA F O 1
ATOM 12301 N N . ASN F 1 3 ? 296.784 219.713 200.531 1.00 103.80 3 ASN F N 1
ATOM 12302 C CA . ASN F 1 3 ? 296.467 220.001 201.934 1.00 103.60 3 ASN F CA 1
ATOM 12303 C C . ASN F 1 3 ? 297.184 219.061 202.904 1.00 98.18 3 ASN F C 1
ATOM 12304 O O . ASN F 1 3 ? 296.747 218.887 204.045 1.00 90.30 3 ASN F O 1
ATOM 12309 N N . PHE F 1 4 ? 298.289 218.454 202.460 1.00 85.91 4 PHE F N 1
ATOM 12310 C CA . PHE F 1 4 ? 299.210 217.759 203.354 1.00 84.02 4 PHE F CA 1
ATOM 12311 C C . PHE F 1 4 ? 300.504 217.377 202.646 1.00 83.91 4 PHE F C 1
ATOM 12312 O O . PHE F 1 4 ? 300.483 216.856 201.526 1.00 78.50 4 PHE F O 1
ATOM 12320 N N . THR F 1 5 ? 301.633 217.646 203.296 1.00 83.03 5 THR F N 1
ATOM 12321 C CA . THR F 1 5 ? 302.943 217.147 202.877 1.00 82.21 5 THR F CA 1
ATOM 12322 C C . THR F 1 5 ? 303.508 216.330 204.030 1.00 83.13 5 THR F C 1
ATOM 12323 O O . THR F 1 5 ? 303.932 216.902 205.050 1.00 83.72 5 THR F O 1
ATOM 12327 N N . PRO F 1 6 ? 303.531 215.004 203.929 1.00 77.80 6 PRO F N 1
ATOM 12328 C CA . PRO F 1 6 ? 303.850 214.180 205.098 1.00 75.34 6 PRO F CA 1
ATOM 12329 C C . PRO F 1 6 ? 305.325 214.238 205.468 1.00 78.60 6 PRO F C 1
ATOM 12330 O O . PRO F 1 6 ? 306.193 214.584 204.664 1.00 78.12 6 PRO F O 1
ATOM 12334 N N . SER F 1 7 ? 305.593 213.891 206.729 1.00 83.24 7 SER F N 1
ATOM 12335 C CA . SER F 1 7 ? 306.952 213.754 207.238 1.00 81.74 7 SER F CA 1
ATOM 12336 C C . SER F 1 7 ? 307.481 212.332 207.102 1.00 83.59 7 SER F C 1
ATOM 12337 O O . SER F 1 7 ? 308.692 212.140 206.941 1.00 81.82 7 SER F O 1
ATOM 12340 N N . ARG F 1 8 ? 306.592 211.343 207.179 1.00 89.70 8 ARG F N 1
ATOM 12341 C CA . ARG F 1 8 ? 306.774 209.913 206.959 1.00 90.28 8 ARG F CA 1
ATOM 12342 C C . ARG F 1 8 ? 307.468 209.201 208.121 1.00 92.19 8 ARG F C 1
ATOM 12343 O O . ARG F 1 8 ? 307.485 207.969 208.135 1.00 92.58 8 ARG F O 1
ATOM 12351 N N . LEU F 1 9 ? 308.040 209.918 209.091 1.00 92.94 9 LEU F N 1
ATOM 12352 C CA . LEU F 1 9 ? 308.460 209.349 210.371 1.00 91.24 9 LEU F CA 1
ATOM 12353 C C . LEU F 1 9 ? 309.480 208.219 210.251 1.00 93.49 9 LEU F C 1
ATOM 12354 O O . LEU F 1 9 ? 309.878 207.636 211.265 1.00 93.17 9 LEU F O 1
ATOM 12359 N N . GLY F 1 10 ? 309.911 207.896 209.035 1.00 94.18 10 GLY F N 1
ATOM 12360 C CA . GLY F 1 10 ? 310.792 206.761 208.842 1.00 90.23 10 GLY F CA 1
ATOM 12361 C C . GLY F 1 10 ? 311.941 207.029 207.895 1.00 91.81 10 GLY F C 1
ATOM 12362 O O . GLY F 1 10 ? 312.831 206.188 207.737 1.00 92.60 10 GLY F O 1
ATOM 12363 N N . LEU F 1 11 ? 311.931 208.193 207.255 1.00 90.24 11 LEU F N 1
ATOM 12364 C CA . LEU F 1 11 ? 313.013 208.574 206.365 1.00 88.42 11 LEU F CA 1
ATOM 12365 C C . LEU F 1 11 ? 314.242 208.984 207.171 1.00 90.29 11 LEU F C 1
ATOM 12366 O O . LEU F 1 11 ? 314.210 209.092 208.399 1.00 94.26 11 LEU F O 1
ATOM 12371 N N . VAL F 1 12 ? 315.344 209.207 206.461 1.00 88.90 12 VAL F N 1
ATOM 12372 C CA . VAL F 1 12 ? 316.564 209.745 207.049 1.00 90.39 12 VAL F CA 1
ATOM 12373 C C . VAL F 1 12 ? 316.855 211.069 206.358 1.00 90.33 12 VAL F C 1
ATOM 12374 O O . VAL F 1 12 ? 317.167 211.099 205.161 1.00 91.42 12 VAL F O 1
ATOM 12378 N N . ASN F 1 13 ? 316.727 212.164 207.108 1.00 87.31 13 ASN F N 1
ATOM 12379 C CA . ASN F 1 13 ? 317.005 213.518 206.634 1.00 87.03 13 ASN F CA 1
ATOM 12380 C C . ASN F 1 13 ? 316.143 213.917 205.438 1.00 87.68 13 ASN F C 1
ATOM 12381 O O . ASN F 1 13 ? 316.513 214.824 204.685 1.00 87.77 13 ASN F O 1
ATOM 12386 N N . ASN F 1 14 ? 314.996 213.258 205.255 1.00 93.13 14 ASN F N 1
ATOM 12387 C CA . ASN F 1 14 ? 314.026 213.613 204.216 1.00 93.20 14 ASN F CA 1
ATOM 12388 C C . ASN F 1 14 ? 314.658 213.608 202.823 1.00 92.61 14 ASN F C 1
ATOM 12389 O O . ASN F 1 14 ? 314.495 214.545 202.040 1.00 93.39 14 ASN F O 1
ATOM 12394 N N . THR F 1 15 ? 315.391 212.540 202.515 1.00 90.26 15 THR F N 1
ATOM 12395 C CA . THR F 1 15 ? 316.078 212.421 201.235 1.00 90.28 15 THR F CA 1
ATOM 12396 C C . THR F 1 15 ? 315.841 211.042 200.639 1.00 91.77 15 THR F C 1
ATOM 12397 O O . THR F 1 15 ? 315.998 210.028 201.326 1.00 89.79 15 THR F O 1
ATOM 12401 N N . GLY F 1 16 ? 315.468 211.011 199.361 1.00 84.20 16 GLY F N 1
ATOM 12402 C CA . GLY F 1 16 ? 315.354 209.765 198.635 1.00 81.38 16 GLY F CA 1
ATOM 12403 C C . GLY F 1 16 ? 314.160 208.926 199.063 1.00 81.51 16 GLY F C 1
ATOM 12404 O O . GLY F 1 16 ? 313.248 209.377 199.760 1.00 80.69 16 GLY F O 1
ATOM 12405 N N . THR F 1 17 ? 314.184 207.672 198.622 1.00 84.31 17 THR F N 1
ATOM 12406 C CA . THR F 1 17 ? 313.167 206.697 198.979 1.00 83.51 17 THR F CA 1
ATOM 12407 C C . THR F 1 17 ? 313.608 205.947 200.234 1.00 84.01 17 THR F C 1
ATOM 12408 O O . THR F 1 17 ? 314.579 206.319 200.899 1.00 86.12 17 THR F O 1
ATOM 12412 N N . GLY F 1 18 ? 312.895 204.877 200.575 1.00 85.43 18 GLY F N 1
ATOM 12413 C CA . GLY F 1 18 ? 313.208 204.130 201.776 1.00 85.63 18 GLY F CA 1
ATOM 12414 C C . GLY F 1 18 ? 312.509 204.696 202.992 1.00 85.50 18 GLY F C 1
ATOM 12415 O O . GLY F 1 18 ? 313.145 204.974 204.013 1.00 85.80 18 GLY F O 1
ATOM 12416 N N . VAL F 1 19 ? 311.189 204.880 202.889 1.00 85.10 19 VAL F N 1
ATOM 12417 C CA . VAL F 1 19 ? 310.410 205.464 203.979 1.00 85.36 19 VAL F CA 1
ATOM 12418 C C . VAL F 1 19 ? 310.206 204.510 205.142 1.00 87.38 19 VAL F C 1
ATOM 12419 O O . VAL F 1 19 ? 309.586 204.896 206.142 1.00 87.37 19 VAL F O 1
ATOM 12423 N N . LYS F 1 20 ? 310.703 203.276 205.047 1.00 86.74 20 LYS F N 1
ATOM 12424 C CA . LYS F 1 20 ? 310.627 202.310 206.136 1.00 85.67 20 LYS F CA 1
ATOM 12425 C C . LYS F 1 20 ? 312.011 201.932 206.653 1.00 85.62 20 LYS F C 1
ATOM 12426 O O . LYS F 1 20 ? 312.166 200.895 207.305 1.00 87.70 20 LYS F O 1
ATOM 12432 N N . ASP F 1 21 ? 313.020 202.761 206.376 1.00 84.81 21 ASP F N 1
ATOM 12433 C CA . ASP F 1 21 ? 314.401 202.418 206.697 1.00 86.20 21 ASP F CA 1
ATOM 12434 C C . ASP F 1 21 ? 314.667 202.431 208.198 1.00 87.08 21 ASP F C 1
ATOM 12435 O O . ASP F 1 21 ? 315.508 201.659 208.670 1.00 88.06 21 ASP F O 1
ATOM 12440 N N . LEU F 1 22 ? 313.945 203.248 208.962 1.00 84.96 22 LEU F N 1
ATOM 12441 C CA . LEU F 1 22 ? 314.259 203.480 210.366 1.00 85.30 22 LEU F CA 1
ATOM 12442 C C . LEU F 1 22 ? 313.352 202.697 211.311 1.00 85.05 22 LEU F C 1
ATOM 12443 O O . LEU F 1 22 ? 313.433 202.880 212.530 1.00 85.94 22 LEU F O 1
ATOM 12448 N N . PHE F 1 23 ? 312.506 201.817 210.788 1.00 79.44 23 PHE F N 1
ATOM 12449 C CA . PHE F 1 23 ? 311.672 200.971 211.627 1.00 77.39 23 PHE F CA 1
ATOM 12450 C C . PHE F 1 23 ? 312.404 199.681 211.984 1.00 79.26 23 PHE F C 1
ATOM 12451 O O . PHE F 1 23 ? 313.410 199.316 211.372 1.00 79.03 23 PHE F O 1
ATOM 12459 N N . LEU F 1 24 ? 311.882 198.987 212.991 1.00 76.69 24 LEU F N 1
ATOM 12460 C CA . LEU F 1 24 ? 312.473 197.756 213.493 1.00 76.43 24 LEU F CA 1
ATOM 12461 C C . LEU F 1 24 ? 311.554 196.576 213.216 1.00 78.42 24 LEU F C 1
ATOM 12462 O O . LEU F 1 24 ? 310.331 196.684 213.349 1.00 77.52 24 LEU F O 1
ATOM 12467 N N . LYS F 1 25 ? 312.148 195.450 212.832 1.00 74.47 25 LYS F N 1
ATOM 12468 C CA . LYS F 1 25 ? 311.396 194.215 212.681 1.00 72.68 25 LYS F CA 1
ATOM 12469 C C . LYS F 1 25 ? 311.222 193.544 214.039 1.00 74.24 25 LYS F C 1
ATOM 12470 O O . LYS F 1 25 ? 312.070 193.661 214.928 1.00 74.51 25 LYS F O 1
ATOM 12476 N N . THR F 1 26 ? 310.101 192.846 214.199 1.00 76.52 26 THR F N 1
ATOM 12477 C CA . THR F 1 26 ? 309.724 192.269 215.479 1.00 78.46 26 THR F CA 1
ATOM 12478 C C . THR F 1 26 ? 309.687 190.749 215.397 1.00 79.05 26 THR F C 1
ATOM 12479 O O . THR F 1 26 ? 309.276 190.172 214.386 1.00 77.78 26 THR F O 1
ATOM 12483 N N . PHE F 1 27 ? 310.128 190.111 216.479 1.00 84.46 27 PHE F N 1
ATOM 12484 C CA . PHE F 1 27 ? 310.052 188.661 216.598 1.00 82.61 27 PHE F CA 1
ATOM 12485 C C . PHE F 1 27 ? 308.597 188.213 216.587 1.00 82.32 27 PHE F C 1
ATOM 12486 O O . PHE F 1 27 ? 307.798 188.654 217.418 1.00 83.43 27 PHE F O 1
ATOM 12494 N N . ALA F 1 28 ? 308.253 187.340 215.636 1.00 81.77 28 ALA F N 1
ATOM 12495 C CA . ALA F 1 28 ? 306.865 186.908 215.498 1.00 84.02 28 ALA F CA 1
ATOM 12496 C C . ALA F 1 28 ? 306.399 186.125 216.719 1.00 86.41 28 ALA F C 1
ATOM 12497 O O . ALA F 1 28 ? 305.289 186.346 217.216 1.00 85.69 28 ALA F O 1
ATOM 12499 N N . GLY F 1 29 ? 307.227 185.207 217.214 1.00 91.20 29 GLY F N 1
ATOM 12500 C CA . GLY F 1 29 ? 306.904 184.492 218.433 1.00 89.31 29 GLY F CA 1
ATOM 12501 C C . GLY F 1 29 ? 306.674 183.004 218.270 1.00 90.73 29 GLY F C 1
ATOM 12502 O O . GLY F 1 29 ? 305.895 182.413 219.023 1.00 92.31 29 GLY F O 1
ATOM 12503 N N . GLU F 1 30 ? 307.344 182.380 217.303 1.00 95.29 30 GLU F N 1
ATOM 12504 C CA . GLU F 1 30 ? 307.151 180.961 217.042 1.00 94.16 30 GLU F CA 1
ATOM 12505 C C . GLU F 1 30 ? 308.371 180.397 216.327 1.00 94.75 30 GLU F C 1
ATOM 12506 O O . GLU F 1 30 ? 308.934 181.045 215.441 1.00 97.24 30 GLU F O 1
ATOM 12512 N N . VAL F 1 31 ? 308.767 179.187 216.717 1.00 84.87 31 VAL F N 1
ATOM 12513 C CA . VAL F 1 31 ? 309.889 178.473 216.117 1.00 86.13 31 VAL F CA 1
ATOM 12514 C C . VAL F 1 31 ? 309.330 177.295 215.330 1.00 88.20 31 VAL F C 1
ATOM 12515 O O . VAL F 1 31 ? 308.509 176.528 215.848 1.00 89.19 31 VAL F O 1
ATOM 12519 N N . LEU F 1 32 ? 309.777 177.150 214.080 1.00 84.79 32 LEU F N 1
ATOM 12520 C CA . LEU F 1 32 ? 309.156 176.194 213.168 1.00 81.40 32 LEU F CA 1
ATOM 12521 C C . LEU F 1 32 ? 309.624 174.765 213.423 1.00 84.42 32 LEU F C 1
ATOM 12522 O O . LEU F 1 32 ? 308.800 173.849 213.520 1.00 87.96 32 LEU F O 1
ATOM 12527 N N . SER F 1 33 ? 310.940 174.554 213.512 1.00 82.12 33 SER F N 1
ATOM 12528 C CA . SER F 1 33 ? 311.526 173.228 213.702 1.00 84.54 33 SER F CA 1
ATOM 12529 C C . SER F 1 33 ? 311.197 172.298 212.538 1.00 86.43 33 SER F C 1
ATOM 12530 O O . SER F 1 33 ? 310.778 172.758 211.471 1.00 87.62 33 SER F O 1
ATOM 12533 N N . ALA F 1 34 ? 311.383 170.993 212.730 1.00 81.27 34 ALA F N 1
ATOM 12534 C CA . ALA F 1 34 ? 311.279 170.021 211.651 1.00 80.14 34 ALA F CA 1
ATOM 12535 C C . ALA F 1 34 ? 310.389 168.857 212.062 1.00 80.15 34 ALA F C 1
ATOM 12536 O O . ALA F 1 34 ? 310.206 168.572 213.248 1.00 80.23 34 ALA F O 1
ATOM 12538 N N . PHE F 1 35 ? 309.839 168.181 211.056 1.00 80.09 35 PHE F N 1
ATOM 12539 C CA . PHE F 1 35 ? 308.929 167.068 211.272 1.00 79.68 35 PHE F CA 1
ATOM 12540 C C . PHE F 1 35 ? 309.684 165.831 211.750 1.00 81.81 35 PHE F C 1
ATOM 12541 O O . PHE F 1 35 ? 310.903 165.711 211.597 1.00 81.51 35 PHE F O 1
ATOM 12549 N N . ARG F 1 36 ? 308.934 164.900 212.334 1.00 85.63 36 ARG F N 1
ATOM 12550 C CA . ARG F 1 36 ? 309.490 163.690 212.924 1.00 83.30 36 ARG F CA 1
ATOM 12551 C C . ARG F 1 36 ? 309.204 162.490 212.029 1.00 84.23 36 ARG F C 1
ATOM 12552 O O . ARG F 1 36 ? 308.061 162.281 211.610 1.00 84.20 36 ARG F O 1
ATOM 12560 N N . LYS F 1 37 ? 310.241 161.709 211.742 1.00 84.60 37 LYS F N 1
ATOM 12561 C CA . LYS F 1 37 ? 310.072 160.488 210.969 1.00 82.73 37 LYS F CA 1
ATOM 12562 C C . LYS F 1 37 ? 309.424 159.401 211.820 1.00 83.56 37 LYS F C 1
ATOM 12563 O O . LYS F 1 37 ? 309.501 159.415 213.051 1.00 85.11 37 LYS F O 1
ATOM 12569 N N . ALA F 1 38 ? 308.777 158.452 211.149 1.00 89.40 38 ALA F N 1
ATOM 12570 C CA . ALA F 1 38 ? 308.062 157.387 211.839 1.00 90.13 38 ALA F CA 1
ATOM 12571 C C . ALA F 1 38 ? 308.938 156.146 211.956 1.00 90.48 38 ALA F C 1
ATOM 12572 O O . ALA F 1 38 ? 309.552 155.712 210.976 1.00 89.93 38 ALA F O 1
ATOM 12574 N N . THR F 1 39 ? 308.991 155.574 213.157 1.00 93.84 39 THR F N 1
ATOM 12575 C CA . THR F 1 39 ? 309.784 154.385 213.436 1.00 95.33 39 THR F CA 1
ATOM 12576 C C . THR F 1 39 ? 308.855 153.236 213.795 1.00 96.58 39 THR F C 1
ATOM 12577 O O . THR F 1 39 ? 307.989 153.382 214.664 1.00 98.43 39 THR F O 1
ATOM 12581 N N . ILE F 1 40 ? 309.032 152.099 213.124 1.00 91.32 40 ILE F N 1
ATOM 12582 C CA . ILE F 1 40 ? 308.219 150.915 213.379 1.00 89.18 40 ILE F CA 1
ATOM 12583 C C . ILE F 1 40 ? 309.047 149.684 213.711 1.00 87.86 40 ILE F C 1
ATOM 12584 O O . ILE F 1 40 ? 308.491 148.713 214.245 1.00 89.06 40 ILE F O 1
ATOM 12589 N N . PHE F 1 41 ? 310.345 149.682 213.425 1.00 87.40 41 PHE F N 1
ATOM 12590 C CA . PHE F 1 41 ? 311.191 148.526 213.689 1.00 85.46 41 PHE F CA 1
ATOM 12591 C C . PHE F 1 41 ? 311.727 148.491 215.114 1.00 90.92 41 PHE F C 1
ATOM 12592 O O . PHE F 1 41 ? 312.379 147.510 215.487 1.00 91.28 41 PHE F O 1
ATOM 12600 N N . GLU F 1 42 ? 311.485 149.534 215.911 1.00 105.75 42 GLU F N 1
ATOM 12601 C CA . GLU F 1 42 ? 311.852 149.483 217.323 1.00 104.47 42 GLU F CA 1
ATOM 12602 C C . GLU F 1 42 ? 311.115 148.351 218.026 1.00 103.67 42 GLU F C 1
ATOM 12603 O O . GLU F 1 42 ? 311.703 147.599 218.811 1.00 102.00 42 GLU F O 1
ATOM 12609 N N . ASP F 1 43 ? 309.820 148.221 217.757 1.00 100.78 43 ASP F N 1
ATOM 12610 C CA . ASP F 1 43 ? 309.049 147.044 218.126 1.00 96.59 43 ASP F CA 1
ATOM 12611 C C . ASP F 1 43 ? 309.085 146.064 216.951 1.00 98.96 43 ASP F C 1
ATOM 12612 O O . ASP F 1 43 ? 309.924 146.191 216.057 1.00 99.87 43 ASP F O 1
ATOM 12617 N N . LEU F 1 44 ? 308.199 145.066 216.954 1.00 91.92 44 LEU F N 1
ATOM 12618 C CA . LEU F 1 44 ? 308.160 143.997 215.959 1.00 91.29 44 LEU F CA 1
ATOM 12619 C C . LEU F 1 44 ? 309.405 143.124 216.001 1.00 91.53 44 LEU F C 1
ATOM 12620 O O . LEU F 1 44 ? 309.729 142.453 215.016 1.00 90.95 44 LEU F O 1
ATOM 12625 N N . HIS F 1 45 ? 310.112 143.130 217.128 1.00 93.18 45 HIS F N 1
ATOM 12626 C CA . HIS F 1 45 ? 311.243 142.246 217.367 1.00 91.00 45 HIS F CA 1
ATOM 12627 C C . HIS F 1 45 ? 311.554 142.293 218.854 1.00 90.83 45 HIS F C 1
ATOM 12628 O O . HIS F 1 45 ? 311.533 143.360 219.472 1.00 92.74 45 HIS F O 1
ATOM 12635 N N . THR F 1 46 ? 311.821 141.123 219.425 1.00 94.93 46 THR F N 1
ATOM 12636 C CA . THR F 1 46 ? 311.987 141.012 220.867 1.00 97.88 46 THR F CA 1
ATOM 12637 C C . THR F 1 46 ? 313.344 141.559 221.294 1.00 98.96 46 THR F C 1
ATOM 12638 O O . THR F 1 46 ? 314.346 141.385 220.595 1.00 96.88 46 THR F O 1
ATOM 12642 N N . VAL F 1 47 ? 313.366 142.238 222.439 1.00 99.62 47 VAL F N 1
ATOM 12643 C CA . VAL F 1 47 ? 314.563 142.879 222.970 1.00 97.49 47 VAL F CA 1
ATOM 12644 C C . VAL F 1 47 ? 314.879 142.257 224.321 1.00 98.22 47 VAL F C 1
ATOM 12645 O O . VAL F 1 47 ? 313.989 142.108 225.166 1.00 98.44 47 VAL F O 1
ATOM 12649 N N . ARG F 1 48 ? 316.141 141.895 224.524 1.00 103.22 48 ARG F N 1
ATOM 12650 C CA . ARG F 1 48 ? 316.588 141.286 225.765 1.00 102.66 48 ARG F CA 1
ATOM 12651 C C . ARG F 1 48 ? 317.685 142.134 226.395 1.00 104.97 48 ARG F C 1
ATOM 12652 O O . ARG F 1 48 ? 318.287 142.994 225.747 1.00 106.77 48 ARG F O 1
ATOM 12660 N N . THR F 1 49 ? 317.933 141.882 227.677 1.00 106.60 49 THR F N 1
ATOM 12661 C CA . THR F 1 49 ? 318.939 142.610 228.434 1.00 106.97 49 THR F CA 1
ATOM 12662 C C . THR F 1 49 ? 319.766 141.627 229.248 1.00 106.30 49 THR F C 1
ATOM 12663 O O . THR F 1 49 ? 319.246 140.615 229.727 1.00 106.37 49 THR F O 1
ATOM 12667 N N . ILE F 1 50 ? 321.054 141.925 229.394 1.00 112.45 50 ILE F N 1
ATOM 12668 C CA . ILE F 1 50 ? 321.957 141.159 230.243 1.00 113.82 50 ILE F CA 1
ATOM 12669 C C . ILE F 1 50 ? 322.591 142.114 231.243 1.00 114.62 50 ILE F C 1
ATOM 12670 O O . ILE F 1 50 ? 323.059 143.195 230.867 1.00 114.14 50 ILE F O 1
ATOM 12675 N N . SER F 1 51 ? 322.586 141.723 232.520 1.00 118.12 51 SER F N 1
ATOM 12676 C CA . SER F 1 51 ? 323.227 142.539 233.545 1.00 119.43 51 SER F CA 1
ATOM 12677 C C . SER F 1 51 ? 324.733 142.636 233.341 1.00 118.19 51 SER F C 1
ATOM 12678 O O . SER F 1 51 ? 325.351 143.592 233.820 1.00 117.12 51 SER F O 1
ATOM 12681 N N . SER F 1 52 ? 325.329 141.672 232.645 1.00 116.89 52 SER F N 1
ATOM 12682 C CA . SER F 1 52 ? 326.745 141.713 232.313 1.00 117.95 52 SER F CA 1
ATOM 12683 C C . SER F 1 52 ? 326.991 140.765 231.150 1.00 117.88 52 SER F C 1
ATOM 12684 O O . SER F 1 52 ? 326.228 139.822 230.924 1.00 117.57 52 SER F O 1
ATOM 12687 N N . GLY F 1 53 ? 328.063 141.026 230.418 1.00 112.17 53 GLY F N 1
ATOM 12688 C CA . GLY F 1 53 ? 328.464 140.185 229.309 1.00 110.72 53 GLY F CA 1
ATOM 12689 C C . GLY F 1 53 ? 328.780 140.988 228.060 1.00 111.59 53 GLY F C 1
ATOM 12690 O O . GLY F 1 53 ? 328.650 142.210 228.012 1.00 111.63 53 GLY F O 1
ATOM 12691 N N . LYS F 1 54 ? 329.208 140.250 227.034 1.00 121.66 54 LYS F N 1
ATOM 12692 C CA . LYS F 1 54 ? 329.581 140.832 225.754 1.00 120.67 54 LYS F CA 1
ATOM 12693 C C . LYS F 1 54 ? 328.821 140.260 224.567 1.00 120.79 54 LYS F C 1
ATOM 12694 O O . LYS F 1 54 ? 328.741 140.933 223.534 1.00 119.75 54 LYS F O 1
ATOM 12700 N N . SER F 1 55 ? 328.270 139.052 224.677 1.00 108.96 55 SER F N 1
ATOM 12701 C CA . SER F 1 55 ? 327.503 138.453 223.595 1.00 106.73 55 SER F CA 1
ATOM 12702 C C . SER F 1 55 ? 326.736 137.257 224.139 1.00 104.73 55 SER F C 1
ATOM 12703 O O . SER F 1 55 ? 327.299 136.427 224.856 1.00 104.68 55 SER F O 1
ATOM 12706 N N . ALA F 1 56 ? 325.455 137.178 223.793 1.00 98.27 56 ALA F N 1
ATOM 12707 C CA . ALA F 1 56 ? 324.586 136.100 224.237 1.00 98.87 56 ALA F CA 1
ATOM 12708 C C . ALA F 1 56 ? 324.659 134.921 223.275 1.00 100.58 56 ALA F C 1
ATOM 12709 O O . ALA F 1 56 ? 325.073 135.061 222.121 1.00 101.12 56 ALA F O 1
ATOM 12711 N N . GLN F 1 57 ? 324.254 133.753 223.765 1.00 98.64 57 GLN F N 1
ATOM 12712 C CA . GLN F 1 57 ? 324.249 132.524 222.984 1.00 96.72 57 GLN F CA 1
ATOM 12713 C C . GLN F 1 57 ? 322.868 131.890 223.055 1.00 96.21 57 GLN F C 1
ATOM 12714 O O . GLN F 1 57 ? 322.297 131.759 224.143 1.00 95.24 57 GLN F O 1
ATOM 12720 N N . PHE F 1 58 ? 322.335 131.502 221.900 1.00 93.05 58 PHE F N 1
ATOM 12721 C CA . PHE F 1 58 ? 321.009 130.890 221.805 1.00 93.01 58 PHE F CA 1
ATOM 12722 C C . PHE F 1 58 ? 321.140 129.485 221.232 1.00 93.95 58 PHE F C 1
ATOM 12723 O O . PHE F 1 58 ? 321.341 129.326 220.015 1.00 93.68 58 PHE F O 1
ATOM 12731 N N . PRO F 1 59 ? 321.044 128.442 222.054 1.00 91.03 59 PRO F N 1
ATOM 12732 C CA . PRO F 1 59 ? 321.154 127.077 221.523 1.00 90.75 59 PRO F CA 1
ATOM 12733 C C . PRO F 1 59 ? 319.945 126.700 220.681 1.00 92.74 59 PRO F C 1
ATOM 12734 O O . PRO F 1 59 ? 318.819 127.126 220.948 1.00 92.24 59 PRO F O 1
ATOM 12738 N N . ILE F 1 60 ? 320.189 125.883 219.657 1.00 91.45 60 ILE F N 1
ATOM 12739 C CA . ILE F 1 60 ? 319.155 125.427 218.735 1.00 89.58 60 ILE F CA 1
ATOM 12740 C C . ILE F 1 60 ? 319.090 123.907 218.791 1.00 88.05 60 ILE F C 1
ATOM 12741 O O . ILE F 1 60 ? 320.121 123.232 218.686 1.00 88.29 60 ILE F O 1
ATOM 12746 N N . VAL F 1 61 ? 317.880 123.372 218.956 1.00 84.93 61 VAL F N 1
ATOM 12747 C CA . VAL F 1 61 ? 317.644 121.937 219.026 1.00 85.93 61 VAL F CA 1
ATOM 12748 C C . VAL F 1 61 ? 316.530 121.601 218.036 1.00 86.76 61 VAL F C 1
ATOM 12749 O O . VAL F 1 61 ? 316.044 122.458 217.298 1.00 89.32 61 VAL F O 1
ATOM 12753 N N . GLY F 1 62 ? 316.131 120.332 218.030 1.00 92.29 62 GLY F N 1
ATOM 12754 C CA . GLY F 1 62 ? 315.020 119.855 217.231 1.00 93.03 62 GLY F CA 1
ATOM 12755 C C . GLY F 1 62 ? 315.387 118.832 216.177 1.00 93.87 62 GLY F C 1
ATOM 12756 O O . GLY F 1 62 ? 315.763 119.176 215.054 1.00 94.69 62 GLY F O 1
ATOM 12757 N N . LEU F 1 63 ? 315.212 117.562 216.539 1.00 104.29 63 LEU F N 1
ATOM 12758 C CA . LEU F 1 63 ? 315.426 116.400 215.688 1.00 103.80 63 LEU F CA 1
ATOM 12759 C C . LEU F 1 63 ? 314.521 115.281 216.174 1.00 104.37 63 LEU F C 1
ATOM 12760 O O . LEU F 1 63 ? 314.070 115.285 217.321 1.00 106.68 63 LEU F O 1
ATOM 12765 N N . SER F 1 64 ? 314.287 114.304 215.299 1.00 98.12 64 SER F N 1
ATOM 12766 C CA . SER F 1 64 ? 313.654 113.046 215.684 1.00 98.17 64 SER F CA 1
ATOM 12767 C C . SER F 1 64 ? 313.639 112.125 214.472 1.00 99.17 64 SER F C 1
ATOM 12768 O O . SER F 1 64 ? 313.756 112.576 213.329 1.00 101.07 64 SER F O 1
ATOM 12771 N N . SER F 1 65 ? 313.490 110.827 214.739 1.00 98.98 65 SER F N 1
ATOM 12772 C CA . SER F 1 65 ? 313.421 109.820 213.685 1.00 97.95 65 SER F CA 1
ATOM 12773 C C . SER F 1 65 ? 312.863 108.531 214.268 1.00 98.29 65 SER F C 1
ATOM 12774 O O . SER F 1 65 ? 313.191 108.172 215.402 1.00 100.34 65 SER F O 1
ATOM 12777 N N . THR F 1 66 ? 312.026 107.840 213.495 1.00 94.19 66 THR F N 1
ATOM 12778 C CA . THR F 1 66 ? 311.481 106.544 213.873 1.00 94.12 66 THR F CA 1
ATOM 12779 C C . THR F 1 66 ? 311.784 105.523 212.784 1.00 95.04 66 THR F C 1
ATOM 12780 O O . THR F 1 66 ? 312.007 105.870 211.622 1.00 96.47 66 THR F O 1
ATOM 12784 N N . SER F 1 67 ? 311.788 104.251 213.175 1.00 103.78 67 SER F N 1
ATOM 12785 C CA . SER F 1 67 ? 312.066 103.165 212.246 1.00 104.70 67 SER F CA 1
ATOM 12786 C C . SER F 1 67 ? 311.330 101.916 212.712 1.00 105.33 67 SER F C 1
ATOM 12787 O O . SER F 1 67 ? 310.652 101.916 213.743 1.00 103.40 67 SER F O 1
ATOM 12790 N N . TYR F 1 68 ? 311.473 100.844 211.938 1.00 122.64 68 TYR F N 1
ATOM 12791 C CA . TYR F 1 68 ? 310.919 99.542 212.279 1.00 120.49 68 TYR F CA 1
ATOM 12792 C C . TYR F 1 68 ? 312.027 98.645 212.814 1.00 121.26 68 TYR F C 1
ATOM 12793 O O . TYR F 1 68 ? 313.050 98.443 212.152 1.00 121.27 68 TYR F O 1
ATOM 12802 N N . HIS F 1 69 ? 311.817 98.106 214.011 1.00 116.04 69 HIS F N 1
ATOM 12803 C CA . HIS F 1 69 ? 312.825 97.308 214.691 1.00 117.85 69 HIS F CA 1
ATOM 12804 C C . HIS F 1 69 ? 312.593 95.825 214.440 1.00 118.26 69 HIS F C 1
ATOM 12805 O O . HIS F 1 69 ? 311.498 95.301 214.666 1.00 114.95 69 HIS F O 1
ATOM 12812 N N . SER F 1 70 ? 313.645 95.156 213.977 1.00 115.07 70 SER F N 1
ATOM 12813 C CA . SER F 1 70 ? 313.631 93.713 213.776 1.00 112.75 70 SER F CA 1
ATOM 12814 C C . SER F 1 70 ? 314.166 93.038 215.029 1.00 114.01 70 SER F C 1
ATOM 12815 O O . SER F 1 70 ? 315.329 93.267 215.398 1.00 112.62 70 SER F O 1
ATOM 12818 N N . PRO F 1 71 ? 313.369 92.223 215.719 1.00 115.51 71 PRO F N 1
ATOM 12819 C CA . PRO F 1 71 ? 313.853 91.592 216.953 1.00 115.85 71 PRO F CA 1
ATOM 12820 C C . PRO F 1 71 ? 315.057 90.698 216.694 1.00 116.16 71 PRO F C 1
ATOM 12821 O O . PRO F 1 71 ? 315.170 90.052 215.649 1.00 114.42 71 PRO F O 1
ATOM 12825 N N . GLY F 1 72 ? 315.964 90.670 217.667 1.00 112.58 72 GLY F N 1
ATOM 12826 C CA . GLY F 1 72 ? 317.203 89.926 217.566 1.00 109.51 72 GLY F CA 1
ATOM 12827 C C . GLY F 1 72 ? 318.448 90.784 217.537 1.00 111.84 72 GLY F C 1
ATOM 12828 O O . GLY F 1 72 ? 319.553 90.246 217.686 1.00 112.60 72 GLY F O 1
ATOM 12829 N N . THR F 1 73 ? 318.312 92.093 217.351 1.00 125.88 73 THR F N 1
ATOM 12830 C CA . THR F 1 73 ? 319.437 93.015 217.340 1.00 126.70 73 THR F CA 1
ATOM 12831 C C . THR F 1 73 ? 319.277 94.053 218.444 1.00 126.09 73 THR F C 1
ATOM 12832 O O . THR F 1 73 ? 318.188 94.253 218.989 1.00 125.29 73 THR F O 1
ATOM 12836 N N . GLN F 1 74 ? 320.384 94.716 218.767 1.00 132.94 74 GLN F N 1
ATOM 12837 C CA . GLN F 1 74 ? 320.415 95.696 219.843 1.00 133.05 74 GLN F CA 1
ATOM 12838 C C . GLN F 1 74 ? 320.201 97.101 219.294 1.00 133.00 74 GLN F C 1
ATOM 12839 O O . GLN F 1 74 ? 320.788 97.481 218.277 1.00 133.58 74 GLN F O 1
ATOM 12845 N N . LEU F 1 75 ? 319.354 97.869 219.976 1.00 129.33 75 LEU F N 1
ATOM 12846 C CA . LEU F 1 75 ? 319.081 99.243 219.575 1.00 130.36 75 LEU F CA 1
ATOM 12847 C C . LEU F 1 75 ? 320.245 100.144 219.967 1.00 129.29 75 LEU F C 1
ATOM 12848 O O . LEU F 1 75 ? 320.649 100.181 221.133 1.00 128.65 75 LEU F O 1
ATOM 12853 N N . THR F 1 76 ? 320.782 100.871 218.988 1.00 121.90 76 THR F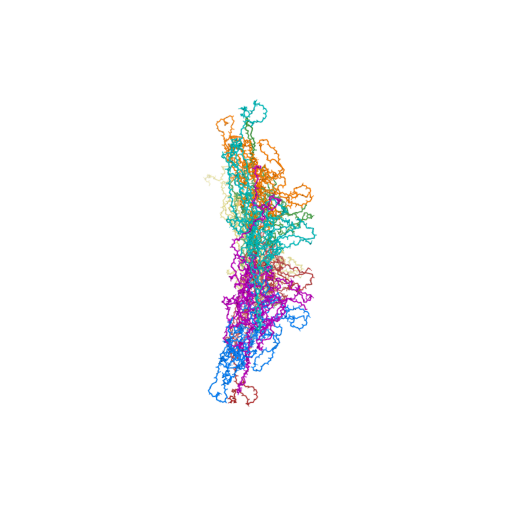 N 1
ATOM 12854 C CA . THR F 1 76 ? 321.877 101.802 219.225 1.00 121.80 76 THR F CA 1
ATOM 12855 C C . THR F 1 76 ? 321.412 103.235 219.441 1.00 122.16 76 THR F C 1
ATOM 12856 O O . THR F 1 76 ? 322.162 104.038 220.006 1.00 120.96 76 THR F O 1
ATOM 12860 N N . GLY F 1 77 ? 320.206 103.574 219.007 1.00 108.23 77 GLY F N 1
ATOM 12861 C CA . GLY F 1 77 ? 319.656 104.899 219.184 1.00 105.86 77 GLY F CA 1
ATOM 12862 C C . GLY F 1 77 ? 319.658 105.710 217.904 1.00 102.78 77 GLY F C 1
ATOM 12863 O O . GLY F 1 77 ? 319.615 105.183 216.789 1.00 102.97 77 GLY F O 1
ATOM 12864 N N . ASN F 1 78 ? 319.704 107.027 218.079 1.00 97.64 78 ASN F N 1
ATOM 12865 C CA . ASN F 1 78 ? 319.753 107.963 216.968 1.00 100.30 78 ASN F CA 1
ATOM 12866 C C . ASN F 1 78 ? 320.692 109.103 217.330 1.00 101.93 78 ASN F C 1
ATOM 12867 O O . ASN F 1 78 ? 320.958 109.355 218.507 1.00 103.89 78 ASN F O 1
ATOM 12872 N N . ALA F 1 79 ? 321.190 109.793 216.308 1.00 95.45 79 ALA F N 1
ATOM 12873 C CA . ALA F 1 79 ? 322.165 110.858 216.500 1.00 94.47 79 ALA F CA 1
ATOM 12874 C C . ALA F 1 79 ? 321.468 112.211 216.440 1.00 93.85 79 ALA F C 1
ATOM 12875 O O . ALA F 1 79 ? 320.853 112.554 215.424 1.00 97.22 79 ALA F O 1
ATOM 12877 N N . ILE F 1 80 ? 321.570 112.977 217.524 1.00 96.42 80 ILE F N 1
ATOM 12878 C CA . ILE F 1 80 ? 321.016 114.323 217.613 1.00 100.78 80 ILE F CA 1
ATOM 12879 C C . ILE F 1 80 ? 322.151 115.279 217.953 1.00 102.36 80 ILE F C 1
ATOM 12880 O O . ILE F 1 80 ? 322.923 115.024 218.885 1.00 100.17 80 ILE F O 1
ATOM 12885 N N . LYS F 1 81 ? 322.254 116.374 217.201 1.00 91.81 81 LYS F N 1
ATOM 12886 C CA . LYS F 1 81 ? 323.249 117.403 217.460 1.00 89.36 81 LYS F CA 1
ATOM 12887 C C . LYS F 1 81 ? 322.594 118.776 217.377 1.00 89.76 81 LYS F C 1
ATOM 12888 O O . LYS F 1 81 ? 321.559 118.957 216.730 1.00 86.62 81 LYS F O 1
ATOM 12894 N N . HIS F 1 82 ? 323.213 119.743 218.046 1.00 88.41 82 HIS F N 1
ATOM 12895 C CA . HIS F 1 82 ? 322.658 121.077 218.217 1.00 86.19 82 HIS F CA 1
ATOM 12896 C C . HIS F 1 82 ? 323.508 122.112 217.489 1.00 86.91 82 HIS F C 1
ATOM 12897 O O . HIS F 1 82 ? 324.591 121.820 216.975 1.00 87.10 82 HIS F O 1
ATOM 12904 N N . ALA F 1 83 ? 322.993 123.340 217.455 1.00 85.29 83 ALA F N 1
ATOM 12905 C CA . ALA F 1 83 ? 323.692 124.481 216.884 1.00 85.98 83 ALA F CA 1
ATOM 12906 C C . ALA F 1 83 ? 323.442 125.688 217.778 1.00 87.46 83 ALA F C 1
ATOM 12907 O O . ALA F 1 83 ? 322.696 125.613 218.759 1.00 88.04 83 ALA F O 1
ATOM 12909 N N . GLU F 1 84 ? 324.069 126.815 217.441 1.00 95.18 84 GLU F N 1
ATOM 12910 C CA . GLU F 1 84 ? 323.991 127.987 218.299 1.00 93.61 84 GLU F CA 1
ATOM 12911 C C . GLU F 1 84 ? 323.865 129.242 217.448 1.00 94.47 84 GLU F C 1
ATOM 12912 O O . GLU F 1 84 ? 324.246 129.266 216.275 1.00 94.63 84 GLU F O 1
ATOM 12918 N N . ALA F 1 85 ? 323.322 130.289 218.064 1.00 91.57 85 ALA F N 1
ATOM 12919 C CA . ALA F 1 85 ? 323.312 131.628 217.495 1.00 89.50 85 ALA F CA 1
ATOM 12920 C C . ALA F 1 85 ? 323.909 132.591 218.508 1.00 90.39 85 ALA F C 1
ATOM 12921 O O . ALA F 1 85 ? 323.595 132.522 219.700 1.00 90.97 85 ALA F O 1
ATOM 12923 N N . VAL F 1 86 ? 324.774 133.486 218.035 1.00 90.45 86 VAL F N 1
ATOM 12924 C CA . VAL F 1 86 ? 325.447 134.456 218.889 1.00 88.99 86 VAL F CA 1
ATOM 12925 C C . VAL F 1 86 ? 325.178 135.855 218.352 1.00 89.55 86 VAL F C 1
ATOM 12926 O O . VAL F 1 86 ? 325.054 136.054 217.138 1.00 91.40 86 VAL F O 1
ATOM 12930 N N . ILE F 1 87 ? 325.050 136.816 219.265 1.00 93.40 87 ILE F N 1
ATOM 12931 C CA . ILE F 1 87 ? 324.826 138.216 218.925 1.00 95.89 87 ILE F CA 1
ATOM 12932 C C . ILE F 1 87 ? 325.807 139.059 219.727 1.00 97.52 87 ILE F C 1
ATOM 12933 O O . ILE F 1 87 ? 325.769 139.051 220.963 1.00 98.20 87 ILE F O 1
ATOM 12938 N N . ASN F 1 88 ? 326.667 139.795 219.031 1.00 106.00 88 ASN F N 1
ATOM 12939 C CA . ASN F 1 88 ? 327.682 140.614 219.677 1.00 105.38 88 ASN F CA 1
ATOM 12940 C C . ASN F 1 88 ? 327.151 142.017 219.956 1.00 106.66 88 ASN F C 1
ATOM 12941 O O . ASN F 1 88 ? 326.164 142.466 219.370 1.00 107.24 88 ASN F O 1
ATOM 12946 N N . ILE F 1 89 ? 327.831 142.710 220.866 1.00 113.64 89 ILE F N 1
ATOM 12947 C CA . ILE F 1 89 ? 327.450 144.054 221.287 1.00 114.79 89 ILE F CA 1
ATOM 12948 C C . ILE F 1 89 ? 328.465 145.043 220.731 1.00 115.10 89 ILE F C 1
ATOM 12949 O O . ILE F 1 89 ? 329.676 144.874 220.918 1.00 115.01 89 ILE F O 1
ATOM 12954 N N . ASP F 1 90 ? 327.969 146.079 220.059 1.00 122.87 90 ASP F N 1
ATOM 12955 C CA . ASP F 1 90 ? 328.807 147.043 219.357 1.00 122.08 90 ASP F CA 1
ATOM 12956 C C . ASP F 1 90 ? 329.369 148.068 220.342 1.00 122.91 90 ASP F C 1
ATOM 12957 O O . ASP F 1 90 ? 329.326 147.886 221.561 1.00 123.83 90 ASP F O 1
ATOM 12962 N N . ASP F 1 91 ? 329.923 149.157 219.815 1.00 131.94 91 ASP F N 1
ATOM 12963 C CA . ASP F 1 91 ? 330.439 150.245 220.637 1.00 132.59 91 ASP F CA 1
ATOM 12964 C C . ASP F 1 91 ? 329.278 151.115 221.120 1.00 133.41 91 ASP F C 1
ATOM 12965 O O . ASP F 1 91 ? 328.104 150.753 221.001 1.00 134.01 91 ASP F O 1
ATOM 12970 N N . LYS F 1 92 ? 329.595 152.283 221.675 1.00 120.96 92 LYS F N 1
ATOM 12971 C CA . LYS F 1 92 ? 328.599 153.179 222.251 1.00 120.62 92 LYS F CA 1
ATOM 12972 C C . LYS F 1 92 ? 328.321 154.330 221.289 1.00 121.05 92 LYS F C 1
ATOM 12973 O O . LYS F 1 92 ? 329.248 155.027 220.862 1.00 120.92 92 LYS F O 1
ATOM 12979 N N . LEU F 1 93 ? 327.047 154.521 220.950 1.00 112.88 93 LEU F N 1
ATOM 12980 C CA . LEU F 1 93 ? 326.632 155.646 220.122 1.00 111.19 93 LEU F CA 1
ATOM 12981 C C . LEU F 1 93 ? 326.620 156.926 220.946 1.00 110.42 93 LEU F C 1
ATOM 12982 O O . LEU F 1 93 ? 326.284 156.912 222.132 1.00 110.77 93 LEU F O 1
ATOM 12987 N N . VAL F 1 94 ? 326.988 158.037 220.312 1.00 105.39 94 VAL F N 1
ATOM 12988 C CA . VAL F 1 94 ? 327.079 159.324 220.993 1.00 105.01 94 VAL F CA 1
ATOM 12989 C C . VAL F 1 94 ? 326.494 160.412 220.102 1.00 104.77 94 VAL F C 1
ATOM 12990 O O . VAL F 1 94 ? 326.697 160.411 218.883 1.00 106.00 94 VAL F O 1
ATOM 12994 N N . SER F 1 95 ? 325.762 161.337 220.718 1.00 102.41 95 SER F N 1
ATOM 12995 C CA . SER F 1 95 ? 325.291 162.553 220.068 1.00 102.53 95 SER F CA 1
ATOM 12996 C C . SER F 1 95 ? 325.556 163.720 221.006 1.00 103.00 95 SER F C 1
ATOM 12997 O O . SER F 1 95 ? 325.153 163.682 222.173 1.00 103.24 95 SER F O 1
ATOM 13000 N N . ASN F 1 96 ? 326.227 164.753 220.502 1.00 107.91 96 ASN F N 1
ATOM 13001 C CA . ASN F 1 96 ? 326.714 165.818 221.366 1.00 108.27 96 ASN F CA 1
ATOM 13002 C C . ASN F 1 96 ? 326.719 167.141 220.614 1.00 109.78 96 ASN F C 1
ATOM 13003 O O . ASN F 1 96 ? 326.721 167.179 219.381 1.00 111.33 96 ASN F O 1
ATOM 13008 N N . VAL F 1 97 ? 326.724 168.228 221.382 1.00 104.01 97 VAL F N 1
ATOM 13009 C CA . VAL F 1 97 ? 326.681 169.580 220.834 1.00 102.58 97 VAL F CA 1
ATOM 13010 C C . VAL F 1 97 ? 327.135 170.543 221.924 1.00 101.39 97 VAL F C 1
ATOM 13011 O O . VAL F 1 97 ? 326.795 170.374 223.098 1.00 104.45 97 VAL F O 1
ATOM 13015 N N . PHE F 1 98 ? 327.914 171.549 221.530 1.00 96.12 98 PHE F N 1
ATOM 13016 C CA . PHE F 1 98 ? 328.401 172.578 222.439 1.00 96.38 98 PHE F CA 1
ATOM 13017 C C . PHE F 1 98 ? 327.847 173.933 222.021 1.00 96.96 98 PHE F C 1
ATOM 13018 O O . PHE F 1 98 ? 327.978 174.327 220.858 1.00 100.21 98 PHE F O 1
ATOM 13026 N N . ILE F 1 99 ? 327.245 174.646 222.971 1.00 91.77 99 ILE F N 1
ATOM 13027 C CA . ILE F 1 99 ? 326.642 175.951 222.727 1.00 93.62 99 ILE F CA 1
ATOM 13028 C C . ILE F 1 99 ? 327.301 176.971 223.643 1.00 93.82 99 ILE F C 1
ATOM 13029 O O . ILE F 1 99 ? 327.398 176.752 224.855 1.00 94.57 99 ILE F O 1
ATOM 13034 N N . ALA F 1 100 ? 327.738 178.088 223.065 1.00 94.48 100 ALA F N 1
ATOM 13035 C CA . ALA F 1 100 ? 328.487 179.096 223.802 1.00 93.72 100 ALA F CA 1
ATOM 13036 C C . ALA F 1 100 ? 327.565 179.880 224.736 1.00 94.59 100 ALA F C 1
ATOM 13037 O O . ALA F 1 100 ? 326.373 179.593 224.874 1.00 93.69 100 ALA F O 1
ATOM 13039 N N . ASP F 1 101 ? 328.138 180.892 225.387 1.00 97.38 101 ASP F N 1
ATOM 13040 C CA . ASP F 1 101 ? 327.434 181.710 226.367 1.00 97.74 101 ASP F CA 1
ATOM 13041 C C . ASP F 1 101 ? 327.033 183.076 225.829 1.00 98.21 101 ASP F C 1
ATOM 13042 O O . ASP F 1 101 ? 325.940 183.562 226.138 1.00 97.30 101 ASP F O 1
ATOM 13047 N N . VAL F 1 102 ? 327.896 183.712 225.033 1.00 92.38 102 VAL F N 1
ATOM 13048 C CA . VAL F 1 102 ? 327.556 185.007 224.454 1.00 89.59 102 VAL F CA 1
ATOM 13049 C C . VAL F 1 102 ? 326.361 184.877 223.517 1.00 91.62 102 VAL F C 1
ATOM 13050 O O . VAL F 1 102 ? 325.476 185.742 223.494 1.00 91.48 102 VAL F O 1
ATOM 13054 N N . ASP F 1 103 ? 326.320 183.802 222.727 1.00 94.98 103 ASP F N 1
ATOM 13055 C CA . ASP F 1 103 ? 325.175 183.566 221.855 1.00 91.91 103 ASP F CA 1
ATOM 13056 C C . ASP F 1 103 ? 323.898 183.378 222.663 1.00 91.39 103 ASP F C 1
ATOM 13057 O O . ASP F 1 103 ? 322.838 183.899 222.296 1.00 93.43 103 ASP F O 1
ATOM 13062 N N . GLU F 1 104 ? 323.978 182.634 223.768 1.00 90.15 104 GLU F N 1
ATOM 13063 C CA . GLU F 1 104 ? 322.810 182.448 224.620 1.00 91.45 104 GLU F CA 1
ATOM 13064 C C . GLU F 1 104 ? 322.352 183.764 225.235 1.00 90.20 104 GLU F C 1
ATOM 13065 O O . GLU F 1 104 ? 321.147 183.986 225.399 1.00 88.40 104 GLU F O 1
ATOM 13071 N N . ALA F 1 105 ? 323.293 184.648 225.577 1.00 86.97 105 ALA F N 1
ATOM 13072 C CA . ALA F 1 105 ? 322.920 185.946 226.131 1.00 86.28 105 ALA F CA 1
ATOM 13073 C C . ALA F 1 105 ? 322.265 186.836 225.082 1.00 87.54 105 ALA F C 1
ATOM 13074 O O . ALA F 1 105 ? 321.264 187.505 225.365 1.00 87.14 105 ALA F O 1
ATOM 13076 N N . MET F 1 106 ? 322.817 186.863 223.866 1.00 86.40 106 MET F N 1
ATOM 13077 C CA . MET F 1 106 ? 322.296 187.751 222.829 1.00 81.88 106 MET F CA 1
ATOM 13078 C C . MET F 1 106 ? 320.942 187.280 222.306 1.00 84.58 106 MET F C 1
ATOM 13079 O O . MET F 1 106 ? 320.051 188.100 222.055 1.00 84.23 106 MET F O 1
ATOM 13084 N N . ASN F 1 107 ? 320.772 185.972 222.134 1.00 91.40 107 ASN F N 1
ATOM 13085 C CA . ASN F 1 107 ? 319.607 185.428 221.450 1.00 89.29 107 ASN F CA 1
ATOM 13086 C C . ASN F 1 107 ? 318.322 185.761 222.205 1.00 90.74 107 ASN F C 1
ATOM 13087 O O . ASN F 1 107 ? 318.325 186.041 223.406 1.00 91.36 107 ASN F O 1
ATOM 13092 N N . HIS F 1 108 ? 317.206 185.727 221.475 1.00 88.35 108 HIS F N 1
ATOM 13093 C CA . HIS F 1 108 ? 315.912 186.145 221.999 1.00 86.59 108 HIS F CA 1
ATOM 13094 C C . HIS F 1 108 ? 314.916 184.999 222.135 1.00 87.59 108 HIS F C 1
ATOM 13095 O O . HIS F 1 108 ? 313.720 185.254 222.314 1.00 86.35 108 HIS F O 1
ATOM 13102 N N . TYR F 1 109 ? 315.368 183.748 222.057 1.00 97.05 109 TYR F N 1
ATOM 13103 C CA . TYR F 1 109 ? 314.493 182.613 222.319 1.00 97.04 109 TYR F CA 1
ATOM 13104 C C . TYR F 1 109 ? 315.324 181.439 222.818 1.00 98.53 109 TYR F C 1
ATOM 13105 O O . TYR F 1 109 ? 316.536 181.370 222.602 1.00 96.61 109 TYR F O 1
ATOM 13114 N N . ASP F 1 110 ? 314.651 180.513 223.497 1.00 111.48 110 ASP F N 1
ATOM 13115 C CA . ASP F 1 110 ? 315.322 179.376 224.109 1.00 111.68 110 ASP F CA 1
ATOM 13116 C C . ASP F 1 110 ? 315.565 178.273 223.086 1.00 111.26 110 ASP F C 1
ATOM 13117 O O . ASP F 1 110 ? 314.746 178.040 222.193 1.00 109.20 110 ASP F O 1
ATOM 13122 N N . VAL F 1 111 ? 316.702 177.594 223.222 1.00 109.70 111 VAL F N 1
ATOM 13123 C CA . VAL F 1 111 ? 317.099 176.551 222.283 1.00 109.61 111 VAL F CA 1
ATOM 13124 C C . VAL F 1 111 ? 317.392 175.219 222.956 1.00 111.87 111 VAL F C 1
ATOM 13125 O O . VAL F 1 111 ? 317.498 174.202 222.252 1.00 113.02 111 VAL F O 1
ATOM 13129 N N . ARG F 1 112 ? 317.528 175.176 224.283 1.00 115.73 112 ARG F N 1
ATOM 13130 C CA . ARG F 1 112 ? 317.916 173.937 224.947 1.00 114.74 112 ARG F CA 1
ATOM 13131 C C . ARG F 1 112 ? 316.803 172.897 224.960 1.00 115.17 112 ARG F C 1
ATOM 13132 O O . ARG F 1 112 ? 317.095 171.702 225.074 1.00 115.37 112 ARG F O 1
ATOM 13140 N N . SER F 1 113 ? 315.543 173.313 224.847 1.00 112.29 113 SER F N 1
ATOM 13141 C CA . SER F 1 113 ? 314.436 172.366 224.907 1.00 112.75 113 SER F CA 1
ATOM 13142 C C . SER F 1 113 ? 314.236 171.593 223.610 1.00 114.08 113 SER F C 1
ATOM 13143 O O . SER F 1 113 ? 313.397 170.687 223.574 1.00 114.63 113 SER F O 1
ATOM 13146 N N . GLN F 1 114 ? 314.976 171.923 222.553 1.00 107.74 114 GLN F N 1
ATOM 13147 C CA . GLN F 1 114 ? 314.866 171.224 221.279 1.00 106.56 114 GLN F CA 1
ATOM 13148 C C . GLN F 1 114 ? 316.059 170.328 220.979 1.00 107.86 114 GLN F C 1
ATOM 13149 O O . GLN F 1 114 ? 315.909 169.327 220.266 1.00 111.49 114 GLN F O 1
ATOM 13155 N N . TYR F 1 115 ? 317.236 170.667 221.510 1.00 102.38 115 TYR F N 1
ATOM 13156 C CA . TYR F 1 115 ? 318.449 169.928 221.174 1.00 103.32 115 TYR F CA 1
ATOM 13157 C C . TYR F 1 115 ? 318.388 168.491 221.677 1.00 104.28 115 TYR F C 1
ATOM 13158 O O . TYR F 1 115 ? 318.773 167.560 220.959 1.00 104.20 115 TYR F O 1
ATOM 13167 N N . SER F 1 116 ? 317.914 168.291 222.910 1.00 106.40 116 SER F N 1
ATOM 13168 C CA . SER F 1 116 ? 317.808 166.940 223.450 1.00 107.04 116 SER F CA 1
ATOM 13169 C C . SER F 1 116 ? 316.813 166.108 222.652 1.00 106.72 116 SER F C 1
ATOM 13170 O O . SER F 1 116 ? 317.039 164.915 222.408 1.00 107.64 116 SER F O 1
ATOM 13173 N N . VAL F 1 117 ? 315.702 166.724 222.243 1.00 98.21 117 VAL F N 1
ATOM 13174 C CA . VAL F 1 117 ? 314.732 166.038 221.394 1.00 98.12 117 VAL F CA 1
ATOM 13175 C C . VAL F 1 117 ? 315.395 165.588 220.100 1.00 97.51 117 VAL F C 1
ATOM 13176 O O . VAL F 1 117 ? 315.223 164.445 219.657 1.00 100.80 117 VAL F O 1
ATOM 13180 N N . GLN F 1 118 ? 316.169 166.480 219.477 1.00 93.29 118 GLN F N 1
ATOM 13181 C CA . GLN F 1 118 ? 316.828 166.122 218.223 1.00 94.56 118 GLN F CA 1
ATOM 13182 C C . GLN F 1 118 ? 317.834 164.991 218.421 1.00 95.76 118 GLN F C 1
ATOM 13183 O O . GLN F 1 118 ? 317.930 164.085 217.584 1.00 97.41 118 GLN F O 1
ATOM 13189 N N . MET F 1 119 ? 318.592 165.024 219.521 1.00 92.96 119 MET F N 1
ATOM 13190 C CA . MET F 1 119 ? 319.562 163.961 219.779 1.00 93.60 119 MET F CA 1
ATOM 13191 C C . MET F 1 119 ? 318.870 162.614 219.968 1.00 95.74 119 MET F C 1
ATOM 13192 O O . MET F 1 119 ? 319.293 161.593 219.402 1.00 98.46 119 MET F O 1
ATOM 13197 N N . GLY F 1 120 ? 317.802 162.593 220.769 1.00 83.80 120 GLY F N 1
ATOM 13198 C CA . GLY F 1 120 ? 317.059 161.358 220.956 1.00 83.27 120 GLY F CA 1
ATOM 13199 C C . GLY F 1 120 ? 316.479 160.834 219.658 1.00 82.94 120 GLY F C 1
ATOM 13200 O O . GLY F 1 120 ? 316.511 159.628 219.390 1.00 84.73 120 GLY F O 1
ATOM 13201 N N . ASN F 1 121 ? 315.952 161.738 218.826 1.00 79.21 121 ASN F N 1
ATOM 13202 C CA . ASN F 1 121 ? 315.412 161.327 217.536 1.00 78.96 121 ASN F CA 1
ATOM 13203 C C . ASN F 1 121 ? 316.493 160.717 216.655 1.00 80.56 121 ASN F C 1
ATOM 13204 O O . ASN F 1 121 ? 316.265 159.693 216.003 1.00 86.51 121 ASN F O 1
ATOM 13209 N N . ALA F 1 122 ? 317.679 161.330 216.624 1.00 76.66 122 ALA F N 1
ATOM 13210 C CA . ALA F 1 122 ? 318.762 160.795 215.803 1.00 80.41 122 ALA F CA 1
ATOM 13211 C C . ALA F 1 122 ? 319.165 159.398 216.258 1.00 82.99 122 ALA F C 1
ATOM 13212 O O . ALA F 1 122 ? 319.355 158.493 215.431 1.00 85.26 122 ALA F O 1
ATOM 13214 N N . LEU F 1 123 ? 319.297 159.201 217.573 1.00 82.46 123 LEU F N 1
ATOM 13215 C CA . LEU F 1 123 ? 319.667 157.880 218.075 1.00 81.89 123 LEU F CA 1
ATOM 13216 C C . LEU F 1 123 ? 318.598 156.841 217.744 1.00 83.07 123 LEU F C 1
ATOM 13217 O O . LEU F 1 123 ? 318.917 155.712 217.337 1.00 85.31 123 LEU F O 1
ATOM 13222 N N . ALA F 1 124 ? 317.321 157.207 217.899 1.00 77.94 124 ALA F N 1
ATOM 13223 C CA . ALA F 1 124 ? 316.243 156.280 217.565 1.00 76.16 124 ALA F CA 1
ATOM 13224 C C . ALA F 1 124 ? 316.259 155.919 216.084 1.00 78.80 124 ALA F C 1
ATOM 13225 O O . ALA F 1 124 ? 316.058 154.753 215.719 1.00 84.74 124 ALA F O 1
ATOM 13227 N N . TYR F 1 125 ? 316.487 156.908 215.215 1.00 73.71 125 TYR F N 1
ATOM 13228 C CA . TYR F 1 125 ? 316.524 156.638 213.781 1.00 75.27 125 TYR F CA 1
ATOM 13229 C C . TYR F 1 125 ? 317.670 155.700 213.430 1.00 77.05 125 TYR F C 1
ATOM 13230 O O . TYR F 1 125 ? 317.515 154.803 212.591 1.00 82.06 125 TYR F O 1
ATOM 13239 N N . THR F 1 126 ? 318.835 155.897 214.054 1.00 76.06 126 THR F N 1
ATOM 13240 C CA . THR F 1 126 ? 319.961 155.002 213.796 1.00 78.90 126 THR F CA 1
ATOM 13241 C C . THR F 1 126 ? 319.644 153.576 214.232 1.00 80.24 126 THR F C 1
ATOM 13242 O O . THR F 1 126 ? 319.952 152.612 213.514 1.00 82.12 126 THR F O 1
ATOM 13246 N N . PHE F 1 127 ? 319.026 153.423 215.406 1.00 82.49 127 PHE F N 1
ATOM 13247 C CA . PHE F 1 127 ? 318.633 152.093 215.863 1.00 81.96 127 PHE F CA 1
ATOM 13248 C C . PHE F 1 127 ? 317.665 151.437 214.881 1.00 84.24 127 PHE F C 1
ATOM 13249 O O . PHE F 1 127 ? 317.806 150.250 214.551 1.00 85.81 127 PHE F O 1
ATOM 13257 N N . ASP F 1 128 ? 316.681 152.201 214.399 1.00 81.48 128 ASP F N 1
ATOM 13258 C CA . ASP F 1 128 ? 315.715 151.676 213.435 1.00 79.37 128 ASP F CA 1
ATOM 13259 C C . ASP F 1 128 ? 316.406 151.216 212.155 1.00 78.45 128 ASP F C 1
ATOM 13260 O O . ASP F 1 128 ? 316.118 150.130 211.631 1.00 80.32 128 ASP F O 1
ATOM 13265 N N . GLN F 1 129 ? 317.314 152.041 211.630 1.00 75.58 129 GLN F N 1
ATOM 13266 C CA . GLN F 1 129 ? 318.010 151.685 210.398 1.00 76.20 129 GLN F CA 1
ATOM 13267 C C . GLN F 1 129 ? 318.813 150.404 210.573 1.00 77.99 129 GLN F C 1
ATOM 13268 O O . GLN F 1 129 ? 318.798 149.524 209.700 1.00 78.53 129 GLN F O 1
ATOM 13274 N N . ASN F 1 130 ? 319.516 150.278 211.702 1.00 81.92 130 ASN F N 1
ATOM 13275 C CA . ASN F 1 130 ? 320.312 149.076 211.931 1.00 78.98 130 ASN F CA 1
ATOM 13276 C C . ASN F 1 130 ? 319.427 147.841 212.050 1.00 79.42 130 ASN F C 1
ATOM 13277 O O . ASN F 1 130 ? 319.775 146.770 211.537 1.00 78.98 130 ASN F O 1
ATOM 13282 N N . VAL F 1 131 ? 318.275 147.969 212.714 1.00 78.00 131 VAL F N 1
ATOM 13283 C CA . VAL F 1 131 ? 317.379 146.821 212.852 1.00 77.05 131 VAL F CA 1
ATOM 13284 C C . VAL F 1 131 ? 316.853 146.382 211.487 1.00 76.35 131 VAL F C 1
ATOM 13285 O O . VAL F 1 131 ? 316.787 145.183 211.186 1.00 74.79 131 VAL F O 1
ATOM 13289 N N . ALA F 1 132 ? 316.470 147.343 210.641 1.00 77.27 132 ALA F N 1
ATOM 13290 C CA . ALA F 1 132 ? 315.986 146.993 209.306 1.00 73.92 132 ALA F CA 1
ATOM 13291 C C . ALA F 1 132 ? 317.074 146.315 208.478 1.00 73.56 132 ALA F C 1
ATOM 13292 O O . ALA F 1 132 ? 316.813 145.326 207.773 1.00 72.02 132 ALA F O 1
ATOM 13294 N N . ALA F 1 133 ? 318.304 146.832 208.550 1.00 74.38 133 ALA F N 1
ATOM 13295 C CA . ALA F 1 133 ? 319.402 146.203 207.823 1.00 71.63 133 ALA F CA 1
ATOM 13296 C C . ALA F 1 133 ? 319.648 144.784 208.319 1.00 74.02 133 ALA F C 1
ATOM 13297 O O . ALA F 1 133 ? 319.929 143.878 207.525 1.00 75.60 133 ALA F O 1
ATOM 13299 N N . MET F 1 134 ? 319.543 144.570 209.634 1.00 79.53 134 MET F N 1
ATOM 13300 C CA . MET F 1 134 ? 319.712 143.226 210.176 1.00 78.70 134 MET F CA 1
ATOM 13301 C C . MET F 1 134 ? 318.610 142.290 209.696 1.00 78.13 134 MET F C 1
ATOM 13302 O O . MET F 1 134 ? 318.864 141.111 209.427 1.00 74.98 134 MET F O 1
ATOM 13307 N N . ILE F 1 135 ? 317.376 142.790 209.599 1.00 77.66 135 ILE F N 1
ATOM 13308 C CA . ILE F 1 135 ? 316.286 141.959 209.088 1.00 75.42 135 ILE F CA 1
ATOM 13309 C C . ILE F 1 135 ? 316.566 141.541 207.650 1.00 73.55 135 ILE F C 1
ATOM 13310 O O . ILE F 1 135 ? 316.372 140.377 207.272 1.00 70.55 135 ILE F O 1
ATOM 13315 N N . ALA F 1 136 ? 317.038 142.479 206.825 1.00 80.44 136 ALA F N 1
ATOM 13316 C CA . ALA F 1 136 ? 317.382 142.129 205.447 1.00 76.10 136 ALA F CA 1
ATOM 13317 C C . ALA F 1 136 ? 318.510 141.100 205.398 1.00 76.47 136 ALA F C 1
ATOM 13318 O O . ALA F 1 136 ? 318.452 140.132 204.625 1.00 76.53 136 ALA F O 1
ATOM 13320 N N . GLN F 1 137 ? 319.543 141.286 206.225 1.00 84.20 137 GLN F N 1
ATOM 13321 C CA . GLN F 1 137 ? 320.657 140.341 206.242 1.00 84.15 137 GLN F CA 1
ATOM 13322 C C . GLN F 1 137 ? 320.203 138.956 206.686 1.00 83.51 137 GLN F C 1
ATOM 13323 O O . GLN F 1 137 ? 320.702 137.941 206.186 1.00 80.84 137 GLN F O 1
ATOM 13329 N N . ALA F 1 138 ? 319.266 138.894 207.635 1.00 84.43 138 ALA F N 1
ATOM 13330 C CA . ALA F 1 138 ? 318.693 137.611 208.029 1.00 83.97 138 ALA F CA 1
ATOM 13331 C C . ALA F 1 138 ? 317.917 136.986 206.881 1.00 82.86 138 ALA F C 1
ATOM 13332 O O . ALA F 1 138 ? 317.943 135.765 206.692 1.00 80.84 138 ALA F O 1
ATOM 13334 N N . ALA F 1 139 ? 317.206 137.810 206.109 1.00 82.56 139 ALA F N 1
ATOM 13335 C CA . ALA F 1 139 ? 316.533 137.308 204.918 1.00 80.31 139 ALA F CA 1
ATOM 13336 C C . ALA F 1 139 ? 317.513 136.821 203.859 1.00 80.76 139 ALA F C 1
ATOM 13337 O O . ALA F 1 139 ? 317.122 136.039 202.986 1.00 77.42 139 ALA F O 1
ATOM 13339 N N . ARG F 1 140 ? 318.770 137.261 203.911 1.00 88.90 140 ARG F N 1
ATOM 13340 C CA . ARG F 1 140 ? 319.777 136.840 202.942 1.00 86.52 140 ARG F CA 1
ATOM 13341 C C . ARG F 1 140 ? 320.560 135.599 203.367 1.00 88.69 140 ARG F C 1
ATOM 13342 O O . ARG F 1 140 ? 321.503 135.214 202.668 1.00 87.58 140 ARG F O 1
ATOM 13350 N N . THR F 1 141 ? 320.204 134.967 204.483 1.00 91.48 141 THR F N 1
ATOM 13351 C CA . THR F 1 141 ? 320.956 133.814 204.973 1.00 88.69 141 THR F CA 1
ATOM 13352 C C . THR F 1 141 ? 320.530 132.558 204.220 1.00 88.27 141 THR F C 1
ATOM 13353 O O . THR F 1 141 ? 319.359 132.167 204.263 1.00 88.97 141 THR F O 1
ATOM 13357 N N . SER F 1 142 ? 321.482 131.931 203.525 1.00 91.25 142 SER F N 1
ATOM 13358 C CA . SER F 1 142 ? 321.164 130.783 202.682 1.00 93.65 142 SER F CA 1
ATOM 13359 C C . SER F 1 142 ? 320.930 129.511 203.491 1.00 93.76 142 SER F C 1
ATOM 13360 O O . SER F 1 142 ? 319.994 128.758 203.204 1.00 91.73 142 SER F O 1
ATOM 13363 N N . THR F 1 143 ? 321.765 129.249 204.494 1.00 95.64 143 THR F N 1
ATOM 13364 C CA . THR F 1 143 ? 321.723 128.000 205.244 1.00 91.82 143 THR F CA 1
ATOM 13365 C C . THR F 1 143 ? 321.430 128.280 206.710 1.00 92.48 143 THR F C 1
ATOM 13366 O O . THR F 1 143 ? 322.090 129.119 207.331 1.00 93.97 143 THR F O 1
ATOM 13370 N N . ASN F 1 144 ? 320.445 127.574 207.256 1.00 86.72 144 ASN F N 1
ATOM 13371 C CA . ASN F 1 144 ? 320.161 127.668 208.679 1.00 87.36 144 ASN F CA 1
ATOM 13372 C C . ASN F 1 144 ? 321.335 127.106 209.478 1.00 89.69 144 ASN F C 1
ATOM 13373 O O . ASN F 1 144 ? 321.961 126.129 209.055 1.00 90.71 144 ASN F O 1
ATOM 13378 N N . PRO F 1 145 ? 321.670 127.707 210.625 1.00 90.65 145 PRO F N 1
ATOM 13379 C CA . PRO F 1 145 ? 322.757 127.148 211.448 1.00 90.30 145 PRO F CA 1
ATOM 13380 C C . PRO F 1 145 ? 322.521 125.703 211.849 1.00 90.90 145 PRO F C 1
ATOM 13381 O O . PRO F 1 145 ? 323.484 124.933 211.951 1.00 87.18 145 PRO F O 1
ATOM 13385 N N . ASN F 1 146 ? 321.272 125.311 212.080 1.00 95.29 146 ASN F N 1
ATOM 13386 C CA . ASN F 1 146 ? 320.918 123.908 212.247 1.00 92.33 146 ASN F CA 1
ATOM 13387 C C . ASN F 1 146 ? 320.523 123.358 210.882 1.00 92.75 146 ASN F C 1
ATOM 13388 O O . ASN F 1 146 ? 319.520 123.788 210.302 1.00 92.57 146 ASN F O 1
ATOM 13393 N N . THR F 1 147 ? 321.317 122.412 210.372 1.00 96.32 147 THR F N 1
ATOM 13394 C CA . THR F 1 147 ? 321.208 122.010 208.972 1.00 96.88 147 THR F CA 1
ATOM 13395 C C . THR F 1 147 ? 319.832 121.453 208.630 1.00 98.81 147 THR F C 1
ATOM 13396 O O . THR F 1 147 ? 319.379 121.582 207.487 1.00 99.64 147 THR F O 1
ATOM 13400 N N . ASP F 1 148 ? 319.153 120.833 209.594 1.00 104.01 148 ASP F N 1
ATOM 13401 C CA . ASP F 1 148 ? 317.884 120.182 209.290 1.00 106.34 148 ASP F CA 1
ATOM 13402 C C . ASP F 1 148 ? 316.730 121.177 209.278 1.00 106.28 148 ASP F C 1
ATOM 13403 O O . ASP F 1 148 ? 315.696 120.926 208.648 1.00 107.48 148 ASP F O 1
ATOM 13408 N N . LEU F 1 149 ? 316.881 122.303 209.965 1.00 95.05 149 LEU F N 1
ATOM 13409 C CA . LEU F 1 149 ? 315.886 123.357 209.877 1.00 93.22 149 LEU F CA 1
ATOM 13410 C C . LEU F 1 149 ? 316.021 124.090 208.542 1.00 93.22 149 LEU F C 1
ATOM 13411 O O . LEU F 1 149 ? 317.114 124.166 207.975 1.00 93.65 149 LEU F O 1
ATOM 13416 N N . PRO F 1 150 ? 314.925 124.626 208.010 1.00 87.83 150 PRO F N 1
ATOM 13417 C CA . PRO F 1 150 ? 315.009 125.360 206.743 1.00 87.64 150 PRO F CA 1
ATOM 13418 C C . PRO F 1 150 ? 315.662 126.722 206.926 1.00 88.90 150 PRO F C 1
ATOM 13419 O O . PRO F 1 150 ? 315.712 127.282 208.023 1.00 90.11 150 PRO F O 1
ATOM 13423 N N . GLY F 1 151 ? 316.169 127.258 205.813 1.00 83.40 151 GLY F N 1
ATOM 13424 C CA . GLY F 1 151 ? 316.868 128.516 205.800 1.00 83.10 151 GLY F CA 1
ATOM 13425 C C . GLY F 1 151 ? 316.070 129.630 205.153 1.00 83.68 151 GLY F C 1
ATOM 13426 O O . GLY F 1 151 ? 314.852 129.533 204.957 1.00 86.11 151 GLY F O 1
ATOM 13427 N N . GLY F 1 152 ? 316.773 130.714 204.817 1.00 83.07 152 GLY F N 1
ATOM 13428 C CA . GLY F 1 152 ? 316.139 131.857 204.197 1.00 81.85 152 GLY F CA 1
ATOM 13429 C C . GLY F 1 152 ? 315.954 131.687 202.701 1.00 82.44 152 GLY F C 1
ATOM 13430 O O . GLY F 1 152 ? 316.475 130.763 202.077 1.00 82.74 152 GLY F O 1
ATOM 13431 N N . THR F 1 153 ? 315.190 132.609 202.116 1.00 85.24 153 THR F N 1
ATOM 13432 C CA . THR F 1 153 ? 314.880 132.544 200.696 1.00 87.90 153 THR F CA 1
ATOM 13433 C C . THR F 1 153 ? 314.635 133.948 200.161 1.00 86.83 153 THR F C 1
ATOM 13434 O O . THR F 1 153 ? 314.357 134.884 200.915 1.00 87.14 153 THR F O 1
ATOM 13438 N N . ARG F 1 154 ? 314.756 134.082 198.840 1.00 82.42 154 ARG F N 1
ATOM 13439 C CA . ARG F 1 154 ? 314.511 135.334 198.139 1.00 79.87 154 ARG F CA 1
ATOM 13440 C C . ARG F 1 154 ? 313.639 135.065 196.922 1.00 79.44 154 ARG F C 1
ATOM 13441 O O . ARG F 1 154 ? 313.716 133.991 196.319 1.00 81.28 154 ARG F O 1
ATOM 13449 N N . ILE F 1 155 ? 312.814 136.044 196.562 1.00 81.02 155 ILE F N 1
ATOM 13450 C CA . ILE F 1 155 ? 311.893 135.935 195.435 1.00 82.14 155 ILE F CA 1
ATOM 13451 C C . ILE F 1 155 ? 312.319 136.941 194.375 1.00 83.14 155 ILE F C 1
ATOM 13452 O O . ILE F 1 155 ? 312.427 138.141 194.654 1.00 86.30 155 ILE F O 1
ATOM 13457 N N . LYS F 1 156 ? 312.554 136.455 193.160 1.00 83.70 156 LYS F N 1
ATOM 13458 C CA . LYS F 1 156 ? 313.039 137.279 192.061 1.00 83.36 156 LYS F CA 1
ATOM 13459 C C . LYS F 1 156 ? 311.896 137.608 191.111 1.00 85.21 156 LYS F C 1
ATOM 13460 O O . LYS F 1 156 ? 311.142 136.717 190.707 1.00 86.05 156 LYS F O 1
ATOM 13466 N N . ILE F 1 157 ? 311.775 138.882 190.756 1.00 83.71 157 ILE F N 1
ATOM 13467 C CA . ILE F 1 157 ? 310.773 139.356 189.808 1.00 83.17 157 ILE F CA 1
ATOM 13468 C C . ILE F 1 157 ? 311.503 139.675 188.509 1.00 85.25 157 ILE F C 1
ATOM 13469 O O . ILE F 1 157 ? 312.054 140.770 188.345 1.00 86.36 157 ILE F O 1
ATOM 13474 N N . LEU F 1 158 ? 311.518 138.721 187.581 1.00 87.99 158 LEU F N 1
ATOM 13475 C CA . LEU F 1 158 ? 312.146 138.948 186.287 1.00 88.30 158 LEU F CA 1
ATOM 13476 C C . LEU F 1 158 ? 311.335 139.951 185.478 1.00 90.75 158 LEU F C 1
ATOM 13477 O O . LEU F 1 158 ? 310.107 139.859 185.398 1.00 89.66 158 LEU F O 1
ATOM 13482 N N . LYS F 1 159 ? 312.025 140.915 184.870 1.00 93.10 159 LYS F N 1
ATOM 13483 C CA . LYS F 1 159 ? 311.348 141.991 184.158 1.00 92.70 159 LYS F CA 1
ATOM 13484 C C . LYS F 1 159 ? 311.587 141.964 182.658 1.00 93.76 159 LYS F C 1
ATOM 13485 O O . LYS F 1 159 ? 310.625 141.867 181.887 1.00 92.61 159 LYS F O 1
ATOM 13491 N N . SER F 1 160 ? 312.837 142.043 182.217 1.00 102.92 160 SER F N 1
ATOM 13492 C CA . SER F 1 160 ? 313.138 142.147 180.794 1.00 103.87 160 SER F CA 1
ATOM 13493 C C . SER F 1 160 ? 314.577 141.699 180.568 1.00 103.89 160 SER F C 1
ATOM 13494 O O . SER F 1 160 ? 315.213 141.122 181.456 1.00 103.67 160 SER F O 1
ATOM 13497 N N . GLY F 1 161 ? 315.090 141.968 179.372 1.00 104.30 161 GLY F N 1
ATOM 13498 C CA . GLY F 1 161 ? 316.441 141.632 178.985 1.00 104.41 161 GLY F CA 1
ATOM 13499 C C . GLY F 1 161 ? 317.479 142.691 179.282 1.00 105.21 161 GLY F C 1
ATOM 13500 O O . GLY F 1 161 ? 318.621 142.563 178.829 1.00 104.49 161 GLY F O 1
ATOM 13501 N N . THR F 1 162 ? 317.121 143.735 180.025 1.00 109.46 162 THR F N 1
ATOM 13502 C CA . THR F 1 162 ? 318.071 144.787 180.349 1.00 109.80 162 THR F CA 1
ATOM 13503 C C . THR F 1 162 ? 319.140 144.271 181.309 1.00 110.45 162 THR F C 1
ATOM 13504 O O . THR F 1 162 ? 319.007 143.209 181.923 1.00 108.01 162 THR F O 1
ATOM 13508 N N . ALA F 1 163 ? 320.220 145.039 181.423 1.00 113.95 163 ALA F N 1
ATOM 13509 C CA . ALA F 1 163 ? 321.275 144.707 182.364 1.00 113.99 163 ALA F CA 1
ATOM 13510 C C . ALA F 1 163 ? 320.812 144.980 183.794 1.00 114.38 163 ALA F C 1
ATOM 13511 O O . ALA F 1 163 ? 319.831 145.689 184.036 1.00 113.18 163 ALA F O 1
ATOM 13513 N N . ASN F 1 164 ? 321.538 144.403 184.751 1.00 116.14 164 ASN F N 1
ATOM 13514 C CA . ASN F 1 164 ? 321.208 144.586 186.159 1.00 114.73 164 ASN F CA 1
ATOM 13515 C C . ASN F 1 164 ? 321.400 146.045 186.547 1.00 112.87 164 ASN F C 1
ATOM 13516 O O . ASN F 1 164 ? 322.534 146.511 186.703 1.00 112.17 164 ASN F O 1
ATOM 13521 N N . THR F 1 165 ? 320.295 146.769 186.710 1.00 97.96 165 THR F N 1
ATOM 13522 C CA . THR F 1 165 ? 320.332 148.206 186.932 1.00 99.96 165 THR F CA 1
ATOM 13523 C C . THR F 1 165 ? 319.160 148.599 187.818 1.00 96.83 165 THR F C 1
ATOM 13524 O O . THR F 1 165 ? 318.385 147.754 188.274 1.00 91.85 165 THR F O 1
ATOM 13528 N N . ALA F 1 166 ? 319.043 149.904 188.065 1.00 84.92 166 ALA F N 1
ATOM 13529 C CA . ALA F 1 166 ? 317.856 150.439 188.717 1.00 81.98 166 ALA F CA 1
ATOM 13530 C C . ALA F 1 166 ? 316.673 150.544 187.766 1.00 83.40 166 ALA F C 1
ATOM 13531 O O . ALA F 1 166 ? 315.549 150.777 188.223 1.00 83.36 166 ALA F O 1
ATOM 13533 N N . ALA F 1 167 ? 316.901 150.383 186.460 1.00 79.96 167 ALA F N 1
ATOM 13534 C CA . ALA F 1 167 ? 315.797 150.388 185.507 1.00 77.70 167 ALA F CA 1
ATOM 13535 C C . ALA F 1 167 ? 314.856 149.218 185.755 1.00 78.52 167 ALA F C 1
ATOM 13536 O O . ALA F 1 167 ? 313.633 149.358 185.633 1.00 78.67 167 ALA F O 1
ATOM 13538 N N . ALA F 1 168 ? 315.409 148.052 186.097 1.00 77.12 168 ALA F N 1
ATOM 13539 C CA . ALA F 1 168 ? 314.573 146.905 186.434 1.00 76.85 168 ALA F CA 1
ATOM 13540 C C . ALA F 1 168 ? 313.727 147.188 187.669 1.00 78.00 168 ALA F C 1
ATOM 13541 O O . ALA F 1 168 ? 312.556 146.796 187.733 1.00 80.07 168 ALA F O 1
ATOM 13543 N N . VAL F 1 169 ? 314.307 147.860 188.665 1.00 75.87 169 VAL F N 1
ATOM 13544 C CA . VAL F 1 169 ? 313.553 148.229 189.858 1.00 75.09 169 VAL F CA 1
ATOM 13545 C C . VAL F 1 169 ? 312.451 149.221 189.507 1.00 75.30 169 VAL F C 1
ATOM 13546 O O . VAL F 1 169 ? 311.342 149.159 190.053 1.00 75.78 169 VAL F O 1
ATOM 13550 N N . ALA F 1 170 ? 312.730 150.143 188.585 1.00 69.05 170 ALA F N 1
ATOM 13551 C CA . ALA F 1 170 ? 311.747 151.150 188.203 1.00 68.81 170 ALA F CA 1
ATOM 13552 C C . ALA F 1 170 ? 310.631 150.598 187.325 1.00 71.24 170 ALA F C 1
ATOM 13553 O O . ALA F 1 170 ? 309.660 151.317 187.070 1.00 71.90 170 ALA F O 1
ATOM 13555 N N . ALA F 1 171 ? 310.739 149.355 186.859 1.00 71.20 171 ALA F N 1
ATOM 13556 C CA . ALA F 1 171 ? 309.752 148.764 185.965 1.00 70.31 171 ALA F CA 1
ATOM 13557 C C . ALA F 1 171 ? 308.751 147.865 186.679 1.00 73.31 171 ALA F C 1
ATOM 13558 O O . ALA F 1 171 ? 307.968 147.184 186.011 1.00 77.57 171 ALA F O 1
ATOM 13560 N N . VAL F 1 172 ? 308.757 147.842 188.012 1.00 71.07 172 VAL F N 1
ATOM 13561 C CA . VAL F 1 172 ? 307.863 146.961 188.752 1.00 70.32 172 VAL F CA 1
ATOM 13562 C C . VAL F 1 172 ? 306.445 147.517 188.720 1.00 70.34 172 VAL F C 1
ATOM 13563 O O . VAL F 1 172 ? 306.233 148.737 188.719 1.00 71.81 172 VAL F O 1
ATOM 13567 N N . THR F 1 173 ? 305.462 146.619 188.684 1.00 67.90 173 THR F N 1
ATOM 13568 C CA . THR F 1 173 ? 304.055 146.982 188.625 1.00 67.45 173 THR F CA 1
ATOM 13569 C C . THR F 1 173 ? 303.316 146.327 189.789 1.00 68.55 173 THR F C 1
ATOM 13570 O O . THR F 1 173 ? 303.849 145.450 190.473 1.00 70.32 173 THR F O 1
ATOM 13574 N N . GLY F 1 174 ? 302.075 146.770 190.013 1.00 68.98 174 GLY F N 1
ATOM 13575 C CA . GLY F 1 174 ? 301.303 146.268 191.138 1.00 69.19 174 GLY F CA 1
ATOM 13576 C C . GLY F 1 174 ? 300.971 144.792 191.042 1.00 70.08 174 GLY F C 1
ATOM 13577 O O . GLY F 1 174 ? 300.937 144.093 192.060 1.00 71.18 174 GLY F O 1
ATOM 13578 N N . THR F 1 175 ? 300.710 144.299 189.830 1.00 65.95 175 THR F N 1
ATOM 13579 C CA . THR F 1 175 ? 300.404 142.882 189.660 1.00 65.51 175 THR F CA 1
ATOM 13580 C C . THR F 1 175 ? 301.601 142.013 190.026 1.00 65.79 175 THR F C 1
ATOM 13581 O O . THR F 1 175 ? 301.446 140.962 190.661 1.00 67.94 175 THR F O 1
ATOM 13585 N N . ASP F 1 176 ? 302.804 142.438 189.636 1.00 66.67 176 ASP F N 1
ATOM 13586 C CA . ASP F 1 176 ? 304.005 141.704 190.017 1.00 65.84 176 ASP F CA 1
ATOM 13587 C C . ASP F 1 176 ? 304.177 141.686 191.530 1.00 63.37 176 ASP F C 1
ATOM 13588 O O . ASP F 1 176 ? 304.563 140.663 192.106 1.00 66.22 176 ASP F O 1
ATOM 13593 N N . LEU F 1 177 ? 303.890 142.809 192.191 1.00 60.50 177 LEU F N 1
ATOM 13594 C CA . LEU F 1 177 ? 303.998 142.859 193.645 1.00 61.72 177 LEU F CA 1
ATOM 13595 C C . LEU F 1 177 ? 302.986 141.934 194.308 1.00 63.33 177 LEU F C 1
ATOM 13596 O O . LEU F 1 177 ? 303.309 141.250 195.285 1.00 66.69 177 LEU F O 1
ATOM 13601 N N . ALA F 1 178 ? 301.752 141.901 193.797 1.00 57.44 178 ALA F N 1
ATOM 13602 C CA . ALA F 1 178 ? 300.750 140.998 194.357 1.00 54.39 178 ALA F CA 1
ATOM 13603 C C . ALA F 1 178 ? 301.153 139.539 194.171 1.00 56.50 178 ALA F C 1
ATOM 13604 O O . ALA F 1 178 ? 300.997 138.719 195.085 1.00 59.26 178 ALA F O 1
ATOM 13606 N N . THR F 1 179 ? 301.671 139.197 192.988 1.00 56.85 179 THR F N 1
ATOM 13607 C CA . THR F 1 179 ? 302.122 137.831 192.745 1.00 54.61 179 THR F CA 1
ATOM 13608 C C . THR F 1 179 ? 303.280 137.460 193.664 1.00 57.99 179 THR F C 1
ATOM 13609 O O . THR F 1 179 ? 303.328 136.345 194.197 1.00 62.07 179 THR F O 1
ATOM 13613 N N . ALA F 1 180 ? 304.222 138.384 193.865 1.00 57.05 180 ALA F N 1
ATOM 13614 C CA . ALA F 1 180 ? 305.331 138.125 194.776 1.00 53.62 180 ALA F CA 1
ATOM 13615 C C . ALA F 1 180 ? 304.839 137.952 196.207 1.00 57.44 180 ALA F C 1
ATOM 13616 O O . ALA F 1 180 ? 305.352 137.107 196.949 1.00 61.64 180 ALA F O 1
ATOM 13618 N N . LEU F 1 181 ? 303.850 138.749 196.615 1.00 57.85 181 LEU F N 1
ATOM 13619 C CA . LEU F 1 181 ? 303.287 138.612 197.953 1.00 57.23 181 LEU F CA 1
ATOM 13620 C C . LEU F 1 181 ? 302.630 137.251 198.137 1.00 61.66 181 LEU F C 1
ATOM 13621 O O . LEU F 1 181 ? 302.791 136.612 199.184 1.00 65.52 181 LEU F O 1
ATOM 13626 N N . PHE F 1 182 ? 301.887 136.787 197.130 1.00 56.30 182 PHE F N 1
ATOM 13627 C CA . PHE F 1 182 ? 301.269 135.466 197.229 1.00 50.97 182 PHE F CA 1
ATOM 13628 C C . PHE F 1 182 ? 302.317 134.359 197.252 1.00 51.41 182 PHE F C 1
ATOM 13629 O O . PHE F 1 182 ? 302.171 133.372 197.985 1.00 55.56 182 PHE F O 1
ATOM 13637 N N . SER F 1 183 ? 303.381 134.503 196.459 1.00 56.14 183 SER F N 1
ATOM 13638 C CA . SER F 1 183 ? 304.462 133.522 196.488 1.00 58.26 183 SER F CA 1
ATOM 13639 C C . SER F 1 183 ? 305.121 133.471 197.860 1.00 58.66 183 SER F C 1
ATOM 13640 O O . SER F 1 183 ? 305.413 132.387 198.380 1.00 64.58 183 SER F O 1
ATOM 13643 N N . ALA F 1 184 ? 305.362 134.638 198.462 1.00 59.30 184 ALA F N 1
ATOM 13644 C CA . ALA F 1 184 ? 305.948 134.682 199.797 1.00 62.54 184 ALA F CA 1
ATOM 13645 C C . ALA F 1 184 ? 305.013 134.068 200.830 1.00 63.23 184 ALA F C 1
ATOM 13646 O O . ALA F 1 184 ? 305.462 133.380 201.753 1.00 63.89 184 ALA F O 1
ATOM 13648 N N . ALA F 1 185 ? 303.707 134.314 200.697 1.00 66.86 185 ALA F N 1
ATOM 13649 C CA . ALA F 1 185 ? 302.746 133.707 201.613 1.00 66.23 185 ALA F CA 1
ATOM 13650 C C . ALA F 1 185 ? 302.767 132.188 201.504 1.00 65.59 185 ALA F C 1
ATOM 13651 O O . ALA F 1 185 ? 302.748 131.487 202.520 1.00 65.37 185 ALA F O 1
ATOM 13653 N N . GLU F 1 186 ? 302.819 131.661 200.280 1.00 71.67 186 GLU F N 1
ATOM 13654 C CA . GLU F 1 186 ? 302.889 130.211 200.108 1.00 69.07 186 GLU F CA 1
ATOM 13655 C C . GLU F 1 186 ? 304.184 129.648 200.683 1.00 72.43 186 GLU F C 1
ATOM 13656 O O . GLU F 1 186 ? 304.180 128.593 201.330 1.00 78.30 186 GLU F O 1
ATOM 13662 N N . GLN F 1 187 ? 305.304 130.339 200.460 1.00 71.82 187 GLN F N 1
ATOM 13663 C CA . GLN F 1 187 ? 306.584 129.863 200.977 1.00 69.28 187 GLN F CA 1
ATOM 13664 C C . GLN F 1 187 ? 306.594 129.853 202.501 1.00 70.17 187 GLN F C 1
ATOM 13665 O O . GLN F 1 187 ? 307.104 128.913 203.121 1.00 72.19 187 GLN F O 1
ATOM 13671 N N . MET F 1 188 ? 306.030 130.889 203.123 1.00 77.10 188 MET F N 1
ATOM 13672 C CA . MET F 1 188 ? 305.962 130.927 204.579 1.00 77.30 188 MET F CA 1
ATOM 13673 C C . MET F 1 188 ? 304.939 129.935 205.116 1.00 77.46 188 MET F C 1
ATOM 13674 O O . MET F 1 188 ? 305.037 129.509 206.272 1.00 78.21 188 MET F O 1
ATOM 13679 N N . ASP F 1 189 ? 303.954 129.560 204.298 1.00 83.23 189 ASP F N 1
ATOM 13680 C CA . ASP F 1 189 ? 303.018 128.515 204.692 1.00 80.70 189 ASP F CA 1
ATOM 13681 C C . ASP F 1 189 ? 303.665 127.138 204.652 1.00 77.31 189 ASP F C 1
ATOM 13682 O O . ASP F 1 189 ? 303.343 126.280 205.481 1.00 76.14 189 ASP F O 1
ATOM 13687 N N . ILE F 1 190 ? 304.567 126.907 203.695 1.00 76.95 190 ILE F N 1
ATOM 13688 C CA . ILE F 1 190 ? 305.263 125.625 203.619 1.00 75.41 190 ILE F CA 1
ATOM 13689 C C . ILE F 1 190 ? 306.146 125.420 204.845 1.00 77.90 190 ILE F C 1
ATOM 13690 O O . ILE F 1 190 ? 306.204 124.319 205.408 1.00 79.83 190 ILE F O 1
ATOM 13695 N N . ASN F 1 191 ? 306.831 126.475 205.291 1.00 82.28 191 ASN F N 1
ATOM 13696 C CA . ASN F 1 191 ? 307.757 126.418 206.426 1.00 80.93 191 ASN F CA 1
ATOM 13697 C C . ASN F 1 191 ? 307.059 126.280 207.778 1.00 80.23 191 ASN F C 1
ATOM 13698 O O . ASN F 1 191 ? 307.757 126.443 208.789 1.00 84.26 191 ASN F O 1
ATOM 13703 N N . ASN F 1 192 ? 305.749 126.025 207.815 1.00 80.28 192 ASN F N 1
ATOM 13704 C CA . ASN F 1 192 ? 305.025 125.684 209.039 1.00 79.55 192 ASN F CA 1
ATOM 13705 C C . ASN F 1 192 ? 304.927 126.861 210.005 1.00 80.99 192 ASN F C 1
ATOM 13706 O O . ASN F 1 192 ? 304.794 126.668 211.215 1.00 80.41 192 ASN F O 1
ATOM 13711 N N . LEU F 1 193 ? 304.985 128.083 209.487 1.00 83.48 193 LEU F N 1
ATOM 13712 C CA . LEU F 1 193 ? 304.899 129.267 210.326 1.00 82.15 193 LEU F CA 1
ATOM 13713 C C . LEU F 1 193 ? 303.463 129.497 210.796 1.00 84.09 193 LEU F C 1
ATOM 13714 O O . LEU F 1 193 ? 302.510 129.107 210.116 1.00 85.46 193 LEU F O 1
ATOM 13719 N N . PRO F 1 194 ? 303.284 130.125 211.957 1.00 88.43 194 PRO F N 1
ATOM 13720 C CA . PRO F 1 194 ? 301.928 130.429 212.428 1.00 87.85 194 PRO F CA 1
ATOM 13721 C C . PRO F 1 194 ? 301.219 131.408 211.506 1.00 87.55 194 PRO F C 1
ATOM 13722 O O . PRO F 1 194 ? 301.843 132.205 210.802 1.00 87.59 194 PRO F O 1
ATOM 13726 N N . GLU F 1 195 ? 299.888 131.334 211.518 1.00 97.61 195 GLU F N 1
ATOM 13727 C CA . GLU F 1 195 ? 299.064 132.132 210.620 1.00 97.41 195 GLU F CA 1
ATOM 13728 C C . GLU F 1 195 ? 298.965 133.596 211.030 1.00 99.06 195 GLU F C 1
ATOM 13729 O O . GLU F 1 195 ? 298.531 134.418 210.216 1.00 99.16 195 GLU F O 1
ATOM 13735 N N . GLU F 1 196 ? 299.354 133.944 212.252 1.00 107.85 196 GLU F N 1
ATOM 13736 C CA . GLU F 1 196 ? 299.226 135.300 212.760 1.00 107.51 196 GLU F CA 1
ATOM 13737 C C . GLU F 1 196 ? 300.579 136.001 212.783 1.00 107.42 196 GLU F C 1
ATOM 13738 O O . GLU F 1 196 ? 301.636 135.369 212.716 1.00 106.67 196 GLU F O 1
ATOM 13744 N N . ASP F 1 197 ? 300.519 137.331 212.878 1.00 103.50 197 ASP F N 1
ATOM 13745 C CA . ASP F 1 197 ? 301.699 138.192 212.966 1.00 102.47 197 ASP F CA 1
ATOM 13746 C C . ASP F 1 197 ? 302.609 138.022 211.747 1.00 102.14 197 ASP F C 1
ATOM 13747 O O . ASP F 1 197 ? 303.763 137.601 211.845 1.00 103.10 197 ASP F O 1
ATOM 13752 N N . ARG F 1 198 ? 302.060 138.363 210.585 1.00 86.17 198 ARG F N 1
ATOM 13753 C CA . ARG F 1 198 ? 302.811 138.421 209.340 1.00 83.86 198 ARG F CA 1
ATOM 13754 C C . ARG F 1 198 ? 302.799 139.857 208.837 1.00 85.75 198 ARG F C 1
ATOM 13755 O O . ARG F 1 198 ? 301.735 140.481 208.760 1.00 86.85 198 ARG F O 1
ATOM 13763 N N . TYR F 1 199 ? 303.977 140.379 208.502 1.00 81.10 199 TYR F N 1
ATOM 13764 C CA . TYR F 1 199 ? 304.133 141.783 208.157 1.00 76.99 199 TYR F CA 1
ATOM 13765 C C . TYR F 1 199 ? 304.958 141.928 206.887 1.00 80.61 199 TYR F C 1
ATOM 13766 O O . TYR F 1 199 ? 305.844 141.117 206.605 1.00 85.04 199 TYR F O 1
ATOM 13775 N N . CYS F 1 200 ? 304.653 142.975 206.122 1.00 79.53 200 CYS F N 1
ATOM 13776 C CA . CYS F 1 200 ? 305.395 143.323 204.917 1.00 78.92 200 CYS F CA 1
ATOM 13777 C C . CYS F 1 200 ? 305.663 144.820 204.917 1.00 78.69 200 CYS F C 1
ATOM 13778 O O . CYS F 1 200 ? 304.727 145.619 205.006 1.00 78.81 200 CYS F O 1
ATOM 13781 N N . ALA F 1 201 ? 306.934 145.197 204.814 1.00 76.44 201 ALA F N 1
ATOM 13782 C CA . ALA F 1 201 ? 307.347 146.595 204.825 1.00 73.68 201 ALA F CA 1
ATOM 13783 C C . ALA F 1 201 ? 307.845 146.980 203.439 1.00 75.13 201 ALA F C 1
ATOM 13784 O O . ALA F 1 201 ? 308.744 146.328 202.897 1.00 76.98 201 ALA F O 1
ATOM 13786 N N . ILE F 1 202 ? 307.259 148.033 202.869 1.00 77.00 202 ILE F N 1
ATOM 13787 C CA . ILE F 1 202 ? 307.640 148.526 201.552 1.00 78.85 202 ILE F CA 1
ATOM 13788 C C . ILE F 1 202 ? 307.653 150.048 201.571 1.00 79.17 202 ILE F C 1
ATOM 13789 O O . ILE F 1 202 ? 306.904 150.686 202.316 1.00 79.63 202 ILE F O 1
ATOM 13794 N N . ASP F 1 203 ? 308.513 150.625 200.736 1.00 81.27 203 ASP F N 1
ATOM 13795 C CA . ASP F 1 203 ? 308.623 152.068 200.628 1.00 78.90 203 ASP F CA 1
ATOM 13796 C C . ASP F 1 203 ? 307.393 152.647 199.925 1.00 80.97 203 ASP F C 1
ATOM 13797 O O . ASP F 1 203 ? 306.660 151.924 199.247 1.00 83.26 203 ASP F O 1
ATOM 13802 N N . PRO F 1 204 ? 307.137 153.950 200.090 1.00 76.62 204 PRO F N 1
ATOM 13803 C CA . PRO F 1 204 ? 305.885 154.523 199.564 1.00 76.48 204 PRO F CA 1
ATOM 13804 C C . PRO F 1 204 ? 305.691 154.368 198.063 1.00 78.23 204 PRO F C 1
ATOM 13805 O O . PRO F 1 204 ? 304.542 154.275 197.616 1.00 78.55 204 PRO F O 1
ATOM 13809 N N . THR F 1 205 ? 306.763 154.357 197.268 1.00 74.75 205 THR F N 1
ATOM 13810 C CA . THR F 1 205 ? 306.605 154.190 195.825 1.00 75.05 205 THR F CA 1
ATOM 13811 C C . THR F 1 205 ? 305.939 152.858 195.496 1.00 78.04 205 THR F C 1
ATOM 13812 O O . THR F 1 205 ? 304.925 152.810 194.786 1.00 78.89 205 THR F O 1
ATOM 13816 N N . ASN F 1 206 ? 306.487 151.763 196.026 1.00 70.38 206 ASN F N 1
ATOM 13817 C CA . ASN F 1 206 ? 305.890 150.452 195.802 1.00 67.18 206 ASN F CA 1
ATOM 13818 C C . ASN F 1 206 ? 304.511 150.359 196.440 1.00 65.08 206 ASN F C 1
ATOM 13819 O O . ASN F 1 206 ? 303.612 149.712 195.893 1.00 72.46 206 ASN F O 1
ATOM 13824 N N . TYR F 1 207 ? 304.324 151.000 197.594 1.00 55.32 207 TYR F N 1
ATOM 13825 C CA . TYR F 1 207 ? 303.024 150.975 198.258 1.00 60.68 207 TYR F CA 1
ATOM 13826 C C . TYR F 1 207 ? 301.943 151.582 197.372 1.00 61.23 207 TYR F C 1
ATOM 13827 O O . TYR F 1 207 ? 300.879 150.985 197.168 1.00 62.73 207 TYR F O 1
ATOM 13836 N N . TYR F 1 208 ? 302.203 152.769 196.823 1.00 63.02 208 TYR F N 1
ATOM 13837 C CA . TYR F 1 208 ? 301.206 153.436 195.999 1.00 62.99 208 TYR F CA 1
ATOM 13838 C C . TYR F 1 208 ? 301.123 152.860 194.593 1.00 62.01 208 TYR F C 1
ATOM 13839 O O . TYR F 1 208 ? 300.134 153.108 193.897 1.00 63.56 208 TYR F O 1
ATOM 13848 N N . LYS F 1 209 ? 302.128 152.098 194.157 1.00 63.30 209 LYS F N 1
ATOM 13849 C CA . LYS F 1 209 ? 301.945 151.298 192.951 1.00 59.30 209 LYS F CA 1
ATOM 13850 C C . LYS F 1 209 ? 301.040 150.103 193.224 1.00 59.47 209 LYS F C 1
ATOM 13851 O O . LYS F 1 209 ? 300.260 149.693 192.357 1.00 61.00 209 LYS F O 1
ATOM 13857 N N . LEU F 1 210 ? 301.136 149.530 194.425 1.00 62.23 210 LEU F N 1
ATOM 13858 C CA . LEU F 1 210 ? 300.273 148.417 194.806 1.00 60.58 210 LEU F CA 1
ATOM 13859 C C . LEU F 1 210 ? 298.829 148.870 194.979 1.00 61.44 210 LEU F C 1
ATOM 13860 O O . LEU F 1 210 ? 297.897 148.137 194.629 1.00 58.23 210 LEU F O 1
ATOM 13865 N N . VAL F 1 211 ? 298.626 150.071 195.526 1.00 61.40 211 VAL F N 1
ATOM 13866 C CA . VAL F 1 211 ? 297.274 150.541 195.822 1.00 59.10 211 VAL F CA 1
ATOM 13867 C C . VAL F 1 211 ? 296.456 150.684 194.544 1.00 60.59 211 VAL F C 1
ATOM 13868 O O . VAL F 1 211 ? 295.280 150.301 194.497 1.00 62.72 211 VAL F O 1
ATOM 13872 N N . GLN F 1 212 ? 297.061 151.234 193.487 1.00 59.79 212 GLN F N 1
ATOM 13873 C CA . GLN F 1 212 ? 296.328 151.488 192.251 1.00 56.99 212 GLN F CA 1
ATOM 13874 C C . GLN F 1 212 ? 295.876 150.207 191.559 1.00 60.01 212 GLN F C 1
ATOM 13875 O O . GLN F 1 212 ? 294.975 150.261 190.716 1.00 60.65 212 GLN F O 1
ATOM 13881 N N . ASN F 1 213 ? 296.469 149.064 191.899 1.00 63.82 213 ASN F N 1
ATOM 13882 C CA . ASN F 1 213 ? 296.019 147.782 191.371 1.00 61.69 213 ASN F CA 1
ATOM 13883 C C . ASN F 1 213 ? 294.711 147.392 192.045 1.00 61.22 213 ASN F C 1
ATOM 13884 O O . ASN F 1 213 ? 294.717 146.758 193.104 1.00 66.31 213 ASN F O 1
ATOM 13889 N N . THR F 1 214 ? 293.587 147.759 191.435 1.00 55.69 214 THR F N 1
ATOM 13890 C CA . THR F 1 214 ? 292.288 147.705 192.104 1.00 59.25 214 THR F CA 1
ATOM 13891 C C . THR F 1 214 ? 291.749 146.299 192.286 1.00 63.28 214 THR F C 1
ATOM 13892 O O . THR F 1 214 ? 290.581 146.180 192.673 1.00 65.47 214 THR F O 1
ATOM 13896 N N . THR F 1 215 ? 292.506 145.231 192.031 1.00 59.96 215 THR F N 1
ATOM 13897 C CA . THR F 1 215 ? 292.026 143.898 192.378 1.00 61.26 215 THR F CA 1
ATOM 13898 C C . THR F 1 215 ? 292.120 143.658 193.881 1.00 60.57 215 THR F C 1
ATOM 13899 O O . THR F 1 215 ? 291.229 143.039 194.474 1.00 64.01 215 THR F O 1
ATOM 13903 N N . VAL F 1 216 ? 293.183 144.157 194.517 1.00 57.87 216 VAL F N 1
ATOM 13904 C CA . VAL F 1 216 ? 293.387 143.918 195.941 1.00 60.33 216 VAL F CA 1
ATOM 13905 C C . VAL F 1 216 ? 292.412 144.703 196.810 1.00 62.59 216 VAL F C 1
ATOM 13906 O O . VAL F 1 216 ? 292.247 144.377 197.991 1.00 62.80 216 VAL F O 1
ATOM 13910 N N . ILE F 1 217 ? 291.760 145.730 196.268 1.00 61.95 217 ILE F N 1
ATOM 13911 C CA . ILE F 1 217 ? 290.821 146.547 197.026 1.00 62.08 217 ILE F CA 1
ATOM 13912 C C . ILE F 1 217 ? 289.390 146.368 196.537 1.00 62.34 217 ILE F C 1
ATOM 13913 O O . ILE F 1 217 ? 288.494 147.099 196.972 1.00 61.67 217 ILE F O 1
ATOM 13918 N N . ASN F 1 218 ? 289.150 145.407 195.649 1.00 62.61 218 ASN F N 1
ATOM 13919 C CA . ASN F 1 218 ? 287.805 145.153 195.150 1.00 61.90 218 ASN F CA 1
ATOM 13920 C C . ASN F 1 218 ? 286.983 144.449 196.222 1.00 61.70 218 ASN F C 1
ATOM 13921 O O . ASN F 1 218 ? 287.367 143.377 196.700 1.00 64.16 218 ASN F O 1
ATOM 13926 N N . ARG F 1 219 ? 285.852 145.046 196.601 1.00 65.20 219 ARG F N 1
ATOM 13927 C CA . ARG F 1 219 ? 285.019 144.446 197.637 1.00 66.79 219 ARG F CA 1
ATOM 13928 C C . ARG F 1 219 ? 284.306 143.190 197.163 1.00 70.48 219 ARG F C 1
ATOM 13929 O O . ARG F 1 219 ? 283.791 142.440 197.999 1.00 71.49 219 ARG F O 1
ATOM 13937 N N . ASP F 1 220 ? 284.259 142.947 195.853 1.00 68.92 220 ASP F N 1
ATOM 13938 C CA . ASP F 1 220 ? 283.624 141.736 195.348 1.00 63.84 220 ASP F CA 1
ATOM 13939 C C . ASP F 1 220 ? 284.362 140.490 195.816 1.00 61.93 220 ASP F C 1
ATOM 13940 O O . ASP F 1 220 ? 283.733 139.481 196.155 1.00 63.85 220 ASP F O 1
ATOM 13945 N N . PHE F 1 221 ? 285.694 140.536 195.846 1.00 61.27 221 PHE F N 1
ATOM 13946 C CA . PHE F 1 221 ? 286.490 139.369 196.209 1.00 60.91 221 PHE F CA 1
ATOM 13947 C C . PHE F 1 221 ? 286.845 139.339 197.692 1.00 63.08 221 PHE F C 1
ATOM 13948 O O . PHE F 1 221 ? 286.445 138.415 198.405 1.00 69.47 221 PHE F O 1
ATOM 13956 N N . GLY F 1 222 ? 287.583 140.334 198.177 1.00 68.00 222 GLY F N 1
ATOM 13957 C CA . GLY F 1 222 ? 288.044 140.274 199.550 1.00 67.31 222 GLY F CA 1
ATOM 13958 C C . GLY F 1 222 ? 288.009 141.563 200.343 1.00 70.13 222 GLY F C 1
ATOM 13959 O O . GLY F 1 222 ? 288.253 141.546 201.552 1.00 73.04 222 GLY F O 1
ATOM 13960 N N . GLY F 1 223 ? 287.700 142.681 199.690 1.00 71.57 223 GLY F N 1
ATOM 13961 C CA . GLY F 1 223 ? 287.638 143.945 200.400 1.00 69.42 223 GLY F CA 1
ATOM 13962 C C . GLY F 1 223 ? 288.976 144.345 200.995 1.00 71.04 223 GLY F C 1
ATOM 13963 O O . GLY F 1 223 ? 290.048 144.066 200.447 1.00 67.17 223 GLY F O 1
ATOM 13964 N N . ARG F 1 224 ? 288.906 145.006 202.154 1.00 85.18 224 ARG F N 1
ATOM 13965 C CA . ARG F 1 224 ? 290.078 145.496 202.883 1.00 84.00 224 ARG F CA 1
ATOM 13966 C C . ARG F 1 224 ? 290.911 146.451 202.024 1.00 83.94 224 ARG F C 1
ATOM 13967 O O . ARG F 1 224 ? 292.064 146.187 201.682 1.00 84.07 224 ARG F O 1
ATOM 13975 N N . GLY F 1 225 ? 290.291 147.572 201.675 1.00 79.42 225 GLY F N 1
ATOM 13976 C CA . GLY F 1 225 ? 290.984 148.621 200.951 1.00 75.71 225 GLY F CA 1
ATOM 13977 C C . GLY F 1 225 ? 290.057 149.792 200.716 1.00 76.91 225 GLY F C 1
ATOM 13978 O O . GLY F 1 225 ? 288.869 149.752 201.047 1.00 78.29 225 GLY F O 1
ATOM 13979 N N . ALA F 1 226 ? 290.623 150.845 200.129 1.00 67.07 226 ALA F N 1
ATOM 13980 C CA . ALA F 1 226 ? 289.860 152.054 199.826 1.00 65.61 226 ALA F CA 1
ATOM 13981 C C . ALA F 1 226 ? 290.625 152.862 198.792 1.00 64.30 226 ALA F C 1
ATOM 13982 O O . ALA F 1 226 ? 291.797 153.187 199.007 1.00 66.96 226 ALA F O 1
ATOM 13984 N N . TYR F 1 227 ? 289.972 153.178 197.674 1.00 52.74 227 TYR F N 1
ATOM 13985 C CA . TYR F 1 227 ? 290.618 153.977 196.638 1.00 55.46 227 TYR F CA 1
ATOM 13986 C C . TYR F 1 227 ? 290.709 155.445 197.036 1.00 58.88 227 TYR F C 1
ATOM 13987 O O . TYR F 1 227 ? 291.743 156.086 196.817 1.00 57.05 227 TYR F O 1
ATOM 13996 N N . ALA F 1 228 ? 289.639 155.993 197.617 1.00 56.79 228 ALA F N 1
ATOM 13997 C CA . ALA F 1 228 ? 289.642 157.399 198.008 1.00 49.67 228 ALA F CA 1
ATOM 13998 C C . ALA F 1 228 ? 290.630 157.655 199.138 1.00 55.00 228 ALA F C 1
ATOM 13999 O O . ALA F 1 228 ? 291.424 158.600 199.079 1.00 58.39 228 ALA F O 1
ATOM 14001 N N . GLU F 1 229 ? 290.597 156.820 200.178 1.00 62.86 229 GLU F N 1
ATOM 14002 C CA . GLU F 1 229 ? 291.517 156.985 201.297 1.00 61.11 229 GLU F CA 1
ATOM 14003 C C . GLU F 1 229 ? 292.955 156.666 200.914 1.00 59.91 229 GLU F C 1
ATOM 14004 O O . GLU F 1 229 ? 293.876 157.064 201.635 1.00 64.57 229 GLU F O 1
ATOM 14010 N N . GLY F 1 230 ? 293.168 155.967 199.804 1.00 60.38 230 GLY F N 1
ATOM 14011 C CA . GLY F 1 230 ? 294.512 155.631 199.371 1.00 63.91 230 GLY F CA 1
ATOM 14012 C C . GLY F 1 230 ? 295.245 154.685 200.296 1.00 68.16 230 GLY F C 1
ATOM 14013 O O . GLY F 1 230 ? 296.425 154.907 200.595 1.00 66.66 230 GLY F O 1
ATOM 14014 N N . GLU F 1 231 ? 294.575 153.633 200.760 1.00 74.68 231 GLU F N 1
ATOM 14015 C CA . GLU F 1 231 ? 295.167 152.698 201.704 1.00 71.23 231 GLU F CA 1
ATOM 14016 C C . GLU F 1 231 ? 294.842 151.268 201.302 1.00 70.80 231 GLU F C 1
ATOM 14017 O O . GLU F 1 231 ? 293.744 150.983 200.816 1.00 70.41 231 GLU F O 1
ATOM 14023 N N . VAL F 1 232 ? 295.809 150.378 201.506 1.00 70.50 232 VAL F N 1
ATOM 14024 C CA . VAL F 1 232 ? 295.603 148.938 201.434 1.00 70.36 232 VAL F CA 1
ATOM 14025 C C . VAL F 1 232 ? 296.084 148.345 202.751 1.00 73.83 232 VAL F C 1
ATOM 14026 O O . VAL F 1 232 ? 297.092 148.792 203.310 1.00 76.19 232 VAL F O 1
ATOM 14030 N N . LEU F 1 233 ? 295.345 147.371 203.270 1.00 75.22 233 LEU F N 1
ATOM 14031 C CA . LEU F 1 233 ? 295.578 146.888 204.626 1.00 74.13 233 LEU F CA 1
ATOM 14032 C C . LEU F 1 233 ? 296.115 145.469 204.699 1.00 73.76 233 LEU F C 1
ATOM 14033 O O . LEU F 1 233 ? 297.032 145.208 205.480 1.00 72.09 233 LEU F O 1
ATOM 14038 N N . LYS F 1 234 ? 295.580 144.540 203.911 1.00 68.48 234 LYS F N 1
ATOM 14039 C CA . LYS F 1 234 ? 295.979 143.144 204.023 1.00 62.82 234 LYS F CA 1
ATOM 14040 C C . LYS F 1 234 ? 295.956 142.488 202.652 1.00 64.86 234 LYS F C 1
ATOM 14041 O O . LYS F 1 234 ? 294.978 142.627 201.913 1.00 69.61 234 LYS F O 1
ATOM 14047 N N . VAL F 1 235 ? 297.031 141.777 202.322 1.00 59.48 235 VAL F N 1
ATOM 14048 C CA . VAL F 1 235 ? 297.128 141.003 201.089 1.00 59.51 235 VAL F CA 1
ATOM 14049 C C . VAL F 1 235 ? 297.623 139.609 201.447 1.00 60.87 235 VAL F C 1
ATOM 14050 O O . VAL F 1 235 ? 298.722 139.462 201.996 1.00 61.44 235 VAL F O 1
ATOM 14054 N N . ALA F 1 236 ? 296.815 138.592 201.139 1.00 62.65 236 ALA F N 1
ATOM 14055 C CA . ALA F 1 236 ? 297.171 137.186 201.351 1.00 60.52 236 ALA F CA 1
ATOM 14056 C C . ALA F 1 236 ? 297.477 136.880 202.814 1.00 62.09 236 ALA F C 1
ATOM 14057 O O . ALA F 1 236 ? 298.324 136.036 203.117 1.00 61.33 236 ALA F O 1
ATOM 14059 N N . GLY F 1 237 ? 296.789 137.552 203.734 1.00 62.46 237 GLY F N 1
ATOM 14060 C CA . GLY F 1 237 ? 297.007 137.324 205.148 1.00 61.32 237 GLY F CA 1
ATOM 14061 C C . GLY F 1 237 ? 298.210 138.022 205.738 1.00 64.87 237 GLY F C 1
ATOM 14062 O O . GLY F 1 237 ? 298.607 137.692 206.861 1.00 66.95 237 GLY F O 1
ATOM 14063 N N . ILE F 1 238 ? 298.802 138.975 205.024 1.00 65.20 238 ILE F N 1
ATOM 14064 C CA . ILE F 1 238 ? 299.990 139.690 205.472 1.00 61.91 238 ILE F CA 1
ATOM 14065 C C . ILE F 1 238 ? 299.627 141.157 205.647 1.00 63.68 238 ILE F C 1
ATOM 14066 O O . ILE F 1 238 ? 298.966 141.744 204.782 1.00 68.01 238 ILE F O 1
ATOM 14071 N N . HIS F 1 239 ? 300.048 141.743 206.764 1.00 70.02 239 HIS F N 1
ATOM 14072 C CA . HIS F 1 239 ? 299.837 143.163 206.997 1.00 71.31 239 HIS F CA 1
ATOM 14073 C C . HIS F 1 239 ? 300.826 143.986 206.182 1.00 72.35 239 HIS F C 1
ATOM 14074 O O . HIS F 1 239 ? 301.960 143.567 205.932 1.00 76.39 239 HIS F O 1
ATOM 14081 N N . ILE F 1 240 ? 300.388 145.172 205.771 1.00 69.60 240 ILE F N 1
ATOM 14082 C CA . ILE F 1 240 ? 301.181 146.060 204.931 1.00 71.25 240 ILE F CA 1
ATOM 14083 C C . ILE F 1 240 ? 301.454 147.337 205.712 1.00 71.48 240 ILE F C 1
ATOM 14084 O O . ILE F 1 240 ? 300.525 147.954 206.247 1.00 72.51 240 ILE F O 1
ATOM 14089 N N . VAL F 1 241 ? 302.724 147.729 205.781 1.00 71.55 241 VAL F N 1
ATOM 14090 C CA . VAL F 1 241 ? 303.151 148.908 206.524 1.00 70.78 241 VAL F CA 1
ATOM 14091 C C . VAL F 1 241 ? 304.156 149.686 205.686 1.00 70.17 241 VAL F C 1
ATOM 14092 O O . VAL F 1 241 ? 305.036 149.098 205.048 1.00 69.65 241 VAL F O 1
ATOM 14096 N N . LYS F 1 242 ? 304.017 151.009 205.681 1.00 66.76 242 LYS F N 1
ATOM 14097 C CA . LYS F 1 242 ? 304.943 151.883 204.976 1.00 65.98 242 LYS F CA 1
ATOM 14098 C C . LYS F 1 242 ? 306.122 152.228 205.874 1.00 66.39 242 LYS F C 1
ATOM 14099 O O . LYS F 1 242 ? 305.983 152.308 207.098 1.00 67.77 242 LYS F O 1
ATOM 14105 N N . SER F 1 243 ? 307.283 152.438 205.259 1.00 70.74 243 SER F N 1
ATOM 14106 C CA . SER F 1 243 ? 308.484 152.770 206.010 1.00 72.46 243 SER F CA 1
ATOM 14107 C C . SER F 1 243 ? 309.408 153.604 205.139 1.00 74.62 243 SER F C 1
ATOM 14108 O O . SER F 1 243 ? 309.263 153.660 203.915 1.00 76.28 243 SER F O 1
ATOM 14111 N N . ASN F 1 244 ? 310.366 154.259 205.793 1.00 75.70 244 ASN F N 1
ATOM 14112 C CA . ASN F 1 244 ? 311.357 155.081 205.117 1.00 74.41 244 ASN F CA 1
ATOM 14113 C C . ASN F 1 244 ? 312.787 154.643 205.396 1.00 74.42 244 ASN F C 1
ATOM 14114 O O . ASN F 1 244 ? 313.721 155.312 204.940 1.00 71.92 244 ASN F O 1
ATOM 14119 N N . HIS F 1 245 ? 312.988 153.545 206.127 1.00 74.86 245 HIS F N 1
ATOM 14120 C CA . HIS F 1 245 ? 314.316 153.132 206.565 1.00 73.91 245 HIS F CA 1
ATOM 14121 C C . HIS F 1 245 ? 314.738 151.794 205.970 1.00 73.41 245 HIS F C 1
ATOM 14122 O O . HIS F 1 245 ? 315.664 151.159 206.483 1.00 72.01 245 HIS F O 1
ATOM 14129 N N . LEU F 1 246 ? 314.078 151.346 204.906 1.00 75.67 246 LEU F N 1
ATOM 14130 C CA . LEU F 1 246 ? 314.470 150.102 204.266 1.00 75.12 246 LEU F CA 1
ATOM 14131 C C . LEU F 1 246 ? 315.843 150.255 203.610 1.00 74.90 246 LEU F C 1
ATOM 14132 O O . LEU F 1 246 ? 316.185 151.330 203.110 1.00 77.73 246 LEU F O 1
ATOM 14137 N N . PRO F 1 247 ? 316.651 149.193 203.603 1.00 76.79 247 PRO F N 1
ATOM 14138 C CA . PRO F 1 247 ? 317.980 149.287 202.982 1.00 78.58 247 PRO F CA 1
ATOM 14139 C C . PRO F 1 247 ? 317.910 149.330 201.463 1.00 80.37 247 PRO F C 1
ATOM 14140 O O . PRO F 1 247 ? 317.556 148.336 200.822 1.00 81.43 247 PRO F O 1
ATOM 14144 N N . LYS F 1 248 ? 318.246 150.480 200.877 1.00 78.94 248 LYS F N 1
ATOM 14145 C CA . LYS F 1 248 ? 318.205 150.658 199.433 1.00 78.19 248 LYS F CA 1
ATOM 14146 C C . LYS F 1 248 ? 319.544 151.054 198.831 1.00 79.82 248 LYS F C 1
ATOM 14147 O O . LYS F 1 248 ? 319.607 151.318 197.625 1.00 80.54 248 LYS F O 1
ATOM 14153 N N . THR F 1 249 ? 320.611 151.111 199.622 1.00 87.72 249 THR F N 1
ATOM 14154 C CA . THR F 1 249 ? 321.903 151.574 199.144 1.00 87.85 249 THR F CA 1
ATOM 14155 C C . THR F 1 249 ? 322.988 150.582 199.532 1.00 88.69 249 THR F C 1
ATOM 14156 O O . THR F 1 249 ? 322.846 149.813 200.485 1.00 91.08 249 THR F O 1
ATOM 14160 N N . ASN F 1 250 ? 324.079 150.608 198.772 1.00 93.50 250 ASN F N 1
ATOM 14161 C CA . ASN F 1 250 ? 325.253 149.826 199.125 1.00 95.39 250 ASN F CA 1
ATOM 14162 C C . ASN F 1 250 ? 325.871 150.371 200.406 1.00 97.87 250 ASN F C 1
ATOM 14163 O O . ASN F 1 250 ? 326.016 151.585 200.577 1.00 98.08 250 ASN F O 1
ATOM 14168 N N . ARG F 1 251 ? 326.235 149.468 201.311 1.00 94.73 251 ARG F N 1
ATOM 14169 C CA . ARG F 1 251 ? 326.773 149.834 202.613 1.00 92.12 251 ARG F CA 1
ATOM 14170 C C . ARG F 1 251 ? 328.168 149.250 202.778 1.00 94.37 251 ARG F C 1
ATOM 14171 O O . ARG F 1 251 ? 328.417 148.097 202.414 1.00 94.25 251 ARG F O 1
ATOM 14179 N N . SER F 1 252 ? 329.072 150.053 203.329 1.00 97.65 252 SER F N 1
ATOM 14180 C CA . SER F 1 252 ? 330.453 149.657 203.549 1.00 97.55 252 SER F CA 1
ATOM 14181 C C . SER F 1 252 ? 330.711 149.466 205.037 1.00 97.20 252 SER F C 1
ATOM 14182 O O . SER F 1 252 ? 330.137 150.164 205.878 1.00 97.54 252 SER F O 1
ATOM 14185 N N . ALA F 1 253 ? 331.574 148.503 205.355 1.00 92.00 253 ALA F N 1
ATOM 14186 C CA . ALA F 1 253 ? 331.919 148.240 206.745 1.00 93.14 253 ALA F CA 1
ATOM 14187 C C . ALA F 1 253 ? 332.597 149.457 207.361 1.00 95.13 253 ALA F C 1
ATOM 14188 O O . ALA F 1 253 ? 333.542 150.013 206.794 1.00 93.85 253 ALA F O 1
ATOM 14190 N N . ALA F 1 254 ? 332.112 149.866 208.527 1.00 97.85 254 ALA F N 1
ATOM 14191 C CA . ALA F 1 254 ? 332.591 151.054 209.218 1.00 96.15 254 ALA F CA 1
ATOM 14192 C C . ALA F 1 254 ? 333.220 150.660 210.550 1.00 96.57 254 ALA F C 1
ATOM 14193 O O . ALA F 1 254 ? 333.340 149.480 210.885 1.00 95.77 254 ALA F O 1
ATOM 14195 N N . THR F 1 255 ? 333.623 151.671 211.313 1.00 107.80 255 THR F N 1
ATOM 14196 C CA . THR F 1 255 ? 334.248 151.465 212.610 1.00 109.26 255 THR F CA 1
ATOM 14197 C C . THR F 1 255 ? 333.203 151.520 213.716 1.00 108.00 255 THR F C 1
ATOM 14198 O O . THR F 1 255 ? 332.358 152.418 213.746 1.00 108.80 255 THR F O 1
ATOM 14202 N N . GLY F 1 256 ? 333.272 150.552 214.628 1.00 115.32 256 GLY F N 1
ATOM 14203 C CA . GLY F 1 256 ? 332.356 150.468 215.744 1.00 116.58 256 GLY F CA 1
ATOM 14204 C C . GLY F 1 256 ? 331.317 149.372 215.637 1.00 117.66 256 GLY F C 1
ATOM 14205 O O . GLY F 1 256 ? 330.633 149.095 216.630 1.00 117.83 256 GLY F O 1
ATOM 14206 N N . GLU F 1 257 ? 331.180 148.743 214.474 1.00 117.47 257 GLU F N 1
ATOM 14207 C CA . GLU F 1 257 ? 330.218 147.670 214.264 1.00 116.55 257 GLU F CA 1
ATOM 14208 C C . GLU F 1 257 ? 330.940 146.332 214.284 1.00 117.23 257 GLU F C 1
ATOM 14209 O O . GLU F 1 257 ? 331.963 146.163 213.612 1.00 118.00 257 GLU F O 1
ATOM 14215 N N . ASN F 1 258 ? 330.408 145.386 215.056 1.00 115.38 258 ASN F N 1
ATOM 14216 C CA . ASN F 1 258 ? 330.945 144.036 215.114 1.00 114.03 258 ASN F CA 1
ATOM 14217 C C . ASN F 1 258 ? 330.126 143.039 214.308 1.00 114.49 258 ASN F C 1
ATOM 14218 O O . ASN F 1 258 ? 330.658 141.995 213.916 1.00 114.87 258 ASN F O 1
ATOM 14223 N N . ASN F 1 259 ? 328.857 143.334 214.055 1.00 109.01 259 ASN F N 1
ATOM 14224 C CA . ASN F 1 259 ? 327.991 142.495 213.244 1.00 109.35 259 ASN F CA 1
ATOM 14225 C C . ASN F 1 259 ? 328.111 142.881 211.774 1.00 109.03 259 ASN F C 1
ATOM 14226 O O . ASN F 1 259 ? 328.551 143.980 211.429 1.00 108.66 259 ASN F O 1
ATOM 14231 N N . THR F 1 260 ? 327.716 141.953 210.905 1.00 106.12 260 THR F N 1
ATOM 14232 C CA . THR F 1 260 ? 327.831 142.150 209.460 1.00 106.74 260 THR F CA 1
ATOM 14233 C C . THR F 1 260 ? 326.584 142.878 208.973 1.00 106.28 260 THR F C 1
ATOM 14234 O O . THR F 1 260 ? 325.610 142.267 208.530 1.00 105.60 260 THR F O 1
ATOM 14238 N N . TYR F 1 261 ? 326.616 144.206 209.066 1.00 97.65 261 TYR F N 1
ATOM 14239 C CA . TYR F 1 261 ? 325.533 145.053 208.584 1.00 95.00 261 TYR F CA 1
ATOM 14240 C C . TYR F 1 261 ? 325.673 145.427 207.116 1.00 92.78 261 TYR F C 1
ATOM 14241 O O . TYR F 1 261 ? 324.735 145.995 206.548 1.00 90.53 261 TYR F O 1
ATOM 14250 N N . HIS F 1 262 ? 326.807 145.125 206.490 1.00 94.62 262 HIS F N 1
ATOM 14251 C CA . HIS F 1 262 ? 327.144 145.663 205.179 1.00 95.30 262 HIS F CA 1
ATOM 14252 C C . HIS F 1 262 ? 326.910 144.625 204.090 1.00 96.27 262 HIS F C 1
ATOM 14253 O O . HIS F 1 262 ? 327.340 143.473 204.215 1.00 98.43 262 HIS F O 1
ATOM 14260 N N . ALA F 1 263 ? 326.234 145.043 203.029 1.00 92.21 263 ALA F N 1
ATOM 14261 C CA . ALA F 1 263 ? 325.955 144.223 201.852 1.00 92.35 263 ALA F CA 1
ATOM 14262 C C . ALA F 1 263 ? 325.499 145.169 200.745 1.00 91.45 263 ALA F C 1
ATOM 14263 O O . ALA F 1 263 ? 325.547 146.395 200.901 1.00 91.62 263 ALA F O 1
ATOM 14265 N N . ASN F 1 264 ? 325.056 144.604 199.625 1.00 92.90 264 ASN F N 1
ATOM 14266 C CA . ASN F 1 264 ? 324.564 145.384 198.494 1.00 94.17 264 ASN F CA 1
ATOM 14267 C C . ASN F 1 264 ? 323.042 145.299 198.478 1.00 92.98 264 ASN F C 1
ATOM 14268 O O . ASN F 1 264 ? 322.476 144.246 198.168 1.00 96.80 264 ASN F O 1
ATOM 14273 N N . TYR F 1 265 ? 322.383 146.408 198.811 1.00 85.24 265 TYR F N 1
ATOM 14274 C CA . TYR F 1 265 ? 320.928 146.476 198.876 1.00 86.23 265 TYR F CA 1
ATOM 14275 C C . TYR F 1 265 ? 320.347 147.303 197.733 1.00 88.50 265 TYR F C 1
ATOM 14276 O O . TYR F 1 265 ? 319.311 147.952 197.894 1.00 88.46 265 TYR F O 1
ATOM 14285 N N . THR F 1 266 ? 321.010 147.296 196.575 1.00 94.14 266 THR F N 1
ATOM 14286 C CA . THR F 1 266 ? 320.572 148.135 195.464 1.00 92.33 266 THR F CA 1
ATOM 14287 C C . THR F 1 266 ? 319.219 147.691 194.918 1.00 93.73 266 THR F C 1
ATOM 14288 O O . THR F 1 266 ? 318.379 148.528 194.570 1.00 92.97 266 THR F O 1
ATOM 14292 N N . ASP F 1 267 ? 318.987 146.382 194.841 1.00 91.60 267 ASP F N 1
ATOM 14293 C CA . ASP F 1 267 ? 317.816 145.829 194.174 1.00 89.04 267 ASP F CA 1
ATOM 14294 C C . ASP F 1 267 ? 316.684 145.482 195.132 1.00 89.19 267 ASP F C 1
ATOM 14295 O O . ASP F 1 267 ? 315.674 144.919 194.698 1.00 91.08 267 ASP F O 1
ATOM 14300 N N . ASN F 1 268 ? 316.823 145.795 196.417 1.00 83.52 268 ASN F N 1
ATOM 14301 C CA . ASN F 1 268 ? 315.799 145.432 197.386 1.00 82.68 268 ASN F CA 1
ATOM 14302 C C . ASN F 1 268 ? 314.503 146.190 197.124 1.00 84.11 268 ASN F C 1
ATOM 14303 O O . ASN F 1 268 ? 314.513 147.372 196.770 1.00 84.66 268 ASN F O 1
ATOM 14308 N N . ILE F 1 269 ? 313.378 145.495 197.300 1.00 79.20 269 ILE F N 1
ATOM 14309 C CA . ILE F 1 269 ? 312.049 146.068 197.127 1.00 76.48 269 ILE F CA 1
ATOM 14310 C C . ILE F 1 269 ? 311.287 146.114 198.446 1.00 78.30 269 ILE F C 1
ATOM 14311 O O . ILE F 1 269 ? 310.814 147.174 198.867 1.00 78.11 269 ILE F O 1
ATOM 14316 N N . GLY F 1 270 ? 311.168 144.973 199.118 1.00 80.95 270 GLY F N 1
ATOM 14317 C CA . GLY F 1 270 ? 310.450 144.913 200.375 1.00 79.11 270 GLY F CA 1
ATOM 14318 C C . GLY F 1 270 ? 310.906 143.720 201.184 1.00 80.42 270 GLY F C 1
ATOM 14319 O O . GLY F 1 270 ? 311.769 142.946 200.764 1.00 80.74 270 GLY F O 1
ATOM 14320 N N . LEU F 1 271 ? 310.311 143.580 202.367 1.00 78.91 271 LEU F N 1
ATOM 14321 C CA . LEU F 1 271 ? 310.641 142.499 203.286 1.00 76.73 271 LEU F CA 1
ATOM 14322 C C . LEU F 1 271 ? 309.365 141.918 203.872 1.00 77.30 271 LEU F C 1
ATOM 14323 O O . LEU F 1 271 ? 308.488 142.664 204.319 1.00 76.39 271 LEU F O 1
ATOM 14328 N N . VAL F 1 272 ? 309.265 140.592 203.868 1.00 80.75 272 VAL F N 1
ATOM 14329 C CA . VAL F 1 272 ? 308.219 139.866 204.581 1.00 80.71 272 VAL F CA 1
ATOM 14330 C C . VAL F 1 272 ? 308.898 139.093 205.702 1.00 82.93 272 VAL F C 1
ATOM 14331 O O . VAL F 1 272 ? 309.778 138.262 205.445 1.00 84.28 272 VAL F O 1
ATOM 14335 N N . PHE F 1 273 ? 308.495 139.362 206.942 1.00 85.13 273 PHE F N 1
ATOM 14336 C CA . PHE F 1 273 ? 309.208 138.855 208.105 1.00 82.99 273 PHE F CA 1
ATOM 14337 C C . PHE F 1 273 ? 308.218 138.527 209.213 1.00 84.32 273 PHE F C 1
ATOM 14338 O O . PHE F 1 273 ? 307.005 138.717 209.076 1.00 82.26 273 PHE F O 1
ATOM 14346 N N . ASN F 1 274 ? 308.753 138.029 210.325 1.00 93.61 274 ASN F N 1
ATOM 14347 C CA . ASN F 1 274 ? 307.981 137.694 211.511 1.00 91.59 274 ASN F CA 1
ATOM 14348 C C . ASN F 1 274 ? 308.654 138.311 212.732 1.00 89.99 274 ASN F C 1
ATOM 14349 O O . ASN F 1 274 ? 309.783 138.805 212.665 1.00 90.95 274 ASN F O 1
ATOM 14354 N N . LYS F 1 275 ? 307.946 138.272 213.862 1.00 85.07 275 LYS F N 1
ATOM 14355 C CA . LYS F 1 275 ? 308.389 138.956 215.072 1.00 87.60 275 LYS F CA 1
ATOM 14356 C C . LYS F 1 275 ? 309.616 138.325 215.716 1.00 88.76 275 LYS F C 1
ATOM 14357 O O . LYS F 1 275 ? 310.187 138.932 216.628 1.00 89.80 275 LYS F O 1
ATOM 14363 N N . GLN F 1 276 ? 310.034 137.135 215.284 1.00 88.81 276 GLN F N 1
ATOM 14364 C CA . GLN F 1 276 ? 311.158 136.439 215.898 1.00 87.31 276 GLN F CA 1
ATOM 14365 C C . GLN F 1 276 ? 312.343 136.290 214.950 1.00 87.50 276 GLN F C 1
ATOM 14366 O O . GLN F 1 276 ? 313.196 135.424 215.166 1.00 88.58 276 GLN F O 1
ATOM 14372 N N . ALA F 1 277 ? 312.411 137.109 213.900 1.00 77.83 277 ALA F N 1
ATOM 14373 C CA . ALA F 1 277 ? 313.500 136.978 212.937 1.00 75.96 277 ALA F CA 1
ATOM 14374 C C . ALA F 1 277 ? 314.809 137.536 213.484 1.00 76.81 277 ALA F C 1
ATOM 14375 O O . ALA F 1 277 ? 315.867 136.915 213.327 1.00 77.95 277 ALA F O 1
ATOM 14377 N N . VAL F 1 278 ? 314.763 138.699 214.131 1.00 76.92 278 VAL F N 1
ATOM 14378 C CA . VAL F 1 278 ? 315.959 139.417 214.556 1.00 75.70 278 VAL F CA 1
ATOM 14379 C C . VAL F 1 278 ? 315.804 139.822 216.016 1.00 78.89 278 VAL F C 1
ATOM 14380 O O . VAL F 1 278 ? 314.747 140.314 216.424 1.00 80.08 278 VAL F O 1
ATOM 14384 N N . GLY F 1 279 ? 316.859 139.608 216.804 1.00 85.27 279 GLY F N 1
ATOM 14385 C CA . GLY F 1 279 ? 316.854 139.990 218.204 1.00 84.27 279 GLY F CA 1
ATOM 14386 C C . GLY F 1 279 ? 317.817 141.116 218.526 1.00 85.68 279 GLY F C 1
ATOM 14387 O O . GLY F 1 279 ? 318.736 141.392 217.750 1.00 85.65 279 GLY F O 1
ATOM 14388 N N . THR F 1 280 ? 317.619 141.776 219.669 1.00 96.57 280 THR F N 1
ATOM 14389 C CA . THR F 1 280 ? 318.458 142.891 220.089 1.00 97.65 280 THR F CA 1
ATOM 14390 C C . THR F 1 280 ? 318.869 142.714 221.545 1.00 98.40 280 THR F C 1
ATOM 14391 O O . THR F 1 280 ? 318.035 142.411 222.403 1.00 99.05 280 THR F O 1
ATOM 14395 N N . VAL F 1 281 ? 320.159 142.910 221.817 1.00 110.43 281 VAL F N 1
ATOM 14396 C CA . VAL F 1 281 ? 320.730 142.784 223.154 1.00 111.61 281 VAL F CA 1
ATOM 14397 C C . VAL F 1 281 ? 321.011 144.179 223.695 1.00 112.83 281 VAL F C 1
ATOM 14398 O O . VAL F 1 281 ? 321.596 145.017 222.998 1.00 112.81 281 VAL F O 1
ATOM 14402 N N . LYS F 1 282 ? 320.599 144.424 224.936 1.00 119.20 282 LYS F N 1
ATOM 14403 C CA . LYS F 1 282 ? 320.747 145.718 225.584 1.00 118.73 282 LYS F CA 1
ATOM 14404 C C . LYS F 1 282 ? 321.651 145.596 226.805 1.00 118.37 282 LYS F C 1
ATOM 14405 O O . LYS F 1 282 ? 321.580 144.609 227.544 1.00 118.44 282 LYS F O 1
ATOM 14411 N N . LEU F 1 283 ? 322.507 146.599 227.008 1.00 123.33 283 LEU F N 1
ATOM 14412 C CA . LEU F 1 283 ? 323.342 146.682 228.200 1.00 124.32 283 LEU F CA 1
ATOM 14413 C C . LEU F 1 283 ? 322.965 147.877 229.067 1.00 125.16 283 LEU F C 1
ATOM 14414 O O . LEU F 1 283 ? 322.649 147.710 230.248 1.00 124.61 283 LEU F O 1
ATOM 14419 N N . MET F 1 284 ? 322.983 149.087 228.508 1.00 136.66 284 MET F N 1
ATOM 14420 C CA . MET F 1 284 ? 322.423 150.263 229.160 1.00 137.07 284 MET F CA 1
ATOM 14421 C C . MET F 1 284 ? 321.551 151.014 228.167 1.00 136.99 284 MET F C 1
ATOM 14422 O O . MET F 1 284 ? 321.828 151.019 226.964 1.00 136.56 284 MET F O 1
ATOM 14427 N N . ASP F 1 285 ? 320.500 151.646 228.676 1.00 139.34 285 ASP F N 1
ATOM 14428 C CA . ASP F 1 285 ? 319.527 152.321 227.827 1.00 139.89 285 ASP F CA 1
ATOM 14429 C C . ASP F 1 285 ? 319.987 153.748 227.531 1.00 139.33 285 ASP F C 1
ATOM 14430 O O . ASP F 1 285 ? 321.121 154.141 227.818 1.00 138.15 285 ASP F O 1
ATOM 14435 N N . LEU F 1 286 ? 319.096 154.538 226.937 1.00 129.54 286 LEU F N 1
ATOM 14436 C CA . LEU F 1 286 ? 319.408 155.920 226.605 1.00 128.54 286 LEU F CA 1
ATOM 14437 C C . LEU F 1 286 ? 319.558 156.755 227.870 1.00 128.89 286 LEU F C 1
ATOM 14438 O O . LEU F 1 286 ? 318.797 156.602 228.830 1.00 128.38 286 LEU F O 1
ATOM 14443 N N . LYS F 1 287 ? 320.551 157.642 227.870 1.00 127.72 287 LYS F N 1
ATOM 14444 C CA . LYS F 1 287 ? 320.768 158.549 228.985 1.00 127.22 287 LYS F CA 1
ATOM 14445 C C . LYS F 1 287 ? 321.359 159.849 228.462 1.00 127.55 287 LYS F C 1
ATOM 14446 O O . LYS F 1 287 ? 322.106 159.859 227.480 1.00 127.16 287 LYS F O 1
ATOM 14452 N N . MET F 1 288 ? 321.016 160.945 229.131 1.00 128.58 288 MET F N 1
ATOM 14453 C CA . MET F 1 288 ? 321.507 162.270 228.786 1.00 127.35 288 MET F CA 1
ATOM 14454 C C . MET F 1 288 ? 322.363 162.815 229.919 1.00 127.54 288 MET F C 1
ATOM 14455 O O . MET F 1 288 ? 322.033 162.645 231.097 1.00 128.54 288 MET F O 1
ATOM 14460 N N . GLU F 1 289 ? 323.464 163.466 229.558 1.00 126.50 289 GLU F N 1
ATOM 14461 C CA . GLU F 1 289 ? 324.315 164.155 230.513 1.00 126.35 289 GLU F CA 1
ATOM 14462 C C . GLU F 1 289 ? 324.491 165.604 230.083 1.00 126.51 289 GLU F C 1
ATOM 14463 O O . GLU F 1 289 ? 324.490 165.922 228.890 1.00 128.30 289 GLU F O 1
ATOM 14469 N N . GLN F 1 290 ? 324.639 166.482 231.071 1.00 127.49 290 GLN F N 1
ATOM 14470 C CA . GLN F 1 290 ? 324.799 167.908 230.814 1.00 127.78 290 GLN F CA 1
ATOM 14471 C C . GLN F 1 290 ? 325.799 168.455 231.818 1.00 128.29 290 GLN F C 1
ATOM 14472 O O . GLN F 1 290 ? 325.523 168.477 233.021 1.00 128.05 290 GLN F O 1
ATOM 14478 N N . THR F 1 291 ? 326.958 168.880 231.324 1.00 123.99 291 THR F N 1
ATOM 14479 C CA . THR F 1 291 ? 328.058 169.344 232.160 1.00 122.46 291 THR F CA 1
ATOM 14480 C C . THR F 1 291 ? 328.081 170.866 232.157 1.00 121.53 291 THR F C 1
ATOM 14481 O O . THR F 1 291 ? 328.291 171.484 231.109 1.00 121.57 291 THR F O 1
ATOM 14485 N N . GLY F 1 292 ? 327.869 171.462 233.327 1.00 111.96 292 GLY F N 1
ATOM 14486 C CA . GLY F 1 292 ? 327.886 172.906 233.449 1.00 113.66 292 GLY F CA 1
ATOM 14487 C C . GLY F 1 292 ? 328.497 173.402 234.744 1.00 113.40 292 GLY F C 1
ATOM 14488 O O . GLY F 1 292 ? 328.433 174.597 235.047 1.00 112.32 292 GLY F O 1
ATOM 14489 N N . ALA F 1 293 ? 329.095 172.494 235.517 1.00 114.56 293 ALA F N 1
ATOM 14490 C CA . ALA F 1 293 ? 329.672 172.871 236.804 1.00 115.22 293 ALA F CA 1
ATOM 14491 C C . ALA F 1 293 ? 331.007 173.586 236.625 1.00 116.38 293 ALA F C 1
ATOM 14492 O O . ALA F 1 293 ? 331.152 174.757 236.993 1.00 114.05 293 ALA F O 1
ATOM 14494 N N . ASP F 1 294 ? 331.996 172.894 236.058 1.00 122.69 294 ASP F N 1
ATOM 14495 C CA . ASP F 1 294 ? 333.299 173.480 235.789 1.00 121.99 294 ASP F CA 1
ATOM 14496 C C . ASP F 1 294 ? 333.640 173.547 234.309 1.00 121.64 294 ASP F C 1
ATOM 14497 O O . ASP F 1 294 ? 334.599 174.237 233.945 1.00 121.08 294 ASP F O 1
ATOM 14502 N N . ILE F 1 295 ? 332.891 172.854 233.449 1.00 123.58 295 ILE F N 1
ATOM 14503 C CA . ILE F 1 295 ? 333.134 172.937 232.013 1.00 124.28 295 ILE F CA 1
ATOM 14504 C C . ILE F 1 295 ? 332.780 174.324 231.494 1.00 124.52 295 ILE F C 1
ATOM 14505 O O . ILE F 1 295 ? 333.467 174.871 230.622 1.00 123.59 295 ILE F O 1
ATOM 14510 N N . HIS F 1 296 ? 331.704 174.915 232.018 1.00 123.23 296 HIS F N 1
ATOM 14511 C CA . HIS F 1 296 ? 331.337 176.273 231.631 1.00 124.07 296 HIS F CA 1
ATOM 14512 C C . HIS F 1 296 ? 332.384 177.287 232.075 1.00 124.46 296 HIS F C 1
ATOM 14513 O O . HIS F 1 296 ? 332.563 178.319 231.418 1.00 122.30 296 HIS F O 1
ATOM 14520 N N . ALA F 1 297 ? 333.079 177.016 233.182 1.00 124.11 297 ALA F N 1
ATOM 14521 C CA . ALA F 1 297 ? 334.110 177.936 233.652 1.00 123.36 297 ALA F CA 1
ATOM 14522 C C . ALA F 1 297 ? 335.368 177.850 232.796 1.00 124.96 297 ALA F C 1
ATOM 14523 O O . ALA F 1 297 ? 335.997 178.875 232.507 1.00 124.09 297 ALA F O 1
ATOM 14525 N N . LEU F 1 298 ? 335.755 176.637 232.390 1.00 132.09 298 LEU F N 1
ATOM 14526 C CA . LEU F 1 298 ? 336.975 176.469 231.605 1.00 131.74 298 LEU F CA 1
ATOM 14527 C C . LEU F 1 298 ? 336.875 177.197 230.271 1.00 131.59 298 LEU F C 1
ATOM 14528 O O . LEU F 1 298 ? 337.796 177.920 229.872 1.00 130.49 298 LEU F O 1
ATOM 14533 N N . TYR F 1 299 ? 335.762 177.017 229.565 1.00 131.19 299 TYR F N 1
ATOM 14534 C CA . TYR F 1 299 ? 335.474 177.781 228.361 1.00 130.15 299 TYR F CA 1
ATOM 14535 C C . TYR F 1 299 ? 333.998 178.146 228.360 1.00 129.45 299 TYR F C 1
ATOM 14536 O O . TYR F 1 299 ? 333.155 177.348 228.777 1.00 128.85 299 TYR F O 1
ATOM 14545 N N . GLN F 1 300 ? 333.698 179.359 227.902 1.00 128.15 300 GLN F N 1
ATOM 14546 C CA . GLN F 1 300 ? 332.332 179.867 227.946 1.00 128.52 300 GLN F CA 1
ATOM 14547 C C . GLN F 1 300 ? 331.416 179.011 227.082 1.00 126.87 300 GLN F C 1
ATOM 14548 O O . GLN F 1 300 ? 331.635 178.874 225.875 1.00 127.41 300 GLN F O 1
ATOM 14554 N N . GLY F 1 301 ? 330.395 178.441 227.700 1.00 107.08 301 GLY F N 1
ATOM 14555 C CA . GLY F 1 301 ? 329.452 177.600 226.997 1.00 104.83 301 GLY F CA 1
ATOM 14556 C C . GLY F 1 301 ? 329.039 176.422 227.856 1.00 105.24 301 GLY F C 1
ATOM 14557 O O . GLY F 1 301 ? 329.389 176.330 229.028 1.00 106.79 301 GLY F O 1
ATOM 14558 N N . THR F 1 302 ? 328.281 175.517 227.239 1.00 105.14 302 THR F N 1
ATOM 14559 C CA . THR F 1 302 ? 327.761 174.337 227.916 1.00 105.60 302 THR F CA 1
ATOM 14560 C C . THR F 1 302 ? 327.784 173.158 226.955 1.00 106.24 302 THR F C 1
ATOM 14561 O O . THR F 1 302 ? 327.626 173.333 225.744 1.00 107.34 302 THR F O 1
ATOM 14565 N N . PHE F 1 303 ? 327.973 171.959 227.500 1.00 116.11 303 PHE F N 1
ATOM 14566 C CA . PHE F 1 303 ? 328.098 170.740 226.713 1.00 117.10 303 PHE F CA 1
ATOM 14567 C C . PHE F 1 303 ? 326.996 169.763 227.096 1.00 117.74 303 PHE F C 1
ATOM 14568 O O . PHE F 1 303 ? 326.768 169.512 228.284 1.00 117.94 303 PHE F O 1
ATOM 14576 N N . MET F 1 304 ? 326.319 169.211 226.090 1.00 124.31 304 MET F N 1
ATOM 14577 C CA . MET F 1 304 ? 325.241 168.250 226.287 1.00 124.00 304 MET F CA 1
ATOM 14578 C C . MET F 1 304 ? 325.577 166.961 225.551 1.00 125.30 304 MET F C 1
ATOM 14579 O O . MET F 1 304 ? 326.002 166.998 224.392 1.00 125.23 304 MET F O 1
ATOM 14584 N N . VAL F 1 305 ? 325.388 165.826 226.224 1.00 115.70 305 VAL F N 1
ATOM 14585 C CA . VAL F 1 305 ? 325.750 164.524 225.680 1.00 112.96 305 VAL F CA 1
ATOM 14586 C C . VAL F 1 305 ? 324.570 163.572 225.813 1.00 111.46 305 VAL F C 1
ATOM 14587 O O . VAL F 1 305 ? 323.730 163.707 226.709 1.00 113.25 305 VAL F O 1
ATOM 14591 N N . GLY F 1 306 ? 324.515 162.602 224.905 1.00 98.56 306 GLY F N 1
ATOM 14592 C CA . GLY F 1 306 ? 323.591 161.490 224.996 1.00 99.49 306 GLY F CA 1
ATOM 14593 C C . GLY F 1 306 ? 324.243 160.239 224.447 1.00 101.28 306 GLY F C 1
ATOM 14594 O O . GLY F 1 306 ? 325.052 160.324 223.518 1.00 102.57 306 GLY F O 1
ATOM 14595 N N . SER F 1 307 ? 323.915 159.074 225.000 1.00 106.08 307 SER F N 1
ATOM 14596 C CA . SER F 1 307 ? 324.605 157.858 224.597 1.00 105.93 307 SER F CA 1
ATOM 14597 C C . SER F 1 307 ? 323.688 156.655 224.755 1.00 105.13 307 SER F C 1
ATOM 14598 O O . SER F 1 307 ? 322.735 156.668 225.539 1.00 105.33 307 SER F O 1
ATOM 14601 N N . MET F 1 308 ? 324.005 155.608 223.995 1.00 114.28 308 MET F N 1
ATOM 14602 C CA . MET F 1 308 ? 323.299 154.336 224.051 1.00 115.28 308 MET F CA 1
ATOM 14603 C C . MET F 1 308 ? 324.162 153.293 223.355 1.00 116.35 308 MET F C 1
ATOM 14604 O O . MET F 1 308 ? 324.956 153.623 222.470 1.00 116.10 308 MET F O 1
ATOM 14609 N N . MET F 1 309 ? 324.011 152.036 223.770 1.00 128.24 309 MET F N 1
ATOM 14610 C CA . MET F 1 309 ? 324.816 150.946 223.235 1.00 128.62 309 MET F CA 1
ATOM 14611 C C . MET F 1 309 ? 323.992 149.667 223.235 1.00 128.79 309 MET F C 1
ATOM 14612 O O . MET F 1 309 ? 323.187 149.440 224.144 1.00 128.82 309 MET F O 1
ATOM 14617 N N . HIS F 1 310 ? 324.182 148.848 222.206 1.00 109.93 310 HIS F N 1
ATOM 14618 C CA . HIS F 1 310 ? 323.346 147.672 221.963 1.00 107.57 310 HIS F CA 1
ATOM 14619 C C . HIS F 1 310 ? 323.987 146.850 220.848 1.00 107.09 310 HIS F C 1
ATOM 14620 O O . HIS F 1 310 ? 325.098 147.148 220.391 1.00 107.97 310 HIS F O 1
ATOM 14627 N N . GLY F 1 311 ? 323.281 145.809 220.411 1.00 99.23 311 GLY F N 1
ATOM 14628 C CA . GLY F 1 311 ? 323.701 145.024 219.266 1.00 98.54 311 GLY F CA 1
ATOM 14629 C C . GLY F 1 311 ? 322.553 144.197 218.736 1.00 100.04 311 GLY F C 1
ATOM 14630 O O . GLY F 1 311 ? 321.622 143.849 219.468 1.00 100.20 311 GLY F O 1
ATOM 14631 N N . SER F 1 312 ? 322.632 143.878 217.445 1.00 89.86 312 SER F N 1
ATOM 14632 C CA . SER F 1 312 ? 321.592 143.121 216.763 1.00 87.70 312 SER F CA 1
ATOM 14633 C C . SER F 1 312 ? 322.206 141.912 216.071 1.00 86.66 312 SER F C 1
ATOM 14634 O O . SER F 1 312 ? 323.398 141.888 215.760 1.00 86.10 312 SER F O 1
ATOM 14637 N N . GLY F 1 313 ? 321.373 140.903 215.830 1.00 80.98 313 GLY F N 1
ATOM 14638 C CA . GLY F 1 313 ? 321.856 139.672 215.238 1.00 80.24 313 GLY F CA 1
ATOM 14639 C C . GLY F 1 313 ? 320.753 138.923 214.522 1.00 78.62 313 GLY F C 1
ATOM 14640 O O . GLY F 1 313 ? 319.630 139.408 214.375 1.00 76.71 313 GLY F O 1
ATOM 14641 N N . VAL F 1 314 ? 321.099 137.718 214.074 1.00 84.57 314 VAL F N 1
ATOM 14642 C CA . VAL F 1 314 ? 320.212 136.860 213.297 1.00 85.25 314 VAL F CA 1
ATOM 14643 C C . VAL F 1 314 ? 319.914 135.614 214.119 1.00 83.23 314 VAL F C 1
ATOM 14644 O O . VAL F 1 314 ? 320.839 134.932 214.578 1.00 82.82 314 VAL F O 1
ATOM 14648 N N . LEU F 1 315 ? 318.628 135.312 214.300 1.00 87.27 315 LEU F N 1
ATOM 14649 C CA . LEU F 1 315 ? 318.207 134.192 215.131 1.00 89.86 315 LEU F CA 1
ATOM 14650 C C . LEU F 1 315 ? 317.567 133.073 214.320 1.00 91.43 315 LEU F C 1
ATOM 14651 O O . LEU F 1 315 ? 318.019 131.926 214.383 1.00 89.89 315 LEU F O 1
ATOM 14656 N N . ARG F 1 316 ? 316.520 133.376 213.553 1.00 93.33 316 ARG F N 1
ATOM 14657 C CA . ARG F 1 316 ? 315.790 132.375 212.777 1.00 90.79 316 ARG F CA 1
ATOM 14658 C C . ARG F 1 316 ? 315.704 132.840 211.331 1.00 91.23 316 ARG F C 1
ATOM 14659 O O . ARG F 1 316 ? 314.807 133.612 210.967 1.00 92.36 316 ARG F O 1
ATOM 14667 N N . PRO F 1 317 ? 316.629 132.398 210.477 1.00 87.78 317 PRO F N 1
ATOM 14668 C CA . PRO F 1 317 ? 316.570 132.796 209.061 1.00 88.68 317 PRO F CA 1
ATOM 14669 C C . PRO F 1 317 ? 315.330 132.300 208.338 1.00 88.73 317 PRO F C 1
ATOM 14670 O O . PRO F 1 317 ? 315.003 132.830 207.269 1.00 88.19 317 PRO F O 1
ATOM 14674 N N . ASP F 1 318 ? 314.630 131.305 208.877 1.00 91.15 318 ASP F N 1
ATOM 14675 C CA . ASP F 1 318 ? 313.438 130.768 208.235 1.00 91.65 318 ASP F CA 1
ATOM 14676 C C . ASP F 1 318 ? 312.183 131.569 208.553 1.00 91.52 318 ASP F C 1
ATOM 14677 O O . ASP F 1 318 ? 311.075 131.057 208.365 1.00 91.65 318 ASP F O 1
ATOM 14682 N N . CYS F 1 319 ? 312.330 132.802 209.032 1.00 87.88 319 CYS F N 1
ATOM 14683 C CA . CYS F 1 319 ? 311.201 133.682 209.296 1.00 88.21 319 CYS F CA 1
ATOM 14684 C C . CYS F 1 319 ? 311.246 134.962 208.475 1.00 90.09 319 CYS F C 1
ATOM 14685 O O . CYS F 1 319 ? 310.354 135.805 208.619 1.00 89.58 319 CYS F O 1
ATOM 14688 N N . ALA F 1 320 ? 312.253 135.132 207.621 1.00 83.47 320 ALA F N 1
ATOM 14689 C CA . ALA F 1 320 ? 312.431 136.351 206.847 1.00 81.03 320 ALA F CA 1
ATOM 14690 C C . ALA F 1 320 ? 312.529 136.018 205.367 1.00 82.37 320 ALA F C 1
ATOM 14691 O O . ALA F 1 320 ? 313.177 135.041 204.982 1.00 82.70 320 ALA F O 1
ATOM 14693 N N . ILE F 1 321 ? 311.879 136.837 204.541 1.00 79.50 321 ILE F N 1
ATOM 14694 C CA . ILE F 1 321 ? 311.886 136.684 203.091 1.00 77.08 321 ILE F CA 1
ATOM 14695 C C . ILE F 1 321 ? 312.146 138.049 202.471 1.00 75.89 321 ILE F C 1
ATOM 14696 O O . ILE F 1 321 ? 311.565 139.051 202.902 1.00 75.68 321 ILE F O 1
ATOM 14701 N N . GLU F 1 322 ? 313.016 138.089 201.466 1.00 80.34 322 GLU F N 1
ATOM 14702 C CA . GLU F 1 322 ? 313.362 139.319 200.769 1.00 79.38 322 GLU F CA 1
ATOM 14703 C C . GLU F 1 322 ? 312.839 139.274 199.341 1.00 82.79 322 GLU F C 1
ATOM 14704 O O . GLU F 1 322 ? 312.965 138.254 198.655 1.00 83.77 322 GLU F O 1
ATOM 14710 N N . LEU F 1 323 ? 312.255 140.382 198.897 1.00 79.64 323 LEU F N 1
ATOM 14711 C CA . LEU F 1 323 ? 311.769 140.531 197.531 1.00 75.74 323 LEU F CA 1
ATOM 14712 C C . LEU F 1 323 ? 312.728 141.435 196.772 1.00 78.69 323 LEU F C 1
ATOM 14713 O O . LEU F 1 323 ? 313.026 142.546 197.223 1.00 80.52 323 LEU F O 1
ATOM 14718 N N . TYR F 1 324 ? 313.210 140.961 195.627 1.00 80.51 324 TYR F N 1
ATOM 14719 C CA . TYR F 1 324 ? 314.145 141.719 194.812 1.00 81.32 324 TYR F CA 1
ATOM 14720 C C . TYR F 1 324 ? 313.838 141.486 193.342 1.00 82.09 324 TYR F C 1
ATOM 14721 O O . TYR F 1 324 ? 313.307 140.441 192.961 1.00 84.90 324 TYR F O 1
ATOM 14730 N N . ALA F 1 325 ? 314.177 142.475 192.519 1.00 79.63 325 ALA F N 1
ATOM 14731 C CA . ALA F 1 325 ? 313.966 142.412 191.081 1.00 80.38 325 ALA F CA 1
ATOM 14732 C C . ALA F 1 325 ? 315.313 142.429 190.374 1.00 82.73 325 ALA F C 1
ATOM 14733 O O . ALA F 1 325 ? 316.233 143.142 190.787 1.00 80.91 325 ALA F O 1
ATOM 14735 N N . ALA F 1 326 ? 315.422 141.643 189.310 1.00 94.40 326 ALA F N 1
ATOM 14736 C CA . ALA F 1 326 ? 316.672 141.507 188.573 1.00 95.04 326 ALA F CA 1
ATOM 14737 C C . ALA F 1 326 ? 316.345 141.050 187.156 1.00 97.21 326 ALA F C 1
ATOM 14738 O O . ALA F 1 326 ? 315.189 141.091 186.722 1.00 95.89 326 ALA F O 1
ATOM 14740 N N . ASN F 1 327 ? 317.374 140.619 186.429 1.00 109.70 327 ASN F N 1
ATOM 14741 C CA . ASN F 1 327 ? 317.215 140.150 185.059 1.00 108.69 327 ASN F CA 1
ATOM 14742 C C . ASN F 1 327 ? 317.935 138.822 184.864 1.00 109.19 327 ASN F C 1
ATOM 14743 O O . ASN F 1 327 ? 318.390 138.209 185.836 1.00 108.25 327 ASN F O 1
ATOM 14748 N N . SER F 1 328 ? 318.030 138.366 183.620 1.00 116.57 328 SER F N 1
ATOM 14749 C CA . SER F 1 328 ? 318.684 137.100 183.310 1.00 117.11 328 SER F CA 1
ATOM 14750 C C . SER F 1 328 ? 320.158 137.118 183.706 1.00 116.63 328 SER F C 1
ATOM 14751 O O . SER F 1 328 ? 320.849 138.122 183.535 1.00 115.51 328 SER F O 1
ATOM 14755 N N . ALA G 1 2 ? 170.159 233.249 151.635 1.00 39.56 2 ALA G N 1
ATOM 14756 C CA . ALA G 1 2 ? 171.453 233.909 151.746 1.00 43.20 2 ALA G CA 1
ATOM 14757 C C . ALA G 1 2 ? 171.333 235.213 152.521 1.00 39.60 2 ALA G C 1
ATOM 14758 O O . ALA G 1 2 ? 171.203 236.284 151.930 1.00 43.32 2 ALA G O 1
ATOM 14760 N N . ASN G 1 3 ? 171.378 235.119 153.850 1.00 24.59 3 ASN G N 1
ATOM 14761 C CA . ASN G 1 3 ? 171.209 236.280 154.714 1.00 28.01 3 ASN G CA 1
ATOM 14762 C C . ASN G 1 3 ? 172.378 236.487 155.667 1.00 31.00 3 ASN G C 1
ATOM 14763 O O . ASN G 1 3 ? 172.316 237.382 156.516 1.00 42.50 3 ASN G O 1
ATOM 14768 N N . PHE G 1 4 ? 173.441 235.697 155.550 1.00 22.25 4 PHE G N 1
ATOM 14769 C CA . PHE G 1 4 ? 174.572 235.786 156.459 1.00 17.66 4 PHE G CA 1
ATOM 14770 C C . PHE G 1 4 ? 175.865 235.940 155.673 1.00 21.09 4 PHE G C 1
ATOM 14771 O O . PHE G 1 4 ? 175.955 235.567 154.502 1.00 33.44 4 PHE G O 1
ATOM 14779 N N . THR G 1 5 ? 176.871 236.501 156.340 1.00 19.84 5 THR G N 1
ATOM 14780 C CA . THR G 1 5 ? 178.225 236.576 155.801 1.00 16.63 5 THR G CA 1
ATOM 14781 C C . THR G 1 5 ? 179.125 235.727 156.688 1.00 21.05 5 THR G C 1
ATOM 14782 O O . THR G 1 5 ? 179.556 236.186 157.758 1.00 25.33 5 THR G O 1
ATOM 14786 N N . PRO G 1 6 ? 179.419 234.486 156.312 1.00 13.36 6 PRO G N 1
ATOM 14787 C CA . PRO G 1 6 ? 180.168 233.603 157.209 1.00 12.84 6 PRO G CA 1
ATOM 14788 C C . PRO G 1 6 ? 181.621 234.026 157.340 1.00 21.65 6 PRO G C 1
ATOM 14789 O O . PRO G 1 6 ? 182.166 234.747 156.502 1.00 25.86 6 PRO G O 1
ATOM 14793 N N . SER G 1 7 ? 182.244 233.571 158.422 1.00 17.51 7 SER G N 1
ATOM 14794 C CA . SER G 1 7 ? 183.671 233.776 158.656 1.00 12.37 7 SER G CA 1
ATOM 14795 C C . SER G 1 7 ? 184.382 232.507 158.200 1.00 20.16 7 SER G C 1
ATOM 14796 O O . SER G 1 7 ? 184.504 231.537 158.948 1.00 24.42 7 SER G O 1
ATOM 14799 N N . ARG G 1 8 ? 184.843 232.512 156.952 1.00 17.41 8 ARG G N 1
ATOM 14800 C CA . ARG G 1 8 ? 185.515 231.349 156.382 1.00 15.70 8 ARG G CA 1
ATOM 14801 C C . ARG G 1 8 ? 186.861 231.165 157.068 1.00 19.02 8 ARG G C 1
ATOM 14802 O O . ARG G 1 8 ? 187.793 231.942 156.839 1.00 24.88 8 ARG G O 1
ATOM 14810 N N . LEU G 1 9 ? 186.973 230.137 157.907 1.00 9.57 9 LEU G N 1
ATOM 14811 C CA . LEU G 1 9 ? 188.189 229.912 158.675 1.00 13.68 9 LEU G CA 1
ATOM 14812 C C . LEU G 1 9 ? 189.151 228.940 158.003 1.00 20.74 9 LEU G C 1
ATOM 14813 O O . LEU G 1 9 ? 190.074 228.451 158.661 1.00 25.53 9 LEU G O 1
ATOM 14818 N N . GLY G 1 10 ? 188.963 228.656 156.718 1.00 24.55 10 GLY G N 1
ATOM 14819 C CA . GLY G 1 10 ? 189.926 227.882 155.962 1.00 15.90 10 GLY G CA 1
ATOM 14820 C C . GLY G 1 10 ? 190.639 228.731 154.930 1.00 18.93 10 GLY G C 1
ATOM 14821 O O . GLY G 1 10 ? 191.613 228.292 154.314 1.00 25.51 10 GLY G O 1
ATOM 14822 N N . LEU G 1 11 ? 190.147 229.950 154.729 1.00 23.36 11 LEU G N 1
ATOM 14823 C CA . LEU G 1 11 ? 190.784 230.903 153.832 1.00 17.82 11 LEU G CA 1
ATOM 14824 C C . LEU G 1 11 ? 192.054 231.458 154.461 1.00 29.24 11 LEU G C 1
ATOM 14825 O O . LEU G 1 11 ? 192.120 231.668 155.675 1.00 39.99 11 LEU G O 1
ATOM 14830 N N . VAL G 1 12 ? 193.066 231.703 153.626 1.00 29.14 12 VAL G N 1
ATOM 14831 C CA . VAL G 1 12 ? 194.313 232.270 154.133 1.00 34.47 12 VAL G CA 1
ATOM 14832 C C . VAL G 1 12 ? 194.102 233.713 154.582 1.00 31.45 12 VAL G C 1
ATOM 14833 O O . VAL G 1 12 ? 194.627 234.138 155.618 1.00 39.73 12 VAL G O 1
ATOM 14837 N N . ASN G 1 13 ? 193.338 234.485 153.818 1.00 22.91 13 ASN G N 1
ATOM 14838 C CA . ASN G 1 13 ? 192.900 235.810 154.227 1.00 33.38 13 ASN G CA 1
ATOM 14839 C C . ASN G 1 13 ? 191.477 235.998 153.719 1.00 47.58 13 ASN G C 1
ATOM 14840 O O . ASN G 1 13 ? 190.839 235.053 153.248 1.00 58.77 13 ASN G O 1
ATOM 14845 N N . ASN G 1 14 ? 190.978 237.224 153.799 1.00 43.12 14 ASN G N 1
ATOM 14846 C CA . ASN G 1 14 ? 189.648 237.537 153.304 1.00 42.90 14 ASN G CA 1
ATOM 14847 C C . ASN G 1 14 ? 189.641 237.839 151.812 1.00 50.61 14 ASN G C 1
ATOM 14848 O O . ASN G 1 14 ? 188.668 238.412 151.313 1.00 57.94 14 ASN G O 1
ATOM 14853 N N . THR G 1 15 ? 190.698 237.468 151.094 1.00 50.80 15 THR G N 1
ATOM 14854 C CA . THR G 1 15 ? 190.909 237.860 149.703 1.00 57.45 15 THR G CA 1
ATOM 14855 C C . THR G 1 15 ? 191.352 236.672 148.858 1.00 56.26 15 THR G C 1
ATOM 14856 O O . THR G 1 15 ? 192.308 236.751 148.085 1.00 60.69 15 THR G O 1
ATOM 14860 N N . GLY G 1 16 ? 190.648 235.544 148.977 1.00 55.91 16 GLY G N 1
ATOM 14861 C CA . GLY G 1 16 ? 190.995 234.356 148.231 1.00 60.47 16 GLY G CA 1
ATOM 14862 C C . GLY G 1 16 ? 189.774 233.692 147.622 1.00 61.26 16 GLY G C 1
ATOM 14863 O O . GLY G 1 16 ? 188.632 234.103 147.843 1.00 62.82 16 GLY G O 1
ATOM 14864 N N . THR G 1 17 ? 190.044 232.646 146.842 1.00 52.63 17 THR G N 1
ATOM 14865 C CA . THR G 1 17 ? 189.016 231.822 146.223 1.00 50.02 17 THR G CA 1
ATOM 14866 C C . THR G 1 17 ? 188.893 230.461 146.889 1.00 51.59 17 THR G C 1
ATOM 14867 O O . THR G 1 17 ? 187.779 229.983 147.124 1.00 56.68 17 THR G O 1
ATOM 14871 N N . GLY G 1 18 ? 190.016 229.834 147.230 1.00 36.34 18 GLY G N 1
ATOM 14872 C CA . GLY G 1 18 ? 189.975 228.534 147.867 1.00 37.01 18 GLY G CA 1
ATOM 14873 C C . GLY G 1 18 ? 189.643 228.612 149.341 1.00 31.35 18 GLY G C 1
ATOM 14874 O O . GLY G 1 18 ? 190.478 229.018 150.155 1.00 30.55 18 GLY G O 1
ATOM 14875 N N . VAL G 1 19 ? 188.423 228.202 149.697 1.00 26.77 19 VAL G N 1
ATOM 14876 C CA . VAL G 1 19 ? 187.982 228.267 151.083 1.00 25.02 19 VAL G CA 1
ATOM 14877 C C . VAL G 1 19 ? 188.623 227.173 151.920 1.00 34.93 19 VAL G C 1
ATOM 14878 O O . VAL G 1 19 ? 188.628 227.259 153.152 1.00 42.41 19 VAL G O 1
ATOM 14882 N N . LYS G 1 20 ? 189.151 226.139 151.281 1.00 33.69 20 LYS G N 1
ATOM 14883 C CA . LYS G 1 20 ? 189.969 225.135 151.939 1.00 24.94 20 LYS G CA 1
ATOM 14884 C C . LYS G 1 20 ? 191.422 225.606 151.921 1.00 30.02 20 LYS G C 1
ATOM 14885 O O . LYS G 1 20 ? 191.704 226.784 151.696 1.00 33.54 20 LYS G O 1
ATOM 14891 N N . ASP G 1 21 ? 192.348 224.680 152.167 1.00 29.49 21 ASP G N 1
ATOM 14892 C CA . ASP G 1 21 ? 193.817 224.762 152.134 1.00 35.20 21 ASP G CA 1
ATOM 14893 C C . ASP G 1 21 ? 194.437 225.329 153.409 1.00 32.33 21 ASP G C 1
ATOM 14894 O O . ASP G 1 21 ? 195.665 225.455 153.465 1.00 38.58 21 ASP G O 1
ATOM 14899 N N . LEU G 1 22 ? 193.654 225.665 154.428 1.00 38.49 22 LEU G N 1
ATOM 14900 C CA . LEU G 1 22 ? 194.187 225.805 155.775 1.00 36.68 22 LEU G CA 1
ATOM 14901 C C . LEU G 1 22 ? 193.859 224.597 156.635 1.00 37.62 22 LEU G C 1
ATOM 14902 O O . LEU G 1 22 ? 194.256 224.553 157.803 1.00 39.23 22 LEU G O 1
ATOM 14907 N N . PHE G 1 23 ? 193.151 223.619 156.080 1.00 40.85 23 PHE G N 1
ATOM 14908 C CA . PHE G 1 23 ? 192.862 222.354 156.733 1.00 37.36 23 PHE G CA 1
ATOM 14909 C C . PHE G 1 23 ? 193.905 221.316 156.331 1.00 45.85 23 PHE G C 1
ATOM 14910 O O . PHE G 1 23 ? 194.679 221.506 155.391 1.00 55.37 23 PHE G O 1
ATOM 14918 N N . LEU G 1 24 ? 193.914 220.201 157.051 1.00 40.88 24 LEU G N 1
ATOM 14919 C CA . LEU G 1 24 ? 194.947 219.191 156.894 1.00 42.11 24 LEU G CA 1
ATOM 14920 C C . LEU G 1 24 ? 194.381 217.918 156.278 1.00 44.65 24 LEU G C 1
ATOM 14921 O O . LEU G 1 24 ? 193.203 217.596 156.444 1.00 53.40 24 LEU G O 1
ATOM 14926 N N . LYS G 1 25 ? 195.242 217.201 155.561 1.00 40.55 25 LYS G N 1
ATOM 14927 C CA . LYS G 1 25 ? 194.925 215.878 155.045 1.00 37.93 25 LYS G CA 1
ATOM 14928 C C . LYS G 1 25 ? 195.329 214.839 156.081 1.00 39.42 25 LYS G C 1
ATOM 14929 O O . LYS G 1 25 ? 196.438 214.895 156.620 1.00 54.58 25 LYS G O 1
ATOM 14935 N N . THR G 1 26 ? 194.438 213.893 156.352 1.00 38.72 26 THR G N 1
ATOM 14936 C CA . THR G 1 26 ? 194.588 212.982 157.474 1.00 43.49 26 THR G CA 1
ATOM 14937 C C . THR G 1 26 ? 194.676 211.535 157.005 1.00 45.31 26 THR G C 1
ATOM 14938 O O . THR G 1 26 ? 194.225 211.178 155.915 1.00 54.79 26 THR G O 1
ATOM 14942 N N . PHE G 1 27 ? 195.276 210.706 157.855 1.00 35.76 27 PHE G N 1
ATOM 14943 C CA . PHE G 1 27 ? 195.320 209.270 157.619 1.00 29.15 27 PHE G CA 1
ATOM 14944 C C . PHE G 1 27 ? 193.909 208.697 157.645 1.00 32.88 27 PHE G C 1
ATOM 14945 O O . PHE G 1 27 ? 193.119 209.004 158.542 1.00 34.84 27 PHE G O 1
ATOM 14953 N N . ALA G 1 28 ? 193.591 207.861 156.655 1.00 28.09 28 ALA G N 1
ATOM 14954 C CA . ALA G 1 28 ? 192.245 207.304 156.566 1.00 20.06 28 ALA G CA 1
ATOM 14955 C C . ALA G 1 28 ? 191.998 206.265 157.651 1.00 26.42 28 ALA G C 1
ATOM 14956 O O . ALA G 1 28 ? 190.892 206.180 158.195 1.00 38.53 28 ALA G O 1
ATOM 14958 N N . GLY G 1 29 ? 193.008 205.468 157.978 1.00 25.62 29 GLY G N 1
ATOM 14959 C CA . GLY G 1 29 ? 192.893 204.424 158.979 1.00 18.37 29 GLY G CA 1
ATOM 14960 C C . GLY G 1 29 ? 193.083 203.019 158.453 1.00 24.57 29 GLY G C 1
ATOM 14961 O O . GLY G 1 29 ? 193.172 202.081 159.258 1.00 28.91 29 GLY G O 1
ATOM 14962 N N . GLU G 1 30 ? 193.151 202.827 157.138 1.00 24.31 30 GLU G N 1
ATOM 14963 C CA . GLU G 1 30 ? 193.334 201.514 156.537 1.00 17.82 30 GLU G CA 1
ATOM 14964 C C . GLU G 1 30 ? 194.399 201.614 155.458 1.00 23.06 30 GLU G C 1
ATOM 14965 O O . GLU G 1 30 ? 194.337 202.502 154.603 1.00 26.62 30 GLU G O 1
ATOM 14971 N N . VAL G 1 31 ? 195.365 200.701 155.493 1.00 22.55 31 VAL G N 1
ATOM 14972 C CA . VAL G 1 31 ? 196.474 200.677 154.547 1.00 16.43 31 VAL G CA 1
ATOM 14973 C C . VAL G 1 31 ? 196.270 199.513 153.586 1.00 14.28 31 VAL G C 1
ATOM 14974 O O . VAL G 1 31 ? 196.037 198.376 154.013 1.00 20.56 31 VAL G O 1
ATOM 14978 N N . LEU G 1 32 ? 196.322 199.806 152.292 1.00 17.51 32 LEU G N 1
ATOM 14979 C CA . LEU G 1 32 ? 196.161 198.798 151.257 1.00 19.92 32 LEU G CA 1
ATOM 14980 C C . LEU G 1 32 ? 197.497 198.134 150.940 1.00 25.92 32 LEU G C 1
ATOM 14981 O O . LEU G 1 32 ? 198.570 198.680 151.202 1.00 38.93 32 LEU G O 1
ATOM 14986 N N . SER G 1 33 ? 197.418 196.940 150.360 1.00 21.93 33 SER G N 1
ATOM 14987 C CA . SER G 1 33 ? 198.610 196.170 150.037 1.00 19.35 33 SER G CA 1
ATOM 14988 C C . SER G 1 33 ? 198.280 195.201 148.913 1.00 25.11 33 SER G C 1
ATOM 14989 O O . SER G 1 33 ? 197.111 194.954 148.605 1.00 32.66 33 SER G O 1
ATOM 14992 N N . ALA G 1 34 ? 199.329 194.659 148.301 1.00 37.94 34 ALA G N 1
ATOM 14993 C CA . ALA G 1 34 ? 199.153 193.729 147.196 1.00 39.92 34 ALA G CA 1
ATOM 14994 C C . ALA G 1 34 ? 198.481 192.447 147.673 1.00 46.21 34 ALA G C 1
ATOM 14995 O O . ALA G 1 34 ? 198.697 191.994 148.800 1.00 48.15 34 ALA G O 1
ATOM 14997 N N . PHE G 1 35 ? 197.661 191.863 146.804 1.00 34.80 35 PHE G N 1
ATOM 14998 C CA . PHE G 1 35 ? 196.920 190.664 147.158 1.00 28.36 35 PHE G CA 1
ATOM 14999 C C . PHE G 1 35 ? 197.853 189.462 147.266 1.00 31.20 35 PHE G C 1
ATOM 15000 O O . PHE G 1 35 ? 198.943 189.431 146.689 1.00 35.63 35 PHE G O 1
ATOM 15008 N N . ARG G 1 36 ? 197.405 188.458 148.016 1.00 32.47 36 ARG G N 1
ATOM 15009 C CA . ARG G 1 36 ? 198.125 187.200 148.150 1.00 28.85 36 ARG G CA 1
ATOM 15010 C C . ARG G 1 36 ? 197.628 186.230 147.087 1.00 34.58 36 ARG G C 1
ATOM 15011 O O . ARG G 1 36 ? 196.437 185.907 147.045 1.00 31.79 36 ARG G O 1
ATOM 15019 N N . LYS G 1 37 ? 198.541 185.769 146.237 1.00 34.89 37 LYS G N 1
ATOM 15020 C CA . LYS G 1 37 ? 198.178 184.835 145.183 1.00 29.70 37 LYS G CA 1
ATOM 15021 C C . LYS G 1 37 ? 197.759 183.496 145.777 1.00 29.20 37 LYS G C 1
ATOM 15022 O O . LYS G 1 37 ? 198.170 183.122 146.878 1.00 31.88 37 LYS G O 1
ATOM 15028 N N . ALA G 1 38 ? 196.921 182.776 145.038 1.00 26.84 38 ALA G N 1
ATOM 15029 C CA . ALA G 1 38 ? 196.407 181.498 145.511 1.00 25.47 38 ALA G CA 1
ATOM 15030 C C . ALA G 1 38 ? 197.517 180.457 145.496 1.00 28.39 38 ALA G C 1
ATOM 15031 O O . ALA G 1 38 ? 198.038 180.109 144.432 1.00 36.39 38 ALA G O 1
ATOM 15033 N N . THR G 1 39 ? 197.881 179.964 146.675 1.00 30.92 39 THR G N 1
ATOM 15034 C CA . THR G 1 39 ? 198.918 178.946 146.820 1.00 27.75 39 THR G CA 1
ATOM 15035 C C . THR G 1 39 ? 198.237 177.607 147.065 1.00 28.60 39 THR G C 1
ATOM 15036 O O . THR G 1 39 ? 197.942 177.247 148.207 1.00 35.52 39 THR G O 1
ATOM 15040 N N . ILE G 1 40 ? 197.990 176.863 145.985 1.00 26.21 40 ILE G N 1
ATOM 15041 C CA . ILE G 1 40 ? 197.305 175.577 146.085 1.00 28.46 40 ILE G CA 1
ATOM 15042 C C . ILE G 1 40 ? 198.261 174.394 146.109 1.00 28.56 40 ILE G C 1
ATOM 15043 O O . ILE G 1 40 ? 197.811 173.259 146.330 1.00 29.43 40 ILE G O 1
ATOM 15048 N N . PHE G 1 41 ? 199.555 174.611 145.878 1.00 37.68 41 PHE G N 1
ATOM 15049 C CA . PHE G 1 41 ? 200.530 173.530 145.924 1.00 25.54 41 PHE G CA 1
ATOM 15050 C C . PHE G 1 41 ? 201.244 173.407 147.264 1.00 28.99 41 PHE G C 1
ATOM 15051 O O . PHE G 1 41 ? 201.905 172.391 147.495 1.00 36.89 41 PHE G O 1
ATOM 15059 N N . GLU G 1 42 ? 201.142 174.409 148.146 1.00 24.03 42 GLU G N 1
ATOM 15060 C CA . GLU G 1 42 ? 201.642 174.235 149.508 1.00 25.45 42 GLU G CA 1
ATOM 15061 C C . GLU G 1 42 ? 200.919 173.094 150.208 1.00 34.07 42 GLU G C 1
ATOM 15062 O O . GLU G 1 42 ? 201.547 172.268 150.880 1.00 37.20 42 GLU G O 1
ATOM 15068 N N . ASP G 1 43 ? 199.599 173.042 150.081 1.00 32.28 43 ASP G N 1
ATOM 15069 C CA . ASP G 1 43 ? 198.842 171.867 150.472 1.00 27.55 43 ASP G CA 1
ATOM 15070 C C . ASP G 1 43 ? 198.860 170.877 149.310 1.00 31.87 43 ASP G C 1
ATOM 15071 O O . ASP G 1 43 ? 199.532 171.092 148.298 1.00 39.31 43 ASP G O 1
ATOM 15076 N N . LEU G 1 44 ? 198.113 169.784 149.443 1.00 27.06 44 LEU G N 1
ATOM 15077 C CA . LEU G 1 44 ? 198.006 168.764 148.398 1.00 30.54 44 LEU G CA 1
ATOM 15078 C C . LEU G 1 44 ? 199.371 168.185 148.027 1.00 28.75 44 LEU G C 1
ATOM 15079 O O . LEU G 1 44 ? 199.672 167.971 146.852 1.00 28.39 44 LEU G O 1
ATOM 15084 N N . HIS G 1 45 ? 200.204 167.938 149.037 1.00 20.01 45 HIS G N 1
ATOM 15085 C CA . HIS G 1 45 ? 201.384 167.096 148.878 1.00 18.50 45 HIS G CA 1
ATOM 15086 C C . HIS G 1 45 ? 201.884 166.693 150.258 1.00 23.81 45 HIS G C 1
ATOM 15087 O O . HIS G 1 45 ? 201.430 167.214 151.279 1.00 29.20 45 HIS G O 1
ATOM 15094 N N . THR G 1 46 ? 202.808 165.733 150.273 1.00 16.09 46 THR G N 1
ATOM 15095 C CA . THR G 1 46 ? 203.264 165.121 151.515 1.00 15.62 46 THR G CA 1
ATOM 15096 C C . THR G 1 46 ? 204.410 165.922 152.120 1.00 20.21 46 THR G C 1
ATOM 15097 O O . THR G 1 46 ? 205.402 166.208 151.444 1.00 27.57 46 THR G O 1
ATOM 15101 N N . VAL G 1 47 ? 204.274 166.280 153.395 1.00 15.82 47 VAL G N 1
ATOM 15102 C CA . VAL G 1 47 ? 205.250 167.107 154.096 1.00 11.75 47 VAL G CA 1
ATOM 15103 C C . VAL G 1 47 ? 205.796 166.321 155.280 1.00 23.01 47 VAL G C 1
ATOM 15104 O O . VAL G 1 47 ? 205.027 165.739 156.053 1.00 35.76 47 VAL G O 1
ATOM 15108 N N . ARG G 1 48 ? 207.121 166.309 155.420 1.00 22.37 48 ARG G N 1
ATOM 15109 C CA . ARG G 1 48 ? 207.796 165.667 156.537 1.00 13.20 48 ARG G CA 1
ATOM 15110 C C . ARG G 1 48 ? 208.838 166.615 157.110 1.00 18.00 48 ARG G C 1
ATOM 15111 O O . ARG G 1 48 ? 209.251 167.576 156.457 1.00 31.42 48 ARG G O 1
ATOM 15119 N N . THR G 1 49 ? 209.258 166.339 158.344 1.00 13.95 49 THR G N 1
ATOM 15120 C CA . THR G 1 49 ? 210.259 167.147 159.028 1.00 14.64 49 THR G CA 1
ATOM 15121 C C . THR G 1 49 ? 211.335 166.235 159.597 1.00 19.80 49 THR G C 1
ATOM 15122 O O . THR G 1 49 ? 211.022 165.191 160.176 1.00 28.28 49 THR G O 1
ATOM 15126 N N . ILE G 1 50 ? 212.598 166.627 159.428 1.00 21.59 50 ILE G N 1
ATOM 15127 C CA . ILE G 1 50 ? 213.732 165.905 159.983 1.00 22.96 50 ILE G CA 1
ATOM 15128 C C . ILE G 1 50 ? 214.505 166.847 160.901 1.00 23.02 50 ILE G C 1
ATOM 15129 O O . ILE G 1 50 ? 214.288 168.057 160.914 1.00 23.13 50 ILE G O 1
ATOM 15134 N N . SER G 1 51 ? 215.417 166.267 161.679 1.00 22.12 51 SER G N 1
ATOM 15135 C CA . SER G 1 51 ? 216.193 167.020 162.656 1.00 18.82 51 SER G CA 1
ATOM 15136 C C . SER G 1 51 ? 217.663 167.168 162.300 1.00 18.90 51 SER G C 1
ATOM 15137 O O . SER G 1 51 ? 218.315 168.076 162.816 1.00 28.24 51 SER G O 1
ATOM 15140 N N . SER G 1 52 ? 218.199 166.309 161.438 1.00 18.69 52 SER G N 1
ATOM 15141 C CA . SER G 1 52 ? 219.587 166.420 161.011 1.00 13.87 52 SER G CA 1
ATOM 15142 C C . SER G 1 52 ? 219.782 165.579 159.759 1.00 20.52 52 SER G C 1
ATOM 15143 O O . SER G 1 52 ? 218.981 164.694 159.456 1.00 31.90 52 SER G O 1
ATOM 15146 N N . GLY G 1 53 ? 220.855 165.867 159.039 1.00 21.40 53 GLY G N 1
ATOM 15147 C CA . GLY G 1 53 ? 221.200 165.146 157.832 1.00 22.84 53 GLY G CA 1
ATOM 15148 C C . GLY G 1 53 ? 221.070 166.014 156.592 1.00 24.13 53 GLY G C 1
ATOM 15149 O O . GLY G 1 53 ? 220.501 167.105 156.607 1.00 37.23 53 GLY G O 1
ATOM 15150 N N . LYS G 1 54 ? 221.621 165.493 155.495 1.00 35.46 54 LYS G N 1
ATOM 15151 C CA . LYS G 1 54 ? 221.603 166.190 154.218 1.00 34.53 54 LYS G CA 1
ATOM 15152 C C . LYS G 1 54 ? 220.591 165.632 153.228 1.00 44.93 54 LYS G C 1
ATOM 15153 O O . LYS G 1 54 ? 220.379 166.249 152.179 1.00 52.14 54 LYS G O 1
ATOM 15159 N N . SER G 1 55 ? 219.972 164.490 153.519 1.00 40.27 55 SER G N 1
ATOM 15160 C CA . SER G 1 55 ? 218.983 163.894 152.632 1.00 26.56 55 SER G CA 1
ATOM 15161 C C . SER G 1 55 ? 218.021 163.054 153.458 1.00 32.06 55 SER G C 1
ATOM 15162 O O . SER G 1 55 ? 218.223 162.833 154.653 1.00 48.08 55 SER G O 1
ATOM 15165 N N . ALA G 1 56 ? 216.964 162.583 152.800 1.00 22.34 56 ALA G N 1
ATOM 15166 C CA . ALA G 1 56 ? 215.980 161.705 153.414 1.00 22.15 56 ALA G CA 1
ATOM 15167 C C . ALA G 1 56 ? 215.680 160.550 152.472 1.00 34.71 56 ALA G C 1
ATOM 15168 O O . ALA G 1 56 ? 215.787 160.684 151.251 1.00 43.64 56 ALA G O 1
ATOM 15170 N N . GLN G 1 57 ? 215.302 159.412 153.048 1.00 39.32 57 GLN G N 1
ATOM 15171 C CA . GLN G 1 57 ? 215.021 158.199 152.292 1.00 34.84 57 GLN G CA 1
ATOM 15172 C C . GLN G 1 57 ? 213.597 157.738 152.571 1.00 43.05 57 GLN G C 1
ATOM 15173 O O . GLN G 1 57 ? 213.173 157.688 153.730 1.00 47.18 57 GLN G O 1
ATOM 15179 N N . PHE G 1 58 ? 212.865 157.408 151.510 1.00 48.94 58 PHE G N 1
ATOM 15180 C CA . PHE G 1 58 ? 211.512 156.859 151.612 1.00 43.00 58 PHE G CA 1
ATOM 15181 C C . PHE G 1 58 ? 211.514 155.435 151.073 1.00 48.16 58 PHE G C 1
ATOM 15182 O O . PHE G 1 58 ? 211.572 155.235 149.848 1.00 52.53 58 PHE G O 1
ATOM 15190 N N . PRO G 1 59 ? 211.464 154.416 151.927 1.00 37.11 59 PRO G N 1
ATOM 15191 C CA . PRO G 1 59 ? 211.402 153.039 151.423 1.00 34.04 59 PRO G CA 1
ATOM 15192 C C . PRO G 1 59 ? 210.054 152.715 150.794 1.00 43.75 59 PRO G C 1
ATOM 15193 O O . PRO G 1 59 ? 209.014 153.249 151.184 1.00 54.19 59 PRO G O 1
ATOM 15197 N N . ILE G 1 60 ? 210.084 151.816 149.810 1.00 36.48 60 ILE G N 1
ATOM 15198 C CA . ILE G 1 60 ? 208.892 151.370 149.097 1.00 32.04 60 ILE G CA 1
ATOM 15199 C C . ILE G 1 60 ? 208.817 149.851 149.175 1.00 36.87 60 ILE G C 1
ATOM 15200 O O . ILE G 1 60 ? 209.785 149.161 148.841 1.00 44.53 60 ILE G O 1
ATOM 15205 N N . VAL G 1 61 ? 207.666 149.333 149.600 1.00 31.74 61 VAL G N 1
ATOM 15206 C CA . VAL G 1 61 ? 207.444 147.902 149.773 1.00 24.03 61 VAL G CA 1
ATOM 15207 C C . VAL G 1 61 ? 206.507 147.409 148.680 1.00 27.48 61 VAL G C 1
ATOM 15208 O O . VAL G 1 61 ? 205.501 148.058 148.372 1.00 32.37 61 VAL G O 1
ATOM 15212 N N . GLY G 1 62 ? 206.838 146.259 148.095 1.00 23.32 62 GLY G N 1
ATOM 15213 C CA . GLY G 1 62 ? 206.047 145.671 147.030 1.00 18.19 62 GLY G CA 1
ATOM 15214 C C . GLY G 1 62 ? 204.809 144.958 147.530 1.00 20.47 62 GLY G C 1
ATOM 15215 O O . GLY G 1 62 ? 204.214 145.332 148.548 1.00 25.31 62 GLY G O 1
ATOM 15216 N N . LEU G 1 63 ? 204.413 143.909 146.808 1.00 14.38 63 LEU G N 1
ATOM 15217 C CA . LEU G 1 63 ? 203.182 143.184 147.090 1.00 20.04 63 LEU G CA 1
ATOM 15218 C C . LEU G 1 63 ? 203.445 141.683 147.079 1.00 18.76 63 LEU G C 1
ATOM 15219 O O . LEU G 1 63 ? 204.438 141.209 146.523 1.00 22.33 63 LEU G O 1
ATOM 15224 N N . SER G 1 64 ? 202.536 140.936 147.704 1.00 14.69 64 SER G N 1
ATOM 15225 C CA . SER G 1 64 ? 202.691 139.508 147.950 1.00 14.26 64 SER G CA 1
ATOM 15226 C C . SER G 1 64 ? 201.827 138.693 146.990 1.00 18.82 64 SER G C 1
ATOM 15227 O O . SER G 1 64 ? 201.210 139.219 146.061 1.00 26.73 64 SER G O 1
ATOM 15230 N N . SER G 1 65 ? 201.793 137.381 147.229 1.00 17.69 65 SER G N 1
ATOM 15231 C CA . SER G 1 65 ? 201.058 136.440 146.395 1.00 19.36 65 SER G CA 1
ATOM 15232 C C . SER G 1 65 ? 200.489 135.334 147.274 1.00 22.81 65 SER G C 1
ATOM 15233 O O . SER G 1 65 ? 200.849 135.195 148.445 1.00 30.58 65 SER G O 1
ATOM 15236 N N . THR G 1 66 ? 199.592 134.538 146.695 1.00 20.13 66 THR G N 1
ATOM 15237 C CA . THR G 1 66 ? 198.873 133.507 147.427 1.00 20.48 66 THR G CA 1
ATOM 15238 C C . THR G 1 66 ? 198.780 132.239 146.586 1.00 26.67 66 THR G C 1
ATOM 15239 O O . THR G 1 66 ? 198.942 132.269 145.364 1.00 35.19 66 THR G O 1
ATOM 15243 N N . SER G 1 67 ? 198.521 131.118 147.257 1.00 34.58 67 SER G N 1
ATOM 15244 C CA . SER G 1 67 ? 198.408 129.823 146.595 1.00 31.54 67 SER G CA 1
ATOM 15245 C C . SER G 1 67 ? 197.649 128.870 147.512 1.00 30.62 67 SER G C 1
ATOM 15246 O O . SER G 1 67 ? 197.211 129.243 148.602 1.00 41.81 67 SER G O 1
ATOM 15249 N N . TYR G 1 68 ? 197.498 127.629 147.057 1.00 36.58 68 TYR G N 1
ATOM 15250 C CA . TYR G 1 68 ? 196.804 126.586 147.799 1.00 38.80 68 TYR G CA 1
ATOM 15251 C C . TYR G 1 68 ? 197.804 125.643 148.458 1.00 47.95 68 TYR G C 1
ATOM 15252 O O . TYR G 1 68 ? 198.894 125.399 147.935 1.00 55.76 68 TYR G O 1
ATOM 15261 N N . HIS G 1 69 ? 197.414 125.102 149.608 1.00 40.65 69 HIS G N 1
ATOM 15262 C CA . HIS G 1 69 ? 198.283 124.264 150.424 1.00 38.35 69 HIS G CA 1
ATOM 15263 C C . HIS G 1 69 ? 197.860 122.806 150.315 1.00 45.88 69 HIS G C 1
ATOM 15264 O O . HIS G 1 69 ? 196.669 122.491 150.400 1.00 51.47 69 HIS G O 1
ATOM 15271 N N . SER G 1 70 ? 198.841 121.923 150.123 1.00 34.25 70 SER G N 1
ATOM 15272 C CA . SER G 1 70 ? 198.663 120.474 150.126 1.00 29.78 70 SER G CA 1
ATOM 15273 C C . SER G 1 70 ? 199.088 119.912 151.478 1.00 35.70 70 SER G C 1
ATOM 15274 O O . SER G 1 70 ? 200.233 120.124 151.891 1.00 42.45 70 SER G O 1
ATOM 15277 N N . PRO G 1 71 ? 198.204 119.208 152.186 1.00 29.57 71 PRO G N 1
ATOM 15278 C CA . PRO G 1 71 ? 198.476 118.871 153.591 1.00 27.72 71 PRO G CA 1
ATOM 15279 C C . PRO G 1 71 ? 199.745 118.050 153.770 1.00 31.25 71 PRO G C 1
ATOM 15280 O O . PRO G 1 71 ? 200.048 117.152 152.982 1.00 28.98 71 PRO G O 1
ATOM 15284 N N . GLY G 1 72 ? 200.484 118.366 154.832 1.00 22.05 72 GLY G N 1
ATOM 15285 C CA . GLY G 1 72 ? 201.658 117.602 155.200 1.00 12.75 72 GLY G CA 1
ATOM 15286 C C . GLY G 1 72 ? 202.966 118.063 154.601 1.00 20.21 72 GLY G C 1
ATOM 15287 O O . GLY G 1 72 ? 203.968 117.356 154.728 1.00 32.15 72 GLY G O 1
ATOM 15288 N N . THR G 1 73 ? 202.999 119.227 153.960 1.00 22.66 73 THR G N 1
ATOM 15289 C CA . THR G 1 73 ? 204.196 119.717 153.291 1.00 24.71 73 THR G CA 1
ATOM 15290 C C . THR G 1 73 ? 204.670 121.009 153.940 1.00 26.53 73 THR G C 1
ATOM 15291 O O . THR G 1 73 ? 203.860 121.815 154.405 1.00 31.05 73 THR G O 1
ATOM 15295 N N . GLN G 1 74 ? 205.987 121.196 153.970 1.00 34.25 74 GLN G N 1
ATOM 15296 C CA . GLN G 1 74 ? 206.571 122.376 154.590 1.00 29.37 74 GLN G CA 1
ATOM 15297 C C . GLN G 1 74 ? 206.372 123.609 153.718 1.00 37.12 74 GLN G C 1
ATOM 15298 O O . GLN G 1 74 ? 206.398 123.542 152.487 1.00 46.34 74 GLN G O 1
ATOM 15304 N N . LEU G 1 75 ? 206.176 124.748 154.375 1.00 43.48 75 LEU G N 1
ATOM 15305 C CA . LEU G 1 75 ? 206.055 126.035 153.705 1.00 41.64 75 LEU G CA 1
ATOM 15306 C C . LEU G 1 75 ? 207.430 126.684 153.631 1.00 40.46 75 LEU G C 1
ATOM 15307 O O . LEU G 1 75 ? 208.209 126.606 154.586 1.00 51.25 75 LEU G O 1
ATOM 15312 N N . THR G 1 76 ? 207.729 127.318 152.498 1.00 28.36 76 THR G N 1
ATOM 15313 C CA . THR G 1 76 ? 209.046 127.904 152.268 1.00 30.22 76 THR G CA 1
ATOM 15314 C C . THR G 1 76 ? 209.010 129.429 152.283 1.00 33.52 76 THR G C 1
ATOM 15315 O O . THR G 1 76 ? 209.793 130.064 152.994 1.00 34.14 76 THR G O 1
ATOM 15319 N N . GLY G 1 77 ? 208.114 130.031 151.510 1.00 29.88 77 GLY G N 1
ATOM 15320 C CA . GLY G 1 77 ? 207.993 131.474 151.509 1.00 21.42 77 GLY G CA 1
ATOM 15321 C C . GLY G 1 77 ? 208.415 132.119 150.207 1.00 25.39 77 GLY G C 1
ATOM 15322 O O . GLY G 1 77 ? 209.207 131.551 149.452 1.00 33.30 77 GLY G O 1
ATOM 15323 N N . ASN G 1 78 ? 207.889 133.307 149.934 1.00 24.25 78 ASN G N 1
ATOM 15324 C CA . ASN G 1 78 ? 208.216 134.074 148.743 1.00 17.66 78 ASN G CA 1
ATOM 15325 C C . ASN G 1 78 ? 208.935 135.360 149.140 1.00 26.64 78 ASN G C 1
ATOM 15326 O O . ASN G 1 78 ? 209.026 135.714 150.317 1.00 31.22 78 ASN G O 1
ATOM 15331 N N . ALA G 1 79 ? 209.446 136.064 148.136 1.00 27.28 79 ALA G N 1
ATOM 15332 C CA . ALA G 1 79 ? 210.210 137.284 148.338 1.00 26.03 79 ALA G CA 1
ATOM 15333 C C . ALA G 1 79 ? 209.394 138.497 147.911 1.00 27.14 79 ALA G C 1
ATOM 15334 O O . ALA G 1 79 ? 208.530 138.410 147.035 1.00 34.60 79 ALA G O 1
ATOM 15336 N N . ILE G 1 80 ? 209.677 139.633 148.545 1.00 29.87 80 ILE G N 1
ATOM 15337 C CA . ILE G 1 80 ? 208.985 140.890 148.286 1.00 31.24 80 ILE G CA 1
ATOM 15338 C C . ILE G 1 80 ? 210.016 141.918 147.838 1.00 44.27 80 ILE G C 1
ATOM 15339 O O . ILE G 1 80 ? 211.090 142.026 148.440 1.00 54.18 80 ILE G O 1
ATOM 15344 N N . LYS G 1 81 ? 209.691 142.661 146.782 1.00 42.86 81 LYS G N 1
ATOM 15345 C CA . LYS G 1 81 ? 210.612 143.636 146.218 1.00 44.50 81 LYS G CA 1
ATOM 15346 C C . LYS G 1 81 ? 210.687 144.889 147.089 1.00 49.30 81 LYS G C 1
ATOM 15347 O O . LYS G 1 81 ? 209.748 145.237 147.810 1.00 52.32 81 LYS G O 1
ATOM 15353 N N . HIS G 1 82 ? 211.827 145.575 147.008 1.00 44.95 82 HIS G N 1
ATOM 15354 C CA . HIS G 1 82 ? 212.072 146.784 147.783 1.00 42.62 82 HIS G CA 1
ATOM 15355 C C . HIS G 1 82 ? 212.737 147.831 146.899 1.00 43.39 82 HIS G C 1
ATOM 15356 O O . HIS G 1 82 ? 213.354 147.513 145.880 1.00 48.65 82 HIS G O 1
ATOM 15363 N N . ALA G 1 83 ? 212.601 149.092 147.303 1.00 35.39 83 ALA G N 1
ATOM 15364 C CA . ALA G 1 83 ? 213.225 150.215 146.612 1.00 29.71 83 ALA G CA 1
ATOM 15365 C C . ALA G 1 83 ? 213.232 151.412 147.557 1.00 34.39 83 ALA G C 1
ATOM 15366 O O . ALA G 1 83 ? 212.813 151.314 148.713 1.00 39.65 83 ALA G O 1
ATOM 15368 N N . GLU G 1 84 ? 213.711 152.551 147.058 1.00 31.24 84 GLU G N 1
ATOM 15369 C CA . GLU G 1 84 ? 213.828 153.745 147.886 1.00 29.32 84 GLU G CA 1
ATOM 15370 C C . GLU G 1 84 ? 213.740 154.994 147.019 1.00 32.31 84 GLU G C 1
ATOM 15371 O O . GLU G 1 84 ? 213.995 154.958 145.813 1.00 38.41 84 GLU G O 1
ATOM 15377 N N . ALA G 1 85 ? 213.385 156.108 147.660 1.00 31.63 85 ALA G N 1
ATOM 15378 C CA . ALA G 1 85 ? 213.348 157.421 147.027 1.00 31.17 85 ALA G CA 1
ATOM 15379 C C . ALA G 1 85 ? 214.074 158.419 147.916 1.00 33.43 85 ALA G C 1
ATOM 15380 O O . ALA G 1 85 ? 213.770 158.522 149.108 1.00 35.29 85 ALA G O 1
ATOM 15382 N N . VAL G 1 86 ? 215.019 159.159 147.339 1.00 35.86 86 VAL G N 1
ATOM 15383 C CA . VAL G 1 86 ? 215.911 160.038 148.090 1.00 27.42 86 VAL G CA 1
ATOM 15384 C C . VAL G 1 86 ? 215.662 161.481 147.673 1.00 33.64 86 VAL G C 1
ATOM 15385 O O . VAL G 1 86 ? 215.630 161.793 146.477 1.00 41.55 86 VAL G O 1
ATOM 15389 N N . ILE G 1 87 ? 215.500 162.358 148.663 1.00 39.17 87 ILE G N 1
ATOM 15390 C CA . ILE G 1 87 ? 215.248 163.778 148.452 1.00 41.45 87 ILE G CA 1
ATOM 15391 C C . ILE G 1 87 ? 216.342 164.573 149.150 1.00 43.74 87 ILE G C 1
ATOM 15392 O O . ILE G 1 87 ? 216.547 164.421 150.360 1.00 53.84 87 ILE G O 1
ATOM 15397 N N . ASN G 1 88 ? 217.035 165.421 148.396 1.00 33.74 88 ASN G N 1
ATOM 15398 C CA . ASN G 1 88 ? 218.087 166.260 148.949 1.00 31.96 88 ASN G CA 1
ATOM 15399 C C . ASN G 1 88 ? 217.502 167.533 149.561 1.00 35.58 88 ASN G C 1
ATOM 15400 O O . ASN G 1 88 ? 216.302 167.796 149.489 1.00 48.11 88 ASN G O 1
ATOM 15405 N N . ILE G 1 89 ? 218.376 168.331 150.172 1.00 26.72 89 ILE G N 1
ATOM 15406 C CA . ILE G 1 89 ? 217.994 169.580 150.823 1.00 28.90 89 ILE G CA 1
ATOM 15407 C C . ILE G 1 89 ? 218.730 170.728 150.144 1.00 28.98 89 ILE G C 1
ATOM 15408 O O . ILE G 1 89 ? 219.953 170.674 149.971 1.00 32.85 89 ILE G O 1
ATOM 15413 N N . ASP G 1 90 ? 217.983 171.761 149.760 1.00 22.84 90 ASP G N 1
ATOM 15414 C CA . ASP G 1 90 ? 218.531 172.887 149.015 1.00 18.49 90 ASP G CA 1
ATOM 15415 C C . ASP G 1 90 ? 219.197 173.879 149.967 1.00 30.90 90 ASP G C 1
ATOM 15416 O O . ASP G 1 90 ? 219.316 173.647 151.173 1.00 36.92 90 ASP G O 1
ATOM 15421 N N . ASP G 1 91 ? 219.638 175.010 149.422 1.00 30.83 91 ASP G N 1
ATOM 15422 C CA . ASP G 1 91 ? 220.300 176.045 150.198 1.00 23.07 91 ASP G CA 1
ATOM 15423 C C . ASP G 1 91 ? 219.276 176.863 150.981 1.00 33.61 91 ASP G C 1
ATOM 15424 O O . ASP G 1 91 ? 218.071 176.603 150.951 1.00 45.31 91 ASP G O 1
ATOM 15429 N N . LYS G 1 92 ? 219.766 177.875 151.689 1.00 32.95 92 LYS G N 1
ATOM 15430 C CA . LYS G 1 92 ? 218.906 178.719 152.502 1.00 31.09 92 LYS G CA 1
ATOM 15431 C C . LYS G 1 92 ? 218.301 179.836 151.660 1.00 32.61 92 LYS G C 1
ATOM 15432 O O . LYS G 1 92 ? 218.994 180.492 150.878 1.00 41.30 92 LYS G O 1
ATOM 15438 N N . LEU G 1 93 ? 216.999 180.046 151.827 1.00 36.32 93 LEU G N 1
ATOM 15439 C CA . LEU G 1 93 ? 216.235 181.035 151.077 1.00 36.60 93 LEU G CA 1
ATOM 15440 C C . LEU G 1 93 ? 215.920 182.198 152.009 1.00 43.81 93 LEU G C 1
ATOM 15441 O O . LEU G 1 93 ? 215.311 181.995 153.062 1.00 53.21 93 LEU G O 1
ATOM 15446 N N . VAL G 1 94 ? 216.325 183.409 151.626 1.00 42.72 94 VAL G N 1
ATOM 15447 C CA . VAL G 1 94 ? 216.248 184.569 152.508 1.00 38.00 94 VAL G CA 1
ATOM 15448 C C . VAL G 1 94 ? 215.518 185.708 151.810 1.00 38.60 94 VAL G C 1
ATOM 15449 O O . VAL G 1 94 ? 215.576 185.842 150.583 1.00 45.64 94 VAL G O 1
ATOM 15453 N N . SER G 1 95 ? 214.830 186.528 152.604 1.00 36.26 95 SER G N 1
ATOM 15454 C CA . SER G 1 95 ? 214.225 187.778 152.161 1.00 35.06 95 SER G CA 1
ATOM 15455 C C . SER G 1 95 ? 214.482 188.832 153.230 1.00 42.81 95 SER G C 1
ATOM 15456 O O . SER G 1 95 ? 214.220 188.588 154.411 1.00 49.55 95 SER G O 1
ATOM 15459 N N . ASN G 1 96 ? 214.989 189.998 152.826 1.00 42.07 96 ASN G N 1
ATOM 15460 C CA . ASN G 1 96 ? 215.451 190.993 153.785 1.00 41.16 96 ASN G CA 1
ATOM 15461 C C . ASN G 1 96 ? 215.083 192.400 153.328 1.00 46.22 96 ASN G C 1
ATOM 15462 O O . ASN G 1 96 ? 214.800 192.641 152.153 1.00 52.03 96 ASN G O 1
ATOM 15467 N N . VAL G 1 97 ? 215.089 193.330 154.286 1.00 64.68 97 VAL G N 1
ATOM 15468 C CA . VAL G 1 97 ? 214.814 194.739 154.015 1.00 64.20 97 VAL G CA 1
ATOM 15469 C C . VAL G 1 97 ? 215.427 195.567 155.138 1.00 61.30 97 VAL G C 1
ATOM 15470 O O . VAL G 1 97 ? 215.701 195.058 156.225 1.00 64.81 97 VAL G O 1
ATOM 15474 N N . PHE G 1 98 ? 215.648 196.856 154.871 1.00 40.77 98 PHE G N 1
ATOM 15475 C CA . PHE G 1 98 ? 216.240 197.787 155.826 1.00 36.59 98 PHE G CA 1
ATOM 15476 C C . PHE G 1 98 ? 215.431 199.076 155.871 1.00 41.91 98 PHE G C 1
ATOM 15477 O O . PHE G 1 98 ? 215.095 199.641 154.827 1.00 54.10 98 PHE G O 1
ATOM 15485 N N . ILE G 1 99 ? 215.134 199.550 157.080 1.00 41.38 99 ILE G N 1
ATOM 15486 C CA . ILE G 1 99 ? 214.367 200.774 157.284 1.00 43.78 99 ILE G CA 1
ATOM 15487 C C . ILE G 1 99 ? 215.195 201.746 158.113 1.00 46.20 99 ILE G C 1
ATOM 15488 O O . ILE G 1 99 ? 215.686 201.387 159.188 1.00 49.44 99 ILE G O 1
ATOM 15493 N N . ALA G 1 100 ? 215.328 202.976 157.626 1.00 30.66 100 ALA G N 1
ATOM 15494 C CA . ALA G 1 100 ? 216.083 204.000 158.330 1.00 24.77 100 ALA G CA 1
ATOM 15495 C C . ALA G 1 100 ? 215.308 204.507 159.542 1.00 33.38 100 ALA G C 1
ATOM 15496 O O . ALA G 1 100 ? 214.165 204.119 159.791 1.00 44.44 100 ALA G O 1
ATOM 15498 N N . ASP G 1 101 ? 215.956 205.388 160.307 1.00 28.84 101 ASP G N 1
ATOM 15499 C CA . ASP G 1 101 ? 215.346 205.913 161.523 1.00 21.77 101 ASP G CA 1
ATOM 15500 C C . ASP G 1 101 ? 214.491 207.147 161.262 1.00 23.13 101 ASP G C 1
ATOM 15501 O O . ASP G 1 101 ? 213.470 207.341 161.931 1.00 28.59 101 ASP G O 1
ATOM 15506 N N . VAL G 1 102 ? 214.888 207.988 160.306 1.00 23.47 102 VAL G N 1
ATOM 15507 C CA . VAL G 1 102 ? 214.119 209.191 160.002 1.00 20.48 102 VAL G CA 1
ATOM 15508 C C . VAL G 1 102 ? 212.748 208.827 159.442 1.00 29.32 102 VAL G C 1
ATOM 15509 O O . VAL G 1 102 ? 211.728 209.414 159.824 1.00 36.16 102 VAL G O 1
ATOM 15513 N N . ASP G 1 103 ? 212.701 207.855 158.528 1.00 25.46 103 ASP G N 1
ATOM 15514 C CA . ASP G 1 103 ? 211.427 207.463 157.935 1.00 18.57 103 ASP G CA 1
ATOM 15515 C C . ASP G 1 103 ? 210.490 206.868 158.977 1.00 18.67 103 ASP G C 1
ATOM 15516 O O . ASP G 1 103 ? 209.279 207.110 158.940 1.00 34.49 103 ASP G O 1
ATOM 15521 N N . GLU G 1 104 ? 211.026 206.085 159.913 1.00 15.20 104 GLU G N 1
ATOM 15522 C CA . GLU G 1 104 ? 210.182 205.524 160.961 1.00 19.26 104 GLU G CA 1
ATOM 15523 C C . GLU G 1 104 ? 209.732 206.600 161.941 1.00 32.28 104 GLU G C 1
ATOM 15524 O O . GLU G 1 104 ? 208.635 206.517 162.505 1.00 37.49 104 GLU G O 1
ATOM 15530 N N . ALA G 1 105 ? 210.568 207.616 162.164 1.00 33.51 105 ALA G N 1
ATOM 15531 C CA . ALA G 1 105 ? 210.156 208.733 163.007 1.00 21.26 105 ALA G CA 1
ATOM 15532 C C . ALA G 1 105 ? 209.030 209.533 162.361 1.00 33.37 105 ALA G C 1
ATOM 15533 O O . ALA G 1 105 ? 208.109 209.986 163.050 1.00 40.66 105 ALA G O 1
ATOM 15535 N N . MET G 1 106 ? 209.083 209.713 161.041 1.00 43.21 106 MET G N 1
ATOM 15536 C CA . MET G 1 106 ? 208.139 210.569 160.331 1.00 35.06 106 MET G CA 1
ATOM 15537 C C . MET G 1 106 ? 206.897 209.840 159.829 1.00 41.47 106 MET G C 1
ATOM 15538 O O . MET G 1 106 ? 206.049 210.473 159.193 1.00 50.65 106 MET G O 1
ATOM 15543 N N . ASN G 1 107 ? 206.761 208.544 160.091 1.00 35.29 107 ASN G N 1
ATOM 15544 C CA . ASN G 1 107 ? 205.677 207.772 159.503 1.00 37.92 107 ASN G CA 1
ATOM 15545 C C . ASN G 1 107 ? 204.427 207.812 160.381 1.00 42.51 107 ASN G C 1
ATOM 15546 O O . ASN G 1 107 ? 204.451 208.249 161.535 1.00 45.68 107 ASN G O 1
ATOM 15551 N N . HIS G 1 108 ? 203.318 207.342 159.806 1.00 39.55 108 HIS G N 1
ATOM 15552 C CA . HIS G 1 108 ? 202.016 207.323 160.462 1.00 33.02 108 HIS G CA 1
ATOM 15553 C C . HIS G 1 108 ? 201.691 205.956 161.046 1.00 38.50 108 HIS G C 1
ATOM 15554 O O . HIS G 1 108 ? 201.423 205.829 162.243 1.00 45.82 108 HIS G O 1
ATOM 15561 N N . TYR G 1 109 ? 201.706 204.931 160.201 1.00 29.19 109 TYR G N 1
ATOM 15562 C CA . TYR G 1 109 ? 201.284 203.578 160.513 1.00 24.77 109 TYR G CA 1
ATOM 15563 C C . TYR G 1 109 ? 202.491 202.703 160.846 1.00 35.76 109 TYR G C 1
ATOM 15564 O O . TYR G 1 109 ? 203.632 203.169 160.914 1.00 33.23 109 TYR G O 1
ATOM 15573 N N . ASP G 1 110 ? 202.237 201.413 161.048 1.00 33.28 110 ASP G N 1
ATOM 15574 C CA . ASP G 1 110 ? 203.266 200.435 161.375 1.00 26.70 110 ASP G CA 1
ATOM 15575 C C . ASP G 1 110 ? 203.667 199.676 160.117 1.00 30.18 110 ASP G C 1
ATOM 15576 O O . ASP G 1 110 ? 202.813 199.089 159.444 1.00 36.21 110 ASP G O 1
ATOM 15581 N N . VAL G 1 111 ? 204.966 199.684 159.806 1.00 26.69 111 VAL G N 1
ATOM 15582 C CA . VAL G 1 111 ? 205.473 199.022 158.607 1.00 30.20 111 VAL G CA 1
ATOM 15583 C C . VAL G 1 111 ? 206.071 197.650 158.884 1.00 35.44 111 VAL G C 1
ATOM 15584 O O . VAL G 1 111 ? 206.374 196.919 157.928 1.00 46.85 111 VAL G O 1
ATOM 15588 N N . ARG G 1 112 ? 206.264 197.278 160.150 1.00 21.17 112 ARG G N 1
ATOM 15589 C CA . ARG G 1 112 ? 206.868 195.986 160.462 1.00 17.72 112 ARG G CA 1
ATOM 15590 C C . ARG G 1 112 ? 205.987 194.835 159.987 1.00 28.34 112 ARG G C 1
ATOM 15591 O O . ARG G 1 112 ? 206.450 193.921 159.290 1.00 40.64 112 ARG G O 1
ATOM 15599 N N . SER G 1 113 ? 204.703 194.875 160.348 1.00 20.25 113 SER G N 1
ATOM 15600 C CA . SER G 1 113 ? 203.799 193.769 160.048 1.00 25.06 113 SER G CA 1
ATOM 15601 C C . SER G 1 113 ? 203.580 193.611 158.549 1.00 34.72 113 SER G C 1
ATOM 15602 O O . SER G 1 113 ? 203.546 192.483 158.036 1.00 46.56 113 SER G O 1
ATOM 15605 N N . GLN G 1 114 ? 203.419 194.726 157.832 1.00 16.83 114 GLN G N 1
ATOM 15606 C CA . GLN G 1 114 ? 203.219 194.655 156.390 1.00 21.86 114 GLN G CA 1
ATOM 15607 C C . GLN G 1 114 ? 204.416 194.009 155.704 1.00 31.04 114 GLN G C 1
ATOM 15608 O O . GLN G 1 114 ? 204.255 193.137 154.839 1.00 47.65 114 GLN G O 1
ATOM 15614 N N . TYR G 1 115 ? 205.625 194.414 156.093 1.00 18.69 115 TYR G N 1
ATOM 15615 C CA . TYR G 1 115 ? 206.833 193.840 155.515 1.00 15.70 115 TYR G CA 1
ATOM 15616 C C . TYR G 1 115 ? 206.955 192.355 155.835 1.00 21.85 115 TYR G C 1
ATOM 15617 O O . TYR G 1 115 ? 207.350 191.563 154.969 1.00 45.42 115 TYR G O 1
ATOM 15626 N N . SER G 1 116 ? 206.620 191.960 157.067 1.00 10.79 116 SER G N 1
ATOM 15627 C CA . SER G 1 116 ? 206.667 190.543 157.416 1.00 21.04 116 SER G CA 1
ATOM 15628 C C . SER G 1 116 ? 205.709 189.729 156.553 1.00 34.57 116 SER G C 1
ATOM 15629 O O . SER G 1 116 ? 206.068 188.651 156.050 1.00 47.63 116 SER G O 1
ATOM 15632 N N . VAL G 1 117 ? 204.489 190.236 156.360 1.00 22.06 117 VAL G N 1
ATOM 15633 C CA . VAL G 1 117 ? 203.514 189.535 155.530 1.00 18.98 117 VAL G CA 1
ATOM 15634 C C . VAL G 1 117 ? 204.027 189.402 154.101 1.00 25.31 117 VAL G C 1
ATOM 15635 O O . VAL G 1 117 ? 203.908 188.338 153.479 1.00 51.58 117 VAL G O 1
ATOM 15639 N N . GLN G 1 118 ? 204.614 190.472 153.561 1.00 10.89 118 GLN G N 1
ATOM 15640 C CA . GLN G 1 118 ? 205.091 190.421 152.181 1.00 21.65 118 GLN G CA 1
ATOM 15641 C C . GLN G 1 118 ? 206.232 189.419 152.020 1.00 32.02 118 GLN G C 1
ATOM 15642 O O . GLN G 1 118 ? 206.294 188.688 151.020 1.00 49.70 118 GLN G O 1
ATOM 15648 N N . MET G 1 119 ? 207.138 189.360 153.001 1.00 21.68 119 MET G N 1
ATOM 15649 C CA . MET G 1 119 ? 208.218 188.378 152.946 1.00 25.93 119 MET G CA 1
ATOM 15650 C C . MET G 1 119 ? 207.677 186.952 152.971 1.00 36.11 119 MET G C 1
ATOM 15651 O O . MET G 1 119 ? 208.112 186.093 152.183 1.00 53.89 119 MET G O 1
ATOM 15656 N N . GLY G 1 120 ? 206.734 186.678 153.878 1.00 23.28 120 GLY G N 1
ATOM 15657 C CA . GLY G 1 120 ? 206.136 185.353 153.919 1.00 25.81 120 GLY G CA 1
ATOM 15658 C C . GLY G 1 120 ? 205.482 184.975 152.604 1.00 36.62 120 GLY G C 1
ATOM 15659 O O . GLY G 1 120 ? 205.623 183.843 152.125 1.00 56.66 120 GLY G O 1
ATOM 15660 N N . ASN G 1 121 ? 204.774 185.928 151.991 1.00 35.09 121 ASN G N 1
ATOM 15661 C CA . ASN G 1 121 ? 204.130 185.663 150.709 1.00 34.47 121 ASN G CA 1
ATOM 15662 C C . ASN G 1 121 ? 205.151 185.316 149.632 1.00 41.62 121 ASN G C 1
ATOM 15663 O O . ASN G 1 121 ? 204.942 184.382 148.846 1.00 63.50 121 ASN G O 1
ATOM 15668 N N . ALA G 1 122 ? 206.260 186.060 149.572 1.00 28.94 122 ALA G N 1
ATOM 15669 C CA . ALA G 1 122 ? 207.265 185.789 148.545 1.00 30.08 122 ALA G CA 1
ATOM 15670 C C . ALA G 1 122 ? 207.865 184.396 148.703 1.00 44.88 122 ALA G C 1
ATOM 15671 O O . ALA G 1 122 ? 208.031 183.653 147.716 1.00 60.10 122 ALA G O 1
ATOM 15673 N N . LEU G 1 123 ? 208.185 184.017 149.944 1.00 48.43 123 LEU G N 1
ATOM 15674 C CA . LEU G 1 123 ? 208.735 182.683 150.176 1.00 41.02 123 LEU G CA 1
ATOM 15675 C C . LEU G 1 123 ? 207.734 181.598 149.784 1.00 38.45 123 LEU G C 1
ATOM 15676 O O . LEU G 1 123 ? 208.107 180.579 149.181 1.00 52.39 123 LEU G O 1
ATOM 15681 N N . ALA G 1 124 ? 206.452 181.812 150.092 1.00 33.38 124 ALA G N 1
ATOM 15682 C CA . ALA G 1 124 ? 205.434 180.837 149.714 1.00 33.94 124 ALA G CA 1
ATOM 15683 C C . ALA G 1 124 ? 205.329 180.696 148.198 1.00 41.93 124 ALA G C 1
ATOM 15684 O O . ALA G 1 124 ? 205.148 179.586 147.680 1.00 48.22 124 ALA G O 1
ATOM 15686 N N . TYR G 1 125 ? 205.427 181.812 147.469 1.00 53.73 125 TYR G N 1
ATOM 15687 C CA . TYR G 1 125 ? 205.346 181.743 146.010 1.00 47.47 125 TYR G CA 1
ATOM 15688 C C . TYR G 1 125 ? 206.487 180.912 145.435 1.00 52.87 125 TYR G C 1
ATOM 15689 O O . TYR G 1 125 ? 206.276 180.074 144.543 1.00 62.79 125 TYR G O 1
ATOM 15698 N N . THR G 1 126 ? 207.708 181.132 145.934 1.00 74.41 126 THR G N 1
ATOM 15699 C CA . THR G 1 126 ? 208.836 180.337 145.444 1.00 72.83 126 THR G CA 1
ATOM 15700 C C . THR G 1 126 ? 208.632 178.851 145.732 1.00 73.48 126 THR G C 1
ATOM 15701 O O . THR G 1 126 ? 208.892 177.993 144.869 1.00 82.42 126 THR G O 1
ATOM 15705 N N . PHE G 1 127 ? 208.152 178.530 146.936 1.00 52.72 127 PHE G N 1
ATOM 15706 C CA . PHE G 1 127 ? 207.909 177.133 147.287 1.00 44.05 127 PHE G CA 1
ATOM 15707 C C . PHE G 1 127 ? 206.891 176.492 146.345 1.00 49.50 127 PHE G C 1
ATOM 15708 O O . PHE G 1 127 ? 207.080 175.354 145.890 1.00 57.32 127 PHE G O 1
ATOM 15716 N N . ASP G 1 128 ? 205.811 177.216 146.028 1.00 48.82 128 ASP G N 1
ATOM 15717 C CA . ASP G 1 128 ? 204.808 176.690 145.102 1.00 35.61 128 ASP G CA 1
ATOM 15718 C C . ASP G 1 128 ? 205.386 176.418 143.723 1.00 36.72 128 ASP G C 1
ATOM 15719 O O . ASP G 1 128 ? 205.081 175.388 143.106 1.00 50.93 128 ASP G O 1
ATOM 15724 N N . GLN G 1 129 ? 206.175 177.352 143.195 1.00 50.31 129 GLN G N 1
ATOM 15725 C CA . GLN G 1 129 ? 206.736 177.133 141.866 1.00 46.37 129 GLN G CA 1
ATOM 15726 C C . GLN G 1 129 ? 207.609 175.884 141.842 1.00 51.97 129 GLN G C 1
ATOM 15727 O O . GLN G 1 129 ? 207.525 175.066 140.909 1.00 53.11 129 GLN G O 1
ATOM 15733 N N . ASN G 1 130 ? 208.434 175.702 142.879 1.00 52.04 130 ASN G N 1
ATOM 15734 C CA . ASN G 1 130 ? 209.278 174.511 142.933 1.00 37.83 130 ASN G CA 1
ATOM 15735 C C . ASN G 1 130 ? 208.445 173.233 143.001 1.00 41.77 130 ASN G C 1
ATOM 15736 O O . ASN G 1 130 ? 208.756 172.243 142.323 1.00 51.35 130 ASN G O 1
ATOM 15741 N N . VAL G 1 131 ? 207.376 173.236 143.802 1.00 48.95 131 VAL G N 1
ATOM 15742 C CA . VAL G 1 131 ? 206.559 172.030 143.937 1.00 37.27 131 VAL G CA 1
ATOM 15743 C C . VAL G 1 131 ? 205.869 171.685 142.618 1.00 34.10 131 VAL G C 1
ATOM 15744 O O . VAL G 1 131 ? 205.776 170.510 142.239 1.00 47.70 131 VAL G O 1
ATOM 15748 N N . ALA G 1 132 ? 205.374 172.693 141.897 1.00 47.30 132 ALA G N 1
ATOM 15749 C CA . ALA G 1 132 ? 204.735 172.423 140.608 1.00 39.21 132 ALA G CA 1
ATOM 15750 C C . ALA G 1 132 ? 205.726 171.840 139.604 1.00 40.51 132 ALA G C 1
ATOM 15751 O O . ALA G 1 132 ? 205.401 170.890 138.870 1.00 37.05 132 ALA G O 1
ATOM 15753 N N . ALA G 1 133 ? 206.941 172.396 139.551 1.00 61.81 133 ALA G N 1
ATOM 15754 C CA . ALA G 1 133 ? 207.947 171.833 138.655 1.00 50.17 133 ALA G CA 1
ATOM 15755 C C . ALA G 1 133 ? 208.257 170.387 139.023 1.00 51.71 133 ALA G C 1
ATOM 15756 O O . ALA G 1 133 ? 208.454 169.538 138.144 1.00 59.04 133 ALA G O 1
ATOM 15758 N N . MET G 1 134 ? 208.287 170.085 140.324 1.00 51.55 134 MET G N 1
ATOM 15759 C CA . MET G 1 134 ? 208.539 168.712 140.752 1.00 41.25 134 MET G CA 1
ATOM 15760 C C . MET G 1 134 ? 207.405 167.780 140.339 1.00 37.07 134 MET G C 1
ATOM 15761 O O . MET G 1 134 ? 207.646 166.619 139.993 1.00 36.30 134 MET G O 1
ATOM 15766 N N . ILE G 1 135 ? 206.161 168.263 140.382 1.00 52.22 135 ILE G N 1
ATOM 15767 C CA . ILE G 1 135 ? 205.035 167.432 139.949 1.00 36.07 135 ILE G CA 1
ATOM 15768 C C . ILE G 1 135 ? 205.153 167.106 138.465 1.00 32.43 135 ILE G C 1
ATOM 15769 O O . ILE G 1 135 ? 204.908 165.969 138.038 1.00 31.63 135 ILE G O 1
ATOM 15774 N N . ALA G 1 136 ? 205.534 168.095 137.653 1.00 46.54 136 ALA G N 1
ATOM 15775 C CA . ALA G 1 136 ? 205.733 167.823 136.228 1.00 32.17 136 ALA G CA 1
ATOM 15776 C C . ALA G 1 136 ? 206.852 166.808 136.003 1.00 35.41 136 ALA G C 1
ATOM 15777 O O . ALA G 1 136 ? 206.706 165.868 135.205 1.00 37.42 136 ALA G O 1
ATOM 15779 N N . GLN G 1 137 ? 207.974 166.968 136.715 1.00 41.74 137 GLN G N 1
ATOM 15780 C CA . GLN G 1 137 ? 209.078 166.021 136.571 1.00 26.31 137 GLN G CA 1
ATOM 15781 C C . GLN G 1 137 ? 208.669 164.618 137.003 1.00 26.43 137 GLN G C 1
ATOM 15782 O O . GLN G 1 137 ? 209.115 163.626 136.417 1.00 28.06 137 GLN G O 1
ATOM 15788 N N . ALA G 1 138 ? 207.829 164.514 138.035 1.00 37.17 138 ALA G N 1
ATOM 15789 C CA . ALA G 1 138 ? 207.302 163.213 138.433 1.00 22.43 138 ALA G CA 1
ATOM 15790 C C . ALA G 1 138 ? 206.441 162.612 137.334 1.00 15.96 138 ALA G C 1
ATOM 15791 O O . ALA G 1 138 ? 206.498 161.404 137.080 1.00 17.14 138 ALA G O 1
ATOM 15793 N N . ALA G 1 139 ? 205.627 163.440 136.678 1.00 34.90 139 ALA G N 1
ATOM 15794 C CA . ALA G 1 139 ? 204.791 162.933 135.594 1.00 25.74 139 ALA G CA 1
ATOM 15795 C C . ALA G 1 139 ? 205.618 162.463 134.403 1.00 24.30 139 ALA G C 1
ATOM 15796 O O . ALA G 1 139 ? 205.167 161.596 133.647 1.00 25.50 139 ALA G O 1
ATOM 15798 N N . ARG G 1 140 ? 206.816 163.014 134.210 1.00 33.95 140 ARG G N 1
ATOM 15799 C CA . ARG G 1 140 ? 207.632 162.647 133.056 1.00 22.01 140 ARG G CA 1
ATOM 15800 C C . ARG G 1 140 ? 208.568 161.461 133.299 1.00 29.10 140 ARG G C 1
ATOM 15801 O O . ARG G 1 140 ? 209.496 161.260 132.509 1.00 31.83 140 ARG G O 1
ATOM 15809 N N . THR G 1 141 ? 208.363 160.676 134.356 1.00 30.31 141 THR G N 1
ATOM 15810 C CA . THR G 1 141 ? 209.247 159.553 134.663 1.00 24.90 141 THR G CA 1
ATOM 15811 C C . THR G 1 141 ? 208.639 158.254 134.142 1.00 24.98 141 THR G C 1
ATOM 15812 O O . THR G 1 141 ? 207.525 157.886 134.525 1.00 33.18 141 THR G O 1
ATOM 15816 N N . SER G 1 142 ? 209.376 157.559 133.273 1.00 22.91 142 SER G N 1
ATOM 15817 C CA . SER G 1 142 ? 208.835 156.386 132.593 1.00 23.83 142 SER G CA 1
ATOM 15818 C C . SER G 1 142 ? 208.808 155.148 133.484 1.00 24.48 142 SER G C 1
ATOM 15819 O O . SER G 1 142 ? 207.871 154.346 133.398 1.00 24.46 142 SER G O 1
ATOM 15822 N N . THR G 1 143 ? 209.817 154.960 134.332 1.00 15.78 143 THR G N 1
ATOM 15823 C CA . THR G 1 143 ? 209.980 153.724 135.087 1.00 17.10 143 THR G CA 1
ATOM 15824 C C . THR G 1 143 ? 209.951 154.009 136.582 1.00 17.73 143 THR G C 1
ATOM 15825 O O . THR G 1 143 ? 210.706 154.854 137.073 1.00 23.34 143 THR G O 1
ATOM 15829 N N . ASN G 1 144 ? 209.075 153.305 137.293 1.00 11.88 144 ASN G N 1
ATOM 15830 C CA . ASN G 1 144 ? 209.010 153.413 138.743 1.00 13.98 144 ASN G CA 1
ATOM 15831 C C . ASN G 1 144 ? 210.265 152.805 139.367 1.00 21.84 144 ASN G C 1
ATOM 15832 O O . ASN G 1 144 ? 210.795 151.817 138.853 1.00 32.16 144 ASN G O 1
ATOM 15837 N N . PRO G 1 145 ? 210.773 153.376 140.465 1.00 21.02 145 PRO G N 1
ATOM 15838 C CA . PRO G 1 145 ? 211.923 152.749 141.141 1.00 20.06 145 PRO G CA 1
ATOM 15839 C C . PRO G 1 145 ? 211.654 151.330 141.613 1.00 25.97 145 PRO G C 1
ATOM 15840 O O . PRO G 1 145 ? 212.572 150.502 141.604 1.00 24.60 145 PRO G O 1
ATOM 15844 N N . ASN G 1 146 ? 210.429 151.022 142.031 1.00 25.12 146 ASN G N 1
ATOM 15845 C CA . ASN G 1 146 ? 210.043 149.655 142.353 1.00 14.05 146 ASN G CA 1
ATOM 15846 C C . ASN G 1 146 ? 209.377 149.038 141.130 1.00 20.50 146 ASN G C 1
ATOM 15847 O O . ASN G 1 146 ? 208.376 149.561 140.632 1.00 25.70 146 ASN G O 1
ATOM 15852 N N . THR G 1 147 ? 209.942 147.929 140.647 1.00 18.82 147 THR G N 1
ATOM 15853 C CA . THR G 1 147 ? 209.493 147.349 139.385 1.00 18.03 147 THR G CA 1
ATOM 15854 C C . THR G 1 147 ? 208.039 146.897 139.453 1.00 22.02 147 THR G C 1
ATOM 15855 O O . THR G 1 147 ? 207.329 146.931 138.441 1.00 26.98 147 THR G O 1
ATOM 15859 N N . ASP G 1 148 ? 207.563 146.519 140.641 1.00 19.88 148 ASP G N 1
ATOM 15860 C CA . ASP G 1 148 ? 206.201 146.027 140.804 1.00 22.32 148 ASP G CA 1
ATOM 15861 C C . ASP G 1 148 ? 205.136 147.071 140.489 1.00 27.27 148 ASP G C 1
ATOM 15862 O O . ASP G 1 148 ? 203.973 146.699 140.308 1.00 33.06 148 ASP G O 1
ATOM 15867 N N . LEU G 1 149 ? 205.493 148.356 140.423 1.00 22.17 149 LEU G N 1
ATOM 15868 C CA . LEU G 1 149 ? 204.509 149.414 140.254 1.00 13.54 149 LEU G CA 1
ATOM 15869 C C . LEU G 1 149 ? 204.668 150.103 138.899 1.00 23.72 149 LEU G C 1
ATOM 15870 O O . LEU G 1 149 ? 205.761 150.107 138.324 1.00 28.38 149 LEU G O 1
ATOM 15875 N N . PRO G 1 150 ? 203.599 150.681 138.357 1.00 28.24 150 PRO G N 1
ATOM 15876 C CA . PRO G 1 150 ? 203.682 151.330 137.044 1.00 22.84 150 PRO G CA 1
ATOM 15877 C C . PRO G 1 150 ? 204.316 152.714 137.130 1.00 23.87 150 PRO G C 1
ATOM 15878 O O . PRO G 1 150 ? 204.553 153.258 138.207 1.00 27.33 150 PRO G O 1
ATOM 15882 N N . GLY G 1 151 ? 204.589 153.279 135.952 1.00 19.33 151 GLY G N 1
ATOM 15883 C CA . GLY G 1 151 ? 205.255 154.558 135.839 1.00 14.61 151 GLY G CA 1
ATOM 15884 C C . GLY G 1 151 ? 204.328 155.676 135.391 1.00 27.21 151 GLY G C 1
ATOM 15885 O O . GLY G 1 151 ? 203.102 155.547 135.373 1.00 38.67 151 GLY G O 1
ATOM 15886 N N . GLY G 1 152 ? 204.946 156.805 135.020 1.00 25.07 152 GLY G N 1
ATOM 15887 C CA . GLY G 1 152 ? 204.204 157.989 134.638 1.00 17.45 152 GLY G CA 1
ATOM 15888 C C . GLY G 1 152 ? 203.649 157.927 133.225 1.00 19.72 152 GLY G C 1
ATOM 15889 O O . GLY G 1 152 ? 204.051 157.112 132.397 1.00 24.34 152 GLY G O 1
ATOM 15890 N N . THR G 1 153 ? 202.700 158.823 132.952 1.00 17.50 153 THR G N 1
ATOM 15891 C CA . THR G 1 153 ? 202.011 158.855 131.670 1.00 25.66 153 THR G CA 1
ATOM 15892 C C . THR G 1 153 ? 201.861 160.291 131.189 1.00 22.63 153 THR G C 1
ATOM 15893 O O . THR G 1 153 ? 201.749 161.223 131.989 1.00 32.01 153 THR G O 1
ATOM 15897 N N . ARG G 1 154 ? 201.857 160.458 129.866 1.00 24.91 154 ARG G N 1
ATOM 15898 C CA . ARG G 1 154 ? 201.606 161.738 129.219 1.00 23.51 154 ARG G CA 1
ATOM 15899 C C . ARG G 1 154 ? 200.542 161.556 128.148 1.00 29.43 154 ARG G C 1
ATOM 15900 O O . ARG G 1 154 ? 200.594 160.598 127.372 1.00 35.80 154 ARG G O 1
ATOM 15908 N N . ILE G 1 155 ? 199.583 162.478 128.104 1.00 34.28 155 ILE G N 1
ATOM 15909 C CA . ILE G 1 155 ? 198.461 162.418 127.173 1.00 31.44 155 ILE G CA 1
ATOM 15910 C C . ILE G 1 155 ? 198.626 163.521 126.137 1.00 30.10 155 ILE G C 1
ATOM 15911 O O . ILE G 1 155 ? 198.759 164.698 126.491 1.00 40.27 155 ILE G O 1
ATOM 15916 N N . LYS G 1 156 ? 198.606 163.142 124.864 1.00 23.60 156 LYS G N 1
ATOM 15917 C CA . LYS G 1 156 ? 198.920 164.039 123.761 1.00 24.69 156 LYS G CA 1
ATOM 15918 C C . LYS G 1 156 ? 197.650 164.538 123.087 1.00 28.03 156 LYS G C 1
ATOM 15919 O O . LYS G 1 156 ? 196.677 163.794 122.943 1.00 36.30 156 LYS G O 1
ATOM 15925 N N . ILE G 1 157 ? 197.668 165.804 122.676 1.00 28.49 157 ILE G N 1
ATOM 15926 C CA . ILE G 1 157 ? 196.587 166.414 121.911 1.00 29.39 157 ILE G CA 1
ATOM 15927 C C . ILE G 1 157 ? 197.172 166.922 120.600 1.00 33.44 157 ILE G C 1
ATOM 15928 O O . ILE G 1 157 ? 197.996 167.845 120.601 1.00 35.63 157 ILE G O 1
ATOM 15933 N N . LEU G 1 158 ? 196.751 166.324 119.486 1.00 31.77 158 LEU G N 1
ATOM 15934 C CA . LEU G 1 158 ? 197.186 166.749 118.160 1.00 36.04 158 LEU G CA 1
ATOM 15935 C C . LEU G 1 158 ? 196.352 167.949 117.726 1.00 39.84 158 LEU G C 1
ATOM 15936 O O . LEU G 1 158 ? 195.125 167.850 117.635 1.00 45.59 158 LEU G O 1
ATOM 15941 N N . LYS G 1 159 ? 197.012 169.078 117.449 1.00 42.14 159 LYS G N 1
ATOM 15942 C CA . LYS G 1 159 ? 196.272 170.306 117.194 1.00 45.77 159 LYS G CA 1
ATOM 15943 C C . LYS G 1 159 ? 196.813 171.200 116.084 1.00 52.80 159 LYS G C 1
ATOM 15944 O O . LYS G 1 159 ? 196.308 172.318 115.938 1.00 57.80 159 LYS G O 1
ATOM 15950 N N . SER G 1 160 ? 197.798 170.771 115.298 1.00 83.41 160 SER G N 1
ATOM 15951 C CA . SER G 1 160 ? 198.323 171.670 114.276 1.00 93.09 160 SER G CA 1
ATOM 15952 C C . SER G 1 160 ? 199.107 170.885 113.236 1.00 93.52 160 SER G C 1
ATOM 15953 O O . SER G 1 160 ? 199.285 169.669 113.346 1.00 89.42 160 SER G O 1
ATOM 15956 N N . GLY G 1 161 ? 199.564 171.610 112.214 1.00 107.28 161 GLY G N 1
ATOM 15957 C CA . GLY G 1 161 ? 200.440 171.071 111.195 1.00 105.15 161 GLY G CA 1
ATOM 15958 C C . GLY G 1 161 ? 201.865 171.581 111.231 1.00 105.66 161 GLY G C 1
ATOM 15959 O O . GLY G 1 161 ? 202.668 171.183 110.381 1.00 105.06 161 GLY G O 1
ATOM 15960 N N . THR G 1 162 ? 202.210 172.445 112.182 1.00 100.92 162 THR G N 1
ATOM 15961 C CA . THR G 1 162 ? 203.546 173.004 112.306 1.00 101.76 162 THR G CA 1
ATOM 15962 C C . THR G 1 162 ? 204.369 172.121 113.247 1.00 101.54 162 THR G C 1
ATOM 15963 O O . THR G 1 162 ? 203.880 171.130 113.792 1.00 96.23 162 THR G O 1
ATOM 15967 N N . ALA G 1 163 ? 205.638 172.477 113.434 1.00 102.75 163 ALA G N 1
ATOM 15968 C CA . ALA G 1 163 ? 206.463 171.809 114.428 1.00 101.03 163 ALA G CA 1
ATOM 15969 C C . ALA G 1 163 ? 205.948 172.123 115.832 1.00 101.27 163 ALA G C 1
ATOM 15970 O O . ALA G 1 163 ? 204.941 172.814 116.017 1.00 100.30 163 ALA G O 1
ATOM 15972 N N . ASN G 1 164 ? 206.652 171.603 116.838 1.00 97.67 164 ASN G N 1
ATOM 15973 C CA . ASN G 1 164 ? 206.240 171.846 118.215 1.00 97.61 164 ASN G CA 1
ATOM 15974 C C . ASN G 1 164 ? 206.348 173.336 118.513 1.00 96.04 164 ASN G C 1
ATOM 15975 O O . ASN G 1 164 ? 207.451 173.867 118.675 1.00 97.72 164 ASN G O 1
ATOM 15980 N N . THR G 1 165 ? 205.206 174.016 118.586 1.00 66.65 165 THR G N 1
ATOM 15981 C CA . THR G 1 165 ? 205.164 175.472 118.614 1.00 69.51 165 THR G CA 1
ATOM 15982 C C . THR G 1 165 ? 204.049 175.914 119.556 1.00 63.71 165 THR G C 1
ATOM 15983 O O . THR G 1 165 ? 203.390 175.095 120.203 1.00 49.41 165 THR G O 1
ATOM 15987 N N . ALA G 1 166 ? 203.847 177.230 119.635 1.00 52.52 166 ALA G N 1
ATOM 15988 C CA . ALA G 1 166 ? 202.803 177.815 120.465 1.00 45.56 166 ALA G CA 1
ATOM 15989 C C . ALA G 1 166 ? 201.452 177.884 119.767 1.00 44.13 166 ALA G C 1
ATOM 15990 O O . ALA G 1 166 ? 200.438 178.109 120.438 1.00 47.42 166 ALA G O 1
ATOM 15992 N N . ALA G 1 167 ? 201.410 177.703 118.446 1.00 30.03 167 ALA G N 1
ATOM 15993 C CA . ALA G 1 167 ? 200.130 177.691 117.747 1.00 29.57 167 ALA G CA 1
ATOM 15994 C C . ALA G 1 167 ? 199.271 176.520 118.203 1.00 39.38 167 ALA G C 1
ATOM 15995 O O . ALA G 1 167 ? 198.052 176.658 118.363 1.00 43.41 167 ALA G O 1
ATOM 15997 N N . ALA G 1 168 ? 199.891 175.359 118.421 1.00 35.37 168 ALA G N 1
ATOM 15998 C CA . ALA G 1 168 ? 199.151 174.202 118.911 1.00 30.00 168 ALA G CA 1
ATOM 15999 C C . ALA G 1 168 ? 198.598 174.449 120.308 1.00 31.85 168 ALA G C 1
ATOM 16000 O O . ALA G 1 168 ? 197.488 174.013 120.630 1.00 37.21 168 ALA G O 1
ATOM 16002 N N . VAL G 1 169 ? 199.365 175.132 121.158 1.00 28.05 169 VAL G N 1
ATOM 16003 C CA . VAL G 1 169 ? 198.896 175.426 122.508 1.00 26.92 169 VAL G CA 1
ATOM 16004 C C . VAL G 1 169 ? 197.750 176.428 122.467 1.00 31.07 169 VAL G C 1
ATOM 16005 O O . VAL G 1 169 ? 196.779 176.312 123.223 1.00 40.00 169 VAL G O 1
ATOM 16009 N N . ALA G 1 170 ? 197.836 177.420 121.582 1.00 27.84 170 ALA G N 1
ATOM 16010 C CA . ALA G 1 170 ? 196.782 178.422 121.485 1.00 27.06 170 ALA G CA 1
ATOM 16011 C C . ALA G 1 170 ? 195.554 177.931 120.726 1.00 31.11 170 ALA G C 1
ATOM 16012 O O . ALA G 1 170 ? 194.506 178.580 120.793 1.00 34.29 170 ALA G O 1
ATOM 16014 N N . ALA G 1 171 ? 195.654 176.815 120.008 1.00 27.72 171 ALA G N 1
ATOM 16015 C CA . ALA G 1 171 ? 194.552 176.326 119.189 1.00 23.76 171 ALA G CA 1
ATOM 16016 C C . ALA G 1 171 ? 193.705 175.263 119.878 1.00 31.34 171 ALA G C 1
ATOM 16017 O O . ALA G 1 171 ? 192.850 174.658 119.225 1.00 33.23 171 ALA G O 1
ATOM 16019 N N . VAL G 1 172 ? 193.914 175.020 121.172 1.00 34.19 172 VAL G N 1
ATOM 16020 C CA . VAL G 1 172 ? 193.172 173.980 121.875 1.00 29.30 172 VAL G CA 1
ATOM 16021 C C . VAL G 1 172 ? 191.772 174.481 122.203 1.00 28.45 172 VAL G C 1
ATOM 16022 O O . VAL G 1 172 ? 191.595 175.600 122.699 1.00 31.79 172 VAL G O 1
ATOM 16026 N N . THR G 1 173 ? 190.768 173.655 121.921 1.00 23.85 173 THR G N 1
ATOM 16027 C CA . THR G 1 173 ? 189.370 173.955 122.197 1.00 19.69 173 THR G CA 1
ATOM 16028 C C . THR G 1 173 ? 188.901 173.181 123.427 1.00 28.57 173 THR G C 1
ATOM 16029 O O . THR G 1 173 ? 189.669 172.459 124.068 1.00 42.35 173 THR G O 1
ATOM 16033 N N . GLY G 1 174 ? 187.618 173.342 123.755 1.00 22.26 174 GLY G N 1
ATOM 16034 C CA . GLY G 1 174 ? 187.088 172.718 124.958 1.00 21.08 174 GLY G CA 1
ATOM 16035 C C . GLY G 1 174 ? 186.838 171.228 124.809 1.00 25.18 174 GLY G C 1
ATOM 16036 O O . GLY G 1 174 ? 186.951 170.472 125.778 1.00 35.37 174 GLY G O 1
ATOM 16037 N N . THR G 1 175 ? 186.482 170.787 123.600 1.00 17.83 175 THR G N 1
ATOM 16038 C CA . THR G 1 175 ? 186.198 169.370 123.385 1.00 21.69 175 THR G CA 1
ATOM 16039 C C . THR G 1 175 ? 187.438 168.512 123.610 1.00 30.16 175 THR G C 1
ATOM 16040 O O . THR G 1 175 ? 187.362 167.443 124.231 1.00 32.88 175 THR G O 1
ATOM 16044 N N . ASP G 1 176 ? 188.590 168.965 123.111 1.00 19.72 176 ASP G N 1
ATOM 16045 C CA . ASP G 1 176 ? 189.833 168.239 123.347 1.00 20.25 176 ASP G CA 1
ATOM 16046 C C . ASP G 1 176 ? 190.174 168.208 124.828 1.00 25.94 176 ASP G C 1
ATOM 16047 O O . ASP G 1 176 ? 190.674 167.200 125.338 1.00 38.12 176 ASP G O 1
ATOM 16052 N N . LEU G 1 177 ? 189.909 169.307 125.537 1.00 10.97 177 LEU G N 1
ATOM 16053 C CA . LEU G 1 177 ? 190.163 169.336 126.972 1.00 12.17 177 LEU G CA 1
ATOM 16054 C C . LEU G 1 177 ? 189.291 168.327 127.710 1.00 20.87 177 LEU G C 1
ATOM 16055 O O . LEU G 1 177 ? 189.770 167.621 128.603 1.00 37.79 177 LEU G O 1
ATOM 16060 N N . ALA G 1 178 ? 188.009 168.240 127.347 1.00 8.87 178 ALA G N 1
ATOM 16061 C CA . ALA G 1 178 ? 187.129 167.262 127.984 1.00 20.40 178 ALA G CA 1
ATOM 16062 C C . ALA G 1 178 ? 187.574 165.835 127.682 1.00 31.47 178 ALA G C 1
ATOM 16063 O O . ALA G 1 178 ? 187.576 164.970 128.572 1.00 35.57 178 ALA G O 1
ATOM 16065 N N . THR G 1 179 ? 187.955 165.569 126.430 1.00 24.80 179 THR G N 1
ATOM 16066 C CA . THR G 1 179 ? 188.440 164.239 126.073 1.00 15.34 179 THR G CA 1
ATOM 16067 C C . THR G 1 179 ? 189.687 163.872 126.869 1.00 25.46 179 THR G C 1
ATOM 16068 O O . THR G 1 179 ? 189.794 162.755 127.390 1.00 38.17 179 THR G O 1
ATOM 16072 N N . ALA G 1 180 ? 190.637 164.804 126.984 1.00 18.37 180 ALA G N 1
ATOM 16073 C CA . ALA G 1 180 ? 191.854 164.530 127.740 1.00 15.45 180 ALA G CA 1
ATOM 16074 C C . ALA G 1 180 ? 191.554 164.331 129.220 1.00 23.31 180 ALA G C 1
ATOM 16075 O O . ALA G 1 180 ? 192.174 163.488 129.877 1.00 35.37 180 ALA G O 1
ATOM 16077 N N . LEU G 1 181 ? 190.606 165.099 129.764 1.00 25.84 181 LEU G N 1
ATOM 16078 C CA . LEU G 1 181 ? 190.191 164.901 131.150 1.00 24.85 181 LEU G CA 1
ATOM 16079 C C . LEU G 1 181 ? 189.670 163.490 131.378 1.00 35.06 181 LEU G C 1
ATOM 16080 O O . LEU G 1 181 ? 190.061 162.822 132.344 1.00 39.65 181 LEU G O 1
ATOM 16085 N N . PHE G 1 182 ? 188.780 163.019 130.505 1.00 39.97 182 PHE G N 1
ATOM 16086 C CA . PHE G 1 182 ? 188.207 161.692 130.716 1.00 33.82 182 PHE G CA 1
ATOM 16087 C C . PHE G 1 182 ? 189.239 160.593 130.480 1.00 39.66 182 PHE G C 1
ATOM 16088 O O . PHE G 1 182 ? 189.222 159.560 131.164 1.00 47.55 182 PHE G O 1
ATOM 16096 N N . SER G 1 183 ? 190.167 160.806 129.544 1.00 34.70 183 SER G N 1
ATOM 16097 C CA . SER G 1 183 ? 191.258 159.851 129.360 1.00 31.14 183 SER G CA 1
ATOM 16098 C C . SER G 1 183 ? 192.133 159.766 130.605 1.00 31.96 183 SER G C 1
ATOM 16099 O O . SER G 1 183 ? 192.523 158.670 131.029 1.00 37.76 183 SER G O 1
ATOM 16102 N N . ALA G 1 184 ? 192.455 160.915 131.203 1.00 26.65 184 ALA G N 1
ATOM 16103 C CA . ALA G 1 184 ? 193.251 160.920 132.425 1.00 12.08 184 ALA G CA 1
ATOM 16104 C C . ALA G 1 184 ? 192.511 160.243 133.569 1.00 19.04 184 ALA G C 1
ATOM 16105 O O . ALA G 1 184 ? 193.120 159.532 134.374 1.00 33.44 184 ALA G O 1
ATOM 16107 N N . ALA G 1 185 ? 191.197 160.457 133.664 1.00 21.03 185 ALA G N 1
ATOM 16108 C CA . ALA G 1 185 ? 190.418 159.782 134.698 1.00 13.63 185 ALA G CA 1
ATOM 16109 C C . ALA G 1 185 ? 190.451 158.269 134.515 1.00 21.58 185 ALA G C 1
ATOM 16110 O O . ALA G 1 185 ? 190.613 157.519 135.486 1.00 33.10 185 ALA G O 1
ATOM 16112 N N . GLU G 1 186 ? 190.310 157.800 133.274 1.00 25.93 186 GLU G N 1
ATOM 16113 C CA . GLU G 1 186 ? 190.381 156.363 133.023 1.00 14.55 186 GLU G CA 1
ATOM 16114 C C . GLU G 1 186 ? 191.753 155.807 133.380 1.00 13.43 186 GLU G C 1
ATOM 16115 O O . GLU G 1 186 ? 191.858 154.735 133.988 1.00 23.19 186 GLU G O 1
ATOM 16121 N N . GLN G 1 187 ? 192.819 156.524 133.014 1.00 24.29 187 GLN G N 1
ATOM 16122 C CA . GLN G 1 187 ? 194.166 156.063 133.341 1.00 12.18 187 GLN G CA 1
ATOM 16123 C C . GLN G 1 187 ? 194.390 156.025 134.847 1.00 6.94 187 GLN G C 1
ATOM 16124 O O . GLN G 1 187 ? 195.073 155.131 135.357 1.00 11.80 187 GLN G O 1
ATOM 16130 N N . MET G 1 188 ? 193.833 156.994 135.576 1.00 22.76 188 MET G N 1
ATOM 16131 C CA . MET G 1 188 ? 193.951 156.981 137.030 1.00 12.94 188 MET G CA 1
ATOM 16132 C C . MET G 1 188 ? 193.193 155.807 137.627 1.00 16.38 188 MET G C 1
ATOM 16133 O O . MET G 1 188 ? 193.620 155.228 138.632 1.00 21.27 188 MET G O 1
ATOM 16138 N N . ASP G 1 189 ? 192.055 155.448 137.030 1.00 29.82 189 ASP G N 1
ATOM 16139 C CA . ASP G 1 189 ? 191.317 154.280 137.501 1.00 16.87 189 ASP G CA 1
ATOM 16140 C C . ASP G 1 189 ? 192.081 152.992 137.220 1.00 16.57 189 ASP G C 1
ATOM 16141 O O . ASP G 1 189 ? 192.029 152.047 138.015 1.00 20.30 189 ASP G O 1
ATOM 16146 N N . ILE G 1 190 ? 192.795 152.934 136.094 1.00 24.05 190 ILE G N 1
ATOM 16147 C CA . ILE G 1 190 ? 193.571 151.741 135.759 1.00 15.44 190 ILE G CA 1
ATOM 16148 C C . ILE G 1 190 ? 194.682 151.514 136.779 1.00 22.14 190 ILE G C 1
ATOM 16149 O O . ILE G 1 190 ? 194.971 150.374 137.162 1.00 26.78 190 ILE G O 1
ATOM 16154 N N . ASN G 1 191 ? 195.315 152.591 137.244 1.00 27.84 191 ASN G N 1
ATOM 16155 C CA . ASN G 1 191 ? 196.464 152.513 138.150 1.00 15.12 191 ASN G CA 1
ATOM 16156 C C . ASN G 1 191 ? 196.090 152.188 139.582 1.00 21.59 191 ASN G C 1
ATOM 16157 O O . ASN G 1 191 ? 196.998 152.271 140.417 1.00 31.79 191 ASN G O 1
ATOM 16162 N N . ASN G 1 192 ? 194.834 151.856 139.884 1.00 17.29 192 ASN G N 1
ATOM 16163 C CA . ASN G 1 192 ? 194.417 151.436 141.223 1.00 9.51 192 ASN G CA 1
ATOM 16164 C C . ASN G 1 192 ? 194.577 152.554 142.250 1.00 14.91 192 ASN G C 1
ATOM 16165 O O . ASN G 1 192 ? 194.822 152.295 143.429 1.00 25.11 192 ASN G O 1
ATOM 16170 N N . LEU G 1 193 ? 194.434 153.801 141.815 1.00 19.10 193 LEU G N 1
ATOM 16171 C CA . LEU G 1 193 ? 194.560 154.927 142.724 1.00 15.84 193 LEU G CA 1
ATOM 16172 C C . LEU G 1 193 ? 193.315 155.048 143.603 1.00 29.38 193 LEU G C 1
ATOM 16173 O O . LEU G 1 193 ? 192.210 154.698 143.180 1.00 39.05 193 LEU G O 1
ATOM 16178 N N . PRO G 1 194 ? 193.467 155.542 144.832 1.00 28.84 194 PRO G N 1
ATOM 16179 C CA . PRO G 1 194 ? 192.299 155.735 145.697 1.00 27.16 194 PRO G CA 1
ATOM 16180 C C . PRO G 1 194 ? 191.351 156.779 145.125 1.00 35.95 194 PRO G C 1
ATOM 16181 O O . PRO G 1 194 ? 191.744 157.648 144.344 1.00 42.21 194 PRO G O 1
ATOM 16185 N N . GLU G 1 195 ? 190.084 156.683 145.526 1.00 41.74 195 GLU G N 1
ATOM 16186 C CA . GLU G 1 195 ? 189.039 157.529 144.964 1.00 40.25 195 GLU G CA 1
ATOM 16187 C C . GLU G 1 195 ? 188.969 158.909 145.601 1.00 37.89 195 GLU G C 1
ATOM 16188 O O . GLU G 1 195 ? 188.229 159.762 145.103 1.00 39.62 195 GLU G O 1
ATOM 16194 N N . GLU G 1 196 ? 189.710 159.153 146.674 1.00 38.65 196 GLU G N 1
ATOM 16195 C CA . GLU G 1 196 ? 189.710 160.445 147.342 1.00 42.13 196 GLU G CA 1
ATOM 16196 C C . GLU G 1 196 ? 190.951 161.245 146.967 1.00 48.10 196 GLU G C 1
ATOM 16197 O O . GLU G 1 196 ? 192.004 160.683 146.655 1.00 51.05 196 GLU G O 1
ATOM 16203 N N . ASP G 1 197 ? 190.805 162.571 146.988 1.00 48.97 197 ASP G N 1
ATOM 16204 C CA . ASP G 1 197 ? 191.914 163.502 146.773 1.00 42.86 197 ASP G CA 1
ATOM 16205 C C . ASP G 1 197 ? 192.482 163.389 145.358 1.00 46.99 197 ASP G C 1
ATOM 16206 O O . ASP G 1 197 ? 193.686 163.216 145.159 1.00 51.84 197 ASP G O 1
ATOM 16211 N N . ARG G 1 198 ? 191.601 163.490 144.366 1.00 44.69 198 ARG G N 1
ATOM 16212 C CA . ARG G 1 198 ? 191.991 163.559 142.963 1.00 40.88 198 ARG G CA 1
ATOM 16213 C C . ARG G 1 198 ? 191.811 164.989 142.475 1.00 40.26 198 ARG G C 1
ATOM 16214 O O . ARG G 1 198 ? 190.746 165.583 142.671 1.00 48.73 198 ARG G O 1
ATOM 16222 N N . TYR G 1 199 ? 192.843 165.535 141.835 1.00 37.64 199 TYR G N 1
ATOM 16223 C CA . TYR G 1 199 ? 192.858 166.945 141.477 1.00 33.58 199 TYR G CA 1
ATOM 16224 C C . TYR G 1 199 ? 193.353 167.120 140.050 1.00 35.65 199 TYR G C 1
ATOM 16225 O O . TYR G 1 199 ? 194.082 166.285 139.514 1.00 50.03 199 TYR G O 1
ATOM 16234 N N . CYS G 1 200 ? 192.933 168.226 139.441 1.00 36.66 200 CYS G N 1
ATOM 16235 C CA . CYS G 1 200 ? 193.435 168.663 138.146 1.00 35.08 200 CYS G CA 1
ATOM 16236 C C . CYS G 1 200 ? 193.735 170.151 138.228 1.00 40.05 200 CYS G C 1
ATOM 16237 O O . CYS G 1 200 ? 192.888 170.929 138.674 1.00 54.46 200 CYS G O 1
ATOM 16240 N N . ALA G 1 201 ? 194.930 170.544 137.800 1.00 41.02 201 ALA G N 1
ATOM 16241 C CA . ALA G 1 201 ? 195.364 171.934 137.841 1.00 32.03 201 ALA G CA 1
ATOM 16242 C C . ALA G 1 201 ? 195.492 172.464 136.421 1.00 39.74 201 ALA G C 1
ATOM 16243 O O . ALA G 1 201 ? 196.156 171.848 135.583 1.00 45.54 201 ALA G O 1
ATOM 16245 N N . ILE G 1 202 ? 194.856 173.605 136.154 1.00 34.59 202 ILE G N 1
ATOM 16246 C CA . ILE G 1 202 ? 194.808 174.170 134.812 1.00 27.46 202 ILE G CA 1
ATOM 16247 C C . ILE G 1 202 ? 194.751 175.688 134.926 1.00 33.28 202 ILE G C 1
ATOM 16248 O O . ILE G 1 202 ? 194.240 176.236 135.907 1.00 42.47 202 ILE G O 1
ATOM 16253 N N . ASP G 1 203 ? 195.305 176.370 133.925 1.00 28.37 203 ASP G N 1
ATOM 16254 C CA . ASP G 1 203 ? 195.433 177.821 133.951 1.00 26.31 203 ASP G CA 1
ATOM 16255 C C . ASP G 1 203 ? 194.157 178.497 133.446 1.00 38.50 203 ASP G C 1
ATOM 16256 O O . ASP G 1 203 ? 193.348 177.875 132.754 1.00 51.53 203 ASP G O 1
ATOM 16261 N N . PRO G 1 204 ? 193.951 179.778 133.790 1.00 28.38 204 PRO G N 1
ATOM 16262 C CA . PRO G 1 204 ? 192.630 180.400 133.561 1.00 32.14 204 PRO G CA 1
ATOM 16263 C C . PRO G 1 204 ? 192.118 180.351 132.130 1.00 36.13 204 PRO G C 1
ATOM 16264 O O . PRO G 1 204 ? 190.910 180.165 131.929 1.00 51.01 204 PRO G O 1
ATOM 16268 N N . THR G 1 205 ? 192.981 180.525 131.128 1.00 34.80 205 THR G N 1
ATOM 16269 C CA . THR G 1 205 ? 192.502 180.517 129.748 1.00 31.25 205 THR G CA 1
ATOM 16270 C C . THR G 1 205 ? 191.854 179.183 129.405 1.00 38.11 205 THR G C 1
ATOM 16271 O O . THR G 1 205 ? 190.701 179.131 128.955 1.00 51.46 205 THR G O 1
ATOM 16275 N N . ASN G 1 206 ? 192.569 178.086 129.652 1.00 41.07 206 ASN G N 1
ATOM 16276 C CA . ASN G 1 206 ? 192.007 176.770 129.388 1.00 39.34 206 ASN G CA 1
ATOM 16277 C C . ASN G 1 206 ? 190.877 176.441 130.353 1.00 36.76 206 ASN G C 1
ATOM 16278 O O . ASN G 1 206 ? 189.937 175.731 129.982 1.00 50.98 206 ASN G O 1
ATOM 16283 N N . TYR G 1 207 ? 190.938 176.959 131.582 1.00 27.88 207 TYR G N 1
ATOM 16284 C CA . TYR G 1 207 ? 189.857 176.735 132.538 1.00 27.49 207 TYR G CA 1
ATOM 16285 C C . TYR G 1 207 ? 188.533 177.265 132.004 1.00 35.47 207 TYR G C 1
ATOM 16286 O O . TYR G 1 207 ? 187.519 176.556 132.005 1.00 51.77 207 TYR G O 1
ATOM 16295 N N . TYR G 1 208 ? 188.522 178.511 131.531 1.00 47.79 208 TYR G N 1
ATOM 16296 C CA . TYR G 1 208 ? 187.282 179.088 131.029 1.00 39.69 208 TYR G CA 1
ATOM 16297 C C . TYR G 1 208 ? 186.967 178.657 129.606 1.00 39.41 208 TYR G C 1
ATOM 16298 O O . TYR G 1 208 ? 185.834 178.847 129.155 1.00 42.66 208 TYR G O 1
ATOM 16307 N N . LYS G 1 209 ? 187.937 178.088 128.889 1.00 48.81 209 LYS G N 1
ATOM 16308 C CA . LYS G 1 209 ? 187.605 177.372 127.663 1.00 41.20 209 LYS G CA 1
ATOM 16309 C C . LYS G 1 209 ? 186.829 176.097 127.969 1.00 39.81 209 LYS G C 1
ATOM 16310 O O . LYS G 1 209 ? 185.883 175.749 127.254 1.00 41.50 209 LYS G O 1
ATOM 16316 N N . LEU G 1 210 ? 187.221 175.389 129.032 1.00 43.39 210 LEU G N 1
ATOM 16317 C CA . LEU G 1 210 ? 186.628 174.099 129.367 1.00 35.30 210 LEU G CA 1
ATOM 16318 C C . LEU G 1 210 ? 185.284 174.228 130.076 1.00 37.65 210 LEU G C 1
ATOM 16319 O O . LEU G 1 210 ? 184.398 173.396 129.857 1.00 40.75 210 LEU G O 1
ATOM 16324 N N . VAL G 1 211 ? 185.112 175.246 130.923 1.00 42.43 211 VAL G N 1
ATOM 16325 C CA . VAL G 1 211 ? 183.883 175.356 131.710 1.00 34.58 211 VAL G CA 1
ATOM 16326 C C . VAL G 1 211 ? 182.668 175.525 130.802 1.00 34.41 211 VAL G C 1
ATOM 16327 O O . VAL G 1 211 ? 181.577 175.024 131.101 1.00 37.80 211 VAL G O 1
ATOM 16331 N N . GLN G 1 212 ? 182.840 176.207 129.668 1.00 28.54 212 GLN G N 1
ATOM 16332 C CA . GLN G 1 212 ? 181.725 176.436 128.754 1.00 16.09 212 GLN G CA 1
ATOM 16333 C C . GLN G 1 212 ? 181.275 175.166 128.039 1.00 31.60 212 GLN G C 1
ATOM 16334 O O . GLN G 1 212 ? 180.210 175.171 127.414 1.00 34.88 212 GLN G O 1
ATOM 16340 N N . ASN G 1 213 ? 182.052 174.088 128.108 1.00 33.91 213 ASN G N 1
ATOM 16341 C CA . ASN G 1 213 ? 181.678 172.848 127.443 1.00 18.03 213 ASN G CA 1
ATOM 16342 C C . ASN G 1 213 ? 180.478 172.206 128.136 1.00 23.00 213 ASN G C 1
ATOM 16343 O O . ASN G 1 213 ? 180.298 172.319 129.351 1.00 33.08 213 ASN G O 1
ATOM 16348 N N . THR G 1 214 ? 179.654 171.522 127.345 1.00 19.80 214 THR G N 1
ATOM 16349 C CA . THR G 1 214 ? 178.381 170.989 127.812 1.00 19.62 214 THR G CA 1
ATOM 16350 C C . THR G 1 214 ? 178.489 169.574 128.363 1.00 16.94 214 THR G C 1
ATOM 16351 O O . THR G 1 214 ? 177.490 169.035 128.849 1.00 23.27 214 THR G O 1
ATOM 16355 N N . THR G 1 215 ? 179.669 168.962 128.303 1.00 13.02 215 THR G N 1
ATOM 16356 C CA . THR G 1 215 ? 179.869 167.592 128.762 1.00 16.12 215 THR G CA 1
ATOM 16357 C C . THR G 1 215 ? 180.248 167.512 130.235 1.00 14.16 215 THR G C 1
ATOM 16358 O O . THR G 1 215 ? 179.848 166.570 130.926 1.00 20.45 215 THR G O 1
ATOM 16362 N N . VAL G 1 216 ? 180.973 168.511 130.747 1.00 16.05 216 VAL G N 1
ATOM 16363 C CA . VAL G 1 216 ? 181.454 168.488 132.127 1.00 13.52 216 VAL G CA 1
ATOM 16364 C C . VAL G 1 216 ? 180.407 168.933 133.135 1.00 20.43 216 VAL G C 1
ATOM 16365 O O . VAL G 1 216 ? 180.726 169.070 134.322 1.00 23.59 216 VAL G O 1
ATOM 16369 N N . ILE G 1 217 ? 179.174 169.155 132.706 1.00 23.96 217 ILE G N 1
ATOM 16370 C CA . ILE G 1 217 ? 178.111 169.670 133.560 1.00 17.95 217 ILE G CA 1
ATOM 16371 C C . ILE G 1 217 ? 177.280 168.504 134.081 1.00 19.92 217 ILE G C 1
ATOM 16372 O O . ILE G 1 217 ? 177.062 167.518 133.368 1.00 25.97 217 ILE G O 1
ATOM 16377 N N . ASN G 1 218 ? 176.831 168.611 135.339 1.00 15.86 218 ASN G N 1
ATOM 16378 C CA . ASN G 1 218 ? 175.963 167.618 135.986 1.00 18.90 218 ASN G CA 1
ATOM 16379 C C . ASN G 1 218 ? 176.705 166.308 136.267 1.00 26.05 218 ASN G C 1
ATOM 16380 O O . ASN G 1 218 ? 176.183 165.218 136.033 1.00 21.98 218 ASN G O 1
ATOM 16385 N N . ARG G 1 219 ? 177.924 166.421 136.787 1.00 25.62 219 ARG G N 1
ATOM 16386 C CA . ARG G 1 219 ? 178.757 165.264 137.109 1.00 20.71 219 ARG G CA 1
ATOM 16387 C C . ARG G 1 219 ? 179.302 165.373 138.530 1.00 21.00 219 ARG G C 1
ATOM 16388 O O . ARG G 1 219 ? 180.492 165.181 138.781 1.00 38.72 219 ARG G O 1
ATOM 16396 N N . ASP G 1 220 ? 178.427 165.681 139.489 1.00 14.00 220 ASP G N 1
ATOM 16397 C CA . ASP G 1 220 ? 178.837 165.872 140.883 1.00 19.41 220 ASP G CA 1
ATOM 16398 C C . ASP G 1 220 ? 178.721 164.553 141.642 1.00 31.66 220 ASP G C 1
ATOM 16399 O O . ASP G 1 220 ? 177.758 164.296 142.368 1.00 41.00 220 ASP G O 1
ATOM 16404 N N . PHE G 1 221 ? 179.730 163.704 141.472 1.00 33.05 221 PHE G N 1
ATOM 16405 C CA . PHE G 1 221 ? 179.837 162.495 142.278 1.00 30.82 221 PHE G CA 1
ATOM 16406 C C . PHE G 1 221 ? 181.291 162.052 142.296 1.00 28.24 221 PHE G C 1
ATOM 16407 O O . PHE G 1 221 ? 182.051 162.344 141.370 1.00 30.36 221 PHE G O 1
ATOM 16415 N N . GLY G 1 222 ? 181.668 161.355 143.358 1.00 23.68 222 GLY G N 1
ATOM 16416 C CA . GLY G 1 222 ? 183.017 160.864 143.514 1.00 30.40 222 GLY G CA 1
ATOM 16417 C C . GLY G 1 222 ? 183.492 161.047 144.938 1.00 32.62 222 GLY G C 1
ATOM 16418 O O . GLY G 1 222 ? 182.693 161.183 145.862 1.00 35.35 222 GLY G O 1
ATOM 16419 N N . GLY G 1 223 ? 184.811 161.051 145.104 1.00 35.55 223 GLY G N 1
ATOM 16420 C CA . GLY G 1 223 ? 185.402 161.159 146.421 1.00 38.19 223 GLY G CA 1
ATOM 16421 C C . GLY G 1 223 ? 185.216 162.532 147.037 1.00 41.37 223 GLY G C 1
ATOM 16422 O O . GLY G 1 223 ? 184.702 163.469 146.427 1.00 44.62 223 GLY G O 1
ATOM 16423 N N . ARG G 1 224 ? 185.656 162.648 148.291 1.00 50.09 224 ARG G N 1
ATOM 16424 C CA . ARG G 1 224 ? 185.422 163.873 149.049 1.00 52.78 224 ARG G CA 1
ATOM 16425 C C . ARG G 1 224 ? 186.501 164.918 148.783 1.00 57.03 224 ARG G C 1
ATOM 16426 O O . ARG G 1 224 ? 186.210 166.013 148.292 1.00 61.44 224 ARG G O 1
ATOM 16434 N N . GLY G 1 225 ? 187.750 164.602 149.108 1.00 51.07 225 GLY G N 1
ATOM 16435 C CA . GLY G 1 225 ? 188.823 165.547 148.882 1.00 53.32 225 GLY G CA 1
ATOM 16436 C C . GLY G 1 225 ? 188.715 166.783 149.764 1.00 52.61 225 GLY G C 1
ATOM 16437 O O . GLY G 1 225 ? 187.858 166.899 150.640 1.00 56.72 225 GLY G O 1
ATOM 16438 N N . ALA G 1 226 ? 189.619 167.724 149.508 1.00 54.05 226 ALA G N 1
ATOM 16439 C CA . ALA G 1 226 ? 189.588 169.014 150.182 1.00 53.98 226 ALA G CA 1
ATOM 16440 C C . ALA G 1 226 ? 188.575 169.914 149.476 1.00 62.08 226 ALA G C 1
ATOM 16441 O O . ALA G 1 226 ? 187.852 169.482 148.575 1.00 66.64 226 ALA G O 1
ATOM 16443 N N . TYR G 1 227 ? 188.523 171.187 149.872 1.00 61.74 227 TYR G N 1
ATOM 16444 C CA . TYR G 1 227 ? 187.540 172.132 149.340 1.00 59.64 227 TYR G CA 1
ATOM 16445 C C . TYR G 1 227 ? 186.123 171.596 149.519 1.00 62.90 227 TYR G C 1
ATOM 16446 O O . TYR G 1 227 ? 185.269 171.714 148.638 1.00 64.51 227 TYR G O 1
ATOM 16455 N N . ALA G 1 228 ? 185.872 171.001 150.682 1.00 90.34 228 ALA G N 1
ATOM 16456 C CA . ALA G 1 228 ? 184.610 170.328 150.952 1.00 94.38 228 ALA G CA 1
ATOM 16457 C C . ALA G 1 228 ? 183.495 171.284 151.352 1.00 92.36 228 ALA G C 1
ATOM 16458 O O . ALA G 1 228 ? 182.380 170.826 151.623 1.00 95.22 228 ALA G O 1
ATOM 16460 N N . GLU G 1 229 ? 183.754 172.587 151.387 1.00 110.49 229 GLU G N 1
ATOM 16461 C CA . GLU G 1 229 ? 182.743 173.548 151.822 1.00 116.14 229 GLU G CA 1
ATOM 16462 C C . GLU G 1 229 ? 181.675 173.659 150.743 1.00 117.19 229 GLU G C 1
ATOM 16463 O O . GLU G 1 229 ? 181.801 174.437 149.795 1.00 118.93 229 GLU G O 1
ATOM 16469 N N . GLY G 1 230 ? 180.605 172.881 150.901 1.00 99.31 230 GLY G N 1
ATOM 16470 C CA . GLY G 1 230 ? 179.546 172.842 149.908 1.00 96.59 230 GLY G CA 1
ATOM 16471 C C . GLY G 1 230 ? 180.052 172.331 148.577 1.00 93.47 230 GLY G C 1
ATOM 16472 O O . GLY G 1 230 ? 180.815 171.361 148.500 1.00 88.61 230 GLY G O 1
ATOM 16473 N N . GLU G 1 231 ? 179.620 172.990 147.506 1.00 72.69 231 GLU G N 1
ATOM 16474 C CA . GLU G 1 231 ? 180.038 172.665 146.149 1.00 71.70 231 GLU G CA 1
ATOM 16475 C C . GLU G 1 231 ? 180.783 173.858 145.572 1.00 68.17 231 GLU G C 1
ATOM 16476 O O . GLU G 1 231 ? 180.268 174.980 145.587 1.00 65.89 231 GLU G O 1
ATOM 16482 N N . VAL G 1 232 ? 181.998 173.619 145.082 1.00 75.46 232 VAL G N 1
ATOM 16483 C CA . VAL G 1 232 ? 182.785 174.633 144.389 1.00 78.50 232 VAL G CA 1
ATOM 16484 C C . VAL G 1 232 ? 183.206 174.160 142.998 1.00 77.47 232 VAL G C 1
ATOM 16485 O O . VAL G 1 232 ? 183.079 174.900 142.016 1.00 82.67 232 VAL G O 1
ATOM 16489 N N . LEU G 1 233 ? 183.726 172.940 142.900 1.00 54.34 233 LEU G N 1
ATOM 16490 C CA . LEU G 1 233 ? 184.413 172.497 141.688 1.00 49.40 233 LEU G CA 1
ATOM 16491 C C . LEU G 1 233 ? 184.582 170.981 141.686 1.00 64.05 233 LEU G C 1
ATOM 16492 O O . LEU G 1 233 ? 185.229 170.434 142.584 1.00 79.13 233 LEU G O 1
ATOM 16497 N N . LYS G 1 234 ? 183.982 170.298 140.705 1.00 39.88 234 LYS G N 1
ATOM 16498 C CA . LYS G 1 234 ? 184.011 168.837 140.673 1.00 37.93 234 LYS G CA 1
ATOM 16499 C C . LYS G 1 234 ? 183.498 168.317 139.335 1.00 34.85 234 LYS G C 1
ATOM 16500 O O . LYS G 1 234 ? 182.482 168.798 138.832 1.00 46.49 234 LYS G O 1
ATOM 16506 N N . VAL G 1 235 ? 184.191 167.317 138.783 1.00 24.70 235 VAL G N 1
ATOM 16507 C CA . VAL G 1 235 ? 183.743 166.619 137.579 1.00 23.31 235 VAL G CA 1
ATOM 16508 C C . VAL G 1 235 ? 183.998 165.123 137.748 1.00 29.32 235 VAL G C 1
ATOM 16509 O O . VAL G 1 235 ? 185.137 164.657 137.624 1.00 43.71 235 VAL G O 1
ATOM 16513 N N . ALA G 1 236 ? 182.942 164.370 138.068 1.00 30.44 236 ALA G N 1
ATOM 16514 C CA . ALA G 1 236 ? 182.985 162.905 138.144 1.00 21.69 236 ALA G CA 1
ATOM 16515 C C . ALA G 1 236 ? 184.134 162.399 139.016 1.00 28.47 236 ALA G C 1
ATOM 16516 O O . ALA G 1 236 ? 184.839 161.451 138.664 1.00 30.11 236 ALA G O 1
ATOM 16518 N N . GLY G 1 237 ? 184.322 163.032 140.173 1.00 36.05 237 GLY G N 1
ATOM 16519 C CA . GLY G 1 237 ? 185.344 162.632 141.113 1.00 24.50 237 GLY G CA 1
ATOM 16520 C C . GLY G 1 237 ? 186.618 163.449 141.071 1.00 29.67 237 GLY G C 1
ATOM 16521 O O . GLY G 1 237 ? 187.398 163.398 142.026 1.00 43.32 237 GLY G O 1
ATOM 16522 N N . ILE G 1 238 ? 186.849 164.199 139.996 1.00 42.49 238 ILE G N 1
ATOM 16523 C CA . ILE G 1 238 ? 188.040 165.025 139.835 1.00 35.29 238 ILE G CA 1
ATOM 16524 C C . ILE G 1 238 ? 187.690 166.455 140.217 1.00 38.19 238 ILE G C 1
ATOM 16525 O O . ILE G 1 238 ? 186.678 166.996 139.758 1.00 50.99 238 ILE G O 1
ATOM 16530 N N . HIS G 1 239 ? 188.518 167.067 141.056 1.00 39.56 239 HIS G N 1
ATOM 16531 C CA . HIS G 1 239 ? 188.350 168.462 141.441 1.00 35.45 239 HIS G CA 1
ATOM 16532 C C . HIS G 1 239 ? 189.251 169.326 140.570 1.00 43.53 239 HIS G C 1
ATOM 16533 O O . HIS G 1 239 ? 190.451 169.059 140.457 1.00 63.93 239 HIS G O 1
ATOM 16540 N N . ILE G 1 240 ? 188.675 170.356 139.958 1.00 33.70 240 ILE G N 1
ATOM 16541 C CA . ILE G 1 240 ? 189.375 171.189 138.986 1.00 41.75 240 ILE G CA 1
ATOM 16542 C C . ILE G 1 240 ? 189.619 172.554 139.611 1.00 43.10 240 ILE G C 1
ATOM 16543 O O . ILE G 1 240 ? 188.672 173.235 140.022 1.00 49.24 240 ILE G O 1
ATOM 16548 N N . VAL G 1 241 ? 190.887 172.964 139.659 1.00 44.13 241 VAL G N 1
ATOM 16549 C CA . VAL G 1 241 ? 191.297 174.192 140.323 1.00 40.99 241 VAL G CA 1
ATOM 16550 C C . VAL G 1 241 ? 192.128 175.028 139.359 1.00 42.17 241 VAL G C 1
ATOM 16551 O O . VAL G 1 241 ? 192.617 174.542 138.337 1.00 43.72 241 VAL G O 1
ATOM 16555 N N . LYS G 1 242 ? 192.278 176.304 139.698 1.00 44.09 242 LYS G N 1
ATOM 16556 C CA . LYS G 1 242 ? 193.034 177.249 138.890 1.00 40.85 242 LYS G CA 1
ATOM 16557 C C . LYS G 1 242 ? 194.336 177.608 139.592 1.00 42.34 242 LYS G C 1
ATOM 16558 O O . LYS G 1 242 ? 194.392 177.671 140.824 1.00 43.54 242 LYS G O 1
ATOM 16564 N N . SER G 1 243 ? 195.380 177.845 138.804 1.00 24.97 243 SER G N 1
ATOM 16565 C CA . SER G 1 243 ? 196.675 178.212 139.352 1.00 24.32 243 SER G CA 1
ATOM 16566 C C . SER G 1 243 ? 197.464 178.978 138.303 1.00 26.83 243 SER G C 1
ATOM 16567 O O . SER G 1 243 ? 197.328 178.735 137.102 1.00 28.89 243 SER G O 1
ATOM 16570 N N . ASN G 1 244 ? 198.292 179.909 138.771 1.00 27.56 244 ASN G N 1
ATOM 16571 C CA . ASN G 1 244 ? 199.145 180.707 137.904 1.00 19.79 244 ASN G CA 1
ATOM 16572 C C . ASN G 1 244 ? 200.598 180.256 137.923 1.00 26.92 244 ASN G C 1
ATOM 16573 O O . ASN G 1 244 ? 201.430 180.873 137.251 1.00 29.02 244 ASN G O 1
ATOM 16578 N N . HIS G 1 245 ? 200.926 179.200 138.669 1.00 28.86 245 HIS G N 1
ATOM 16579 C CA . HIS G 1 245 ? 202.305 178.771 138.864 1.00 19.04 245 HIS G CA 1
ATOM 16580 C C . HIS G 1 245 ? 202.641 177.493 138.104 1.00 19.37 245 HIS G C 1
ATOM 16581 O O . HIS G 1 245 ? 203.605 176.807 138.454 1.00 29.56 245 HIS G O 1
ATOM 16588 N N . LEU G 1 246 ? 201.867 177.151 137.080 1.00 21.39 246 LEU G N 1
ATOM 16589 C CA . LEU G 1 246 ? 202.196 175.989 136.275 1.00 22.66 246 LEU G CA 1
ATOM 16590 C C . LEU G 1 246 ? 203.458 176.258 135.456 1.00 27.53 246 LEU G C 1
ATOM 16591 O O . LEU G 1 246 ? 203.733 177.401 135.081 1.00 31.26 246 LEU G O 1
ATOM 16596 N N . PRO G 1 247 ? 204.252 175.224 135.177 1.00 14.53 247 PRO G N 1
ATOM 16597 C CA . PRO G 1 247 ? 205.469 175.420 134.373 1.00 18.03 247 PRO G CA 1
ATOM 16598 C C . PRO G 1 247 ? 205.125 175.555 132.896 1.00 23.60 247 PRO G C 1
ATOM 16599 O O . PRO G 1 247 ? 204.632 174.614 132.272 1.00 26.71 247 PRO G O 1
ATOM 16603 N N . LYS G 1 248 ? 205.396 176.734 132.337 1.00 20.11 248 LYS G N 1
ATOM 16604 C CA . LYS G 1 248 ? 205.062 177.031 130.954 1.00 19.02 248 LYS G CA 1
ATOM 16605 C C . LYS G 1 248 ? 206.244 177.501 130.121 1.00 23.09 248 LYS G C 1
ATOM 16606 O O . LYS G 1 248 ? 206.079 177.717 128.916 1.00 28.57 248 LYS G O 1
ATOM 16612 N N . THR G 1 249 ? 207.419 177.670 130.718 1.00 21.12 249 THR G N 1
ATOM 16613 C CA . THR G 1 249 ? 208.608 178.120 130.013 1.00 23.32 249 THR G CA 1
ATOM 16614 C C . THR G 1 249 ? 209.746 177.154 130.289 1.00 23.36 249 THR G C 1
ATOM 16615 O O . THR G 1 249 ? 209.838 176.583 131.378 1.00 33.51 249 THR G O 1
ATOM 16619 N N . ASN G 1 250 ? 210.619 176.972 129.300 1.00 20.88 250 ASN G N 1
ATOM 16620 C CA . ASN G 1 250 ? 211.775 176.116 129.518 1.00 29.33 250 ASN G CA 1
ATOM 16621 C C . ASN G 1 250 ? 212.704 176.754 130.545 1.00 25.32 250 ASN G C 1
ATOM 16622 O O . ASN G 1 250 ? 212.934 177.966 130.541 1.00 16.75 250 ASN G O 1
ATOM 16627 N N . ARG G 1 251 ? 213.200 175.930 131.460 1.00 30.98 251 ARG G N 1
ATOM 16628 C CA . ARG G 1 251 ? 213.811 176.394 132.695 1.00 29.51 251 ARG G CA 1
ATOM 16629 C C . ARG G 1 251 ? 215.258 175.928 132.764 1.00 38.79 251 ARG G C 1
ATOM 16630 O O . ARG G 1 251 ? 215.585 174.823 132.322 1.00 37.72 251 ARG G O 1
ATOM 16638 N N . SER G 1 252 ? 216.121 176.777 133.314 1.00 41.82 252 SER G N 1
ATOM 16639 C CA . SER G 1 252 ? 217.550 176.518 133.375 1.00 39.15 252 SER G CA 1
ATOM 16640 C C . SER G 1 252 ? 217.996 176.298 134.815 1.00 40.97 252 SER G C 1
ATOM 16641 O O . SER G 1 252 ? 217.271 176.590 135.769 1.00 46.09 252 SER G O 1
ATOM 16644 N N . ALA G 1 253 ? 219.210 175.773 134.955 1.00 50.47 253 ALA G N 1
ATOM 16645 C CA . ALA G 1 253 ? 219.762 175.489 136.271 1.00 52.16 253 ALA G CA 1
ATOM 16646 C C . ALA G 1 253 ? 220.147 176.776 136.986 1.00 55.70 253 ALA G C 1
ATOM 16647 O O . ALA G 1 253 ? 220.625 177.732 136.370 1.00 55.23 253 ALA G O 1
ATOM 16649 N N . ALA G 1 254 ? 219.941 176.792 138.301 1.00 57.05 254 ALA G N 1
ATOM 16650 C CA . ALA G 1 254 ? 220.289 177.926 139.142 1.00 54.62 254 ALA G CA 1
ATOM 16651 C C . ALA G 1 254 ? 221.115 177.439 140.320 1.00 54.86 254 ALA G C 1
ATOM 16652 O O . ALA G 1 254 ? 220.859 176.362 140.865 1.00 57.12 254 ALA G O 1
ATOM 16654 N N . THR G 1 255 ? 222.111 178.231 140.705 1.00 54.99 255 THR G N 1
ATOM 16655 C CA . THR G 1 255 ? 222.967 177.867 141.825 1.00 56.65 255 THR G CA 1
ATOM 16656 C C . THR G 1 255 ? 222.180 177.906 143.129 1.00 55.31 255 THR G C 1
ATOM 16657 O O . THR G 1 255 ? 221.374 178.811 143.360 1.00 57.04 255 THR G O 1
ATOM 16661 N N . GLY G 1 256 ? 222.419 176.914 143.985 1.00 39.27 256 GLY G N 1
ATOM 16662 C CA . GLY G 1 256 ? 221.706 176.774 145.234 1.00 32.75 256 GLY G CA 1
ATOM 16663 C C . GLY G 1 256 ? 220.659 175.683 145.246 1.00 36.77 256 GLY G C 1
ATOM 16664 O O . GLY G 1 256 ? 220.167 175.332 146.325 1.00 41.33 256 GLY G O 1
ATOM 16665 N N . GLU G 1 257 ? 220.307 175.137 144.087 1.00 33.88 257 GLU G N 1
ATOM 16666 C CA . GLU G 1 257 ? 219.327 174.064 143.984 1.00 27.84 257 GLU G CA 1
ATOM 16667 C C . GLU G 1 257 ? 220.060 172.735 143.865 1.00 40.01 257 GLU G C 1
ATOM 16668 O O . GLU G 1 257 ? 220.883 172.556 142.960 1.00 45.03 257 GLU G O 1
ATOM 16674 N N . ASN G 1 258 ? 219.759 171.808 144.771 1.00 35.56 258 ASN G N 1
ATOM 16675 C CA . ASN G 1 258 ? 220.398 170.501 144.792 1.00 22.83 258 ASN G CA 1
ATOM 16676 C C . ASN G 1 258 ? 219.525 169.404 144.199 1.00 31.42 258 ASN G C 1
ATOM 16677 O O . ASN G 1 258 ? 219.900 168.230 144.263 1.00 41.34 258 ASN G O 1
ATOM 16682 N N . ASN G 1 259 ? 218.378 169.755 143.629 1.00 27.42 259 ASN G N 1
ATOM 16683 C CA . ASN G 1 259 ? 217.520 168.820 142.919 1.00 23.35 259 ASN G CA 1
ATOM 16684 C C . ASN G 1 259 ? 217.445 169.220 141.452 1.00 30.42 259 ASN G C 1
ATOM 16685 O O . ASN G 1 259 ? 218.002 170.237 141.033 1.00 36.00 259 ASN G O 1
ATOM 16690 N N . THR G 1 260 ? 216.747 168.405 140.666 1.00 29.68 260 THR G N 1
ATOM 16691 C CA . THR G 1 260 ? 216.626 168.633 139.226 1.00 32.23 260 THR G CA 1
ATOM 16692 C C . THR G 1 260 ? 215.264 169.253 138.942 1.00 33.32 260 THR G C 1
ATOM 16693 O O . THR G 1 260 ? 214.250 168.555 138.889 1.00 36.82 260 THR G O 1
ATOM 16697 N N . TYR G 1 261 ? 215.242 170.573 138.757 1.00 27.67 261 TYR G N 1
ATOM 16698 C CA . TYR G 1 261 ? 214.015 171.286 138.430 1.00 19.78 261 TYR G CA 1
ATOM 16699 C C . TYR G 1 261 ? 213.940 171.722 136.974 1.00 31.48 261 TYR G C 1
ATOM 16700 O O . TYR G 1 261 ? 212.847 172.047 136.499 1.00 40.66 261 TYR G O 1
ATOM 16709 N N . HIS G 1 262 ? 215.061 171.734 136.259 1.00 30.22 262 HIS G N 1
ATOM 16710 C CA . HIS G 1 262 ? 215.122 172.313 134.924 1.00 26.93 262 HIS G CA 1
ATOM 16711 C C . HIS G 1 262 ? 214.666 171.311 133.871 1.00 30.52 262 HIS G C 1
ATOM 16712 O O . HIS G 1 262 ? 215.022 170.130 133.931 1.00 31.62 262 HIS G O 1
ATOM 16719 N N . ALA G 1 263 ? 213.886 171.795 132.909 1.00 24.08 263 ALA G N 1
ATOM 16720 C CA . ALA G 1 263 ? 213.401 171.013 131.776 1.00 23.22 263 ALA G CA 1
ATOM 16721 C C . ALA G 1 263 ? 212.748 171.982 130.796 1.00 27.34 263 ALA G C 1
ATOM 16722 O O . ALA G 1 263 ? 212.741 173.198 131.010 1.00 28.98 263 ALA G O 1
ATOM 16724 N N . ASN G 1 264 ? 212.195 171.435 129.716 1.00 20.23 264 ASN G N 1
ATOM 16725 C CA . ASN G 1 264 ? 211.491 172.215 128.702 1.00 17.20 264 ASN G CA 1
ATOM 16726 C C . ASN G 1 264 ? 209.995 171.988 128.881 1.00 28.02 264 ASN G C 1
ATOM 16727 O O . ASN G 1 264 ? 209.476 170.929 128.516 1.00 28.97 264 ASN G O 1
ATOM 16732 N N . TYR G 1 265 ? 209.302 172.987 129.431 1.00 23.31 265 TYR G N 1
ATOM 16733 C CA . TYR G 1 265 ? 207.891 172.871 129.777 1.00 22.26 265 TYR G CA 1
ATOM 16734 C C . TYR G 1 265 ? 206.981 173.628 128.817 1.00 22.31 265 TYR G C 1
ATOM 16735 O O . TYR G 1 265 ? 205.813 173.862 129.139 1.00 29.91 265 TYR G O 1
ATOM 16744 N N . THR G 1 266 ? 207.484 174.022 127.647 1.00 17.50 266 THR G N 1
ATOM 16745 C CA . THR G 1 266 ? 206.717 174.908 126.779 1.00 19.17 266 THR G CA 1
ATOM 16746 C C . THR G 1 266 ? 205.480 174.243 126.184 1.00 24.34 266 THR G C 1
ATOM 16747 O O . THR G 1 266 ? 204.599 174.949 125.682 1.00 27.87 266 THR G O 1
ATOM 16751 N N . ASP G 1 267 ? 205.387 172.915 126.223 1.00 19.35 267 ASP G N 1
ATOM 16752 C CA . ASP G 1 267 ? 204.231 172.203 125.693 1.00 10.05 267 ASP G CA 1
ATOM 16753 C C . ASP G 1 267 ? 203.203 171.843 126.759 1.00 22.11 267 ASP G C 1
ATOM 16754 O O . ASP G 1 267 ? 202.205 171.193 126.439 1.00 28.37 267 ASP G O 1
ATOM 16759 N N . ASN G 1 268 ? 203.416 172.250 128.008 1.00 24.47 268 ASN G N 1
ATOM 16760 C CA . ASN G 1 268 ? 202.529 171.863 129.095 1.00 21.74 268 ASN G CA 1
ATOM 16761 C C . ASN G 1 268 ? 201.168 172.539 128.963 1.00 29.24 268 ASN G C 1
ATOM 16762 O O . ASN G 1 268 ? 201.054 173.667 128.477 1.00 29.85 268 ASN G O 1
ATOM 16767 N N . ILE G 1 269 ? 200.123 171.828 129.393 1.00 33.02 269 ILE G N 1
ATOM 16768 C CA . ILE G 1 269 ? 198.771 172.378 129.410 1.00 30.49 269 ILE G CA 1
ATOM 16769 C C . ILE G 1 269 ? 198.169 172.253 130.805 1.00 30.03 269 ILE G C 1
ATOM 16770 O O . ILE G 1 269 ? 197.697 173.239 131.378 1.00 39.20 269 ILE G O 1
ATOM 16775 N N . GLY G 1 270 ? 198.180 171.042 131.363 1.00 28.30 270 GLY G N 1
ATOM 16776 C CA . GLY G 1 270 ? 197.598 170.810 132.669 1.00 25.89 270 GLY G CA 1
ATOM 16777 C C . GLY G 1 270 ? 198.214 169.598 133.330 1.00 31.20 270 GLY G C 1
ATOM 16778 O O . GLY G 1 270 ? 198.920 168.811 132.699 1.00 40.39 270 GLY G O 1
ATOM 16779 N N . LEU G 1 271 ? 197.936 169.460 134.624 1.00 40.99 271 LEU G N 1
ATOM 16780 C CA . LEU G 1 271 ? 198.468 168.371 135.431 1.00 39.65 271 LEU G CA 1
ATOM 16781 C C . LEU G 1 271 ? 197.333 167.704 136.192 1.00 38.46 271 LEU G C 1
ATOM 16782 O O . LEU G 1 271 ? 196.553 168.384 136.864 1.00 53.26 271 LEU G O 1
ATOM 16787 N N . VAL G 1 272 ? 197.242 166.382 136.088 1.00 36.71 272 VAL G N 1
ATOM 16788 C CA . VAL G 1 272 ? 196.319 165.583 136.887 1.00 38.31 272 VAL G CA 1
ATOM 16789 C C . VAL G 1 272 ? 197.161 164.728 137.823 1.00 45.03 272 VAL G C 1
ATOM 16790 O O . VAL G 1 272 ? 198.017 163.960 137.367 1.00 54.10 272 VAL G O 1
ATOM 16794 N N . PHE G 1 273 ? 196.925 164.856 139.126 1.00 46.77 273 PHE G N 1
ATOM 16795 C CA . PHE G 1 273 ? 197.830 164.286 140.113 1.00 39.50 273 PHE G CA 1
ATOM 16796 C C . PHE G 1 273 ? 197.056 163.888 141.363 1.00 36.17 273 PHE G C 1
ATOM 16797 O O . PHE G 1 273 ? 195.834 164.034 141.442 1.00 38.91 273 PHE G O 1
ATOM 16805 N N . ASN G 1 274 ? 197.795 163.378 142.344 1.00 41.24 274 ASN G N 1
ATOM 16806 C CA . ASN G 1 274 ? 197.281 162.947 143.636 1.00 35.20 274 ASN G CA 1
ATOM 16807 C C . ASN G 1 274 ? 198.099 163.626 144.730 1.00 40.97 274 ASN G C 1
ATOM 16808 O O . ASN G 1 274 ? 198.978 164.447 144.455 1.00 50.75 274 ASN G O 1
ATOM 16813 N N . LYS G 1 275 ? 197.815 163.280 145.986 1.00 31.12 275 LYS G N 1
ATOM 16814 C CA . LYS G 1 275 ? 198.500 163.923 147.103 1.00 20.36 275 LYS G CA 1
ATOM 16815 C C . LYS G 1 275 ? 199.859 163.304 147.406 1.00 29.68 275 LYS G C 1
ATOM 16816 O O . LYS G 1 275 ? 200.589 163.839 148.246 1.00 37.06 275 LYS G O 1
ATOM 16822 N N . GLN G 1 276 ? 200.215 162.197 146.760 1.00 35.72 276 GLN G N 1
ATOM 16823 C CA . GLN G 1 276 ? 201.450 161.488 147.061 1.00 30.28 276 GLN G CA 1
ATOM 16824 C C . GLN G 1 276 ? 202.433 161.482 145.899 1.00 29.70 276 GLN G C 1
ATOM 16825 O O . GLN G 1 276 ? 203.387 160.701 145.914 1.00 32.32 276 GLN G O 1
ATOM 16831 N N . ALA G 1 277 ? 202.224 162.328 144.892 1.00 24.46 277 ALA G N 1
ATOM 16832 C CA . ALA G 1 277 ? 203.140 162.353 143.757 1.00 17.45 277 ALA G CA 1
ATOM 16833 C C . ALA G 1 277 ? 204.478 162.976 144.135 1.00 28.56 277 ALA G C 1
ATOM 16834 O O . ALA G 1 277 ? 205.529 162.545 143.648 1.00 30.40 277 ALA G O 1
ATOM 16836 N N . VAL G 1 278 ? 204.459 163.987 144.999 1.00 34.96 278 VAL G N 1
ATOM 16837 C CA . VAL G 1 278 ? 205.642 164.760 145.353 1.00 24.05 278 VAL G CA 1
ATOM 16838 C C . VAL G 1 278 ? 205.673 164.935 146.864 1.00 26.80 278 VAL G C 1
ATOM 16839 O O . VAL G 1 278 ? 204.631 165.146 147.493 1.00 26.98 278 VAL G O 1
ATOM 16843 N N . GLY G 1 279 ? 206.865 164.832 147.447 1.00 19.64 279 GLY G N 1
ATOM 16844 C CA . GLY G 1 279 ? 207.032 165.057 148.869 1.00 15.97 279 GLY G CA 1
ATOM 16845 C C . GLY G 1 279 ? 208.080 166.104 149.181 1.00 14.69 279 GLY G C 1
ATOM 16846 O O . GLY G 1 279 ? 208.934 166.399 148.342 1.00 26.01 279 GLY G O 1
ATOM 16847 N N . THR G 1 280 ? 208.029 166.674 150.382 1.00 18.06 280 THR G N 1
ATOM 16848 C CA . THR G 1 280 ? 208.984 167.686 150.807 1.00 21.89 280 THR G CA 1
ATOM 16849 C C . THR G 1 280 ? 209.540 167.324 152.176 1.00 19.88 280 THR G C 1
ATOM 16850 O O . THR G 1 280 ? 208.889 166.639 152.969 1.00 24.62 280 THR G O 1
ATOM 16854 N N . VAL G 1 281 ? 210.767 167.771 152.434 1.00 15.57 281 VAL G N 1
ATOM 16855 C CA . VAL G 1 281 ? 211.466 167.509 153.688 1.00 14.57 281 VAL G CA 1
ATOM 16856 C C . VAL G 1 281 ? 211.928 168.844 154.249 1.00 20.58 281 VAL G C 1
ATOM 16857 O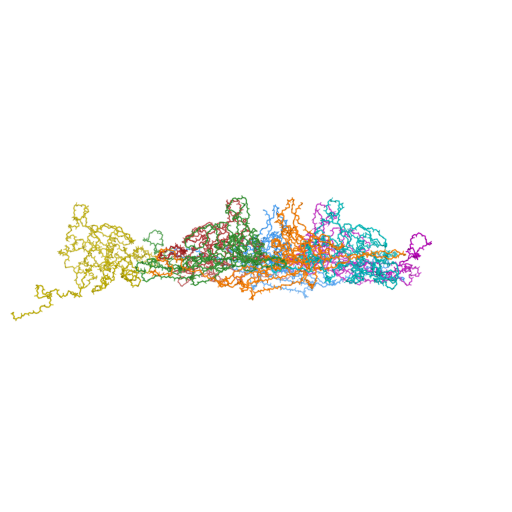 O . VAL G 1 281 ? 212.708 169.556 153.606 1.00 29.30 281 VAL G O 1
ATOM 16861 N N . LYS G 1 282 ? 211.463 169.177 155.448 1.00 19.94 282 LYS G N 1
ATOM 16862 C CA . LYS G 1 282 ? 211.766 170.449 156.088 1.00 19.11 282 LYS G CA 1
ATOM 16863 C C . LYS G 1 282 ? 212.850 170.244 157.133 1.00 24.24 282 LYS G C 1
ATOM 16864 O O . LYS G 1 282 ? 212.728 169.370 157.996 1.00 27.14 282 LYS G O 1
ATOM 16870 N N . LEU G 1 283 ? 213.908 171.049 157.055 1.00 20.09 283 LEU G N 1
ATOM 16871 C CA . LEU G 1 283 ? 214.962 171.031 158.061 1.00 16.67 283 LEU G CA 1
ATOM 16872 C C . LEU G 1 283 ? 214.779 172.138 159.091 1.00 23.00 283 LEU G C 1
ATOM 16873 O O . LEU G 1 283 ? 214.837 171.881 160.297 1.00 30.96 283 LEU G O 1
ATOM 16878 N N . MET G 1 284 ? 214.547 173.368 158.635 1.00 33.50 284 MET G N 1
ATOM 16879 C CA . MET G 1 284 ? 214.180 174.485 159.495 1.00 34.17 284 MET G CA 1
ATOM 16880 C C . MET G 1 284 ? 212.916 175.127 158.947 1.00 37.70 284 MET G C 1
ATOM 16881 O O . MET G 1 284 ? 212.830 175.406 157.747 1.00 38.57 284 MET G O 1
ATOM 16886 N N . ASP G 1 285 ? 211.943 175.366 159.822 1.00 38.27 285 ASP G N 1
ATOM 16887 C CA . ASP G 1 285 ? 210.679 175.956 159.412 1.00 38.06 285 ASP G CA 1
ATOM 16888 C C . ASP G 1 285 ? 210.846 177.456 159.172 1.00 40.03 285 ASP G C 1
ATOM 16889 O O . ASP G 1 285 ? 211.938 178.017 159.295 1.00 45.76 285 ASP G O 1
ATOM 16894 N N . LEU G 1 286 ? 209.744 178.116 158.821 1.00 29.39 286 LEU G N 1
ATOM 16895 C CA . LEU G 1 286 ? 209.775 179.550 158.567 1.00 26.01 286 LEU G CA 1
ATOM 16896 C C . LEU G 1 286 ? 210.123 180.306 159.843 1.00 30.11 286 LEU G C 1
ATOM 16897 O O . LEU G 1 286 ? 209.665 179.952 160.933 1.00 35.62 286 LEU G O 1
ATOM 16902 N N . LYS G 1 287 ? 210.937 181.350 159.706 1.00 22.30 287 LYS G N 1
ATOM 16903 C CA . LYS G 1 287 ? 211.435 182.090 160.857 1.00 20.71 287 LYS G CA 1
ATOM 16904 C C . LYS G 1 287 ? 211.679 183.540 160.470 1.00 21.09 287 LYS G C 1
ATOM 16905 O O . LYS G 1 287 ? 212.232 183.815 159.403 1.00 28.42 287 LYS G O 1
ATOM 16911 N N . MET G 1 288 ? 211.270 184.459 161.341 1.00 22.21 288 MET G N 1
ATOM 16912 C CA . MET G 1 288 ? 211.458 185.888 161.140 1.00 20.54 288 MET G CA 1
ATOM 16913 C C . MET G 1 288 ? 212.407 186.419 162.203 1.00 27.84 288 MET G C 1
ATOM 16914 O O . MET G 1 288 ? 212.299 186.046 163.375 1.00 34.97 288 MET G O 1
ATOM 16919 N N . GLU G 1 289 ? 213.331 187.283 161.794 1.00 28.42 289 GLU G N 1
ATOM 16920 C CA . GLU G 1 289 ? 214.338 187.834 162.686 1.00 19.01 289 GLU G CA 1
ATOM 16921 C C . GLU G 1 289 ? 214.423 189.340 162.489 1.00 25.84 289 GLU G C 1
ATOM 16922 O O . GLU G 1 289 ? 213.960 189.874 161.478 1.00 31.46 289 GLU G O 1
ATOM 16928 N N . GLN G 1 290 ? 215.014 190.022 163.468 1.00 33.21 290 GLN G N 1
ATOM 16929 C CA . GLN G 1 290 ? 215.073 191.479 163.474 1.00 26.12 290 GLN G CA 1
ATOM 16930 C C . GLN G 1 290 ? 216.141 191.923 164.460 1.00 31.31 290 GLN G C 1
ATOM 16931 O O . GLN G 1 290 ? 216.212 191.398 165.574 1.00 45.18 290 GLN G O 1
ATOM 16937 N N . THR G 1 291 ? 216.969 192.883 164.051 1.00 29.31 291 THR G N 1
ATOM 16938 C CA . THR G 1 291 ? 218.118 193.337 164.827 1.00 35.34 291 THR G CA 1
ATOM 16939 C C . THR G 1 291 ? 217.852 194.743 165.344 1.00 38.49 291 THR G C 1
ATOM 16940 O O . THR G 1 291 ? 217.453 195.622 164.575 1.00 45.86 291 THR G O 1
ATOM 16944 N N . GLY G 1 292 ? 218.080 194.957 166.638 1.00 42.19 292 GLY G N 1
ATOM 16945 C CA . GLY G 1 292 ? 217.863 196.273 167.205 1.00 50.01 292 GLY G CA 1
ATOM 16946 C C . GLY G 1 292 ? 218.820 196.716 168.294 1.00 49.12 292 GLY G C 1
ATOM 16947 O O . GLY G 1 292 ? 218.567 197.729 168.952 1.00 54.71 292 GLY G O 1
ATOM 16948 N N . ALA G 1 293 ? 219.916 195.988 168.508 1.00 39.35 293 ALA G N 1
ATOM 16949 C CA . ALA G 1 293 ? 220.783 196.287 169.646 1.00 45.30 293 ALA G CA 1
ATOM 16950 C C . ALA G 1 293 ? 222.028 197.082 169.252 1.00 42.98 293 ALA G C 1
ATOM 16951 O O . ALA G 1 293 ? 222.217 198.212 169.713 1.00 30.76 293 ALA G O 1
ATOM 16953 N N . ASP G 1 294 ? 222.883 196.507 168.404 1.00 41.12 294 ASP G N 1
ATOM 16954 C CA . ASP G 1 294 ? 224.120 197.160 167.993 1.00 28.43 294 ASP G CA 1
ATOM 16955 C C . ASP G 1 294 ? 224.065 197.703 166.574 1.00 33.83 294 ASP G C 1
ATOM 16956 O O . ASP G 1 294 ? 224.821 198.626 166.248 1.00 33.34 294 ASP G O 1
ATOM 16961 N N . ILE G 1 295 ? 223.200 197.143 165.727 1.00 32.45 295 ILE G N 1
ATOM 16962 C CA . ILE G 1 295 ? 223.000 197.682 164.386 1.00 26.15 295 ILE G CA 1
ATOM 16963 C C . ILE G 1 295 ? 222.471 199.106 164.467 1.00 26.30 295 ILE G C 1
ATOM 16964 O O . ILE G 1 295 ? 222.888 199.986 163.703 1.00 33.94 295 ILE G O 1
ATOM 16969 N N . HIS G 1 296 ? 221.558 199.357 165.407 1.00 16.26 296 HIS G N 1
ATOM 16970 C CA . HIS G 1 296 ? 221.018 200.699 165.590 1.00 18.19 296 HIS G CA 1
ATOM 16971 C C . HIS G 1 296 ? 222.118 201.699 165.915 1.00 21.81 296 HIS G C 1
ATOM 16972 O O . HIS G 1 296 ? 222.095 202.836 165.432 1.00 28.46 296 HIS G O 1
ATOM 16979 N N . ALA G 1 297 ? 223.084 201.301 166.743 1.00 26.83 297 ALA G N 1
ATOM 16980 C CA . ALA G 1 297 ? 224.172 202.208 167.087 1.00 18.50 297 ALA G CA 1
ATOM 16981 C C . ALA G 1 297 ? 225.139 202.385 165.924 1.00 18.20 297 ALA G C 1
ATOM 16982 O O . ALA G 1 297 ? 225.588 203.504 165.653 1.00 24.29 297 ALA G O 1
ATOM 16984 N N . LEU G 1 298 ? 225.477 201.298 165.227 1.00 23.75 298 LEU G N 1
ATOM 16985 C CA . LEU G 1 298 ? 226.468 201.390 164.157 1.00 21.94 298 LEU G CA 1
ATOM 16986 C C . LEU G 1 298 ? 225.948 202.219 162.989 1.00 15.37 298 LEU G C 1
ATOM 16987 O O . LEU G 1 298 ? 226.613 203.153 162.529 1.00 18.72 298 LEU G O 1
ATOM 16992 N N . TYR G 1 299 ? 224.760 201.891 162.489 1.00 18.31 299 TYR G N 1
ATOM 16993 C CA . TYR G 1 299 ? 224.079 202.725 161.504 1.00 21.10 299 TYR G CA 1
ATOM 16994 C C . TYR G 1 299 ? 222.589 202.717 161.803 1.00 23.49 299 TYR G C 1
ATOM 16995 O O . TYR G 1 299 ? 221.953 201.661 161.790 1.00 38.54 299 TYR G O 1
ATOM 17004 N N . GLN G 1 300 ? 222.045 203.901 162.070 1.00 20.99 300 GLN G N 1
ATOM 17005 C CA . GLN G 1 300 ? 220.725 204.024 162.671 1.00 20.05 300 GLN G CA 1
ATOM 17006 C C . GLN G 1 300 ? 219.660 203.409 161.775 1.00 22.88 300 GLN G C 1
ATOM 17007 O O . GLN G 1 300 ? 219.397 203.907 160.677 1.00 38.20 300 GLN G O 1
ATOM 17013 N N . GLY G 1 301 ? 219.056 202.328 162.242 1.00 15.53 301 GLY G N 1
ATOM 17014 C CA . GLY G 1 301 ? 218.019 201.662 161.482 1.00 18.47 301 GLY G CA 1
ATOM 17015 C C . GLY G 1 301 ? 217.739 200.285 162.040 1.00 25.32 301 GLY G C 1
ATOM 17016 O O . GLY G 1 301 ? 218.306 199.865 163.047 1.00 31.61 301 GLY G O 1
ATOM 17017 N N . THR G 1 302 ? 216.842 199.584 161.349 1.00 34.71 302 THR G N 1
ATOM 17018 C CA . THR G 1 302 ? 216.437 198.239 161.729 1.00 29.18 302 THR G CA 1
ATOM 17019 C C . THR G 1 302 ? 216.534 197.324 160.520 1.00 32.90 302 THR G C 1
ATOM 17020 O O . THR G 1 302 ? 216.287 197.749 159.389 1.00 41.80 302 THR G O 1
ATOM 17024 N N . PHE G 1 303 ? 216.886 196.068 160.767 1.00 34.79 303 PHE G N 1
ATOM 17025 C CA . PHE G 1 303 ? 217.056 195.069 159.725 1.00 26.25 303 PHE G CA 1
ATOM 17026 C C . PHE G 1 303 ? 216.139 193.887 160.005 1.00 27.04 303 PHE G C 1
ATOM 17027 O O . PHE G 1 303 ? 215.967 193.488 161.159 1.00 38.67 303 PHE G O 1
ATOM 17035 N N . MET G 1 304 ? 215.542 193.336 158.949 1.00 23.57 304 MET G N 1
ATOM 17036 C CA . MET G 1 304 ? 214.653 192.187 159.063 1.00 27.75 304 MET G CA 1
ATOM 17037 C C . MET G 1 304 ? 215.071 191.107 158.079 1.00 33.33 304 MET G C 1
ATOM 17038 O O . MET G 1 304 ? 215.427 191.403 156.937 1.00 44.54 304 MET G O 1
ATOM 17043 N N . VAL G 1 305 ? 215.021 189.855 158.526 1.00 24.86 305 VAL G N 1
ATOM 17044 C CA . VAL G 1 305 ? 215.332 188.702 157.691 1.00 22.13 305 VAL G CA 1
ATOM 17045 C C . VAL G 1 305 ? 214.204 187.692 157.842 1.00 30.57 305 VAL G C 1
ATOM 17046 O O . VAL G 1 305 ? 213.538 187.644 158.882 1.00 44.88 305 VAL G O 1
ATOM 17050 N N . GLY G 1 306 ? 213.984 186.894 156.801 1.00 21.67 306 GLY G N 1
ATOM 17051 C CA . GLY G 1 306 ? 213.068 185.773 156.863 1.00 9.56 306 GLY G CA 1
ATOM 17052 C C . GLY G 1 306 ? 213.601 184.619 156.042 1.00 17.90 306 GLY G C 1
ATOM 17053 O O . GLY G 1 306 ? 213.847 184.778 154.844 1.00 36.81 306 GLY G O 1
ATOM 17054 N N . SER G 1 307 ? 213.784 183.454 156.660 1.00 24.92 307 SER G N 1
ATOM 17055 C CA . SER G 1 307 ? 214.481 182.354 156.011 1.00 16.56 307 SER G CA 1
ATOM 17056 C C . SER G 1 307 ? 213.758 181.042 156.265 1.00 13.84 307 SER G C 1
ATOM 17057 O O . SER G 1 307 ? 212.955 180.925 157.193 1.00 21.89 307 SER G O 1
ATOM 17060 N N . MET G 1 308 ? 214.057 180.054 155.423 1.00 17.45 308 MET G N 1
ATOM 17061 C CA . MET G 1 308 ? 213.437 178.740 155.504 1.00 28.06 308 MET G CA 1
ATOM 17062 C C . MET G 1 308 ? 214.260 177.756 154.680 1.00 28.39 308 MET G C 1
ATOM 17063 O O . MET G 1 308 ? 214.831 178.120 153.649 1.00 31.74 308 MET G O 1
ATOM 17068 N N . MET G 1 309 ? 214.330 176.513 155.157 1.00 26.37 309 MET G N 1
ATOM 17069 C CA . MET G 1 309 ? 215.124 175.460 154.530 1.00 25.23 309 MET G CA 1
ATOM 17070 C C . MET G 1 309 ? 214.287 174.211 154.307 1.00 33.13 309 MET G C 1
ATOM 17071 O O . MET G 1 309 ? 213.639 173.723 155.238 1.00 40.47 309 MET G O 1
ATOM 17076 N N . HIS G 1 310 ? 214.324 173.682 153.086 1.00 26.91 310 HIS G N 1
ATOM 17077 C CA . HIS G 1 310 ? 213.572 172.482 152.742 1.00 21.30 310 HIS G CA 1
ATOM 17078 C C . HIS G 1 310 ? 214.108 171.917 151.432 1.00 19.23 310 HIS G C 1
ATOM 17079 O O . HIS G 1 310 ? 215.105 172.395 150.885 1.00 21.25 310 HIS G O 1
ATOM 17086 N N . GLY G 1 311 ? 213.429 170.888 150.934 1.00 16.57 311 GLY G N 1
ATOM 17087 C CA . GLY G 1 311 ? 213.746 170.313 149.641 1.00 12.61 311 GLY G CA 1
ATOM 17088 C C . GLY G 1 311 ? 212.600 169.456 149.161 1.00 19.01 311 GLY G C 1
ATOM 17089 O O . GLY G 1 311 ? 211.855 168.887 149.964 1.00 25.29 311 GLY G O 1
ATOM 17090 N N . SER G 1 312 ? 212.461 169.355 147.840 1.00 20.11 312 SER G N 1
ATOM 17091 C CA . SER G 1 312 ? 211.348 168.641 147.230 1.00 20.30 312 SER G CA 1
ATOM 17092 C C . SER G 1 312 ? 211.861 167.615 146.231 1.00 21.57 312 SER G C 1
ATOM 17093 O O . SER G 1 312 ? 212.951 167.759 145.673 1.00 32.78 312 SER G O 1
ATOM 17096 N N . GLY G 1 313 ? 211.061 166.575 146.010 1.00 19.51 313 GLY G N 1
ATOM 17097 C CA . GLY G 1 313 ? 211.463 165.503 145.123 1.00 24.73 313 GLY G CA 1
ATOM 17098 C C . GLY G 1 313 ? 210.281 164.663 144.693 1.00 25.31 313 GLY G C 1
ATOM 17099 O O . GLY G 1 313 ? 209.139 164.899 145.092 1.00 32.71 313 GLY G O 1
ATOM 17100 N N . VAL G 1 314 ? 210.580 163.664 143.866 1.00 40.33 314 VAL G N 1
ATOM 17101 C CA . VAL G 1 314 ? 209.584 162.773 143.280 1.00 41.90 314 VAL G CA 1
ATOM 17102 C C . VAL G 1 314 ? 209.456 161.538 144.159 1.00 45.88 314 VAL G C 1
ATOM 17103 O O . VAL G 1 314 ? 210.465 160.918 144.517 1.00 51.29 314 VAL G O 1
ATOM 17107 N N . LEU G 1 315 ? 208.221 161.173 144.505 1.00 44.22 315 LEU G N 1
ATOM 17108 C CA . LEU G 1 315 ? 207.977 159.993 145.330 1.00 39.36 315 LEU G CA 1
ATOM 17109 C C . LEU G 1 315 ? 207.406 158.826 144.531 1.00 43.42 315 LEU G C 1
ATOM 17110 O O . LEU G 1 315 ? 207.993 157.741 144.505 1.00 49.76 315 LEU G O 1
ATOM 17115 N N . ARG G 1 316 ? 206.268 159.027 143.872 1.00 47.00 316 ARG G N 1
ATOM 17116 C CA . ARG G 1 316 ? 205.567 157.954 143.166 1.00 41.87 316 ARG G CA 1
ATOM 17117 C C . ARG G 1 316 ? 205.164 158.435 141.780 1.00 35.71 316 ARG G C 1
ATOM 17118 O O . ARG G 1 316 ? 204.149 159.138 141.636 1.00 42.80 316 ARG G O 1
ATOM 17126 N N . PRO G 1 317 ? 205.917 158.076 140.740 1.00 23.07 317 PRO G N 1
ATOM 17127 C CA . PRO G 1 317 ? 205.559 158.531 139.389 1.00 31.58 317 PRO G CA 1
ATOM 17128 C C . PRO G 1 317 ? 204.235 157.987 138.880 1.00 36.42 317 PRO G C 1
ATOM 17129 O O . PRO G 1 317 ? 203.723 158.501 137.879 1.00 48.66 317 PRO G O 1
ATOM 17133 N N . ASP G 1 318 ? 203.658 156.970 139.522 1.00 30.81 318 ASP G N 1
ATOM 17134 C CA . ASP G 1 318 ? 202.386 156.433 139.054 1.00 30.01 318 ASP G CA 1
ATOM 17135 C C . ASP G 1 318 ? 201.186 157.229 139.545 1.00 33.77 318 ASP G C 1
ATOM 17136 O O . ASP G 1 318 ? 200.060 156.928 139.136 1.00 38.01 318 ASP G O 1
ATOM 17141 N N . CYS G 1 319 ? 201.392 158.229 140.399 1.00 33.10 319 CYS G N 1
ATOM 17142 C CA . CYS G 1 319 ? 200.316 159.080 140.883 1.00 26.22 319 CYS G CA 1
ATOM 17143 C C . CYS G 1 319 ? 200.258 160.421 140.163 1.00 30.26 319 CYS G C 1
ATOM 17144 O O . CYS G 1 319 ? 199.607 161.346 140.656 1.00 40.80 319 CYS G O 1
ATOM 17147 N N . ALA G 1 320 ? 200.923 160.552 139.017 1.00 28.71 320 ALA G N 1
ATOM 17148 C CA . ALA G 1 320 ? 200.985 161.811 138.290 1.00 19.37 320 ALA G CA 1
ATOM 17149 C C . ALA G 1 320 ? 200.760 161.578 136.803 1.00 31.92 320 ALA G C 1
ATOM 17150 O O . ALA G 1 320 ? 201.289 160.623 136.228 1.00 42.16 320 ALA G O 1
ATOM 17152 N N . ILE G 1 321 ? 199.976 162.462 136.187 1.00 35.30 321 ILE G N 1
ATOM 17153 C CA . ILE G 1 321 ? 199.675 162.422 134.760 1.00 35.59 321 ILE G CA 1
ATOM 17154 C C . ILE G 1 321 ? 199.752 163.845 134.225 1.00 33.91 321 ILE G C 1
ATOM 17155 O O . ILE G 1 321 ? 199.391 164.798 134.923 1.00 45.16 321 ILE G O 1
ATOM 17160 N N . GLU G 1 322 ? 200.229 163.994 132.992 1.00 40.32 322 GLU G N 1
ATOM 17161 C CA . GLU G 1 322 ? 200.414 165.300 132.377 1.00 41.87 322 GLU G CA 1
ATOM 17162 C C . GLU G 1 322 ? 199.749 165.347 131.009 1.00 44.65 322 GLU G C 1
ATOM 17163 O O . GLU G 1 322 ? 199.839 164.393 130.232 1.00 53.99 322 GLU G O 1
ATOM 17169 N N . LEU G 1 323 ? 199.087 166.464 130.722 1.00 34.87 323 LEU G N 1
ATOM 17170 C CA . LEU G 1 323 ? 198.486 166.724 129.422 1.00 31.60 323 LEU G CA 1
ATOM 17171 C C . LEU G 1 323 ? 199.343 167.741 128.682 1.00 33.44 323 LEU G C 1
ATOM 17172 O O . LEU G 1 323 ? 199.719 168.769 129.252 1.00 44.41 323 LEU G O 1
ATOM 17177 N N . TYR G 1 324 ? 199.657 167.454 127.421 1.00 24.13 324 TYR G N 1
ATOM 17178 C CA . TYR G 1 324 ? 200.490 168.339 126.622 1.00 24.72 324 TYR G CA 1
ATOM 17179 C C . TYR G 1 324 ? 199.974 168.367 125.193 1.00 25.54 324 TYR G C 1
ATOM 17180 O O . TYR G 1 324 ? 199.312 167.432 124.738 1.00 35.74 324 TYR G O 1
ATOM 17189 N N . ALA G 1 325 ? 200.279 169.453 124.488 1.00 23.36 325 ALA G N 1
ATOM 17190 C CA . ALA G 1 325 ? 199.787 169.681 123.136 1.00 21.36 325 ALA G CA 1
ATOM 17191 C C . ALA G 1 325 ? 200.960 169.718 122.169 1.00 29.10 325 ALA G C 1
ATOM 17192 O O . ALA G 1 325 ? 201.903 170.492 122.361 1.00 33.97 325 ALA G O 1
ATOM 17194 N N . ALA G 1 326 ? 200.893 168.893 121.126 1.00 36.14 326 ALA G N 1
ATOM 17195 C CA . ALA G 1 326 ? 201.939 168.827 120.118 1.00 37.79 326 ALA G CA 1
ATOM 17196 C C . ALA G 1 326 ? 201.303 168.552 118.763 1.00 39.87 326 ALA G C 1
ATOM 17197 O O . ALA G 1 326 ? 200.078 168.503 118.624 1.00 43.36 326 ALA G O 1
ATOM 17199 N N . ASN G 1 327 ? 202.152 168.368 117.758 1.00 73.12 327 ASN G N 1
ATOM 17200 C CA . ASN G 1 327 ? 201.755 168.068 116.391 1.00 74.93 327 ASN G CA 1
ATOM 17201 C C . ASN G 1 327 ? 202.452 166.794 115.922 1.00 77.22 327 ASN G C 1
ATOM 17202 O O . ASN G 1 327 ? 203.071 166.074 116.713 1.00 77.59 327 ASN G O 1
ATOM 17207 N N . SER G 1 328 ? 202.325 166.509 114.628 1.00 92.28 328 SER G N 1
ATOM 17208 C CA . SER G 1 328 ? 202.885 165.307 114.016 1.00 95.73 328 SER G CA 1
ATOM 17209 C C . SER G 1 328 ? 204.334 165.052 114.426 1.00 97.23 328 SER G C 1
ATOM 17210 O O . SER G 1 328 ? 205.199 165.913 114.270 1.00 97.41 328 SER G O 1
#

B-factor: mean 58.95, std 29.91, range [3.81, 152.07]

Radius of gyration: 58.18 Å; Cα contacts (8 Å, |Δi|>4): 4889; chains: 7; bounding box: 180×168×126 Å

InterPro domains:
  IPR049301 Capsid Gp10A/Gp10B-like domain [PF21703] (57-323)

Nearest PDB structures (foldseek):
  8i4l-assembly1_D  TM=9.760E-01  e=3.862E-65  Prochlorococcus phage P-SCSP1u
  7y23-assembly1_G  TM=7.167E-01  e=8.710E-26  Klebsiella phage Kp9
  8eld-assembly1_A  TM=8.219E-01  e=4.163E-22  Shigella phage Buco
  3j7x-assembly1_B  TM=7.860E-01  e=5.837E-23  Escherichia phage T7
  8em6-assembly1_A-2  TM=6.953E-01  e=3.055E-16  Shigella phage Buco

Secondary structure (DSSP, 8-state):
------TT--GGG-SS-TTSSSPPEE-S-----PPPP--TTSSSEEEE-SS-SEEEEEEE-----EEPPTTPPP---PPPEEEEEEE---EEEEEEEE-SHHHHH-SS--TTHHHHHHHHHHHHHHHHHHHHHHHHHHT--S-SSSSS---EEEEEE--S--SSTHHHHT--HHHHHHHHHHHHHHHHHTT--SS--EEEE-HHHHHHHHT-GGGT-TTTT--EETTTTEE-EETTEEEEE-S----S-----TT--S------TTEEEEEE-SSSEEEEEEEEEEEEEE-SSHHHHSS-EEEEEEEEEEEEES-GGGEEEEEEE--/------TTT-GGG-SS-TTSS---EE-S-----PPPP--SSSSSEEEE-SSSSEEEEEE------EEPPTTS---------EEEEEE----EEEEEEE-HHHHHH-SS--TTHHHHHHHHHHHHHHHHHHHHHHHHHHH--S-SSSSS---EEEEEE--S--SSTHHHHT--HHHHHHHHHHHHHHHHHTT--SS--EEEE-HHHHHHHHH-TTTT-TTTT--EETTTTEE-EETTEEEEE-S----S-----TT--S------TTEEEEEE-TTSEEEEEEEEEEEEEE-SSHHHHSS-EEEEEEEEEEEEE--GGGEEEEEEE--/-------SSSSTT-SS-TTSS--EEE-S-----PPPP--SSSSSEEEE-SSSSEEEEEE------EE--TTPPP-------EEEEEE---EEE--EEEEHHHHHH-SS--HHHHHHHHHHHHHHHHHHHHHHHHHHHHT--S-SSSSS---EEEEEE--SS-SSTHHHHT--HHHHHHHHHHHHHHHHHTT--SSS-EEEE-HHHHHHHHT-GGGG-TTTT--EETTTTEE-EETTEEEEE-S----SB----TT--S----B-TTEEEEEE-TTSEEEEEEEEEEEEEE-SSHHHHSSEEEEEEEEEEEEEES-GGG-EEEEEE--/-------SS-STTSSS-TTSS---EE-S-----PPPP--TTSSSEEEE-SSSSEEEEEEE-----EEE-TT-----B---EEEEEEE---EEEEEEEE-SHHHHS-SS--TTHHHHHHHHHHHHHHHHHHHHHHHHHHT--S-SSTTS---EEEEEE--S--SSHHHHTT--HHHHHHHHHHHHHHHHHTT--SS-EEEEE-HHHHHHHHT-HHHH-TTTT--EETTTTEE-EETTEEEEE-S----S-----TT--S------TTEEEEEEETTSEEEEEEEEEEEEEE-TTTTSSS-SEEEEEEEEEEEEES-GGGEEEEEEE--/------TTT-STT-SS-TTTT---EE-S-----------SSSSSEEEE-SS-SEEEEEE------EEE-TT----------EEEEEE---EEEEEEEE-HHHHHT-SS--HHHHHHHHHHHHHHHHHHHHHHHHHHHHT--S-SSSSS---EEEEEE--S--SSHHHHHT--HHHHHHHHHHHHHHHHHTT--SS--EEEE-HHHHHHHHHSTTTT-TTTT--EETTTTEE-EETTEEEEE-S----SB----TT--S----B-TTEEEEEE-TTSEEEEEEEEEEEEEE-SSHHHHSS-EEEEEEEEEEEEES-GGGEEEEEEE--/-------SSSSTT-SS-TTTT---EE-S-----------SSSSS-EEE-SS-SEEEEEE------EEPPTTS---------EEEEEE---EEEEEEEE-SHHHHH-SS--HHHHHHHHHHHHHHHHHHHHHHHHHHHHT--S-SSTTS---EEEEEE--SS-SSHHHHHT--HHHHHHHHHHHHHHHHHTT--SS--EEEE-HHHHHHHHT-TTTT-TTTT--EETTTTEE-EETTEEEEE-S----S-----TT--S------TTEEEEEE-TTSEEEEEEEEEEEEEE-SSHHHHSSSEEEEEEEEEEEEES-GGG-EEEEEE--/-------TTSSSSS-S-S-SSS-----S----PPPP---SSSSSEEEE-SS-SEEEEEEE---------TT---------EEEEEEE----EEEEEEEEHHHHHH-SS--HHHHHHHHHHHHHHHHHHHHHHHHHHHHT--S-SSTTS---EEEEEE--SSSS-HHHHHT--HHHHHHHHHHHHHHHHHTT--SSS-EEEE-HHHHHHHHT-SSSSS---S---S--SS-S--BTTBEEEE-S----S-----TT--S------TTEEEEEE-TTSEEEEEEEEEEEEEE-SSHHHHSSEEEEEEEEEEEEEE--GGGEEEEEEE--

Solvent-accessible surface area: 108702 Å² total; per-residue (Å²): 92,160,143,127,47,89,72,144,3,42,64,144,128,100,60,128,27,31,93,85,128,82,137,87,40,73,25,56,76,48,20,24,44,56,124,72,70,40,35,2,76,85,15,15,38,67,70,96,18,116,68,22,71,4,0,29,2,7,3,1,0,62,30,54,43,51,59,43,62,80,67,87,135,52,108,28,69,93,26,101,93,24,78,11,63,0,58,10,7,52,59,9,6,8,13,7,80,28,34,83,124,106,90,77,147,42,98,42,114,19,117,83,50,13,42,83,21,12,19,20,4,2,19,25,27,9,0,76,7,0,0,1,8,3,0,39,0,2,70,44,101,96,10,65,2,104,52,18,65,16,21,32,104,26,102,15,91,69,66,73,69,72,139,84,65,54,5,40,78,49,3,68,7,83,33,2,8,69,4,3,1,45,0,0,46,47,3,14,76,18,38,13,64,115,141,63,8,34,1,0,4,20,7,56,10,12,16,56,0,0,70,39,40,48,3,1,25,154,55,25,14,8,101,23,24,12,2,70,7,62,2,86,33,0,3,17,0,65,15,42,57,6,69,22,16,17,66,104,98,79,97,77,56,129,16,38,44,24,71,2,78,24,86,1,77,42,2,0,0,0,0,0,9,78,76,0,2,2,2,0,51,60,98,101,86,134,82,98,105,56,42,101,120,39,124,91,156,90,111,12,19,29,13,19,0,20,13,39,10,0,2,4,38,6,16,2,6,0,2,5,0,1,32,4,26,20,136,131,128,181,137,88,74,188,156,6,45,93,132,102,101,53,137,43,70,49,104,110,76,139,94,42,73,32,52,78,42,24,28,41,60,130,65,68,35,41,1,65,85,19,20,39,77,63,98,25,115,78,23,70,7,1,31,2,5,3,0,3,34,54,49,40,56,60,45,63,66,22,55,114,56,114,30,67,92,30,87,84,27,71,10,59,0,57,17,7,47,53,5,4,4,11,12,75,18,34,58,97,97,58,84,166,56,97,43,110,14,94,73,51,17,49,91,31,7,28,24,12,7,24,32,26,26,0,78,7,1,0,2,13,6,0,33,0,1,66,43,92,108,17,65,1,104,70,16,64,19,18,31,98,26,92,15,94,62,61,68,77,77,144,83,68,56,9,40,78,46,1,65,10,90,41,3,6,71,5,4,4,41,0,0,39,48,1,19,75,19,36,10,45,136,120,62,13,36,1,0,3,24,7,42,7,11,14,58,0,0,63,37,43,47,2,0,19,129,39,35,20,5,114,12,15,15,1,63,3,68,2,88,29,0,7,16,0,64,16,39,72,6,64,15,16,18,71,102,96,80,88,77,49,133,15,37,62,25,70,2,83,28,83,2,81,40,1,1,0,0,0,1,10,66,78,1,2,0,2,2,44,54,79,105,90,111,90,95,106,37,56,89,104,59,78,75,148,114,106,3,10,26,11,18,0,12,23,31,10,0,1,3,38,8,15,1,9,0,1,3,0,2,35,7,24,19,136,122,64,173,115,74,102,118,159,2,66,31,135,142,90,65,128,34,57,90,90,126,60,141,97,37,79,20,53,55,46,31,29,40,61,125,66,77,40,37,1,63,88,20,17,39,72,109,101,28,114,73,28,74,7,1,28,6,5,3,5,4,56,41,48,39,58,58,54,62,74,20,74,135,49,112,28,44,108,31,147,65,21,81,11,64,1,55,9,8,50,54,12,6,4,14,8,82,19,31,61,98,89,46,83,157,57,106,43,100,11,107,79,49,16,44,82,30,11,22,28,15,2,25,31,34,17,1,84,14,0,0,2,11,4,0,40,0,0,60,45,92,102,11,66,4,113,86,19,65,19,15,50,84,27,91,11,102,66,61,59,79,78,145,82,68,58,7,40,75,50,3,65,8,83,46,8,9,74,6,8,5,39,0,0,46,38,2,17,72,26,40,12,62,127,136,65,11,36,1,0,10,31,5,47,6,10,14,61,1,0,58,37,38,55,3,0,22,138,40,28,16,9,112,24,19,12,1,70,2,72,2,80,35,1,3,14,0,65,16,42,65,10,62,18,19,16,66,95,100,80,93,83,53,132,18,42,53,22,70,3,85,24,90,2,81,45,2,0,0,1,0,2,8,66,83,1,3,3,1,2,38,58,65,95,91,65,98,103,114,50,59,88,101,52,70,72,141,110,105,2,20,35,18,20,0,5,19,39,15,0,2,4,36,12,18,2,9,0,1,3,0,4,37,4,27,18,123,86,94,118,73,57,38,91,114,0,23,55,34,81,98,57,133,38,44,84,90,21,82,109,99,36,71,7,40,55,36,24,26,24,46,125,47,76,34,44,2,64,87,17,14,30,63,87,103,19,121,71,23,78,5,0,35,2,5,6,0,3,60,34,57,43,59,61,43,61,63,17,76,118,50,112,31,69,88,23,145,63,28,74,8,55,0,64,10,4,52,52,7,5,0,9,12,85,16,30,20,45,95,57,26,54,42,81,43,89,12,90,76,41,17,42,86,13,3,22,24,9,5,21,24,26,12,1,80,5,0,0,1,10,2,0,32,0,2,64,44,93,98,14,70,7,123,82,21,69,16,16,49,92,29,91,14,96,62,62,76,79,77,126,82,71,60,6,42,78,49,2,66,9,90,44,3,7,67,5,3,2,41,0,0,33,39,3,15,65,25,37,13,60,122,134,68,10,35,1,0,4,21,8,52,9,11,11,64,1,0,73,41,53,46,2,0,22,127,30,33,18,5,106,10,14,19,2,69,6,61,2,87,38,0,3,19,0,75,16,43,59,10,67,16,18,15,78,98,96,78,89,76,55,123,18,42,58,23,75,2,77,26,85,2,90,43,1,1,0,0,0,0,6,67,70,1,2,2,1,1,60,60,83,114,86,120,91,72,102,46,49,85,13,53,51,3,60,111,39,0,15,27,18,18,0,9,21,41,8,0,0,3,39,10,16,0,10,0,2,7,0,2,34,2,15,11,133,99,145,168,132,71,83,103,158,1,46,67,143,127,99,62,132,28,35,119,100,112,81,154,101,33,82,38,51,76,39,23,30,42,68,128,68,57,31,41,0,67,84,18,18,66,72,88,106,20,112,49,1,102,6,0,34,10,5,2,2,4,44,45,54,41,49,57,42,63,76,30,73,113,50,110,28,56,105,33,120,63,21,77,9,61,2,58,8,18,54,74,10,8,1,13,7,88,12,30,53,81,98,61,83,154,46,87,37,89,8,90,78,50,15,39,85,25,6,26,34,11,6,22,35,25,17,1,79,17,0,0,1,7,4,0,28,0,2,68,45,98,101,14,66,1,119,82,18,64,15,17,34,91,28,94,14,117,64,68,73,73,74,141,77,69,57,5,38,78,49,5,62,8,82,39,4,9,69,4,7,2,39,0,0,39,47,2,29,68,23,45,12,60,151,132,58,15,36,2,0,8,24,8,53,9,8,16,60,1,0,69,34,41,48,3,1,26,134,37,23,16,11,110,20,22,16,2,80,4,65,1,96,47,0,2,18,0,70,18,38,58,4,60,17,16,16,77,90,100,63,94,75,40,126,25,38,81,22,77,4,85,21,81,2,81,39,1,0,0,1,0,0,9,74,76,0,3,3,4,4,37,48,88,113,88,118,86,82,87,38,49,97,100,52,76,85,148,102,95,5,21,30,13,24,0,16,22,31,15,0,3,4,39,23,14,2,8,1,2,5,0,2,32,2,22,8,135,95,157,148,124,42,77,84,159,0,37,75,134,111,92,68,132,37,39,72,100,108,82,144,100,43,79,33,52,79,51,32,26,37,66,130,63,75,36,38,1,58,92,28,12,56,73,61,99,23,127,83,34,72,5,1,32,2,4,5,2,7,43,38,58,39,66,72,49,70,119,84,93,148,65,121,21,62,98,43,138,67,13,87,9,65,0,51,22,7,66,76,6,10,3,12,11,74,26,34,55,101,96,78,83,166,64,102,43,111,24,80,83,54,12,38,76,28,7,16,24,12,0,22,33,28,14,2,77,10,0,0,1,9,3,0,34,0,1,66,39,99,100,8,59,6,96,87,23,64,21,19,48,97,30,108,17,107,68,68,75,71,76,114,77,70,60,3,39,78,44,5,74,4,81,40,5,6,72,4,3,2,45,0,0,42,50,1,21,70,28,35,11,62,136,138,50,11,41,1,0,4,32,8,60,11,13,20,54,1,0,71,37,32,53,2,0,22,105,45,32,14,10,108,7,12,15,2,83,5,65,3,79,18,0,3,15,0,71,15,42,66,12,65,10,15,12,61,95,95,69,92,74,66,120,17,43,63,20,73,3,74,24,79,0,75,42,4,1,0,1,0,0,6,79,74,1,2,1,1,4,32,58,88,102,73,131,72,98,108,49,40,95,108,60,63,76,147,84,113,0,19,20,13,22,2,16,16,30,8,0,1,3,38,9,24,0,11,0,2,6,0,3,31,3,15,7,145,161,153,197,133,92,102,126,141,2,28,101,96,156,118,43,135,45,52,143,109,102,105,160,199,108,106,102,59,131,59,150,70,78,194,121,93,70,25,17,1,63,72,8,16,45,69,133,96,40,109,50,24,151,36,17,56,45,96,25,96,19,117,84,83,135,105,227,107,70,124,85,81,123,131,63,46,105,37,53,52,26,4,54,11,83,0,57,3,16,83,37,66,74,30,87,49,97,17,32,52,97,88,54,86,159,56,145,87,86,17,71,58,53,81,36,90,69,12,16,15,47,7,9,36,54,8,1,84,19,0,0,2,10,3,0,36,0,1,71,48,99,100,6,53,0,85,54,41,67,17,22,42,94,29,110,15,106,65,44,80,80,73,111,65,78,57,0,43,75,45,2,68,13,90,33,3,6,85,4,10,81,47,0,20,117,53,3,88,118,22,141,17,78,126,101,36,16,0,2,0,4,27,52,89,10,31,120,73,5,68,152,30,114,55,12,89,132,87,90,129,54,13,154,17,40,72,48,144,73,110,97,36,40,12,37,6,5,8,12,7,90,6,121,17,14,16,72,95,93,73,89,82,57,152,24,60,82,28,75,3,80,28,81,2,79,33,1,1,0,1,2,1,7,73,78,1,2,0,0,1,27,20,52,101,87,117,81,45,96,2,49,68,65,10,69,67,98,107,109,1,8,38,8,7,0,9,17,1,15,0,1,5,45,18,85,2,10,11,2,3,0,3,36,3,7,5,146

Sequence (2289 aa):
ANFTPSRLGLVNNTGTGVKDLFLKTFAGEVLSAFRKATIFEDLHTVRTISSGKSAQFPIVGLSSTSYHSPGTQLTGNAIKHAEAVINIDDKLVSNVFIADVDEAMNHYDVRSQYSVQMGNALAYTFDQNVAAMIAQAARTSTNPNTDLPGGTRIKILKSGTANTAAAVAAVTGTDLATALFSAAEQMDINNLPEEDRYCAIDPTNYYKLVQNTTVINRDFGGRGAYAEGEVLKVAGIHIVKSNHLPKTNRSAATGENNTYHANYTDNIGLVFNKQAVGTVKLMDLKMEQTGADIHALYQGTFMVGSMMHGSGVLRPDCAIELYAANSANFTPSRLGLVNNTGTGVKDLFLKTFAGEVLSAFRKATIFEDLHTVRTISSGKSAQFPIVGLSSTSYHSPGTQLTGNAIKHAEAVINIDDKLVSNVFIADVDEAMNHYDVRSQYSVQMGNALAYTFDQNVAAMIAQAARTSTNPNTDLPGGTRIKILKSGTANTAAAVAAVTGTDLATALFSAAEQMDINNLPEEDRYCAIDPTNYYKLVQNTTVINRDFGGRGAYAEGEVLKVAGIHIVKSNHLPKTNRSAATGENNTYHANYTDNIGLVFNKQAVGTVKLMDLKMEQTGADIHALYQGTFMVGSMMHGSGVLRPDCAIELYAANSANFTPSRLGLVNNTGTGVKDLFLKTFAGEVLSAFRKATIFEDLHTVRTISSGKSAQFPIVGLSSTSYHSPGTQLTGNAIKHAEAVINIDDKLVSNVFIADVDEAMNHYDVRSQYSVQMGNALAYTFDQNVAAMIAQAARTSTNPNTDLPGGTRIKILKSGTANTAAAVAAVTGTDLATALFSAAEQMDINNLPEEDRYCAIDPTNYYKLVQNTTVINRDFGGRGAYAEGEVLKVAGIHIVKSNHLPKTNRSAATGENNTYHANYTDNIGLVFNKQAVGTVKLMDLKMEQTGADIHALYQGTFMVGSMMHGSGVLRPDCAIELYAANSANFTPSRLGLVNNTGTGVKDLFLKTFAGEVLSAFRKATIFEDLHTVRTISSGKSAQFPIVGLSSTSYHSPGTQLTGNAIKHAEAVINIDDKLVSNVFIADVDEAMNHYDVRSQYSVQMGNALAYTFDQNVAAMIAQAARTSTNPNTDLPGGTRIKILKSGTANTAAAVAAVTGTDLATALFSAAEQMDINNLPEEDRYCAIDPTNYYKLVQNTTVINRDFGGRGAYAEGEVLKVAGIHIVKSNHLPKTNRSAATGENNTYHANYTDNIGLVFNKQAVGTVKLMDLKMEQTGADIHALYQGTFMVGSMMHGSGVLRPDCAIELYAANSANFTPSRLGLVNNTGTGVKDLFLKTFAGEVLSAFRKATIFEDLHTVRTISSGKSAQFPIVGLSSTSYHSPGTQLTGNAIKHAEAVINIDDKLVSNVFIADVDEAMNHYDVRSQYSVQMGNALAYTFDQNVAAMIAQAARTSTNPNTDLPGGTRIKILKSGTANTAAAVAAVTGTDLATALFSAAEQMDINNLPEEDRYCAIDPTNYYKLVQNTTVINRDFGGRGAYAEGEVLKVAGIHIVKSNHLPKTNRSAATGENNTYHANYTDNIGLVFNKQAVGTVKLMDLKMEQTGADIHALYQGTFMVGSMMHGSGVLRPDCAIELYAANSANFTPSRLGLVNNTGTGVKDLFLKTFAGEVLSAFRKATIFEDLHTVRTISSGKSAQFPIVGLSSTSYHSPGTQLTGNAIKHAEAVINIDDKLVSNVFIADVDEAMNHYDVRSQYSVQMGNALAYTFDQNVAAMIAQAARTSTNPNTDLPGGTRIKILKSGTANTAAAVAAVTGTDLATALFSAAEQMDINNLPEEDRYCAIDPTNYYKLVQNTTVINRDFGGRGAYAEGEVLKVAGIHIVKSNHLPKTNRSAATGENNTYHANYTDNIGLVFNKQAVGTVKLMDLKMEQTGADIHALYQGTFMVGSMMHGSGVLRPDCAIELYAANSANFTPSRLGLVNNTGTGVKDLFLKTFAGEVLSAFRKATIFEDLHTVRTISSGKSAQFPIVGLSSTSYHSPGTQLTGNAIKHAEAVINIDDKLVSNVFIADVDEAMNHYDVRSQYSVQMGNALAYTFDQNVAAMIAQAARTSTNPNTDLPGGTRIKILKSGTANTAAAVAAVTGTDLATALFSAAEQMDINNLPEEDRYCAIDPTNYYKLVQNTTVINRDFGGRGAYAEGEVLKVAGIHIVKSNHLPKTNRSAATGENNTYHANYTDNIGLVFNKQAVGTVKLMDLKMEQTGADIHALYQGTFMVGSMMHGSGVLRPDCAIELYAANS

Foldseek 3Di:
DPDDDPLVQDDPSDDDGSCVPPDDDDPPDDDDDDAFDFDLVALAAEAADADDFKDKAKDWADDDDDDDDPPDDDDDDDIFIFIDMWGWFFKDKDKDWDFDVVVVVDDDDDPVVRVVVRVSVVSLVVRLLSLLQLVVLLPWQAWRTNRAGFHAEAEQADEQDDWDCVQVVPDAQVSVLVSVLVVLVLCVVRVHDLDAKEKEFEPVNQLRNLVPVVQQPVVPPHQHDNVVRHHADHSSYGYDYHPSHDQAADDDDPRAPDDSGDGNNFFGMKIFGHYFKYKYFHFAKDKDKDDDCVVPPGGTIMIMIMGIITMHTDGSSGMYTYGYGHD/DPDDDLLPFDDVSDDDDSCPVPDDDDPPDDDDDDAFDFDLVALAAEAEDADDFKDKDKDWDDDDDDDDDPPDDDDDDDTDIFMWMWGWFFKDKDKDWDFDVCVVPDDDDDPVVVVVVRVRVVSLVVRLQSQLQLVVLQPWQAWRDRVAGFHEEAEDADEDDADDCVQVVPDAQVSVLVSVVVVLVLCVVNVHDLPAKEKEFEVVNLLRNLVPCVQQDVVVPHQADPVVSHHADHSSYGYDYHPSHDAAADDDDPRAPDDRGDGRNFFGMKIFGHHFKYKYFYFDKDKDKDDDPVCVVHNIIMIMIIGIMTMHTDGSSGMYTYGYHHD/DDDDDPLVQCPPVDDDPRHPPDDDDDPPDDDDDDAFDFDLVALAAEAEDADDFKDKDKAWDDDDDDDDDPPDDDDDDDTDIFIWMWGWFFKDKDKDWDFDVCVVPDDDDDPVVRVVVRVRVVSLVVRLQSQLQLVVLQPWQADRRRVQGFHEEDEQADAADDWDCVQVVPDAQVSVLVVVLVVLVLCVVNVHDLDQKEKEFAVVNLLRNLVPCVQCDPVPPHQDDDVVSDHADHNSHGYDYHDNHDQAADDDDPRAPDDRGDGNNFFGMKIFGSYFKYKYFNFDWDKDKDDDVVCVVHNIIMIMIMGIITMHTDGSSGMYTYGYGYD/DPDDDPLVQDDPPDDDDSPNPDDDDDPPDDDDDDFFDFDLVALAAEAEDADDFKDKAKDWDDDDDDDDDPPDDDDDDDTDIFIDMWGWFFKDKDKDWFFVVCVVVDDDDPPVVSVVVRVSVVSLVVRLQSQLQLVVLQVDQADRRRPAGFHEEDEQADDADAWDCVQVVPDAQVSVLVVVLVVLVLCVVNVHDLPAKEKEFAPVNQLRNLVPCPQQDVVPPHQDDPVVSHHADHSSYGYDYHPSHDQAADDDDPRAPDDSGDGRNFFGMKIFGHHFKYKYFHFDKDKDKDDDPCCPVRVIIMIMIMGIITMHTDGSSGMYTYGYGHD/DPDDDPLCQDDPSDDDGSPVPDDDDDPPDDDDDDAFDQDQVALAAEAEDADDFKDKAKAWDDDDDDDDDPPDDDDDDDTDIFIDMWGWFDKDKDKDKFFPVVVVPDPDDDVVPSVVVSVRVVSLVVSLQSLLQLVVLLVWAADRDNPAGGHEEDEQADDADAFDCVLVVPDAQVSVLVVVLVVLVLCVVRVHDLPAKEKEFEPVNLLRNLVPCPQCDVVPPHQDDPVVSDHADHSSHGYDYHDSHDAAQDDDDPRAPDDRGDHNNFFGMKIFGHHFKYKYFHDDWDKDKDDDCPCVVPNMIMIMIMGIITMHGDGSSGMYTYGYGHD/DPDDDPLVQDDPPDDDDSPNRDDDDDPPDDDDDDAFDFDLVALAAEAEDQDDFKDKAKAFDDDDDDDDDPPDDDPDDDTDIFMWMWGWWFKDKDKDWDFAVCVVPDDDDDPVVRVVVRVRVVSLVVRLLSQLQLVVLLVWQADRPRVQHFHEEDEQADDADAFDCVQVVRDAQVSVLVVVLVVLVLLVVSVDDLPAKEKEFAVVNLLRNQVPCPQCDVVPPHQHDNVVSDHADHSSYGYDYHDNHDQAADDDDPGAPDDSGDGNNFFGMKIFGSHFKYKYFHDAKDKDKDDDCVCVVHGIIMIMIMGIIIMHGDGSSGMYTYGYGHD/DPDDDDLPQDPDPPDDDSHPSDDDDDPPDDDDDDQFDQPLVALAAEAEDADDFKDKDKDKADDDDDDDDPPDDDDDDDIWMFIDMWGWFFKDKDKDWDFDVCVVPDDDDCPVVVVVVRVSVVSLVVSLQSQLQLVVLQPWQAWRTNNAGFHEEAEDAADDDFFDCVQVVRDAQVSVVVVVVVVVVLCVVRVHDFEAKEKEFADVNVVRNVPDPPQPPAPDTYQYPPNPPDDADGNSYGYDHHDSHDQAADDDDPRAPDDRGDGRNFFGMKIFGHYQKYKYFNFAKDKDKDDDVCCVVHNIMMIMIIGMMTMHGDGSSGIYTYGYGHD